Protein 7P2K (pdb70)

Radius of gyration: 12.8 Å; Cα contacts (8 Å, |Δi|>4): 75; chains: 1; bounding box: 39×28×26 Å

GO terms:
  GO:0032184 SUMO polymer binding (F, IDA)
  GO:0061630 ubiquitin protein ligase activity (F, EXP)
  GO:0005634 nucleus (C, EXP)
  GO:0005737 cytoplasm (C, EXP)
  GO:0061630 ubiquitin protein ligase activity (F, TAS)
  GO:0005654 nucleoplasm (C, TAS)
  GO:0070911 global genome nucleotide-excision repair (P, TAS)
  GO:0005515 protein binding (F, IPI)
  GO:0061630 ubiquitin protein ligase activity (F, IMP)
  GO:0016567 protein ubiquitination (P, IMP)
  GO:0005654 nucleoplasm (C, IDA)
  GO:0005829 cytosol (C, IDA)

Foldseek 3Di:
DDDDDDDDDDDDADAAADLVGGHDDPPDPWADDPNRYTHRNVSVVVCLVVNQADRPSRHRCNDPHPPDD

B-factor: mean 4.3, std 6.14, range [0.23, 32.33]

Structure (mmCIF, N/CA/C/O backbone):
data_7P2K
#
_entry.id   7P2K
#
loop_
_entity.id
_entity.type
_entity.pdbx_description
1 polymer 'E3 ubiquitin-protein ligase Arkadia'
2 non-polymer 'ZINC ION'
#
loop_
_atom_site.group_PDB
_atom_site.id
_atom_site.type_symbol
_atom_site.label_atom_id
_atom_site.label_alt_id
_atom_site.label_comp_id
_atom_site.label_asym_id
_atom_site.label_entity_id
_atom_site.label_seq_id
_atom_site.pdbx_PDB_ins_code
_atom_site.Cartn_x
_atom_site.Cartn_y
_atom_site.Cartn_z
_atom_site.occupancy
_atom_site.B_iso_or_equiv
_atom_site.auth_seq_id
_atom_site.auth_comp_id
_atom_site.auth_asym_id
_atom_site.auth_atom_id
_atom_site.pdbx_PDB_model_num
ATOM 1 N N . MET A 1 1 ? -22.044 3.875 -14.271 1.00 26.98 1 MET A N 1
ATOM 2 C CA . MET A 1 1 ? -21.273 3.713 -15.517 1.00 27.13 1 MET A CA 1
ATOM 3 C C . MET A 1 1 ? -20.946 2.246 -15.728 1.00 25.85 1 MET A C 1
ATOM 4 O O . MET A 1 1 ? -21.671 1.584 -16.460 1.00 25.75 1 MET A O 1
ATOM 20 N N . LYS A 1 2 ? -19.896 1.722 -15.092 1.00 24.96 2 LYS A N 1
ATOM 21 C CA . LYS A 1 2 ? -19.520 0.326 -15.234 1.00 23.77 2 LYS A CA 1
ATOM 22 C C . LYS A 1 2 ? -18.941 -0.135 -13.901 1.00 22.86 2 LYS A C 1
ATOM 23 O O . LYS A 1 2 ? -18.580 0.706 -13.080 1.00 23.45 2 LYS A O 1
ATOM 42 N N . GLN A 1 3 ? -18.818 -1.445 -13.720 1.00 21.61 3 GLN A N 1
ATOM 43 C CA . GLN A 1 3 ? -18.196 -2.063 -12.563 1.00 20.63 3 GLN A CA 1
ATOM 44 C C . GLN A 1 3 ? -17.296 -3.179 -13.091 1.00 19.65 3 GLN A C 1
ATOM 45 O O . GLN A 1 3 ? -17.295 -3.447 -14.294 1.00 19.94 3 GLN A O 1
ATOM 59 N N . ASP A 1 4 ? -16.551 -3.828 -12.200 1.00 18.64 4 ASP A N 1
ATOM 60 C CA . ASP A 1 4 ? -15.739 -4.994 -12.521 1.00 17.60 4 ASP A CA 1
ATOM 61 C C . ASP A 1 4 ? -15.639 -5.848 -11.251 1.00 16.54 4 ASP A C 1
ATOM 62 O O . ASP A 1 4 ? -16.230 -5.477 -10.234 1.00 16.82 4 ASP A O 1
ATOM 71 N N . GLY A 1 5 ? -14.921 -6.972 -11.285 1.00 15.54 5 GLY A N 1
ATOM 72 C CA . GLY A 1 5 ? -14.779 -7.874 -10.148 1.00 14.64 5 GLY A CA 1
ATOM 73 C C . GLY A 1 5 ? -13.362 -8.433 -10.098 1.00 13.78 5 GLY A C 1
ATOM 74 O O . GLY A 1 5 ? -12.407 -7.725 -10.412 1.00 14.12 5 GLY A O 1
ATOM 78 N N . GLU A 1 6 ? -13.215 -9.698 -9.709 1.00 12.89 6 GLU A N 1
ATOM 79 C CA . GLU A 1 6 ? -11.930 -10.360 -9.560 1.00 12.09 6 GLU A CA 1
ATOM 80 C C . GLU A 1 6 ? -11.993 -11.748 -10.197 1.00 11.58 6 GLU A C 1
ATOM 81 O O . GLU A 1 6 ? -13.071 -12.329 -10.318 1.00 11.95 6 GLU A O 1
ATOM 93 N N . GLU A 1 7 ? -10.845 -12.302 -10.596 1.00 11.13 7 GLU A N 1
ATOM 94 C CA . GLU A 1 7 ? -10.784 -13.670 -11.084 1.00 11.01 7 GLU A CA 1
ATOM 95 C C . GLU A 1 7 ? -9.370 -14.204 -10.842 1.00 10.30 7 GLU A C 1
ATOM 96 O O . GLU A 1 7 ? -8.430 -13.762 -11.499 1.00 10.71 7 GLU A O 1
ATOM 108 N N . GLY A 1 8 ? -9.187 -15.128 -9.896 1.00 9.53 8 GLY A N 1
ATOM 109 C CA . GLY A 1 8 ? -7.876 -15.713 -9.647 1.00 9.02 8 GLY A CA 1
ATOM 110 C C . GLY A 1 8 ? -7.765 -16.259 -8.228 1.00 8.01 8 GLY A C 1
ATOM 111 O O . GLY A 1 8 ? -8.736 -16.244 -7.473 1.00 8.19 8 GLY A O 1
ATOM 115 N N . THR A 1 9 ? -6.578 -16.751 -7.874 1.00 7.44 9 THR A N 1
ATOM 116 C CA . THR A 1 9 ? -6.201 -17.088 -6.511 1.00 6.76 9 THR A CA 1
ATOM 117 C C . THR A 1 9 ? -5.363 -15.945 -5.960 1.00 6.27 9 THR A C 1
ATOM 118 O O . THR A 1 9 ? -4.519 -15.422 -6.683 1.00 6.64 9 THR A O 1
ATOM 129 N N . GLU A 1 10 ? -5.533 -15.617 -4.682 1.00 6.13 10 GLU A N 1
ATOM 130 C CA . GLU A 1 10 ? -4.952 -14.468 -4.024 1.00 6.17 10 GLU A CA 1
ATOM 131 C C . GLU A 1 10 ? -4.946 -14.884 -2.562 1.00 5.70 10 GLU A C 1
ATOM 132 O O . GLU A 1 10 ? -5.992 -15.196 -2.000 1.00 6.50 10 GLU A O 1
ATOM 144 N N . GLU A 1 11 ? -3.754 -15.018 -1.994 1.00 5.12 11 GLU A N 1
ATOM 145 C CA . GLU A 1 11 ? -3.572 -15.512 -0.642 1.00 5.53 11 GLU A CA 1
ATOM 146 C C . GLU A 1 11 ? -3.518 -14.320 0.315 1.00 5.34 11 GLU A C 1
ATOM 147 O O . GLU A 1 11 ? -4.479 -14.072 1.037 1.00 6.31 11 GLU A O 1
ATOM 159 N N . ASP A 1 12 ? -2.423 -13.556 0.295 1.00 4.38 12 ASP A N 1
ATOM 160 C CA . ASP A 1 12 ? -2.304 -12.282 1.001 1.00 4.52 12 ASP A CA 1
ATOM 161 C C . ASP A 1 12 ? -1.058 -11.611 0.447 1.00 3.36 12 ASP A C 1
ATOM 162 O O . ASP A 1 12 ? 0.040 -11.783 0.971 1.00 3.55 12 ASP A O 1
ATOM 171 N N . THR A 1 13 ? -1.202 -10.934 -0.688 1.00 2.49 13 THR A N 1
ATOM 172 C CA . THR A 1 13 ? -0.093 -10.268 -1.349 1.00 1.77 13 THR A CA 1
ATOM 173 C C . THR A 1 13 ? -0.656 -9.080 -2.126 1.00 1.67 13 THR A C 1
ATOM 174 O O . THR A 1 13 ? -0.456 -7.928 -1.743 1.00 2.43 13 THR A O 1
ATOM 185 N N . GLU A 1 14 ? -1.385 -9.333 -3.216 1.00 1.42 14 GLU A N 1
ATOM 186 C CA . GLU A 1 14 ? -1.764 -8.269 -4.130 1.00 1.90 14 GLU A CA 1
ATOM 187 C C . GLU A 1 14 ? -3.250 -8.322 -4.444 1.00 1.29 14 GLU A C 1
ATOM 188 O O . GLU A 1 14 ? -3.667 -8.845 -5.469 1.00 1.59 14 GLU A O 1
ATOM 200 N N . GLU A 1 15 ? -4.055 -7.752 -3.546 1.00 1.08 15 GLU A N 1
ATOM 201 C CA . GLU A 1 15 ? -5.494 -7.713 -3.701 1.00 0.92 15 GLU A CA 1
ATOM 202 C C . GLU A 1 15 ? -6.039 -6.472 -2.981 1.00 0.90 15 GLU A C 1
ATOM 203 O O . GLU A 1 15 ? -5.888 -6.363 -1.770 1.00 1.73 15 GLU A O 1
ATOM 215 N N . LYS A 1 16 ? -6.700 -5.560 -3.716 1.00 1.07 16 LYS A N 1
ATOM 216 C CA . LYS A 1 16 ? -7.409 -4.378 -3.217 1.00 0.94 16 LYS A CA 1
ATOM 217 C C . LYS A 1 16 ? -6.525 -3.379 -2.437 1.00 0.90 16 LYS A C 1
ATOM 218 O O . LYS A 1 16 ? -5.425 -3.688 -1.988 1.00 1.17 16 LYS A O 1
ATOM 237 N N . CYS A 1 17 ? -6.965 -2.120 -2.313 1.00 0.71 17 CYS A N 1
ATOM 238 C CA . CYS A 1 17 ? -6.220 -1.159 -1.500 1.00 0.65 17 CYS A CA 1
ATOM 239 C C . CYS A 1 17 ? -6.552 -1.466 -0.040 1.00 0.76 17 CYS A C 1
ATOM 240 O O . CYS A 1 17 ? -7.711 -1.706 0.277 1.00 0.94 17 CYS A O 1
ATOM 247 N N . THR A 1 18 ? -5.563 -1.414 0.853 1.00 0.70 18 THR A N 1
ATOM 248 C CA . THR A 1 18 ? -5.755 -1.632 2.284 1.00 0.77 18 THR A CA 1
ATOM 249 C C . THR A 1 18 ? -5.302 -0.419 3.099 1.00 0.75 18 THR A C 1
ATOM 250 O O . THR A 1 18 ? -5.810 -0.223 4.197 1.00 0.86 18 THR A O 1
ATOM 261 N N . ILE A 1 19 ? -4.404 0.430 2.575 1.00 0.69 19 ILE A N 1
ATOM 262 C CA . ILE A 1 19 ? -4.105 1.716 3.203 1.00 0.69 19 ILE A CA 1
ATOM 263 C C . ILE A 1 19 ? -5.410 2.480 3.427 1.00 0.67 19 ILE A C 1
ATOM 264 O O . ILE A 1 19 ? -5.714 2.906 4.537 1.00 0.74 19 ILE A O 1
ATOM 280 N N . CYS A 1 20 ? -6.147 2.684 2.335 1.00 0.59 20 CYS A N 1
ATOM 281 C CA . CYS A 1 20 ? -7.382 3.448 2.321 1.00 0.64 20 CYS A CA 1
ATOM 282 C C . CYS A 1 20 ? -8.594 2.529 2.523 1.00 0.71 20 CYS A C 1
ATOM 283 O O . CYS A 1 20 ? -9.661 3.012 2.885 1.00 0.79 20 CYS A O 1
ATOM 290 N N . LEU A 1 21 ? -8.430 1.227 2.261 1.00 0.71 21 LEU A N 1
ATOM 291 C CA . LEU A 1 21 ? -9.517 0.273 2.054 1.00 0.78 21 LEU A CA 1
ATOM 292 C C . LEU A 1 21 ? -10.396 0.701 0.883 1.00 0.72 21 LEU A C 1
ATOM 293 O O . LEU A 1 21 ? -11.398 1.394 1.020 1.00 0.89 21 LEU A O 1
ATOM 309 N N . SER A 1 22 ? -9.995 0.239 -0.297 1.00 0.74 22 SER A N 1
ATOM 310 C CA . SER A 1 22 ? -10.672 0.455 -1.559 1.00 0.68 22 SER A CA 1
ATOM 311 C C . SER A 1 22 ? -10.233 -0.670 -2.498 1.00 0.69 22 SER A C 1
ATOM 312 O O . SER A 1 22 ? -9.838 -1.733 -2.034 1.00 0.82 22 SER A O 1
ATOM 320 N N . ILE A 1 23 ? -10.256 -0.448 -3.807 1.00 0.66 23 ILE A N 1
ATOM 321 C CA . ILE A 1 23 ? -9.867 -1.379 -4.850 1.00 0.68 23 ILE A CA 1
ATOM 322 C C . ILE A 1 23 ? -8.663 -0.778 -5.576 1.00 0.60 23 ILE A C 1
ATOM 323 O O . ILE A 1 23 ? -8.387 0.413 -5.426 1.00 0.53 23 ILE A O 1
ATOM 339 N N . LEU A 1 24 ? -7.944 -1.611 -6.338 1.00 0.69 24 LEU A N 1
ATOM 340 C CA . LEU A 1 24 ? -6.897 -1.211 -7.256 1.00 0.69 24 LEU A CA 1
ATOM 341 C C . LEU A 1 24 ? -7.249 -1.808 -8.612 1.00 0.84 24 LEU A C 1
ATOM 342 O O . LEU A 1 24 ? -7.016 -2.991 -8.850 1.00 1.11 24 LEU A O 1
ATOM 358 N N . GLU A 1 25 ? -7.860 -1.016 -9.478 1.00 0.74 25 GLU A N 1
ATOM 359 C CA . GLU A 1 25 ? -8.113 -1.391 -10.854 1.00 0.88 25 GLU A CA 1
ATOM 360 C C . GLU A 1 25 ? -6.827 -1.216 -11.661 1.00 0.89 25 GLU A C 1
ATOM 361 O O . GLU A 1 25 ? -6.057 -0.286 -11.430 1.00 0.95 25 GLU A O 1
ATOM 373 N N . GLU A 1 26 ? -6.566 -2.108 -12.618 1.00 0.89 26 GLU A N 1
ATOM 374 C CA . GLU A 1 26 ? -5.391 -1.950 -13.461 1.00 0.90 26 GLU A CA 1
ATOM 375 C C . GLU A 1 26 ? -5.580 -0.767 -14.408 1.00 0.91 26 GLU A C 1
ATOM 376 O O . GLU A 1 26 ? -6.705 -0.403 -14.753 1.00 0.97 26 GLU A O 1
ATOM 388 N N . GLY A 1 27 ? -4.469 -0.184 -14.863 1.00 0.92 27 GLY A N 1
ATOM 389 C CA . GLY A 1 27 ? -4.483 0.948 -15.776 1.00 0.99 27 GLY A CA 1
ATOM 390 C C . GLY A 1 27 ? -3.964 2.208 -15.100 1.00 0.94 27 GLY A C 1
ATOM 391 O O . GLY A 1 27 ? -3.335 3.034 -15.755 1.00 1.05 27 GLY A O 1
ATOM 395 N N . GLU A 1 28 ? -4.233 2.377 -13.804 1.00 0.83 28 GLU A N 1
ATOM 396 C CA . GLU A 1 28 ? -3.710 3.521 -13.072 1.00 0.82 28 GLU A CA 1
ATOM 397 C C . GLU A 1 28 ? -2.234 3.319 -12.725 1.00 0.76 28 GLU A C 1
ATOM 398 O O . GLU A 1 28 ? -1.730 2.195 -12.684 1.00 0.76 28 GLU A O 1
ATOM 410 N N . ASP A 1 29 ? -1.554 4.419 -12.403 1.00 0.77 29 ASP A N 1
ATOM 411 C CA . ASP A 1 29 ? -0.192 4.389 -11.891 1.00 0.76 29 ASP A CA 1
ATOM 412 C C . ASP A 1 29 ? -0.274 4.081 -10.400 1.00 0.65 29 ASP A C 1
ATOM 413 O O . ASP A 1 29 ? -0.215 4.962 -9.542 1.00 0.72 29 ASP A O 1
ATOM 422 N N . VAL A 1 30 ? -0.471 2.807 -10.081 1.00 0.54 30 VAL A N 1
ATOM 423 C CA . VAL A 1 30 ? -0.471 2.337 -8.709 1.00 0.50 30 VAL A CA 1
ATOM 424 C C . VAL A 1 30 ? 0.989 2.103 -8.282 1.00 0.56 30 VAL A C 1
ATOM 425 O O . VAL A 1 30 ? 1.908 2.243 -9.088 1.00 0.68 30 VAL A O 1
ATOM 438 N N . ARG A 1 31 ? 1.238 1.725 -7.026 1.00 0.53 31 ARG A N 1
ATOM 439 C CA . ARG A 1 31 ? 2.589 1.414 -6.569 1.00 0.53 31 ARG A CA 1
ATOM 440 C C . ARG A 1 31 ? 2.581 0.097 -5.812 1.00 0.50 31 ARG A C 1
ATOM 441 O O . ARG A 1 31 ? 1.628 -0.225 -5.116 1.00 0.51 31 ARG A O 1
ATOM 462 N N . CYS A 1 32 ? 3.674 -0.651 -5.904 1.00 0.56 32 CYS A N 1
ATOM 463 C CA . CYS A 1 32 ? 3.887 -1.845 -5.124 1.00 0.58 32 CYS A CA 1
ATOM 464 C C . CYS A 1 32 ? 5.020 -1.560 -4.147 1.00 0.60 32 CYS A C 1
ATOM 465 O O . CYS A 1 32 ? 6.045 -0.988 -4.535 1.00 0.69 32 CYS A O 1
ATOM 473 N N . LEU A 1 33 ? 4.804 -1.932 -2.886 1.00 0.58 33 LEU A N 1
ATOM 474 C CA . LEU A 1 33 ? 5.789 -1.893 -1.821 1.00 0.57 33 LEU A CA 1
ATOM 475 C C . LEU A 1 33 ? 6.367 -3.296 -1.667 1.00 0.59 33 LEU A C 1
ATOM 476 O O . LEU A 1 33 ? 5.694 -4.286 -1.940 1.00 0.65 33 LEU A O 1
ATOM 492 N N . PRO A 1 34 ? 7.603 -3.408 -1.175 1.00 0.59 34 PRO A N 1
ATOM 493 C CA . PRO A 1 34 ? 8.243 -4.694 -0.983 1.00 0.64 34 PRO A CA 1
ATOM 494 C C . PRO A 1 34 ? 7.692 -5.446 0.232 1.00 0.64 34 PRO A C 1
ATOM 495 O O . PRO A 1 34 ? 8.087 -6.590 0.445 1.00 0.80 34 PRO A O 1
ATOM 506 N N . CYS A 1 35 ? 6.783 -4.866 1.032 1.00 0.61 35 CYS A N 1
ATOM 507 C CA . CYS A 1 35 ? 6.296 -5.505 2.252 1.00 0.61 35 CYS A CA 1
ATOM 508 C C . CYS A 1 35 ? 5.117 -6.444 1.928 1.00 0.67 35 CYS A C 1
ATOM 509 O O . CYS A 1 35 ? 4.128 -6.463 2.678 1.00 1.01 35 CYS A O 1
ATOM 516 N N . MET A 1 36 ? 5.247 -7.204 0.830 1.00 0.64 36 MET A N 1
ATOM 517 C CA . MET A 1 36 ? 4.275 -8.056 0.151 1.00 0.72 36 MET A CA 1
ATOM 518 C C . MET A 1 36 ? 2.913 -7.410 -0.062 1.00 0.68 36 MET A C 1
ATOM 519 O O . MET A 1 36 ? 1.914 -8.108 0.014 1.00 0.69 36 MET A O 1
ATOM 533 N N . HIS A 1 37 ? 2.844 -6.111 -0.372 1.00 0.66 37 HIS A N 1
ATOM 534 C CA . HIS A 1 37 ? 1.580 -5.414 -0.523 1.00 0.62 37 HIS A CA 1
ATOM 535 C C . HIS A 1 37 ? 1.717 -4.281 -1.532 1.00 0.57 37 HIS A C 1
ATOM 536 O O . HIS A 1 37 ? 2.805 -3.742 -1.706 1.00 0.59 37 HIS A O 1
ATOM 550 N N . LEU A 1 38 ? 0.620 -3.891 -2.184 1.00 0.52 38 LEU A N 1
ATOM 551 C CA . LEU A 1 38 ? 0.611 -2.806 -3.161 1.00 0.49 38 LEU A CA 1
ATOM 552 C C . LEU A 1 38 ? -0.614 -1.936 -2.935 1.00 0.43 38 LEU A C 1
ATOM 553 O O . LEU A 1 38 ? -1.653 -2.453 -2.539 1.00 0.47 38 LEU A O 1
ATOM 569 N N . PHE A 1 39 ? -0.500 -0.628 -3.174 1.00 0.38 39 PHE A N 1
ATOM 570 C CA . PHE A 1 39 ? -1.580 0.325 -2.987 1.00 0.33 39 PHE A CA 1
ATOM 571 C C . PHE A 1 39 ? -1.407 1.477 -3.958 1.00 0.33 39 PHE A C 1
ATOM 572 O O . PHE A 1 39 ? -0.354 1.629 -4.567 1.00 0.41 39 PHE A O 1
ATOM 589 N N . HIS A 1 40 ? -2.422 2.333 -4.055 1.00 0.29 40 HIS A N 1
ATOM 590 C CA . HIS A 1 40 ? -2.348 3.553 -4.842 1.00 0.31 40 HIS A CA 1
ATOM 591 C C . HIS A 1 40 ? -1.041 4.288 -4.569 1.00 0.34 40 HIS A C 1
ATOM 592 O O . HIS A 1 40 ? -0.679 4.457 -3.406 1.00 0.32 40 HIS A O 1
ATOM 606 N N . GLN A 1 41 ? -0.354 4.752 -5.617 1.00 0.42 41 GLN A N 1
ATOM 607 C CA . GLN A 1 41 ? 0.873 5.524 -5.451 1.00 0.49 41 GLN A CA 1
ATOM 608 C C . GLN A 1 41 ? 0.685 6.634 -4.418 1.00 0.50 41 GLN A C 1
ATOM 609 O O . GLN A 1 41 ? 1.446 6.735 -3.467 1.00 0.50 41 GLN A O 1
ATOM 623 N N . VAL A 1 42 ? -0.377 7.423 -4.554 1.00 0.56 42 VAL A N 1
ATOM 624 C CA . VAL A 1 42 ? -0.687 8.483 -3.597 1.00 0.68 42 VAL A CA 1
ATOM 625 C C . VAL A 1 42 ? -0.850 7.955 -2.170 1.00 0.64 42 VAL A C 1
ATOM 626 O O . VAL A 1 42 ? -0.396 8.581 -1.216 1.00 0.76 42 VAL A O 1
ATOM 639 N N . CYS A 1 43 ? -1.523 6.814 -2.021 1.00 0.51 43 CYS A N 1
ATOM 640 C CA . CYS A 1 43 ? -1.776 6.214 -0.717 1.00 0.55 43 CYS A CA 1
ATOM 641 C C . CYS A 1 43 ? -0.436 5.906 -0.044 1.00 0.59 43 CYS A C 1
ATOM 642 O O . CYS A 1 43 ? -0.258 6.271 1.112 1.00 0.82 43 CYS A O 1
ATOM 649 N N . VAL A 1 44 ? 0.510 5.242 -0.717 1.00 0.42 44 VAL A N 1
ATOM 650 C CA . VAL A 1 44 ? 1.805 4.972 -0.097 1.00 0.44 44 VAL A CA 1
ATOM 651 C C . VAL A 1 44 ? 2.536 6.286 0.180 1.00 0.55 44 VAL A C 1
ATOM 652 O O . VAL A 1 44 ? 3.091 6.490 1.256 1.00 0.63 44 VAL A O 1
ATOM 665 N N . ASP A 1 45 ? 2.458 7.214 -0.766 1.00 0.62 45 ASP A N 1
ATOM 666 C CA . ASP A 1 45 ? 3.131 8.512 -0.760 1.00 0.80 45 ASP A CA 1
ATOM 667 C C . ASP A 1 45 ? 2.543 9.450 0.292 1.00 0.96 45 ASP A C 1
ATOM 668 O O . ASP A 1 45 ? 3.037 10.554 0.501 1.00 1.19 45 ASP A O 1
ATOM 677 N N . GLN A 1 46 ? 1.505 9.001 0.991 1.00 0.95 46 GLN A N 1
ATOM 678 C CA . GLN A 1 46 ? 0.946 9.667 2.141 1.00 1.18 46 GLN A CA 1
ATOM 679 C C . GLN A 1 46 ? 1.163 8.822 3.394 1.00 1.09 46 GLN A C 1
ATOM 680 O O . GLN A 1 46 ? 1.453 9.368 4.454 1.00 1.14 46 GLN A O 1
ATOM 694 N N . TRP A 1 47 ? 1.058 7.496 3.314 1.00 1.00 47 TRP A N 1
ATOM 695 C CA . TRP A 1 47 ? 1.152 6.661 4.505 1.00 1.01 47 TRP A CA 1
ATOM 696 C C . TRP A 1 47 ? 2.588 6.608 5.012 1.00 0.82 47 TRP A C 1
ATOM 697 O O . TRP A 1 47 ? 2.823 6.279 6.165 1.00 0.99 47 TRP A O 1
ATOM 718 N N . LEU A 1 48 ? 3.557 6.950 4.167 1.00 0.61 48 LEU A N 1
ATOM 719 C CA . LEU A 1 48 ? 4.964 6.999 4.532 1.00 0.55 48 LEU A CA 1
ATOM 720 C C . LEU A 1 48 ? 5.393 8.400 4.974 1.00 0.60 48 LEU A C 1
ATOM 721 O O . LEU A 1 48 ? 6.556 8.623 5.310 1.00 0.66 48 LEU A O 1
ATOM 737 N N . ILE A 1 49 ? 4.455 9.348 4.940 1.00 0.70 49 ILE A N 1
ATOM 738 C CA . ILE A 1 49 ? 4.663 10.752 5.253 1.00 0.87 49 ILE A CA 1
ATOM 739 C C . ILE A 1 49 ? 4.040 10.978 6.629 1.00 0.90 49 ILE A C 1
ATOM 740 O O . ILE A 1 49 ? 4.725 11.370 7.569 1.00 0.97 49 ILE A O 1
ATOM 756 N N . THR A 1 50 ? 2.737 10.709 6.757 1.00 0.90 50 THR A N 1
ATOM 757 C CA . THR A 1 50 ? 2.017 10.837 8.019 1.00 0.97 50 THR A CA 1
ATOM 758 C C . THR A 1 50 ? 2.253 9.612 8.913 1.00 0.86 50 THR A C 1
ATOM 759 O O . THR A 1 50 ? 1.991 9.655 10.113 1.00 0.96 50 THR A O 1
ATOM 770 N N . ASN A 1 51 ? 2.758 8.506 8.356 1.00 0.69 51 ASN A N 1
ATOM 771 C CA . ASN A 1 51 ? 3.080 7.302 9.112 1.00 0.63 51 ASN A CA 1
ATOM 772 C C . ASN A 1 51 ? 4.423 6.763 8.610 1.00 0.59 51 ASN A C 1
ATOM 773 O O . ASN A 1 51 ? 5.077 7.409 7.794 1.00 1.04 51 ASN A O 1
ATOM 784 N N . LYS A 1 52 ? 4.868 5.598 9.094 1.00 0.51 52 LYS A N 1
ATOM 785 C CA . LYS A 1 52 ? 6.145 5.027 8.648 1.00 0.52 52 LYS A CA 1
ATOM 786 C C . LYS A 1 52 ? 6.152 3.492 8.733 1.00 0.48 52 LYS A C 1
ATOM 787 O O . LYS A 1 52 ? 7.195 2.884 8.962 1.00 0.68 52 LYS A O 1
ATOM 806 N N . LYS A 1 53 ? 4.994 2.843 8.578 1.00 0.42 53 LYS A N 1
ATOM 807 C CA . LYS A 1 53 ? 4.820 1.444 8.948 1.00 0.52 53 LYS A CA 1
ATOM 808 C C . LYS A 1 53 ? 3.890 0.742 7.971 1.00 0.53 53 LYS A C 1
ATOM 809 O O . LYS A 1 53 ? 2.976 1.387 7.455 1.00 0.56 53 LYS A O 1
ATOM 828 N N . CYS A 1 54 ? 4.157 -0.541 7.666 1.00 0.59 54 CYS A N 1
ATOM 829 C CA . CYS A 1 54 ? 3.394 -1.244 6.640 1.00 0.64 54 CYS A CA 1
ATOM 830 C C . CYS A 1 54 ? 1.952 -1.288 7.171 1.00 0.71 54 CYS A C 1
ATOM 831 O O . CYS A 1 54 ? 1.764 -1.605 8.345 1.00 0.76 54 CYS A O 1
ATOM 838 N N . PRO A 1 55 ? 0.920 -1.017 6.369 1.00 0.83 55 PRO A N 1
ATOM 839 C CA . PRO A 1 55 ? -0.456 -0.986 6.851 1.00 0.94 55 PRO A CA 1
ATOM 840 C C . PRO A 1 55 ? -0.892 -2.329 7.450 1.00 0.91 55 PRO A C 1
ATOM 841 O O . PRO A 1 55 ? -1.561 -2.374 8.484 1.00 1.18 55 PRO A O 1
ATOM 852 N N . ILE A 1 56 ? -0.538 -3.427 6.781 1.00 0.77 56 ILE A N 1
ATOM 853 C CA . ILE A 1 56 ? -0.967 -4.762 7.175 1.00 0.79 56 ILE A CA 1
ATOM 854 C C . ILE A 1 56 ? 0.096 -5.349 8.094 1.00 0.84 56 ILE A C 1
ATOM 855 O O . ILE A 1 56 ? -0.190 -5.660 9.247 1.00 0.97 56 ILE A O 1
ATOM 871 N N . CYS A 1 57 ? 1.328 -5.479 7.590 1.00 0.82 57 CYS A N 1
ATOM 872 C CA . CYS A 1 57 ? 2.409 -6.143 8.303 1.00 0.87 57 CYS A CA 1
ATOM 873 C C . CYS A 1 57 ? 2.730 -5.398 9.606 1.00 0.89 57 CYS A C 1
ATOM 874 O O . CYS A 1 57 ? 3.277 -5.990 10.531 1.00 0.96 57 CYS A O 1
ATOM 881 N N . ARG A 1 58 ? 2.467 -4.085 9.661 1.00 0.90 58 ARG A N 1
ATOM 882 C CA . ARG A 1 58 ? 2.800 -3.186 10.767 1.00 1.03 58 ARG A CA 1
ATOM 883 C C . ARG A 1 58 ? 4.277 -3.158 11.160 1.00 1.06 58 ARG A C 1
ATOM 884 O O . ARG A 1 58 ? 4.624 -2.449 12.098 1.00 1.44 58 ARG A O 1
ATOM 905 N N . VAL A 1 59 ? 5.166 -3.829 10.430 1.00 0.82 59 VAL A N 1
ATOM 906 C CA . VAL A 1 59 ? 6.590 -3.642 10.623 1.00 0.84 59 VAL A CA 1
ATOM 907 C C . VAL A 1 59 ? 6.961 -2.300 9.999 1.00 0.78 59 VAL A C 1
ATOM 908 O O . VAL A 1 59 ? 6.462 -1.955 8.924 1.00 0.73 59 VAL A O 1
ATOM 921 N N . ASP A 1 60 ? 7.796 -1.508 10.665 1.00 0.86 60 ASP A N 1
ATOM 922 C CA . ASP A 1 60 ? 8.194 -0.222 10.132 1.00 0.92 60 ASP A CA 1
ATOM 923 C C . ASP A 1 60 ? 9.073 -0.442 8.908 1.00 0.87 60 ASP A C 1
ATOM 924 O O . ASP A 1 60 ? 10.218 -0.871 9.021 1.00 0.96 60 ASP A O 1
ATOM 933 N N . ILE A 1 61 ? 8.549 -0.138 7.721 1.00 0.86 61 ILE A N 1
ATOM 934 C CA . ILE A 1 61 ? 9.302 -0.340 6.495 1.00 0.91 61 ILE A CA 1
ATOM 935 C C . ILE A 1 61 ? 10.467 0.645 6.351 1.00 1.19 61 ILE A C 1
ATOM 936 O O . ILE A 1 61 ? 11.324 0.423 5.503 1.00 1.59 61 ILE A O 1
ATOM 952 N N . GLU A 1 62 ? 10.464 1.762 7.092 1.00 1.21 62 GLU A N 1
ATOM 953 C CA . GLU A 1 62 ? 11.472 2.829 7.055 1.00 1.48 62 GLU A CA 1
ATOM 954 C C . GLU A 1 62 ? 11.674 3.519 5.690 1.00 1.61 62 GLU A C 1
ATOM 955 O O . GLU A 1 62 ? 12.378 4.524 5.615 1.00 1.80 62 GLU A O 1
ATOM 967 N N . ALA A 1 63 ? 11.015 3.046 4.627 1.00 2.12 63 ALA A N 1
ATOM 968 C CA . ALA A 1 63 ? 11.324 3.329 3.238 1.00 2.92 63 ALA A CA 1
ATOM 969 C C . ALA A 1 63 ? 12.799 3.061 2.909 1.00 3.45 63 ALA A C 1
ATOM 970 O O . ALA A 1 63 ? 13.517 2.437 3.683 1.00 4.38 63 ALA A O 1
ATOM 977 N N . GLN A 1 64 ? 13.232 3.438 1.702 1.00 3.88 64 GLN A N 1
ATOM 978 C CA . GLN A 1 64 ? 14.558 3.119 1.161 1.00 4.99 64 GLN A CA 1
ATOM 979 C C . GLN A 1 64 ? 14.916 1.624 1.258 1.00 5.58 64 GLN A C 1
ATOM 980 O O . GLN A 1 64 ? 16.089 1.264 1.251 1.00 6.77 64 GLN A O 1
ATOM 994 N N . LEU A 1 65 ? 13.908 0.746 1.305 1.00 5.57 65 LEU A N 1
ATOM 995 C CA . LEU A 1 65 ? 14.091 -0.698 1.270 1.00 7.04 65 LEU A CA 1
ATOM 996 C C . LEU A 1 65 ? 14.471 -1.168 -0.137 1.00 7.88 65 LEU A C 1
ATOM 997 O O . LEU A 1 65 ? 15.483 -1.847 -0.292 1.00 8.70 65 LEU A O 1
ATOM 1013 N N . PRO A 1 66 ? 13.659 -0.887 -1.170 1.00 8.22 66 PRO A N 1
ATOM 1014 C CA . PRO A 1 66 ? 14.009 -1.257 -2.527 1.00 9.32 66 PRO A CA 1
ATOM 1015 C C . PRO A 1 66 ? 15.018 -0.244 -3.063 1.00 9.10 66 PRO A C 1
ATOM 1016 O O . PRO A 1 66 ? 15.187 0.834 -2.491 1.00 8.65 66 PRO A O 1
ATOM 1027 N N . SER A 1 67 ? 15.669 -0.558 -4.184 1.00 9.87 67 SER A N 1
ATOM 1028 C CA . SER A 1 67 ? 16.521 0.430 -4.822 1.00 10.06 67 SER A CA 1
ATOM 1029 C C . SER A 1 67 ? 15.649 1.590 -5.298 1.00 9.73 67 SER A C 1
ATOM 1030 O O . SER A 1 67 ? 14.536 1.381 -5.778 1.00 9.80 67 SER A O 1
ATOM 1038 N N . GLU A 1 68 ? 16.201 2.795 -5.212 1.00 9.70 68 GLU A N 1
ATOM 1039 C CA . GLU A 1 68 ? 15.656 4.018 -5.775 1.00 9.70 68 GLU A CA 1
ATOM 1040 C C . GLU A 1 68 ? 16.822 4.701 -6.492 1.00 10.24 68 GLU A C 1
ATOM 1041 O O . GLU A 1 68 ? 17.905 4.113 -6.570 1.00 10.80 68 GLU A O 1
ATOM 1053 N N . SER A 1 69 ? 16.623 5.902 -7.036 1.00 10.46 69 SER A N 1
ATOM 1054 C CA . SER A 1 69 ? 17.675 6.647 -7.710 1.00 11.41 69 SER A CA 1
ATOM 1055 C C . SER A 1 69 ? 17.379 8.139 -7.599 1.00 11.49 69 SER A C 1
ATOM 1056 O O . SER A 1 69 ? 18.138 8.897 -8.244 1.00 12.11 69 SER A O 1
ATOM 1067 N N . MET A 1 1 ? -32.591 -6.572 -8.728 1.00 22.02 1 MET A N 2
ATOM 1068 C CA . MET A 1 1 ? -31.950 -7.874 -8.474 1.00 21.22 1 MET A CA 2
ATOM 1069 C C . MET A 1 1 ? -30.692 -7.949 -9.322 1.00 20.50 1 MET A C 2
ATOM 1070 O O . MET A 1 1 ? -30.733 -7.554 -10.482 1.00 20.88 1 MET A O 2
ATOM 1086 N N . LYS A 1 2 ? -29.578 -8.395 -8.739 1.00 19.65 2 LYS A N 2
ATOM 1087 C CA . LYS A 1 2 ? -28.296 -8.573 -9.413 1.00 18.96 2 LYS A CA 2
ATOM 1088 C C . LYS A 1 2 ? -27.489 -9.550 -8.555 1.00 18.14 2 LYS A C 2
ATOM 1089 O O . LYS A 1 2 ? -27.972 -9.974 -7.507 1.00 18.38 2 LYS A O 2
ATOM 1108 N N . GLN A 1 3 ? -26.263 -9.865 -8.960 1.00 17.36 3 GLN A N 2
ATOM 1109 C CA . GLN A 1 3 ? -25.278 -10.489 -8.094 1.00 16.61 3 GLN A CA 2
ATOM 1110 C C . GLN A 1 3 ? -23.976 -9.714 -8.263 1.00 16.14 3 GLN A C 2
ATOM 1111 O O . GLN A 1 3 ? -23.878 -8.848 -9.137 1.00 16.57 3 GLN A O 2
ATOM 1125 N N . ASP A 1 4 ? -23.015 -9.998 -7.390 1.00 15.50 4 ASP A N 2
ATOM 1126 C CA . ASP A 1 4 ? -21.655 -9.490 -7.453 1.00 15.05 4 ASP A CA 2
ATOM 1127 C C . ASP A 1 4 ? -20.854 -10.301 -8.478 1.00 14.56 4 ASP A C 2
ATOM 1128 O O . ASP A 1 4 ? -21.435 -10.948 -9.350 1.00 14.91 4 ASP A O 2
ATOM 1137 N N . GLY A 1 5 ? -19.524 -10.207 -8.436 1.00 14.01 5 GLY A N 2
ATOM 1138 C CA . GLY A 1 5 ? -18.641 -10.842 -9.403 1.00 13.75 5 GLY A CA 2
ATOM 1139 C C . GLY A 1 5 ? -17.713 -11.812 -8.686 1.00 12.64 5 GLY A C 2
ATOM 1140 O O . GLY A 1 5 ? -18.006 -12.254 -7.581 1.00 12.28 5 GLY A O 2
ATOM 1144 N N . GLU A 1 6 ? -16.584 -12.149 -9.303 1.00 12.34 6 GLU A N 2
ATOM 1145 C CA . GLU A 1 6 ? -15.684 -13.155 -8.770 1.00 11.40 6 GLU A CA 2
ATOM 1146 C C . GLU A 1 6 ? -14.260 -12.675 -9.022 1.00 11.36 6 GLU A C 2
ATOM 1147 O O . GLU A 1 6 ? -13.867 -12.498 -10.167 1.00 12.02 6 GLU A O 2
ATOM 1159 N N . GLU A 1 7 ? -13.513 -12.385 -7.955 1.00 10.93 7 GLU A N 2
ATOM 1160 C CA . GLU A 1 7 ? -12.136 -11.948 -8.011 1.00 11.02 7 GLU A CA 2
ATOM 1161 C C . GLU A 1 7 ? -11.646 -12.066 -6.569 1.00 10.62 7 GLU A C 2
ATOM 1162 O O . GLU A 1 7 ? -12.363 -11.689 -5.643 1.00 11.28 7 GLU A O 2
ATOM 1174 N N . GLY A 1 8 ? -10.459 -12.614 -6.357 1.00 9.93 8 GLY A N 2
ATOM 1175 C CA . GLY A 1 8 ? -9.884 -12.783 -5.030 1.00 9.83 8 GLY A CA 2
ATOM 1176 C C . GLY A 1 8 ? -8.365 -12.829 -5.127 1.00 8.93 8 GLY A C 2
ATOM 1177 O O . GLY A 1 8 ? -7.821 -12.769 -6.228 1.00 8.91 8 GLY A O 2
ATOM 1181 N N . THR A 1 9 ? -7.679 -12.921 -3.987 1.00 8.53 9 THR A N 2
ATOM 1182 C CA . THR A 1 9 ? -6.231 -13.039 -3.957 1.00 7.70 9 THR A CA 2
ATOM 1183 C C . THR A 1 9 ? -5.813 -14.288 -4.732 1.00 6.63 9 THR A C 2
ATOM 1184 O O . THR A 1 9 ? -6.447 -15.334 -4.607 1.00 6.82 9 THR A O 2
ATOM 1195 N N . GLU A 1 10 ? -4.741 -14.176 -5.514 1.00 6.23 10 GLU A N 2
ATOM 1196 C CA . GLU A 1 10 ? -4.186 -15.286 -6.270 1.00 6.22 10 GLU A CA 2
ATOM 1197 C C . GLU A 1 10 ? -3.146 -15.953 -5.380 1.00 5.09 10 GLU A C 2
ATOM 1198 O O . GLU A 1 10 ? -3.281 -17.107 -4.989 1.00 5.40 10 GLU A O 2
ATOM 1210 N N . GLU A 1 11 ? -2.115 -15.182 -5.039 1.00 4.52 11 GLU A N 2
ATOM 1211 C CA . GLU A 1 11 ? -0.973 -15.639 -4.276 1.00 4.15 11 GLU A CA 2
ATOM 1212 C C . GLU A 1 11 ? -1.083 -14.992 -2.889 1.00 3.75 11 GLU A C 2
ATOM 1213 O O . GLU A 1 11 ? -1.894 -15.431 -2.077 1.00 4.50 11 GLU A O 2
ATOM 1225 N N . ASP A 1 12 ? -0.342 -13.915 -2.612 1.00 3.04 12 ASP A N 2
ATOM 1226 C CA . ASP A 1 12 ? -0.271 -13.352 -1.258 1.00 3.29 12 ASP A CA 2
ATOM 1227 C C . ASP A 1 12 ? -0.216 -11.827 -1.204 1.00 2.60 12 ASP A C 2
ATOM 1228 O O . ASP A 1 12 ? -0.135 -11.245 -0.126 1.00 3.15 12 ASP A O 2
ATOM 1237 N N . THR A 1 13 ? -0.270 -11.180 -2.361 1.00 1.95 13 THR A N 2
ATOM 1238 C CA . THR A 1 13 ? 0.130 -9.782 -2.510 1.00 1.70 13 THR A CA 2
ATOM 1239 C C . THR A 1 13 ? -0.982 -8.945 -3.149 1.00 1.66 13 THR A C 2
ATOM 1240 O O . THR A 1 13 ? -1.286 -7.859 -2.660 1.00 2.33 13 THR A O 2
ATOM 1251 N N . GLU A 1 14 ? -1.568 -9.399 -4.262 1.00 1.67 14 GLU A N 2
ATOM 1252 C CA . GLU A 1 14 ? -2.595 -8.630 -4.954 1.00 2.10 14 GLU A CA 2
ATOM 1253 C C . GLU A 1 14 ? -3.904 -8.614 -4.160 1.00 1.19 14 GLU A C 2
ATOM 1254 O O . GLU A 1 14 ? -4.530 -9.652 -3.960 1.00 1.76 14 GLU A O 2
ATOM 1266 N N . GLU A 1 15 ? -4.333 -7.434 -3.698 1.00 1.02 15 GLU A N 2
ATOM 1267 C CA . GLU A 1 15 ? -5.575 -7.278 -2.953 1.00 0.76 15 GLU A CA 2
ATOM 1268 C C . GLU A 1 15 ? -6.086 -5.838 -3.139 1.00 0.76 15 GLU A C 2
ATOM 1269 O O . GLU A 1 15 ? -5.519 -5.070 -3.912 1.00 2.34 15 GLU A O 2
ATOM 1281 N N . LYS A 1 16 ? -7.202 -5.484 -2.504 1.00 0.98 16 LYS A N 2
ATOM 1282 C CA . LYS A 1 16 ? -7.832 -4.174 -2.496 1.00 0.70 16 LYS A CA 2
ATOM 1283 C C . LYS A 1 16 ? -7.039 -3.246 -1.546 1.00 0.77 16 LYS A C 2
ATOM 1284 O O . LYS A 1 16 ? -6.298 -3.712 -0.681 1.00 1.18 16 LYS A O 2
ATOM 1303 N N . CYS A 1 17 ? -7.134 -1.924 -1.727 1.00 0.49 17 CYS A N 2
ATOM 1304 C CA . CYS A 1 17 ? -6.281 -0.958 -1.029 1.00 0.43 17 CYS A CA 2
ATOM 1305 C C . CYS A 1 17 ? -6.618 -1.011 0.452 1.00 0.46 17 CYS A C 2
ATOM 1306 O O . CYS A 1 17 ? -7.767 -0.807 0.823 1.00 0.67 17 CYS A O 2
ATOM 1313 N N . THR A 1 18 ? -5.625 -1.203 1.312 1.00 0.49 18 THR A N 2
ATOM 1314 C CA . THR A 1 18 ? -5.861 -1.275 2.748 1.00 0.50 18 THR A CA 2
ATOM 1315 C C . THR A 1 18 ? -5.401 -0.011 3.474 1.00 0.50 18 THR A C 2
ATOM 1316 O O . THR A 1 18 ? -5.771 0.192 4.624 1.00 0.59 18 THR A O 2
ATOM 1327 N N . ILE A 1 19 ? -4.618 0.858 2.824 1.00 0.45 19 ILE A N 2
ATOM 1328 C CA . ILE A 1 19 ? -4.296 2.164 3.384 1.00 0.43 19 ILE A CA 2
ATOM 1329 C C . ILE A 1 19 ? -5.594 2.949 3.563 1.00 0.43 19 ILE A C 2
ATOM 1330 O O . ILE A 1 19 ? -5.895 3.442 4.646 1.00 0.48 19 ILE A O 2
ATOM 1346 N N . CYS A 1 20 ? -6.327 3.095 2.459 1.00 0.39 20 CYS A N 2
ATOM 1347 C CA . CYS A 1 20 ? -7.518 3.927 2.375 1.00 0.42 20 CYS A CA 2
ATOM 1348 C C . CYS A 1 20 ? -8.786 3.098 2.602 1.00 0.48 20 CYS A C 2
ATOM 1349 O O . CYS A 1 20 ? -9.841 3.671 2.857 1.00 0.55 20 CYS A O 2
ATOM 1356 N N . LEU A 1 21 ? -8.687 1.770 2.484 1.00 0.49 21 LEU A N 2
ATOM 1357 C CA . LEU A 1 21 ? -9.822 0.859 2.347 1.00 0.56 21 LEU A CA 2
ATOM 1358 C C . LEU A 1 21 ? -10.632 1.214 1.103 1.00 0.56 21 LEU A C 2
ATOM 1359 O O . LEU A 1 21 ? -11.649 1.898 1.142 1.00 0.87 21 LEU A O 2
ATOM 1375 N N . SER A 1 22 ? -10.156 0.702 -0.026 1.00 0.49 22 SER A N 2
ATOM 1376 C CA . SER A 1 22 ? -10.752 0.837 -1.337 1.00 0.46 22 SER A CA 2
ATOM 1377 C C . SER A 1 22 ? -10.286 -0.366 -2.153 1.00 0.47 22 SER A C 2
ATOM 1378 O O . SER A 1 22 ? -9.871 -1.368 -1.586 1.00 0.60 22 SER A O 2
ATOM 1386 N N . ILE A 1 23 ? -10.310 -0.269 -3.477 1.00 0.49 23 ILE A N 2
ATOM 1387 C CA . ILE A 1 23 ? -9.952 -1.292 -4.439 1.00 0.50 23 ILE A CA 2
ATOM 1388 C C . ILE A 1 23 ? -8.646 -0.881 -5.096 1.00 0.50 23 ILE A C 2
ATOM 1389 O O . ILE A 1 23 ? -8.275 0.292 -5.058 1.00 0.53 23 ILE A O 2
ATOM 1405 N N . LEU A 1 24 ? -7.986 -1.846 -5.733 1.00 0.53 24 LEU A N 2
ATOM 1406 C CA . LEU A 1 24 ? -6.898 -1.631 -6.657 1.00 0.55 24 LEU A CA 2
ATOM 1407 C C . LEU A 1 24 ? -7.269 -2.386 -7.925 1.00 0.66 24 LEU A C 2
ATOM 1408 O O . LEU A 1 24 ? -7.305 -3.615 -7.901 1.00 0.79 24 LEU A O 2
ATOM 1424 N N . GLU A 1 25 ? -7.576 -1.664 -8.999 1.00 0.70 25 GLU A N 2
ATOM 1425 C CA . GLU A 1 25 ? -7.703 -2.227 -10.331 1.00 0.84 25 GLU A CA 2
ATOM 1426 C C . GLU A 1 25 ? -6.450 -1.864 -11.131 1.00 0.72 25 GLU A C 2
ATOM 1427 O O . GLU A 1 25 ? -5.704 -0.957 -10.757 1.00 0.67 25 GLU A O 2
ATOM 1439 N N . GLU A 1 26 ? -6.201 -2.564 -12.240 1.00 0.77 26 GLU A N 2
ATOM 1440 C CA . GLU A 1 26 ? -5.113 -2.187 -13.130 1.00 0.79 26 GLU A CA 2
ATOM 1441 C C . GLU A 1 26 ? -5.522 -0.968 -13.957 1.00 0.74 26 GLU A C 2
ATOM 1442 O O . GLU A 1 26 ? -6.706 -0.690 -14.133 1.00 0.73 26 GLU A O 2
ATOM 1454 N N . GLY A 1 27 ? -4.534 -0.238 -14.480 1.00 0.84 27 GLY A N 2
ATOM 1455 C CA . GLY A 1 27 ? -4.765 0.958 -15.277 1.00 0.96 27 GLY A CA 2
ATOM 1456 C C . GLY A 1 27 ? -4.314 2.197 -14.514 1.00 0.96 27 GLY A C 2
ATOM 1457 O O . GLY A 1 27 ? -3.810 3.141 -15.113 1.00 1.19 27 GLY A O 2
ATOM 1461 N N . GLU A 1 28 ? -4.501 2.200 -13.194 1.00 0.79 28 GLU A N 2
ATOM 1462 C CA . GLU A 1 28 ? -4.019 3.275 -12.345 1.00 0.82 28 GLU A CA 2
ATOM 1463 C C . GLU A 1 28 ? -2.500 3.173 -12.188 1.00 0.73 28 GLU A C 2
ATOM 1464 O O . GLU A 1 28 ? -1.935 2.078 -12.215 1.00 0.67 28 GLU A O 2
ATOM 1476 N N . ASP A 1 29 ? -1.845 4.305 -11.927 1.00 0.79 29 ASP A N 2
ATOM 1477 C CA . ASP A 1 29 ? -0.466 4.330 -11.460 1.00 0.81 29 ASP A CA 2
ATOM 1478 C C . ASP A 1 29 ? -0.488 3.922 -9.990 1.00 0.68 29 ASP A C 2
ATOM 1479 O O . ASP A 1 29 ? -0.572 4.742 -9.074 1.00 0.82 29 ASP A O 2
ATOM 1488 N N . VAL A 1 30 ? -0.483 2.614 -9.768 1.00 0.52 30 VAL A N 2
ATOM 1489 C CA . VAL A 1 30 ? -0.458 2.003 -8.453 1.00 0.45 30 VAL A CA 2
ATOM 1490 C C . VAL A 1 30 ? 1.009 1.738 -8.064 1.00 0.47 30 VAL A C 2
ATOM 1491 O O . VAL A 1 30 ? 1.912 1.919 -8.878 1.00 0.57 30 VAL A O 2
ATOM 1504 N N . ARG A 1 31 ? 1.279 1.304 -6.830 1.00 0.45 31 ARG A N 2
ATOM 1505 C CA . ARG A 1 31 ? 2.649 1.071 -6.359 1.00 0.48 31 ARG A CA 2
ATOM 1506 C C . ARG A 1 31 ? 2.687 -0.186 -5.503 1.00 0.47 31 ARG A C 2
ATOM 1507 O O . ARG A 1 31 ? 1.765 -0.462 -4.747 1.00 0.55 31 ARG A O 2
ATOM 1528 N N . CYS A 1 32 ? 3.765 -0.955 -5.602 1.00 0.47 32 CYS A N 2
ATOM 1529 C CA . CYS A 1 32 ? 3.927 -2.195 -4.870 1.00 0.48 32 CYS A CA 2
ATOM 1530 C C . CYS A 1 32 ? 4.990 -1.959 -3.815 1.00 0.50 32 CYS A C 2
ATOM 1531 O O . CYS A 1 32 ? 6.104 -1.567 -4.158 1.00 0.62 32 CYS A O 2
ATOM 1539 N N . LEU A 1 33 ? 4.660 -2.146 -2.540 1.00 0.45 33 LEU A N 2
ATOM 1540 C CA . LEU A 1 33 ? 5.648 -2.125 -1.477 1.00 0.47 33 LEU A CA 2
ATOM 1541 C C . LEU A 1 33 ? 6.269 -3.515 -1.376 1.00 0.50 33 LEU A C 2
ATOM 1542 O O . LEU A 1 33 ? 5.619 -4.517 -1.668 1.00 0.54 33 LEU A O 2
ATOM 1558 N N . PRO A 1 34 ? 7.532 -3.599 -0.941 1.00 0.53 34 PRO A N 2
ATOM 1559 C CA . PRO A 1 34 ? 8.251 -4.858 -0.874 1.00 0.62 34 PRO A CA 2
ATOM 1560 C C . PRO A 1 34 ? 7.701 -5.772 0.219 1.00 0.69 34 PRO A C 2
ATOM 1561 O O . PRO A 1 34 ? 8.030 -6.955 0.234 1.00 0.92 34 PRO A O 2
ATOM 1572 N N . CYS A 1 35 ? 6.867 -5.264 1.135 1.00 0.65 35 CYS A N 2
ATOM 1573 C CA . CYS A 1 35 ? 6.382 -6.040 2.263 1.00 0.74 35 CYS A CA 2
ATOM 1574 C C . CYS A 1 35 ? 5.125 -6.830 1.868 1.00 0.81 35 CYS A C 2
ATOM 1575 O O . CYS A 1 35 ? 4.146 -6.810 2.620 1.00 1.13 35 CYS A O 2
ATOM 1582 N N . MET A 1 36 ? 5.180 -7.517 0.717 1.00 0.75 36 MET A N 2
ATOM 1583 C CA . MET A 1 36 ? 4.155 -8.388 0.138 1.00 0.77 36 MET A CA 2
ATOM 1584 C C . MET A 1 36 ? 2.794 -7.706 0.036 1.00 0.68 36 MET A C 2
ATOM 1585 O O . MET A 1 36 ? 1.762 -8.349 0.194 1.00 0.65 36 MET A O 2
ATOM 1599 N N . HIS A 1 37 ? 2.759 -6.400 -0.239 1.00 0.64 37 HIS A N 2
ATOM 1600 C CA . HIS A 1 37 ? 1.505 -5.663 -0.266 1.00 0.56 37 HIS A CA 2
ATOM 1601 C C . HIS A 1 37 ? 1.613 -4.554 -1.303 1.00 0.50 37 HIS A C 2
ATOM 1602 O O . HIS A 1 37 ? 2.675 -3.954 -1.437 1.00 0.49 37 HIS A O 2
ATOM 1616 N N . LEU A 1 38 ? 0.526 -4.238 -2.010 1.00 0.50 38 LEU A N 2
ATOM 1617 C CA . LEU A 1 38 ? 0.500 -3.120 -2.948 1.00 0.43 38 LEU A CA 2
ATOM 1618 C C . LEU A 1 38 ? -0.694 -2.231 -2.635 1.00 0.42 38 LEU A C 2
ATOM 1619 O O . LEU A 1 38 ? -1.671 -2.694 -2.054 1.00 0.54 38 LEU A O 2
ATOM 1635 N N . PHE A 1 39 ? -0.597 -0.950 -2.991 1.00 0.37 39 PHE A N 2
ATOM 1636 C CA . PHE A 1 39 ? -1.616 0.054 -2.737 1.00 0.35 39 PHE A CA 2
ATOM 1637 C C . PHE A 1 39 ? -1.479 1.140 -3.789 1.00 0.36 39 PHE A C 2
ATOM 1638 O O . PHE A 1 39 ? -0.486 1.196 -4.506 1.00 0.41 39 PHE A O 2
ATOM 1655 N N . HIS A 1 40 ? -2.431 2.063 -3.836 1.00 0.34 40 HIS A N 2
ATOM 1656 C CA . HIS A 1 40 ? -2.322 3.228 -4.697 1.00 0.34 40 HIS A CA 2
ATOM 1657 C C . HIS A 1 40 ? -1.000 3.955 -4.472 1.00 0.36 40 HIS A C 2
ATOM 1658 O O . HIS A 1 40 ? -0.610 4.146 -3.321 1.00 0.39 40 HIS A O 2
ATOM 1672 N N . GLN A 1 41 ? -0.348 4.415 -5.547 1.00 0.38 41 GLN A N 2
ATOM 1673 C CA . GLN A 1 41 ? 0.861 5.215 -5.406 1.00 0.42 41 GLN A CA 2
ATOM 1674 C C . GLN A 1 41 ? 0.613 6.384 -4.459 1.00 0.47 41 GLN A C 2
ATOM 1675 O O . GLN A 1 41 ? 1.352 6.555 -3.505 1.00 0.49 41 GLN A O 2
ATOM 1689 N N . VAL A 1 42 ? -0.457 7.151 -4.665 1.00 0.52 42 VAL A N 2
ATOM 1690 C CA . VAL A 1 42 ? -0.749 8.297 -3.804 1.00 0.60 42 VAL A CA 2
ATOM 1691 C C . VAL A 1 42 ? -0.868 7.902 -2.333 1.00 0.57 42 VAL A C 2
ATOM 1692 O O . VAL A 1 42 ? -0.427 8.627 -1.443 1.00 0.64 42 VAL A O 2
ATOM 1705 N N . CYS A 1 43 ? -1.492 6.751 -2.083 1.00 0.50 43 CYS A N 2
ATOM 1706 C CA . CYS A 1 43 ? -1.709 6.255 -0.735 1.00 0.51 43 CYS A CA 2
ATOM 1707 C C . CYS A 1 43 ? -0.344 6.019 -0.079 1.00 0.50 43 CYS A C 2
ATOM 1708 O O . CYS A 1 43 ? -0.104 6.564 0.992 1.00 0.56 43 CYS A O 2
ATOM 1715 N N . VAL A 1 44 ? 0.560 5.235 -0.679 1.00 0.44 44 VAL A N 2
ATOM 1716 C CA . VAL A 1 44 ? 1.875 5.008 -0.075 1.00 0.43 44 VAL A CA 2
ATOM 1717 C C . VAL A 1 44 ? 2.646 6.326 0.043 1.00 0.47 44 VAL A C 2
ATOM 1718 O O . VAL A 1 44 ? 3.287 6.600 1.052 1.00 0.48 44 VAL A O 2
ATOM 1731 N N . ASP A 1 45 ? 2.520 7.179 -0.966 1.00 0.52 45 ASP A N 2
ATOM 1732 C CA . ASP A 1 45 ? 3.236 8.442 -1.130 1.00 0.61 45 ASP A CA 2
ATOM 1733 C C . ASP A 1 45 ? 2.861 9.441 -0.040 1.00 0.67 45 ASP A C 2
ATOM 1734 O O . ASP A 1 45 ? 3.492 10.486 0.096 1.00 0.82 45 ASP A O 2
ATOM 1743 N N . GLN A 1 46 ? 1.843 9.125 0.756 1.00 0.67 46 GLN A N 2
ATOM 1744 C CA . GLN A 1 46 ? 1.463 9.883 1.923 1.00 0.80 46 GLN A CA 2
ATOM 1745 C C . GLN A 1 46 ? 1.657 9.045 3.185 1.00 0.78 46 GLN A C 2
ATOM 1746 O O . GLN A 1 46 ? 2.081 9.574 4.209 1.00 0.86 46 GLN A O 2
ATOM 1760 N N . TRP A 1 47 ? 1.395 7.739 3.142 1.00 0.74 47 TRP A N 2
ATOM 1761 C CA . TRP A 1 47 ? 1.508 6.873 4.312 1.00 0.83 47 TRP A CA 2
ATOM 1762 C C . TRP A 1 47 ? 2.959 6.630 4.715 1.00 0.77 47 TRP A C 2
ATOM 1763 O O . TRP A 1 47 ? 3.205 6.010 5.747 1.00 1.16 47 TRP A O 2
ATOM 1784 N N . LEU A 1 48 ? 3.902 7.063 3.876 1.00 0.50 48 LEU A N 2
ATOM 1785 C CA . LEU A 1 48 ? 5.334 7.038 4.121 1.00 0.54 48 LEU A CA 2
ATOM 1786 C C . LEU A 1 48 ? 5.899 8.421 4.462 1.00 0.66 48 LEU A C 2
ATOM 1787 O O . LEU A 1 48 ? 7.095 8.570 4.697 1.00 0.84 48 LEU A O 2
ATOM 1803 N N . ILE A 1 49 ? 5.049 9.448 4.444 1.00 0.66 49 ILE A N 2
ATOM 1804 C CA . ILE A 1 49 ? 5.417 10.838 4.665 1.00 0.85 49 ILE A CA 2
ATOM 1805 C C . ILE A 1 49 ? 4.886 11.237 6.041 1.00 0.94 49 ILE A C 2
ATOM 1806 O O . ILE A 1 49 ? 5.646 11.650 6.913 1.00 1.14 49 ILE A O 2
ATOM 1822 N N . THR A 1 50 ? 3.573 11.117 6.245 1.00 0.87 50 THR A N 2
ATOM 1823 C CA . THR A 1 50 ? 2.933 11.433 7.519 1.00 1.01 50 THR A CA 2
ATOM 1824 C C . THR A 1 50 ? 2.969 10.220 8.459 1.00 0.93 50 THR A C 2
ATOM 1825 O O . THR A 1 50 ? 2.822 10.350 9.671 1.00 1.10 50 THR A O 2
ATOM 1836 N N . ASN A 1 51 ? 3.206 9.030 7.905 1.00 0.74 51 ASN A N 2
ATOM 1837 C CA . ASN A 1 51 ? 3.391 7.783 8.634 1.00 0.75 51 ASN A CA 2
ATOM 1838 C C . ASN A 1 51 ? 4.632 7.132 8.036 1.00 0.78 51 ASN A C 2
ATOM 1839 O O . ASN A 1 51 ? 5.084 7.579 6.989 1.00 1.24 51 ASN A O 2
ATOM 1850 N N . LYS A 1 52 ? 5.206 6.110 8.679 1.00 0.75 52 LYS A N 2
ATOM 1851 C CA . LYS A 1 52 ? 6.367 5.393 8.145 1.00 0.74 52 LYS A CA 2
ATOM 1852 C C . LYS A 1 52 ? 6.284 3.913 8.545 1.00 0.66 52 LYS A C 2
ATOM 1853 O O . LYS A 1 52 ? 7.266 3.309 8.969 1.00 0.74 52 LYS A O 2
ATOM 1872 N N . LYS A 1 53 ? 5.089 3.323 8.420 1.00 0.65 53 LYS A N 2
ATOM 1873 C CA . LYS A 1 53 ? 4.748 2.010 8.953 1.00 0.71 53 LYS A CA 2
ATOM 1874 C C . LYS A 1 53 ? 3.813 1.278 7.997 1.00 0.70 53 LYS A C 2
ATOM 1875 O O . LYS A 1 53 ? 3.002 1.925 7.336 1.00 0.78 53 LYS A O 2
ATOM 1894 N N . CYS A 1 54 ? 3.933 -0.054 7.904 1.00 0.69 54 CYS A N 2
ATOM 1895 C CA . CYS A 1 54 ? 3.136 -0.824 6.959 1.00 0.67 54 CYS A CA 2
ATOM 1896 C C . CYS A 1 54 ? 1.693 -0.856 7.491 1.00 0.76 54 CYS A C 2
ATOM 1897 O O . CYS A 1 54 ? 1.493 -0.978 8.702 1.00 0.86 54 CYS A O 2
ATOM 1904 N N . PRO A 1 55 ? 0.674 -0.771 6.626 1.00 0.78 55 PRO A N 2
ATOM 1905 C CA . PRO A 1 55 ? -0.721 -0.831 7.039 1.00 0.88 55 PRO A CA 2
ATOM 1906 C C . PRO A 1 55 ? -1.139 -2.239 7.480 1.00 0.93 55 PRO A C 2
ATOM 1907 O O . PRO A 1 55 ? -1.722 -2.389 8.550 1.00 1.18 55 PRO A O 2
ATOM 1918 N N . ILE A 1 56 ? -0.905 -3.266 6.655 1.00 0.82 56 ILE A N 2
ATOM 1919 C CA . ILE A 1 56 ? -1.459 -4.604 6.876 1.00 0.90 56 ILE A CA 2
ATOM 1920 C C . ILE A 1 56 ? -0.602 -5.361 7.883 1.00 0.87 56 ILE A C 2
ATOM 1921 O O . ILE A 1 56 ? -1.112 -5.863 8.883 1.00 1.08 56 ILE A O 2
ATOM 1937 N N . CYS A 1 57 ? 0.688 -5.488 7.566 1.00 0.76 57 CYS A N 2
ATOM 1938 C CA . CYS A 1 57 ? 1.665 -6.258 8.323 1.00 0.84 57 CYS A CA 2
ATOM 1939 C C . CYS A 1 57 ? 2.042 -5.533 9.625 1.00 0.90 57 CYS A C 2
ATOM 1940 O O . CYS A 1 57 ? 2.567 -6.166 10.536 1.00 1.01 57 CYS A O 2
ATOM 1947 N N . ARG A 1 58 ? 1.783 -4.222 9.728 1.00 0.88 58 ARG A N 2
ATOM 1948 C CA . ARG A 1 58 ? 2.103 -3.394 10.894 1.00 0.93 58 ARG A CA 2
ATOM 1949 C C . ARG A 1 58 ? 3.536 -3.580 11.401 1.00 0.94 58 ARG A C 2
ATOM 1950 O O . ARG A 1 58 ? 3.778 -3.459 12.598 1.00 1.18 58 ARG A O 2
ATOM 1971 N N . VAL A 1 59 ? 4.504 -3.771 10.507 1.00 0.84 59 VAL A N 2
ATOM 1972 C CA . VAL A 1 59 ? 5.901 -3.594 10.863 1.00 0.90 59 VAL A CA 2
ATOM 1973 C C . VAL A 1 59 ? 6.298 -2.200 10.391 1.00 0.81 59 VAL A C 2
ATOM 1974 O O . VAL A 1 59 ? 5.884 -1.774 9.311 1.00 0.73 59 VAL A O 2
ATOM 1987 N N . ASP A 1 60 ? 7.042 -1.445 11.195 1.00 0.89 60 ASP A N 2
ATOM 1988 C CA . ASP A 1 60 ? 7.428 -0.096 10.824 1.00 0.88 60 ASP A CA 2
ATOM 1989 C C . ASP A 1 60 ? 8.468 -0.163 9.716 1.00 0.85 60 ASP A C 2
ATOM 1990 O O . ASP A 1 60 ? 9.648 -0.402 9.959 1.00 0.96 60 ASP A O 2
ATOM 1999 N N . ILE A 1 61 ? 8.021 0.013 8.479 1.00 0.77 61 ILE A N 2
ATOM 2000 C CA . ILE A 1 61 ? 8.879 -0.219 7.335 1.00 0.82 61 ILE A CA 2
ATOM 2001 C C . ILE A 1 61 ? 9.948 0.859 7.152 1.00 0.95 61 ILE A C 2
ATOM 2002 O O . ILE A 1 61 ? 10.996 0.534 6.604 1.00 1.45 61 ILE A O 2
ATOM 2018 N N . GLU A 1 62 ? 9.695 2.126 7.521 1.00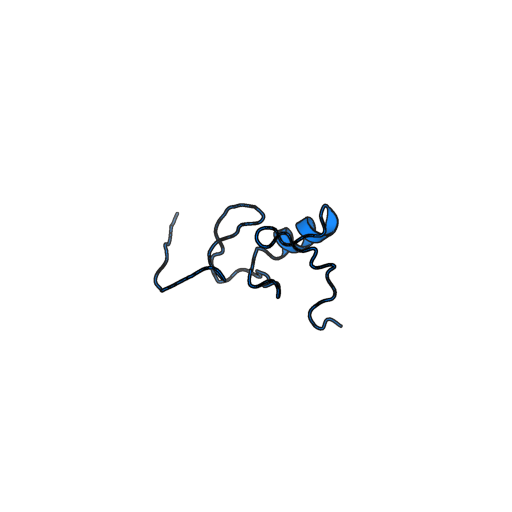 0.84 62 GLU A N 2
ATOM 2019 C CA . GLU A 1 62 ? 10.609 3.250 7.240 1.00 0.96 62 GLU A CA 2
ATOM 2020 C C . GLU A 1 62 ? 11.069 3.302 5.773 1.00 1.44 62 GLU A C 2
ATOM 2021 O O . GLU A 1 62 ? 12.077 3.908 5.412 1.00 1.80 62 GLU A O 2
ATOM 2033 N N . ALA A 1 63 ? 10.306 2.665 4.897 1.00 2.02 63 ALA A N 2
ATOM 2034 C CA . ALA A 1 63 ? 10.554 2.698 3.478 1.00 2.87 63 ALA A CA 2
ATOM 2035 C C . ALA A 1 63 ? 9.946 3.977 2.935 1.00 3.55 63 ALA A C 2
ATOM 2036 O O . ALA A 1 63 ? 8.773 4.253 3.147 1.00 4.15 63 ALA A O 2
ATOM 2043 N N . GLN A 1 64 ? 10.737 4.722 2.182 1.00 4.01 64 GLN A N 2
ATOM 2044 C CA . GLN A 1 64 ? 10.297 5.935 1.510 1.00 5.12 64 GLN A CA 2
ATOM 2045 C C . GLN A 1 64 ? 11.133 6.110 0.247 1.00 5.29 64 GLN A C 2
ATOM 2046 O O . GLN A 1 64 ? 10.587 6.330 -0.827 1.00 6.21 64 GLN A O 2
ATOM 2060 N N . LEU A 1 65 ? 12.453 5.930 0.372 1.00 4.92 65 LEU A N 2
ATOM 2061 C CA . LEU A 1 65 ? 13.414 6.030 -0.716 1.00 5.53 65 LEU A CA 2
ATOM 2062 C C . LEU A 1 65 ? 13.388 7.433 -1.334 1.00 6.43 65 LEU A C 2
ATOM 2063 O O . LEU A 1 65 ? 13.038 7.588 -2.501 1.00 7.19 65 LEU A O 2
ATOM 2079 N N . PRO A 1 66 ? 13.777 8.461 -0.565 1.00 6.97 66 PRO A N 2
ATOM 2080 C CA . PRO A 1 66 ? 13.741 9.840 -1.020 1.00 8.32 66 PRO A CA 2
ATOM 2081 C C . PRO A 1 66 ? 14.737 9.995 -2.163 1.00 8.57 66 PRO A C 2
ATOM 2082 O O . PRO A 1 66 ? 15.949 10.006 -1.946 1.00 9.00 66 PRO A O 2
ATOM 2093 N N . SER A 1 67 ? 14.233 10.056 -3.392 1.00 8.65 67 SER A N 2
ATOM 2094 C CA . SER A 1 67 ? 15.053 10.012 -4.582 1.00 9.15 67 SER A CA 2
ATOM 2095 C C . SER A 1 67 ? 14.347 10.873 -5.619 1.00 9.56 67 SER A C 2
ATOM 2096 O O . SER A 1 67 ? 13.392 10.428 -6.246 1.00 9.68 67 SER A O 2
ATOM 2104 N N . GLU A 1 68 ? 14.815 12.116 -5.750 1.00 10.05 68 GLU A N 2
ATOM 2105 C CA . GLU A 1 68 ? 14.182 13.169 -6.534 1.00 10.64 68 GLU A CA 2
ATOM 2106 C C . GLU A 1 68 ? 12.742 13.425 -6.075 1.00 10.57 68 GLU A C 2
ATOM 2107 O O . GLU A 1 68 ? 11.782 13.097 -6.767 1.00 10.83 68 GLU A O 2
ATOM 2119 N N . SER A 1 69 ? 12.623 14.076 -4.912 1.00 10.81 69 SER A N 2
ATOM 2120 C CA . SER A 1 69 ? 11.377 14.405 -4.231 1.00 11.27 69 SER A CA 2
ATOM 2121 C C . SER A 1 69 ? 10.894 13.184 -3.450 1.00 10.82 69 SER A C 2
ATOM 2122 O O . SER A 1 69 ? 9.665 13.131 -3.216 1.00 11.27 69 SER A O 2
ATOM 2133 N N . MET A 1 1 ? -24.550 -19.838 13.721 1.00 28.20 1 MET A N 3
ATOM 2134 C CA . MET A 1 1 ? -23.192 -20.055 14.250 1.00 28.63 1 MET A CA 3
ATOM 2135 C C . MET A 1 1 ? -22.344 -20.745 13.188 1.00 27.66 1 MET A C 3
ATOM 2136 O O . MET A 1 1 ? -22.442 -21.958 13.038 1.00 27.98 1 MET A O 3
ATOM 2152 N N . LYS A 1 2 ? -21.533 -19.993 12.440 1.00 26.56 2 LYS A N 3
ATOM 2153 C CA . LYS A 1 2 ? -20.484 -20.556 11.596 1.00 25.76 2 LYS A CA 3
ATOM 2154 C C . LYS A 1 2 ? -19.521 -19.418 11.239 1.00 24.78 2 LYS A C 3
ATOM 2155 O O . LYS A 1 2 ? -19.566 -18.370 11.880 1.00 25.13 2 LYS A O 3
ATOM 2174 N N . GLN A 1 3 ? -18.686 -19.610 10.220 1.00 23.71 3 GLN A N 3
ATOM 2175 C CA . GLN A 1 3 ? -17.818 -18.599 9.635 1.00 22.72 3 GLN A CA 3
ATOM 2176 C C . GLN A 1 3 ? -17.737 -18.896 8.136 1.00 21.12 3 GLN A C 3
ATOM 2177 O O . GLN A 1 3 ? -18.205 -19.951 7.709 1.00 21.06 3 GLN A O 3
ATOM 2191 N N . ASP A 1 4 ? -17.165 -17.987 7.346 1.00 20.01 4 ASP A N 3
ATOM 2192 C CA . ASP A 1 4 ? -17.108 -18.106 5.893 1.00 18.48 4 ASP A CA 3
ATOM 2193 C C . ASP A 1 4 ? -15.876 -17.341 5.397 1.00 17.75 4 ASP A C 3
ATOM 2194 O O . ASP A 1 4 ? -15.332 -16.538 6.157 1.00 18.66 4 ASP A O 3
ATOM 2203 N N . GLY A 1 5 ? -15.414 -17.579 4.167 1.00 16.29 5 GLY A N 3
ATOM 2204 C CA . GLY A 1 5 ? -14.220 -16.938 3.630 1.00 15.62 5 GLY A CA 3
ATOM 2205 C C . GLY A 1 5 ? -14.005 -17.327 2.167 1.00 14.02 5 GLY A C 3
ATOM 2206 O O . GLY A 1 5 ? -14.633 -18.263 1.676 1.00 13.70 5 GLY A O 3
ATOM 2210 N N . GLU A 1 6 ? -13.127 -16.608 1.466 1.00 13.28 6 GLU A N 3
ATOM 2211 C CA . GLU A 1 6 ? -12.881 -16.817 0.039 1.00 11.92 6 GLU A CA 3
ATOM 2212 C C . GLU A 1 6 ? -11.486 -16.322 -0.359 1.00 11.41 6 GLU A C 3
ATOM 2213 O O . GLU A 1 6 ? -10.781 -17.007 -1.093 1.00 11.35 6 GLU A O 3
ATOM 2225 N N . GLU A 1 7 ? -11.111 -15.125 0.105 1.00 11.37 7 GLU A N 3
ATOM 2226 C CA . GLU A 1 7 ? -9.861 -14.426 -0.168 1.00 11.18 7 GLU A CA 3
ATOM 2227 C C . GLU A 1 7 ? -9.429 -14.521 -1.633 1.00 10.13 7 GLU A C 3
ATOM 2228 O O . GLU A 1 7 ? -8.419 -15.138 -1.963 1.00 9.94 7 GLU A O 3
ATOM 2240 N N . GLY A 1 8 ? -10.145 -13.819 -2.515 1.00 9.96 8 GLY A N 3
ATOM 2241 C CA . GLY A 1 8 ? -9.737 -13.659 -3.904 1.00 9.58 8 GLY A CA 3
ATOM 2242 C C . GLY A 1 8 ? -8.374 -12.971 -3.993 1.00 9.02 8 GLY A C 3
ATOM 2243 O O . GLY A 1 8 ? -8.302 -11.745 -3.953 1.00 9.81 8 GLY A O 3
ATOM 2247 N N . THR A 1 9 ? -7.312 -13.769 -4.108 1.00 8.01 9 THR A N 3
ATOM 2248 C CA . THR A 1 9 ? -5.918 -13.380 -4.241 1.00 7.40 9 THR A CA 3
ATOM 2249 C C . THR A 1 9 ? -5.243 -14.429 -5.136 1.00 6.41 9 THR A C 3
ATOM 2250 O O . THR A 1 9 ? -5.920 -15.305 -5.678 1.00 6.73 9 THR A O 3
ATOM 2261 N N . GLU A 1 10 ? -3.922 -14.359 -5.289 1.00 5.88 10 GLU A N 3
ATOM 2262 C CA . GLU A 1 10 ? -3.140 -15.222 -6.167 1.00 5.87 10 GLU A CA 3
ATOM 2263 C C . GLU A 1 10 ? -2.043 -15.913 -5.366 1.00 4.83 10 GLU A C 3
ATOM 2264 O O . GLU A 1 10 ? -1.816 -17.109 -5.530 1.00 5.31 10 GLU A O 3
ATOM 2276 N N . GLU A 1 11 ? -1.387 -15.163 -4.483 1.00 4.25 11 GLU A N 3
ATOM 2277 C CA . GLU A 1 11 ? -0.378 -15.637 -3.566 1.00 4.01 11 GLU A CA 3
ATOM 2278 C C . GLU A 1 11 ? -0.570 -14.809 -2.296 1.00 3.73 11 GLU A C 3
ATOM 2279 O O . GLU A 1 11 ? -1.164 -15.291 -1.335 1.00 4.59 11 GLU A O 3
ATOM 2291 N N . ASP A 1 12 ? -0.133 -13.545 -2.296 1.00 3.04 12 ASP A N 3
ATOM 2292 C CA . ASP A 1 12 ? -0.225 -12.702 -1.106 1.00 3.32 12 ASP A CA 3
ATOM 2293 C C . ASP A 1 12 ? -0.100 -11.201 -1.373 1.00 2.72 12 ASP A C 3
ATOM 2294 O O . ASP A 1 12 ? 0.064 -10.435 -0.426 1.00 3.36 12 ASP A O 3
ATOM 2303 N N . THR A 1 13 ? -0.193 -10.762 -2.627 1.00 2.08 13 THR A N 3
ATOM 2304 C CA . THR A 1 13 ? 0.252 -9.428 -3.021 1.00 2.04 13 THR A CA 3
ATOM 2305 C C . THR A 1 13 ? -0.911 -8.575 -3.536 1.00 1.95 13 THR A C 3
ATOM 2306 O O . THR A 1 13 ? -1.208 -7.543 -2.930 1.00 2.51 13 THR A O 3
ATOM 2317 N N . GLU A 1 14 ? -1.547 -8.935 -4.653 1.00 1.94 14 GLU A N 3
ATOM 2318 C CA . GLU A 1 14 ? -2.582 -8.096 -5.244 1.00 2.26 14 GLU A CA 3
ATOM 2319 C C . GLU A 1 14 ? -3.873 -8.167 -4.418 1.00 1.20 14 GLU A C 3
ATOM 2320 O O . GLU A 1 14 ? -4.539 -9.198 -4.367 1.00 1.46 14 GLU A O 3
ATOM 2332 N N . GLU A 1 15 ? -4.263 -7.062 -3.771 1.00 1.14 15 GLU A N 3
ATOM 2333 C CA . GLU A 1 15 ? -5.503 -7.001 -3.004 1.00 0.79 15 GLU A CA 3
ATOM 2334 C C . GLU A 1 15 ? -6.007 -5.548 -2.960 1.00 0.81 15 GLU A C 3
ATOM 2335 O O . GLU A 1 15 ? -5.391 -4.669 -3.558 1.00 2.25 15 GLU A O 3
ATOM 2347 N N . LYS A 1 16 ? -7.133 -5.272 -2.294 1.00 1.06 16 LYS A N 3
ATOM 2348 C CA . LYS A 1 16 ? -7.726 -3.948 -2.159 1.00 0.80 16 LYS A CA 3
ATOM 2349 C C . LYS A 1 16 ? -6.817 -3.029 -1.318 1.00 0.79 16 LYS A C 3
ATOM 2350 O O . LYS A 1 16 ? -6.061 -3.475 -0.451 1.00 1.19 16 LYS A O 3
ATOM 2369 N N . CYS A 1 17 ? -6.886 -1.719 -1.572 1.00 0.52 17 CYS A N 3
ATOM 2370 C CA . CYS A 1 17 ? -6.055 -0.721 -0.903 1.00 0.48 17 CYS A CA 3
ATOM 2371 C C . CYS A 1 17 ? -6.427 -0.728 0.570 1.00 0.56 17 CYS A C 3
ATOM 2372 O O . CYS A 1 17 ? -7.571 -0.458 0.917 1.00 0.91 17 CYS A O 3
ATOM 2379 N N . THR A 1 18 ? -5.457 -0.965 1.443 1.00 0.47 18 THR A N 3
ATOM 2380 C CA . THR A 1 18 ? -5.731 -1.010 2.877 1.00 0.51 18 THR A CA 3
ATOM 2381 C C . THR A 1 18 ? -5.122 0.188 3.609 1.00 0.48 18 THR A C 3
ATOM 2382 O O . THR A 1 18 ? -5.359 0.367 4.798 1.00 0.59 18 THR A O 3
ATOM 2393 N N . ILE A 1 19 ? -4.388 1.062 2.913 1.00 0.41 19 ILE A N 3
ATOM 2394 C CA . ILE A 1 19 ? -4.052 2.361 3.469 1.00 0.40 19 ILE A CA 3
ATOM 2395 C C . ILE A 1 19 ? -5.344 3.148 3.665 1.00 0.43 19 ILE A C 3
ATOM 2396 O O . ILE A 1 19 ? -5.626 3.657 4.746 1.00 0.50 19 ILE A O 3
ATOM 2412 N N . CYS A 1 20 ? -6.088 3.288 2.568 1.00 0.41 20 CYS A N 3
ATOM 2413 C CA . CYS A 1 20 ? -7.246 4.167 2.479 1.00 0.48 20 CYS A CA 3
ATOM 2414 C C . CYS A 1 20 ? -8.536 3.386 2.726 1.00 0.57 20 CYS A C 3
ATOM 2415 O O . CYS A 1 20 ? -9.560 3.989 3.032 1.00 0.69 20 CYS A O 3
ATOM 2422 N N . LEU A 1 21 ? -8.484 2.062 2.562 1.00 0.55 21 LEU A N 3
ATOM 2423 C CA . LEU A 1 21 ? -9.649 1.193 2.457 1.00 0.65 21 LEU A CA 3
ATOM 2424 C C . LEU A 1 21 ? -10.472 1.576 1.233 1.00 0.70 21 LEU A C 3
ATOM 2425 O O . LEU A 1 21 ? -11.492 2.257 1.292 1.00 1.00 21 LEU A O 3
ATOM 2441 N N . SER A 1 22 ? -10.001 1.077 0.098 1.00 0.61 22 SER A N 3
ATOM 2442 C CA . SER A 1 22 ? -10.612 1.166 -1.210 1.00 0.56 22 SER A CA 3
ATOM 2443 C C . SER A 1 22 ? -10.129 -0.048 -1.992 1.00 0.57 22 SER A C 3
ATOM 2444 O O . SER A 1 22 ? -9.546 -0.950 -1.411 1.00 0.74 22 SER A O 3
ATOM 2452 N N . ILE A 1 23 ? -10.331 -0.081 -3.302 1.00 0.52 23 ILE A N 3
ATOM 2453 C CA . ILE A 1 23 ? -9.979 -1.183 -4.179 1.00 0.56 23 ILE A CA 3
ATOM 2454 C C . ILE A 1 23 ? -8.675 -0.851 -4.887 1.00 0.56 23 ILE A C 3
ATOM 2455 O O . ILE A 1 23 ? -8.228 0.298 -4.895 1.00 0.60 23 ILE A O 3
ATOM 2471 N N . LEU A 1 24 ? -8.102 -1.874 -5.515 1.00 0.61 24 LEU A N 3
ATOM 2472 C CA . LEU A 1 24 ? -7.080 -1.770 -6.526 1.00 0.64 24 LEU A CA 3
ATOM 2473 C C . LEU A 1 24 ? -7.482 -2.743 -7.625 1.00 0.96 24 LEU A C 3
ATOM 2474 O O . LEU A 1 24 ? -7.552 -3.943 -7.375 1.00 1.22 24 LEU A O 3
ATOM 2490 N N . GLU A 1 25 ? -7.780 -2.238 -8.818 1.00 1.07 25 GLU A N 3
ATOM 2491 C CA . GLU A 1 25 ? -7.916 -3.048 -10.009 1.00 1.44 25 GLU A CA 3
ATOM 2492 C C . GLU A 1 25 ? -6.738 -2.741 -10.934 1.00 1.27 25 GLU A C 3
ATOM 2493 O O . GLU A 1 25 ? -6.086 -1.705 -10.798 1.00 1.10 25 GLU A O 3
ATOM 2505 N N . GLU A 1 26 ? -6.442 -3.644 -11.869 1.00 1.38 26 GLU A N 3
ATOM 2506 C CA . GLU A 1 26 ? -5.378 -3.414 -12.834 1.00 1.33 26 GLU A CA 3
ATOM 2507 C C . GLU A 1 26 ? -5.768 -2.277 -13.780 1.00 1.38 26 GLU A C 3
ATOM 2508 O O . GLU A 1 26 ? -6.948 -2.003 -13.986 1.00 1.51 26 GLU A O 3
ATOM 2520 N N . GLY A 1 27 ? -4.770 -1.631 -14.389 1.00 1.32 27 GLY A N 3
ATOM 2521 C CA . GLY A 1 27 ? -4.990 -0.552 -15.339 1.00 1.41 27 GLY A CA 3
ATOM 2522 C C . GLY A 1 27 ? -4.504 0.774 -14.773 1.00 1.35 27 GLY A C 3
ATOM 2523 O O . GLY A 1 27 ? -3.932 1.576 -15.507 1.00 1.42 27 GLY A O 3
ATOM 2527 N N . GLU A 1 28 ? -4.719 1.019 -13.478 1.00 1.24 28 GLU A N 3
ATOM 2528 C CA . GLU A 1 28 ? -4.145 2.192 -12.837 1.00 1.19 28 GLU A CA 3
ATOM 2529 C C . GLU A 1 28 ? -2.623 2.043 -12.771 1.00 1.18 28 GLU A C 3
ATOM 2530 O O . GLU A 1 28 ? -2.098 0.932 -12.700 1.00 1.17 28 GLU A O 3
ATOM 2542 N N . ASP A 1 29 ? -1.904 3.167 -12.744 1.00 1.25 29 ASP A N 3
ATOM 2543 C CA . ASP A 1 29 ? -0.454 3.229 -12.577 1.00 1.37 29 ASP A CA 3
ATOM 2544 C C . ASP A 1 29 ? -0.107 3.116 -11.090 1.00 1.22 29 ASP A C 3
ATOM 2545 O O . ASP A 1 29 ? 0.602 3.944 -10.521 1.00 1.72 29 ASP A O 3
ATOM 2554 N N . VAL A 1 30 ? -0.625 2.083 -10.433 1.00 0.80 30 VAL A N 3
ATOM 2555 C CA . VAL A 1 30 ? -0.610 1.985 -8.988 1.00 0.55 30 VAL A CA 3
ATOM 2556 C C . VAL A 1 30 ? 0.768 1.483 -8.540 1.00 0.61 30 VAL A C 3
ATOM 2557 O O . VAL A 1 30 ? 1.567 1.013 -9.350 1.00 1.06 30 VAL A O 3
ATOM 2570 N N . ARG A 1 31 ? 1.086 1.618 -7.251 1.00 0.55 31 ARG A N 3
ATOM 2571 C CA . ARG A 1 31 ? 2.453 1.425 -6.763 1.00 0.60 31 ARG A CA 3
ATOM 2572 C C . ARG A 1 31 ? 2.509 0.174 -5.893 1.00 0.58 31 ARG A C 3
ATOM 2573 O O . ARG A 1 31 ? 1.509 -0.215 -5.300 1.00 0.60 31 ARG A O 3
ATOM 2594 N N . CYS A 1 32 ? 3.679 -0.449 -5.769 1.00 0.64 32 CYS A N 3
ATOM 2595 C CA . CYS A 1 32 ? 3.851 -1.600 -4.899 1.00 0.65 32 CYS A CA 3
ATOM 2596 C C . CYS A 1 32 ? 4.834 -1.219 -3.802 1.00 0.72 32 CYS A C 3
ATOM 2597 O O . CYS A 1 32 ? 5.805 -0.507 -4.062 1.00 0.95 32 CYS A O 3
ATOM 2605 N N . LEU A 1 33 ? 4.584 -1.691 -2.581 1.00 0.59 33 LEU A N 3
ATOM 2606 C CA . LEU A 1 33 ? 5.568 -1.680 -1.514 1.00 0.58 33 LEU A CA 3
ATOM 2607 C C . LEU A 1 33 ? 6.261 -3.033 -1.503 1.00 0.63 33 LEU A C 3
ATOM 2608 O O . LEU A 1 33 ? 5.669 -4.043 -1.877 1.00 0.70 33 LEU A O 3
ATOM 2624 N N . PRO A 1 34 ? 7.505 -3.088 -1.019 1.00 0.68 34 PRO A N 3
ATOM 2625 C CA . PRO A 1 34 ? 8.242 -4.331 -0.893 1.00 0.76 34 PRO A CA 3
ATOM 2626 C C . PRO A 1 34 ? 7.664 -5.217 0.211 1.00 0.73 34 PRO A C 3
ATOM 2627 O O . PRO A 1 34 ? 8.047 -6.378 0.314 1.00 0.89 34 PRO A O 3
ATOM 2638 N N . CYS A 1 35 ? 6.747 -4.705 1.045 1.00 0.66 35 CYS A N 3
ATOM 2639 C CA . CYS A 1 35 ? 6.280 -5.404 2.232 1.00 0.66 35 CYS A CA 3
ATOM 2640 C C . CYS A 1 35 ? 5.123 -6.364 1.885 1.00 0.70 35 CYS A C 3
ATOM 2641 O O . CYS A 1 35 ? 4.170 -6.459 2.677 1.00 1.02 35 CYS A O 3
ATOM 2648 N N . MET A 1 36 ? 5.227 -7.041 0.729 1.00 0.70 36 MET A N 3
ATOM 2649 C CA . MET A 1 36 ? 4.278 -7.963 0.102 1.00 0.76 36 MET A CA 3
ATOM 2650 C C . MET A 1 36 ? 2.878 -7.380 -0.025 1.00 0.66 36 MET A C 3
ATOM 2651 O O . MET A 1 36 ? 1.905 -8.087 0.180 1.00 0.65 36 MET A O 3
ATOM 2665 N N . HIS A 1 37 ? 2.755 -6.101 -0.390 1.00 0.64 37 HIS A N 3
ATOM 2666 C CA . HIS A 1 37 ? 1.465 -5.445 -0.522 1.00 0.58 37 HIS A CA 3
ATOM 2667 C C . HIS A 1 37 ? 1.574 -4.297 -1.519 1.00 0.52 37 HIS A C 3
ATOM 2668 O O . HIS A 1 37 ? 2.629 -3.673 -1.605 1.00 0.51 37 HIS A O 3
ATOM 2682 N N . LEU A 1 38 ? 0.490 -3.977 -2.231 1.00 0.50 38 LEU A N 3
ATOM 2683 C CA . LEU A 1 38 ? 0.456 -2.853 -3.166 1.00 0.44 38 LEU A CA 3
ATOM 2684 C C . LEU A 1 38 ? -0.711 -1.928 -2.830 1.00 0.38 38 LEU A C 3
ATOM 2685 O O . LEU A 1 38 ? -1.648 -2.341 -2.150 1.00 0.51 38 LEU A O 3
ATOM 2701 N N . PHE A 1 39 ? -0.633 -0.664 -3.254 1.00 0.40 39 PHE A N 3
ATOM 2702 C CA . PHE A 1 39 ? -1.596 0.377 -2.914 1.00 0.33 39 PHE A CA 3
ATOM 2703 C C . PHE A 1 39 ? -1.552 1.459 -3.989 1.00 0.35 39 PHE A C 3
ATOM 2704 O O . PHE A 1 39 ? -0.694 1.459 -4.867 1.00 0.55 39 PHE A O 3
ATOM 2721 N N . HIS A 1 40 ? -2.420 2.456 -3.867 1.00 0.36 40 HIS A N 3
ATOM 2722 C CA . HIS A 1 40 ? -2.284 3.677 -4.646 1.00 0.43 40 HIS A CA 3
ATOM 2723 C C . HIS A 1 40 ? -0.955 4.364 -4.355 1.00 0.47 40 HIS A C 3
ATOM 2724 O O . HIS A 1 40 ? -0.569 4.495 -3.195 1.00 0.43 40 HIS A O 3
ATOM 2738 N N . GLN A 1 41 ? -0.303 4.860 -5.407 1.00 0.56 41 GLN A N 3
ATOM 2739 C CA . GLN A 1 41 ? 0.839 5.742 -5.358 1.00 0.67 41 GLN A CA 3
ATOM 2740 C C . GLN A 1 41 ? 0.651 6.806 -4.280 1.00 0.67 41 GLN A C 3
ATOM 2741 O O . GLN A 1 41 ? 1.417 6.854 -3.330 1.00 0.63 41 GLN A O 3
ATOM 2755 N N . VAL A 1 42 ? -0.398 7.622 -4.390 1.00 0.75 42 VAL A N 3
ATOM 2756 C CA . VAL A 1 42 ? -0.647 8.718 -3.458 1.00 0.83 42 VAL A CA 3
ATOM 2757 C C . VAL A 1 42 ? -0.728 8.223 -2.018 1.00 0.73 42 VAL A C 3
ATOM 2758 O O . VAL A 1 42 ? -0.209 8.859 -1.105 1.00 0.79 42 VAL A O 3
ATOM 2771 N N . CYS A 1 43 ? -1.393 7.084 -1.826 1.00 0.62 43 CYS A N 3
ATOM 2772 C CA . CYS A 1 43 ? -1.617 6.520 -0.507 1.00 0.58 43 CYS A CA 3
ATOM 2773 C C . CYS A 1 43 ? -0.255 6.254 0.145 1.00 0.57 43 CYS A C 3
ATOM 2774 O O . CYS A 1 43 ? -0.016 6.725 1.250 1.00 0.66 43 CYS A O 3
ATOM 2781 N N . VAL A 1 44 ? 0.654 5.520 -0.502 1.00 0.50 44 VAL A N 3
ATOM 2782 C CA . VAL A 1 44 ? 1.965 5.252 0.093 1.00 0.50 44 VAL A CA 3
ATOM 2783 C C . VAL A 1 44 ? 2.778 6.539 0.223 1.00 0.55 44 VAL A C 3
ATOM 2784 O O . VAL A 1 44 ? 3.425 6.777 1.239 1.00 0.57 44 VAL A O 3
ATOM 2797 N N . ASP A 1 45 ? 2.689 7.401 -0.783 1.00 0.59 45 ASP A N 3
ATOM 2798 C CA . ASP A 1 45 ? 3.415 8.659 -0.912 1.00 0.67 45 ASP A CA 3
ATOM 2799 C C . ASP A 1 45 ? 3.035 9.639 0.197 1.00 0.73 45 ASP A C 3
ATOM 2800 O O . ASP A 1 45 ? 3.686 10.665 0.377 1.00 0.87 45 ASP A O 3
ATOM 2809 N N . GLN A 1 46 ? 2.001 9.315 0.970 1.00 0.73 46 GLN A N 3
ATOM 2810 C CA . GLN A 1 46 ? 1.635 10.029 2.179 1.00 0.88 46 GLN A CA 3
ATOM 2811 C C . GLN A 1 46 ? 1.825 9.145 3.410 1.00 0.87 46 GLN A C 3
ATOM 2812 O O . GLN A 1 46 ? 2.239 9.641 4.455 1.00 0.97 46 GLN A O 3
ATOM 2826 N N . TRP A 1 47 ? 1.572 7.838 3.332 1.00 0.81 47 TRP A N 3
ATOM 2827 C CA . TRP A 1 47 ? 1.625 6.971 4.505 1.00 0.89 47 TRP A CA 3
ATOM 2828 C C . TRP A 1 47 ? 3.062 6.671 4.919 1.00 0.84 47 TRP A C 3
ATOM 2829 O O . TRP A 1 47 ? 3.286 6.055 5.956 1.00 1.17 47 TRP A O 3
ATOM 2850 N N . LEU A 1 48 ? 4.034 7.087 4.110 1.00 0.63 48 LEU A N 3
ATOM 2851 C CA . LEU A 1 48 ? 5.451 7.015 4.420 1.00 0.62 48 LEU A CA 3
ATOM 2852 C C . LEU A 1 48 ? 6.010 8.368 4.866 1.00 0.66 48 LEU A C 3
ATOM 2853 O O . LEU A 1 48 ? 7.191 8.475 5.182 1.00 0.74 48 LEU A O 3
ATOM 2869 N N . ILE A 1 49 ? 5.177 9.410 4.839 1.00 0.68 49 ILE A N 3
ATOM 2870 C CA . ILE A 1 49 ? 5.552 10.785 5.133 1.00 0.77 49 ILE A CA 3
ATOM 2871 C C . ILE A 1 49 ? 4.990 11.118 6.515 1.00 0.86 49 ILE A C 3
ATOM 2872 O O . ILE A 1 49 ? 5.731 11.496 7.419 1.00 0.99 49 ILE A O 3
ATOM 2888 N N . THR A 1 50 ? 3.674 10.978 6.693 1.00 0.85 50 THR A N 3
ATOM 2889 C CA . THR A 1 50 ? 3.028 11.205 7.983 1.00 0.98 50 THR A CA 3
ATOM 2890 C C . THR A 1 50 ? 3.040 9.932 8.834 1.00 0.86 50 THR A C 3
ATOM 2891 O O . THR A 1 50 ? 2.828 9.986 10.042 1.00 1.00 50 THR A O 3
ATOM 2902 N N . ASN A 1 51 ? 3.306 8.781 8.215 1.00 0.67 51 ASN A N 3
ATOM 2903 C CA . ASN A 1 51 ? 3.406 7.493 8.886 1.00 0.63 51 ASN A CA 3
ATOM 2904 C C . ASN A 1 51 ? 4.682 6.815 8.393 1.00 0.62 51 ASN A C 3
ATOM 2905 O O . ASN A 1 51 ? 5.376 7.368 7.543 1.00 1.08 51 ASN A O 3
ATOM 2916 N N . LYS A 1 52 ? 5.013 5.634 8.922 1.00 0.49 52 LYS A N 3
ATOM 2917 C CA . LYS A 1 52 ? 6.172 4.880 8.442 1.00 0.52 52 LYS A CA 3
ATOM 2918 C C . LYS A 1 52 ? 6.041 3.387 8.745 1.00 0.50 52 LYS A C 3
ATOM 2919 O O . LYS A 1 52 ? 6.963 2.742 9.242 1.00 0.69 52 LYS A O 3
ATOM 2938 N N . LYS A 1 53 ? 4.874 2.821 8.457 1.00 0.43 53 LYS A N 3
ATOM 2939 C CA . LYS A 1 53 ? 4.501 1.485 8.897 1.00 0.57 53 LYS A CA 3
ATOM 2940 C C . LYS A 1 53 ? 3.655 0.816 7.825 1.00 0.57 53 LYS A C 3
ATOM 2941 O O . LYS A 1 53 ? 2.835 1.487 7.197 1.00 0.66 53 LYS A O 3
ATOM 2960 N N . CYS A 1 54 ? 3.886 -0.482 7.591 1.00 0.58 54 CYS A N 3
ATOM 2961 C CA . CYS A 1 54 ? 3.173 -1.212 6.564 1.00 0.63 54 CYS A CA 3
ATOM 2962 C C . CYS A 1 54 ? 1.721 -1.276 7.055 1.00 0.75 54 CYS A C 3
ATOM 2963 O O . CYS A 1 54 ? 1.496 -1.596 8.219 1.00 0.84 54 CYS A O 3
ATOM 2970 N N . PRO A 1 55 ? 0.718 -0.966 6.232 1.00 0.88 55 PRO A N 3
ATOM 2971 C CA . PRO A 1 55 ? -0.661 -0.862 6.688 1.00 1.07 55 PRO A CA 3
ATOM 2972 C C . PRO A 1 55 ? -1.253 -2.227 7.044 1.00 1.21 55 PRO A C 3
ATOM 2973 O O . PRO A 1 55 ? -1.998 -2.333 8.017 1.00 1.55 55 PRO A O 3
ATOM 2984 N N . ILE A 1 56 ? -0.974 -3.261 6.245 1.00 1.09 56 ILE A N 3
ATOM 2985 C CA . ILE A 1 56 ? -1.593 -4.574 6.403 1.00 1.26 56 ILE A CA 3
ATOM 2986 C C . ILE A 1 56 ? -0.761 -5.373 7.400 1.00 1.19 56 ILE A C 3
ATOM 2987 O O . ILE A 1 56 ? -1.211 -5.650 8.509 1.00 1.39 56 ILE A O 3
ATOM 3003 N N . CYS A 1 57 ? 0.464 -5.723 6.998 1.00 1.01 57 CYS A N 3
ATOM 3004 C CA . CYS A 1 57 ? 1.400 -6.516 7.785 1.00 1.06 57 CYS A CA 3
ATOM 3005 C C . CYS A 1 57 ? 1.779 -5.796 9.089 1.00 1.10 57 CYS A C 3
ATOM 3006 O O . CYS A 1 57 ? 2.222 -6.439 10.035 1.00 1.23 57 CYS A O 3
ATOM 3013 N N . ARG A 1 58 ? 1.593 -4.473 9.161 1.00 1.06 58 ARG A N 3
ATOM 3014 C CA . ARG A 1 58 ? 1.645 -3.692 10.396 1.00 1.23 58 ARG A CA 3
ATOM 3015 C C . ARG A 1 58 ? 3.054 -3.485 10.944 1.00 1.27 58 ARG A C 3
ATOM 3016 O O . ARG A 1 58 ? 3.196 -2.826 11.971 1.00 1.61 58 ARG A O 3
ATOM 3037 N N . VAL A 1 59 ? 4.092 -4.014 10.294 1.00 1.03 59 VAL A N 3
ATOM 3038 C CA . VAL A 1 59 ? 5.451 -3.878 10.794 1.00 1.11 59 VAL A CA 3
ATOM 3039 C C . VAL A 1 59 ? 5.963 -2.507 10.373 1.00 0.94 59 VAL A C 3
ATOM 3040 O O . VAL A 1 59 ? 5.663 -2.046 9.275 1.00 0.77 59 VAL A O 3
ATOM 3053 N N . ASP A 1 60 ? 6.701 -1.814 11.233 1.00 1.05 60 ASP A N 3
ATOM 3054 C CA . ASP A 1 60 ? 7.235 -0.503 10.919 1.00 0.97 60 ASP A CA 3
ATOM 3055 C C . ASP A 1 60 ? 8.314 -0.598 9.853 1.00 0.95 60 ASP A C 3
ATOM 3056 O O . ASP A 1 60 ? 9.473 -0.880 10.138 1.00 1.12 60 ASP A O 3
ATOM 3065 N N . ILE A 1 61 ? 7.920 -0.384 8.597 1.00 0.85 61 ILE A N 3
ATOM 3066 C CA . ILE A 1 61 ? 8.845 -0.551 7.491 1.00 0.96 61 ILE A CA 3
ATOM 3067 C C . ILE A 1 61 ? 9.873 0.573 7.345 1.00 1.10 61 ILE A C 3
ATOM 3068 O O . ILE A 1 61 ? 10.934 0.299 6.803 1.00 1.60 61 ILE A O 3
ATOM 3084 N N . GLU A 1 62 ? 9.580 1.822 7.741 1.00 0.92 62 GLU A N 3
ATOM 3085 C CA . GLU A 1 62 ? 10.499 2.971 7.612 1.00 1.05 62 GLU A CA 3
ATOM 3086 C C . GLU A 1 62 ? 11.093 3.213 6.205 1.00 1.42 62 GLU A C 3
ATOM 3087 O O . GLU A 1 62 ? 12.001 4.024 6.041 1.00 1.71 62 GLU A O 3
ATOM 3099 N N . ALA A 1 63 ? 10.546 2.579 5.168 1.00 1.94 63 ALA A N 3
ATOM 3100 C CA . ALA A 1 63 ? 11.102 2.530 3.820 1.00 2.70 63 ALA A CA 3
ATOM 3101 C C . ALA A 1 63 ? 12.565 2.060 3.829 1.00 3.49 63 ALA A C 3
ATOM 3102 O O . ALA A 1 63 ? 12.919 1.304 4.726 1.00 4.52 63 ALA A O 3
ATOM 3109 N N . GLN A 1 64 ? 13.364 2.399 2.801 1.00 3.92 64 GLN A N 3
ATOM 3110 C CA . GLN A 1 64 ? 14.720 1.900 2.500 1.00 5.35 64 GLN A CA 3
ATOM 3111 C C . GLN A 1 64 ? 14.868 1.585 1.012 1.00 5.65 64 GLN A C 3
ATOM 3112 O O . GLN A 1 64 ? 15.959 1.715 0.461 1.00 6.56 64 GLN A O 3
ATOM 3126 N N . LEU A 1 65 ? 13.818 1.068 0.368 1.00 5.56 65 LEU A N 3
ATOM 3127 C CA . LEU A 1 65 ? 13.907 0.735 -1.048 1.00 6.46 65 LEU A CA 3
ATOM 3128 C C . LEU A 1 65 ? 14.010 2.043 -1.825 1.00 6.35 65 LEU A C 3
ATOM 3129 O O . LEU A 1 65 ? 13.152 2.901 -1.638 1.00 6.31 65 LEU A O 3
ATOM 3145 N N . PRO A 1 66 ? 15.011 2.181 -2.709 1.00 7.00 66 PRO A N 3
ATOM 3146 C CA . PRO A 1 66 ? 15.428 3.455 -3.275 1.00 7.40 66 PRO A CA 3
ATOM 3147 C C . PRO A 1 66 ? 14.316 4.056 -4.130 1.00 7.72 66 PRO A C 3
ATOM 3148 O O . PRO A 1 66 ? 14.203 3.776 -5.322 1.00 8.69 66 PRO A O 3
ATOM 3159 N N . SER A 1 67 ? 13.476 4.871 -3.499 1.00 7.48 67 SER A N 3
ATOM 3160 C CA . SER A 1 67 ? 12.303 5.480 -4.099 1.00 8.34 67 SER A CA 3
ATOM 3161 C C . SER A 1 67 ? 11.822 6.630 -3.207 1.00 8.23 67 SER A C 3
ATOM 3162 O O . SER A 1 67 ? 10.628 6.933 -3.184 1.00 8.57 67 SER A O 3
ATOM 3170 N N . GLU A 1 68 ? 12.731 7.242 -2.448 1.00 8.32 68 GLU A N 3
ATOM 3171 C CA . GLU A 1 68 ? 12.446 8.361 -1.573 1.00 8.89 68 GLU A CA 3
ATOM 3172 C C . GLU A 1 68 ? 12.475 9.659 -2.390 1.00 9.18 68 GLU A C 3
ATOM 3173 O O . GLU A 1 68 ? 13.074 9.712 -3.463 1.00 9.12 68 GLU A O 3
ATOM 3185 N N . SER A 1 69 ? 11.827 10.711 -1.884 1.00 9.89 69 SER A N 3
ATOM 3186 C CA . SER A 1 69 ? 11.852 12.052 -2.452 1.00 10.53 69 SER A CA 3
ATOM 3187 C C . SER A 1 69 ? 11.446 13.031 -1.351 1.00 11.30 69 SER A C 3
ATOM 3188 O O . SER A 1 69 ? 11.311 14.227 -1.695 1.00 11.86 69 SER A O 3
ATOM 3199 N N . MET A 1 1 ? -33.097 -16.156 0.444 1.00 22.02 1 MET A N 4
ATOM 3200 C CA . MET A 1 1 ? -33.719 -16.930 -0.647 1.00 22.08 1 MET A CA 4
ATOM 3201 C C . MET A 1 1 ? -32.623 -17.615 -1.450 1.00 21.16 1 MET A C 4
ATOM 3202 O O . MET A 1 1 ? -32.211 -18.704 -1.069 1.00 21.28 1 MET A O 4
ATOM 3218 N N . LYS A 1 2 ? -32.106 -16.989 -2.511 1.00 20.42 2 LYS A N 4
ATOM 3219 C CA . LYS A 1 2 ? -31.033 -17.555 -3.310 1.00 19.61 2 LYS A CA 4
ATOM 3220 C C . LYS A 1 2 ? -30.218 -16.381 -3.829 1.00 18.85 2 LYS A C 4
ATOM 3221 O O . LYS A 1 2 ? -30.732 -15.614 -4.635 1.00 19.14 2 LYS A O 4
ATOM 3240 N N . GLN A 1 3 ? -28.998 -16.188 -3.331 1.00 18.14 3 GLN A N 4
ATOM 3241 C CA . GLN A 1 3 ? -28.136 -15.112 -3.787 1.00 17.53 3 GLN A CA 4
ATOM 3242 C C . GLN A 1 3 ? -26.726 -15.456 -3.332 1.00 16.70 3 GLN A C 4
ATOM 3243 O O . GLN A 1 3 ? -26.561 -15.888 -2.194 1.00 16.95 3 GLN A O 4
ATOM 3257 N N . ASP A 1 4 ? -25.731 -15.291 -4.200 1.00 15.93 4 ASP A N 4
ATOM 3258 C CA . ASP A 1 4 ? -24.329 -15.472 -3.847 1.00 15.16 4 ASP A CA 4
ATOM 3259 C C . ASP A 1 4 ? -23.494 -14.725 -4.888 1.00 14.77 4 ASP A C 4
ATOM 3260 O O . ASP A 1 4 ? -24.045 -14.328 -5.918 1.00 15.29 4 ASP A O 4
ATOM 3269 N N . GLY A 1 5 ? -22.194 -14.525 -4.660 1.00 14.09 5 GLY A N 4
ATOM 3270 C CA . GLY A 1 5 ? -21.333 -13.917 -5.663 1.00 13.90 5 GLY A CA 4
ATOM 3271 C C . GLY A 1 5 ? -20.184 -13.137 -5.042 1.00 13.38 5 GLY A C 4
ATOM 3272 O O . GLY A 1 5 ? -20.157 -11.912 -5.127 1.00 13.54 5 GLY A O 4
ATOM 3276 N N . GLU A 1 6 ? -19.211 -13.833 -4.457 1.00 13.01 6 GLU A N 4
ATOM 3277 C CA . GLU A 1 6 ? -17.975 -13.221 -4.000 1.00 12.59 6 GLU A CA 4
ATOM 3278 C C . GLU A 1 6 ? -16.865 -14.269 -4.097 1.00 12.01 6 GLU A C 4
ATOM 3279 O O . GLU A 1 6 ? -17.159 -15.462 -4.089 1.00 12.34 6 GLU A O 4
ATOM 3291 N N . GLU A 1 7 ? -15.617 -13.823 -4.255 1.00 11.41 7 GLU A N 4
ATOM 3292 C CA . GLU A 1 7 ? -14.419 -14.656 -4.207 1.00 11.01 7 GLU A CA 4
ATOM 3293 C C . GLU A 1 7 ? -13.241 -13.692 -4.037 1.00 10.86 7 GLU A C 4
ATOM 3294 O O . GLU A 1 7 ? -12.727 -13.499 -2.940 1.00 11.21 7 GLU A O 4
ATOM 3306 N N . GLY A 1 8 ? -12.842 -13.038 -5.131 1.00 10.79 8 GLY A N 4
ATOM 3307 C CA . GLY A 1 8 ? -11.615 -12.261 -5.175 1.00 10.81 8 GLY A CA 4
ATOM 3308 C C . GLY A 1 8 ? -10.460 -13.167 -5.591 1.00 9.64 8 GLY A C 4
ATOM 3309 O O . GLY A 1 8 ? -10.484 -14.370 -5.343 1.00 9.30 8 GLY A O 4
ATOM 3313 N N . THR A 1 9 ? -9.448 -12.602 -6.244 1.00 9.36 9 THR A N 4
ATOM 3314 C CA . THR A 1 9 ? -8.202 -13.306 -6.484 1.00 8.42 9 THR A CA 4
ATOM 3315 C C . THR A 1 9 ? -7.246 -12.988 -5.338 1.00 7.86 9 THR A C 4
ATOM 3316 O O . THR A 1 9 ? -7.482 -12.041 -4.586 1.00 8.56 9 THR A O 4
ATOM 3327 N N . GLU A 1 10 ? -6.191 -13.793 -5.208 1.00 6.98 10 GLU A N 4
ATOM 3328 C CA . GLU A 1 10 ? -5.075 -13.571 -4.309 1.00 6.54 10 GLU A CA 4
ATOM 3329 C C . GLU A 1 10 ? -4.015 -14.571 -4.761 1.00 5.36 10 GLU A C 4
ATOM 3330 O O . GLU A 1 10 ? -4.120 -15.763 -4.496 1.00 5.40 10 GLU A O 4
ATOM 3342 N N . GLU A 1 11 ? -3.058 -14.123 -5.572 1.00 5.19 11 GLU A N 4
ATOM 3343 C CA . GLU A 1 11 ? -2.059 -15.020 -6.143 1.00 5.16 11 GLU A CA 4
ATOM 3344 C C . GLU A 1 11 ? -1.135 -15.509 -5.023 1.00 4.61 11 GLU A C 4
ATOM 3345 O O . GLU A 1 11 ? -1.119 -16.690 -4.687 1.00 5.47 11 GLU A O 4
ATOM 3357 N N . ASP A 1 12 ? -0.377 -14.575 -4.443 1.00 3.87 12 ASP A N 4
ATOM 3358 C CA . ASP A 1 12 ? 0.465 -14.755 -3.259 1.00 4.21 12 ASP A CA 4
ATOM 3359 C C . ASP A 1 12 ? 1.037 -13.381 -2.894 1.00 3.53 12 ASP A C 4
ATOM 3360 O O . ASP A 1 12 ? 2.247 -13.179 -2.799 1.00 4.27 12 ASP A O 4
ATOM 3369 N N . THR A 1 13 ? 0.169 -12.372 -2.811 1.00 2.45 13 THR A N 4
ATOM 3370 C CA . THR A 1 13 ? 0.567 -10.989 -2.597 1.00 1.93 13 THR A CA 4
ATOM 3371 C C . THR A 1 13 ? -0.567 -10.300 -1.833 1.00 2.04 13 THR A C 4
ATOM 3372 O O . THR A 1 13 ? -0.747 -10.595 -0.656 1.00 3.41 13 THR A O 4
ATOM 3383 N N . GLU A 1 14 ? -1.346 -9.415 -2.462 1.00 1.67 14 GLU A N 4
ATOM 3384 C CA . GLU A 1 14 ? -2.430 -8.713 -1.799 1.00 2.74 14 GLU A CA 4
ATOM 3385 C C . GLU A 1 14 ? -3.348 -8.139 -2.869 1.00 1.56 14 GLU A C 4
ATOM 3386 O O . GLU A 1 14 ? -2.894 -7.860 -3.979 1.00 2.00 14 GLU A O 4
ATOM 3398 N N . GLU A 1 15 ? -4.598 -7.871 -2.506 1.00 1.29 15 GLU A N 4
ATOM 3399 C CA . GLU A 1 15 ? -5.538 -7.154 -3.338 1.00 0.69 15 GLU A CA 4
ATOM 3400 C C . GLU A 1 15 ? -6.216 -6.100 -2.453 1.00 0.79 15 GLU A C 4
ATOM 3401 O O . GLU A 1 15 ? -6.330 -6.282 -1.244 1.00 1.95 15 GLU A O 4
ATOM 3413 N N . LYS A 1 16 ? -6.740 -5.030 -3.066 1.00 0.79 16 LYS A N 4
ATOM 3414 C CA . LYS A 1 16 ? -7.485 -3.950 -2.436 1.00 0.67 16 LYS A CA 4
ATOM 3415 C C . LYS A 1 16 ? -6.610 -2.984 -1.608 1.00 0.64 16 LYS A C 4
ATOM 3416 O O . LYS A 1 16 ? -5.651 -3.368 -0.941 1.00 0.87 16 LYS A O 4
ATOM 3435 N N . CYS A 1 17 ? -6.916 -1.683 -1.685 1.00 0.49 17 CYS A N 4
ATOM 3436 C CA . CYS A 1 17 ? -6.128 -0.659 -0.990 1.00 0.45 17 CYS A CA 4
ATOM 3437 C C . CYS A 1 17 ? -6.390 -0.853 0.497 1.00 0.51 17 CYS A C 4
ATOM 3438 O O . CYS A 1 17 ? -7.540 -1.015 0.886 1.00 0.63 17 CYS A O 4
ATOM 3445 N N . TH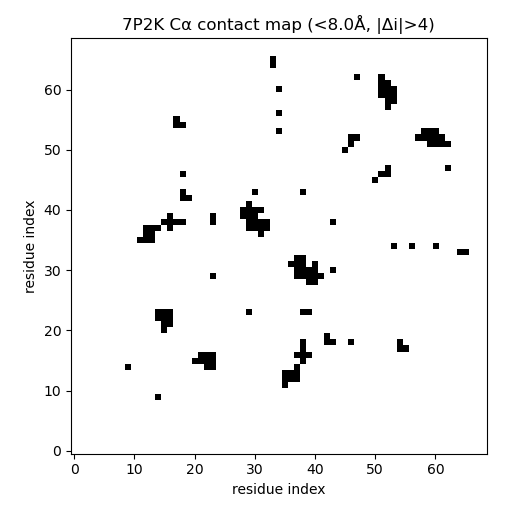R A 1 18 ? -5.352 -0.796 1.328 1.00 0.49 18 THR A N 4
ATOM 3446 C CA . THR A 1 18 ? -5.489 -0.965 2.770 1.00 0.53 18 THR A CA 4
ATOM 3447 C C . THR A 1 18 ? -4.873 0.211 3.534 1.00 0.55 18 THR A C 4
ATOM 3448 O O . THR A 1 18 ? -5.065 0.327 4.739 1.00 0.71 18 THR A O 4
ATOM 3459 N N . ILE A 1 19 ? -4.199 1.140 2.846 1.00 0.46 19 ILE A N 4
ATOM 3460 C CA . ILE A 1 19 ? -3.943 2.457 3.405 1.00 0.45 19 ILE A CA 4
ATOM 3461 C C . ILE A 1 19 ? -5.285 3.133 3.673 1.00 0.45 19 ILE A C 4
ATOM 3462 O O . ILE A 1 19 ? -5.545 3.626 4.766 1.00 0.53 19 ILE A O 4
ATOM 3478 N N . CYS A 1 20 ? -6.098 3.200 2.618 1.00 0.41 20 CYS A N 4
ATOM 3479 C CA . CYS A 1 20 ? -7.314 3.990 2.556 1.00 0.45 20 CYS A CA 4
ATOM 3480 C C . CYS A 1 20 ? -8.552 3.105 2.741 1.00 0.49 20 CYS A C 4
ATOM 3481 O O . CYS A 1 20 ? -9.638 3.629 2.965 1.00 0.54 20 CYS A O 4
ATOM 3488 N N . LEU A 1 21 ? -8.387 1.781 2.639 1.00 0.51 21 LEU A N 4
ATOM 3489 C CA . LEU A 1 21 ? -9.473 0.809 2.521 1.00 0.56 21 LEU A CA 4
ATOM 3490 C C . LEU A 1 21 ? -10.364 1.136 1.327 1.00 0.58 21 LEU A C 4
ATOM 3491 O O . LEU A 1 21 ? -11.411 1.768 1.434 1.00 0.86 21 LEU A O 4
ATOM 3507 N N . SER A 1 22 ? -9.941 0.658 0.161 1.00 0.54 22 SER A N 4
ATOM 3508 C CA . SER A 1 22 ? -10.648 0.825 -1.092 1.00 0.52 22 SER A CA 4
ATOM 3509 C C . SER A 1 22 ? -10.235 -0.318 -2.016 1.00 0.50 22 SER A C 4
ATOM 3510 O O . SER A 1 22 ? -9.761 -1.348 -1.550 1.00 0.60 22 SER A O 4
ATOM 3518 N N . ILE A 1 23 ? -10.374 -0.143 -3.328 1.00 0.52 23 ILE A N 4
ATOM 3519 C CA . ILE A 1 23 ? -10.045 -1.153 -4.318 1.00 0.51 23 ILE A CA 4
ATOM 3520 C C . ILE A 1 23 ? -8.848 -0.672 -5.137 1.00 0.45 23 ILE A C 4
ATOM 3521 O O . ILE A 1 23 ? -8.563 0.526 -5.207 1.00 0.47 23 ILE A O 4
ATOM 3537 N N . LEU A 1 24 ? -8.156 -1.625 -5.763 1.00 0.48 24 LEU A N 4
ATOM 3538 C CA . LEU A 1 24 ? -7.062 -1.397 -6.683 1.00 0.47 24 LEU A CA 4
ATOM 3539 C C . LEU A 1 24 ? -7.422 -2.090 -7.983 1.00 0.56 24 LEU A C 4
ATOM 3540 O O . LEU A 1 24 ? -7.208 -3.290 -8.130 1.00 0.72 24 LEU A O 4
ATOM 3556 N N . GLU A 1 25 ? -8.007 -1.337 -8.901 1.00 0.58 25 GLU A N 4
ATOM 3557 C CA . GLU A 1 25 ? -8.207 -1.796 -10.261 1.00 0.67 25 GLU A CA 4
ATOM 3558 C C . GLU A 1 25 ? -6.889 -1.636 -11.018 1.00 0.65 25 GLU A C 4
ATOM 3559 O O . GLU A 1 25 ? -6.080 -0.765 -10.691 1.00 0.62 25 GLU A O 4
ATOM 3571 N N . GLU A 1 26 ? -6.666 -2.467 -12.035 1.00 0.72 26 GLU A N 4
ATOM 3572 C CA . GLU A 1 26 ? -5.514 -2.301 -12.910 1.00 0.76 26 GLU A CA 4
ATOM 3573 C C . GLU A 1 26 ? -5.771 -1.154 -13.888 1.00 0.76 26 GLU A C 4
ATOM 3574 O O . GLU A 1 26 ? -6.911 -0.743 -14.097 1.00 0.77 26 GLU A O 4
ATOM 3586 N N . GLY A 1 27 ? -4.705 -0.636 -14.503 1.00 0.80 27 GLY A N 4
ATOM 3587 C CA . GLY A 1 27 ? -4.793 0.446 -15.473 1.00 0.87 27 GLY A CA 4
ATOM 3588 C C . GLY A 1 27 ? -4.188 1.720 -14.900 1.00 0.82 27 GLY A C 4
ATOM 3589 O O . GLY A 1 27 ? -3.514 2.455 -15.612 1.00 0.93 27 GLY A O 4
ATOM 3593 N N . GLU A 1 28 ? -4.437 1.978 -13.616 1.00 0.70 28 GLU A N 4
ATOM 3594 C CA . GLU A 1 28 ? -3.905 3.141 -12.925 1.00 0.68 28 GLU A CA 4
ATOM 3595 C C . GLU A 1 28 ? -2.433 2.927 -12.570 1.00 0.64 28 GLU A C 4
ATOM 3596 O O . GLU A 1 28 ? -1.971 1.794 -12.426 1.00 0.63 28 GLU A O 4
ATOM 3608 N N . ASP A 1 29 ? -1.715 4.030 -12.340 1.00 0.68 29 ASP A N 4
ATOM 3609 C CA . ASP A 1 29 ? -0.345 4.019 -11.844 1.00 0.70 29 ASP A CA 4
ATOM 3610 C C . ASP A 1 29 ? -0.412 3.732 -10.346 1.00 0.59 29 ASP A C 4
ATOM 3611 O O . ASP A 1 29 ? -0.383 4.623 -9.497 1.00 0.67 29 ASP A O 4
ATOM 3620 N N . VAL A 1 30 ? -0.568 2.455 -10.017 1.00 0.49 30 VAL A N 4
ATOM 3621 C CA . VAL A 1 30 ? -0.565 1.964 -8.655 1.00 0.43 30 VAL A CA 4
ATOM 3622 C C . VAL A 1 30 ? 0.885 1.630 -8.264 1.00 0.46 30 VAL A C 4
ATOM 3623 O O . VAL A 1 30 ? 1.793 1.726 -9.089 1.00 0.55 30 VAL A O 4
ATOM 3636 N N . ARG A 1 31 ? 1.141 1.231 -7.014 1.00 0.45 31 ARG A N 4
ATOM 3637 C CA . ARG A 1 31 ? 2.492 0.887 -6.566 1.00 0.49 31 ARG A CA 4
ATOM 3638 C C . ARG A 1 31 ? 2.433 -0.370 -5.704 1.00 0.50 31 ARG A C 4
ATOM 3639 O O . ARG A 1 31 ? 1.382 -0.713 -5.169 1.00 0.60 31 ARG A O 4
ATOM 3660 N N . CYS A 1 32 ? 3.561 -1.061 -5.545 1.00 0.52 32 CYS A N 4
ATOM 3661 C CA . CYS A 1 32 ? 3.657 -2.205 -4.657 1.00 0.55 32 CYS A CA 4
ATOM 3662 C C . CYS A 1 32 ? 4.773 -1.923 -3.670 1.00 0.53 32 CYS A C 4
ATOM 3663 O O . CYS A 1 32 ? 5.854 -1.498 -4.074 1.00 0.60 32 CYS A O 4
ATOM 3671 N N . LEU A 1 33 ? 4.508 -2.138 -2.384 1.00 0.51 33 LEU A N 4
ATOM 3672 C CA . LEU A 1 33 ? 5.536 -2.083 -1.361 1.00 0.51 33 LEU A CA 4
ATOM 3673 C C . LEU A 1 33 ? 6.163 -3.464 -1.221 1.00 0.52 33 LEU A C 4
ATOM 3674 O O . LEU A 1 33 ? 5.503 -4.473 -1.465 1.00 0.54 33 LEU A O 4
ATOM 3690 N N . PRO A 1 34 ? 7.424 -3.527 -0.780 1.00 0.55 34 PRO A N 4
ATOM 3691 C CA . PRO A 1 34 ? 8.126 -4.781 -0.573 1.00 0.61 34 PRO A CA 4
ATOM 3692 C C . PRO A 1 34 ? 7.562 -5.551 0.621 1.00 0.62 34 PRO A C 4
ATOM 3693 O O . PRO A 1 34 ? 7.734 -6.766 0.694 1.00 0.81 34 PRO A O 4
ATOM 3704 N N . CYS A 1 35 ? 6.875 -4.879 1.554 1.00 0.63 35 CYS A N 4
ATOM 3705 C CA . CYS A 1 35 ? 6.173 -5.541 2.646 1.00 0.61 35 CYS A CA 4
ATOM 3706 C C . CYS A 1 35 ? 4.819 -6.017 2.101 1.00 0.80 35 CYS A C 4
ATOM 3707 O O . CYS A 1 35 ? 3.783 -5.441 2.474 1.00 1.40 35 CYS A O 4
ATOM 3714 N N . MET A 1 36 ? 4.894 -7.063 1.261 1.00 0.68 36 MET A N 4
ATOM 3715 C CA . MET A 1 36 ? 3.900 -7.997 0.710 1.00 0.73 36 MET A CA 4
ATOM 3716 C C . MET A 1 36 ? 2.516 -7.426 0.412 1.00 0.63 36 MET A C 4
ATOM 3717 O O . MET A 1 36 ? 1.541 -8.165 0.378 1.00 0.62 36 MET A O 4
ATOM 3731 N N . HIS A 1 37 ? 2.400 -6.131 0.144 1.00 0.61 37 HIS A N 4
ATOM 3732 C CA . HIS A 1 37 ? 1.115 -5.483 0.003 1.00 0.58 37 HIS A CA 4
ATOM 3733 C C . HIS A 1 37 ? 1.278 -4.370 -1.020 1.00 0.54 37 HIS A C 4
ATOM 3734 O O . HIS A 1 37 ? 2.343 -3.756 -1.095 1.00 0.60 37 HIS A O 4
ATOM 3748 N N . LEU A 1 38 ? 0.239 -4.104 -1.811 1.00 0.50 38 LEU A N 4
ATOM 3749 C CA . LEU A 1 38 ? 0.310 -3.116 -2.880 1.00 0.46 38 LEU A CA 4
ATOM 3750 C C . LEU A 1 38 ? -0.833 -2.142 -2.697 1.00 0.39 38 LEU A C 4
ATOM 3751 O O . LEU A 1 38 ? -1.914 -2.570 -2.312 1.00 0.43 38 LEU A O 4
ATOM 3767 N N . PHE A 1 39 ? -0.603 -0.852 -2.943 1.00 0.34 39 PHE A N 4
ATOM 3768 C CA . PHE A 1 39 ? -1.612 0.176 -2.752 1.00 0.31 39 PHE A CA 4
ATOM 3769 C C . PHE A 1 39 ? -1.408 1.270 -3.793 1.00 0.31 39 PHE A C 4
ATOM 3770 O O . PHE A 1 39 ? -0.388 1.318 -4.473 1.00 0.36 39 PHE A O 4
ATOM 3787 N N . HIS A 1 40 ? -2.371 2.183 -3.892 1.00 0.28 40 HIS A N 4
ATOM 3788 C CA . HIS A 1 40 ? -2.289 3.337 -4.776 1.00 0.28 40 HIS A CA 4
ATOM 3789 C C . HIS A 1 40 ? -0.943 4.051 -4.618 1.00 0.31 40 HIS A C 4
ATOM 3790 O O . HIS A 1 40 ? -0.542 4.327 -3.489 1.00 0.31 40 HIS A O 4
ATOM 3804 N N . GLN A 1 41 ? -0.274 4.388 -5.728 1.00 0.36 41 GLN A N 4
ATOM 3805 C CA . GLN A 1 41 ? 1.013 5.079 -5.681 1.00 0.44 41 GLN A CA 4
ATOM 3806 C C . GLN A 1 41 ? 0.898 6.336 -4.827 1.00 0.47 41 GLN A C 4
ATOM 3807 O O . GLN A 1 41 ? 1.675 6.531 -3.907 1.00 0.49 41 GLN A O 4
ATOM 3821 N N . VAL A 1 42 ? -0.079 7.189 -5.116 1.00 0.52 42 VAL A N 4
ATOM 3822 C CA . VAL A 1 42 ? -0.248 8.437 -4.385 1.00 0.63 42 VAL A CA 4
ATOM 3823 C C . VAL A 1 42 ? -0.460 8.196 -2.893 1.00 0.60 42 VAL A C 4
ATOM 3824 O O . VAL A 1 42 ? 0.088 8.921 -2.067 1.00 0.70 42 VAL A O 4
ATOM 3837 N N . CYS A 1 43 ? -1.245 7.165 -2.556 1.00 0.51 43 CYS A N 4
ATOM 3838 C CA . CYS A 1 43 ? -1.508 6.812 -1.167 1.00 0.54 43 CYS A CA 4
ATOM 3839 C C . CYS A 1 43 ? -0.161 6.565 -0.492 1.00 0.56 43 CYS A C 4
ATOM 3840 O O . CYS A 1 43 ? 0.131 7.221 0.497 1.00 0.71 43 CYS A O 4
ATOM 3847 N N . VAL A 1 44 ? 0.668 5.636 -0.985 1.00 0.44 44 VAL A N 4
ATOM 3848 C CA . VAL A 1 44 ? 1.945 5.348 -0.337 1.00 0.44 44 VAL A CA 4
ATOM 3849 C C . VAL A 1 44 ? 2.825 6.597 -0.304 1.00 0.53 44 VAL A C 4
ATOM 3850 O O . VAL A 1 44 ? 3.449 6.903 0.705 1.00 0.59 44 VAL A O 4
ATOM 3863 N N . ASP A 1 45 ? 2.829 7.362 -1.385 1.00 0.59 45 ASP A N 4
ATOM 3864 C CA . ASP A 1 45 ? 3.713 8.497 -1.620 1.00 0.75 45 ASP A CA 4
ATOM 3865 C C . ASP A 1 45 ? 3.440 9.652 -0.657 1.00 0.88 45 ASP A C 4
ATOM 3866 O O . ASP A 1 45 ? 4.228 10.590 -0.576 1.00 1.08 45 ASP A O 4
ATOM 3875 N N . GLN A 1 46 ? 2.345 9.580 0.100 1.00 0.84 46 GLN A N 4
ATOM 3876 C CA . GLN A 1 46 ? 2.008 10.558 1.127 1.00 1.03 46 GLN A CA 4
ATOM 3877 C C . GLN A 1 46 ? 1.820 9.895 2.490 1.00 0.96 46 GLN A C 4
ATOM 3878 O O . GLN A 1 46 ? 2.050 10.517 3.527 1.00 1.03 46 GLN A O 4
ATOM 3892 N N . TRP A 1 47 ? 1.428 8.625 2.537 1.00 0.87 47 TRP A N 4
ATOM 3893 C CA . TRP A 1 47 ? 1.185 7.940 3.788 1.00 0.95 47 TRP A CA 4
ATOM 3894 C C . TRP A 1 47 ? 2.524 7.558 4.406 1.00 0.80 47 TRP A C 4
ATOM 3895 O O . TRP A 1 47 ? 2.625 7.507 5.618 1.00 1.06 47 TRP A O 4
ATOM 3916 N N . LEU A 1 48 ? 3.573 7.375 3.603 1.00 0.54 48 LEU A N 4
ATOM 3917 C CA . LEU A 1 48 ? 4.933 7.169 4.087 1.00 0.50 48 LEU A CA 4
ATOM 3918 C C . LEU A 1 48 ? 5.574 8.469 4.579 1.00 0.56 48 LEU A C 4
ATOM 3919 O O . LEU A 1 48 ? 6.720 8.463 5.021 1.00 0.62 48 LEU A O 4
ATOM 3935 N N . ILE A 1 49 ? 4.874 9.597 4.449 1.00 0.64 49 ILE A N 4
ATOM 3936 C CA . ILE A 1 49 ? 5.365 10.903 4.855 1.00 0.77 49 ILE A CA 4
ATOM 3937 C C . ILE A 1 49 ? 4.701 11.201 6.198 1.00 0.82 49 ILE A C 4
ATOM 3938 O O . ILE A 1 49 ? 5.377 11.432 7.197 1.00 0.91 49 ILE A O 4
ATOM 3954 N N . THR A 1 50 ? 3.365 11.179 6.245 1.00 0.84 50 THR A N 4
ATOM 3955 C CA . THR A 1 50 ? 2.652 11.412 7.497 1.00 0.93 50 THR A CA 4
ATOM 3956 C C . THR A 1 50 ? 2.691 10.192 8.424 1.00 0.86 50 THR A C 4
ATOM 3957 O O . THR A 1 50 ? 2.364 10.311 9.604 1.00 0.98 50 THR A O 4
ATOM 3968 N N . ASN A 1 51 ? 3.034 9.017 7.900 1.00 0.71 51 ASN A N 4
ATOM 3969 C CA . ASN A 1 51 ? 3.030 7.747 8.614 1.00 0.67 51 ASN A CA 4
ATOM 3970 C C . ASN A 1 51 ? 4.277 6.964 8.210 1.00 0.60 51 ASN A C 4
ATOM 3971 O O . ASN A 1 51 ? 4.984 7.373 7.295 1.00 1.07 51 ASN A O 4
ATOM 3982 N N . LYS A 1 52 ? 4.599 5.868 8.904 1.00 0.48 52 LYS A N 4
ATOM 3983 C CA . LYS A 1 52 ? 5.845 5.148 8.634 1.00 0.53 52 LYS A CA 4
ATOM 3984 C C . LYS A 1 52 ? 5.828 3.721 9.202 1.00 0.68 52 LYS A C 4
ATOM 3985 O O . LYS A 1 52 ? 6.683 3.335 9.992 1.00 1.11 52 LYS A O 4
ATOM 4004 N N . LYS A 1 53 ? 4.802 2.946 8.850 1.00 0.51 53 LYS A N 4
ATOM 4005 C CA . LYS A 1 53 ? 4.502 1.641 9.431 1.00 0.71 53 LYS A CA 4
ATOM 4006 C C . LYS A 1 53 ? 3.487 0.938 8.534 1.00 0.73 53 LYS A C 4
ATOM 4007 O O . LYS A 1 53 ? 2.589 1.606 8.032 1.00 0.75 53 LYS A O 4
ATOM 4026 N N . CYS A 1 54 ? 3.640 -0.370 8.297 1.00 0.75 54 CYS A N 4
ATOM 4027 C CA . CYS A 1 54 ? 2.830 -1.106 7.329 1.00 0.73 54 CYS A CA 4
ATOM 4028 C C . CYS A 1 54 ? 1.450 -1.354 7.976 1.00 0.75 54 CYS A C 4
ATOM 4029 O O . CYS A 1 54 ? 1.410 -1.547 9.191 1.00 0.79 54 CYS A O 4
ATOM 4036 N N . PRO A 1 55 ? 0.308 -1.357 7.257 1.00 0.80 55 PRO A N 4
ATOM 4037 C CA . PRO A 1 55 ? -0.981 -1.451 7.924 1.00 0.89 55 PRO A CA 4
ATOM 4038 C C . PRO A 1 55 ? -1.287 -2.894 8.334 1.00 0.90 55 PRO A C 4
ATOM 4039 O O . PRO A 1 55 ? -1.713 -3.126 9.465 1.00 1.17 55 PRO A O 4
ATOM 4050 N N . ILE A 1 56 ? -1.102 -3.856 7.419 1.00 0.72 56 ILE A N 4
ATOM 4051 C CA . ILE A 1 56 ? -1.439 -5.257 7.661 1.00 0.74 56 ILE A CA 4
ATOM 4052 C C . ILE A 1 56 ? -0.244 -5.955 8.304 1.00 0.71 56 ILE A C 4
ATOM 4053 O O . ILE A 1 56 ? -0.354 -6.468 9.414 1.00 0.84 56 ILE A O 4
ATOM 4069 N N . CYS A 1 57 ? 0.900 -5.986 7.606 1.00 0.65 57 CYS A N 4
ATOM 4070 C CA . CYS A 1 57 ? 2.099 -6.666 8.086 1.00 0.72 57 CYS A CA 4
ATOM 4071 C C . CYS A 1 57 ? 2.597 -6.024 9.384 1.00 0.78 57 CYS A C 4
ATOM 4072 O O . CYS A 1 57 ? 3.326 -6.671 10.130 1.00 0.90 57 CYS A O 4
ATOM 4079 N N . ARG A 1 58 ? 2.226 -4.766 9.660 1.00 0.76 58 ARG A N 4
ATOM 4080 C CA . ARG A 1 58 ? 2.531 -4.086 10.918 1.00 0.86 58 ARG A CA 4
ATOM 4081 C C . ARG A 1 58 ? 4.031 -3.965 11.184 1.00 0.87 58 ARG A C 4
ATOM 4082 O O . ARG A 1 58 ? 4.411 -3.600 12.292 1.00 1.09 58 ARG A O 4
ATOM 4103 N N . VAL A 1 59 ? 4.883 -4.191 10.183 1.00 0.73 59 VAL A N 4
ATOM 4104 C CA . VAL A 1 59 ? 6.306 -3.957 10.336 1.00 0.77 59 VAL A CA 4
ATOM 4105 C C . VAL A 1 59 ? 6.556 -2.489 10.022 1.00 0.65 59 VAL A C 4
ATOM 4106 O O . VAL A 1 59 ? 5.958 -1.928 9.102 1.00 0.61 59 VAL A O 4
ATOM 4119 N N . ASP A 1 60 ? 7.400 -1.836 10.807 1.00 0.69 60 ASP A N 4
ATOM 4120 C CA . ASP A 1 60 ? 7.740 -0.440 10.619 1.00 0.70 60 ASP A CA 4
ATOM 4121 C C . ASP A 1 60 ? 8.539 -0.237 9.343 1.00 0.69 60 ASP A C 4
ATOM 4122 O O . ASP A 1 60 ? 9.766 -0.262 9.326 1.00 0.85 60 ASP A O 4
ATOM 4131 N N . ILE A 1 61 ? 7.830 0.059 8.257 1.00 0.75 61 ILE A N 4
ATOM 4132 C CA . ILE A 1 61 ? 8.461 0.468 7.015 1.00 1.12 61 ILE A CA 4
ATOM 4133 C C . ILE A 1 61 ? 8.864 1.949 7.059 1.00 1.68 61 ILE A C 4
ATOM 4134 O O . ILE A 1 61 ? 8.654 2.679 6.094 1.00 3.01 61 ILE A O 4
ATOM 4150 N N . GLU A 1 62 ? 9.471 2.408 8.156 1.00 1.22 62 GLU A N 4
ATOM 4151 C CA . GLU A 1 62 ? 10.218 3.659 8.118 1.00 1.37 62 GLU A CA 4
ATOM 4152 C C . GLU A 1 62 ? 11.536 3.462 7.373 1.00 1.97 62 GLU A C 4
ATOM 4153 O O . GLU A 1 62 ? 12.097 4.394 6.800 1.00 1.93 62 GLU A O 4
ATOM 4165 N N . ALA A 1 63 ? 12.035 2.228 7.399 1.00 3.12 63 ALA A N 4
ATOM 4166 C CA . ALA A 1 63 ? 13.259 1.841 6.725 1.00 4.22 63 ALA A CA 4
ATOM 4167 C C . ALA A 1 63 ? 13.048 1.792 5.208 1.00 4.01 63 ALA A C 4
ATOM 4168 O O . ALA A 1 63 ? 11.920 1.775 4.724 1.00 3.92 63 ALA A O 4
ATOM 4175 N N . GLN A 1 64 ? 14.154 1.754 4.456 1.00 4.68 64 GLN A N 4
ATOM 4176 C CA . GLN A 1 64 ? 14.175 1.885 2.998 1.00 5.16 64 GLN A CA 4
ATOM 4177 C C . GLN A 1 64 ? 13.373 3.097 2.502 1.00 4.66 64 GLN A C 4
ATOM 4178 O O . GLN A 1 64 ? 12.821 3.072 1.403 1.00 5.31 64 GLN A O 4
ATOM 4192 N N . LEU A 1 65 ? 13.358 4.195 3.264 1.00 4.54 65 LEU A N 4
ATOM 4193 C CA . LEU A 1 65 ? 12.827 5.447 2.751 1.00 5.42 65 LEU A CA 4
ATOM 4194 C C . LEU A 1 65 ? 13.664 5.926 1.558 1.00 5.67 65 LEU A C 4
ATOM 4195 O O . LEU A 1 65 ? 14.871 5.682 1.520 1.00 6.05 65 LEU A O 4
ATOM 4211 N N . PRO A 1 66 ? 13.050 6.621 0.590 1.00 6.23 66 PRO A N 4
ATOM 4212 C CA . PRO A 1 66 ? 13.770 7.251 -0.505 1.00 7.02 66 PRO A CA 4
ATOM 4213 C C . PRO A 1 66 ? 14.591 8.432 0.019 1.00 7.78 66 PRO A C 4
ATOM 4214 O O . PRO A 1 66 ? 14.511 8.795 1.192 1.00 8.66 66 PRO A O 4
ATOM 4225 N N . SER A 1 67 ? 15.408 9.041 -0.838 1.00 8.03 67 SER A N 4
ATOM 4226 C CA . SER A 1 67 ? 16.207 10.199 -0.475 1.00 9.23 67 SER A CA 4
ATOM 4227 C C . SER A 1 67 ? 16.414 11.049 -1.720 1.00 9.54 67 SER A C 4
ATOM 4228 O O . SER A 1 67 ? 16.996 10.561 -2.684 1.00 9.67 67 SER A O 4
ATOM 4236 N N . GLU A 1 68 ? 15.966 12.306 -1.655 1.00 10.05 68 GLU A N 4
ATOM 4237 C CA . GLU A 1 68 ? 16.151 13.342 -2.664 1.00 10.63 68 GLU A CA 4
ATOM 4238 C C . GLU A 1 68 ? 15.248 13.119 -3.884 1.00 10.36 68 GLU A C 4
ATOM 4239 O O . GLU A 1 68 ? 15.416 12.161 -4.634 1.00 10.03 68 GLU A O 4
ATOM 4251 N N . SER A 1 69 ? 14.288 14.031 -4.085 1.00 10.85 69 SER A N 4
ATOM 4252 C CA . SER A 1 69 ? 13.179 13.857 -5.016 1.00 10.89 69 SER A CA 4
ATOM 4253 C C . SER A 1 69 ? 12.339 12.642 -4.618 1.00 10.40 69 SER A C 4
ATOM 4254 O O . SER A 1 69 ? 11.717 12.065 -5.540 1.00 10.42 69 SER A O 4
ATOM 4265 N N . MET A 1 1 ? -25.396 -21.851 -6.166 1.00 19.30 1 MET A N 5
ATOM 4266 C CA . MET A 1 1 ? -24.544 -22.768 -5.387 1.00 19.59 1 MET A CA 5
ATOM 4267 C C . MET A 1 1 ? -23.372 -23.182 -6.257 1.00 18.92 1 MET A C 5
ATOM 4268 O O . MET A 1 1 ? -23.595 -23.824 -7.276 1.00 19.10 1 MET A O 5
ATOM 4284 N N . LYS A 1 2 ? -22.143 -22.812 -5.890 1.00 18.31 2 LYS A N 5
ATOM 4285 C CA . LYS A 1 2 ? -20.937 -23.349 -6.508 1.00 17.85 2 LYS A CA 5
ATOM 4286 C C . LYS A 1 2 ? -19.791 -23.059 -5.544 1.00 17.27 2 LYS A C 5
ATOM 4287 O O . LYS A 1 2 ? -19.778 -21.975 -4.967 1.00 17.09 2 LYS A O 5
ATOM 4306 N N . GLN A 1 3 ? -18.859 -23.989 -5.348 1.00 17.20 3 GLN A N 5
ATOM 4307 C CA . GLN A 1 3 ? -17.691 -23.751 -4.512 1.00 16.80 3 GLN A CA 5
ATOM 4308 C C . GLN A 1 3 ? -16.643 -24.789 -4.903 1.00 16.58 3 GLN A C 5
ATOM 4309 O O . GLN A 1 3 ? -17.007 -25.943 -5.116 1.00 17.16 3 GLN A O 5
ATOM 4323 N N . ASP A 1 4 ? -15.378 -24.388 -5.030 1.00 15.93 4 ASP A N 5
ATOM 4324 C CA . ASP A 1 4 ? -14.260 -25.279 -5.323 1.00 15.81 4 ASP A CA 5
ATOM 4325 C C . ASP A 1 4 ? -12.970 -24.514 -5.014 1.00 15.20 4 ASP A C 5
ATOM 4326 O O . ASP A 1 4 ? -12.979 -23.285 -5.087 1.00 15.03 4 ASP A O 5
ATOM 4335 N N . GLY A 1 5 ? -11.879 -25.213 -4.687 1.00 15.05 5 GLY A N 5
ATOM 4336 C CA . GLY A 1 5 ? -10.559 -24.619 -4.526 1.00 14.53 5 GLY A CA 5
ATOM 4337 C C . GLY A 1 5 ? -10.347 -24.032 -3.131 1.00 13.75 5 GLY A C 5
ATOM 4338 O O . GLY A 1 5 ? -10.734 -22.896 -2.866 1.00 13.08 5 GLY A O 5
ATOM 4342 N N . GLU A 1 6 ? -9.681 -24.771 -2.243 1.00 14.09 6 GLU A N 5
ATOM 4343 C CA . GLU A 1 6 ? -9.270 -24.262 -0.940 1.00 13.70 6 GLU A CA 5
ATOM 4344 C C . GLU A 1 6 ? -8.013 -25.010 -0.477 1.00 14.12 6 GLU A C 5
ATOM 4345 O O . GLU A 1 6 ? -7.575 -25.931 -1.161 1.00 14.67 6 GLU A O 5
ATOM 4357 N N . GLU A 1 7 ? -7.449 -24.596 0.667 1.00 14.06 7 GLU A N 5
ATOM 4358 C CA . GLU A 1 7 ? -6.212 -25.081 1.287 1.00 14.52 7 GLU A CA 5
ATOM 4359 C C . GLU A 1 7 ? -5.024 -25.255 0.330 1.00 13.89 7 GLU A C 5
ATOM 4360 O O . GLU A 1 7 ? -4.813 -26.311 -0.262 1.00 14.51 7 GLU A O 5
ATOM 4372 N N . GLY A 1 8 ? -4.170 -24.228 0.265 1.00 12.98 8 GLY A N 5
ATOM 4373 C CA . GLY A 1 8 ? -2.899 -24.283 -0.441 1.00 12.57 8 GLY A CA 5
ATOM 4374 C C . GLY A 1 8 ? -2.891 -23.240 -1.547 1.00 10.75 8 GLY A C 5
ATOM 4375 O O . GLY A 1 8 ? -3.579 -23.395 -2.551 1.00 10.30 8 GLY A O 5
ATOM 4379 N N . THR A 1 9 ? -2.135 -22.158 -1.370 1.00 9.93 9 THR A N 5
ATOM 4380 C CA . THR A 1 9 ? -2.016 -21.123 -2.384 1.00 8.33 9 THR A CA 5
ATOM 4381 C C . THR A 1 9 ? -0.739 -20.326 -2.116 1.00 7.76 9 THR A C 5
ATOM 4382 O O . THR A 1 9 ? 0.028 -20.679 -1.219 1.00 8.79 9 THR A O 5
ATOM 4393 N N . GLU A 1 10 ? -0.510 -19.266 -2.890 1.00 6.52 10 GLU A N 5
ATOM 4394 C CA . GLU A 1 10 ? 0.674 -18.421 -2.770 1.00 6.20 10 GLU A CA 5
ATOM 4395 C C . GLU A 1 10 ? 0.365 -16.963 -3.125 1.00 4.84 10 GLU A C 5
ATOM 4396 O O . GLU A 1 10 ? 0.914 -16.055 -2.505 1.00 4.98 10 GLU A O 5
ATOM 4408 N N . GLU A 1 11 ? -0.514 -16.715 -4.104 1.00 4.40 11 GLU A N 5
ATOM 4409 C CA . GLU A 1 11 ? -1.011 -15.377 -4.398 1.00 4.15 11 GLU A CA 5
ATOM 4410 C C . GLU A 1 11 ? -1.686 -14.770 -3.158 1.00 3.82 11 GLU A C 5
ATOM 4411 O O . GLU A 1 11 ? -2.727 -15.248 -2.712 1.00 4.61 11 GLU A O 5
ATOM 4423 N N . ASP A 1 12 ? -1.085 -13.723 -2.584 1.00 3.07 12 ASP A N 5
ATOM 4424 C CA . ASP A 1 12 ? -1.606 -13.048 -1.396 1.00 3.35 12 ASP A CA 5
ATOM 4425 C C . ASP A 1 12 ? -1.118 -11.595 -1.408 1.00 2.72 12 ASP A C 5
ATOM 4426 O O . ASP A 1 12 ? -0.410 -11.140 -0.512 1.00 3.14 12 ASP A O 5
ATOM 4435 N N . THR A 1 13 ? -1.412 -10.872 -2.491 1.00 2.13 13 THR A N 5
ATOM 4436 C CA . THR A 1 13 ? -0.844 -9.547 -2.713 1.00 1.90 13 THR A CA 5
ATOM 4437 C C . THR A 1 13 ? -1.769 -8.691 -3.581 1.00 2.05 13 THR A C 5
ATOM 4438 O O . THR A 1 13 ? -2.117 -7.576 -3.192 1.00 2.77 13 THR A O 5
ATOM 4449 N N . GLU A 1 14 ? -2.140 -9.163 -4.774 1.00 2.05 14 GLU A N 5
ATOM 4450 C CA . GLU A 1 14 ? -2.975 -8.383 -5.681 1.00 2.61 14 GLU A CA 5
ATOM 4451 C C . GLU A 1 14 ? -4.440 -8.370 -5.231 1.00 1.87 14 GLU A C 5
ATOM 4452 O O . GLU A 1 14 ? -5.257 -9.159 -5.699 1.00 2.18 14 GLU A O 5
ATOM 4464 N N . GLU A 1 15 ? -4.798 -7.449 -4.334 1.00 1.46 15 GLU A N 5
ATOM 4465 C CA . GLU A 1 15 ? -6.178 -7.286 -3.901 1.00 1.04 15 GLU A CA 5
ATOM 4466 C C . GLU A 1 15 ? -6.465 -5.821 -3.544 1.00 1.06 15 GLU A C 5
ATOM 4467 O O . GLU A 1 15 ? -5.791 -4.917 -4.027 1.00 2.44 15 GLU A O 5
ATOM 4479 N N . LYS A 1 16 ? -7.513 -5.569 -2.755 1.00 1.03 16 LYS A N 5
ATOM 4480 C CA . LYS A 1 16 ? -7.922 -4.231 -2.331 1.00 0.81 16 LYS A CA 5
ATOM 4481 C C . LYS A 1 16 ? -6.827 -3.479 -1.564 1.00 0.78 16 LYS A C 5
ATOM 4482 O O . LYS A 1 16 ? -5.902 -4.071 -1.014 1.00 1.07 16 LYS A O 5
ATOM 4501 N N . CYS A 1 17 ? -6.967 -2.149 -1.526 1.00 0.66 17 CYS A N 5
ATOM 4502 C CA . CYS A 1 17 ? -6.097 -1.245 -0.782 1.00 0.70 17 CYS A CA 5
ATOM 4503 C C . CYS A 1 17 ? -6.275 -1.568 0.700 1.00 0.85 17 CYS A C 5
ATOM 4504 O O . CYS A 1 17 ? -7.182 -2.289 1.111 1.00 1.47 17 CYS A O 5
ATOM 4511 N N . THR A 1 18 ? -5.427 -0.988 1.538 1.00 0.53 18 THR A N 5
ATOM 4512 C CA . THR A 1 18 ? -5.615 -1.056 2.983 1.00 0.57 18 THR A CA 5
ATOM 4513 C C . THR A 1 18 ? -5.418 0.309 3.628 1.00 0.60 18 THR A C 5
ATOM 4514 O O . THR A 1 18 ? -6.135 0.638 4.565 1.00 0.91 18 THR A O 5
ATOM 4525 N N . ILE A 1 19 ? -4.513 1.137 3.096 1.00 0.54 19 ILE A N 5
ATOM 4526 C CA . ILE A 1 19 ? -4.393 2.535 3.487 1.00 0.57 19 ILE A CA 5
ATOM 4527 C C . ILE A 1 19 ? -5.765 3.219 3.451 1.00 0.57 19 ILE A C 5
ATOM 4528 O O . ILE A 1 19 ? -6.151 3.898 4.398 1.00 0.79 19 ILE A O 5
ATOM 4544 N N . CYS A 1 20 ? -6.478 3.051 2.334 1.00 0.50 20 CYS A N 5
ATOM 4545 C CA . CYS A 1 20 ? -7.777 3.663 2.077 1.00 0.70 20 CYS A CA 5
ATOM 4546 C C . CYS A 1 20 ? -8.881 2.598 2.014 1.00 0.91 20 CYS A C 5
ATOM 4547 O O . CYS A 1 20 ? -10.060 2.937 1.937 1.00 1.32 20 CYS A O 5
ATOM 4554 N N . LEU A 1 21 ? -8.502 1.314 1.991 1.00 0.76 21 LEU A N 5
ATOM 4555 C CA . LEU A 1 21 ? -9.366 0.130 1.933 1.00 0.95 21 LEU A CA 5
ATOM 4556 C C . LEU A 1 21 ? -10.051 -0.090 0.580 1.00 1.50 21 LEU A C 5
ATOM 4557 O O . LEU A 1 21 ? -10.449 -1.207 0.261 1.00 3.37 21 LEU A O 5
ATOM 4573 N N . SER A 1 22 ? -10.217 0.967 -0.206 1.00 0.59 22 SER A N 5
ATOM 4574 C CA . SER A 1 22 ? -10.868 0.947 -1.504 1.00 0.53 22 SER A CA 5
ATOM 4575 C C . SER A 1 22 ? -10.169 -0.017 -2.464 1.00 0.61 22 SER A C 5
ATOM 4576 O O . SER A 1 22 ? -8.982 -0.281 -2.325 1.00 1.53 22 SER A O 5
ATOM 4584 N N . ILE A 1 23 ? -10.872 -0.535 -3.469 1.00 0.77 23 ILE A N 5
ATOM 4585 C CA . ILE A 1 23 ? -10.308 -1.489 -4.405 1.00 0.64 23 ILE A CA 5
ATOM 4586 C C . ILE A 1 23 ? -9.090 -0.891 -5.123 1.00 0.56 23 ILE A C 5
ATOM 4587 O O . ILE A 1 23 ? -8.978 0.319 -5.339 1.00 0.73 23 ILE A O 5
ATOM 4603 N N . LEU A 1 24 ? -8.185 -1.781 -5.522 1.00 0.59 24 LEU A N 5
ATOM 4604 C CA . LEU A 1 24 ? -7.123 -1.494 -6.466 1.00 0.57 24 LEU A CA 5
ATOM 4605 C C . LEU A 1 24 ? -7.553 -2.064 -7.806 1.00 0.62 24 LEU A C 5
ATOM 4606 O O . LEU A 1 24 ? -7.496 -3.273 -8.010 1.00 0.70 24 LEU A O 5
ATOM 4622 N N . GLU A 1 25 ? -8.014 -1.210 -8.711 1.00 0.66 25 GLU A N 5
ATOM 4623 C CA . GLU A 1 25 ? -8.246 -1.610 -10.080 1.00 0.76 25 GLU A CA 5
ATOM 4624 C C . GLU A 1 25 ? -6.976 -1.319 -10.875 1.00 0.78 25 GLU A C 5
ATOM 4625 O O . GLU A 1 25 ? -6.234 -0.389 -10.554 1.00 0.80 25 GLU A O 5
ATOM 4637 N N . GLU A 1 26 ? -6.697 -2.134 -11.891 1.00 0.84 26 GLU A N 5
ATOM 4638 C CA . GLU A 1 26 ? -5.515 -1.947 -12.716 1.00 0.88 26 GLU A CA 5
ATOM 4639 C C . GLU A 1 26 ? -5.725 -0.768 -13.666 1.00 0.87 26 GLU A C 5
ATOM 4640 O O . GLU A 1 26 ? -6.855 -0.370 -13.937 1.00 0.86 26 GLU A O 5
ATOM 4652 N N . GLY A 1 27 ? -4.628 -0.213 -14.187 1.00 0.92 27 GLY A N 5
ATOM 4653 C CA . GLY A 1 27 ? -4.667 0.930 -15.086 1.00 0.99 27 GLY A CA 5
ATOM 4654 C C . GLY A 1 27 ? -4.085 2.156 -14.396 1.00 0.96 27 GLY A C 5
ATOM 4655 O O . GLY A 1 27 ? -3.345 2.916 -15.011 1.00 1.05 27 GLY A O 5
ATOM 4659 N N . GLU A 1 28 ? -4.419 2.339 -13.119 1.00 0.87 28 GLU A N 5
ATOM 4660 C CA . GLU A 1 28 ? -3.885 3.432 -12.322 1.00 0.87 28 GLU A CA 5
ATOM 4661 C C . GLU A 1 28 ? -2.394 3.223 -12.059 1.00 0.81 28 GLU A C 5
ATOM 4662 O O . GLU A 1 28 ? -1.898 2.095 -12.061 1.00 0.74 28 GLU A O 5
ATOM 4674 N N . ASP A 1 29 ? -1.689 4.315 -11.746 1.00 0.89 29 ASP A N 5
ATOM 4675 C CA . ASP A 1 29 ? -0.326 4.270 -11.241 1.00 0.90 29 ASP A CA 5
ATOM 4676 C C . ASP A 1 29 ? -0.411 3.799 -9.794 1.00 0.78 29 ASP A C 5
ATOM 4677 O O . ASP A 1 29 ? -0.468 4.579 -8.843 1.00 0.93 29 ASP A O 5
ATOM 4686 N N . VAL A 1 30 ? -0.477 2.486 -9.627 1.00 0.60 30 VAL A N 5
ATOM 4687 C CA . VAL A 1 30 ? -0.448 1.840 -8.334 1.00 0.56 30 VAL A CA 5
ATOM 4688 C C . VAL A 1 30 ? 1.026 1.625 -7.938 1.00 0.55 30 VAL A C 5
ATOM 4689 O O . VAL A 1 30 ? 1.928 1.951 -8.709 1.00 0.66 30 VAL A O 5
ATOM 4702 N N . ARG A 1 31 ? 1.316 1.091 -6.748 1.00 0.58 31 ARG A N 5
ATOM 4703 C CA . ARG A 1 31 ? 2.696 0.790 -6.360 1.00 0.58 31 ARG A CA 5
ATOM 4704 C C . ARG A 1 31 ? 2.719 -0.465 -5.493 1.00 0.58 31 ARG A C 5
ATOM 4705 O O . ARG A 1 31 ? 1.718 -0.833 -4.881 1.00 0.62 31 ARG A O 5
ATOM 4726 N N . CYS A 1 32 ? 3.871 -1.123 -5.414 1.00 0.61 32 CYS A N 5
ATOM 4727 C CA . CYS A 1 32 ? 4.077 -2.250 -4.526 1.00 0.63 32 CYS A CA 5
ATOM 4728 C C . CYS A 1 32 ? 5.188 -1.844 -3.577 1.00 0.59 32 CYS A C 5
ATOM 4729 O O . CYS A 1 32 ? 6.174 -1.256 -4.019 1.00 0.58 32 CYS A O 5
ATOM 4737 N N . LEU A 1 33 ? 5.042 -2.166 -2.294 1.00 0.65 33 LEU A N 5
ATOM 4738 C CA . LEU A 1 33 ? 6.140 -2.084 -1.350 1.00 0.68 33 LEU A CA 5
ATOM 4739 C C . LEU A 1 33 ? 6.606 -3.503 -1.065 1.00 0.67 33 LEU A C 5
ATOM 4740 O O . LEU A 1 33 ? 5.804 -4.435 -1.106 1.00 0.73 33 LEU A O 5
ATOM 4756 N N . PRO A 1 34 ? 7.895 -3.693 -0.770 1.00 0.69 34 PRO A N 5
ATOM 4757 C CA . PRO A 1 34 ? 8.467 -5.010 -0.561 1.00 0.71 34 PRO A CA 5
ATOM 4758 C C . PRO A 1 34 ? 8.171 -5.525 0.851 1.00 0.91 34 PRO A C 5
ATOM 4759 O O . PRO A 1 34 ? 9.050 -6.102 1.486 1.00 1.71 34 PRO A O 5
ATOM 4770 N N . CYS A 1 35 ? 6.933 -5.388 1.337 1.00 0.71 35 CYS A N 5
ATOM 4771 C CA . CYS A 1 35 ? 6.506 -6.082 2.536 1.00 0.79 35 CYS A CA 5
ATOM 4772 C C . CYS A 1 35 ? 5.283 -6.928 2.182 1.00 0.89 35 CYS A C 5
ATOM 4773 O O . CYS A 1 35 ? 4.372 -7.071 2.994 1.00 1.33 35 CYS A O 5
ATOM 4780 N N . MET A 1 36 ? 5.278 -7.472 0.959 1.00 0.71 36 MET A N 5
ATOM 4781 C CA . MET A 1 36 ? 4.316 -8.438 0.459 1.00 0.80 36 MET A CA 5
ATOM 4782 C C . MET A 1 36 ? 2.964 -7.807 0.114 1.00 0.76 36 MET A C 5
ATOM 4783 O O . MET A 1 36 ? 1.981 -8.522 -0.066 1.00 0.86 36 MET A O 5
ATOM 4797 N N . HIS A 1 37 ? 2.884 -6.477 0.002 1.00 0.70 37 HIS A N 5
ATOM 4798 C CA . HIS A 1 37 ? 1.616 -5.785 -0.160 1.00 0.67 37 HIS A CA 5
ATOM 4799 C C . HIS A 1 37 ? 1.773 -4.705 -1.216 1.00 0.64 37 HIS A C 5
ATOM 4800 O O . HIS A 1 37 ? 2.878 -4.227 -1.469 1.00 0.71 37 HIS A O 5
ATOM 4814 N N . LEU A 1 38 ? 0.661 -4.306 -1.823 1.00 0.60 38 LEU A N 5
ATOM 4815 C CA . LEU A 1 38 ? 0.625 -3.314 -2.876 1.00 0.57 38 LEU A CA 5
ATOM 4816 C C . LEU A 1 38 ? -0.623 -2.480 -2.647 1.00 0.59 38 LEU A C 5
ATOM 4817 O O . LEU A 1 38 ? -1.661 -3.029 -2.294 1.00 0.66 38 LEU A O 5
ATOM 4833 N N . PHE A 1 39 ? -0.507 -1.161 -2.811 1.00 0.57 39 PHE A N 5
ATOM 4834 C CA . PHE A 1 39 ? -1.592 -0.207 -2.639 1.00 0.57 39 PHE A CA 5
ATOM 4835 C C . PHE A 1 39 ? -1.397 0.908 -3.660 1.00 0.56 39 PHE A C 5
ATOM 4836 O O . PHE A 1 39 ? -0.386 0.946 -4.356 1.00 0.61 39 PHE A O 5
ATOM 4853 N N . HIS A 1 40 ? -2.331 1.854 -3.736 1.00 0.53 40 HIS A N 5
ATOM 4854 C CA . HIS A 1 40 ? -2.184 2.996 -4.632 1.00 0.55 40 HIS A CA 5
ATOM 4855 C C . HIS A 1 40 ? -0.841 3.691 -4.412 1.00 0.58 40 HIS A C 5
ATOM 4856 O O . HIS A 1 40 ? -0.437 3.876 -3.264 1.00 0.63 40 HIS A O 5
ATOM 4870 N N . GLN A 1 41 ? -0.175 4.119 -5.491 1.00 0.57 41 GLN A N 5
ATOM 4871 C CA . GLN A 1 41 ? 1.085 4.837 -5.389 1.00 0.61 41 GLN A CA 5
ATOM 4872 C C . GLN A 1 41 ? 0.911 6.023 -4.459 1.00 0.63 41 GLN A C 5
ATOM 4873 O O . GLN A 1 41 ? 1.647 6.147 -3.493 1.00 0.66 41 GLN A O 5
ATOM 4887 N N . VAL A 1 42 ? -0.074 6.873 -4.730 1.00 0.61 42 VAL A N 5
ATOM 4888 C CA . VAL A 1 42 ? -0.269 8.088 -3.952 1.00 0.63 42 VAL A CA 5
ATOM 4889 C C . VAL A 1 42 ? -0.469 7.780 -2.473 1.00 0.57 42 VAL A C 5
ATOM 4890 O O . VAL A 1 42 ? 0.073 8.475 -1.620 1.00 0.63 42 VAL A O 5
ATOM 4903 N N . CYS A 1 43 ? -1.237 6.724 -2.185 1.00 0.49 43 CYS A N 5
ATOM 4904 C CA . CYS A 1 43 ? -1.533 6.301 -0.822 1.00 0.46 43 CYS A CA 5
ATOM 4905 C C . CYS A 1 43 ? -0.201 6.088 -0.103 1.00 0.47 43 CYS A C 5
ATOM 4906 O O . CYS A 1 43 ? 0.057 6.743 0.903 1.00 0.49 43 CYS A O 5
ATOM 4913 N N . VAL A 1 44 ? 0.652 5.186 -0.594 1.00 0.51 44 VAL A N 5
ATOM 4914 C CA . VAL A 1 44 ? 1.917 4.908 0.077 1.00 0.55 44 VAL A CA 5
ATOM 4915 C C . VAL A 1 44 ? 2.797 6.156 0.116 1.00 0.58 44 VAL A C 5
ATOM 4916 O O . VAL A 1 44 ? 3.427 6.438 1.131 1.00 0.59 44 VAL A O 5
ATOM 4929 N N . ASP A 1 45 ? 2.815 6.933 -0.961 1.00 0.64 45 ASP A N 5
ATOM 4930 C CA . ASP A 1 45 ? 3.721 8.069 -1.103 1.00 0.78 45 ASP A CA 5
ATOM 4931 C C . ASP A 1 45 ? 3.367 9.193 -0.132 1.00 0.78 45 ASP A C 5
ATOM 4932 O O . ASP A 1 45 ? 4.186 10.073 0.107 1.00 0.98 45 ASP A O 5
ATOM 4941 N N . GLN A 1 46 ? 2.179 9.147 0.483 1.00 0.64 46 GLN A N 5
ATOM 4942 C CA . GLN A 1 46 ? 1.877 9.996 1.628 1.00 0.76 46 GLN A CA 5
ATOM 4943 C C . GLN A 1 46 ? 1.971 9.208 2.933 1.00 0.76 46 GLN A C 5
ATOM 4944 O O . GLN A 1 46 ? 2.262 9.789 3.971 1.00 0.81 46 GLN A O 5
ATOM 4958 N N . TRP A 1 47 ? 1.760 7.889 2.927 1.00 0.75 47 TRP A N 5
ATOM 4959 C CA . TRP A 1 47 ? 1.776 7.088 4.144 1.00 0.83 47 TRP A CA 5
ATOM 4960 C C . TRP A 1 47 ? 3.186 6.907 4.687 1.00 0.78 47 TRP A C 5
ATOM 4961 O O . TRP A 1 47 ? 3.358 6.324 5.751 1.00 1.03 47 TRP A O 5
ATOM 4982 N N . LEU A 1 48 ? 4.193 7.367 3.948 1.00 0.71 48 LEU A N 5
ATOM 4983 C CA . LEU A 1 48 ? 5.582 7.363 4.369 1.00 0.75 48 LEU A CA 5
ATOM 4984 C C . LEU A 1 48 ? 6.032 8.752 4.835 1.00 0.76 48 LEU A C 5
ATOM 4985 O O . LEU A 1 48 ? 7.139 8.920 5.340 1.00 0.86 48 LEU A O 5
ATOM 5001 N N . ILE A 1 49 ? 5.176 9.760 4.652 1.00 0.74 49 ILE A N 5
ATOM 5002 C CA . ILE A 1 49 ? 5.445 11.155 4.956 1.00 0.84 49 ILE A CA 5
ATOM 5003 C C . ILE A 1 49 ? 4.673 11.489 6.233 1.00 0.91 49 ILE A C 5
ATOM 5004 O O . ILE A 1 49 ? 5.259 11.894 7.235 1.00 1.05 49 ILE A O 5
ATOM 5020 N N . THR A 1 50 ? 3.355 11.298 6.204 1.00 0.89 50 THR A N 5
ATOM 5021 C CA . THR A 1 50 ? 2.456 11.539 7.328 1.00 1.02 50 THR A CA 5
ATOM 5022 C C . THR A 1 50 ? 2.409 10.318 8.258 1.00 0.98 50 THR A C 5
ATOM 5023 O O . THR A 1 50 ? 1.989 10.415 9.407 1.00 1.13 50 THR A O 5
ATOM 5034 N N . ASN A 1 51 ? 2.862 9.158 7.776 1.00 0.83 51 ASN A N 5
ATOM 5035 C CA . ASN A 1 51 ? 2.961 7.920 8.540 1.00 0.80 51 ASN A CA 5
ATOM 5036 C C . ASN A 1 51 ? 4.342 7.333 8.241 1.00 0.81 51 ASN A C 5
ATOM 5037 O O . ASN A 1 51 ? 5.065 7.893 7.417 1.00 1.24 51 ASN A O 5
ATOM 5048 N N . LYS A 1 52 ? 4.742 6.246 8.909 1.00 0.70 52 LYS A N 5
ATOM 5049 C CA . LYS A 1 52 ? 6.027 5.588 8.638 1.00 0.74 52 LYS A CA 5
ATOM 5050 C C . LYS A 1 52 ? 5.948 4.070 8.870 1.00 0.70 52 LYS A C 5
ATOM 5051 O O . LYS A 1 52 ? 6.943 3.419 9.178 1.00 0.72 52 LYS A O 5
ATOM 5070 N N . LYS A 1 53 ? 4.768 3.477 8.692 1.00 0.76 53 LYS A N 5
ATOM 5071 C CA . LYS A 1 53 ? 4.479 2.119 9.119 1.00 0.84 53 LYS A CA 5
ATOM 5072 C C . LYS A 1 53 ? 3.681 1.401 8.052 1.00 0.79 53 LYS A C 5
ATOM 5073 O O . LYS A 1 53 ? 2.914 2.033 7.325 1.00 0.85 53 LYS A O 5
ATOM 5092 N N . CYS A 1 54 ? 3.867 0.084 7.956 1.00 0.80 54 CYS A N 5
ATOM 5093 C CA . CYS A 1 54 ? 3.057 -0.716 7.062 1.00 0.77 54 CYS A CA 5
ATOM 5094 C C . CYS A 1 54 ? 1.656 -0.787 7.686 1.00 0.82 54 CYS A C 5
ATOM 5095 O O . CYS A 1 54 ? 1.537 -0.809 8.917 1.00 0.99 54 CYS A O 5
ATOM 5102 N N . PRO A 1 55 ? 0.592 -0.852 6.878 1.00 0.71 55 PRO A N 5
ATOM 5103 C CA . PRO A 1 55 ? -0.736 -1.182 7.360 1.00 0.65 55 PRO A CA 5
ATOM 5104 C C . PRO A 1 55 ? -0.839 -2.673 7.729 1.00 0.75 55 PRO A C 5
ATOM 5105 O O . PRO A 1 55 ? -0.993 -2.990 8.905 1.00 1.10 55 PRO A O 5
ATOM 5116 N N . ILE A 1 56 ? -0.786 -3.587 6.749 1.00 0.66 56 ILE A N 5
ATOM 5117 C CA . ILE A 1 56 ? -1.100 -5.008 6.936 1.00 0.78 56 ILE A CA 5
ATOM 5118 C C . ILE A 1 56 ? -0.017 -5.703 7.772 1.00 0.80 56 ILE A C 5
ATOM 5119 O O . ILE A 1 56 ? -0.285 -6.150 8.882 1.00 0.88 56 ILE A O 5
ATOM 5135 N N . CYS A 1 57 ? 1.199 -5.830 7.223 1.00 0.78 57 CYS A N 5
ATOM 5136 C CA . CYS A 1 57 ? 2.333 -6.482 7.882 1.00 0.82 57 CYS A CA 5
ATOM 5137 C C . CYS A 1 57 ? 2.651 -5.785 9.207 1.00 0.81 57 CYS A C 5
ATOM 5138 O O . CYS A 1 57 ? 3.243 -6.398 10.092 1.00 0.86 57 CYS A O 5
ATOM 5145 N N . ARG A 1 58 ? 2.280 -4.507 9.348 1.00 0.79 58 ARG A N 5
ATOM 5146 C CA . ARG A 1 58 ? 2.370 -3.774 10.605 1.00 0.82 58 ARG A CA 5
ATOM 5147 C C . ARG A 1 58 ? 3.813 -3.560 11.067 1.00 0.86 58 ARG A C 5
ATOM 5148 O O . ARG A 1 58 ? 4.015 -3.145 12.204 1.00 1.08 58 ARG A O 5
ATOM 5169 N N . VAL A 1 59 ? 4.811 -3.777 10.208 1.00 0.76 59 VAL A N 5
ATOM 5170 C CA . VAL A 1 59 ? 6.194 -3.506 10.557 1.00 0.81 59 VAL A CA 5
ATOM 5171 C C . VAL A 1 59 ? 6.472 -2.069 10.142 1.00 0.78 59 VAL A C 5
ATOM 5172 O O . VAL A 1 59 ? 5.951 -1.605 9.126 1.00 0.76 59 VAL A O 5
ATOM 5185 N N . ASP A 1 60 ? 7.253 -1.330 10.921 1.00 0.82 60 ASP A N 5
ATOM 5186 C CA . ASP A 1 60 ? 7.545 0.048 10.588 1.00 0.86 60 ASP A CA 5
ATOM 5187 C C . ASP A 1 60 ? 8.543 0.074 9.442 1.00 0.86 60 ASP A C 5
ATOM 5188 O O . ASP A 1 60 ? 9.748 -0.060 9.633 1.00 0.98 60 ASP A O 5
ATOM 5197 N N . ILE A 1 61 ? 8.029 0.202 8.226 1.00 0.78 61 ILE A N 5
ATOM 5198 C CA . ILE A 1 61 ? 8.867 0.117 7.048 1.00 0.82 61 ILE A CA 5
ATOM 5199 C C . ILE A 1 61 ? 9.730 1.364 6.866 1.00 0.98 61 ILE A C 5
ATOM 5200 O O . ILE A 1 61 ? 10.801 1.255 6.281 1.00 1.35 61 ILE A O 5
ATOM 5216 N N . GLU A 1 62 ? 9.233 2.545 7.255 1.00 1.08 62 GLU A N 5
ATOM 5217 C CA . GLU A 1 62 ? 9.831 3.869 7.027 1.00 1.31 62 GLU A CA 5
ATOM 5218 C C . GLU A 1 62 ? 10.197 4.216 5.569 1.00 1.83 62 GLU A C 5
ATOM 5219 O O . GLU A 1 62 ? 10.596 5.344 5.291 1.00 2.17 62 GLU A O 5
ATOM 5231 N N . ALA A 1 63 ? 10.028 3.292 4.620 1.00 2.28 63 ALA A N 5
ATOM 5232 C CA . ALA A 1 63 ? 10.688 3.280 3.327 1.00 2.94 63 ALA A CA 5
ATOM 5233 C C . ALA A 1 63 ? 12.208 3.457 3.442 1.00 3.13 63 ALA A C 5
ATOM 5234 O O . ALA A 1 63 ? 12.793 3.217 4.494 1.00 3.81 63 ALA A O 5
ATOM 5241 N N . GLN A 1 64 ? 12.877 3.719 2.315 1.00 3.62 64 GLN A N 5
ATOM 5242 C CA . GLN A 1 64 ? 14.333 3.698 2.172 1.00 4.60 64 GLN A CA 5
ATOM 5243 C C . GLN A 1 64 ? 15.000 2.370 2.593 1.00 5.31 64 GLN A C 5
ATOM 5244 O O . GLN A 1 64 ? 16.223 2.286 2.636 1.00 6.51 64 GLN A O 5
ATOM 5258 N N . LEU A 1 65 ? 14.240 1.308 2.878 1.00 5.40 65 LEU A N 5
ATOM 5259 C CA . LEU A 1 65 ? 14.799 0.033 3.313 1.00 6.98 65 LEU A CA 5
ATOM 5260 C C . LEU A 1 65 ? 15.693 -0.606 2.238 1.00 7.85 65 LEU A C 5
ATOM 5261 O O . LEU A 1 65 ? 16.834 -0.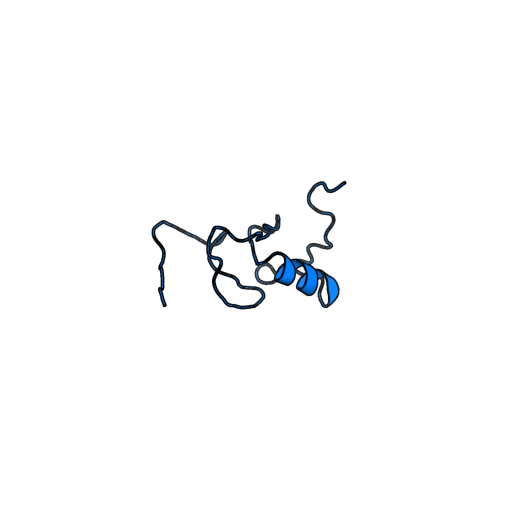946 2.537 1.00 8.72 65 LEU A O 5
ATOM 5277 N N . PRO A 1 66 ? 15.197 -0.850 1.013 1.00 8.19 66 PRO A N 5
ATOM 5278 C CA . PRO A 1 66 ? 15.924 -1.628 0.014 1.00 9.46 66 PRO A CA 5
ATOM 5279 C C . PRO A 1 66 ? 16.828 -0.779 -0.883 1.00 9.48 66 PRO A C 5
ATOM 5280 O O . PRO A 1 66 ? 17.700 -1.317 -1.561 1.00 10.18 66 PRO A O 5
ATOM 5291 N N . SER A 1 67 ? 16.567 0.521 -0.996 1.00 9.04 67 SER A N 5
ATOM 5292 C CA . SER A 1 67 ? 17.277 1.394 -1.913 1.00 9.40 67 SER A CA 5
ATOM 5293 C C . SER A 1 67 ? 17.108 2.823 -1.427 1.00 9.29 67 SER A C 5
ATOM 5294 O O . SER A 1 67 ? 16.057 3.183 -0.893 1.00 9.03 67 SER A O 5
ATOM 5302 N N . GLU A 1 68 ? 18.161 3.616 -1.590 1.00 9.90 68 GLU A N 5
ATOM 5303 C CA . GLU A 1 68 ? 18.251 4.949 -1.040 1.00 10.37 68 GLU A CA 5
ATOM 5304 C C . GLU A 1 68 ? 17.536 5.919 -1.978 1.00 10.15 68 GLU A C 5
ATOM 5305 O O . GLU A 1 68 ? 18.015 6.212 -3.073 1.00 10.10 68 GLU A O 5
ATOM 5317 N N . SER A 1 69 ? 16.364 6.400 -1.570 1.00 10.39 69 SER A N 5
ATOM 5318 C CA . SER A 1 69 ? 15.611 7.464 -2.215 1.00 10.54 69 SER A CA 5
ATOM 5319 C C . SER A 1 69 ? 14.777 8.145 -1.139 1.00 11.13 69 SER A C 5
ATOM 5320 O O . SER A 1 69 ? 14.408 9.315 -1.366 1.00 11.14 69 SER A O 5
ATOM 5331 N N . MET A 1 1 ? -25.352 -13.406 -22.102 1.00 23.47 1 MET A N 6
ATOM 5332 C CA . MET A 1 1 ? -25.024 -12.178 -21.353 1.00 22.94 1 MET A CA 6
ATOM 5333 C C . MET A 1 1 ? -24.460 -12.544 -19.983 1.00 21.42 1 MET A C 6
ATOM 5334 O O . MET A 1 1 ? -25.222 -12.734 -19.034 1.00 20.86 1 MET A O 6
ATOM 5350 N N . LYS A 1 2 ? -23.133 -12.673 -19.898 1.00 20.91 2 LYS A N 6
ATOM 5351 C CA . LYS A 1 2 ? -22.362 -12.828 -18.668 1.00 19.59 2 LYS A CA 6
ATOM 5352 C C . LYS A 1 2 ? -20.888 -12.892 -19.055 1.00 19.49 2 LYS A C 6
ATOM 5353 O O . LYS A 1 2 ? -20.578 -13.191 -20.206 1.00 20.49 2 LYS A O 6
ATOM 5372 N N . GLN A 1 3 ? -20.004 -12.616 -18.102 1.00 18.50 3 GLN A N 6
ATOM 5373 C CA . GLN A 1 3 ? -18.572 -12.830 -18.221 1.00 18.26 3 GLN A CA 6
ATOM 5374 C C . GLN A 1 3 ? -18.052 -13.000 -16.792 1.00 16.80 3 GLN A C 6
ATOM 5375 O O . GLN A 1 3 ? -18.721 -12.562 -15.856 1.00 16.39 3 GLN A O 6
ATOM 5389 N N . ASP A 1 4 ? -16.893 -13.627 -16.611 1.00 16.22 4 ASP A N 6
ATOM 5390 C CA . ASP A 1 4 ? -16.256 -13.773 -15.308 1.00 14.94 4 ASP A CA 6
ATOM 5391 C C . ASP A 1 4 ? -14.758 -13.983 -15.551 1.00 14.91 4 ASP A C 6
ATOM 5392 O O . ASP A 1 4 ? -14.372 -14.236 -16.695 1.00 15.91 4 ASP A O 6
ATOM 5401 N N . GLY A 1 5 ? -13.903 -13.880 -14.534 1.00 13.96 5 GLY A N 6
ATOM 5402 C CA . GLY A 1 5 ? -12.470 -14.035 -14.732 1.00 13.95 5 GLY A CA 6
ATOM 5403 C C . GLY A 1 5 ? -11.688 -13.713 -13.463 1.00 12.82 5 GLY A C 6
ATOM 5404 O O . GLY A 1 5 ? -12.245 -13.704 -12.370 1.00 12.09 5 GLY A O 6
ATOM 5408 N N . GLU A 1 6 ? -10.391 -13.451 -13.619 1.00 12.91 6 GLU A N 6
ATOM 5409 C CA . GLU A 1 6 ? -9.475 -13.093 -12.549 1.00 12.10 6 GLU A CA 6
ATOM 5410 C C . GLU A 1 6 ? -8.573 -11.994 -13.109 1.00 12.78 6 GLU A C 6
ATOM 5411 O O . GLU A 1 6 ? -8.283 -12.008 -14.304 1.00 13.80 6 GLU A O 6
ATOM 5423 N N . GLU A 1 7 ? -8.139 -11.053 -12.271 1.00 12.50 7 GLU A N 6
ATOM 5424 C CA . GLU A 1 7 ? -7.228 -9.992 -12.676 1.00 13.36 7 GLU A CA 6
ATOM 5425 C C . GLU A 1 7 ? -5.829 -10.587 -12.846 1.00 12.90 7 GLU A C 6
ATOM 5426 O O . GLU A 1 7 ? -5.303 -10.675 -13.952 1.00 13.51 7 GLU A O 6
ATOM 5438 N N . GLY A 1 8 ? -5.220 -11.023 -11.743 1.00 12.04 8 GLY A N 6
ATOM 5439 C CA . GLY A 1 8 ? -3.873 -11.554 -11.765 1.00 11.71 8 GLY A CA 6
ATOM 5440 C C . GLY A 1 8 ? -3.531 -12.177 -10.419 1.00 10.19 8 GLY A C 6
ATOM 5441 O O . GLY A 1 8 ? -4.332 -12.143 -9.487 1.00 9.78 8 GLY A O 6
ATOM 5445 N N . THR A 1 9 ? -2.334 -12.747 -10.321 1.00 9.67 9 THR A N 6
ATOM 5446 C CA . THR A 1 9 ? -1.839 -13.402 -9.125 1.00 8.34 9 THR A CA 6
ATOM 5447 C C . THR A 1 9 ? -0.363 -13.070 -9.011 1.00 8.56 9 THR A C 6
ATOM 5448 O O . THR A 1 9 ? 0.343 -13.133 -10.018 1.00 9.76 9 THR A O 6
ATOM 5459 N N . GLU A 1 10 ? 0.115 -12.781 -7.805 1.00 7.77 10 GLU A N 6
ATOM 5460 C CA . GLU A 1 10 ? 1.509 -12.495 -7.540 1.00 8.12 10 GLU A CA 6
ATOM 5461 C C . GLU A 1 10 ? 1.708 -13.039 -6.134 1.00 6.62 10 GLU A C 6
ATOM 5462 O O . GLU A 1 10 ? 1.969 -12.310 -5.183 1.00 6.86 10 GLU A O 6
ATOM 5474 N N . GLU A 1 11 ? 1.453 -14.344 -6.023 1.00 5.61 11 GLU A N 6
ATOM 5475 C CA . GLU A 1 11 ? 1.495 -15.104 -4.788 1.00 4.79 11 GLU A CA 6
ATOM 5476 C C . GLU A 1 11 ? 0.439 -14.616 -3.791 1.00 4.14 11 GLU A C 6
ATOM 5477 O O . GLU A 1 11 ? -0.659 -15.170 -3.773 1.00 4.76 11 GLU A O 6
ATOM 5489 N N . ASP A 1 12 ? 0.720 -13.588 -2.991 1.00 3.35 12 ASP A N 6
ATOM 5490 C CA . ASP A 1 12 ? -0.147 -13.144 -1.905 1.00 3.29 12 ASP A CA 6
ATOM 5491 C C . ASP A 1 12 ? -0.056 -11.626 -1.753 1.00 2.62 12 ASP A C 6
ATOM 5492 O O . ASP A 1 12 ? 0.292 -11.097 -0.703 1.00 3.07 12 ASP A O 6
ATOM 5501 N N . THR A 1 13 ? -0.364 -10.892 -2.820 1.00 2.07 13 THR A N 6
ATOM 5502 C CA . THR A 1 13 ? -0.191 -9.445 -2.819 1.00 1.88 13 THR A CA 6
ATOM 5503 C C . THR A 1 13 ? -1.353 -8.734 -3.515 1.00 1.89 13 THR A C 6
ATOM 5504 O O . THR A 1 13 ? -1.904 -7.810 -2.931 1.00 2.53 13 THR A O 6
ATOM 5515 N N . GLU A 1 14 ? -1.742 -9.128 -4.732 1.00 1.96 14 GLU A N 6
ATOM 5516 C CA . GLU A 1 14 ? -2.791 -8.447 -5.496 1.00 2.44 14 GLU A CA 6
ATOM 5517 C C . GLU A 1 14 ? -4.114 -8.370 -4.706 1.00 1.41 14 GLU A C 6
ATOM 5518 O O . GLU A 1 14 ? -4.786 -9.388 -4.550 1.00 1.64 14 GLU A O 6
ATOM 5530 N N . GLU A 1 15 ? -4.506 -7.192 -4.192 1.00 1.34 15 GLU A N 6
ATOM 5531 C CA . GLU A 1 15 ? -5.731 -7.031 -3.413 1.00 0.71 15 GLU A CA 6
ATOM 5532 C C . GLU A 1 15 ? -6.168 -5.555 -3.315 1.00 0.93 15 GLU A C 6
ATOM 5533 O O . GLU A 1 15 ? -5.559 -4.665 -3.898 1.00 2.44 15 GLU A O 6
ATOM 5545 N N . LYS A 1 16 ? -7.239 -5.306 -2.552 1.00 0.94 16 LYS A N 6
ATOM 5546 C CA . LYS A 1 16 ? -7.813 -4.015 -2.176 1.00 0.82 16 LYS A CA 6
ATOM 5547 C C . LYS A 1 16 ? -6.828 -3.032 -1.531 1.00 0.68 16 LYS A C 6
ATOM 5548 O O . LYS A 1 16 ? -5.899 -3.402 -0.812 1.00 0.94 16 LYS A O 6
ATOM 5567 N N . CYS A 1 17 ? -7.104 -1.738 -1.718 1.00 0.47 17 CYS A N 6
ATOM 5568 C CA . CYS A 1 17 ? -6.352 -0.694 -1.034 1.00 0.44 17 CYS A CA 6
ATOM 5569 C C . CYS A 1 17 ? -6.649 -0.833 0.454 1.00 0.49 17 CYS A C 6
ATOM 5570 O O . CYS A 1 17 ? -7.810 -0.959 0.829 1.00 0.62 17 CYS A O 6
ATOM 5577 N N . THR A 1 18 ? -5.618 -0.783 1.297 1.00 0.46 18 THR A N 6
ATOM 5578 C CA . THR A 1 18 ? -5.758 -0.935 2.739 1.00 0.49 18 THR A CA 6
ATOM 5579 C C . THR A 1 18 ? -5.072 0.215 3.491 1.00 0.46 18 THR A C 6
ATOM 5580 O O . THR A 1 18 ? -5.278 0.363 4.689 1.00 0.58 18 THR A O 6
ATOM 5591 N N . ILE A 1 19 ? -4.329 1.096 2.804 1.00 0.40 19 ILE A N 6
ATOM 5592 C CA . ILE A 1 19 ? -4.024 2.412 3.351 1.00 0.40 19 ILE A CA 6
ATOM 5593 C C . ILE A 1 19 ? -5.340 3.155 3.567 1.00 0.42 19 ILE A C 6
ATOM 5594 O O . ILE A 1 19 ? -5.629 3.646 4.652 1.00 0.49 19 ILE A O 6
ATOM 5610 N N . CYS A 1 20 ? -6.093 3.281 2.474 1.00 0.39 20 CYS A N 6
ATOM 5611 C CA . CYS A 1 20 ? -7.273 4.125 2.367 1.00 0.44 20 CYS A CA 6
ATOM 5612 C C . CYS A 1 20 ? -8.544 3.317 2.634 1.00 0.52 20 CYS A C 6
ATOM 5613 O O . CYS A 1 20 ? -9.569 3.895 2.984 1.00 0.63 20 CYS A O 6
ATOM 5620 N N . LEU A 1 21 ? -8.472 1.996 2.448 1.00 0.50 21 LEU A N 6
ATOM 5621 C CA . LEU A 1 21 ? -9.608 1.081 2.423 1.00 0.59 21 LEU A CA 6
ATOM 5622 C C . LEU A 1 21 ? -10.508 1.397 1.232 1.00 0.61 21 LEU A C 6
ATOM 5623 O O . LEU A 1 21 ? -11.430 2.210 1.276 1.00 0.97 21 LEU A O 6
ATOM 5639 N N . SER A 1 22 ? -10.198 0.748 0.115 1.00 0.53 22 SER A N 6
ATOM 5640 C CA . SER A 1 22 ? -10.826 0.940 -1.168 1.00 0.49 22 SER A CA 6
ATOM 5641 C C . SER A 1 22 ? -10.376 -0.216 -2.063 1.00 0.50 22 SER A C 6
ATOM 5642 O O . SER A 1 22 ? -9.942 -1.240 -1.555 1.00 0.61 22 SER A O 6
ATOM 5650 N N . ILE A 1 23 ? -10.448 -0.090 -3.384 1.00 0.50 23 ILE A N 6
ATOM 5651 C CA . ILE A 1 23 ? -10.125 -1.152 -4.323 1.00 0.51 23 ILE A CA 6
ATOM 5652 C C . ILE A 1 23 ? -8.894 -0.733 -5.120 1.00 0.45 23 ILE A C 6
ATOM 5653 O O . ILE A 1 23 ? -8.605 0.460 -5.246 1.00 0.48 23 ILE A O 6
ATOM 5669 N N . LEU A 1 24 ? -8.188 -1.725 -5.664 1.00 0.50 24 LEU A N 6
ATOM 5670 C CA . LEU A 1 24 ? -7.166 -1.534 -6.669 1.00 0.49 24 LEU A CA 6
ATOM 5671 C C . LEU A 1 24 ? -7.650 -2.253 -7.920 1.00 0.61 24 LEU A C 6
ATOM 5672 O O . LEU A 1 24 ? -7.654 -3.478 -7.963 1.00 0.76 24 LEU A O 6
ATOM 5688 N N . GLU A 1 25 ? -8.089 -1.502 -8.922 1.00 0.60 25 GLU A N 6
ATOM 5689 C CA . GLU A 1 25 ? -8.296 -2.022 -10.256 1.00 0.70 25 GLU A CA 6
ATOM 5690 C C . GLU A 1 25 ? -7.043 -1.721 -11.076 1.00 0.67 25 GLU A C 6
ATOM 5691 O O . GLU A 1 25 ? -6.298 -0.791 -10.763 1.00 0.66 25 GLU A O 6
ATOM 5703 N N . GLU A 1 26 ? -6.797 -2.511 -12.120 1.00 0.72 26 GLU A N 6
ATOM 5704 C CA . GLU A 1 26 ? -5.660 -2.277 -12.997 1.00 0.76 26 GLU A CA 6
ATOM 5705 C C . GLU A 1 26 ? -5.901 -1.044 -13.868 1.00 0.77 26 GLU A C 6
ATOM 5706 O O . GLU A 1 26 ? -7.020 -0.542 -13.973 1.00 0.82 26 GLU A O 6
ATOM 5718 N N . GLY A 1 27 ? -4.842 -0.559 -14.518 1.00 0.81 27 GLY A N 6
ATOM 5719 C CA . GLY A 1 27 ? -4.911 0.592 -15.404 1.00 0.88 27 GLY A CA 6
ATOM 5720 C C . GLY A 1 27 ? -4.285 1.799 -14.724 1.00 0.81 27 GLY A C 6
ATOM 5721 O O . GLY A 1 27 ? -3.484 2.504 -15.333 1.00 0.89 27 GLY A O 6
ATOM 5725 N N . GLU A 1 28 ? -4.648 2.030 -13.464 1.00 0.72 28 GLU A N 6
ATOM 5726 C CA . GLU A 1 28 ? -4.080 3.115 -12.681 1.00 0.69 28 GLU A CA 6
ATOM 5727 C C . GLU A 1 28 ? -2.603 2.852 -12.387 1.00 0.67 28 GLU A C 6
ATOM 5728 O O . GLU A 1 28 ? -2.150 1.709 -12.324 1.00 0.68 28 GLU A O 6
ATOM 5740 N N . ASP A 1 29 ? -1.859 3.930 -12.140 1.00 0.71 29 ASP A N 6
ATOM 5741 C CA . ASP A 1 29 ? -0.494 3.860 -11.651 1.00 0.76 29 ASP A CA 6
ATOM 5742 C C . ASP A 1 29 ? -0.579 3.532 -10.165 1.00 0.69 29 ASP A C 6
ATOM 5743 O O . ASP A 1 29 ? -0.723 4.393 -9.295 1.00 0.85 29 ASP A O 6
ATOM 5752 N N . VAL A 1 30 ? -0.610 2.236 -9.888 1.00 0.58 30 VAL A N 6
ATOM 5753 C CA . VAL A 1 30 ? -0.558 1.680 -8.556 1.00 0.56 30 VAL A CA 6
ATOM 5754 C C . VAL A 1 30 ? 0.901 1.327 -8.241 1.00 0.61 30 VAL A C 6
ATOM 5755 O O . VAL A 1 30 ? 1.720 1.168 -9.143 1.00 0.87 30 VAL A O 6
ATOM 5768 N N . ARG A 1 31 ? 1.236 1.159 -6.962 1.00 0.48 31 ARG A N 6
ATOM 5769 C CA . ARG A 1 31 ? 2.601 0.812 -6.550 1.00 0.52 31 ARG A CA 6
ATOM 5770 C C . ARG A 1 31 ? 2.566 -0.324 -5.541 1.00 0.48 31 ARG A C 6
ATOM 5771 O O . ARG A 1 31 ? 1.613 -0.471 -4.784 1.00 0.50 31 ARG A O 6
ATOM 5792 N N . CYS A 1 32 ? 3.635 -1.111 -5.491 1.00 0.54 32 CYS A N 6
ATOM 5793 C CA . CYS A 1 32 ? 3.784 -2.216 -4.572 1.00 0.55 32 CYS A CA 6
ATOM 5794 C C . CYS A 1 32 ? 4.864 -1.871 -3.558 1.00 0.54 32 CYS A C 6
ATOM 5795 O O . CYS A 1 32 ? 5.904 -1.307 -3.898 1.00 0.60 32 CYS A O 6
ATOM 5803 N N . LEU A 1 33 ? 4.578 -2.169 -2.293 1.00 0.54 33 LEU A N 6
ATOM 5804 C CA . LEU A 1 33 ? 5.544 -2.150 -1.214 1.00 0.58 33 LEU A CA 6
ATOM 5805 C C . LEU A 1 33 ? 6.152 -3.544 -1.121 1.00 0.58 33 LEU A C 6
ATOM 5806 O O . LEU A 1 33 ? 5.498 -4.531 -1.451 1.00 0.56 33 LEU A O 6
ATOM 5822 N N . PRO A 1 34 ? 7.371 -3.665 -0.589 1.00 0.67 34 PRO A N 6
ATOM 5823 C CA . PRO A 1 34 ? 7.987 -4.960 -0.376 1.00 0.75 34 PRO A CA 6
ATOM 5824 C C . PRO A 1 34 ? 7.301 -5.754 0.742 1.00 0.78 34 PRO A C 6
ATOM 5825 O O . PRO A 1 34 ? 7.584 -6.939 0.891 1.00 0.95 34 PRO A O 6
ATOM 5836 N N . CYS A 1 35 ? 6.405 -5.154 1.540 1.00 0.74 35 CYS A N 6
ATOM 5837 C CA . CYS A 1 35 ? 5.891 -5.807 2.743 1.00 0.75 35 CYS A CA 6
ATOM 5838 C C . CYS A 1 35 ? 4.668 -6.695 2.427 1.00 0.88 35 CYS A C 6
ATOM 5839 O O . CYS A 1 35 ? 3.734 -6.750 3.242 1.00 1.27 35 CYS A O 6
ATOM 5846 N N . MET A 1 36 ? 4.686 -7.375 1.271 1.00 0.77 36 MET A N 6
ATOM 5847 C CA . MET A 1 36 ? 3.620 -8.213 0.710 1.00 0.84 36 MET A CA 6
ATOM 5848 C C . MET A 1 36 ? 2.283 -7.495 0.650 1.00 0.83 36 MET A C 6
ATOM 5849 O O . MET A 1 36 ? 1.240 -8.094 0.877 1.00 0.95 36 MET A O 6
ATOM 5863 N N . HIS A 1 37 ? 2.312 -6.207 0.300 1.00 0.72 37 HIS A N 6
ATOM 5864 C CA . HIS A 1 37 ? 1.133 -5.385 0.137 1.00 0.64 37 HIS A CA 6
ATOM 5865 C C . HIS A 1 37 ? 1.391 -4.350 -0.945 1.00 0.55 37 HIS A C 6
ATOM 5866 O O . HIS A 1 37 ? 2.526 -3.923 -1.131 1.00 0.55 37 HIS A O 6
ATOM 5880 N N . LEU A 1 38 ? 0.348 -3.926 -1.655 1.00 0.53 38 LEU A N 6
ATOM 5881 C CA . LEU A 1 38 ? 0.454 -2.906 -2.691 1.00 0.50 38 LEU A CA 6
ATOM 5882 C C . LEU A 1 38 ? -0.744 -1.988 -2.557 1.00 0.42 38 LEU A C 6
ATOM 5883 O O . LEU A 1 38 ? -1.804 -2.457 -2.161 1.00 0.45 38 LEU A O 6
ATOM 5899 N N . PHE A 1 39 ? -0.593 -0.701 -2.865 1.00 0.36 39 PHE A N 6
ATOM 5900 C CA . PHE A 1 39 ? -1.681 0.258 -2.786 1.00 0.29 39 PHE A CA 6
ATOM 5901 C C . PHE A 1 39 ? -1.494 1.308 -3.869 1.00 0.29 39 PHE A C 6
ATOM 5902 O O . PHE A 1 39 ? -0.459 1.365 -4.525 1.00 0.34 39 PHE A O 6
ATOM 5919 N N . HIS A 1 40 ? -2.486 2.178 -4.032 1.00 0.28 40 HIS A N 6
ATOM 5920 C CA . HIS A 1 40 ? -2.394 3.303 -4.950 1.00 0.32 40 HIS A CA 6
ATOM 5921 C C . HIS A 1 40 ? -1.070 4.045 -4.766 1.00 0.35 40 HIS A C 6
ATOM 5922 O O . HIS A 1 40 ? -0.702 4.360 -3.635 1.00 0.36 40 HIS A O 6
ATOM 5936 N N . GLN A 1 41 ? -0.372 4.347 -5.863 1.00 0.42 41 GLN A N 6
ATOM 5937 C CA . GLN A 1 41 ? 0.901 5.058 -5.833 1.00 0.50 41 GLN A CA 6
ATOM 5938 C C . GLN A 1 41 ? 0.795 6.332 -4.994 1.00 0.55 41 GLN A C 6
ATOM 5939 O O . GLN A 1 41 ? 1.622 6.580 -4.125 1.00 0.61 41 GLN A O 6
ATOM 5953 N N . VAL A 1 42 ? -0.266 7.107 -5.197 1.00 0.56 42 VAL A N 6
ATOM 5954 C CA . VAL A 1 42 ? -0.519 8.309 -4.406 1.00 0.61 42 VAL A CA 6
ATOM 5955 C C . VAL A 1 42 ? -0.656 8.002 -2.914 1.00 0.57 42 VAL A C 6
ATOM 5956 O O . VAL A 1 42 ? -0.110 8.717 -2.080 1.00 0.64 42 VAL A O 6
ATOM 5969 N N . CYS A 1 43 ? -1.398 6.942 -2.576 1.00 0.46 43 CYS A N 6
ATOM 5970 C CA . CYS A 1 43 ? -1.657 6.568 -1.191 1.00 0.44 43 CYS A CA 6
ATOM 5971 C C . CYS A 1 43 ? -0.314 6.327 -0.500 1.00 0.46 43 CYS A C 6
ATOM 5972 O O . CYS A 1 43 ? -0.059 6.926 0.543 1.00 0.53 43 CYS A O 6
ATOM 5979 N N . VAL A 1 44 ? 0.552 5.469 -1.053 1.00 0.41 44 VAL A N 6
ATOM 5980 C CA . VAL A 1 44 ? 1.859 5.243 -0.449 1.00 0.45 44 VAL A CA 6
ATOM 5981 C C . VAL A 1 44 ? 2.631 6.564 -0.362 1.00 0.53 44 VAL A C 6
ATOM 5982 O O . VAL A 1 44 ? 3.235 6.863 0.661 1.00 0.57 44 VAL A O 6
ATOM 5995 N N . ASP A 1 45 ? 2.559 7.397 -1.394 1.00 0.57 45 ASP A N 6
ATOM 5996 C CA . ASP A 1 45 ? 3.365 8.614 -1.526 1.00 0.66 45 ASP A CA 6
ATOM 5997 C C . ASP A 1 45 ? 3.051 9.663 -0.462 1.00 0.69 45 ASP A C 6
ATOM 5998 O O . ASP A 1 45 ? 3.840 10.582 -0.260 1.00 0.82 45 ASP A O 6
ATOM 6007 N N . GLN A 1 46 ? 1.922 9.538 0.234 1.00 0.66 46 GLN A N 6
ATOM 6008 C CA . GLN A 1 46 ? 1.582 10.431 1.339 1.00 0.77 46 GLN A CA 6
ATOM 6009 C C . GLN A 1 46 ? 1.634 9.680 2.666 1.00 0.75 46 GLN A C 6
ATOM 6010 O O . GLN A 1 46 ? 1.936 10.253 3.713 1.00 0.82 46 GLN A O 6
ATOM 6024 N N . TRP A 1 47 ? 1.341 8.382 2.647 1.00 0.70 47 TRP A N 6
ATOM 6025 C CA . TRP A 1 47 ? 1.223 7.603 3.857 1.00 0.74 47 TRP A CA 6
ATOM 6026 C C . TRP A 1 47 ? 2.617 7.331 4.408 1.00 0.67 47 TRP A C 6
ATOM 6027 O O . TRP A 1 47 ? 2.783 7.266 5.616 1.00 0.90 47 TRP A O 6
ATOM 6048 N N . LEU A 1 48 ? 3.629 7.250 3.544 1.00 0.53 48 LEU A N 6
ATOM 6049 C CA . LEU A 1 48 ? 5.030 7.092 3.915 1.00 0.56 48 LEU A CA 6
ATOM 6050 C C . LEU A 1 48 ? 5.653 8.392 4.424 1.00 0.62 48 LEU A C 6
ATOM 6051 O O . LEU A 1 48 ? 6.831 8.414 4.772 1.00 0.73 48 LEU A O 6
ATOM 6067 N N . ILE A 1 49 ? 4.898 9.491 4.404 1.00 0.64 49 ILE A N 6
ATOM 6068 C CA . ILE A 1 49 ? 5.373 10.807 4.798 1.00 0.78 49 ILE A CA 6
ATOM 6069 C C . ILE A 1 49 ? 4.779 11.071 6.178 1.00 0.82 49 ILE A C 6
ATOM 6070 O O . ILE A 1 49 ? 5.503 11.350 7.129 1.00 0.94 49 ILE A O 6
ATOM 6086 N N . THR A 1 50 ? 3.455 10.964 6.305 1.00 0.78 50 THR A N 6
ATOM 6087 C CA . THR A 1 50 ? 2.798 11.147 7.594 1.00 0.87 50 THR A CA 6
ATOM 6088 C C . THR A 1 50 ? 2.891 9.901 8.478 1.00 0.81 50 THR A C 6
ATOM 6089 O O . THR A 1 50 ? 2.513 9.959 9.648 1.00 0.88 50 THR A O 6
ATOM 6100 N N . ASN A 1 51 ? 3.313 8.767 7.923 1.00 0.70 51 ASN A N 6
ATOM 6101 C CA . ASN A 1 51 ? 3.377 7.481 8.601 1.00 0.66 51 ASN A CA 6
ATOM 6102 C C . ASN A 1 51 ? 4.579 6.718 8.047 1.00 0.66 51 ASN A C 6
ATOM 6103 O O . ASN A 1 51 ? 5.225 7.196 7.118 1.00 1.15 51 ASN A O 6
ATOM 6114 N N . LYS A 1 52 ? 4.927 5.554 8.606 1.00 0.51 52 LYS A N 6
ATOM 6115 C CA . LYS A 1 52 ? 6.138 4.861 8.152 1.00 0.59 52 LYS A CA 6
ATOM 6116 C C . LYS A 1 52 ? 6.200 3.378 8.528 1.00 0.58 52 LYS A C 6
ATOM 6117 O O . LYS A 1 52 ? 7.247 2.869 8.921 1.00 0.72 52 LYS A O 6
ATOM 6136 N N . LYS A 1 53 ? 5.083 2.665 8.431 1.00 0.51 53 LYS A N 6
ATOM 6137 C CA . LYS A 1 53 ? 4.949 1.346 9.042 1.00 0.58 53 LYS A CA 6
ATOM 6138 C C . LYS A 1 53 ? 3.916 0.521 8.291 1.00 0.62 53 LYS A C 6
ATOM 6139 O O . LYS A 1 53 ? 2.871 1.079 7.981 1.00 0.74 53 LYS A O 6
ATOM 6158 N N . CYS A 1 54 ? 4.194 -0.755 7.968 1.00 0.63 54 CYS A N 6
ATOM 6159 C CA . CYS A 1 54 ? 3.335 -1.511 7.056 1.00 0.62 54 CYS A CA 6
ATOM 6160 C C . CYS A 1 54 ? 1.931 -1.593 7.690 1.00 0.65 54 CYS A C 6
ATOM 6161 O O . CYS A 1 54 ? 1.854 -1.846 8.892 1.00 0.73 54 CYS A O 6
ATOM 6168 N N . PRO A 1 55 ? 0.815 -1.367 6.969 1.00 0.64 55 PRO A N 6
ATOM 6169 C CA . PRO A 1 55 ? -0.477 -1.219 7.618 1.00 0.71 55 PRO A CA 6
ATOM 6170 C C . PRO A 1 55 ? -0.986 -2.564 8.134 1.00 0.76 55 PRO A C 6
ATOM 6171 O O . PRO A 1 55 ? -1.340 -2.682 9.305 1.00 1.06 55 PRO A O 6
ATOM 6182 N N . ILE A 1 56 ? -1.041 -3.576 7.260 1.00 0.62 56 ILE A N 6
ATOM 6183 C CA . ILE A 1 56 ? -1.490 -4.908 7.646 1.00 0.72 56 ILE A CA 6
ATOM 6184 C C . ILE A 1 56 ? -0.464 -5.494 8.613 1.00 0.86 56 ILE A C 6
ATOM 6185 O O . ILE A 1 56 ? -0.810 -5.912 9.714 1.00 0.96 56 ILE A O 6
ATOM 6201 N N . CYS A 1 57 ? 0.799 -5.560 8.178 1.00 0.91 57 CYS A N 6
ATOM 6202 C CA . CYS A 1 57 ? 1.828 -6.316 8.874 1.00 1.01 57 CYS A CA 6
ATOM 6203 C C . CYS A 1 57 ? 2.167 -5.661 10.221 1.00 1.08 57 CYS A C 6
ATOM 6204 O O . CYS A 1 57 ? 2.682 -6.329 11.112 1.00 1.18 57 CYS A O 6
ATOM 6211 N N . ARG A 1 58 ? 1.931 -4.349 10.356 1.00 1.05 58 ARG A N 6
ATOM 6212 C CA . ARG A 1 58 ? 2.300 -3.540 11.517 1.00 1.07 58 ARG A CA 6
ATOM 6213 C C . ARG A 1 58 ? 3.733 -3.788 11.981 1.00 1.14 58 ARG A C 6
ATOM 6214 O O . ARG A 1 58 ? 4.013 -3.722 13.174 1.00 1.43 58 ARG A O 6
ATOM 6235 N N . VAL A 1 59 ? 4.658 -3.986 11.043 1.00 1.02 59 VAL A N 6
ATOM 6236 C CA . VAL A 1 59 ? 6.074 -3.891 11.326 1.00 1.07 59 VAL A CA 6
ATOM 6237 C C . VAL A 1 59 ? 6.507 -2.560 10.736 1.00 0.92 59 VAL A C 6
ATOM 6238 O O . VAL A 1 59 ? 6.138 -2.239 9.604 1.00 0.83 59 VAL A O 6
ATOM 6251 N N . ASP A 1 60 ? 7.208 -1.731 11.502 1.00 0.97 60 ASP A N 6
ATOM 6252 C CA . ASP A 1 60 ? 7.554 -0.413 11.024 1.00 0.90 60 ASP A CA 6
ATOM 6253 C C . ASP A 1 60 ? 8.629 -0.534 9.955 1.00 0.94 60 ASP A C 6
ATOM 6254 O O . ASP A 1 60 ? 9.809 -0.690 10.256 1.00 1.11 60 ASP A O 6
ATOM 6263 N N . ILE A 1 61 ? 8.222 -0.481 8.691 1.00 0.90 61 ILE A N 6
ATOM 6264 C CA . ILE A 1 61 ? 9.153 -0.706 7.602 1.00 1.11 61 ILE A CA 6
ATOM 6265 C C . ILE A 1 61 ? 10.130 0.458 7.427 1.00 1.22 61 ILE A C 6
ATOM 6266 O O . ILE A 1 61 ? 11.250 0.236 6.979 1.00 1.79 61 ILE A O 6
ATOM 6282 N N . GLU A 1 62 ? 9.689 1.696 7.673 1.00 0.91 62 GLU A N 6
ATOM 6283 C CA . GLU A 1 62 ? 10.382 2.960 7.386 1.00 0.98 62 GLU A CA 6
ATOM 6284 C C . GLU A 1 62 ? 10.936 3.145 5.963 1.00 1.43 62 GLU A C 6
ATOM 6285 O O . GLU A 1 62 ? 11.454 4.212 5.639 1.00 1.61 62 GLU A O 6
ATOM 6297 N N . ALA A 1 63 ? 10.763 2.173 5.069 1.00 2.01 63 ALA A N 6
ATOM 6298 C CA . ALA A 1 63 ? 11.094 2.332 3.670 1.00 2.76 63 ALA A CA 6
ATOM 6299 C C . ALA A 1 63 ? 10.210 3.411 3.059 1.00 3.37 63 ALA A C 6
ATOM 6300 O O . ALA A 1 63 ? 8.993 3.413 3.227 1.00 3.97 63 ALA A O 6
ATOM 6307 N N . GLN A 1 64 ? 10.849 4.300 2.307 1.00 3.86 64 GLN A N 6
ATOM 6308 C CA . GLN A 1 64 ? 10.210 5.359 1.549 1.00 5.01 64 GLN A CA 6
ATOM 6309 C C . GLN A 1 64 ? 11.081 5.595 0.322 1.00 5.17 64 GLN A C 6
ATOM 6310 O O . GLN A 1 64 ? 10.592 5.457 -0.793 1.00 6.06 64 GLN A O 6
ATOM 6324 N N . LEU A 1 65 ? 12.371 5.869 0.565 1.00 4.87 65 LEU A N 6
ATOM 6325 C CA . LEU A 1 65 ? 13.456 5.895 -0.417 1.00 5.39 65 LEU A CA 6
ATOM 6326 C C . LEU A 1 65 ? 13.357 7.121 -1.348 1.00 6.30 65 LEU A C 6
ATOM 6327 O O . LEU A 1 65 ? 12.314 7.375 -1.941 1.00 7.05 65 LEU A O 6
ATOM 6343 N N . PRO A 1 66 ? 14.416 7.937 -1.474 1.00 6.85 66 PRO A N 6
ATOM 6344 C CA . PRO A 1 66 ? 14.313 9.254 -2.096 1.00 8.10 66 PRO A CA 6
ATOM 6345 C C . PRO A 1 66 ? 13.922 9.191 -3.575 1.00 8.49 66 PRO A C 6
ATOM 6346 O O . PRO A 1 66 ? 13.035 9.923 -4.010 1.00 9.60 66 PRO A O 6
ATOM 6357 N N . SER A 1 67 ? 14.589 8.354 -4.369 1.00 8.17 67 SER A N 6
ATOM 6358 C CA . SER A 1 67 ? 14.241 8.108 -5.763 1.00 8.86 67 SER A CA 6
ATOM 6359 C C . SER A 1 67 ? 14.678 6.686 -6.095 1.00 8.61 67 SER A C 6
ATOM 6360 O O . SER A 1 67 ? 15.589 6.173 -5.449 1.00 8.59 67 SER A O 6
ATOM 6368 N N . GLU A 1 68 ? 14.039 6.030 -7.061 1.00 9.16 68 GLU A N 6
ATOM 6369 C CA . GLU A 1 68 ? 14.179 4.591 -7.251 1.00 9.78 68 GLU A CA 6
ATOM 6370 C C . GLU A 1 68 ? 14.223 4.339 -8.753 1.00 10.63 68 GLU A C 6
ATOM 6371 O O . GLU A 1 68 ? 13.385 3.635 -9.312 1.00 11.12 68 GLU A O 6
ATOM 6383 N N . SER A 1 69 ? 15.191 4.992 -9.402 1.00 11.18 69 SER A N 6
ATOM 6384 C CA . SER A 1 69 ? 15.078 5.359 -10.806 1.00 12.07 69 SER A CA 6
ATOM 6385 C C . SER A 1 69 ? 13.758 6.096 -11.024 1.00 12.02 69 SER A C 6
ATOM 6386 O O . SER A 1 69 ? 13.357 6.818 -10.078 1.00 11.51 69 SER A O 6
ATOM 6397 N N . MET A 1 1 ? -24.485 -37.206 3.870 1.00 30.95 1 MET A N 7
ATOM 6398 C CA . MET A 1 1 ? -25.486 -36.243 4.366 1.00 30.53 1 MET A CA 7
ATOM 6399 C C . MET A 1 1 ? -25.237 -34.891 3.706 1.00 28.82 1 MET A C 7
ATOM 6400 O O . MET A 1 1 ? -25.561 -34.756 2.534 1.00 28.24 1 MET A O 7
ATOM 6416 N N . LYS A 1 2 ? -24.670 -33.902 4.404 1.00 28.13 2 LYS A N 7
ATOM 6417 C CA . LYS A 1 2 ? -24.581 -32.540 3.896 1.00 26.60 2 LYS A CA 7
ATOM 6418 C C . LYS A 1 2 ? -23.340 -31.897 4.504 1.00 25.88 2 LYS A C 7
ATOM 6419 O O . LYS A 1 2 ? -23.397 -31.444 5.642 1.00 26.22 2 LYS A O 7
ATOM 6438 N N . GLN A 1 3 ? -22.218 -31.895 3.783 1.00 25.08 3 GLN A N 7
ATOM 6439 C CA . GLN A 1 3 ? -20.987 -31.273 4.243 1.00 24.45 3 GLN A CA 7
ATOM 6440 C C . GLN A 1 3 ? -20.103 -31.062 3.017 1.00 23.17 3 GLN A C 7
ATOM 6441 O O . GLN A 1 3 ? -20.047 -31.947 2.167 1.00 23.37 3 GLN A O 7
ATOM 6455 N N . ASP A 1 4 ? -19.461 -29.899 2.909 1.00 21.99 4 ASP A N 7
ATOM 6456 C CA . ASP A 1 4 ? -18.567 -29.542 1.811 1.00 20.72 4 ASP A CA 7
ATOM 6457 C C . ASP A 1 4 ? -17.751 -28.325 2.264 1.00 19.89 4 ASP A C 7
ATOM 6458 O O . ASP A 1 4 ? -18.158 -27.658 3.219 1.00 20.42 4 ASP A O 7
ATOM 6467 N N . GLY A 1 5 ? -16.633 -28.016 1.604 1.00 18.75 5 GLY A N 7
ATOM 6468 C CA . GLY A 1 5 ? -15.866 -26.802 1.846 1.00 17.86 5 GLY A CA 7
ATOM 6469 C C . GLY A 1 5 ? -14.392 -27.126 2.041 1.00 17.52 5 GLY A C 7
ATOM 6470 O O . GLY A 1 5 ? -13.961 -27.370 3.164 1.00 18.22 5 GLY A O 7
ATOM 6474 N N . GLU A 1 6 ? -13.604 -27.101 0.965 1.00 16.64 6 GLU A N 7
ATOM 6475 C CA . GLU A 1 6 ? -12.170 -27.330 1.044 1.00 16.29 6 GLU A CA 7
ATOM 6476 C C . GLU A 1 6 ? -11.494 -26.451 -0.007 1.00 14.96 6 GLU A C 7
ATOM 6477 O O . GLU A 1 6 ? -12.112 -26.123 -1.018 1.00 14.57 6 GLU A O 7
ATOM 6489 N N . GLU A 1 7 ? -10.258 -26.021 0.254 1.00 14.47 7 GLU A N 7
ATOM 6490 C CA . GLU A 1 7 ? -9.549 -25.039 -0.561 1.00 13.29 7 GLU A CA 7
ATOM 6491 C C . GLU A 1 7 ? -8.051 -25.306 -0.402 1.00 13.21 7 GLU A C 7
ATOM 6492 O O . GLU A 1 7 ? -7.478 -26.069 -1.172 1.00 13.62 7 GLU A O 7
ATOM 6504 N N . GLY A 1 8 ? -7.425 -24.755 0.643 1.00 13.01 8 GLY A N 7
ATOM 6505 C CA . GLY A 1 8 ? -6.002 -24.930 0.884 1.00 13.07 8 GLY A CA 7
ATOM 6506 C C . GLY A 1 8 ? -5.198 -23.963 0.022 1.00 11.52 8 GLY A C 7
ATOM 6507 O O . GLY A 1 8 ? -4.468 -24.383 -0.871 1.00 11.38 8 GLY A O 7
ATOM 6511 N N . THR A 1 9 ? -5.299 -22.668 0.325 1.00 10.66 9 THR A N 7
ATOM 6512 C CA . THR A 1 9 ? -4.587 -21.614 -0.382 1.00 9.25 9 THR A CA 7
ATOM 6513 C C . THR A 1 9 ? -3.852 -20.766 0.652 1.00 8.86 9 THR A C 7
ATOM 6514 O O . THR A 1 9 ? -4.257 -20.704 1.812 1.00 9.68 9 THR A O 7
ATOM 6525 N N . GLU A 1 10 ? -2.754 -20.142 0.226 1.00 7.89 10 GLU A N 7
ATOM 6526 C CA . GLU A 1 10 ? -1.854 -19.391 1.091 1.00 7.68 10 GLU A CA 7
ATOM 6527 C C . GLU A 1 10 ? -1.099 -18.331 0.283 1.00 6.19 10 GLU A C 7
ATOM 6528 O O . GLU A 1 10 ? -1.065 -17.164 0.666 1.00 5.88 10 GLU A O 7
ATOM 6540 N N . GLU A 1 11 ? -0.492 -18.721 -0.840 1.00 5.90 11 GLU A N 7
ATOM 6541 C CA . GLU A 1 11 ? 0.254 -17.801 -1.686 1.00 5.08 11 GLU A CA 7
ATOM 6542 C C . GLU A 1 11 ? -0.730 -17.004 -2.547 1.00 4.49 11 GLU A C 7
ATOM 6543 O O . GLU A 1 11 ? -1.035 -17.406 -3.667 1.00 5.43 11 GLU A O 7
ATOM 6555 N N . ASP A 1 12 ? -1.251 -15.890 -2.024 1.00 3.78 12 ASP A N 7
ATOM 6556 C CA . ASP A 1 12 ? -2.195 -15.026 -2.708 1.00 4.22 12 ASP A CA 7
ATOM 6557 C C . ASP A 1 12 ? -2.247 -13.739 -1.886 1.00 3.66 12 ASP A C 7
ATOM 6558 O O . ASP A 1 12 ? -2.866 -13.681 -0.826 1.00 4.62 12 ASP A O 7
ATOM 6567 N N . THR A 1 13 ? -1.488 -12.736 -2.312 1.00 2.57 13 THR A N 7
ATOM 6568 C CA . THR A 1 13 ? -1.436 -11.430 -1.666 1.00 2.34 13 THR A CA 7
ATOM 6569 C C . THR A 1 13 ? -1.541 -10.329 -2.724 1.00 1.92 13 THR A C 7
ATOM 6570 O O . THR A 1 13 ? -1.729 -10.624 -3.900 1.00 3.52 13 THR A O 7
ATOM 6581 N N . GLU A 1 14 ? -1.394 -9.070 -2.301 1.00 1.75 14 GLU A N 7
ATOM 6582 C CA . GLU A 1 14 ? -1.454 -7.885 -3.148 1.00 2.18 14 GLU A CA 7
ATOM 6583 C C . GLU A 1 14 ? -2.822 -7.736 -3.824 1.00 1.49 14 GLU A C 7
ATOM 6584 O O . GLU A 1 14 ? -2.963 -7.892 -5.033 1.00 1.93 14 GLU A O 7
ATOM 6596 N N . GLU A 1 15 ? -3.833 -7.363 -3.031 1.00 1.15 15 GLU A N 7
ATOM 6597 C CA . GLU A 1 15 ? -5.200 -7.177 -3.496 1.00 0.86 15 GLU A CA 7
ATOM 6598 C C . GLU A 1 15 ? -5.838 -6.059 -2.651 1.00 0.79 15 GLU A C 7
ATOM 6599 O O . GLU A 1 15 ? -5.671 -6.081 -1.432 1.00 1.75 15 GLU A O 7
ATOM 6611 N N . LYS A 1 16 ? -6.572 -5.121 -3.275 1.00 0.87 16 LYS A N 7
ATOM 6612 C CA . LYS A 1 16 ? -7.246 -3.958 -2.682 1.00 0.72 16 LYS A CA 7
ATOM 6613 C C . LYS A 1 16 ? -6.335 -2.936 -1.973 1.00 0.71 16 LYS A C 7
ATOM 6614 O O . LYS A 1 16 ? -5.309 -3.258 -1.374 1.00 0.94 16 LYS A O 7
ATOM 6633 N N . CYS A 1 17 ? -6.737 -1.659 -2.009 1.00 0.54 17 CYS A N 7
ATOM 6634 C CA . CYS A 1 17 ? -6.027 -0.609 -1.282 1.00 0.50 17 CYS A CA 7
ATOM 6635 C C . CYS A 1 17 ? -6.323 -0.840 0.197 1.00 0.53 17 CYS A C 7
ATOM 6636 O O . CYS A 1 17 ? -7.477 -1.038 0.556 1.00 0.64 17 CYS A O 7
ATOM 6643 N N . THR A 1 18 ? -5.310 -0.791 1.060 1.00 0.52 18 THR A N 7
ATOM 6644 C CA . THR A 1 18 ? -5.483 -0.990 2.495 1.00 0.54 18 THR A CA 7
ATOM 6645 C C . THR A 1 18 ? -4.909 0.186 3.291 1.00 0.53 18 THR A C 7
ATOM 6646 O O . THR A 1 18 ? -5.144 0.283 4.489 1.00 0.64 18 THR A O 7
ATOM 6657 N N . ILE A 1 19 ? -4.216 1.128 2.640 1.00 0.46 19 ILE A N 7
ATOM 6658 C CA . ILE A 1 19 ? -3.962 2.429 3.241 1.00 0.43 19 ILE A CA 7
ATOM 6659 C C . ILE A 1 19 ? -5.307 3.114 3.463 1.00 0.43 19 ILE A C 7
ATOM 6660 O O . ILE A 1 19 ? -5.641 3.525 4.570 1.00 0.48 19 ILE A O 7
ATOM 6676 N N . CYS A 1 20 ? -6.044 3.273 2.363 1.00 0.41 20 CYS A N 7
ATOM 6677 C CA . CYS A 1 20 ? -7.291 4.020 2.310 1.00 0.43 20 CYS A CA 7
ATOM 6678 C C . CYS A 1 20 ? -8.487 3.097 2.557 1.00 0.49 20 CYS A C 7
ATOM 6679 O O . CYS A 1 20 ? -9.566 3.582 2.885 1.00 0.57 20 CYS A O 7
ATOM 6686 N N . LEU A 1 21 ? -8.294 1.786 2.384 1.00 0.49 21 LEU A N 7
ATOM 6687 C CA . LEU A 1 21 ? -9.354 0.783 2.320 1.00 0.56 21 LEU A CA 7
ATOM 6688 C C . LEU A 1 21 ? -10.304 1.087 1.167 1.00 0.57 21 LEU A C 7
ATOM 6689 O O . LEU A 1 21 ? -11.365 1.687 1.321 1.00 0.85 21 LEU A O 7
ATOM 6705 N N . SER A 1 22 ? -9.909 0.631 -0.016 1.00 0.53 22 SER A N 7
ATOM 6706 C CA . SER A 1 22 ? -10.657 0.754 -1.249 1.00 0.50 22 SER A CA 7
ATOM 6707 C C . SER A 1 22 ? -10.197 -0.370 -2.174 1.00 0.49 22 SER A C 7
ATOM 6708 O O . SER A 1 22 ? -9.578 -1.328 -1.726 1.00 0.62 22 SER A O 7
ATOM 6716 N N . ILE A 1 23 ? -10.461 -0.258 -3.467 1.00 0.50 23 ILE A N 7
ATOM 6717 C CA . ILE A 1 23 ? -10.063 -1.212 -4.481 1.00 0.48 23 ILE A CA 7
ATOM 6718 C C . ILE A 1 23 ? -8.831 -0.670 -5.196 1.00 0.43 23 ILE A C 7
ATOM 6719 O O . ILE A 1 23 ? -8.526 0.519 -5.107 1.00 0.46 23 ILE A O 7
ATOM 6735 N N . LEU A 1 24 ? -8.150 -1.552 -5.926 1.00 0.47 24 LEU A N 7
ATOM 6736 C CA . LEU A 1 24 ? -7.127 -1.215 -6.890 1.00 0.49 24 LEU A CA 7
ATOM 6737 C C . LEU A 1 24 ? -7.522 -1.901 -8.185 1.00 0.58 24 LEU A C 7
ATOM 6738 O O . LEU A 1 24 ? -7.421 -3.120 -8.291 1.00 0.72 24 LEU A O 7
ATOM 6754 N N . GLU A 1 25 ? -8.022 -1.138 -9.145 1.00 0.58 25 GLU A N 7
ATOM 6755 C CA . GLU A 1 25 ? -8.236 -1.618 -10.485 1.00 0.68 25 GLU A CA 7
ATOM 6756 C C . GLU A 1 25 ? -6.957 -1.408 -11.288 1.00 0.68 25 GLU A C 7
ATOM 6757 O O . GLU A 1 25 ? -6.137 -0.544 -10.977 1.00 0.64 25 GLU A O 7
ATOM 6769 N N . GLU A 1 26 ? -6.761 -2.239 -12.304 1.00 0.77 26 GLU A N 7
ATOM 6770 C CA . GLU A 1 26 ? -5.620 -2.112 -13.193 1.00 0.79 26 GLU A CA 7
ATOM 6771 C C . GLU A 1 26 ? -5.819 -0.900 -14.103 1.00 0.79 26 GLU A C 7
ATOM 6772 O O . GLU A 1 26 ? -6.945 -0.467 -14.338 1.00 0.81 26 GLU A O 7
ATOM 6784 N N . GLY A 1 27 ? -4.723 -0.341 -14.618 1.00 0.83 27 GLY A N 7
ATOM 6785 C CA . GLY A 1 27 ? -4.777 0.816 -15.499 1.00 0.90 27 GLY A CA 7
ATOM 6786 C C . GLY A 1 27 ? -4.240 2.058 -14.799 1.00 0.85 27 GLY A C 7
ATOM 6787 O O . GLY A 1 27 ? -3.614 2.895 -15.443 1.00 0.98 27 GLY A O 7
ATOM 6791 N N . GLU A 1 28 ? -4.481 2.193 -13.494 1.00 0.72 28 GLU A N 7
ATOM 6792 C CA . GLU A 1 28 ? -3.900 3.292 -12.737 1.00 0.68 28 GLU A CA 7
ATOM 6793 C C . GLU A 1 28 ? -2.392 3.088 -12.584 1.00 0.65 28 GLU A C 7
ATOM 6794 O O . GLU A 1 28 ? -1.916 1.955 -12.490 1.00 0.63 28 GLU A O 7
ATOM 6806 N N . ASP A 1 29 ? -1.651 4.190 -12.447 1.00 0.72 29 ASP A N 7
ATOM 6807 C CA . ASP A 1 29 ? -0.263 4.159 -12.003 1.00 0.74 29 ASP A CA 7
ATOM 6808 C C . ASP A 1 29 ? -0.292 3.936 -10.492 1.00 0.64 29 ASP A C 7
ATOM 6809 O O . ASP A 1 29 ? -0.211 4.861 -9.683 1.00 0.74 29 ASP A O 7
ATOM 6818 N N . VAL A 1 30 ? -0.483 2.681 -10.103 1.00 0.52 30 VAL A N 7
ATOM 6819 C CA . VAL A 1 30 ? -0.483 2.256 -8.719 1.00 0.48 30 VAL A CA 7
ATOM 6820 C C . VAL A 1 30 ? 0.972 1.984 -8.300 1.00 0.52 30 VAL A C 7
ATOM 6821 O O . VAL A 1 30 ? 1.886 2.097 -9.117 1.00 0.63 30 VAL A O 7
ATOM 6834 N N . ARG A 1 31 ? 1.224 1.605 -7.044 1.00 0.48 31 ARG A N 7
ATOM 6835 C CA . ARG A 1 31 ? 2.575 1.295 -6.576 1.00 0.50 31 ARG A CA 7
ATOM 6836 C C . ARG A 1 31 ? 2.539 0.010 -5.770 1.00 0.48 31 ARG A C 7
ATOM 6837 O O . ARG A 1 31 ? 1.515 -0.340 -5.193 1.00 0.52 31 ARG A O 7
ATOM 6858 N N . CYS A 1 32 ? 3.669 -0.681 -5.695 1.00 0.52 32 CYS A N 7
ATOM 6859 C CA . CYS A 1 32 ? 3.823 -1.896 -4.935 1.00 0.51 32 CYS A CA 7
ATOM 6860 C C . CYS A 1 32 ? 4.960 -1.659 -3.955 1.00 0.51 32 CYS A C 7
ATOM 6861 O O . CYS A 1 32 ? 6.044 -1.215 -4.341 1.00 0.57 32 CYS A O 7
ATOM 6869 N N . LEU A 1 33 ? 4.684 -1.872 -2.673 1.00 0.52 33 LEU A N 7
ATOM 6870 C CA . LEU A 1 33 ? 5.700 -1.849 -1.643 1.00 0.52 33 LEU A CA 7
ATOM 6871 C C . LEU A 1 33 ? 6.253 -3.256 -1.482 1.00 0.55 33 LEU A C 7
ATOM 6872 O O . LEU A 1 33 ? 5.536 -4.236 -1.676 1.00 0.58 33 LEU A O 7
ATOM 6888 N N . PRO A 1 34 ? 7.510 -3.378 -1.048 1.00 0.58 34 PRO A N 7
ATOM 6889 C CA . PRO A 1 34 ? 8.132 -4.670 -0.836 1.00 0.65 34 PRO A CA 7
ATOM 6890 C C . PRO A 1 34 ? 7.486 -5.437 0.322 1.00 0.67 34 PRO A C 7
ATOM 6891 O O . PRO A 1 34 ? 7.797 -6.610 0.509 1.00 0.83 34 PRO A O 7
ATOM 6902 N N . CYS A 1 35 ? 6.577 -4.829 1.099 1.00 0.65 35 CYS A N 7
ATOM 6903 C CA . CYS A 1 35 ? 6.026 -5.463 2.291 1.00 0.66 35 CYS A CA 7
ATOM 6904 C C . CYS A 1 35 ? 4.845 -6.397 1.946 1.00 0.71 35 CYS A C 7
ATOM 6905 O O . CYS A 1 35 ? 3.901 -6.492 2.744 1.00 1.05 35 CYS A O 7
ATOM 6912 N N . MET A 1 36 ? 4.909 -7.082 0.792 1.00 0.68 36 MET A N 7
ATOM 6913 C CA . MET A 1 36 ? 3.894 -7.948 0.189 1.00 0.73 36 MET A CA 7
ATOM 6914 C C . MET A 1 36 ? 2.540 -7.268 0.014 1.00 0.67 36 MET A C 7
ATOM 6915 O O . MET A 1 36 ? 1.512 -7.941 0.049 1.00 0.71 36 MET A O 7
ATOM 6929 N N . HIS A 1 37 ? 2.518 -5.949 -0.207 1.00 0.61 37 HIS A N 7
ATOM 6930 C CA . HIS A 1 37 ? 1.282 -5.195 -0.330 1.00 0.57 37 HIS A CA 7
ATOM 6931 C C . HIS A 1 37 ? 1.460 -4.055 -1.324 1.00 0.54 37 HIS A C 7
ATOM 6932 O O . HIS A 1 37 ? 2.542 -3.480 -1.417 1.00 0.57 37 HIS A O 7
ATOM 6946 N N . LEU A 1 38 ? 0.398 -3.713 -2.057 1.00 0.52 38 LEU A N 7
ATOM 6947 C CA . LEU A 1 38 ? 0.440 -2.702 -3.105 1.00 0.50 38 LEU A CA 7
ATOM 6948 C C . LEU A 1 38 ? -0.715 -1.750 -2.883 1.00 0.50 38 LEU A C 7
ATOM 6949 O O . LEU A 1 38 ? -1.783 -2.192 -2.479 1.00 0.55 38 LEU A O 7
ATOM 6965 N N . PHE A 1 39 ? -0.516 -0.453 -3.111 1.00 0.47 39 PHE A N 7
ATOM 6966 C CA . PHE A 1 39 ? -1.565 0.534 -2.951 1.00 0.44 39 PHE A CA 7
ATOM 6967 C C . PHE A 1 39 ? -1.339 1.652 -3.954 1.00 0.46 39 PHE A C 7
ATOM 6968 O O . PHE A 1 39 ? -0.269 1.759 -4.545 1.00 0.53 39 PHE A O 7
ATOM 6985 N N . HIS A 1 40 ? -2.337 2.518 -4.113 1.00 0.43 40 HIS A N 7
ATOM 6986 C CA . HIS A 1 40 ? -2.248 3.691 -4.968 1.00 0.43 40 HIS A CA 7
ATOM 6987 C C . HIS A 1 40 ? -0.937 4.440 -4.740 1.00 0.47 40 HIS A C 7
ATOM 6988 O O . HIS A 1 40 ? -0.596 4.696 -3.586 1.00 0.49 40 HIS A O 7
ATOM 7002 N N . GLN A 1 41 ? -0.228 4.831 -5.809 1.00 0.50 41 GLN A N 7
ATOM 7003 C CA . GLN A 1 41 ? 1.019 5.585 -5.651 1.00 0.54 41 GLN A CA 7
ATOM 7004 C C . GLN A 1 41 ? 0.800 6.792 -4.736 1.00 0.56 41 GLN A C 7
ATOM 7005 O O . GLN A 1 41 ? 1.526 6.982 -3.773 1.00 0.59 41 GLN A O 7
ATOM 7019 N N . VAL A 1 42 ? -0.243 7.578 -4.985 1.00 0.56 42 VAL A N 7
ATOM 7020 C CA . VAL A 1 42 ? -0.530 8.753 -4.166 1.00 0.61 42 VAL A CA 7
ATOM 7021 C C . VAL A 1 42 ? -0.726 8.396 -2.693 1.00 0.59 42 VAL A C 7
ATOM 7022 O O . VAL A 1 42 ? -0.257 9.110 -1.810 1.00 0.65 42 VAL A O 7
ATOM 7035 N N . CYS A 1 43 ? -1.427 7.290 -2.428 1.00 0.51 43 CYS A N 7
ATOM 7036 C CA . CYS A 1 43 ? -1.676 6.828 -1.069 1.00 0.50 43 CYS A CA 7
ATOM 7037 C C . CYS A 1 43 ? -0.326 6.592 -0.386 1.00 0.53 43 CYS A C 7
ATOM 7038 O O . CYS A 1 43 ? -0.094 7.151 0.681 1.00 0.59 43 CYS A O 7
ATOM 7045 N N . VAL A 1 44 ? 0.572 5.781 -0.961 1.00 0.51 44 VAL A N 7
ATOM 7046 C CA . VAL A 1 44 ? 1.872 5.547 -0.336 1.00 0.56 44 VAL A CA 7
ATOM 7047 C C . VAL A 1 44 ? 2.627 6.870 -0.172 1.00 0.62 44 VAL A C 7
ATOM 7048 O O . VAL A 1 44 ? 3.208 7.130 0.876 1.00 0.65 44 VAL A O 7
ATOM 7061 N N . ASP A 1 45 ? 2.559 7.740 -1.173 1.00 0.68 45 ASP A N 7
ATOM 7062 C CA . ASP A 1 45 ? 3.333 8.975 -1.286 1.00 0.77 45 ASP A CA 7
ATOM 7063 C C . ASP A 1 45 ? 2.956 10.007 -0.227 1.00 0.80 45 ASP A C 7
ATOM 7064 O O . ASP A 1 45 ? 3.676 10.984 -0.038 1.00 0.94 45 ASP A O 7
ATOM 7073 N N . GLN A 1 46 ? 1.860 9.786 0.497 1.00 0.74 46 GLN A N 7
ATOM 7074 C CA . GLN A 1 46 ? 1.466 10.638 1.616 1.00 0.84 46 GLN A CA 7
ATOM 7075 C C . GLN A 1 46 ? 1.437 9.847 2.923 1.00 0.82 46 GLN A C 7
ATOM 7076 O O . GLN A 1 46 ? 1.652 10.396 4.002 1.00 0.89 46 GLN A O 7
ATOM 7090 N N . TRP A 1 47 ? 1.176 8.543 2.861 1.00 0.77 47 TRP A N 7
ATOM 7091 C CA . TRP A 1 47 ? 1.020 7.736 4.052 1.00 0.81 47 TRP A CA 7
ATOM 7092 C C . TRP A 1 47 ? 2.395 7.397 4.617 1.00 0.72 47 TRP A C 7
ATOM 7093 O O . TRP A 1 47 ? 2.525 7.199 5.814 1.00 0.91 47 TRP A O 7
ATOM 7114 N N . LEU A 1 48 ? 3.435 7.401 3.784 1.00 0.56 48 LEU A N 7
ATOM 7115 C CA . LEU A 1 48 ? 4.824 7.246 4.196 1.00 0.55 48 LEU A CA 7
ATOM 7116 C C . LEU A 1 48 ? 5.417 8.549 4.738 1.00 0.59 48 LEU A C 7
ATOM 7117 O O . LEU A 1 48 ? 6.597 8.597 5.086 1.00 0.65 48 LEU A O 7
ATOM 7133 N N . ILE A 1 49 ? 4.620 9.618 4.761 1.00 0.63 49 ILE A N 7
ATOM 7134 C CA . ILE A 1 49 ? 5.016 10.930 5.245 1.00 0.76 49 ILE A CA 7
ATOM 7135 C C . ILE A 1 49 ? 4.358 11.087 6.616 1.00 0.80 49 ILE A C 7
ATOM 7136 O O . ILE A 1 49 ? 5.034 11.319 7.613 1.00 0.90 49 ILE A O 7
ATOM 7152 N N . THR A 1 50 ? 3.032 10.940 6.681 1.00 0.78 50 THR A N 7
ATOM 7153 C CA . THR A 1 50 ? 2.287 11.019 7.937 1.00 0.86 50 THR A CA 7
ATOM 7154 C C . THR A 1 50 ? 2.365 9.706 8.732 1.00 0.79 50 THR A C 7
ATOM 7155 O O . THR A 1 50 ? 1.894 9.614 9.865 1.00 1.01 50 THR A O 7
ATOM 7166 N N . ASN A 1 51 ? 2.938 8.655 8.148 1.00 0.60 51 ASN A N 7
ATOM 7167 C CA . ASN A 1 51 ? 3.097 7.359 8.787 1.00 0.56 51 ASN A CA 7
ATOM 7168 C C . ASN A 1 51 ? 4.351 6.689 8.242 1.00 0.56 51 ASN A C 7
ATOM 7169 O O . ASN A 1 51 ? 4.986 7.224 7.339 1.00 1.05 51 ASN A O 7
ATOM 7180 N N . LYS A 1 52 ? 4.752 5.544 8.806 1.00 0.45 52 LYS A N 7
ATOM 7181 C CA . LYS A 1 52 ? 6.026 4.932 8.433 1.00 0.48 52 LYS A CA 7
ATOM 7182 C C . LYS A 1 52 ? 6.051 3.441 8.820 1.00 0.49 52 LYS A C 7
ATOM 7183 O O . LYS A 1 52 ? 7.034 2.936 9.351 1.00 0.64 52 LYS A O 7
ATOM 7202 N N . LYS A 1 53 ? 4.964 2.701 8.580 1.00 0.46 53 LYS A N 7
ATOM 7203 C CA . LYS A 1 53 ? 4.873 1.300 8.980 1.00 0.58 53 LYS A CA 7
ATOM 7204 C C . LYS A 1 53 ? 3.836 0.558 8.147 1.00 0.56 53 LYS A C 7
ATOM 7205 O O . LYS A 1 53 ? 2.857 1.186 7.775 1.00 0.62 53 LYS A O 7
ATOM 7224 N N . CYS A 1 54 ? 4.036 -0.737 7.842 1.00 0.58 54 CYS A N 7
ATOM 7225 C CA . CYS A 1 54 ? 3.162 -1.469 6.918 1.00 0.57 54 CYS A CA 7
ATOM 7226 C C . CYS A 1 54 ? 1.790 -1.555 7.608 1.00 0.60 54 CYS A C 7
ATOM 7227 O O . CYS A 1 54 ? 1.769 -1.814 8.809 1.00 0.70 54 CYS A O 7
ATOM 7234 N N . PRO A 1 55 ? 0.636 -1.370 6.945 1.00 0.61 55 PRO A N 7
ATOM 7235 C CA . PRO A 1 55 ? -0.624 -1.345 7.669 1.00 0.70 55 PRO A CA 7
ATOM 7236 C C . PRO A 1 55 ? -0.982 -2.756 8.141 1.00 0.76 55 PRO A C 7
ATOM 7237 O O . PRO A 1 55 ? -1.380 -2.965 9.288 1.00 1.05 55 PRO A O 7
ATOM 7248 N N . ILE A 1 56 ? -0.853 -3.722 7.230 1.00 0.60 56 ILE A N 7
ATOM 7249 C CA . ILE A 1 56 ? -1.225 -5.109 7.452 1.00 0.66 56 ILE A CA 7
ATOM 7250 C C . ILE A 1 56 ? -0.117 -5.793 8.247 1.00 0.70 56 ILE A C 7
ATOM 7251 O O . ILE A 1 56 ? -0.379 -6.344 9.311 1.00 0.81 56 ILE A O 7
ATOM 7267 N N . CYS A 1 57 ? 1.120 -5.759 7.738 1.00 0.69 57 CYS A N 7
ATOM 7268 C CA . CYS A 1 57 ? 2.234 -6.460 8.366 1.00 0.75 57 CYS A CA 7
ATOM 7269 C C . CYS A 1 57 ? 2.584 -5.807 9.710 1.00 0.79 57 CYS A C 7
ATOM 7270 O O . CYS A 1 57 ? 3.157 -6.458 10.577 1.00 0.86 57 CYS A O 7
ATOM 7277 N N . ARG A 1 58 ? 2.297 -4.507 9.869 1.00 0.77 58 ARG A N 7
ATOM 7278 C CA . ARG A 1 58 ? 2.628 -3.698 11.043 1.00 0.84 58 ARG A CA 7
ATOM 7279 C C . ARG A 1 58 ? 4.121 -3.616 11.349 1.00 0.87 58 ARG A C 7
ATOM 7280 O O . ARG A 1 58 ? 4.482 -3.012 12.359 1.00 1.12 58 ARG A O 7
ATOM 7301 N N . VAL A 1 59 ? 4.991 -4.140 10.484 1.00 0.76 59 VAL A N 7
ATOM 7302 C CA . VAL A 1 59 ? 6.421 -4.025 10.685 1.00 0.79 59 VAL A CA 7
ATOM 7303 C C . VAL A 1 59 ? 6.799 -2.676 10.104 1.00 0.73 59 VAL A C 7
ATOM 7304 O O . VAL A 1 59 ? 6.271 -2.278 9.063 1.00 0.68 59 VAL A O 7
ATOM 7317 N N . ASP A 1 60 ? 7.637 -1.919 10.799 1.00 0.77 60 ASP A N 7
ATOM 7318 C CA . ASP A 1 60 ? 7.870 -0.547 10.419 1.00 0.73 60 ASP A CA 7
ATOM 7319 C C . ASP A 1 60 ? 8.757 -0.492 9.188 1.00 0.69 60 ASP A C 7
ATOM 7320 O O . ASP A 1 60 ? 9.982 -0.461 9.277 1.00 0.81 60 ASP A O 7
ATOM 7329 N N . ILE A 1 61 ? 8.136 -0.425 8.016 1.00 0.68 61 ILE A N 7
ATOM 7330 C CA . ILE A 1 61 ? 8.840 -0.244 6.759 1.00 0.73 61 ILE A CA 7
ATOM 7331 C C . ILE A 1 61 ? 9.199 1.230 6.548 1.00 1.13 61 ILE A C 7
ATOM 7332 O O . ILE A 1 61 ? 9.053 1.775 5.459 1.00 2.33 61 ILE A O 7
ATOM 7348 N N . GLU A 1 62 ? 9.691 1.886 7.599 1.00 0.86 62 GLU A N 7
ATOM 7349 C CA . GLU A 1 62 ? 10.211 3.235 7.515 1.00 1.01 62 GLU A CA 7
ATOM 7350 C C . GLU A 1 62 ? 11.584 3.252 6.858 1.00 1.73 62 GLU A C 7
ATOM 7351 O O . GLU A 1 62 ? 11.997 4.285 6.324 1.00 1.73 62 GLU A O 7
ATOM 7363 N N . ALA A 1 63 ? 12.271 2.115 6.976 1.00 3.01 63 ALA A N 7
ATOM 7364 C CA . ALA A 1 63 ? 13.594 1.839 6.461 1.00 4.27 63 ALA A CA 7
ATOM 7365 C C . ALA A 1 63 ? 13.513 1.560 4.959 1.00 4.26 63 ALA A C 7
ATOM 7366 O O . ALA A 1 63 ? 12.451 1.663 4.353 1.00 4.13 63 ALA A O 7
ATOM 7373 N N . GLN A 1 64 ? 14.637 1.160 4.359 1.00 5.17 64 GLN A N 7
ATOM 7374 C CA . GLN A 1 64 ? 14.726 0.858 2.934 1.00 5.94 64 GLN A CA 7
ATOM 7375 C C . GLN A 1 64 ? 14.397 2.089 2.076 1.00 5.20 64 GLN A C 7
ATOM 7376 O O . GLN A 1 64 ? 13.928 1.934 0.953 1.00 5.85 64 GLN A O 7
ATOM 7390 N N . LEU A 1 65 ? 14.729 3.287 2.582 1.00 4.69 65 LEU A N 7
ATOM 7391 C CA . LEU A 1 65 ? 14.581 4.600 1.969 1.00 5.04 65 LEU A CA 7
ATOM 7392 C C . LEU A 1 65 ? 13.144 5.113 2.139 1.00 5.75 65 LEU A C 7
ATOM 7393 O O . LEU A 1 65 ? 12.210 4.320 2.219 1.00 6.36 65 LEU A O 7
ATOM 7409 N N . PRO A 1 66 ? 12.938 6.438 2.208 1.00 6.55 66 PRO A N 7
ATOM 7410 C CA . PRO A 1 66 ? 11.601 7.013 2.231 1.00 7.99 66 PRO A CA 7
ATOM 7411 C C . PRO A 1 66 ? 10.941 6.868 0.852 1.00 8.39 66 PRO A C 7
ATOM 7412 O O . PRO A 1 66 ? 11.547 6.328 -0.069 1.00 8.44 66 PRO A O 7
ATOM 7423 N N . SER A 1 67 ? 9.696 7.348 0.719 1.00 9.11 67 SER A N 7
ATOM 7424 C CA . SER A 1 67 ? 8.807 7.058 -0.408 1.00 10.00 67 SER A CA 7
ATOM 7425 C C . SER A 1 67 ? 9.513 7.131 -1.762 1.00 9.24 67 SER A C 7
ATOM 7426 O O . SER A 1 67 ? 9.505 6.157 -2.517 1.00 9.01 67 SER A O 7
ATOM 7434 N N . GLU A 1 68 ? 10.099 8.292 -2.053 1.00 9.29 68 GLU A N 7
ATOM 7435 C CA . GLU A 1 68 ? 10.988 8.558 -3.174 1.00 9.02 68 GLU A CA 7
ATOM 7436 C C . GLU A 1 68 ? 11.628 9.932 -2.929 1.00 9.28 68 GLU A C 7
ATOM 7437 O O . GLU A 1 68 ? 11.354 10.553 -1.897 1.00 9.88 68 GLU A O 7
ATOM 7449 N N . SER A 1 69 ? 12.480 10.399 -3.846 1.00 9.41 69 SER A N 7
ATOM 7450 C CA . SER A 1 69 ? 13.154 11.688 -3.779 1.00 10.15 69 SER A CA 7
ATOM 7451 C C . SER A 1 69 ? 13.248 12.236 -5.194 1.00 10.33 69 SER A C 7
ATOM 7452 O O . SER A 1 69 ? 13.289 11.386 -6.110 1.00 10.36 69 SER A O 7
ATOM 7463 N N . MET A 1 1 ? -27.636 -0.122 -15.518 1.00 25.13 1 MET A N 8
ATOM 7464 C CA . MET A 1 1 ? -26.345 -0.674 -15.062 1.00 24.33 1 MET A CA 8
ATOM 7465 C C . MET A 1 1 ? -26.564 -2.117 -14.636 1.00 23.09 1 MET A C 8
ATOM 7466 O O . MET A 1 1 ? -27.702 -2.578 -14.668 1.00 23.19 1 MET A O 8
ATOM 7482 N N . LYS A 1 2 ? -25.501 -2.825 -14.252 1.00 22.09 2 LYS A N 8
ATOM 7483 C CA . LYS A 1 2 ? -25.578 -4.170 -13.702 1.00 20.98 2 LYS A CA 8
ATOM 7484 C C . LYS A 1 2 ? -24.492 -4.272 -12.628 1.00 20.29 2 LYS A C 8
ATOM 7485 O O . LYS A 1 2 ? -23.873 -3.261 -12.299 1.00 20.89 2 LYS A O 8
ATOM 7504 N N . GLN A 1 3 ? -24.237 -5.467 -12.104 1.00 19.21 3 GLN A N 8
ATOM 7505 C CA . GLN A 1 3 ? -23.173 -5.725 -11.149 1.00 18.47 3 GLN A CA 8
ATOM 7506 C C . GLN A 1 3 ? -22.615 -7.114 -11.445 1.00 17.36 3 GLN A C 8
ATOM 7507 O O . GLN A 1 3 ? -23.269 -7.909 -12.125 1.00 17.35 3 GLN A O 8
ATOM 7521 N N . ASP A 1 4 ? -21.406 -7.381 -10.956 1.00 16.61 4 ASP A N 8
ATOM 7522 C CA . ASP A 1 4 ? -20.688 -8.628 -11.177 1.00 15.61 4 ASP A CA 8
ATOM 7523 C C . ASP A 1 4 ? -19.694 -8.803 -10.024 1.00 15.07 4 ASP A C 8
ATOM 7524 O O . ASP A 1 4 ? -19.537 -7.879 -9.222 1.00 15.66 4 ASP A O 8
ATOM 7533 N N . GLY A 1 5 ? -19.018 -9.947 -9.912 1.00 14.17 5 GLY A N 8
ATOM 7534 C CA . GLY A 1 5 ? -18.057 -10.181 -8.846 1.00 13.75 5 GLY A CA 8
ATOM 7535 C C . GLY A 1 5 ? -17.205 -11.404 -9.162 1.00 12.69 5 GLY A C 8
ATOM 7536 O O . GLY A 1 5 ? -17.565 -12.201 -10.024 1.00 12.51 5 GLY A O 8
ATOM 7540 N N . GLU A 1 6 ? -16.077 -11.565 -8.469 1.00 12.26 6 GLU A N 8
ATOM 7541 C CA . GLU A 1 6 ? -15.148 -12.650 -8.743 1.00 11.38 6 GLU A CA 8
ATOM 7542 C C . GLU A 1 6 ? -14.447 -13.044 -7.442 1.00 11.03 6 GLU A C 8
ATOM 7543 O O . GLU A 1 6 ? -14.496 -12.297 -6.464 1.00 11.75 6 GLU A O 8
ATOM 7555 N N . GLU A 1 7 ? -13.769 -14.192 -7.450 1.00 10.30 7 GLU A N 8
ATOM 7556 C CA . GLU A 1 7 ? -12.870 -14.637 -6.393 1.00 10.10 7 GLU A CA 8
ATOM 7557 C C . GLU A 1 7 ? -11.589 -15.079 -7.090 1.00 9.53 7 GLU A C 8
ATOM 7558 O O . GLU A 1 7 ? -10.642 -14.304 -7.185 1.00 9.60 7 GLU A O 8
ATOM 7570 N N . GLY A 1 8 ? -11.576 -16.293 -7.646 1.00 9.40 8 GLY A N 8
ATOM 7571 C CA . GLY A 1 8 ? -10.437 -16.795 -8.393 1.00 9.22 8 GLY A CA 8
ATOM 7572 C C . GLY A 1 8 ? -9.612 -17.709 -7.501 1.00 8.48 8 GLY A C 8
ATOM 7573 O O . GLY A 1 8 ? -10.153 -18.626 -6.885 1.00 8.76 8 GLY A O 8
ATOM 7577 N N . THR A 1 9 ? -8.299 -17.490 -7.460 1.00 7.92 9 THR A N 8
ATOM 7578 C CA . THR A 1 9 ? -7.409 -18.163 -6.528 1.00 7.39 9 THR A CA 8
ATOM 7579 C C . THR A 1 9 ? -7.465 -17.457 -5.168 1.00 7.17 9 THR A C 8
ATOM 7580 O O . THR A 1 9 ? -8.230 -16.514 -4.995 1.00 7.70 9 THR A O 8
ATOM 7591 N N . GLU A 1 10 ? -6.660 -17.909 -4.202 1.00 6.90 10 GLU A N 8
ATOM 7592 C CA . GLU A 1 10 ? -6.613 -17.315 -2.872 1.00 7.11 10 GLU A CA 8
ATOM 7593 C C . GLU A 1 10 ? -5.897 -15.965 -2.970 1.00 6.25 10 GLU A C 8
ATOM 7594 O O . GLU A 1 10 ? -6.531 -14.921 -2.858 1.00 6.85 10 GLU A O 8
ATOM 7606 N N . GLU A 1 11 ? -4.590 -16.013 -3.256 1.00 5.43 11 GLU A N 8
ATOM 7607 C CA . GLU A 1 11 ? -3.682 -14.876 -3.386 1.00 4.97 11 GLU A CA 8
ATOM 7608 C C . GLU A 1 11 ? -3.387 -14.219 -2.029 1.00 4.45 11 GLU A C 8
ATOM 7609 O O . GLU A 1 11 ? -4.232 -14.180 -1.142 1.00 5.29 11 GLU A O 8
ATOM 7621 N N . ASP A 1 12 ? -2.160 -13.727 -1.840 1.00 3.45 12 ASP A N 8
ATOM 7622 C CA . ASP A 1 12 ? -1.709 -13.179 -0.559 1.00 3.54 12 ASP A CA 8
ATOM 7623 C C . ASP A 1 12 ? -0.711 -12.048 -0.827 1.00 2.69 12 ASP A C 8
ATOM 7624 O O . ASP A 1 12 ? 0.273 -11.871 -0.112 1.00 3.07 12 ASP A O 8
ATOM 7633 N N . THR A 1 13 ? -0.916 -11.277 -1.896 1.00 1.95 13 THR A N 8
ATOM 7634 C CA . THR A 1 13 ? -0.006 -10.196 -2.268 1.00 1.58 13 THR A CA 8
ATOM 7635 C C . THR A 1 13 ? -0.779 -9.053 -2.934 1.00 1.61 13 THR A C 8
ATOM 7636 O O . THR A 1 13 ? -0.696 -7.910 -2.482 1.00 2.33 13 THR A O 8
ATOM 7647 N N . GLU A 1 14 ? -1.524 -9.334 -4.006 1.00 1.54 14 GLU A N 8
ATOM 7648 C CA . GLU A 1 14 ? -2.143 -8.294 -4.818 1.00 2.03 14 GLU A CA 8
ATOM 7649 C C . GLU A 1 14 ? -3.660 -8.321 -4.667 1.00 1.32 14 GLU A C 8
ATOM 7650 O O . GLU A 1 14 ? -4.305 -9.286 -5.064 1.00 1.49 14 GLU A O 8
ATOM 7662 N N . GLU A 1 15 ? -4.237 -7.261 -4.086 1.00 1.28 15 GLU A N 8
ATOM 7663 C CA . GLU A 1 15 ? -5.678 -7.142 -3.918 1.00 0.92 15 GLU A CA 8
ATOM 7664 C C . GLU A 1 15 ? -6.060 -5.669 -3.673 1.00 1.15 15 GLU A C 8
ATOM 7665 O O . GLU A 1 15 ? -5.241 -4.777 -3.868 1.00 2.46 15 GLU A O 8
ATOM 7677 N N . LYS A 1 16 ? -7.306 -5.422 -3.251 1.00 0.85 16 LYS A N 8
ATOM 7678 C CA . LYS A 1 16 ? -7.909 -4.141 -2.870 1.00 0.74 16 LYS A CA 8
ATOM 7679 C C . LYS A 1 16 ? -7.055 -3.317 -1.897 1.00 0.73 16 LYS A C 8
ATOM 7680 O O . LYS A 1 16 ? -6.239 -3.830 -1.130 1.00 1.04 16 LYS A O 8
ATOM 7699 N N . CYS A 1 17 ? -7.277 -2.001 -1.925 1.00 0.56 17 CYS A N 8
ATOM 7700 C CA . CYS A 1 17 ? -6.476 -1.046 -1.167 1.00 0.54 17 CYS A CA 8
ATOM 7701 C C . CYS A 1 17 ? -6.810 -1.244 0.307 1.00 0.59 17 CYS A C 8
ATOM 7702 O O . CYS A 1 17 ? -7.970 -1.431 0.651 1.00 0.72 17 CYS A O 8
ATOM 7709 N N . THR A 1 18 ? -5.801 -1.177 1.174 1.00 0.54 18 THR A N 8
ATOM 7710 C CA . THR A 1 18 ? -5.947 -1.378 2.612 1.00 0.57 18 THR A CA 8
ATOM 7711 C C . THR A 1 18 ? -5.407 -0.176 3.396 1.00 0.56 18 THR A C 8
ATOM 7712 O O . THR A 1 18 ? -5.737 -0.022 4.564 1.00 0.63 18 THR A O 8
ATOM 7723 N N . ILE A 1 19 ? -4.622 0.715 2.774 1.00 0.51 19 ILE A N 8
ATOM 7724 C CA . ILE A 1 19 ? -4.316 2.005 3.380 1.00 0.51 19 ILE A CA 8
ATOM 7725 C C . ILE A 1 19 ? -5.624 2.768 3.577 1.00 0.51 19 ILE A C 8
ATOM 7726 O O . ILE A 1 19 ? -5.964 3.184 4.680 1.00 0.60 19 ILE A O 8
ATOM 7742 N N . CYS A 1 20 ? -6.324 2.983 2.463 1.00 0.42 20 CYS A N 8
ATOM 7743 C CA . CYS A 1 20 ? -7.533 3.787 2.398 1.00 0.45 20 CYS A CA 8
ATOM 7744 C C . CYS A 1 20 ? -8.775 2.919 2.626 1.00 0.50 20 CYS A C 8
ATOM 7745 O O . CYS A 1 20 ? -9.831 3.450 2.954 1.00 0.57 20 CYS A O 8
ATOM 7752 N N . LEU A 1 21 ? -8.648 1.603 2.421 1.00 0.49 21 LEU A N 8
ATOM 7753 C CA . LEU A 1 21 ? -9.759 0.675 2.246 1.00 0.55 21 LEU A CA 8
ATOM 7754 C C . LEU A 1 21 ? -10.604 1.087 1.046 1.00 0.55 21 LEU A C 8
ATOM 7755 O O . LEU A 1 21 ? -11.602 1.793 1.150 1.00 0.83 21 LEU A O 8
ATOM 7771 N N . SER A 1 22 ? -10.183 0.612 -0.122 1.00 0.52 22 SER A N 8
ATOM 7772 C CA . SER A 1 22 ? -10.834 0.856 -1.392 1.00 0.47 22 SER A CA 8
ATOM 7773 C C . SER A 1 22 ? -10.462 -0.301 -2.312 1.00 0.51 22 SER A C 8
ATOM 7774 O O . SER A 1 22 ? -10.059 -1.356 -1.842 1.00 0.66 22 SER A O 8
ATOM 7782 N N . ILE A 1 23 ? -10.555 -0.114 -3.620 1.00 0.52 23 ILE A N 8
ATOM 7783 C CA . ILE A 1 23 ? -10.205 -1.083 -4.636 1.00 0.53 23 ILE A CA 8
ATOM 7784 C C . ILE A 1 23 ? -8.854 -0.701 -5.215 1.00 0.44 23 ILE A C 8
ATOM 7785 O O . ILE A 1 23 ? -8.428 0.446 -5.082 1.00 0.46 23 ILE A O 8
ATOM 7801 N N . LEU A 1 24 ? -8.206 -1.674 -5.858 1.00 0.46 24 LEU A N 8
ATOM 7802 C CA . LEU A 1 24 ? -7.065 -1.478 -6.725 1.00 0.46 24 LEU A CA 8
ATOM 7803 C C . LEU A 1 24 ? -7.373 -2.197 -8.027 1.00 0.56 24 LEU A C 8
ATOM 7804 O O . LEU A 1 24 ? -7.393 -3.424 -8.069 1.00 0.69 24 LEU A O 8
ATOM 7820 N N . GLU A 1 25 ? -7.641 -1.432 -9.073 1.00 0.60 25 GLU A N 8
ATOM 7821 C CA . GLU A 1 25 ? -7.725 -1.914 -10.433 1.00 0.73 25 GLU A CA 8
ATOM 7822 C C . GLU A 1 25 ? -6.330 -1.831 -11.057 1.00 0.80 25 GLU A C 8
ATOM 7823 O O . GLU A 1 25 ? -5.562 -0.916 -10.759 1.00 0.74 25 GLU A O 8
ATOM 7835 N N . GLU A 1 26 ? -5.980 -2.795 -11.909 1.00 0.99 26 GLU A N 8
ATOM 7836 C CA . GLU A 1 26 ? -4.721 -2.739 -12.636 1.00 1.16 26 GLU A CA 8
ATOM 7837 C C . GLU A 1 26 ? -4.815 -1.702 -13.756 1.00 1.26 26 GLU A C 8
ATOM 7838 O O . GLU A 1 26 ? -5.908 -1.335 -14.187 1.00 1.30 26 GLU A O 8
ATOM 7850 N N . GLY A 1 27 ? -3.663 -1.248 -14.255 1.00 1.40 27 GLY A N 8
ATOM 7851 C CA . GLY A 1 27 ? -3.588 -0.289 -15.346 1.00 1.59 27 GLY A CA 8
ATOM 7852 C C . GLY A 1 27 ? -3.064 1.045 -14.835 1.00 1.51 27 GLY A C 8
ATOM 7853 O O . GLY A 1 27 ? -2.213 1.659 -15.472 1.00 1.75 27 GLY A O 8
ATOM 7857 N N . GLU A 1 28 ? -3.576 1.484 -13.685 1.00 1.22 28 GLU A N 8
ATOM 7858 C CA . GLU A 1 28 ? -3.150 2.721 -13.049 1.00 1.12 28 GLU A CA 8
ATOM 7859 C C . GLU A 1 28 ? -1.707 2.600 -12.556 1.00 1.03 28 GLU A C 8
ATOM 7860 O O . GLU A 1 28 ? -1.214 1.501 -12.288 1.00 1.01 28 GLU A O 8
ATOM 7872 N N . ASP A 1 29 ? -1.036 3.740 -12.375 1.00 1.03 29 ASP A N 8
ATOM 7873 C CA . ASP A 1 29 ? 0.287 3.828 -11.768 1.00 0.98 29 ASP A CA 8
ATOM 7874 C C . ASP A 1 29 ? 0.166 3.668 -10.252 1.00 0.81 29 ASP A C 8
ATOM 7875 O O . ASP A 1 29 ? 0.261 4.609 -9.468 1.00 0.87 29 ASP A O 8
ATOM 7884 N N . VAL A 1 30 ? -0.059 2.430 -9.824 1.00 0.70 30 VAL A N 8
ATOM 7885 C CA . VAL A 1 30 ? -0.142 2.075 -8.423 1.00 0.60 30 VAL A CA 8
ATOM 7886 C C . VAL A 1 30 ? 1.248 1.639 -7.943 1.00 0.62 30 VAL A C 8
ATOM 7887 O O . VAL A 1 30 ? 2.132 1.361 -8.752 1.00 0.83 30 VAL A O 8
ATOM 7900 N N . ARG A 1 31 ? 1.453 1.541 -6.626 1.00 0.62 31 ARG A N 8
ATOM 7901 C CA . ARG A 1 31 ? 2.776 1.259 -6.059 1.00 0.71 31 ARG A CA 8
ATOM 7902 C C . ARG A 1 31 ? 2.732 -0.002 -5.209 1.00 0.67 31 ARG A C 8
ATOM 7903 O O . ARG A 1 31 ? 1.829 -0.190 -4.402 1.00 0.84 31 ARG A O 8
ATOM 7924 N N . CYS A 1 32 ? 3.739 -0.859 -5.342 1.00 0.55 32 CYS A N 8
ATOM 7925 C CA . CYS A 1 32 ? 3.846 -2.091 -4.580 1.00 0.51 32 CYS A CA 8
ATOM 7926 C C . CYS A 1 32 ? 4.894 -1.896 -3.491 1.00 0.57 32 CYS A C 8
ATOM 7927 O O . CYS A 1 32 ? 6.043 -1.583 -3.789 1.00 0.73 32 CYS A O 8
ATOM 7935 N N . LEU A 1 33 ? 4.502 -2.026 -2.225 1.00 0.58 33 LEU A N 8
ATOM 7936 C CA . LEU A 1 33 ? 5.443 -2.079 -1.119 1.00 0.65 33 LEU A CA 8
ATOM 7937 C C . LEU A 1 33 ? 6.107 -3.457 -1.107 1.00 0.56 33 LEU A C 8
ATOM 7938 O O . LEU A 1 33 ? 5.481 -4.451 -1.463 1.00 0.52 33 LEU A O 8
ATOM 7954 N N . PRO A 1 34 ? 7.360 -3.538 -0.645 1.00 0.60 34 PRO A N 8
ATOM 7955 C CA . PRO A 1 34 ? 8.121 -4.777 -0.641 1.00 0.58 34 PRO A CA 8
ATOM 7956 C C . PRO A 1 34 ? 7.530 -5.799 0.332 1.00 0.66 34 PRO A C 8
ATOM 7957 O O . PRO A 1 34 ? 7.636 -7.001 0.101 1.00 1.03 34 PRO A O 8
ATOM 7968 N N . CYS A 1 35 ? 6.903 -5.339 1.420 1.00 0.68 35 CYS A N 8
ATOM 7969 C CA . CYS A 1 35 ? 6.185 -6.201 2.340 1.00 0.80 35 CYS A CA 8
ATOM 7970 C C . CYS A 1 35 ? 4.798 -6.433 1.729 1.00 0.75 35 CYS A C 8
ATOM 7971 O O . CYS A 1 35 ? 3.823 -5.777 2.147 1.00 1.30 35 CYS A O 8
ATOM 7978 N N . MET A 1 36 ? 4.805 -7.373 0.768 1.00 0.68 36 MET A N 8
ATOM 7979 C CA . MET A 1 36 ? 3.761 -8.159 0.095 1.00 0.75 36 MET A CA 8
ATOM 7980 C C . MET A 1 36 ? 2.395 -7.496 0.012 1.00 0.66 36 MET A C 8
ATOM 7981 O O . MET A 1 36 ? 1.371 -8.153 0.146 1.00 0.66 36 MET A O 8
ATOM 7995 N N . HIS A 1 37 ? 2.356 -6.200 -0.271 1.00 0.60 37 HIS A N 8
ATOM 7996 C CA . HIS A 1 37 ? 1.117 -5.465 -0.378 1.00 0.54 37 HIS A CA 8
ATOM 7997 C C . HIS A 1 37 ? 1.333 -4.355 -1.386 1.00 0.47 37 HIS A C 8
ATOM 7998 O O . HIS A 1 37 ? 2.453 -3.875 -1.534 1.00 0.49 37 HIS A O 8
ATOM 8012 N N . LEU A 1 38 ? 0.278 -3.911 -2.057 1.00 0.45 38 LEU A N 8
ATOM 8013 C CA . LEU A 1 38 ? 0.362 -2.770 -2.960 1.00 0.45 38 LEU A CA 8
ATOM 8014 C C . LEU A 1 38 ? -0.826 -1.875 -2.693 1.00 0.41 38 LEU A C 8
ATOM 8015 O O . LEU A 1 38 ? -1.874 -2.370 -2.295 1.00 0.44 38 LEU A O 8
ATOM 8031 N N . PHE A 1 39 ? -0.655 -0.570 -2.885 1.00 0.41 39 PHE A N 8
ATOM 8032 C CA . PHE A 1 39 ? -1.695 0.421 -2.707 1.00 0.38 39 PHE A CA 8
ATOM 8033 C C . PHE A 1 39 ? -1.427 1.560 -3.669 1.00 0.43 39 PHE A C 8
ATOM 8034 O O . PHE A 1 39 ? -0.338 1.674 -4.227 1.00 0.55 39 PHE A O 8
ATOM 8051 N N . HIS A 1 40 ? -2.417 2.430 -3.830 1.00 0.36 40 HIS A N 8
ATOM 8052 C CA . HIS A 1 40 ? -2.306 3.625 -4.648 1.00 0.40 40 HIS A CA 8
ATOM 8053 C C . HIS A 1 40 ? -0.995 4.354 -4.369 1.00 0.45 40 HIS A C 8
ATOM 8054 O O . HIS A 1 40 ? -0.660 4.560 -3.207 1.00 0.45 40 HIS A O 8
ATOM 8068 N N . GLN A 1 41 ? -0.259 4.752 -5.411 1.00 0.51 41 GLN A N 8
ATOM 8069 C CA . GLN A 1 41 ? 1.025 5.427 -5.217 1.00 0.57 41 GLN A CA 8
ATOM 8070 C C . GLN A 1 41 ? 0.885 6.622 -4.276 1.00 0.59 41 GLN A C 8
ATOM 8071 O O . GLN A 1 41 ? 1.702 6.817 -3.385 1.00 0.60 41 GLN A O 8
ATOM 8085 N N . VAL A 1 42 ? -0.177 7.402 -4.449 1.00 0.62 42 VAL A N 8
ATOM 8086 C CA . VAL A 1 42 ? -0.476 8.518 -3.559 1.00 0.69 42 VAL A CA 8
ATOM 8087 C C . VAL A 1 42 ? -0.701 8.062 -2.118 1.00 0.64 42 VAL A C 8
ATOM 8088 O O . VAL A 1 42 ? -0.199 8.692 -1.189 1.00 0.73 42 VAL A O 8
ATOM 8101 N N . CYS A 1 43 ? -1.461 6.977 -1.934 1.00 0.53 43 CYS A N 8
ATOM 8102 C CA . CYS A 1 43 ? -1.755 6.430 -0.614 1.00 0.52 43 CYS A CA 8
ATOM 8103 C C . CYS A 1 43 ? -0.419 6.138 0.069 1.00 0.55 43 CYS A C 8
ATOM 8104 O O . CYS A 1 43 ? -0.157 6.694 1.129 1.00 0.59 43 CYS A O 8
ATOM 8111 N N . VAL A 1 44 ? 0.431 5.280 -0.510 1.00 0.53 44 VAL A N 8
ATOM 8112 C CA . VAL A 1 44 ? 1.690 4.921 0.129 1.00 0.60 44 VAL A CA 8
ATOM 8113 C C . VAL A 1 44 ? 2.546 6.154 0.367 1.00 0.72 44 VAL A C 8
ATOM 8114 O O . VAL A 1 44 ? 3.109 6.293 1.445 1.00 0.83 44 VAL A O 8
ATOM 8127 N N . ASP A 1 45 ? 2.632 7.055 -0.608 1.00 0.74 45 ASP A N 8
ATOM 8128 C CA . ASP A 1 45 ? 3.522 8.208 -0.525 1.00 0.96 45 ASP A CA 8
ATOM 8129 C C . ASP A 1 45 ? 3.194 9.015 0.720 1.00 1.25 45 ASP A C 8
ATOM 8130 O O . ASP A 1 45 ? 4.083 9.380 1.479 1.00 2.07 45 ASP A O 8
ATOM 8139 N N . GLN A 1 46 ? 1.905 9.228 0.987 1.00 0.76 46 GLN A N 8
ATOM 8140 C CA . GLN A 1 46 ? 1.496 9.931 2.193 1.00 0.92 46 GLN A CA 8
ATOM 8141 C C . GLN A 1 46 ? 1.532 9.007 3.404 1.00 0.90 46 GLN A C 8
ATOM 8142 O O . GLN A 1 46 ? 1.657 9.483 4.532 1.00 1.05 46 GLN A O 8
ATOM 8156 N N . TRP A 1 47 ? 1.421 7.692 3.222 1.00 0.79 47 TRP A N 8
ATOM 8157 C CA . TRP A 1 47 ? 1.409 6.773 4.334 1.00 0.87 47 TRP A CA 8
ATOM 8158 C C . TRP A 1 47 ? 2.766 6.795 5.003 1.00 0.72 47 TRP A C 8
ATOM 8159 O O . TRP A 1 47 ? 2.856 6.578 6.201 1.00 0.88 47 TRP A O 8
ATOM 8180 N N . LEU A 1 48 ? 3.827 7.119 4.264 1.00 0.64 48 LEU A N 8
ATOM 8181 C CA . LEU A 1 48 ? 5.177 7.154 4.793 1.00 0.74 48 LEU A CA 8
ATOM 8182 C C . LEU A 1 48 ? 5.407 8.380 5.680 1.00 1.10 48 LEU A C 8
ATOM 8183 O O . LEU A 1 48 ? 6.437 8.488 6.340 1.00 1.39 48 LEU A O 8
ATOM 8199 N N . ILE A 1 49 ? 4.437 9.295 5.712 1.00 1.25 49 ILE A N 8
ATOM 8200 C CA . ILE A 1 49 ? 4.526 10.586 6.373 1.00 1.64 49 ILE A CA 8
ATOM 8201 C C . ILE A 1 49 ? 3.599 10.520 7.579 1.00 1.75 49 ILE A C 8
ATOM 8202 O O . ILE A 1 49 ? 4.024 10.738 8.710 1.00 2.06 49 ILE A O 8
ATOM 8218 N N . THR A 1 50 ? 2.331 10.195 7.333 1.00 1.59 50 THR A N 8
ATOM 8219 C CA . THR A 1 50 ? 1.290 10.152 8.348 1.00 1.83 50 THR A CA 8
ATOM 8220 C C . THR A 1 50 ? 1.433 8.907 9.239 1.00 1.78 50 THR A C 8
ATOM 8221 O O . THR A 1 50 ? 0.907 8.880 10.348 1.00 2.04 50 THR A O 8
ATOM 8232 N N . ASN A 1 51 ? 2.144 7.866 8.776 1.00 1.51 51 ASN A N 8
ATOM 8233 C CA . ASN A 1 51 ? 2.208 6.577 9.474 1.00 1.53 51 ASN A CA 8
ATOM 8234 C C . ASN A 1 51 ? 3.626 5.995 9.526 1.00 1.71 51 ASN A C 8
ATOM 8235 O O . ASN A 1 51 ? 4.014 5.389 10.521 1.00 3.80 51 ASN A O 8
ATOM 8246 N N . LYS A 1 52 ? 4.409 6.172 8.456 1.00 0.81 52 LYS A N 8
ATOM 8247 C CA . LYS A 1 52 ? 5.815 5.801 8.331 1.00 0.91 52 LYS A CA 8
ATOM 8248 C C . LYS A 1 52 ? 6.063 4.284 8.392 1.00 0.93 52 LYS A C 8
ATOM 8249 O O . LYS A 1 52 ? 7.197 3.862 8.604 1.00 1.19 52 LYS A O 8
ATOM 8268 N N . LYS A 1 53 ? 5.044 3.441 8.161 1.00 0.81 53 LYS A N 8
ATOM 8269 C CA . LYS A 1 53 ? 5.156 1.989 8.265 1.00 1.10 53 LYS A CA 8
ATOM 8270 C C . LYS A 1 53 ? 4.065 1.268 7.469 1.00 0.98 53 LYS A C 8
ATOM 8271 O O . LYS A 1 53 ? 3.069 1.895 7.097 1.00 0.88 53 LYS A O 8
ATOM 8290 N N . CYS A 1 54 ? 4.274 -0.027 7.174 1.00 1.03 54 CYS A N 8
ATOM 8291 C CA . CYS A 1 54 ? 3.404 -0.793 6.287 1.00 0.98 54 CYS A CA 8
ATOM 8292 C C . CYS A 1 54 ? 2.047 -0.873 7.004 1.00 0.98 54 CYS A C 8
ATOM 8293 O O . CYS A 1 54 ? 2.033 -1.113 8.211 1.00 1.01 54 CYS A O 8
ATOM 8300 N N . PRO A 1 55 ? 0.905 -0.712 6.323 1.00 0.98 55 PRO A N 8
ATOM 8301 C CA . PRO A 1 55 ? -0.403 -0.760 6.967 1.00 0.99 55 PRO A CA 8
ATOM 8302 C C . PRO A 1 55 ? -0.657 -2.101 7.655 1.00 1.01 55 PRO A C 8
ATOM 8303 O O . PRO A 1 55 ? -1.044 -2.136 8.820 1.00 1.28 55 PRO A O 8
ATOM 8314 N N . ILE A 1 56 ? -0.495 -3.200 6.916 1.00 0.86 56 ILE A N 8
ATOM 8315 C CA . ILE A 1 56 ? -0.887 -4.523 7.380 1.00 0.92 56 ILE A CA 8
ATOM 8316 C C . ILE A 1 56 ? 0.260 -5.102 8.198 1.00 1.06 56 ILE A C 8
ATOM 8317 O O . ILE A 1 56 ? 0.073 -5.459 9.358 1.00 1.21 56 ILE A O 8
ATOM 8333 N N . CYS A 1 57 ? 1.453 -5.183 7.599 1.00 1.05 57 CYS A N 8
ATOM 8334 C CA . CYS A 1 57 ? 2.605 -5.796 8.238 1.00 1.16 57 CYS A CA 8
ATOM 8335 C C . CYS A 1 57 ? 2.984 -5.034 9.511 1.00 1.20 57 CYS A C 8
ATOM 8336 O O . CYS A 1 57 ? 3.614 -5.599 10.399 1.00 1.29 57 CYS A O 8
ATOM 8343 N N . ARG A 1 58 ? 2.684 -3.729 9.563 1.00 1.21 58 ARG A N 8
ATOM 8344 C CA . ARG A 1 58 ? 3.074 -2.826 10.640 1.00 1.38 58 ARG A CA 8
ATOM 8345 C C . ARG A 1 58 ? 4.585 -2.727 10.841 1.00 1.51 58 ARG A C 8
ATOM 8346 O O . ARG A 1 58 ? 5.015 -2.118 11.817 1.00 1.86 58 ARG A O 8
ATOM 8367 N N . VAL A 1 59 ? 5.395 -3.238 9.914 1.00 1.30 59 VAL A N 8
ATOM 8368 C CA . VAL A 1 59 ? 6.830 -3.050 9.980 1.00 1.39 59 VAL A CA 8
ATOM 8369 C C . VAL A 1 59 ? 7.122 -1.728 9.293 1.00 1.40 59 VAL A C 8
ATOM 8370 O O . VAL A 1 59 ? 6.616 -1.464 8.202 1.00 1.33 59 VAL A O 8
ATOM 8383 N N . ASP A 1 60 ? 7.905 -0.874 9.934 1.00 1.55 60 ASP A N 8
ATOM 8384 C CA . ASP A 1 60 ? 8.432 0.324 9.310 1.00 1.71 60 ASP A CA 8
ATOM 8385 C C . ASP A 1 60 ? 9.200 -0.062 8.055 1.00 1.57 60 ASP A C 8
ATOM 8386 O O . ASP A 1 60 ? 10.304 -0.589 8.133 1.00 1.59 60 ASP A O 8
ATOM 8395 N N . ILE A 1 61 ? 8.625 0.206 6.877 1.00 1.55 61 ILE A N 8
ATOM 8396 C CA . ILE A 1 61 ? 9.363 -0.059 5.656 1.00 1.54 61 ILE A CA 8
ATOM 8397 C C . ILE A 1 61 ? 10.519 0.930 5.481 1.00 1.72 61 ILE A C 8
ATOM 8398 O O . ILE A 1 61 ? 11.494 0.592 4.819 1.00 1.99 61 ILE A O 8
ATOM 8414 N N . GLU A 1 62 ? 10.369 2.171 5.966 1.00 1.81 62 GLU A N 8
ATOM 8415 C CA . GLU A 1 62 ? 11.259 3.316 5.733 1.00 1.98 62 GLU A CA 8
ATOM 8416 C C . GLU A 1 62 ? 11.585 3.614 4.257 1.00 2.41 62 GLU A C 8
ATOM 8417 O O . GLU A 1 62 ? 12.295 4.571 3.957 1.00 2.59 62 GLU A O 8
ATOM 8429 N N . ALA A 1 63 ? 11.057 2.841 3.309 1.00 2.88 63 ALA A N 8
ATOM 8430 C CA . ALA A 1 63 ? 11.388 2.980 1.910 1.00 3.60 63 ALA A CA 8
ATOM 8431 C C . ALA A 1 63 ? 10.604 4.135 1.305 1.00 4.14 63 ALA A C 8
ATOM 8432 O O . ALA A 1 63 ? 9.391 4.235 1.469 1.00 4.64 63 ALA A O 8
ATOM 8439 N N . GLN A 1 64 ? 11.311 4.960 0.542 1.00 4.59 64 GLN A N 8
ATOM 8440 C CA . GLN A 1 64 ? 10.740 6.010 -0.289 1.00 5.64 64 GLN A CA 8
ATOM 8441 C C . GLN A 1 64 ? 11.671 6.207 -1.481 1.00 5.92 64 GLN A C 8
ATOM 8442 O O . GLN A 1 64 ? 11.220 6.181 -2.619 1.00 6.77 64 GLN A O 8
ATOM 8456 N N . LEU A 1 65 ? 12.972 6.355 -1.189 1.00 5.67 65 LEU A N 8
ATOM 8457 C CA . LEU A 1 65 ? 14.076 6.573 -2.125 1.00 6.30 65 LEU A CA 8
ATOM 8458 C C . LEU A 1 65 ? 13.831 5.992 -3.524 1.00 6.87 65 LEU A C 8
ATOM 8459 O O . LEU A 1 65 ? 13.837 6.758 -4.484 1.00 7.83 65 LEU A O 8
ATOM 8475 N N . PRO A 1 66 ? 13.608 4.676 -3.683 1.00 6.98 66 PRO A N 8
ATOM 8476 C CA . PRO A 1 66 ? 13.231 4.115 -4.970 1.00 8.16 66 PRO A CA 8
ATOM 8477 C C . PRO A 1 66 ? 11.755 4.422 -5.251 1.00 8.72 66 PRO A C 8
ATOM 8478 O O . PRO A 1 66 ? 10.915 3.528 -5.185 1.00 9.62 66 PRO A O 8
ATOM 8489 N N . SER A 1 67 ? 11.408 5.674 -5.547 1.00 8.73 67 SER A N 8
ATOM 8490 C CA . SER A 1 67 ? 10.022 6.040 -5.799 1.00 9.74 67 SER A CA 8
ATOM 8491 C C . SER A 1 67 ? 9.733 5.823 -7.281 1.00 10.15 67 SER A C 8
ATOM 8492 O O . SER A 1 67 ? 8.927 4.966 -7.641 1.00 10.58 67 SER A O 8
ATOM 8500 N N . GLU A 1 68 ? 10.439 6.566 -8.133 1.00 10.33 68 GLU A N 8
ATOM 8501 C CA . GLU A 1 68 ? 10.399 6.471 -9.583 1.00 11.03 68 GLU A CA 8
ATOM 8502 C C . GLU A 1 68 ? 11.747 6.969 -10.107 1.00 10.83 68 GLU A C 8
ATOM 8503 O O . GLU A 1 68 ? 12.457 7.672 -9.385 1.00 10.36 68 GLU A O 8
ATOM 8515 N N . SER A 1 69 ? 12.124 6.586 -11.328 1.00 11.62 69 SER A N 8
ATOM 8516 C CA . SER A 1 69 ? 13.335 7.042 -11.997 1.00 12.09 69 SER A CA 8
ATOM 8517 C C . SER A 1 69 ? 13.228 6.659 -13.472 1.00 13.19 69 SER A C 8
ATOM 8518 O O . SER A 1 69 ? 12.184 6.073 -13.838 1.00 13.62 69 SER A O 8
ATOM 8529 N N . MET A 1 1 ? -27.893 -31.898 -10.141 1.00 25.54 1 MET A N 9
ATOM 8530 C CA . MET A 1 1 ? -26.683 -32.590 -10.624 1.00 25.85 1 MET A CA 9
ATOM 8531 C C . MET A 1 1 ? -25.517 -32.303 -9.683 1.00 24.74 1 MET A C 9
ATOM 8532 O O . MET A 1 1 ? -25.320 -33.048 -8.727 1.00 25.00 1 MET A O 9
ATOM 8548 N N . LYS A 1 2 ? -24.770 -31.219 -9.898 1.00 23.66 2 LYS A N 9
ATOM 8549 C CA . LYS A 1 2 ? -23.681 -30.807 -9.021 1.00 22.59 2 LYS A CA 9
ATOM 8550 C C . LYS A 1 2 ? -23.631 -29.281 -9.059 1.00 21.18 2 LYS A C 9
ATOM 8551 O O . LYS A 1 2 ? -24.355 -28.682 -9.855 1.00 21.22 2 LYS A O 9
ATOM 8570 N N . GLN A 1 3 ? -22.796 -28.658 -8.231 1.00 20.15 3 GLN A N 9
ATOM 8571 C CA . GLN A 1 3 ? -22.545 -27.229 -8.296 1.00 18.91 3 GLN A CA 9
ATOM 8572 C C . GLN A 1 3 ? -21.175 -26.978 -7.673 1.00 17.92 3 GLN A C 9
ATOM 8573 O O . GLN A 1 3 ? -20.736 -27.775 -6.848 1.00 18.31 3 GLN A O 9
ATOM 8587 N N . ASP A 1 4 ? -20.513 -25.892 -8.070 1.00 16.85 4 ASP A N 9
ATOM 8588 C CA . ASP A 1 4 ? -19.145 -25.575 -7.684 1.00 15.92 4 ASP A CA 9
ATOM 8589 C C . ASP A 1 4 ? -19.022 -24.055 -7.598 1.00 14.93 4 ASP A C 9
ATOM 8590 O O . ASP A 1 4 ? -19.982 -23.343 -7.896 1.00 15.25 4 ASP A O 9
ATOM 8599 N N . GLY A 1 5 ? -17.850 -23.561 -7.192 1.00 13.97 5 GLY A N 9
ATOM 8600 C CA . GLY A 1 5 ? -17.539 -22.141 -7.109 1.00 13.17 5 GLY A CA 9
ATOM 8601 C C . GLY A 1 5 ? -16.327 -21.835 -7.984 1.00 12.31 5 GLY A C 9
ATOM 8602 O O . GLY A 1 5 ? -16.147 -22.470 -9.020 1.00 12.62 5 GLY A O 9
ATOM 8606 N N . GLU A 1 6 ? -15.500 -20.863 -7.591 1.00 11.55 6 GLU A N 9
ATOM 8607 C CA . GLU A 1 6 ? -14.352 -20.467 -8.403 1.00 10.84 6 GLU A CA 9
ATOM 8608 C C . GLU A 1 6 ? -13.206 -19.998 -7.501 1.00 10.32 6 GLU A C 9
ATOM 8609 O O . GLU A 1 6 ? -12.138 -20.594 -7.526 1.00 10.63 6 GLU A O 9
ATOM 8621 N N . GLU A 1 7 ? -13.465 -18.979 -6.671 1.00 9.97 7 GLU A N 9
ATOM 8622 C CA . GLU A 1 7 ? -12.568 -18.439 -5.644 1.00 9.81 7 GLU A CA 9
ATOM 8623 C C . GLU A 1 7 ? -11.268 -17.838 -6.200 1.00 9.18 7 GLU A C 9
ATOM 8624 O O . GLU A 1 7 ? -10.275 -18.523 -6.421 1.00 9.18 7 GLU A O 9
ATOM 8636 N N . GLY A 1 8 ? -11.246 -16.511 -6.350 1.00 9.11 8 GLY A N 9
ATOM 8637 C CA . GLY A 1 8 ? -10.047 -15.784 -6.735 1.00 8.89 8 GLY A CA 9
ATOM 8638 C C . GLY A 1 8 ? -9.371 -15.217 -5.494 1.00 8.41 8 GLY A C 9
ATOM 8639 O O . GLY A 1 8 ? -9.522 -14.035 -5.198 1.00 8.96 8 GLY A O 9
ATOM 8643 N N . THR A 1 9 ? -8.640 -16.061 -4.769 1.00 7.89 9 THR A N 9
ATOM 8644 C CA . THR A 1 9 ? -7.893 -15.720 -3.567 1.00 7.63 9 THR A CA 9
ATOM 8645 C C . THR A 1 9 ? -6.588 -16.525 -3.592 1.00 6.68 9 THR A C 9
ATOM 8646 O O . THR A 1 9 ? -6.430 -17.400 -4.443 1.00 6.78 9 THR A O 9
ATOM 8657 N N . GLU A 1 10 ? -5.642 -16.261 -2.685 1.00 6.32 10 GLU A N 9
ATOM 8658 C CA . GLU A 1 10 ? -4.445 -17.073 -2.582 1.00 5.87 10 GLU A CA 9
ATOM 8659 C C . GLU A 1 10 ? -4.030 -17.004 -1.122 1.00 5.67 10 GLU A C 9
ATOM 8660 O O . GLU A 1 10 ? -4.097 -18.004 -0.414 1.00 6.26 10 GLU A O 9
ATOM 8672 N N . GLU A 1 11 ? -3.695 -15.800 -0.649 1.00 5.63 11 GLU A N 9
ATOM 8673 C CA . GLU A 1 11 ? -3.444 -15.572 0.763 1.00 6.25 11 GLU A CA 9
ATOM 8674 C C . GLU A 1 11 ? -3.737 -14.110 1.116 1.00 5.92 11 GLU A C 9
ATOM 8675 O O . GLU A 1 11 ? -4.907 -13.770 1.262 1.00 6.67 11 GLU A O 9
ATOM 8687 N N . ASP A 1 12 ? -2.730 -13.239 1.254 1.00 5.15 12 ASP A N 9
ATOM 8688 C CA . ASP A 1 12 ? -2.943 -11.875 1.741 1.00 5.31 12 ASP A CA 9
ATOM 8689 C C . ASP A 1 12 ? -1.758 -11.007 1.324 1.00 4.24 12 ASP A C 9
ATOM 8690 O O . ASP A 1 12 ? -0.896 -10.647 2.129 1.00 4.62 12 ASP A O 9
ATOM 8699 N N . THR A 1 13 ? -1.694 -10.724 0.023 1.00 3.14 13 THR A N 9
ATOM 8700 C CA . THR A 1 13 ? -0.497 -10.207 -0.619 1.00 2.22 13 THR A CA 9
ATOM 8701 C C . THR A 1 13 ? -0.889 -9.097 -1.597 1.00 1.86 13 THR A C 9
ATOM 8702 O O . THR A 1 13 ? -0.694 -7.922 -1.302 1.00 2.51 13 THR A O 9
ATOM 8713 N N . GLU A 1 14 ? -1.484 -9.411 -2.750 1.00 1.52 14 GLU A N 9
ATOM 8714 C CA . GLU A 1 14 ? -1.746 -8.378 -3.747 1.00 1.89 14 GLU A CA 9
ATOM 8715 C C . GLU A 1 14 ? -3.209 -8.409 -4.172 1.00 1.23 14 GLU A C 9
ATOM 8716 O O . GLU A 1 14 ? -3.562 -8.913 -5.234 1.00 1.50 14 GLU A O 9
ATOM 8728 N N . GLU A 1 15 ? -4.064 -7.814 -3.339 1.00 1.06 15 GLU A N 9
ATOM 8729 C CA . GLU A 1 15 ? -5.448 -7.538 -3.669 1.00 0.84 15 GLU A CA 9
ATOM 8730 C C . GLU A 1 15 ? -5.889 -6.297 -2.882 1.00 0.83 15 GLU A C 9
ATOM 8731 O O . GLU A 1 15 ? -5.717 -6.269 -1.668 1.00 1.72 15 GLU A O 9
ATOM 8743 N N . LYS A 1 16 ? -6.481 -5.301 -3.562 1.00 1.01 16 LYS A N 9
ATOM 8744 C CA . LYS A 1 16 ? -7.209 -4.173 -2.990 1.00 0.82 16 LYS A CA 9
ATOM 8745 C C . LYS A 1 16 ? -6.333 -3.178 -2.203 1.00 0.77 16 LYS A C 9
ATOM 8746 O O . LYS A 1 16 ? -5.318 -3.508 -1.591 1.00 0.97 16 LYS A O 9
ATOM 8765 N N . CYS A 1 17 ? -6.722 -1.901 -2.236 1.00 0.64 17 CYS A N 9
ATOM 8766 C CA . CYS A 1 17 ? -6.005 -0.871 -1.487 1.00 0.58 17 CYS A CA 9
ATOM 8767 C C . CYS A 1 17 ? -6.300 -1.154 -0.019 1.00 0.64 17 CYS A C 9
ATOM 8768 O O . CYS A 1 17 ? -7.459 -1.345 0.327 1.00 0.76 17 CYS A O 9
ATOM 8775 N N . THR A 1 18 ? -5.286 -1.159 0.845 1.00 0.62 18 THR A N 9
ATOM 8776 C CA . THR A 1 18 ? -5.470 -1.437 2.264 1.00 0.70 18 THR A CA 9
ATOM 8777 C C . THR A 1 18 ? -4.958 -0.277 3.123 1.00 0.66 18 THR A C 9
ATOM 8778 O O . THR A 1 18 ? -5.250 -0.223 4.312 1.00 0.79 18 THR A O 9
ATOM 8789 N N . ILE A 1 19 ? -4.259 0.702 2.536 1.00 0.52 19 ILE A N 9
ATOM 8790 C CA . ILE A 1 19 ? -4.068 1.986 3.194 1.00 0.48 19 ILE A CA 9
ATOM 8791 C C . ILE A 1 19 ? -5.439 2.623 3.408 1.00 0.56 19 ILE A C 9
ATOM 8792 O O . ILE A 1 19 ? -5.802 2.994 4.519 1.00 0.68 19 ILE A O 9
ATOM 8808 N N . CYS A 1 20 ? -6.165 2.790 2.301 1.00 0.52 20 CYS A N 9
ATOM 8809 C CA . CYS A 1 20 ? -7.419 3.522 2.251 1.00 0.59 20 CYS A CA 9
ATOM 8810 C C . CYS A 1 20 ? -8.612 2.576 2.421 1.00 0.69 20 CYS A C 9
ATOM 8811 O O . CYS A 1 20 ? -9.709 3.039 2.716 1.00 0.79 20 CYS A O 9
ATOM 8818 N N . LEU A 1 21 ? -8.400 1.271 2.221 1.00 0.69 21 LEU A N 9
ATOM 8819 C CA . LEU A 1 21 ? -9.451 0.268 2.068 1.00 0.78 21 LEU A CA 9
ATOM 8820 C C . LEU A 1 21 ? -10.364 0.630 0.898 1.00 0.77 21 LEU A C 9
ATOM 8821 O O . LEU A 1 21 ? -11.437 1.208 1.047 1.00 0.98 21 LEU A O 9
ATOM 8837 N N . SER A 1 22 ? -9.917 0.253 -0.296 1.00 0.74 22 SER A N 9
ATOM 8838 C CA . SER A 1 22 ? -10.601 0.472 -1.555 1.00 0.68 22 SER A CA 9
ATOM 8839 C C . SER A 1 22 ? -10.121 -0.601 -2.531 1.00 0.69 22 SER A C 9
ATOM 8840 O O . SER A 1 22 ? -9.592 -1.624 -2.112 1.00 0.82 22 SER A O 9
ATOM 8848 N N . ILE A 1 23 ? -10.261 -0.374 -3.831 1.00 0.65 23 ILE A N 9
ATOM 8849 C CA . ILE A 1 23 ? -9.869 -1.295 -4.882 1.00 0.68 23 ILE A CA 9
ATOM 8850 C C . ILE A 1 23 ? -8.642 -0.743 -5.596 1.00 0.62 23 ILE A C 9
ATOM 8851 O O . ILE A 1 23 ? -8.347 0.450 -5.511 1.00 0.58 23 ILE A O 9
ATOM 8867 N N . LEU A 1 24 ? -7.954 -1.626 -6.320 1.00 0.68 24 LEU A N 9
ATOM 8868 C CA . LEU A 1 24 ? -6.865 -1.308 -7.215 1.00 0.66 24 LEU A CA 9
ATOM 8869 C C . LEU A 1 24 ? -7.170 -1.982 -8.541 1.00 0.78 24 LEU A C 9
ATOM 8870 O O . LEU A 1 24 ? -6.968 -3.186 -8.678 1.00 0.98 24 LEU A O 9
ATOM 8886 N N . GLU A 1 25 ? -7.681 -1.219 -9.498 1.00 0.73 25 GLU A N 9
ATOM 8887 C CA . GLU A 1 25 ? -7.823 -1.687 -10.861 1.00 0.83 25 GLU A CA 9
ATOM 8888 C C . GLU A 1 25 ? -6.498 -1.444 -11.588 1.00 0.82 25 GLU A C 9
ATOM 8889 O O . GLU A 1 25 ? -5.707 -0.593 -11.180 1.00 0.74 25 GLU A O 9
ATOM 8901 N N . GLU A 1 26 ? -6.240 -2.170 -12.676 1.00 0.96 26 GLU A N 9
ATOM 8902 C CA . GLU A 1 26 ? -5.095 -1.855 -13.517 1.00 1.03 26 GLU A CA 9
ATOM 8903 C C . GLU A 1 26 ? -5.412 -0.630 -14.374 1.00 0.99 26 GLU A C 9
ATOM 8904 O O . GLU A 1 26 ? -6.576 -0.288 -14.582 1.00 0.95 26 GLU A O 9
ATOM 8916 N N . GLY A 1 27 ? -4.373 0.030 -14.890 1.00 1.06 27 GLY A N 9
ATOM 8917 C CA . GLY A 1 27 ? -4.520 1.215 -15.724 1.00 1.12 27 GLY A CA 9
ATOM 8918 C C . GLY A 1 27 ? -4.009 2.451 -14.995 1.00 1.05 27 GLY A C 9
ATOM 8919 O O . GLY A 1 27 ? -3.446 3.345 -15.620 1.00 1.20 27 GLY A O 9
ATOM 8923 N N . GLU A 1 28 ? -4.214 2.517 -13.678 1.00 0.88 28 GLU A N 9
ATOM 8924 C CA . GLU A 1 28 ? -3.714 3.619 -12.872 1.00 0.83 28 GLU A CA 9
ATOM 8925 C C . GLU A 1 28 ? -2.218 3.440 -12.597 1.00 0.81 28 GLU A C 9
ATOM 8926 O O . GLU A 1 28 ? -1.715 2.316 -12.544 1.00 0.79 28 GLU A O 9
ATOM 8938 N N . ASP A 1 29 ? -1.514 4.547 -12.343 1.00 0.84 29 ASP A N 9
ATOM 8939 C CA . ASP A 1 29 ? -0.149 4.529 -11.832 1.00 0.83 29 ASP A CA 9
ATOM 8940 C C . ASP A 1 29 ? -0.228 4.187 -10.348 1.00 0.71 29 ASP A C 9
ATOM 8941 O O . ASP A 1 29 ? -0.241 5.051 -9.471 1.00 0.76 29 ASP A O 9
ATOM 8950 N N . VAL A 1 30 ? -0.347 2.896 -10.069 1.00 0.62 30 VAL A N 9
ATOM 8951 C CA . VAL A 1 30 ? -0.371 2.359 -8.723 1.00 0.54 30 VAL A CA 9
ATOM 8952 C C . VAL A 1 30 ? 1.085 2.144 -8.259 1.00 0.60 30 VAL A C 9
ATOM 8953 O O . VAL A 1 30 ? 2.022 2.437 -8.999 1.00 0.84 30 VAL A O 9
ATOM 8966 N N . ARG A 1 31 ? 1.316 1.639 -7.042 1.00 0.49 31 ARG A N 9
ATOM 8967 C CA . ARG A 1 31 ? 2.667 1.322 -6.572 1.00 0.49 31 ARG A CA 9
ATOM 8968 C C . ARG A 1 31 ? 2.641 -0.011 -5.833 1.00 0.46 31 ARG A C 9
ATOM 8969 O O . ARG A 1 31 ? 1.596 -0.454 -5.362 1.00 0.57 31 ARG A O 9
ATOM 8990 N N . CYS A 1 32 ? 3.803 -0.642 -5.699 1.00 0.52 32 CYS A N 9
ATOM 8991 C CA . CYS A 1 32 ? 3.992 -1.870 -4.967 1.00 0.52 32 CYS A CA 9
ATOM 8992 C C . CYS A 1 32 ? 5.049 -1.599 -3.903 1.00 0.50 32 CYS A C 9
ATOM 8993 O O . CYS A 1 32 ? 6.130 -1.100 -4.209 1.00 0.56 32 CYS A O 9
ATOM 9001 N N . LEU A 1 33 ? 4.719 -1.856 -2.638 1.00 0.49 33 LEU A N 9
ATOM 9002 C CA . LEU A 1 33 ? 5.682 -1.767 -1.554 1.00 0.52 33 LEU A CA 9
ATOM 9003 C C . LEU A 1 33 ? 6.435 -3.087 -1.454 1.00 0.61 33 LEU A C 9
ATOM 9004 O O . LEU A 1 33 ? 5.863 -4.148 -1.704 1.00 0.64 33 LEU A O 9
ATOM 9020 N N . PRO A 1 34 ? 7.696 -3.050 -1.010 1.00 0.72 34 PRO A N 9
ATOM 9021 C CA . PRO A 1 34 ? 8.516 -4.240 -0.882 1.00 0.87 34 PRO A CA 9
ATOM 9022 C C . PRO A 1 34 ? 7.988 -5.190 0.197 1.00 0.82 34 PRO A C 9
ATOM 9023 O O . PRO A 1 34 ? 8.238 -6.390 0.116 1.00 1.00 34 PRO A O 9
ATOM 9034 N N . CYS A 1 35 ? 7.243 -4.694 1.195 1.00 0.79 35 CYS A N 9
ATOM 9035 C CA . CYS A 1 35 ? 6.571 -5.566 2.153 1.00 0.73 35 CYS A CA 9
ATOM 9036 C C . CYS A 1 35 ? 5.243 -6.001 1.519 1.00 0.98 35 CYS A C 9
ATOM 9037 O O . CYS A 1 35 ? 4.175 -5.541 1.959 1.00 1.49 35 CYS A O 9
ATOM 9044 N N . MET A 1 36 ? 5.372 -6.902 0.534 1.00 0.87 36 MET A N 9
ATOM 9045 C CA . MET A 1 36 ? 4.418 -7.808 -0.107 1.00 0.94 36 MET A CA 9
ATOM 9046 C C . MET A 1 36 ? 2.981 -7.323 -0.185 1.00 0.78 36 MET A C 9
ATOM 9047 O O . MET A 1 36 ? 2.063 -8.124 -0.057 1.00 0.79 36 MET A O 9
ATOM 9061 N N . HIS A 1 37 ? 2.776 -6.035 -0.446 1.00 0.68 37 HIS A N 9
ATOM 9062 C CA . HIS A 1 37 ? 1.462 -5.430 -0.531 1.00 0.58 37 HIS A CA 9
ATOM 9063 C C . HIS A 1 37 ? 1.561 -4.274 -1.519 1.00 0.51 37 HIS A C 9
ATOM 9064 O O . HIS A 1 37 ? 2.596 -3.611 -1.574 1.00 0.51 37 HIS A O 9
ATOM 9078 N N . LEU A 1 38 ? 0.511 -4.021 -2.301 1.00 0.54 38 LEU A N 9
ATOM 9079 C CA . LEU A 1 38 ? 0.535 -2.987 -3.336 1.00 0.53 38 LEU A CA 9
ATOM 9080 C C . LEU A 1 38 ? -0.646 -2.062 -3.111 1.00 0.50 38 LEU A C 9
ATOM 9081 O O . LEU A 1 38 ? -1.723 -2.556 -2.800 1.00 0.61 38 LEU A O 9
ATOM 9097 N N . PHE A 1 39 ? -0.465 -0.747 -3.258 1.00 0.41 39 PHE A N 9
ATOM 9098 C CA . PHE A 1 39 ? -1.537 0.222 -3.076 1.00 0.38 39 PHE A CA 9
ATOM 9099 C C . PHE A 1 39 ? -1.330 1.395 -4.024 1.00 0.35 39 PHE A C 9
ATOM 9100 O O . PHE A 1 39 ? -0.266 1.547 -4.615 1.00 0.41 39 PHE A O 9
ATOM 9117 N N . HIS A 1 40 ? -2.337 2.262 -4.132 1.00 0.32 40 HIS A N 9
ATOM 9118 C CA . HIS A 1 40 ? -2.271 3.471 -4.942 1.00 0.30 40 HIS A CA 9
ATOM 9119 C C . HIS A 1 40 ? -0.990 4.251 -4.659 1.00 0.32 40 HIS A C 9
ATOM 9120 O O . HIS A 1 40 ? -0.693 4.506 -3.494 1.00 0.34 40 HIS A O 9
ATOM 9134 N N . GLN A 1 41 ? -0.274 4.680 -5.706 1.00 0.37 41 GLN A N 9
ATOM 9135 C CA . GLN A 1 41 ? 0.948 5.466 -5.558 1.00 0.43 41 GLN A CA 9
ATOM 9136 C C . GLN A 1 41 ? 0.711 6.667 -4.646 1.00 0.45 41 GLN A C 9
ATOM 9137 O O . GLN A 1 41 ? 1.476 6.898 -3.724 1.00 0.51 41 GLN A O 9
ATOM 9151 N N . VAL A 1 42 ? -0.358 7.423 -4.875 1.00 0.45 42 VAL A N 9
ATOM 9152 C CA . VAL A 1 42 ? -0.655 8.598 -4.061 1.00 0.51 42 VAL A CA 9
ATOM 9153 C C . VAL A 1 42 ? -0.877 8.229 -2.594 1.00 0.50 42 VAL A C 9
ATOM 9154 O O . VAL A 1 42 ? -0.384 8.917 -1.704 1.00 0.56 42 VAL A O 9
ATOM 9167 N N . CYS A 1 43 ? -1.615 7.141 -2.343 1.00 0.46 43 CYS A N 9
ATOM 9168 C CA . CYS A 1 43 ? -1.906 6.683 -0.989 1.00 0.47 43 CYS A CA 9
ATOM 9169 C C . CYS A 1 43 ? -0.580 6.448 -0.268 1.00 0.51 43 CYS A C 9
ATOM 9170 O O . CYS A 1 43 ? -0.360 7.019 0.795 1.00 0.58 43 CYS A O 9
ATOM 9177 N N . VAL A 1 44 ? 0.311 5.614 -0.817 1.00 0.47 44 VAL A N 9
ATOM 9178 C CA . VAL A 1 44 ? 1.599 5.369 -0.179 1.00 0.50 44 VAL A CA 9
ATOM 9179 C C . VAL A 1 44 ? 2.362 6.683 -0.016 1.00 0.59 44 VAL A C 9
ATOM 9180 O O . VAL A 1 44 ? 2.943 6.944 1.028 1.00 0.62 44 VAL A O 9
ATOM 9193 N N . ASP A 1 45 ? 2.314 7.550 -1.015 1.00 0.63 45 ASP A N 9
ATOM 9194 C CA . ASP A 1 45 ? 3.122 8.762 -1.096 1.00 0.71 45 ASP A CA 9
ATOM 9195 C C . ASP A 1 45 ? 2.679 9.838 -0.103 1.00 0.78 45 ASP A C 9
ATOM 9196 O O . ASP A 1 45 ? 3.360 10.846 0.061 1.00 0.93 45 ASP A O 9
ATOM 9205 N N . GLN A 1 46 ? 1.581 9.607 0.615 1.00 0.73 46 GLN A N 9
ATOM 9206 C CA . GLN A 1 46 ? 1.181 10.420 1.762 1.00 0.81 46 GLN A CA 9
ATOM 9207 C C . GLN A 1 46 ? 1.179 9.607 3.056 1.00 0.81 46 GLN A C 9
ATOM 9208 O O . GLN A 1 46 ? 1.416 10.149 4.134 1.00 0.88 46 GLN A O 9
ATOM 9222 N N . TRP A 1 47 ? 0.924 8.304 2.998 1.00 0.76 47 TRP A N 9
ATOM 9223 C CA . TRP A 1 47 ? 0.819 7.506 4.205 1.00 0.81 47 TRP A CA 9
ATOM 9224 C C . TRP A 1 47 ? 2.219 7.200 4.730 1.00 0.74 47 TRP A C 9
ATOM 9225 O O . TRP A 1 47 ? 2.386 6.999 5.920 1.00 0.91 47 TRP A O 9
ATOM 9246 N N . LEU A 1 48 ? 3.246 7.245 3.882 1.00 0.63 48 LEU A N 9
ATOM 9247 C CA . LEU A 1 48 ? 4.647 7.147 4.277 1.00 0.62 48 LEU A CA 9
ATOM 9248 C C . LEU A 1 48 ? 5.182 8.458 4.859 1.00 0.68 48 LEU A C 9
ATOM 9249 O O . LEU A 1 48 ? 6.357 8.544 5.223 1.00 0.72 48 LEU A O 9
ATOM 9265 N N . ILE A 1 49 ? 4.347 9.499 4.889 1.00 0.74 49 ILE A N 9
ATOM 9266 C CA . ILE A 1 49 ? 4.702 10.816 5.387 1.00 0.88 49 ILE A CA 9
ATOM 9267 C C . ILE A 1 49 ? 4.080 10.929 6.775 1.00 0.92 49 ILE A C 9
ATOM 9268 O O . ILE A 1 49 ? 4.768 11.230 7.746 1.00 0.99 49 ILE A O 9
ATOM 9284 N N . THR A 1 50 ? 2.774 10.679 6.878 1.00 0.92 50 THR A N 9
ATOM 9285 C CA . THR A 1 50 ? 2.065 10.716 8.151 1.00 1.02 50 THR A CA 9
ATOM 9286 C C . THR A 1 50 ? 2.369 9.483 8.998 1.00 0.88 50 THR A C 9
ATOM 9287 O O . THR A 1 50 ? 2.234 9.509 10.219 1.00 0.98 50 THR A O 9
ATOM 9298 N N . ASN A 1 51 ? 2.748 8.390 8.340 1.00 0.73 51 ASN A N 9
ATOM 9299 C CA . ASN A 1 51 ? 2.980 7.081 8.936 1.00 0.66 51 ASN A CA 9
ATOM 9300 C C . ASN A 1 51 ? 4.271 6.514 8.349 1.00 0.58 51 ASN A C 9
ATOM 9301 O O . ASN A 1 51 ? 4.832 7.108 7.433 1.00 1.03 51 ASN A O 9
ATOM 9312 N N . LYS A 1 52 ? 4.785 5.391 8.860 1.00 0.52 52 LYS A N 9
ATOM 9313 C CA . LYS A 1 52 ? 6.081 4.878 8.401 1.00 0.49 52 LYS A CA 9
ATOM 9314 C C . LYS A 1 52 ? 6.213 3.365 8.607 1.00 0.55 52 LYS A C 9
ATOM 9315 O O . LYS A 1 52 ? 7.302 2.857 8.853 1.00 0.76 52 LYS A O 9
ATOM 9334 N N . LYS A 1 53 ? 5.115 2.613 8.495 1.00 0.54 53 LYS A N 9
ATOM 9335 C CA . LYS A 1 53 ? 5.086 1.214 8.894 1.00 0.70 53 LYS A CA 9
ATOM 9336 C C . LYS A 1 53 ? 4.007 0.476 8.119 1.00 0.65 53 LYS A C 9
ATOM 9337 O O . LYS A 1 53 ? 2.962 1.066 7.868 1.00 0.72 53 LYS A O 9
ATOM 9356 N N . CYS A 1 54 ? 4.273 -0.771 7.710 1.00 0.68 54 CYS A N 9
ATOM 9357 C CA . CYS A 1 54 ? 3.425 -1.508 6.780 1.00 0.66 54 CYS A CA 9
ATOM 9358 C C . CYS A 1 54 ? 2.068 -1.752 7.466 1.00 0.77 54 CYS A C 9
ATOM 9359 O O . CYS A 1 54 ? 2.055 -2.025 8.665 1.00 0.89 54 CYS A O 9
ATOM 9366 N N . PRO A 1 55 ? 0.915 -1.654 6.776 1.00 0.77 55 PRO A N 9
ATOM 9367 C CA . PRO A 1 55 ? -0.364 -1.681 7.460 1.00 0.83 55 PRO A CA 9
ATOM 9368 C C . PRO A 1 55 ? -0.734 -3.108 7.860 1.00 0.89 55 PRO A C 9
ATOM 9369 O O . PRO A 1 55 ? -1.164 -3.340 8.987 1.00 1.15 55 PRO A O 9
ATOM 9380 N N . ILE A 1 56 ? -0.609 -4.066 6.940 1.00 0.76 56 ILE A N 9
ATOM 9381 C CA . ILE A 1 56 ? -1.004 -5.445 7.201 1.00 0.83 56 ILE A CA 9
ATOM 9382 C C . ILE A 1 56 ? 0.142 -6.145 7.925 1.00 0.91 56 ILE A C 9
ATOM 9383 O O . ILE A 1 56 ? 0.001 -6.557 9.074 1.00 1.02 56 ILE A O 9
ATOM 9399 N N . CYS A 1 57 ? 1.281 -6.265 7.238 1.00 0.92 57 CYS A N 9
ATOM 9400 C CA . CYS A 1 57 ? 2.455 -6.995 7.690 1.00 1.08 57 CYS A CA 9
ATOM 9401 C C . CYS A 1 57 ? 3.054 -6.365 8.950 1.00 1.23 57 CYS A C 9
ATOM 9402 O O . CYS A 1 57 ? 3.750 -7.053 9.691 1.00 1.40 57 CYS A O 9
ATOM 9409 N N . ARG A 1 58 ? 2.789 -5.078 9.215 1.00 1.19 58 ARG A N 9
ATOM 9410 C CA . ARG A 1 58 ? 3.170 -4.415 10.464 1.00 1.32 58 ARG A CA 9
ATOM 9411 C C . ARG A 1 58 ? 4.672 -4.497 10.737 1.00 1.45 58 ARG A C 9
ATOM 9412 O O . ARG A 1 58 ? 5.089 -4.364 11.883 1.00 1.76 58 ARG A O 9
ATOM 9433 N N . VAL A 1 59 ? 5.495 -4.629 9.696 1.00 1.30 59 VAL A N 9
ATOM 9434 C CA . VAL A 1 59 ? 6.924 -4.423 9.827 1.00 1.36 59 VAL A CA 9
ATOM 9435 C C . VAL A 1 59 ? 7.151 -2.953 9.501 1.00 1.15 59 VAL A C 9
ATOM 9436 O O . VAL A 1 59 ? 6.584 -2.440 8.534 1.00 1.03 59 VAL A O 9
ATOM 9449 N N . ASP A 1 60 ? 7.900 -2.227 10.324 1.00 1.13 60 ASP A N 9
ATOM 9450 C CA . ASP A 1 60 ? 8.058 -0.804 10.107 1.00 0.94 60 ASP A CA 9
ATOM 9451 C C . ASP A 1 60 ? 8.978 -0.586 8.909 1.00 0.84 60 ASP A C 9
ATOM 9452 O O . ASP A 1 60 ? 10.199 -0.640 9.013 1.00 0.93 60 ASP A O 9
ATOM 9461 N N . ILE A 1 61 ? 8.378 -0.376 7.740 1.00 0.78 61 ILE A N 9
ATOM 9462 C CA . ILE A 1 61 ? 9.113 -0.273 6.489 1.00 0.84 61 ILE A CA 9
ATOM 9463 C C . ILE A 1 61 ? 9.870 1.048 6.353 1.00 0.97 61 ILE A C 9
ATOM 9464 O O . ILE A 1 61 ? 10.783 1.131 5.540 1.00 1.40 61 ILE A O 9
ATOM 9480 N N . GLU A 1 62 ? 9.436 2.096 7.058 1.00 0.91 62 GLU A N 9
ATOM 9481 C CA . GLU A 1 62 ? 9.980 3.457 7.059 1.00 1.09 62 GLU A CA 9
ATOM 9482 C C . GLU A 1 62 ? 10.091 4.162 5.694 1.00 1.83 62 GLU A C 9
ATOM 9483 O O . GLU A 1 62 ? 10.494 5.330 5.639 1.00 2.16 62 GLU A O 9
ATOM 9495 N N . ALA A 1 63 ? 9.636 3.497 4.628 1.00 2.49 63 ALA A N 9
ATOM 9496 C CA . ALA A 1 63 ? 9.882 3.737 3.221 1.00 3.35 63 ALA A CA 9
ATOM 9497 C C . ALA A 1 63 ? 11.333 3.529 2.820 1.00 3.18 63 ALA A C 9
ATOM 9498 O O . ALA A 1 63 ? 12.241 3.524 3.644 1.00 3.57 63 ALA A O 9
ATOM 9505 N N . GLN A 1 64 ? 11.570 3.455 1.508 1.00 3.87 64 GLN A N 9
ATOM 9506 C CA . GLN A 1 64 ? 12.918 3.458 0.957 1.00 4.56 64 GLN A CA 9
ATOM 9507 C C . GLN A 1 64 ? 13.440 4.899 0.877 1.00 4.47 64 GLN A C 9
ATOM 9508 O O . GLN A 1 64 ? 14.090 5.267 -0.095 1.00 5.18 64 GLN A O 9
ATOM 9522 N N . LEU A 1 65 ? 13.138 5.702 1.906 1.00 4.55 65 LEU A N 9
ATOM 9523 C CA . LEU A 1 65 ? 13.558 7.082 2.114 1.00 5.77 65 LEU A CA 9
ATOM 9524 C C . LEU A 1 65 ? 13.520 7.905 0.818 1.00 6.42 65 LEU A C 9
ATOM 9525 O O . LEU A 1 65 ? 14.557 8.318 0.304 1.00 6.97 65 LEU A O 9
ATOM 9541 N N . PRO A 1 66 ? 12.317 8.151 0.277 1.00 7.05 66 PRO A N 9
ATOM 9542 C CA . PRO A 1 66 ? 12.135 8.938 -0.931 1.00 8.13 66 PRO A CA 9
ATOM 9543 C C . PRO A 1 66 ? 12.290 10.429 -0.625 1.00 9.14 66 PRO A C 9
ATOM 9544 O O . PRO A 1 66 ? 12.263 10.840 0.536 1.00 10.05 66 PRO A O 9
ATOM 9555 N N . SER A 1 67 ? 12.402 11.252 -1.667 1.00 9.42 67 SER A N 9
ATOM 9556 C CA . SER A 1 67 ? 12.543 12.689 -1.517 1.00 10.66 67 SER A CA 9
ATOM 9557 C C . SER A 1 67 ? 11.948 13.384 -2.740 1.00 10.86 67 SER A C 9
ATOM 9558 O O . SER A 1 67 ? 12.655 13.600 -3.719 1.00 11.05 67 SER A O 9
ATOM 9566 N N . GLU A 1 68 ? 10.664 13.735 -2.692 1.00 11.24 68 GLU A N 9
ATOM 9567 C CA . GLU A 1 68 ? 9.989 14.444 -3.772 1.00 11.65 68 GLU A CA 9
ATOM 9568 C C . GLU A 1 68 ? 8.862 15.276 -3.154 1.00 12.48 68 GLU A C 9
ATOM 9569 O O . GLU A 1 68 ? 8.491 15.034 -2.005 1.00 12.88 68 GLU A O 9
ATOM 9581 N N . SER A 1 69 ? 8.318 16.217 -3.930 1.00 13.07 69 SER A N 9
ATOM 9582 C CA . SER A 1 69 ? 7.132 17.012 -3.637 1.00 14.02 69 SER A CA 9
ATOM 9583 C C . SER A 1 69 ? 6.500 17.411 -4.968 1.00 14.04 69 SER A C 9
ATOM 9584 O O . SER A 1 69 ? 7.195 17.244 -5.995 1.00 13.81 69 SER A O 9
ATOM 9595 N N . MET A 1 1 ? -24.137 -18.773 8.155 1.00 24.01 1 MET A N 10
ATOM 9596 C CA . MET A 1 1 ? -24.363 -17.313 8.141 1.00 23.83 1 MET A CA 10
ATOM 9597 C C . MET A 1 1 ? -23.931 -16.727 6.803 1.00 22.53 1 MET A C 10
ATOM 9598 O O . MET A 1 1 ? -24.781 -16.267 6.052 1.00 22.28 1 MET A O 10
ATOM 9614 N N . LYS A 1 2 ? -22.633 -16.770 6.484 1.00 21.84 2 LYS A N 10
ATOM 9615 C CA . LYS A 1 2 ? -22.131 -16.484 5.148 1.00 20.62 2 LYS A CA 10
ATOM 9616 C C . LYS A 1 2 ? -21.470 -17.762 4.632 1.00 19.87 2 LYS A C 10
ATOM 9617 O O . LYS A 1 2 ? -21.621 -18.806 5.267 1.00 20.49 2 LYS A O 10
ATOM 9636 N N . GLN A 1 3 ? -20.793 -17.682 3.488 1.00 18.73 3 GLN A N 10
ATOM 9637 C CA . GLN A 1 3 ? -20.187 -18.800 2.786 1.00 18.03 3 GLN A CA 10
ATOM 9638 C C . GLN A 1 3 ? -18.827 -18.340 2.271 1.00 17.02 3 GLN A C 10
ATOM 9639 O O . GLN A 1 3 ? -18.559 -17.138 2.246 1.00 16.95 3 GLN A O 10
ATOM 9653 N N . ASP A 1 4 ? -17.995 -19.282 1.843 1.00 16.47 4 ASP A N 10
ATOM 9654 C CA . ASP A 1 4 ? -16.621 -19.048 1.433 1.00 15.61 4 ASP A CA 10
ATOM 9655 C C . ASP A 1 4 ? -16.211 -20.176 0.483 1.00 15.03 4 ASP A C 10
ATOM 9656 O O . ASP A 1 4 ? -17.018 -21.059 0.191 1.00 15.64 4 ASP A O 10
ATOM 9665 N N . GLY A 1 5 ? -14.989 -20.120 -0.043 1.00 14.06 5 GLY A N 10
ATOM 9666 C CA . GLY A 1 5 ? -14.476 -21.068 -1.019 1.00 13.60 5 GLY A CA 10
ATOM 9667 C C . GLY A 1 5 ? -12.997 -20.779 -1.252 1.00 12.67 5 GLY A C 10
ATOM 9668 O O . GLY A 1 5 ? -12.481 -19.790 -0.730 1.00 12.52 5 GLY A O 10
ATOM 9672 N N . GLU A 1 6 ? -12.304 -21.633 -2.007 1.00 12.34 6 GLU A N 10
ATOM 9673 C CA . GLU A 1 6 ? -10.890 -21.439 -2.276 1.00 11.58 6 GLU A CA 10
ATOM 9674 C C . GLU A 1 6 ? -10.534 -22.136 -3.588 1.00 11.14 6 GLU A C 10
ATOM 9675 O O . GLU A 1 6 ? -11.117 -23.171 -3.917 1.00 11.87 6 GLU A O 10
ATOM 9687 N N . GLU A 1 7 ? -9.552 -21.607 -4.318 1.00 10.35 7 GLU A N 10
ATOM 9688 C CA . GLU A 1 7 ? -9.041 -22.175 -5.544 1.00 10.32 7 GLU A CA 10
ATOM 9689 C C . GLU A 1 7 ? -7.601 -21.684 -5.686 1.00 9.66 7 GLU A C 10
ATOM 9690 O O . GLU A 1 7 ? -7.343 -20.484 -5.722 1.00 9.34 7 GLU A O 10
ATOM 9702 N N . GLY A 1 8 ? -6.649 -22.613 -5.719 1.00 9.83 8 GLY A N 10
ATOM 9703 C CA . GLY A 1 8 ? -5.244 -22.279 -5.893 1.00 9.44 8 GLY A CA 10
ATOM 9704 C C . GLY A 1 8 ? -5.020 -21.617 -7.251 1.00 8.61 8 GLY A C 10
ATOM 9705 O O . GLY A 1 8 ? -5.612 -22.026 -8.249 1.00 8.98 8 GLY A O 10
ATOM 9709 N N . THR A 1 9 ? -4.160 -20.600 -7.306 1.00 7.93 9 THR A N 10
ATOM 9710 C CA . THR A 1 9 ? -3.895 -19.862 -8.528 1.00 7.67 9 THR A CA 10
ATOM 9711 C C . THR A 1 9 ? -2.505 -19.224 -8.425 1.00 7.43 9 THR A C 10
ATOM 9712 O O . THR A 1 9 ? -1.746 -19.558 -7.518 1.00 7.62 9 THR A O 10
ATOM 9723 N N . GLU A 1 10 ? -2.153 -18.349 -9.368 1.00 7.65 10 GLU A N 10
ATOM 9724 C CA . GLU A 1 10 ? -0.838 -17.720 -9.426 1.00 7.95 10 GLU A CA 10
ATOM 9725 C C . GLU A 1 10 ? -0.790 -16.454 -8.576 1.00 6.90 10 GLU A C 10
ATOM 9726 O O . GLU A 1 10 ? 0.265 -16.100 -8.061 1.00 6.94 10 GLU A O 10
ATOM 9738 N N . GLU A 1 11 ? -1.911 -15.734 -8.483 1.00 6.59 11 GLU A N 10
ATOM 9739 C CA . GLU A 1 11 ? -1.955 -14.507 -7.703 1.00 6.20 11 GLU A CA 10
ATOM 9740 C C . GLU A 1 11 ? -1.798 -14.884 -6.233 1.00 5.33 11 GLU A C 10
ATOM 9741 O O . GLU A 1 11 ? -2.542 -15.727 -5.732 1.00 5.77 11 GLU A O 10
ATOM 9753 N N . ASP A 1 12 ? -0.819 -14.290 -5.553 1.00 4.56 12 ASP A N 10
ATOM 9754 C CA . ASP A 1 12 ? -0.512 -14.634 -4.171 1.00 4.44 12 ASP A CA 10
ATOM 9755 C C . ASP A 1 12 ? 0.272 -13.484 -3.544 1.00 3.65 12 ASP A C 10
ATOM 9756 O O . ASP A 1 12 ? 1.481 -13.562 -3.333 1.00 4.36 12 ASP A O 10
ATOM 9765 N N . THR A 1 13 ? -0.398 -12.352 -3.331 1.00 2.51 13 THR A N 10
ATOM 9766 C CA . THR A 1 13 ? 0.177 -11.162 -2.725 1.00 1.91 13 THR A CA 10
ATOM 9767 C C . THR A 1 13 ? -0.928 -10.445 -1.942 1.00 2.02 13 THR A C 10
ATOM 9768 O O . THR A 1 13 ? -1.033 -10.661 -0.738 1.00 3.40 13 THR A O 10
ATOM 9779 N N . GLU A 1 14 ? -1.757 -9.605 -2.574 1.00 1.60 14 GLU A N 10
ATOM 9780 C CA . GLU A 1 14 ? -2.769 -8.834 -1.857 1.00 2.74 14 GLU A CA 10
ATOM 9781 C C . GLU A 1 14 ? -3.759 -8.255 -2.868 1.00 1.53 14 GLU A C 10
ATOM 9782 O O . GLU A 1 14 ? -3.385 -8.004 -4.012 1.00 1.71 14 GLU A O 10
ATOM 9794 N N . GLU A 1 15 ? -4.996 -7.985 -2.450 1.00 1.47 15 GLU A N 10
ATOM 9795 C CA . GLU A 1 15 ? -6.016 -7.373 -3.288 1.00 0.78 15 GLU A CA 10
ATOM 9796 C C . GLU A 1 15 ? -6.587 -6.154 -2.557 1.00 0.88 15 GLU A C 10
ATOM 9797 O O . GLU A 1 15 ? -6.712 -6.187 -1.337 1.00 2.00 15 GLU A O 10
ATOM 9809 N N . LYS A 1 16 ? -7.039 -5.133 -3.302 1.00 0.80 16 LYS A N 10
ATOM 9810 C CA . LYS A 1 16 ? -7.757 -3.966 -2.804 1.00 0.68 16 LYS A CA 10
ATOM 9811 C C . LYS A 1 16 ? -6.892 -3.044 -1.921 1.00 0.64 16 LYS A C 10
ATOM 9812 O O . LYS A 1 16 ? -5.959 -3.456 -1.233 1.00 0.85 16 LYS A O 10
ATOM 9831 N N . CYS A 1 17 ? -7.161 -1.738 -1.987 1.00 0.50 17 CYS A N 10
ATOM 9832 C CA . CYS A 1 17 ? -6.366 -0.768 -1.243 1.00 0.45 17 CYS A CA 10
ATOM 9833 C C . CYS A 1 17 ? -6.715 -0.975 0.225 1.00 0.51 17 CYS A C 10
ATOM 9834 O O . CYS A 1 17 ? -7.888 -1.070 0.558 1.00 0.64 17 CYS A O 10
ATOM 9841 N N . THR A 1 18 ? -5.715 -1.019 1.103 1.00 0.47 18 THR A N 10
ATOM 9842 C CA . THR A 1 18 ? -5.928 -1.242 2.528 1.00 0.53 18 THR A CA 10
ATOM 9843 C C . THR A 1 18 ? -5.306 -0.113 3.356 1.00 0.50 18 THR A C 10
ATOM 9844 O O . THR A 1 18 ? -5.581 -0.004 4.544 1.00 0.59 18 THR A O 10
ATOM 9855 N N . ILE A 1 19 ? -4.524 0.784 2.738 1.00 0.44 19 ILE A N 10
ATOM 9856 C CA . ILE A 1 19 ? -4.217 2.071 3.343 1.00 0.44 19 ILE A CA 10
ATOM 9857 C C . ILE A 1 19 ? -5.527 2.832 3.530 1.00 0.45 19 ILE A C 10
ATOM 9858 O O . ILE A 1 19 ? -5.872 3.251 4.630 1.00 0.54 19 ILE A O 10
ATOM 9874 N N . CYS A 1 20 ? -6.217 3.045 2.410 1.00 0.38 20 CYS A N 10
ATOM 9875 C CA . CYS A 1 20 ? -7.399 3.889 2.325 1.00 0.40 20 CYS A CA 10
ATOM 9876 C C . CYS A 1 20 ? -8.673 3.061 2.517 1.00 0.46 20 CYS A C 10
ATOM 9877 O O . CYS A 1 20 ? -9.724 3.629 2.801 1.00 0.54 20 CYS A O 10
ATOM 9884 N N . LEU A 1 21 ? -8.580 1.738 2.346 1.00 0.47 21 LEU A N 10
ATOM 9885 C CA . LEU A 1 21 ? -9.719 0.837 2.196 1.00 0.55 21 LEU A CA 10
ATOM 9886 C C . LEU A 1 21 ? -10.586 1.245 1.009 1.00 0.57 21 LEU A C 10
ATOM 9887 O O . LEU A 1 21 ? -11.599 1.927 1.134 1.00 0.87 21 LEU A O 10
ATOM 9903 N N . SER A 1 22 ? -10.185 0.765 -0.165 1.00 0.53 22 SER A N 10
ATOM 9904 C CA . SER A 1 22 ? -10.910 0.893 -1.413 1.00 0.52 22 SER A CA 10
ATOM 9905 C C . SER A 1 22 ? -10.525 -0.304 -2.274 1.00 0.55 22 SER A C 10
ATOM 9906 O O . SER A 1 22 ? -9.905 -1.243 -1.789 1.00 0.60 22 SER A O 10
ATOM 9914 N N . ILE A 1 23 ? -10.856 -0.278 -3.556 1.00 0.69 23 ILE A N 10
ATOM 9915 C CA . ILE A 1 23 ? -10.415 -1.249 -4.537 1.00 0.63 23 ILE A CA 10
ATOM 9916 C C . ILE A 1 23 ? -9.062 -0.799 -5.085 1.00 0.55 23 ILE A C 10
ATOM 9917 O O . ILE A 1 23 ? -8.595 0.300 -4.783 1.00 0.66 23 ILE A O 10
ATOM 9933 N N . LEU A 1 24 ? -8.437 -1.670 -5.879 1.00 0.58 24 LEU A N 10
ATOM 9934 C CA . LEU A 1 24 ? -7.362 -1.361 -6.792 1.00 0.56 24 LEU A CA 10
ATOM 9935 C C . LEU A 1 24 ? -7.744 -2.004 -8.115 1.00 0.64 24 LEU A C 10
ATOM 9936 O O . LEU A 1 24 ? -7.799 -3.228 -8.212 1.00 0.81 24 LEU A O 10
ATOM 9952 N N . GLU A 1 25 ? -8.056 -1.183 -9.102 1.00 0.60 25 GLU A N 10
ATOM 9953 C CA . GLU A 1 25 ? -8.294 -1.581 -10.466 1.00 0.74 25 GLU A CA 10
ATOM 9954 C C . GLU A 1 25 ? -6.969 -1.472 -11.221 1.00 0.69 25 GLU A C 10
ATOM 9955 O O . GLU A 1 25 ? -6.094 -0.680 -10.870 1.00 0.62 25 GLU A O 10
ATOM 9967 N N . GLU A 1 26 ? -6.803 -2.301 -12.246 1.00 0.80 26 GLU A N 10
ATOM 9968 C CA . GLU A 1 26 ? -5.636 -2.239 -13.108 1.00 0.81 26 GLU A CA 10
ATOM 9969 C C . GLU A 1 26 ? -5.678 -0.960 -13.948 1.00 0.78 26 GLU A C 10
ATOM 9970 O O . GLU A 1 26 ? -6.740 -0.379 -14.161 1.00 0.85 26 GLU A O 10
ATOM 9982 N N . GLY A 1 27 ? -4.514 -0.507 -14.420 1.00 0.82 27 GLY A N 10
ATOM 9983 C CA . GLY A 1 27 ? -4.406 0.706 -15.217 1.00 0.95 27 GLY A CA 10
ATOM 9984 C C . GLY A 1 27 ? -3.877 1.864 -14.378 1.00 0.96 27 GLY A C 10
ATOM 9985 O O . GLY A 1 27 ? -3.055 2.641 -14.857 1.00 1.15 27 GLY A O 10
ATOM 9989 N N . GLU A 1 28 ? -4.356 1.984 -13.138 1.00 0.82 28 GLU A N 10
ATOM 9990 C CA . GLU A 1 28 ? -3.994 3.081 -12.248 1.00 0.90 28 GLU A CA 10
ATOM 9991 C C . GLU A 1 28 ? -2.518 3.020 -11.842 1.00 0.95 28 GLU A C 10
ATOM 9992 O O . GLU A 1 28 ? -1.883 1.964 -11.868 1.00 0.86 28 GLU A O 10
ATOM 10004 N N . ASP A 1 29 ? -1.981 4.163 -11.406 1.00 1.16 29 ASP A N 10
ATOM 10005 C CA . ASP A 1 29 ? -0.653 4.292 -10.825 1.00 1.27 29 ASP A CA 10
ATOM 10006 C C . ASP A 1 29 ? -0.669 3.685 -9.426 1.00 1.13 29 ASP A C 10
ATOM 10007 O O . ASP A 1 29 ? -0.829 4.345 -8.401 1.00 1.42 29 ASP A O 10
ATOM 10016 N N . VAL A 1 30 ? -0.509 2.371 -9.380 1.00 0.81 30 VAL A N 10
ATOM 10017 C CA . VAL A 1 30 ? -0.430 1.616 -8.151 1.00 0.79 30 VAL A CA 10
ATOM 10018 C C . VAL A 1 30 ? 1.032 1.233 -7.905 1.00 0.78 30 VAL A C 10
ATOM 10019 O O . VAL A 1 30 ? 1.868 1.301 -8.804 1.00 0.82 30 VAL A O 10
ATOM 10032 N N . ARG A 1 31 ? 1.359 0.845 -6.673 1.00 0.79 31 ARG A N 10
ATOM 10033 C CA . ARG A 1 31 ? 2.748 0.619 -6.271 1.00 0.74 31 ARG A CA 10
ATOM 10034 C C . ARG A 1 31 ? 2.838 -0.468 -5.201 1.00 0.77 31 ARG A C 10
ATOM 10035 O O . ARG A 1 31 ? 1.995 -0.548 -4.311 1.00 0.94 31 ARG A O 10
ATOM 10056 N N . CYS A 1 32 ? 3.865 -1.315 -5.274 1.00 0.78 32 CYS A N 10
ATOM 10057 C CA . CYS A 1 32 ? 3.977 -2.533 -4.486 1.00 0.77 32 CYS A CA 10
ATOM 10058 C C . CYS A 1 32 ? 5.255 -2.503 -3.653 1.00 0.95 32 CYS A C 10
ATOM 10059 O O . CYS A 1 32 ? 6.345 -2.309 -4.198 1.00 1.24 32 CYS A O 10
ATOM 10067 N N . LEU A 1 33 ? 5.121 -2.653 -2.335 1.00 0.90 33 LEU A N 10
ATOM 10068 C CA . LEU A 1 33 ? 6.221 -2.547 -1.391 1.00 0.90 33 LEU A CA 10
ATOM 10069 C C . LEU A 1 33 ? 6.596 -3.940 -0.906 1.00 0.92 33 LEU A C 10
ATOM 10070 O O . LEU A 1 33 ? 5.738 -4.813 -0.799 1.00 1.03 33 LEU A O 10
ATOM 10086 N N . PRO A 1 34 ? 7.866 -4.151 -0.544 1.00 0.98 34 PRO A N 10
ATOM 10087 C CA . PRO A 1 34 ? 8.355 -5.463 -0.163 1.00 1.09 34 PRO A CA 10
ATOM 10088 C C . PRO A 1 34 ? 7.764 -5.984 1.153 1.00 1.03 34 PRO A C 10
ATOM 10089 O O . PRO A 1 34 ? 7.990 -7.148 1.468 1.00 1.25 34 PRO A O 10
ATOM 10100 N N . CYS A 1 35 ? 6.958 -5.208 1.899 1.00 0.88 35 CYS A N 10
ATOM 10101 C CA . CYS A 1 35 ? 6.186 -5.791 2.991 1.00 0.80 35 CYS A CA 10
ATOM 10102 C C . CYS A 1 35 ? 4.829 -6.171 2.401 1.00 0.81 35 CYS A C 10
ATOM 10103 O O . CYS A 1 35 ? 3.804 -5.562 2.758 1.00 1.30 35 CYS A O 10
ATOM 10110 N N . MET A 1 36 ? 4.898 -7.189 1.530 1.00 0.81 36 MET A N 10
ATOM 10111 C CA . MET A 1 36 ? 3.887 -8.130 1.041 1.00 0.93 36 MET A CA 10
ATOM 10112 C C . MET A 1 36 ? 2.575 -7.522 0.570 1.00 0.70 36 MET A C 10
ATOM 10113 O O . MET A 1 36 ? 1.582 -8.226 0.437 1.00 0.63 36 MET A O 10
ATOM 10127 N N . HIS A 1 37 ? 2.552 -6.228 0.276 1.00 0.65 37 HIS A N 10
ATOM 10128 C CA . HIS A 1 37 ? 1.312 -5.526 0.052 1.00 0.57 37 HIS A CA 10
ATOM 10129 C C . HIS A 1 37 ? 1.546 -4.468 -1.007 1.00 0.53 37 HIS A C 10
ATOM 10130 O O . HIS A 1 37 ? 2.670 -4.004 -1.199 1.00 0.56 37 HIS A O 10
ATOM 10144 N N . LEU A 1 38 ? 0.484 -4.080 -1.701 1.00 0.51 38 LEU A N 10
ATOM 10145 C CA . LEU A 1 38 ? 0.546 -3.037 -2.701 1.00 0.52 38 LEU A CA 10
ATOM 10146 C C . LEU A 1 38 ? -0.701 -2.191 -2.574 1.00 0.44 38 LEU A C 10
ATOM 10147 O O . LEU A 1 38 ? -1.762 -2.708 -2.232 1.00 0.47 38 LEU A O 10
ATOM 10163 N N . PHE A 1 39 ? -0.565 -0.889 -2.805 1.00 0.42 39 PHE A N 10
ATOM 10164 C CA . PHE A 1 39 ? -1.662 0.056 -2.722 1.00 0.36 39 PHE A CA 10
ATOM 10165 C C . PHE A 1 39 ? -1.417 1.133 -3.751 1.00 0.38 39 PHE A C 10
ATOM 10166 O O . PHE A 1 39 ? -0.382 1.141 -4.408 1.00 0.46 39 PHE A O 10
ATOM 10183 N N . HIS A 1 40 ? -2.348 2.069 -3.878 1.00 0.34 40 HIS A N 10
ATOM 10184 C CA . HIS A 1 40 ? -2.159 3.211 -4.750 1.00 0.38 40 HIS A CA 10
ATOM 10185 C C . HIS A 1 40 ? -0.801 3.855 -4.494 1.00 0.46 40 HIS A C 10
ATOM 10186 O O . HIS A 1 40 ? -0.434 4.047 -3.336 1.00 0.49 40 HIS A O 10
ATOM 10200 N N . GLN A 1 41 ? -0.075 4.207 -5.559 1.00 0.54 41 GLN A N 10
ATOM 10201 C CA . GLN A 1 41 ? 1.199 4.901 -5.445 1.00 0.60 41 GLN A CA 10
ATOM 10202 C C . GLN A 1 41 ? 1.065 6.075 -4.487 1.00 0.64 41 GLN A C 10
ATOM 10203 O O . GLN A 1 41 ? 1.814 6.180 -3.527 1.00 0.69 41 GLN A O 10
ATOM 10217 N N . VAL A 1 42 ? 0.057 6.914 -4.694 1.00 0.65 42 VAL A N 10
ATOM 10218 C CA . VAL A 1 42 ? -0.145 8.075 -3.831 1.00 0.72 42 VAL A CA 10
ATOM 10219 C C . VAL A 1 42 ? -0.331 7.678 -2.368 1.00 0.72 42 VAL A C 10
ATOM 10220 O O . VAL A 1 42 ? 0.186 8.336 -1.471 1.00 0.79 42 VAL A O 10
ATOM 10233 N N . CYS A 1 43 ? -1.086 6.606 -2.127 1.00 0.64 43 CYS A N 10
ATOM 10234 C CA . CYS A 1 43 ? -1.383 6.139 -0.782 1.00 0.63 43 CYS A CA 10
ATOM 10235 C C . CYS A 1 43 ? -0.068 5.781 -0.082 1.00 0.70 43 CYS A C 10
ATOM 10236 O O . CYS A 1 43 ? 0.161 6.252 1.027 1.00 0.80 43 CYS A O 10
ATOM 10243 N N . VAL A 1 44 ? 0.811 4.970 -0.686 1.00 0.66 44 VAL A N 10
ATOM 10244 C CA . VAL A 1 44 ? 2.090 4.655 -0.051 1.00 0.70 44 VAL A CA 10
ATOM 10245 C C . VAL A 1 44 ? 2.899 5.937 0.153 1.00 0.76 44 VAL A C 10
ATOM 10246 O O . VAL A 1 44 ? 3.418 6.194 1.236 1.00 0.78 44 VAL A O 10
ATOM 10259 N N . ASP A 1 45 ? 2.939 6.777 -0.875 1.00 0.81 45 ASP A N 10
ATOM 10260 C CA . ASP A 1 45 ? 3.697 8.021 -0.934 1.00 0.85 45 ASP A CA 10
ATOM 10261 C C . ASP A 1 45 ? 3.127 9.088 0.005 1.00 0.82 45 ASP A C 10
ATOM 10262 O O . ASP A 1 45 ? 3.720 10.148 0.180 1.00 0.89 45 ASP A O 10
ATOM 10271 N N . GLN A 1 46 ? 2.008 8.800 0.666 1.00 0.83 46 GLN A N 10
ATOM 10272 C CA . GLN A 1 46 ? 1.478 9.587 1.758 1.00 0.93 46 GLN A CA 10
ATOM 10273 C C . GLN A 1 46 ? 1.666 8.853 3.085 1.00 0.88 46 GLN A C 10
ATOM 10274 O O . GLN A 1 46 ? 1.880 9.493 4.113 1.00 0.88 46 GLN A O 10
ATOM 10288 N N . TRP A 1 47 ? 1.632 7.520 3.108 1.00 0.92 47 TRP A N 10
ATOM 10289 C CA . TRP A 1 47 ? 1.744 6.759 4.345 1.00 1.01 47 TRP A CA 10
ATOM 10290 C C . TRP A 1 47 ? 3.186 6.699 4.834 1.00 0.88 47 TRP A C 10
ATOM 10291 O O . TRP A 1 47 ? 3.451 6.160 5.904 1.00 1.18 47 TRP A O 10
ATOM 10312 N N . LEU A 1 48 ? 4.115 7.245 4.052 1.00 0.68 48 LEU A N 10
ATOM 10313 C CA . LEU A 1 48 ? 5.509 7.419 4.418 1.00 0.76 48 LEU A CA 10
ATOM 10314 C C . LEU A 1 48 ? 5.809 8.856 4.852 1.00 0.75 48 LEU A C 10
ATOM 10315 O O . LEU A 1 48 ? 6.927 9.160 5.262 1.00 0.95 48 LEU A O 10
ATOM 10331 N N . ILE A 1 49 ? 4.821 9.747 4.739 1.00 0.66 49 ILE A N 10
ATOM 10332 C CA . ILE A 1 49 ? 4.938 11.168 5.026 1.00 0.86 49 ILE A CA 10
ATOM 10333 C C . ILE A 1 49 ? 4.215 11.410 6.351 1.00 0.93 49 ILE A C 10
ATOM 10334 O O . ILE A 1 49 ? 4.809 11.893 7.311 1.00 1.15 49 ILE A O 10
ATOM 10350 N N . THR A 1 50 ? 2.925 11.064 6.414 1.00 0.82 50 THR A N 10
ATOM 10351 C CA . THR A 1 50 ? 2.119 11.248 7.618 1.00 0.93 50 THR A CA 10
ATOM 10352 C C . THR A 1 50 ? 2.198 10.036 8.548 1.00 0.89 50 THR A C 10
ATOM 10353 O O . THR A 1 50 ? 1.702 10.092 9.671 1.00 1.10 50 THR A O 10
ATOM 10364 N N . ASN A 1 51 ? 2.781 8.938 8.072 1.00 0.69 51 ASN A N 10
ATOM 10365 C CA . ASN A 1 51 ? 3.051 7.715 8.815 1.00 0.65 51 ASN A CA 10
ATOM 10366 C C . ASN A 1 51 ? 4.452 7.283 8.381 1.00 0.78 51 ASN A C 10
ATOM 10367 O O . ASN A 1 51 ? 5.039 7.932 7.519 1.00 1.27 51 ASN A O 10
ATOM 10378 N N . LYS A 1 52 ? 5.005 6.207 8.948 1.00 0.72 52 LYS A N 10
ATOM 10379 C CA . LYS A 1 52 ? 6.279 5.664 8.469 1.00 0.82 52 LYS A CA 10
ATOM 10380 C C . LYS A 1 52 ? 6.298 4.135 8.571 1.00 0.80 52 LYS A C 10
ATOM 10381 O O . LYS A 1 52 ? 7.334 3.531 8.840 1.00 0.90 52 LYS A O 10
ATOM 10400 N N . LYS A 1 53 ? 5.148 3.485 8.379 1.00 0.80 53 LYS A N 10
ATOM 10401 C CA . LYS A 1 53 ? 4.951 2.090 8.753 1.00 0.84 53 LYS A CA 10
ATOM 10402 C C . LYS A 1 53 ? 3.982 1.415 7.797 1.00 0.88 53 LYS A C 10
ATOM 10403 O O . LYS A 1 53 ? 3.142 2.096 7.213 1.00 0.98 53 LYS A O 10
ATOM 10422 N N . CYS A 1 54 ? 4.111 0.095 7.614 1.00 0.84 54 CYS A N 10
ATOM 10423 C CA . CYS A 1 54 ? 3.234 -0.641 6.719 1.00 0.83 54 CYS A CA 10
ATOM 10424 C C . CYS A 1 54 ? 1.835 -0.586 7.355 1.00 0.98 54 CYS A C 10
ATOM 10425 O O . CYS A 1 54 ? 1.742 -0.698 8.576 1.00 1.07 54 CYS A O 10
ATOM 10432 N N . PRO A 1 55 ? 0.740 -0.467 6.593 1.00 1.02 55 PRO A N 10
ATOM 10433 C CA . PRO A 1 55 ? -0.599 -0.486 7.164 1.00 1.07 55 PRO A CA 10
ATOM 10434 C C . PRO A 1 55 ? -0.912 -1.831 7.828 1.00 1.12 55 PRO A C 10
ATOM 10435 O O . PRO A 1 55 ? -1.189 -1.876 9.022 1.00 1.41 55 PRO A O 10
ATOM 10446 N N . ILE A 1 56 ? -0.912 -2.923 7.057 1.00 0.95 56 ILE A N 10
ATOM 10447 C CA . ILE A 1 56 ? -1.381 -4.217 7.537 1.00 1.06 56 ILE A CA 10
ATOM 10448 C C . ILE A 1 56 ? -0.308 -4.833 8.428 1.00 1.16 56 ILE A C 10
ATOM 10449 O O . ILE A 1 56 ? -0.596 -5.223 9.556 1.00 1.26 56 ILE A O 10
ATOM 10465 N N . CYS A 1 57 ? 0.929 -4.930 7.925 1.00 1.16 57 CYS A N 10
ATOM 10466 C CA . CYS A 1 57 ? 2.006 -5.565 8.669 1.00 1.28 57 CYS A CA 10
ATOM 10467 C C . CYS A 1 57 ? 2.258 -4.801 9.977 1.00 1.37 57 CYS A C 10
ATOM 10468 O O . CYS A 1 57 ? 2.741 -5.379 10.946 1.00 1.51 57 CYS A O 10
ATOM 10475 N N . ARG A 1 58 ? 2.035 -3.478 9.973 1.00 1.33 58 ARG A N 10
ATOM 10476 C CA . ARG A 1 58 ? 2.440 -2.559 11.034 1.00 1.45 58 ARG A CA 10
ATOM 10477 C C . ARG A 1 58 ? 3.917 -2.673 11.423 1.00 1.36 58 ARG A C 10
ATOM 10478 O O . ARG A 1 58 ? 4.305 -2.144 12.460 1.00 1.60 58 ARG A O 10
ATOM 10499 N N . VAL A 1 59 ? 4.770 -3.255 10.576 1.00 1.10 59 VAL A N 10
ATOM 10500 C CA . VAL A 1 59 ? 6.208 -3.153 10.767 1.00 1.04 59 VAL A CA 10
ATOM 10501 C C . VAL A 1 59 ? 6.618 -1.784 10.239 1.00 0.96 59 VAL A C 10
ATOM 10502 O O . VAL A 1 59 ? 6.104 -1.344 9.211 1.00 0.93 59 VAL A O 10
ATOM 10515 N N . ASP A 1 60 ? 7.505 -1.074 10.925 1.00 0.98 60 ASP A N 10
ATOM 10516 C CA . ASP A 1 60 ? 7.873 0.253 10.482 1.00 0.97 60 ASP A CA 10
ATOM 10517 C C . ASP A 1 60 ? 8.801 0.154 9.281 1.00 0.90 60 ASP A C 10
ATOM 10518 O O . ASP A 1 60 ? 10.005 -0.042 9.417 1.00 0.98 60 ASP A O 10
ATOM 10527 N N . ILE A 1 61 ? 8.237 0.270 8.084 1.00 0.81 61 ILE A N 10
ATOM 10528 C CA . ILE A 1 61 ? 9.020 0.119 6.872 1.00 0.81 61 ILE A CA 10
ATOM 10529 C C . ILE A 1 61 ? 9.938 1.315 6.613 1.00 0.97 61 ILE A C 10
ATOM 10530 O O . ILE A 1 61 ? 10.961 1.140 5.961 1.00 1.33 61 ILE A O 10
ATOM 10546 N N . GLU A 1 62 ? 9.539 2.525 7.025 1.00 1.04 62 GLU A N 10
ATOM 10547 C CA . GLU A 1 62 ? 10.192 3.821 6.786 1.00 1.23 62 GLU A CA 10
ATOM 10548 C C . GLU A 1 62 ? 10.598 4.161 5.338 1.00 1.76 62 GLU A C 10
ATOM 10549 O O . GLU A 1 62 ? 11.067 5.270 5.094 1.00 2.03 62 GLU A O 10
ATOM 10561 N N . ALA A 1 63 ? 10.360 3.271 4.372 1.00 2.29 63 ALA A N 10
ATOM 10562 C CA . ALA A 1 63 ? 10.899 3.265 3.026 1.00 3.02 63 ALA A CA 10
ATOM 10563 C C . ALA A 1 63 ? 12.428 3.168 2.982 1.00 3.30 63 ALA A C 10
ATOM 10564 O O . ALA A 1 63 ? 13.121 3.392 3.970 1.00 3.97 63 ALA A O 10
ATOM 10571 N N . GLN A 1 64 ? 12.944 2.771 1.813 1.00 3.91 64 GLN A N 10
ATOM 10572 C CA . GLN A 1 64 ? 14.366 2.534 1.554 1.00 5.03 64 GLN A CA 10
ATOM 10573 C C . GLN A 1 64 ? 14.583 2.002 0.135 1.00 5.55 64 GLN A C 10
ATOM 10574 O O . GLN A 1 64 ? 15.614 2.276 -0.467 1.00 6.34 64 GLN A O 10
ATOM 10588 N N . LEU A 1 65 ? 13.622 1.240 -0.403 1.00 5.70 65 LEU A N 10
ATOM 10589 C CA . LEU A 1 65 ? 13.624 0.828 -1.806 1.00 6.71 65 LEU A CA 10
ATOM 10590 C C . LEU A 1 65 ? 13.717 2.041 -2.748 1.00 6.76 65 LEU A C 10
ATOM 10591 O O . LEU A 1 65 ? 14.650 2.102 -3.546 1.00 7.33 65 LEU A O 10
ATOM 10607 N N . PRO A 1 66 ? 12.754 2.976 -2.740 1.00 6.89 66 PRO A N 10
ATOM 10608 C CA . PRO A 1 66 ? 12.831 4.153 -3.590 1.00 7.55 66 PRO A CA 10
ATOM 10609 C C . PRO A 1 66 ? 13.802 5.171 -2.988 1.00 7.28 66 PRO A C 10
ATOM 10610 O O . PRO A 1 66 ? 14.374 4.956 -1.922 1.00 7.48 66 PRO A O 10
ATOM 10621 N N . SER A 1 67 ? 13.964 6.311 -3.657 1.00 7.47 67 SER A N 10
ATOM 10622 C CA . SER A 1 67 ? 14.753 7.423 -3.151 1.00 7.96 67 SER A CA 10
ATOM 10623 C C . SER A 1 67 ? 13.856 8.651 -3.070 1.00 8.20 67 SER A C 10
ATOM 10624 O O . SER A 1 67 ? 13.505 9.078 -1.975 1.00 8.48 67 SER A O 10
ATOM 10632 N N . GLU A 1 68 ? 13.426 9.173 -4.217 1.00 8.54 68 GLU A N 10
ATOM 10633 C CA . GLU A 1 68 ? 12.458 10.255 -4.303 1.00 9.02 68 GLU A CA 10
ATOM 10634 C C . GLU A 1 68 ? 11.601 9.968 -5.531 1.00 9.29 68 GLU A C 10
ATOM 10635 O O . GLU A 1 68 ? 12.115 9.452 -6.525 1.00 9.42 68 GLU A O 10
ATOM 10647 N N . SER A 1 69 ? 10.307 10.277 -5.459 1.00 9.76 69 SER A N 10
ATOM 10648 C CA . SER A 1 69 ? 9.378 10.185 -6.571 1.00 10.39 69 SER A CA 10
ATOM 10649 C C . SER A 1 69 ? 8.149 11.026 -6.255 1.00 10.81 69 SER A C 10
ATOM 10650 O O . SER A 1 69 ? 8.066 11.479 -5.091 1.00 11.09 69 SER A O 10
ATOM 10661 N N . MET A 1 1 ? -10.711 8.199 -11.650 1.00 32.14 1 MET A N 11
ATOM 10662 C CA . MET A 1 1 ? -9.282 8.058 -11.960 1.00 32.49 1 MET A CA 11
ATOM 10663 C C . MET A 1 1 ? -9.154 7.064 -13.110 1.00 31.55 1 MET A C 11
ATOM 10664 O O . MET A 1 1 ? -10.152 6.420 -13.427 1.00 30.94 1 MET A O 11
ATOM 10680 N N . LYS A 1 2 ? -8.003 7.013 -13.782 1.00 31.59 2 LYS A N 11
ATOM 10681 C CA . LYS A 1 2 ? -7.593 5.998 -14.748 1.00 30.82 2 LYS A CA 11
ATOM 10682 C C . LYS A 1 2 ? -6.198 6.398 -15.224 1.00 31.46 2 LYS A C 11
ATOM 10683 O O . LYS A 1 2 ? -5.848 7.576 -15.139 1.00 32.59 2 LYS A O 11
ATOM 10702 N N . GLN A 1 3 ? -5.435 5.458 -15.780 1.00 30.86 3 GLN A N 11
ATOM 10703 C CA . GLN A 1 3 ? -4.134 5.760 -16.363 1.00 31.42 3 GLN A CA 11
ATOM 10704 C C . GLN A 1 3 ? -4.052 5.095 -17.735 1.00 30.86 3 GLN A C 11
ATOM 10705 O O . GLN A 1 3 ? -4.046 5.796 -18.742 1.00 31.83 3 GLN A O 11
ATOM 10719 N N . ASP A 1 4 ? -4.051 3.761 -17.729 1.00 29.39 4 ASP A N 11
ATOM 10720 C CA . ASP A 1 4 ? -3.876 2.820 -18.834 1.00 28.69 4 ASP A CA 11
ATOM 10721 C C . ASP A 1 4 ? -2.384 2.533 -18.990 1.00 28.81 4 ASP A C 11
ATOM 10722 O O . ASP A 1 4 ? -1.591 3.451 -19.194 1.00 30.03 4 ASP A O 11
ATOM 10731 N N . GLY A 1 5 ? -1.982 1.272 -18.835 1.00 27.60 5 GLY A N 11
ATOM 10732 C CA . GLY A 1 5 ? -0.581 0.899 -18.764 1.00 27.57 5 GLY A CA 11
ATOM 10733 C C . GLY A 1 5 ? -0.441 -0.524 -18.233 1.00 25.90 5 GLY A C 11
ATOM 10734 O O . GLY A 1 5 ? -1.433 -1.239 -18.096 1.00 24.78 5 GLY A O 11
ATOM 10738 N N . GLU A 1 6 ? 0.790 -0.936 -17.934 1.00 25.80 6 GLU A N 11
ATOM 10739 C CA . GLU A 1 6 ? 1.111 -2.259 -17.418 1.00 24.39 6 GLU A CA 11
ATOM 10740 C C . GLU A 1 6 ? 2.294 -2.089 -16.458 1.00 24.30 6 GLU A C 11
ATOM 10741 O O . GLU A 1 6 ? 3.024 -1.104 -16.568 1.00 25.59 6 GLU A O 11
ATOM 10753 N N . GLU A 1 7 ? 2.483 -3.021 -15.520 1.00 22.91 7 GLU A N 11
ATOM 10754 C CA . GLU A 1 7 ? 3.532 -2.941 -14.505 1.00 22.74 7 GLU A CA 11
ATOM 10755 C C . GLU A 1 7 ? 4.419 -4.176 -14.677 1.00 21.83 7 GLU A C 11
ATOM 10756 O O . GLU A 1 7 ? 5.503 -4.086 -15.250 1.00 22.59 7 GLU A O 11
ATOM 10768 N N . GLY A 1 8 ? 3.922 -5.354 -14.289 1.00 20.35 8 GLY A N 11
ATOM 10769 C CA . GLY A 1 8 ? 4.591 -6.618 -14.539 1.00 19.49 8 GLY A CA 11
ATOM 10770 C C . GLY A 1 8 ? 4.659 -7.389 -13.233 1.00 17.77 8 GLY A C 11
ATOM 10771 O O . GLY A 1 8 ? 3.617 -7.743 -12.688 1.00 16.84 8 GLY A O 11
ATOM 10775 N N . THR A 1 9 ? 5.877 -7.594 -12.722 1.00 17.50 9 THR A N 11
ATOM 10776 C CA . THR A 1 9 ? 6.157 -8.273 -11.461 1.00 16.01 9 THR A CA 11
ATOM 10777 C C . THR A 1 9 ? 5.389 -9.605 -11.349 1.00 14.36 9 THR A C 11
ATOM 10778 O O . THR A 1 9 ? 5.214 -10.292 -12.354 1.00 14.81 9 THR A O 11
ATOM 10789 N N . GLU A 1 10 ? 5.010 -10.019 -10.137 1.00 12.76 10 GLU A N 11
ATOM 10790 C CA . GLU A 1 10 ? 4.275 -11.255 -9.885 1.00 11.34 10 GLU A CA 11
ATOM 10791 C C . GLU A 1 10 ? 2.896 -10.903 -9.329 1.00 9.93 10 GLU A C 11
ATOM 10792 O O . GLU A 1 10 ? 1.895 -11.319 -9.896 1.00 9.94 10 GLU A O 11
ATOM 10804 N N . GLU A 1 11 ? 2.864 -10.102 -8.255 1.00 9.28 11 GLU A N 11
ATOM 10805 C CA . GLU A 1 11 ? 1.663 -9.520 -7.654 1.00 8.56 11 GLU A CA 11
ATOM 10806 C C . GLU A 1 11 ? 0.526 -10.534 -7.481 1.00 7.51 11 GLU A C 11
ATOM 10807 O O . GLU A 1 11 ? -0.489 -10.465 -8.168 1.00 8.53 11 GLU A O 11
ATOM 10819 N N . ASP A 1 12 ? 0.657 -11.463 -6.530 1.00 5.90 12 ASP A N 11
ATOM 10820 C CA . ASP A 1 12 ? -0.354 -12.505 -6.381 1.00 5.88 12 ASP A CA 11
ATOM 10821 C C . ASP A 1 12 ? -0.412 -12.912 -4.909 1.00 4.40 12 ASP A C 11
ATOM 10822 O O . ASP A 1 12 ? 0.076 -13.964 -4.502 1.00 5.11 12 ASP A O 11
ATOM 10831 N N . THR A 1 13 ? -0.887 -11.999 -4.057 1.00 2.86 13 THR A N 11
ATOM 10832 C CA . THR A 1 13 ? -0.831 -12.165 -2.607 1.00 2.58 13 THR A CA 11
ATOM 10833 C C . THR A 1 13 ? -1.986 -11.437 -1.913 1.00 2.90 13 THR A C 11
ATOM 10834 O O . THR A 1 13 ? -2.676 -12.045 -1.103 1.00 4.59 13 THR A O 11
ATOM 10845 N N . GLU A 1 14 ? -2.195 -10.148 -2.193 1.00 2.08 14 GLU A N 11
ATOM 10846 C CA . GLU A 1 14 ? -3.248 -9.352 -1.571 1.00 3.19 14 GLU A CA 11
ATOM 10847 C C . GLU A 1 14 ? -3.938 -8.579 -2.696 1.00 1.71 14 GLU A C 11
ATOM 10848 O O . GLU A 1 14 ? -3.349 -8.397 -3.759 1.00 1.68 14 GLU A O 11
ATOM 10860 N N . GLU A 1 15 ? -5.161 -8.106 -2.461 1.00 1.57 15 GLU A N 11
ATOM 10861 C CA . GLU A 1 15 ? -5.936 -7.307 -3.397 1.00 0.71 15 GLU A CA 11
ATOM 10862 C C . GLU A 1 15 ? -6.356 -6.020 -2.678 1.00 0.71 15 GLU A C 11
ATOM 10863 O O . GLU A 1 15 ? -6.043 -5.857 -1.499 1.00 1.65 15 GLU A O 11
ATOM 10875 N N . LYS A 1 16 ? -7.134 -5.161 -3.358 1.00 0.81 16 LYS A N 11
ATOM 10876 C CA . LYS A 1 16 ? -7.746 -3.925 -2.878 1.00 0.68 16 LYS A CA 11
ATOM 10877 C C . LYS A 1 16 ? -6.811 -2.979 -2.113 1.00 0.65 16 LYS A C 11
ATOM 10878 O O . LYS A 1 16 ? -5.625 -3.236 -1.941 1.00 1.08 16 LYS A O 11
ATOM 10897 N N . CYS A 1 17 ? -7.318 -1.801 -1.736 1.00 0.56 17 CYS A N 11
ATOM 10898 C CA . CYS A 1 17 ? -6.513 -0.854 -0.975 1.00 0.53 17 CYS A CA 11
ATOM 10899 C C . CYS A 1 17 ? -6.871 -1.046 0.495 1.00 0.58 17 CYS A C 11
ATOM 10900 O O . CYS A 1 17 ? -8.038 -1.248 0.828 1.00 0.71 17 CYS A O 11
ATOM 10907 N N . THR A 1 18 ? -5.868 -0.955 1.369 1.00 0.56 18 THR A N 11
ATOM 10908 C CA . THR A 1 18 ? -6.020 -1.074 2.815 1.00 0.57 18 THR A CA 11
ATOM 10909 C C . THR A 1 18 ? -5.338 0.083 3.557 1.00 0.48 18 THR A C 11
ATOM 10910 O O . THR A 1 18 ? -5.700 0.345 4.696 1.00 0.56 18 THR A O 11
ATOM 10921 N N . ILE A 1 19 ? -4.419 0.833 2.925 1.00 0.42 19 ILE A N 11
ATOM 10922 C CA . ILE A 1 19 ? -3.994 2.128 3.453 1.00 0.41 19 ILE A CA 11
ATOM 10923 C C . ILE A 1 19 ? -5.227 3.007 3.653 1.00 0.43 19 ILE A C 11
ATOM 10924 O O . ILE A 1 19 ? -5.483 3.512 4.741 1.00 0.51 19 ILE A O 11
ATOM 10940 N N . CYS A 1 20 ? -5.956 3.216 2.556 1.00 0.42 20 CYS A N 11
ATOM 10941 C CA . CYS A 1 20 ? -7.112 4.095 2.496 1.00 0.49 20 CYS A CA 11
ATOM 10942 C C . CYS A 1 20 ? -8.398 3.317 2.787 1.00 0.58 20 CYS A C 11
ATOM 10943 O O . CYS A 1 20 ? -9.403 3.921 3.151 1.00 0.73 20 CYS A O 11
ATOM 10950 N N . LEU A 1 21 ? -8.367 1.993 2.594 1.00 0.52 21 LEU A N 11
ATOM 10951 C CA . LEU A 1 21 ? -9.537 1.131 2.500 1.00 0.61 21 LEU A CA 11
ATOM 10952 C C . LEU A 1 21 ? -10.422 1.534 1.329 1.00 0.69 21 LEU A C 11
ATOM 10953 O O . LEU A 1 21 ? -11.318 2.367 1.414 1.00 1.08 21 LEU A O 11
ATOM 10969 N N . SER A 1 22 ? -10.146 0.888 0.206 1.00 0.56 22 SER A N 11
ATOM 10970 C CA . SER A 1 22 ? -10.813 1.094 -1.062 1.00 0.56 22 SER A CA 11
ATOM 10971 C C . SER A 1 22 ? -10.510 -0.122 -1.937 1.00 0.60 22 SER A C 11
ATOM 10972 O O . SER A 1 22 ? -10.267 -1.205 -1.410 1.00 0.82 22 SER A O 11
ATOM 10980 N N . ILE A 1 23 ? -10.483 0.047 -3.258 1.00 0.58 23 ILE A N 11
ATOM 10981 C CA . ILE A 1 23 ? -10.227 -0.987 -4.244 1.00 0.60 23 ILE A CA 11
ATOM 10982 C C . ILE A 1 23 ? -9.017 -0.581 -5.072 1.00 0.53 23 ILE A C 11
ATOM 10983 O O . ILE A 1 23 ? -8.663 0.598 -5.134 1.00 0.52 23 ILE A O 11
ATOM 10999 N N . LEU A 1 24 ? -8.423 -1.568 -5.741 1.00 0.58 24 LEU A N 11
ATOM 11000 C CA . LEU A 1 24 ? -7.394 -1.393 -6.738 1.00 0.58 24 LEU A CA 11
ATOM 11001 C C . LEU A 1 24 ? -7.876 -2.114 -7.986 1.00 0.71 24 LEU A C 11
ATOM 11002 O O . LEU A 1 24 ? -7.890 -3.340 -8.020 1.00 0.86 24 LEU A O 11
ATOM 11018 N N . GLU A 1 25 ? -8.322 -1.364 -8.987 1.00 0.71 25 GLU A N 11
ATOM 11019 C CA . GLU A 1 25 ? -8.435 -1.887 -10.331 1.00 0.75 25 GLU A CA 11
ATOM 11020 C C . GLU A 1 25 ? -7.035 -1.987 -10.938 1.00 0.81 25 GLU A C 11
ATOM 11021 O O . GLU A 1 25 ? -6.137 -1.226 -10.578 1.00 0.83 25 GLU A O 11
ATOM 11033 N N . GLU A 1 26 ? -6.849 -2.917 -11.873 1.00 0.96 26 GLU A N 11
ATOM 11034 C CA . GLU A 1 26 ? -5.664 -2.924 -12.712 1.00 1.08 26 GLU A CA 11
ATOM 11035 C C . GLU A 1 26 ? -5.802 -1.796 -13.731 1.00 1.07 26 GLU A C 11
ATOM 11036 O O . GLU A 1 26 ? -6.918 -1.414 -14.081 1.00 1.08 26 GLU A O 11
ATOM 11048 N N . GLY A 1 27 ? -4.683 -1.280 -14.240 1.00 1.13 27 GLY A N 11
ATOM 11049 C CA . GLY A 1 27 ? -4.703 -0.266 -15.283 1.00 1.21 27 GLY A CA 11
ATOM 11050 C C . GLY A 1 27 ? -4.195 1.076 -14.784 1.00 1.11 27 GLY A C 11
ATOM 11051 O O . GLY A 1 27 ? -3.653 1.850 -15.568 1.00 1.20 27 GLY A O 11
ATOM 11055 N N . GLU A 1 28 ? -4.378 1.386 -13.501 1.00 0.96 28 GLU A N 11
ATOM 11056 C CA . GLU A 1 28 ? -3.765 2.581 -12.940 1.00 0.91 28 GLU A CA 11
ATOM 11057 C C . GLU A 1 28 ? -2.307 2.322 -12.569 1.00 0.94 28 GLU A C 11
ATOM 11058 O O . GLU A 1 28 ? -1.920 1.183 -12.309 1.00 0.95 28 GLU A O 11
ATOM 11070 N N . ASP A 1 29 ? -1.515 3.395 -12.480 1.00 1.03 29 ASP A N 11
ATOM 11071 C CA . ASP A 1 29 ? -0.152 3.352 -11.962 1.00 1.07 29 ASP A CA 11
ATOM 11072 C C . ASP A 1 29 ? -0.253 3.255 -10.443 1.00 0.83 29 ASP A C 11
ATOM 11073 O O . ASP A 1 29 ? -0.093 4.227 -9.703 1.00 0.86 29 ASP A O 11
ATOM 11082 N N . VAL A 1 30 ? -0.570 2.057 -9.971 1.00 0.69 30 VAL A N 11
ATOM 11083 C CA . VAL A 1 30 ? -0.629 1.736 -8.565 1.00 0.55 30 VAL A CA 11
ATOM 11084 C C . VAL A 1 30 ? 0.812 1.439 -8.105 1.00 0.57 30 VAL A C 11
ATOM 11085 O O . VAL A 1 30 ? 1.759 1.658 -8.860 1.00 0.60 30 VAL A O 11
ATOM 11098 N N . ARG A 1 31 ? 1.030 0.953 -6.880 1.00 0.65 31 ARG A N 11
ATOM 11099 C CA . ARG A 1 31 ? 2.366 0.534 -6.477 1.00 0.75 31 ARG A CA 11
ATOM 11100 C C . ARG A 1 31 ? 2.289 -0.718 -5.616 1.00 0.77 31 ARG A C 11
ATOM 11101 O O . ARG A 1 31 ? 1.310 -0.942 -4.911 1.00 0.75 31 ARG A O 11
ATOM 11122 N N . CYS A 1 32 ? 3.345 -1.527 -5.638 1.00 0.87 32 CYS A N 11
ATOM 11123 C CA . CYS A 1 32 ? 3.504 -2.652 -4.749 1.00 0.83 32 CYS A CA 11
ATOM 11124 C C . CYS A 1 32 ? 4.587 -2.286 -3.735 1.00 0.78 32 CYS A C 11
ATOM 11125 O O . CYS A 1 32 ? 5.590 -1.662 -4.081 1.00 0.77 32 CYS A O 11
ATOM 11133 N N . LEU A 1 33 ? 4.362 -2.638 -2.469 1.00 0.80 33 LEU A N 11
ATOM 11134 C CA . LEU A 1 33 ? 5.359 -2.589 -1.413 1.00 0.80 33 LEU A CA 11
ATOM 11135 C C . LEU A 1 33 ? 5.871 -4.010 -1.202 1.00 0.88 33 LEU A C 11
ATOM 11136 O O . LEU A 1 33 ? 5.131 -4.975 -1.380 1.00 0.91 33 LEU A O 11
ATOM 11152 N N . PRO A 1 34 ? 7.119 -4.163 -0.755 1.00 0.94 34 PRO A N 11
ATOM 11153 C CA . PRO A 1 34 ? 7.697 -5.471 -0.514 1.00 1.05 34 PRO A CA 11
ATOM 11154 C C . PRO A 1 34 ? 7.098 -6.149 0.721 1.00 1.02 34 PRO A C 11
ATOM 11155 O O . PRO A 1 34 ? 7.366 -7.327 0.944 1.00 1.20 34 PRO A O 11
ATOM 11166 N N . CYS A 1 35 ? 6.282 -5.458 1.533 1.00 0.90 35 CYS A N 11
ATOM 11167 C CA . CYS A 1 35 ? 5.792 -5.995 2.797 1.00 0.85 35 CYS A CA 11
ATOM 11168 C C . CYS A 1 35 ? 4.510 -6.823 2.576 1.00 1.04 35 CYS A C 11
ATOM 11169 O O . CYS A 1 35 ? 3.580 -6.721 3.391 1.00 1.36 35 CYS A O 11
ATOM 11176 N N . MET A 1 36 ? 4.490 -7.623 1.497 1.00 1.02 36 MET A N 11
ATOM 11177 C CA . MET A 1 36 ? 3.411 -8.460 0.965 1.00 1.11 36 MET A CA 11
ATOM 11178 C C . MET A 1 36 ? 2.104 -7.715 0.691 1.00 0.96 36 MET A C 11
ATOM 11179 O O . MET A 1 36 ? 1.033 -8.310 0.743 1.00 0.98 36 MET A O 11
ATOM 11193 N N . HIS A 1 37 ? 2.165 -6.433 0.328 1.00 0.83 37 HIS A N 11
ATOM 11194 C CA . HIS A 1 37 ? 0.978 -5.612 0.196 1.00 0.74 37 HIS A CA 11
ATOM 11195 C C . HIS A 1 37 ? 1.156 -4.603 -0.921 1.00 0.69 37 HIS A C 11
ATOM 11196 O O . HIS A 1 37 ? 2.278 -4.202 -1.202 1.00 0.70 37 HIS A O 11
ATOM 11210 N N . LEU A 1 38 ? 0.063 -4.177 -1.553 1.00 0.71 38 LEU A N 11
ATOM 11211 C CA . LEU A 1 38 ? 0.110 -3.230 -2.658 1.00 0.67 38 LEU A CA 11
ATOM 11212 C C . LEU A 1 38 ? -0.994 -2.205 -2.470 1.00 0.56 38 LEU A C 11
ATOM 11213 O O . LEU A 1 38 ? -2.065 -2.558 -1.986 1.00 0.62 38 LEU A O 11
ATOM 11229 N N . PHE A 1 39 ? -0.746 -0.945 -2.827 1.00 0.45 39 PHE A N 11
ATOM 11230 C CA . PHE A 1 39 ? -1.722 0.123 -2.690 1.00 0.36 39 PHE A CA 11
ATOM 11231 C C . PHE A 1 39 ? -1.473 1.167 -3.757 1.00 0.36 39 PHE A C 11
ATOM 11232 O O . PHE A 1 39 ? -0.418 1.189 -4.382 1.00 0.44 39 PHE A O 11
ATOM 11249 N N . HIS A 1 40 ? -2.425 2.084 -3.913 1.00 0.32 40 HIS A N 11
ATOM 11250 C CA . HIS A 1 40 ? -2.267 3.246 -4.770 1.00 0.33 40 HIS A CA 11
ATOM 11251 C C . HIS A 1 40 ? -0.898 3.884 -4.549 1.00 0.40 40 HIS A C 11
ATOM 11252 O O . HIS A 1 40 ? -0.516 4.095 -3.401 1.00 0.41 40 HIS A O 11
ATOM 11266 N N . GLN A 1 41 ? -0.191 4.224 -5.632 1.00 0.46 41 GLN A N 11
ATOM 11267 C CA . GLN A 1 41 ? 1.089 4.922 -5.549 1.00 0.52 41 GLN A CA 11
ATOM 11268 C C . GLN A 1 41 ? 1.007 6.062 -4.531 1.00 0.60 41 GLN A C 11
ATOM 11269 O O . GLN A 1 41 ? 1.770 6.105 -3.577 1.00 0.70 41 GLN A O 11
ATOM 11283 N N . VAL A 1 42 ? 0.030 6.954 -4.681 1.00 0.60 42 VAL A N 11
ATOM 11284 C CA . VAL A 1 42 ? -0.116 8.091 -3.775 1.00 0.73 42 VAL A CA 11
ATOM 11285 C C . VAL A 1 42 ? -0.284 7.658 -2.323 1.00 0.75 42 VAL A C 11
ATOM 11286 O O . VAL A 1 42 ? 0.274 8.273 -1.422 1.00 0.86 42 VAL A O 11
ATOM 11299 N N . CYS A 1 43 ? -1.069 6.604 -2.096 1.00 0.65 43 CYS A N 11
ATOM 11300 C CA . CYS A 1 43 ? -1.346 6.107 -0.757 1.00 0.66 43 CYS A CA 11
ATOM 11301 C C . CYS A 1 43 ? -0.020 5.722 -0.098 1.00 0.74 43 CYS A C 11
ATOM 11302 O O . CYS A 1 43 ? 0.228 6.146 1.026 1.00 0.89 43 CYS A O 11
ATOM 11309 N N . VAL A 1 44 ? 0.840 4.935 -0.753 1.00 0.68 44 VAL A N 11
ATOM 11310 C CA . VAL A 1 44 ? 2.116 4.571 -0.142 1.00 0.75 44 VAL A CA 11
ATOM 11311 C C . VAL A 1 44 ? 2.966 5.823 0.071 1.00 0.83 44 VAL A C 11
ATOM 11312 O O . VAL A 1 44 ? 3.488 6.061 1.156 1.00 0.85 44 VAL A O 11
ATOM 11325 N N . ASP A 1 45 ? 3.028 6.670 -0.950 1.00 0.89 45 ASP A N 11
ATOM 11326 C CA . ASP A 1 45 ? 3.824 7.895 -1.007 1.00 0.93 45 ASP A CA 11
ATOM 11327 C C . ASP A 1 45 ? 3.300 8.974 -0.059 1.00 0.88 45 ASP A C 11
ATOM 11328 O O . ASP A 1 45 ? 3.905 10.031 0.087 1.00 0.90 45 ASP A O 11
ATOM 11337 N N . GLN A 1 46 ? 2.196 8.698 0.629 1.00 0.90 46 GLN A N 11
ATOM 11338 C CA . GLN A 1 46 ? 1.666 9.505 1.701 1.00 0.95 46 GLN A CA 11
ATOM 11339 C C . GLN A 1 46 ? 1.824 8.774 3.032 1.00 0.92 46 GLN A C 11
ATOM 11340 O O . GLN A 1 46 ? 2.072 9.411 4.053 1.00 0.90 46 GLN A O 11
ATOM 11354 N N . TRP A 1 47 ? 1.728 7.443 3.060 1.00 0.97 47 TRP A N 11
ATOM 11355 C CA . TRP A 1 47 ? 1.831 6.687 4.305 1.00 1.07 47 TRP A CA 11
ATOM 11356 C C . TRP A 1 47 ? 3.275 6.581 4.780 1.00 0.96 47 TRP A C 11
ATOM 11357 O O . TRP A 1 47 ? 3.527 6.033 5.847 1.00 1.28 47 TRP A O 11
ATOM 11378 N N . LEU A 1 48 ? 4.220 7.096 3.994 1.00 0.72 48 LEU A N 11
ATOM 11379 C CA . LEU A 1 48 ? 5.615 7.241 4.378 1.00 0.74 48 LEU A CA 11
ATOM 11380 C C . LEU A 1 48 ? 5.947 8.674 4.802 1.00 0.68 48 LEU A C 11
ATOM 11381 O O . LEU A 1 48 ? 7.076 8.958 5.189 1.00 0.84 48 LEU A O 11
ATOM 11397 N N . ILE A 1 49 ? 4.983 9.588 4.683 1.00 0.60 49 ILE A N 11
ATOM 11398 C CA . ILE A 1 49 ? 5.156 11.017 4.908 1.00 0.75 49 ILE A CA 11
ATOM 11399 C C . ILE A 1 49 ? 4.448 11.361 6.216 1.00 0.85 49 ILE A C 11
ATOM 11400 O O . ILE A 1 49 ? 5.053 11.906 7.135 1.00 1.10 49 ILE A O 11
ATOM 11416 N N . THR A 1 50 ? 3.153 11.045 6.309 1.00 0.75 50 THR A N 11
ATOM 11417 C CA . THR A 1 50 ? 2.385 11.273 7.530 1.00 0.85 50 THR A CA 11
ATOM 11418 C C . THR A 1 50 ? 2.494 10.072 8.470 1.00 0.79 50 THR A C 11
ATOM 11419 O O . THR A 1 50 ? 2.175 10.179 9.652 1.00 0.92 50 THR A O 11
ATOM 11430 N N . ASN A 1 51 ? 2.938 8.927 7.954 1.00 0.65 51 ASN A N 11
ATOM 11431 C CA . ASN A 1 51 ? 3.103 7.703 8.718 1.00 0.63 51 ASN A CA 11
ATOM 11432 C C . ASN A 1 51 ? 4.450 7.102 8.342 1.00 0.66 51 ASN A C 11
ATOM 11433 O O . ASN A 1 51 ? 5.164 7.686 7.527 1.00 1.14 51 ASN A O 11
ATOM 11444 N N . LYS A 1 52 ? 4.822 5.963 8.932 1.00 0.50 52 LYS A N 11
ATOM 11445 C CA . LYS A 1 52 ? 6.098 5.337 8.588 1.00 0.57 52 LYS A CA 11
ATOM 11446 C C . LYS A 1 52 ? 6.117 3.837 8.870 1.00 0.54 52 LYS A C 11
ATOM 11447 O O . LYS A 1 52 ? 7.126 3.277 9.300 1.00 0.66 52 LYS A O 11
ATOM 11466 N N . LYS A 1 53 ? 4.996 3.166 8.598 1.00 0.51 53 LYS A N 11
ATOM 11467 C CA . LYS A 1 53 ? 4.802 1.763 8.925 1.00 0.57 53 LYS A CA 11
ATOM 11468 C C . LYS A 1 53 ? 3.845 1.064 7.972 1.00 0.58 53 LYS A C 11
ATOM 11469 O O . LYS A 1 53 ? 2.985 1.723 7.390 1.00 0.64 53 LYS A O 11
ATOM 11488 N N . CYS A 1 54 ? 4.035 -0.253 7.780 1.00 0.57 54 CYS A N 11
ATOM 11489 C CA . CYS A 1 54 ? 3.244 -1.006 6.818 1.00 0.58 54 CYS A CA 11
ATOM 11490 C C . CYS A 1 54 ? 1.815 -0.949 7.377 1.00 0.71 54 CYS A C 11
ATOM 11491 O O . CYS A 1 54 ? 1.652 -1.129 8.583 1.00 0.76 54 CYS A O 11
ATOM 11498 N N . PRO A 1 55 ? 0.771 -0.723 6.577 1.00 0.84 55 PRO A N 11
ATOM 11499 C CA . PRO A 1 55 ? -0.582 -0.582 7.096 1.00 1.02 55 PRO A CA 11
ATOM 11500 C C . PRO A 1 55 ? -1.044 -1.844 7.823 1.00 1.10 55 PRO A C 11
ATOM 11501 O O . PRO A 1 55 ? -1.539 -1.771 8.944 1.00 1.46 55 PRO A O 11
ATOM 11512 N N . ILE A 1 56 ? -0.918 -3.000 7.170 1.00 0.89 56 ILE A N 11
ATOM 11513 C CA . ILE A 1 56 ? -1.421 -4.260 7.701 1.00 1.06 56 ILE A CA 11
ATOM 11514 C C . ILE A 1 56 ? -0.371 -4.833 8.648 1.00 1.23 56 ILE A C 11
ATOM 11515 O O . ILE A 1 56 ? -0.661 -5.077 9.815 1.00 1.46 56 ILE A O 11
ATOM 11531 N N . CYS A 1 57 ? 0.853 -5.043 8.148 1.00 1.16 57 CYS A N 11
ATOM 11532 C CA . CYS A 1 57 ? 1.902 -5.694 8.921 1.00 1.31 57 CYS A CA 11
ATOM 11533 C C . CYS A 1 57 ? 2.259 -4.850 10.150 1.00 1.41 57 CYS A C 11
ATOM 11534 O O . CYS A 1 57 ? 2.768 -5.386 11.130 1.00 1.58 57 CYS A O 11
ATOM 11541 N N . ARG A 1 58 ? 2.057 -3.526 10.091 1.00 1.33 58 ARG A N 11
ATOM 11542 C CA . ARG A 1 58 ? 2.303 -2.583 11.186 1.00 1.47 58 ARG A CA 11
ATOM 11543 C C . ARG A 1 58 ? 3.762 -2.488 11.629 1.00 1.57 58 ARG A C 11
ATOM 11544 O O . ARG A 1 58 ? 4.064 -1.649 12.478 1.00 2.03 58 ARG A O 11
ATOM 11565 N N . VAL A 1 59 ? 4.670 -3.264 11.032 1.00 1.29 59 VAL A N 11
ATOM 11566 C CA . VAL A 1 59 ? 6.097 -3.134 11.250 1.00 1.26 59 VAL A CA 11
ATOM 11567 C C . VAL A 1 59 ? 6.534 -1.848 10.567 1.00 1.02 59 VAL A C 11
ATOM 11568 O O . VAL A 1 59 ? 6.081 -1.539 9.464 1.00 0.87 59 VAL A O 11
ATOM 11581 N N . ASP A 1 60 ? 7.371 -1.057 11.219 1.00 1.05 60 ASP A N 11
ATOM 11582 C CA . ASP A 1 60 ? 7.707 0.246 10.694 1.00 0.98 60 ASP A CA 11
ATOM 11583 C C . ASP A 1 60 ? 8.717 0.094 9.560 1.00 0.89 60 ASP A C 11
ATOM 11584 O O . ASP A 1 60 ? 9.904 -0.094 9.800 1.00 1.01 60 ASP A O 11
ATOM 11593 N N . ILE A 1 61 ? 8.264 0.162 8.309 1.00 0.78 61 ILE A N 11
ATOM 11594 C CA . ILE A 1 61 ? 9.148 -0.074 7.172 1.00 0.81 61 ILE A CA 11
ATOM 11595 C C . ILE A 1 61 ? 10.122 1.067 6.918 1.00 0.93 61 ILE A C 11
ATOM 11596 O O . ILE A 1 61 ? 11.124 0.872 6.241 1.00 1.35 61 ILE A O 11
ATOM 11612 N N . GLU A 1 62 ? 9.838 2.249 7.460 1.00 0.88 62 GLU A N 11
ATOM 11613 C CA . GLU A 1 62 ? 10.765 3.370 7.423 1.00 1.02 62 GLU A CA 11
ATOM 11614 C C . GLU A 1 62 ? 11.646 3.349 8.679 1.00 3.02 62 GLU A C 11
ATOM 11615 O O . GLU A 1 62 ? 12.328 4.323 8.990 1.00 3.62 62 GLU A O 11
ATOM 11627 N N . ALA A 1 63 ? 11.653 2.238 9.424 1.00 4.60 63 ALA A N 11
ATOM 11628 C CA . ALA A 1 63 ? 12.708 2.026 10.409 1.00 6.89 63 ALA A CA 11
ATOM 11629 C C . ALA A 1 63 ? 14.000 1.606 9.696 1.00 7.31 63 ALA A C 11
ATOM 11630 O O . ALA A 1 63 ? 14.006 1.395 8.489 1.00 6.61 63 ALA A O 11
ATOM 11637 N N . GLN A 1 64 ? 15.100 1.482 10.450 1.00 9.01 64 GLN A N 11
ATOM 11638 C CA . GLN A 1 64 ? 16.448 1.337 9.901 1.00 9.86 64 GLN A CA 11
ATOM 11639 C C . GLN A 1 64 ? 16.695 2.346 8.774 1.00 9.33 64 GLN A C 11
ATOM 11640 O O . GLN A 1 64 ? 16.928 1.977 7.626 1.00 9.42 64 GLN A O 11
ATOM 11654 N N . LEU A 1 65 ? 16.716 3.633 9.140 1.00 9.28 65 LEU A N 11
ATOM 11655 C CA . LEU A 1 65 ? 17.150 4.712 8.259 1.00 9.38 65 LEU A CA 11
ATOM 11656 C C . LEU A 1 65 ? 18.509 4.332 7.662 1.00 10.11 65 LEU A C 11
ATOM 11657 O O . LEU A 1 65 ? 19.477 4.217 8.411 1.00 11.46 65 LEU A O 11
ATOM 11673 N N . PRO A 1 66 ? 18.602 4.112 6.342 1.00 9.62 66 PRO A N 11
ATOM 11674 C CA . PRO A 1 66 ? 19.823 3.626 5.724 1.00 10.61 66 PRO A CA 11
ATOM 11675 C C . PRO A 1 66 ? 20.869 4.735 5.698 1.00 11.60 66 PRO A C 11
ATOM 11676 O O . PRO A 1 66 ? 22.033 4.508 6.019 1.00 12.51 66 PRO A O 11
ATOM 11687 N N . SER A 1 67 ? 20.465 5.942 5.304 1.00 11.69 67 SER A N 11
ATOM 11688 C CA . SER A 1 67 ? 21.276 7.134 5.438 1.00 12.97 67 SER A CA 11
ATOM 11689 C C . SER A 1 67 ? 20.363 8.349 5.289 1.00 13.14 67 SER A C 11
ATOM 11690 O O . SER A 1 67 ? 19.188 8.204 4.955 1.00 12.64 67 SER A O 11
ATOM 11698 N N . GLU A 1 68 ? 20.916 9.537 5.516 1.00 14.04 68 GLU A N 11
ATOM 11699 C CA . GLU A 1 68 ? 20.273 10.812 5.228 1.00 14.39 68 GLU A CA 11
ATOM 11700 C C . GLU A 1 68 ? 21.410 11.812 5.018 1.00 15.59 68 GLU A C 11
ATOM 11701 O O . GLU A 1 68 ? 21.668 12.220 3.890 1.00 15.20 68 GLU A O 11
ATOM 11713 N N . SER A 1 69 ? 22.153 12.084 6.097 1.00 17.28 69 SER A N 11
ATOM 11714 C CA . SER A 1 69 ? 23.333 12.940 6.138 1.00 18.81 69 SER A CA 11
ATOM 11715 C C . SER A 1 69 ? 22.933 14.414 6.073 1.00 19.39 69 SER A C 11
ATOM 11716 O O . SER A 1 69 ? 23.821 15.207 5.684 1.00 20.08 69 SER A O 11
ATOM 11727 N N . MET A 1 1 ? -28.075 -19.811 -9.833 1.00 19.36 1 MET A N 12
ATOM 11728 C CA . MET A 1 1 ? -29.291 -20.238 -9.111 1.00 19.74 1 MET A CA 12
ATOM 11729 C C . MET A 1 1 ? -29.327 -21.764 -9.045 1.00 19.75 1 MET A C 12
ATOM 11730 O O . MET A 1 1 ? -29.993 -22.393 -9.859 1.00 20.20 1 MET A O 12
ATOM 11746 N N . LYS A 1 2 ? -28.572 -22.365 -8.120 1.00 19.45 2 LYS A N 12
ATOM 11747 C CA . LYS A 1 2 ? -28.491 -23.814 -7.935 1.00 19.66 2 LYS A CA 12
ATOM 11748 C C . LYS A 1 2 ? -27.741 -24.029 -6.622 1.00 19.26 2 LYS A C 12
ATOM 11749 O O . LYS A 1 2 ? -28.365 -24.064 -5.567 1.00 19.81 2 LYS A O 12
ATOM 11768 N N . GLN A 1 3 ? -26.413 -24.101 -6.680 1.00 18.47 3 GLN A N 12
ATOM 11769 C CA . GLN A 1 3 ? -25.525 -24.145 -5.531 1.00 18.09 3 GLN A CA 12
ATOM 11770 C C . GLN A 1 3 ? -24.171 -23.642 -6.020 1.00 16.90 3 GLN A C 12
ATOM 11771 O O . GLN A 1 3 ? -23.845 -23.872 -7.180 1.00 16.76 3 GLN A O 12
ATOM 11785 N N . ASP A 1 4 ? -23.411 -22.971 -5.158 1.00 16.24 4 ASP A N 12
ATOM 11786 C CA . ASP A 1 4 ? -22.053 -22.516 -5.435 1.00 15.18 4 ASP A CA 12
ATOM 11787 C C . ASP A 1 4 ? -21.450 -22.131 -4.086 1.00 15.10 4 ASP A C 12
ATOM 11788 O O . ASP A 1 4 ? -22.154 -21.549 -3.259 1.00 15.77 4 ASP A O 12
ATOM 11797 N N . GLY A 1 5 ? -20.170 -22.422 -3.858 1.00 14.49 5 GLY A N 12
ATOM 11798 C CA . GLY A 1 5 ? -19.462 -21.949 -2.678 1.00 14.44 5 GLY A CA 12
ATOM 11799 C C . GLY A 1 5 ? -18.182 -22.729 -2.389 1.00 14.04 5 GLY A C 12
ATOM 11800 O O . GLY A 1 5 ? -17.866 -22.955 -1.223 1.00 14.36 5 GLY A O 12
ATOM 11804 N N . GLU A 1 6 ? -17.408 -23.100 -3.411 1.00 13.58 6 GLU A N 12
ATOM 11805 C CA . GLU A 1 6 ? -16.145 -23.793 -3.216 1.00 13.28 6 GLU A CA 12
ATOM 11806 C C . GLU A 1 6 ? -15.131 -23.324 -4.258 1.00 12.50 6 GLU A C 12
ATOM 11807 O O . GLU A 1 6 ? -15.406 -23.353 -5.454 1.00 12.72 6 GLU A O 12
ATOM 11819 N N . GLU A 1 7 ? -13.947 -22.899 -3.814 1.00 11.88 7 GLU A N 12
ATOM 11820 C CA . GLU A 1 7 ? -12.798 -22.651 -4.652 1.00 11.39 7 GLU A CA 12
ATOM 11821 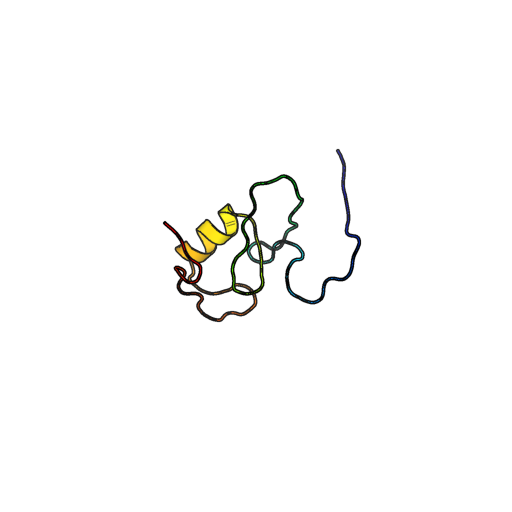C C . GLU A 1 7 ? -11.611 -22.635 -3.689 1.00 11.12 7 GLU A C 12
ATOM 11822 O O . GLU A 1 7 ? -11.728 -22.151 -2.564 1.00 11.53 7 GLU A O 12
ATOM 11834 N N . GLY A 1 8 ? -10.492 -23.223 -4.093 1.00 10.84 8 GLY A N 12
ATOM 11835 C CA . GLY A 1 8 ? -9.254 -23.139 -3.330 1.00 10.65 8 GLY A CA 12
ATOM 11836 C C . GLY A 1 8 ? -8.717 -21.711 -3.386 1.00 9.43 8 GLY A C 12
ATOM 11837 O O . GLY A 1 8 ? -9.008 -20.982 -4.332 1.00 8.98 8 GLY A O 12
ATOM 11841 N N . THR A 1 9 ? -7.948 -21.297 -2.379 1.00 9.25 9 THR A N 12
ATOM 11842 C CA . THR A 1 9 ? -7.464 -19.932 -2.286 1.00 8.37 9 THR A CA 12
ATOM 11843 C C . THR A 1 9 ? -6.034 -19.923 -1.770 1.00 7.75 9 THR A C 12
ATOM 11844 O O . THR A 1 9 ? -5.729 -20.636 -0.813 1.00 8.48 9 THR A O 12
ATOM 11855 N N . GLU A 1 10 ? -5.199 -19.058 -2.343 1.00 6.80 10 GLU A N 12
ATOM 11856 C CA . GLU A 1 10 ? -3.784 -18.966 -1.997 1.00 6.36 10 GLU A CA 12
ATOM 11857 C C . GLU A 1 10 ? -3.218 -17.544 -2.097 1.00 5.17 10 GLU A C 12
ATOM 11858 O O . GLU A 1 10 ? -2.294 -17.220 -1.357 1.00 5.01 10 GLU A O 12
ATOM 11870 N N . GLU A 1 11 ? -3.726 -16.697 -2.996 1.00 5.07 11 GLU A N 12
ATOM 11871 C CA . GLU A 1 11 ? -3.229 -15.336 -3.173 1.00 4.71 11 GLU A CA 12
ATOM 11872 C C . GLU A 1 11 ? -3.320 -14.540 -1.864 1.00 4.44 11 GLU A C 12
ATOM 11873 O O . GLU A 1 11 ? -4.403 -14.371 -1.309 1.00 5.34 11 GLU A O 12
ATOM 11885 N N . ASP A 1 12 ? -2.180 -14.036 -1.378 1.00 3.56 12 ASP A N 12
ATOM 11886 C CA . ASP A 1 12 ? -2.044 -13.436 -0.050 1.00 3.85 12 ASP A CA 12
ATOM 11887 C C . ASP A 1 12 ? -1.168 -12.177 -0.062 1.00 3.08 12 ASP A C 12
ATOM 11888 O O . ASP A 1 12 ? -0.703 -11.724 0.982 1.00 3.65 12 ASP A O 12
ATOM 11897 N N . THR A 1 13 ? -0.942 -11.610 -1.245 1.00 2.16 13 THR A N 12
ATOM 11898 C CA . THR A 1 13 ? 0.102 -10.621 -1.485 1.00 1.76 13 THR A CA 12
ATOM 11899 C C . THR A 1 13 ? -0.487 -9.365 -2.136 1.00 1.70 13 THR A C 12
ATOM 11900 O O . THR A 1 13 ? -0.396 -8.279 -1.562 1.00 2.42 13 THR A O 12
ATOM 11911 N N . GLU A 1 14 ? -1.126 -9.466 -3.305 1.00 1.51 14 GLU A N 12
ATOM 11912 C CA . GLU A 1 14 ? -1.574 -8.276 -4.020 1.00 1.96 14 GLU A CA 12
ATOM 11913 C C . GLU A 1 14 ? -3.080 -8.328 -4.271 1.00 1.30 14 GLU A C 12
ATOM 11914 O O . GLU A 1 14 ? -3.536 -8.907 -5.251 1.00 1.52 14 GLU A O 12
ATOM 11926 N N . GLU A 1 15 ? -3.856 -7.687 -3.390 1.00 1.12 15 GLU A N 12
ATOM 11927 C CA . GLU A 1 15 ? -5.290 -7.485 -3.543 1.00 0.84 15 GLU A CA 12
ATOM 11928 C C . GLU A 1 15 ? -5.628 -6.138 -2.893 1.00 0.90 15 GLU A C 12
ATOM 11929 O O . GLU A 1 15 ? -5.159 -5.890 -1.783 1.00 1.71 15 GLU A O 12
ATOM 11941 N N . LYS A 1 16 ? -6.469 -5.328 -3.559 1.00 1.02 16 LYS A N 12
ATOM 11942 C CA . LYS A 1 16 ? -7.140 -4.112 -3.082 1.00 0.89 16 LYS A CA 12
ATOM 11943 C C . LYS A 1 16 ? -6.261 -3.099 -2.334 1.00 0.88 16 LYS A C 12
ATOM 11944 O O . LYS A 1 16 ? -5.053 -3.252 -2.197 1.00 1.44 16 LYS A O 12
ATOM 11963 N N . CYS A 1 17 ? -6.858 -1.972 -1.929 1.00 0.49 17 CYS A N 12
ATOM 11964 C CA . CYS A 1 17 ? -6.119 -0.955 -1.183 1.00 0.43 17 CYS A CA 12
ATOM 11965 C C . CYS A 1 17 ? -6.404 -1.207 0.295 1.00 0.50 17 CYS A C 12
ATOM 11966 O O . CYS A 1 17 ? -7.547 -1.473 0.658 1.00 0.69 17 CYS A O 12
ATOM 11973 N N . THR A 1 18 ? -5.383 -1.094 1.146 1.00 0.44 18 THR A N 12
ATOM 11974 C CA . THR A 1 18 ? -5.518 -1.235 2.593 1.00 0.48 18 THR A CA 12
ATOM 11975 C C . THR A 1 18 ? -4.881 -0.057 3.342 1.00 0.53 18 THR A C 12
ATOM 11976 O O . THR A 1 18 ? -5.123 0.094 4.533 1.00 0.65 18 THR A O 12
ATOM 11987 N N . ILE A 1 19 ? -4.131 0.829 2.670 1.00 0.47 19 ILE A N 12
ATOM 11988 C CA . ILE A 1 19 ? -3.832 2.137 3.240 1.00 0.47 19 ILE A CA 12
ATOM 11989 C C . ILE A 1 19 ? -5.152 2.856 3.502 1.00 0.49 19 ILE A C 12
ATOM 11990 O O . ILE A 1 19 ? -5.430 3.300 4.611 1.00 0.56 19 ILE A O 12
ATOM 12006 N N . CYS A 1 20 ? -5.933 2.998 2.432 1.00 0.44 20 CYS A N 12
ATOM 12007 C CA . CYS A 1 20 ? -7.168 3.764 2.409 1.00 0.47 20 CYS A CA 12
ATOM 12008 C C . CYS A 1 20 ? -8.373 2.860 2.689 1.00 0.56 20 CYS A C 12
ATOM 12009 O O . CYS A 1 20 ? -9.438 3.363 3.028 1.00 0.64 20 CYS A O 12
ATOM 12016 N N . LEU A 1 21 ? -8.204 1.543 2.521 1.00 0.56 21 LEU A N 12
ATOM 12017 C CA . LEU A 1 21 ? -9.284 0.566 2.446 1.00 0.63 21 LEU A CA 12
ATOM 12018 C C . LEU A 1 21 ? -10.222 0.906 1.292 1.00 0.64 21 LEU A C 12
ATOM 12019 O O . LEU A 1 21 ? -11.263 1.538 1.445 1.00 0.89 21 LEU A O 12
ATOM 12035 N N . SER A 1 22 ? -9.835 0.446 0.107 1.00 0.61 22 SER A N 12
ATOM 12036 C CA . SER A 1 22 ? -10.546 0.645 -1.140 1.00 0.57 22 SER A CA 12
ATOM 12037 C C . SER A 1 22 ? -10.144 -0.507 -2.061 1.00 0.55 22 SER A C 12
ATOM 12038 O O . SER A 1 22 ? -9.831 -1.589 -1.572 1.00 0.68 22 SER A O 12
ATOM 12046 N N . ILE A 1 23 ? -10.113 -0.287 -3.374 1.00 0.59 23 ILE A N 12
ATOM 12047 C CA . ILE A 1 23 ? -9.807 -1.264 -4.401 1.00 0.55 23 ILE A CA 12
ATOM 12048 C C . ILE A 1 23 ? -8.646 -0.731 -5.235 1.00 0.47 23 ILE A C 12
ATOM 12049 O O . ILE A 1 23 ? -8.394 0.476 -5.250 1.00 0.47 23 ILE A O 12
ATOM 12065 N N . LEU A 1 24 ? -7.965 -1.630 -5.945 1.00 0.50 24 LEU A N 12
ATOM 12066 C CA . LEU A 1 24 ? -6.928 -1.307 -6.901 1.00 0.49 24 LEU A CA 12
ATOM 12067 C C . LEU A 1 24 ? -7.306 -1.960 -8.219 1.00 0.60 24 LEU A C 12
ATOM 12068 O O . LEU A 1 24 ? -7.068 -3.150 -8.408 1.00 0.83 24 LEU A O 12
ATOM 12084 N N . GLU A 1 25 ? -7.912 -1.190 -9.110 1.00 0.55 25 GLU A N 12
ATOM 12085 C CA . GLU A 1 25 ? -8.109 -1.620 -10.477 1.00 0.66 25 GLU A CA 12
ATOM 12086 C C . GLU A 1 25 ? -6.775 -1.471 -11.212 1.00 0.63 25 GLU A C 12
ATOM 12087 O O . GLU A 1 25 ? -5.958 -0.619 -10.861 1.00 0.60 25 GLU A O 12
ATOM 12099 N N . GLU A 1 26 ? -6.540 -2.282 -12.243 1.00 0.72 26 GLU A N 12
ATOM 12100 C CA . GLU A 1 26 ? -5.379 -2.081 -13.095 1.00 0.76 26 GLU A CA 12
ATOM 12101 C C . GLU A 1 26 ? -5.640 -0.902 -14.034 1.00 0.76 26 GLU A C 12
ATOM 12102 O O . GLU A 1 26 ? -6.786 -0.523 -14.265 1.00 0.76 26 GLU A O 12
ATOM 12114 N N . GLY A 1 27 ? -4.575 -0.328 -14.599 1.00 0.81 27 GLY A N 12
ATOM 12115 C CA . GLY A 1 27 ? -4.677 0.785 -15.532 1.00 0.87 27 GLY A CA 12
ATOM 12116 C C . GLY A 1 27 ? -4.116 2.060 -14.918 1.00 0.84 27 GLY A C 12
ATOM 12117 O O . GLY A 1 27 ? -3.510 2.864 -15.622 1.00 0.96 27 GLY A O 12
ATOM 12121 N N . GLU A 1 28 ? -4.317 2.261 -13.615 1.00 0.74 28 GLU A N 12
ATOM 12122 C CA . GLU A 1 28 ? -3.742 3.404 -12.924 1.00 0.73 28 GLU A CA 12
ATOM 12123 C C . GLU A 1 28 ? -2.251 3.176 -12.674 1.00 0.70 28 GLU A C 12
ATOM 12124 O O . GLU A 1 28 ? -1.789 2.037 -12.590 1.00 0.67 28 GLU A O 12
ATOM 12136 N N . ASP A 1 29 ? -1.508 4.265 -12.466 1.00 0.75 29 ASP A N 12
ATOM 12137 C CA . ASP A 1 29 ? -0.156 4.217 -11.927 1.00 0.73 29 ASP A CA 12
ATOM 12138 C C . ASP A 1 29 ? -0.292 3.940 -10.436 1.00 0.61 29 ASP A C 12
ATOM 12139 O O . ASP A 1 29 ? -0.259 4.838 -9.596 1.00 0.69 29 ASP A O 12
ATOM 12148 N N . VAL A 1 30 ? -0.507 2.674 -10.104 1.00 0.50 30 VAL A N 12
ATOM 12149 C CA . VAL A 1 30 ? -0.535 2.205 -8.739 1.00 0.45 30 VAL A CA 12
ATOM 12150 C C . VAL A 1 30 ? 0.924 1.976 -8.298 1.00 0.49 30 VAL A C 12
ATOM 12151 O O . VAL A 1 30 ? 1.852 2.175 -9.082 1.00 0.64 30 VAL A O 12
ATOM 12164 N N . ARG A 1 31 ? 1.167 1.552 -7.058 1.00 0.44 31 ARG A N 12
ATOM 12165 C CA . ARG A 1 31 ? 2.516 1.249 -6.592 1.00 0.46 31 ARG A CA 12
ATOM 12166 C C . ARG A 1 31 ? 2.494 -0.074 -5.847 1.00 0.46 31 ARG A C 12
ATOM 12167 O O . ARG A 1 31 ? 1.486 -0.457 -5.266 1.00 0.53 31 ARG A O 12
ATOM 12188 N N . CYS A 1 32 ? 3.632 -0.754 -5.824 1.00 0.50 32 CYS A N 12
ATOM 12189 C CA . CYS A 1 32 ? 3.848 -1.970 -5.081 1.00 0.52 32 CYS A CA 12
ATOM 12190 C C . CYS A 1 32 ? 5.013 -1.716 -4.134 1.00 0.56 32 CYS A C 12
ATOM 12191 O O . CYS A 1 32 ? 6.076 -1.247 -4.555 1.00 0.64 32 CYS A O 12
ATOM 12199 N N . LEU A 1 33 ? 4.782 -1.948 -2.841 1.00 0.55 33 LEU A N 12
ATOM 12200 C CA . LEU A 1 33 ? 5.818 -1.918 -1.826 1.00 0.58 33 LEU A CA 12
ATOM 12201 C C . LEU A 1 33 ? 6.362 -3.331 -1.647 1.00 0.57 33 LEU A C 12
ATOM 12202 O O . LEU A 1 33 ? 5.647 -4.311 -1.840 1.00 0.59 33 LEU A O 12
ATOM 12218 N N . PRO A 1 34 ? 7.622 -3.461 -1.221 1.00 0.61 34 PRO A N 12
ATOM 12219 C CA . PRO A 1 34 ? 8.251 -4.757 -1.046 1.00 0.67 34 PRO A CA 12
ATOM 12220 C C . PRO A 1 34 ? 7.692 -5.521 0.156 1.00 0.67 34 PRO A C 12
ATOM 12221 O O . PRO A 1 34 ? 8.044 -6.684 0.339 1.00 0.82 34 PRO A O 12
ATOM 12232 N N . CYS A 1 35 ? 6.821 -4.924 0.983 1.00 0.63 35 CYS A N 12
ATOM 12233 C CA . CYS A 1 35 ? 6.382 -5.543 2.228 1.00 0.63 35 CYS A CA 12
ATOM 12234 C C . CYS A 1 35 ? 5.188 -6.491 1.984 1.00 0.69 35 CYS A C 12
ATOM 12235 O O . CYS A 1 35 ? 4.270 -6.527 2.819 1.00 1.05 35 CYS A O 12
ATOM 12242 N N . MET A 1 36 ? 5.211 -7.230 0.863 1.00 0.63 36 MET A N 12
ATOM 12243 C CA . MET A 1 36 ? 4.159 -8.080 0.297 1.00 0.65 36 MET A CA 12
ATOM 12244 C C . MET A 1 36 ? 2.811 -7.380 0.150 1.00 0.60 36 MET A C 12
ATOM 12245 O O . MET A 1 36 ? 1.790 -8.039 0.279 1.00 0.61 36 MET A O 12
ATOM 12259 N N . HIS A 1 37 ? 2.769 -6.076 -0.155 1.00 0.56 37 HIS A N 12
ATOM 12260 C CA . HIS A 1 37 ? 1.518 -5.351 -0.302 1.00 0.53 37 HIS A CA 12
ATOM 12261 C C . HIS A 1 37 ? 1.670 -4.241 -1.337 1.00 0.49 37 HIS A C 12
ATOM 12262 O O . HIS A 1 37 ? 2.750 -3.670 -1.478 1.00 0.51 37 HIS A O 12
ATOM 12276 N N . LEU A 1 38 ? 0.588 -3.904 -2.039 1.00 0.46 38 LEU A N 12
ATOM 12277 C CA . LEU A 1 38 ? 0.583 -2.868 -3.066 1.00 0.44 38 LEU A CA 12
ATOM 12278 C C . LEU A 1 38 ? -0.588 -1.940 -2.799 1.00 0.41 38 LEU A C 12
ATOM 12279 O O . LEU A 1 38 ? -1.605 -2.396 -2.289 1.00 0.47 38 LEU A O 12
ATOM 12295 N N . PHE A 1 39 ? -0.460 -0.651 -3.114 1.00 0.37 39 PHE A N 12
ATOM 12296 C CA . PHE A 1 39 ? -1.521 0.325 -2.924 1.00 0.33 39 PHE A CA 12
ATOM 12297 C C . PHE A 1 39 ? -1.384 1.423 -3.963 1.00 0.32 39 PHE A C 12
ATOM 12298 O O . PHE A 1 39 ? -0.353 1.540 -4.615 1.00 0.38 39 PHE A O 12
ATOM 12315 N N . HIS A 1 40 ? -2.399 2.278 -4.073 1.00 0.28 40 HIS A N 12
ATOM 12316 C CA . HIS A 1 40 ? -2.347 3.458 -4.921 1.00 0.29 40 HIS A CA 12
ATOM 12317 C C . HIS A 1 40 ? -1.035 4.213 -4.712 1.00 0.33 40 HIS A C 12
ATOM 12318 O O . HIS A 1 40 ? -0.658 4.463 -3.570 1.00 0.34 40 HIS A O 12
ATOM 12332 N N . GLN A 1 41 ? -0.360 4.605 -5.795 1.00 0.36 41 GLN A N 12
ATOM 12333 C CA . GLN A 1 41 ? 0.879 5.371 -5.711 1.00 0.42 41 GLN A CA 12
ATOM 12334 C C . GLN A 1 41 ? 0.681 6.597 -4.822 1.00 0.46 41 GLN A C 12
ATOM 12335 O O . GLN A 1 41 ? 1.437 6.819 -3.886 1.00 0.51 41 GLN A O 12
ATOM 12349 N N . VAL A 1 42 ? -0.384 7.354 -5.058 1.00 0.48 42 VAL A N 12
ATOM 12350 C CA . VAL A 1 42 ? -0.682 8.534 -4.255 1.00 0.55 42 VAL A CA 12
ATOM 12351 C C . VAL A 1 42 ? -0.861 8.194 -2.776 1.00 0.53 42 VAL A C 12
ATOM 12352 O O . VAL A 1 42 ? -0.407 8.934 -1.906 1.00 0.62 42 VAL A O 12
ATOM 12365 N N . CYS A 1 43 ? -1.529 7.071 -2.495 1.00 0.44 43 CYS A N 12
ATOM 12366 C CA . CYS A 1 43 ? -1.753 6.618 -1.129 1.00 0.42 43 CYS A CA 12
ATOM 12367 C C . CYS A 1 43 ? -0.395 6.421 -0.459 1.00 0.46 43 CYS A C 12
ATOM 12368 O O . CYS A 1 43 ? -0.178 6.983 0.607 1.00 0.53 43 CYS A O 12
ATOM 12375 N N . VAL A 1 44 ? 0.529 5.640 -1.032 1.00 0.44 44 VAL A N 12
ATOM 12376 C CA . VAL A 1 44 ? 1.835 5.453 -0.402 1.00 0.51 44 VAL A CA 12
ATOM 12377 C C . VAL A 1 44 ? 2.563 6.796 -0.269 1.00 0.59 44 VAL A C 12
ATOM 12378 O O . VAL A 1 44 ? 3.169 7.074 0.758 1.00 0.63 44 VAL A O 12
ATOM 12391 N N . ASP A 1 45 ? 2.438 7.673 -1.259 1.00 0.66 45 ASP A N 12
ATOM 12392 C CA . ASP A 1 45 ? 3.134 8.965 -1.346 1.00 0.81 45 ASP A CA 12
ATOM 12393 C C . ASP A 1 45 ? 2.610 9.983 -0.321 1.00 0.89 45 ASP A C 12
ATOM 12394 O O . ASP A 1 45 ? 3.121 11.097 -0.200 1.00 1.20 45 ASP A O 12
ATOM 12403 N N . GLN A 1 46 ? 1.586 9.609 0.438 1.00 0.72 46 GLN A N 12
ATOM 12404 C CA . GLN A 1 46 ? 0.997 10.417 1.498 1.00 0.92 46 GLN A CA 12
ATOM 12405 C C . GLN A 1 46 ? 1.064 9.676 2.832 1.00 0.90 46 GLN A C 12
ATOM 12406 O O . GLN A 1 46 ? 1.263 10.273 3.890 1.00 1.01 46 GLN A O 12
ATOM 12420 N N . TRP A 1 47 ? 0.903 8.358 2.806 1.00 0.79 47 TRP A N 12
ATOM 12421 C CA . TRP A 1 47 ? 0.794 7.561 4.004 1.00 0.84 47 TRP A CA 12
ATOM 12422 C C . TRP A 1 47 ? 2.190 7.314 4.551 1.00 0.79 47 TRP A C 12
ATOM 12423 O O . TRP A 1 47 ? 2.358 7.279 5.758 1.00 1.01 47 TRP A O 12
ATOM 12444 N N . LEU A 1 48 ? 3.206 7.240 3.690 1.00 0.67 48 LEU A N 12
ATOM 12445 C CA . LEU A 1 48 ? 4.604 7.179 4.097 1.00 0.67 48 LEU A CA 12
ATOM 12446 C C . LEU A 1 48 ? 5.107 8.521 4.622 1.00 0.74 48 LEU A C 12
ATOM 12447 O O . LEU A 1 48 ? 6.256 8.633 5.027 1.00 0.81 48 LEU A O 12
ATOM 12463 N N . ILE A 1 49 ? 4.289 9.569 4.566 1.00 0.78 49 ILE A N 12
ATOM 12464 C CA . ILE A 1 49 ? 4.684 10.892 5.015 1.00 0.85 49 ILE A CA 12
ATOM 12465 C C . ILE A 1 49 ? 4.129 11.028 6.428 1.00 0.83 49 ILE A C 12
ATOM 12466 O O . ILE A 1 49 ? 4.881 11.235 7.378 1.00 0.89 49 ILE A O 12
ATOM 12482 N N . THR A 1 50 ? 2.810 10.881 6.577 1.00 0.81 50 THR A N 12
ATOM 12483 C CA . THR A 1 50 ? 2.154 10.981 7.877 1.00 0.86 50 THR A CA 12
ATOM 12484 C C . THR A 1 50 ? 2.390 9.735 8.744 1.00 0.75 50 THR A C 12
ATOM 12485 O O . THR A 1 50 ? 2.185 9.777 9.953 1.00 0.86 50 THR A O 12
ATOM 12496 N N . ASN A 1 51 ? 2.812 8.618 8.145 1.00 0.61 51 ASN A N 12
ATOM 12497 C CA . ASN A 1 51 ? 2.957 7.323 8.801 1.00 0.57 51 ASN A CA 12
ATOM 12498 C C . ASN A 1 51 ? 4.254 6.675 8.312 1.00 0.55 51 ASN A C 12
ATOM 12499 O O . ASN A 1 51 ? 4.817 7.117 7.314 1.00 1.07 51 ASN A O 12
ATOM 12510 N N . LYS A 1 52 ? 4.768 5.652 9.002 1.00 0.45 52 LYS A N 12
ATOM 12511 C CA . LYS A 1 52 ? 6.091 5.103 8.675 1.00 0.53 52 LYS A CA 12
ATOM 12512 C C . LYS A 1 52 ? 6.189 3.600 8.991 1.00 0.54 52 LYS A C 12
ATOM 12513 O O . LYS A 1 52 ? 7.176 3.114 9.538 1.00 0.72 52 LYS A O 12
ATOM 12532 N N . LYS A 1 53 ? 5.169 2.819 8.633 1.00 0.49 53 LYS A N 12
ATOM 12533 C CA . LYS A 1 53 ? 5.083 1.408 8.996 1.00 0.62 53 LYS A CA 12
ATOM 12534 C C . LYS A 1 53 ? 4.146 0.683 8.040 1.00 0.64 53 LYS A C 12
ATOM 12535 O O . LYS A 1 53 ? 3.281 1.341 7.481 1.00 0.69 53 LYS A O 12
ATOM 12554 N N . CYS A 1 54 ? 4.299 -0.635 7.849 1.00 0.64 54 CYS A N 12
ATOM 12555 C CA . CYS A 1 54 ? 3.454 -1.419 6.951 1.00 0.63 54 CYS A CA 12
ATOM 12556 C C . CYS A 1 54 ? 2.051 -1.470 7.596 1.00 0.65 54 CYS A C 12
ATOM 12557 O O . CYS A 1 54 ? 1.978 -1.507 8.827 1.00 0.70 54 CYS A O 12
ATOM 12564 N N . PRO A 1 55 ? 0.926 -1.450 6.855 1.00 0.68 55 PRO A N 12
ATOM 12565 C CA . PRO A 1 55 ? -0.378 -1.349 7.486 1.00 0.72 55 PRO A CA 12
ATOM 12566 C C . PRO A 1 55 ? -0.840 -2.714 7.999 1.00 0.74 55 PRO A C 12
ATOM 12567 O O . PRO A 1 55 ? -1.307 -2.819 9.129 1.00 1.00 55 PRO A O 12
ATOM 12578 N N . ILE A 1 56 ? -0.741 -3.749 7.160 1.00 0.59 56 ILE A N 12
ATOM 12579 C CA . ILE A 1 56 ? -1.237 -5.089 7.456 1.00 0.63 56 ILE A CA 12
ATOM 12580 C C . ILE A 1 56 ? -0.178 -5.820 8.275 1.00 0.67 56 ILE A C 12
ATOM 12581 O O . ILE A 1 56 ? -0.385 -6.166 9.433 1.00 0.78 56 ILE A O 12
ATOM 12597 N N . CYS A 1 57 ? 0.975 -6.033 7.640 1.00 0.66 57 CYS A N 12
ATOM 12598 C CA . CYS A 1 57 ? 2.145 -6.708 8.181 1.00 0.72 57 CYS A CA 12
ATOM 12599 C C . CYS A 1 57 ? 2.697 -5.958 9.399 1.00 0.78 57 CYS A C 12
ATOM 12600 O O . CYS A 1 57 ? 3.410 -6.557 10.198 1.00 0.89 57 CYS A O 12
ATOM 12607 N N . ARG A 1 58 ? 2.353 -4.675 9.586 1.00 0.76 58 ARG A N 12
ATOM 12608 C CA . ARG A 1 58 ? 2.535 -3.957 10.852 1.00 0.81 58 ARG A CA 12
ATOM 12609 C C . ARG A 1 58 ? 3.999 -3.755 11.261 1.00 0.82 58 ARG A C 12
ATOM 12610 O O . ARG A 1 58 ? 4.232 -3.225 12.345 1.00 1.04 58 ARG A O 12
ATOM 12631 N N . VAL A 1 59 ? 4.980 -4.100 10.425 1.00 0.72 59 VAL A N 12
ATOM 12632 C CA . VAL A 1 59 ? 6.387 -3.920 10.761 1.00 0.76 59 VAL A CA 12
ATOM 12633 C C . VAL A 1 59 ? 6.806 -2.539 10.275 1.00 0.70 59 VAL A C 12
ATOM 12634 O O . VAL A 1 59 ? 6.366 -2.107 9.214 1.00 0.67 59 VAL A O 12
ATOM 12647 N N . ASP A 1 60 ? 7.610 -1.806 11.034 1.00 0.75 60 ASP A N 12
ATOM 12648 C CA . ASP A 1 60 ? 7.993 -0.455 10.669 1.00 0.76 60 ASP A CA 12
ATOM 12649 C C . ASP A 1 60 ? 8.947 -0.434 9.481 1.00 0.74 60 ASP A C 12
ATOM 12650 O O . ASP A 1 60 ? 10.159 -0.538 9.633 1.00 0.84 60 ASP A O 12
ATOM 12659 N N . ILE A 1 61 ? 8.399 -0.258 8.274 1.00 0.70 61 ILE A N 12
ATOM 12660 C CA . ILE A 1 61 ? 9.193 -0.324 7.053 1.00 0.77 61 ILE A CA 12
ATOM 12661 C C . ILE A 1 61 ? 10.086 0.896 6.854 1.00 0.90 61 ILE A C 12
ATOM 12662 O O . ILE A 1 61 ? 11.179 0.767 6.312 1.00 1.39 61 ILE A O 12
ATOM 12678 N N . GLU A 1 62 ? 9.645 2.076 7.289 1.00 0.81 62 GLU A N 12
ATOM 12679 C CA . GLU A 1 62 ? 10.525 3.240 7.314 1.00 0.94 62 GLU A CA 12
ATOM 12680 C C . GLU A 1 62 ? 11.399 3.222 8.570 1.00 2.91 62 GLU A C 12
ATOM 12681 O O . GLU A 1 62 ? 12.220 4.117 8.761 1.00 3.44 62 GLU A O 12
ATOM 12693 N N . ALA A 1 63 ? 11.260 2.192 9.410 1.00 4.55 63 ALA A N 12
ATOM 12694 C CA . ALA A 1 63 ? 11.928 2.100 10.691 1.00 7.05 63 ALA A CA 12
ATOM 12695 C C . ALA A 1 63 ? 11.716 3.377 11.517 1.00 8.31 63 ALA A C 12
ATOM 12696 O O . ALA A 1 63 ? 10.668 4.018 11.434 1.00 8.02 63 ALA A O 12
ATOM 12703 N N . GLN A 1 64 ? 12.710 3.737 12.335 1.00 10.02 64 GLN A N 12
ATOM 12704 C CA . GLN A 1 64 ? 12.753 4.948 13.149 1.00 11.54 64 GLN A CA 12
ATOM 12705 C C . GLN A 1 64 ? 11.492 5.170 13.999 1.00 13.27 64 GLN A C 12
ATOM 12706 O O . GLN A 1 64 ? 11.201 6.303 14.380 1.00 14.49 64 GLN A O 12
ATOM 12720 N N . LEU A 1 65 ? 10.776 4.097 14.349 1.00 13.76 65 LEU A N 12
ATOM 12721 C CA . LEU A 1 65 ? 9.520 4.149 15.082 1.00 15.73 65 LEU A CA 12
ATOM 12722 C C . LEU A 1 65 ? 9.529 2.991 16.078 1.00 17.48 65 LEU A C 12
ATOM 12723 O O . LEU A 1 65 ? 9.080 1.900 15.738 1.00 17.70 65 LEU A O 12
ATOM 12739 N N . PRO A 1 66 ? 10.038 3.184 17.301 1.00 18.96 66 PRO A N 12
ATOM 12740 C CA . PRO A 1 66 ? 10.213 2.106 18.266 1.00 20.76 66 PRO A CA 12
ATOM 12741 C C . PRO A 1 66 ? 8.908 1.812 19.022 1.00 22.66 66 PRO A C 12
ATOM 12742 O O . PRO A 1 66 ? 8.894 1.795 20.249 1.00 24.09 66 PRO A O 12
ATOM 12753 N N . SER A 1 67 ? 7.825 1.528 18.291 1.00 22.84 67 SER A N 12
ATOM 12754 C CA . SER A 1 67 ? 6.485 1.306 18.812 1.00 24.67 67 SER A CA 12
ATOM 12755 C C . SER A 1 67 ? 5.921 2.578 19.448 1.00 25.61 67 SER A C 12
ATOM 12756 O O . SER A 1 67 ? 6.195 2.899 20.601 1.00 26.45 67 SER A O 12
ATOM 12764 N N . GLU A 1 68 ? 5.090 3.295 18.696 1.00 25.64 68 GLU A N 12
ATOM 12765 C CA . GLU A 1 68 ? 4.397 4.478 19.172 1.00 26.65 68 GLU A CA 12
ATOM 12766 C C . GLU A 1 68 ? 2.942 4.285 18.754 1.00 27.37 68 GLU A C 12
ATOM 12767 O O . GLU A 1 68 ? 2.670 4.093 17.567 1.00 26.66 68 GLU A O 12
ATOM 12779 N N . SER A 1 69 ? 2.034 4.269 19.732 1.00 28.91 69 SER A N 12
ATOM 12780 C CA . SER A 1 69 ? 0.609 4.037 19.564 1.00 29.86 69 SER A CA 12
ATOM 12781 C C . SER A 1 69 ? -0.119 5.150 20.295 1.00 30.84 69 SER A C 12
ATOM 12782 O O . SER A 1 69 ? 0.452 5.606 21.310 1.00 31.63 69 SER A O 12
ATOM 12793 N N . MET A 1 1 ? -30.813 -18.176 -8.708 1.00 19.83 1 MET A N 13
ATOM 12794 C CA . MET A 1 1 ? -29.672 -19.008 -9.129 1.00 19.57 1 MET A CA 13
ATOM 12795 C C . MET A 1 1 ? -28.404 -18.197 -8.945 1.00 18.46 1 MET A C 13
ATOM 12796 O O . MET A 1 1 ? -28.448 -16.983 -9.118 1.00 18.29 1 MET A O 13
ATOM 12812 N N . LYS A 1 2 ? -27.295 -18.846 -8.587 1.00 17.93 2 LYS A N 13
ATOM 12813 C CA . LYS A 1 2 ? -25.978 -18.227 -8.561 1.00 16.97 2 LYS A CA 13
ATOM 12814 C C . LYS A 1 2 ? -24.953 -19.354 -8.675 1.00 16.62 2 LYS A C 13
ATOM 12815 O O . LYS A 1 2 ? -25.338 -20.519 -8.587 1.00 17.30 2 LYS A O 13
ATOM 12834 N N . GLN A 1 3 ? -23.681 -19.040 -8.914 1.00 15.81 3 GLN A N 13
ATOM 12835 C CA . GLN A 1 3 ? -22.672 -20.087 -8.964 1.00 15.56 3 GLN A CA 13
ATOM 12836 C C . GLN A 1 3 ? -22.285 -20.450 -7.533 1.00 14.95 3 GLN A C 13
ATOM 12837 O O . GLN A 1 3 ? -22.397 -19.614 -6.638 1.00 14.74 3 GLN A O 13
ATOM 12851 N N . ASP A 1 4 ? -21.790 -21.671 -7.336 1.00 14.97 4 ASP A N 13
ATOM 12852 C CA . ASP A 1 4 ? -21.201 -22.139 -6.090 1.00 14.66 4 ASP A CA 13
ATOM 12853 C C . ASP A 1 4 ? -19.984 -22.982 -6.462 1.00 14.64 4 ASP A C 13
ATOM 12854 O O . ASP A 1 4 ? -19.836 -23.369 -7.625 1.00 15.20 4 ASP A O 13
ATOM 12863 N N . GLY A 1 5 ? -19.108 -23.266 -5.499 1.00 14.23 5 GLY A N 13
ATOM 12864 C CA . GLY A 1 5 ? -17.917 -24.074 -5.719 1.00 14.28 5 GLY A CA 13
ATOM 12865 C C . GLY A 1 5 ? -16.925 -23.827 -4.590 1.00 13.61 5 GLY A C 13
ATOM 12866 O O . GLY A 1 5 ? -17.086 -22.870 -3.835 1.00 13.23 5 GLY A O 13
ATOM 12870 N N . GLU A 1 6 ? -15.904 -24.674 -4.456 1.00 13.71 6 GLU A N 13
ATOM 12871 C CA . GLU A 1 6 ? -14.928 -24.540 -3.387 1.00 13.27 6 GLU A CA 13
ATOM 12872 C C . GLU A 1 6 ? -13.622 -25.164 -3.875 1.00 13.19 6 GLU A C 13
ATOM 12873 O O . GLU A 1 6 ? -13.660 -26.196 -4.544 1.00 13.96 6 GLU A O 13
ATOM 12885 N N . GLU A 1 7 ? -12.475 -24.545 -3.589 1.00 12.47 7 GLU A N 13
ATOM 12886 C CA . GLU A 1 7 ? -11.176 -25.027 -4.004 1.00 12.47 7 GLU A CA 13
ATOM 12887 C C . GLU A 1 7 ? -10.169 -24.314 -3.103 1.00 11.85 7 GLU A C 13
ATOM 12888 O O . GLU A 1 7 ? -10.288 -23.113 -2.863 1.00 11.50 7 GLU A O 13
ATOM 12900 N N . GLY A 1 8 ? -9.211 -25.051 -2.556 1.00 12.07 8 GLY A N 13
ATOM 12901 C CA . GLY A 1 8 ? -8.169 -24.477 -1.719 1.00 11.75 8 GLY A CA 13
ATOM 12902 C C . GLY A 1 8 ? -7.297 -23.534 -2.546 1.00 10.36 8 GLY A C 13
ATOM 12903 O O . GLY A 1 8 ? -6.941 -23.848 -3.677 1.00 10.16 8 GLY A O 13
ATOM 12907 N N . THR A 1 9 ? -6.958 -22.364 -2.007 1.00 9.68 9 THR A N 13
ATOM 12908 C CA . THR A 1 9 ? -6.097 -21.369 -2.641 1.00 8.47 9 THR A CA 13
ATOM 12909 C C . THR A 1 9 ? -5.381 -20.619 -1.513 1.00 7.99 9 THR A C 13
ATOM 12910 O O . THR A 1 9 ? -5.802 -20.703 -0.361 1.00 8.74 9 THR A O 13
ATOM 12921 N N . GLU A 1 10 ? -4.302 -19.898 -1.822 1.00 7.07 10 GLU A N 13
ATOM 12922 C CA . GLU A 1 10 ? -3.516 -19.150 -0.864 1.00 6.77 10 GLU A CA 13
ATOM 12923 C C . GLU A 1 10 ? -3.138 -17.864 -1.586 1.00 5.42 10 GLU A C 13
ATOM 12924 O O . GLU A 1 10 ? -2.326 -17.883 -2.507 1.00 5.04 10 GLU A O 13
ATOM 12936 N N . GLU A 1 11 ? -3.808 -16.770 -1.239 1.00 5.57 11 GLU A N 13
ATOM 12937 C CA . GLU A 1 11 ? -3.658 -15.483 -1.895 1.00 5.13 11 GLU A CA 13
ATOM 12938 C C . GLU A 1 11 ? -3.564 -14.413 -0.807 1.00 4.85 11 GLU A C 13
ATOM 12939 O O . GLU A 1 11 ? -4.545 -14.163 -0.107 1.00 5.79 11 GLU A O 13
ATOM 12951 N N . ASP A 1 12 ? -2.386 -13.811 -0.643 1.00 3.89 12 ASP A N 13
ATOM 12952 C CA . ASP A 1 12 ? -2.163 -12.665 0.240 1.00 4.02 12 ASP A CA 13
ATOM 12953 C C . ASP A 1 12 ? -0.909 -11.968 -0.259 1.00 2.93 12 ASP A C 13
ATOM 12954 O O . ASP A 1 12 ? 0.196 -12.223 0.216 1.00 3.20 12 ASP A O 13
ATOM 12963 N N . THR A 1 13 ? -1.069 -11.152 -1.296 1.00 2.14 13 THR A N 13
ATOM 12964 C CA . THR A 1 13 ? -0.002 -10.345 -1.849 1.00 1.61 13 THR A CA 13
ATOM 12965 C C . THR A 1 13 ? -0.654 -9.088 -2.432 1.00 1.61 13 THR A C 13
ATOM 12966 O O . THR A 1 13 ? -0.689 -8.045 -1.780 1.00 2.33 13 THR A O 13
ATOM 12977 N N . GLU A 1 14 ? -1.236 -9.158 -3.629 1.00 1.48 14 GLU A N 13
ATOM 12978 C CA . GLU A 1 14 ? -1.645 -7.947 -4.327 1.00 2.02 14 GLU A CA 13
ATOM 12979 C C . GLU A 1 14 ? -3.138 -7.995 -4.630 1.00 1.43 14 GLU A C 13
ATOM 12980 O O . GLU A 1 14 ? -3.551 -8.511 -5.663 1.00 1.76 14 GLU A O 13
ATOM 12992 N N . GLU A 1 15 ? -3.957 -7.455 -3.720 1.00 1.14 15 GLU A N 13
ATOM 12993 C CA . GLU A 1 15 ? -5.403 -7.426 -3.881 1.00 0.94 15 GLU A CA 13
ATOM 12994 C C . GLU A 1 15 ? -5.966 -6.247 -3.066 1.00 0.82 15 GLU A C 13
ATOM 12995 O O . GLU A 1 15 ? -5.673 -6.140 -1.877 1.00 1.62 15 GLU A O 13
ATOM 13007 N N . LYS A 1 16 ? -6.774 -5.386 -3.704 1.00 1.00 16 LYS A N 13
ATOM 13008 C CA . LYS A 1 16 ? -7.383 -4.149 -3.197 1.00 0.86 16 LYS A CA 13
ATOM 13009 C C . LYS A 1 16 ? -6.429 -3.157 -2.502 1.00 0.92 16 LYS A C 13
ATOM 13010 O O . LYS A 1 16 ? -5.243 -3.416 -2.324 1.00 1.44 16 LYS A O 13
ATOM 13029 N N . CYS A 1 17 ? -6.943 -1.973 -2.128 1.00 0.54 17 CYS A N 13
ATOM 13030 C CA . CYS A 1 17 ? -6.185 -1.013 -1.315 1.00 0.48 17 CYS A CA 13
ATOM 13031 C C . CYS A 1 17 ? -6.501 -1.296 0.152 1.00 0.57 17 CYS A C 13
ATOM 13032 O O . CYS A 1 17 ? -7.655 -1.543 0.486 1.00 0.75 17 CYS A O 13
ATOM 13039 N N . THR A 1 18 ? -5.500 -1.206 1.033 1.00 0.50 18 THR A N 13
ATOM 13040 C CA . THR A 1 18 ? -5.658 -1.407 2.472 1.00 0.55 18 THR A CA 13
ATOM 13041 C C . THR A 1 18 ? -5.145 -0.208 3.276 1.00 0.53 18 THR A C 13
ATOM 13042 O O . THR A 1 18 ? -5.536 -0.053 4.426 1.00 0.61 18 THR A O 13
ATOM 13053 N N . ILE A 1 19 ? -4.322 0.682 2.703 1.00 0.47 19 ILE A N 13
ATOM 13054 C CA . ILE A 1 19 ? -4.038 1.960 3.354 1.00 0.48 19 ILE A CA 13
ATOM 13055 C C . ILE A 1 19 ? -5.356 2.697 3.602 1.00 0.50 19 ILE A C 13
ATOM 13056 O O . ILE A 1 19 ? -5.626 3.158 4.706 1.00 0.57 19 ILE A O 13
ATOM 13072 N N . CYS A 1 20 ? -6.142 2.840 2.535 1.00 0.47 20 CYS A N 13
ATOM 13073 C CA . CYS A 1 20 ? -7.376 3.609 2.527 1.00 0.54 20 CYS A CA 13
ATOM 13074 C C . CYS A 1 20 ? -8.594 2.697 2.709 1.00 0.60 20 CYS A C 13
ATOM 13075 O O . CYS A 1 20 ? -9.664 3.185 3.055 1.00 0.70 20 CYS A O 13
ATOM 13082 N N . LEU A 1 21 ? -8.431 1.395 2.448 1.00 0.57 21 LEU A N 13
ATOM 13083 C CA . LEU A 1 21 ? -9.515 0.440 2.250 1.00 0.62 21 LEU A CA 13
ATOM 13084 C C . LEU A 1 21 ? -10.387 0.866 1.073 1.00 0.58 21 LEU A C 13
ATOM 13085 O O . LEU A 1 21 ? -11.402 1.541 1.210 1.00 0.83 21 LEU A O 13
ATOM 13101 N N . SER A 1 22 ? -9.978 0.426 -0.111 1.00 0.57 22 SER A N 13
ATOM 13102 C CA . SER A 1 22 ? -10.690 0.631 -1.356 1.00 0.52 22 SER A CA 13
ATOM 13103 C C . SER A 1 22 ? -10.303 -0.526 -2.270 1.00 0.53 22 SER A C 13
ATOM 13104 O O . SER A 1 22 ? -9.865 -1.554 -1.775 1.00 0.65 22 SER A O 13
ATOM 13112 N N . ILE A 1 23 ? -10.411 -0.363 -3.584 1.00 0.52 23 ILE A N 13
ATOM 13113 C CA . ILE A 1 23 ? -10.045 -1.331 -4.604 1.00 0.51 23 ILE A CA 13
ATOM 13114 C C . ILE A 1 23 ? -8.823 -0.814 -5.352 1.00 0.47 23 ILE A C 13
ATOM 13115 O O . ILE A 1 23 ? -8.517 0.378 -5.296 1.00 0.47 23 ILE A O 13
ATOM 13131 N N . LEU A 1 24 ? -8.152 -1.714 -6.076 1.00 0.50 24 LEU A N 13
ATOM 13132 C CA . LEU A 1 24 ? -7.070 -1.417 -6.989 1.00 0.47 24 LEU A CA 13
ATOM 13133 C C . LEU A 1 24 ? -7.324 -2.181 -8.276 1.00 0.59 24 LEU A C 13
ATOM 13134 O O . LEU A 1 24 ? -7.065 -3.378 -8.345 1.00 0.79 24 LEU A O 13
ATOM 13150 N N . GLU A 1 25 ? -7.852 -1.489 -9.278 1.00 0.58 25 GLU A N 13
ATOM 13151 C CA . GLU A 1 25 ? -7.945 -2.006 -10.624 1.00 0.69 25 GLU A CA 13
ATOM 13152 C C . GLU A 1 25 ? -6.549 -1.986 -11.247 1.00 0.73 25 GLU A C 13
ATOM 13153 O O . GLU A 1 25 ? -5.685 -1.195 -10.862 1.00 0.77 25 GLU A O 13
ATOM 13165 N N . GLU A 1 26 ? -6.328 -2.859 -12.223 1.00 0.80 26 GLU A N 13
ATOM 13166 C CA . GLU A 1 26 ? -5.121 -2.846 -13.030 1.00 0.93 26 GLU A CA 13
ATOM 13167 C C . GLU A 1 26 ? -5.151 -1.657 -13.997 1.00 1.01 26 GLU A C 13
ATOM 13168 O O . GLU A 1 26 ? -6.197 -1.054 -14.226 1.00 0.98 26 GLU A O 13
ATOM 13180 N N . GLY A 1 27 ? -3.995 -1.296 -14.564 1.00 1.19 27 GLY A N 13
ATOM 13181 C CA . GLY A 1 27 ? -3.901 -0.204 -15.527 1.00 1.34 27 GLY A CA 13
ATOM 13182 C C . GLY A 1 27 ? -3.549 1.122 -14.856 1.00 1.17 27 GLY A C 13
ATOM 13183 O O . GLY A 1 27 ? -2.917 1.974 -15.477 1.00 1.16 27 GLY A O 13
ATOM 13187 N N . GLU A 1 28 ? -3.967 1.300 -13.603 1.00 1.08 28 GLU A N 13
ATOM 13188 C CA . GLU A 1 28 ? -3.760 2.521 -12.837 1.00 0.91 28 GLU A CA 13
ATOM 13189 C C . GLU A 1 28 ? -2.271 2.756 -12.556 1.00 0.67 28 GLU A C 13
ATOM 13190 O O . GLU A 1 28 ? -1.478 1.814 -12.517 1.00 0.75 28 GLU A O 13
ATOM 13202 N N . ASP A 1 29 ? -1.897 4.005 -12.264 1.00 0.68 29 ASP A N 13
ATOM 13203 C CA . ASP A 1 29 ? -0.566 4.398 -11.801 1.00 0.77 29 ASP A CA 13
ATOM 13204 C C . ASP A 1 29 ? -0.432 4.126 -10.300 1.00 0.66 29 ASP A C 13
ATOM 13205 O O . ASP A 1 29 ? -0.113 4.994 -9.488 1.00 0.76 29 ASP A O 13
ATOM 13214 N N . VAL A 1 30 ? -0.686 2.882 -9.906 1.00 0.60 30 VAL A N 13
ATOM 13215 C CA . VAL A 1 30 ? -0.581 2.456 -8.528 1.00 0.59 30 VAL A CA 13
ATOM 13216 C C . VAL A 1 30 ? 0.887 2.137 -8.212 1.00 0.58 30 VAL A C 13
ATOM 13217 O O . VAL A 1 30 ? 1.718 2.075 -9.117 1.00 0.59 30 VAL A O 13
ATOM 13230 N N . ARG A 1 31 ? 1.224 1.890 -6.942 1.00 0.65 31 ARG A N 13
ATOM 13231 C CA . ARG A 1 31 ? 2.605 1.597 -6.549 1.00 0.67 31 ARG A CA 13
ATOM 13232 C C . ARG A 1 31 ? 2.624 0.341 -5.689 1.00 0.65 31 ARG A C 13
ATOM 13233 O O . ARG A 1 31 ? 1.683 0.065 -4.950 1.00 0.70 31 ARG A O 13
ATOM 13254 N N . CYS A 1 32 ? 3.696 -0.439 -5.775 1.00 0.65 32 CYS A N 13
ATOM 13255 C CA . CYS A 1 32 ? 3.815 -1.706 -5.082 1.00 0.62 32 CYS A CA 13
ATOM 13256 C C . CYS A 1 32 ? 4.928 -1.572 -4.053 1.00 0.54 32 CYS A C 13
ATOM 13257 O O . CYS A 1 32 ? 6.016 -1.090 -4.359 1.00 0.57 32 CYS A O 13
ATOM 13265 N N . LEU A 1 33 ? 4.633 -1.938 -2.807 1.00 0.52 33 LEU A N 13
ATOM 13266 C CA . LEU A 1 33 ? 5.599 -1.894 -1.727 1.00 0.52 33 LEU A CA 13
ATOM 13267 C C . LEU A 1 33 ? 6.279 -3.251 -1.624 1.00 0.57 33 LEU A C 13
ATOM 13268 O O . LEU A 1 33 ? 5.649 -4.280 -1.863 1.00 0.60 33 LEU A O 13
ATOM 13284 N N . PRO A 1 34 ? 7.549 -3.273 -1.207 1.00 0.64 34 PRO A N 13
ATOM 13285 C CA . PRO A 1 34 ? 8.321 -4.498 -1.107 1.00 0.76 34 PRO A CA 13
ATOM 13286 C C . PRO A 1 34 ? 7.763 -5.424 -0.026 1.00 0.79 34 PRO A C 13
ATOM 13287 O O . PRO A 1 34 ? 7.961 -6.634 -0.104 1.00 1.06 34 PRO A O 13
ATOM 13298 N N . CYS A 1 35 ? 7.051 -4.886 0.974 1.00 0.70 35 CYS A N 13
ATOM 13299 C CA . CYS A 1 35 ? 6.345 -5.704 1.950 1.00 0.76 35 CYS A CA 13
ATOM 13300 C C . CYS A 1 35 ? 4.987 -6.093 1.347 1.00 1.02 35 CYS A C 13
ATOM 13301 O O . CYS A 1 35 ? 3.939 -5.588 1.803 1.00 1.56 35 CYS A O 13
ATOM 13308 N N . MET A 1 36 ? 5.086 -6.997 0.357 1.00 0.89 36 MET A N 13
ATOM 13309 C CA . MET A 1 36 ? 4.123 -7.838 -0.355 1.00 1.02 36 MET A CA 13
ATOM 13310 C C . MET A 1 36 ? 2.703 -7.296 -0.432 1.00 0.88 36 MET A C 13
ATOM 13311 O O . MET A 1 36 ? 1.756 -8.063 -0.377 1.00 0.90 36 MET A O 13
ATOM 13325 N N . HIS A 1 37 ? 2.534 -5.991 -0.624 1.00 0.78 37 HIS A N 13
ATOM 13326 C CA . HIS A 1 37 ? 1.231 -5.360 -0.708 1.00 0.70 37 HIS A CA 13
ATOM 13327 C C . HIS A 1 37 ? 1.382 -4.144 -1.609 1.00 0.60 37 HIS A C 13
ATOM 13328 O O . HIS A 1 37 ? 2.450 -3.537 -1.637 1.00 0.58 37 HIS A O 13
ATOM 13342 N N . LEU A 1 38 ? 0.335 -3.768 -2.341 1.00 0.61 38 LEU A N 13
ATOM 13343 C CA . LEU A 1 38 ? 0.388 -2.631 -3.255 1.00 0.59 38 LEU A CA 13
ATOM 13344 C C . LEU A 1 38 ? -0.747 -1.690 -2.921 1.00 0.54 38 LEU A C 13
ATOM 13345 O O . LEU A 1 38 ? -1.824 -2.147 -2.564 1.00 0.60 38 LEU A O 13
ATOM 13361 N N . PHE A 1 39 ? -0.522 -0.383 -3.019 1.00 0.51 39 PHE A N 13
ATOM 13362 C CA . PHE A 1 39 ? -1.570 0.590 -2.787 1.00 0.48 39 PHE A CA 13
ATOM 13363 C C . PHE A 1 39 ? -1.355 1.770 -3.708 1.00 0.57 39 PHE A C 13
ATOM 13364 O O . PHE A 1 39 ? -0.272 1.946 -4.264 1.00 0.72 39 PHE A O 13
ATOM 13381 N N . HIS A 1 40 ? -2.393 2.592 -3.848 1.00 0.47 40 HIS A N 13
ATOM 13382 C CA . HIS A 1 40 ? -2.356 3.805 -4.646 1.00 0.52 40 HIS A CA 13
ATOM 13383 C C . HIS A 1 40 ? -1.048 4.548 -4.420 1.00 0.56 40 HIS A C 13
ATOM 13384 O O . HIS A 1 40 ? -0.664 4.737 -3.269 1.00 0.53 40 HIS A O 13
ATOM 13398 N N . GLN A 1 41 ? -0.372 4.975 -5.492 1.00 0.61 41 GLN A N 13
ATOM 13399 C CA . GLN A 1 41 ? 0.911 5.651 -5.322 1.00 0.62 41 GLN A CA 13
ATOM 13400 C C . GLN A 1 41 ? 0.805 6.786 -4.312 1.00 0.63 41 GLN A C 13
ATOM 13401 O O . GLN A 1 41 ? 1.617 6.877 -3.408 1.00 0.59 41 GLN A O 13
ATOM 13415 N N . VAL A 1 42 ? -0.226 7.617 -4.427 1.00 0.72 42 VAL A N 13
ATOM 13416 C CA . VAL A 1 42 ? -0.473 8.690 -3.468 1.00 0.80 42 VAL A CA 13
ATOM 13417 C C . VAL A 1 42 ? -0.649 8.171 -2.037 1.00 0.71 42 VAL A C 13
ATOM 13418 O O . VAL A 1 42 ? -0.123 8.763 -1.097 1.00 0.79 42 VAL A O 13
ATOM 13431 N N . CYS A 1 43 ? -1.401 7.078 -1.866 1.00 0.59 43 CYS A N 13
ATOM 13432 C CA . CYS A 1 43 ? -1.650 6.487 -0.554 1.00 0.54 43 CYS A CA 13
ATOM 13433 C C . CYS A 1 43 ? -0.301 6.179 0.093 1.00 0.54 43 CYS A C 13
ATOM 13434 O O . CYS A 1 43 ? -0.058 6.625 1.206 1.00 0.65 43 CYS A O 13
ATOM 13441 N N . VAL A 1 44 ? 0.585 5.424 -0.558 1.00 0.45 44 VAL A N 13
ATOM 13442 C CA . VAL A 1 44 ? 1.884 5.131 0.039 1.00 0.45 44 VAL A CA 13
ATOM 13443 C C . VAL A 1 44 ? 2.670 6.426 0.250 1.00 0.55 44 VAL A C 13
ATOM 13444 O O . VAL A 1 44 ? 3.227 6.671 1.314 1.00 0.60 44 VAL A O 13
ATOM 13457 N N . ASP A 1 45 ? 2.668 7.288 -0.754 1.00 0.59 45 ASP A N 13
ATOM 13458 C CA . ASP A 1 45 ? 3.499 8.482 -0.829 1.00 0.69 45 ASP A CA 13
ATOM 13459 C C . ASP A 1 45 ? 3.081 9.523 0.215 1.00 0.74 45 ASP A C 13
ATOM 13460 O O . ASP A 1 45 ? 3.815 10.478 0.450 1.00 0.89 45 ASP A O 13
ATOM 13469 N N . GLN A 1 46 ? 1.951 9.317 0.901 1.00 0.69 46 GLN A N 13
ATOM 13470 C CA . GLN A 1 46 ? 1.624 10.046 2.123 1.00 0.84 46 GLN A CA 13
ATOM 13471 C C . GLN A 1 46 ? 1.811 9.168 3.365 1.00 0.83 46 GLN A C 13
ATOM 13472 O O . GLN A 1 46 ? 2.216 9.664 4.413 1.00 0.93 46 GLN A O 13
ATOM 13486 N N . TRP A 1 47 ? 1.518 7.866 3.291 1.00 0.76 47 TRP A N 13
ATOM 13487 C CA . TRP A 1 47 ? 1.528 6.981 4.454 1.00 0.83 47 TRP A CA 13
ATOM 13488 C C . TRP A 1 47 ? 2.945 6.606 4.877 1.00 0.80 47 TRP A C 13
ATOM 13489 O O . TRP A 1 47 ? 3.116 5.866 5.838 1.00 1.24 47 TRP A O 13
ATOM 13510 N N . LEU A 1 48 ? 3.952 7.069 4.139 1.00 0.60 48 LEU A N 13
ATOM 13511 C CA . LEU A 1 48 ? 5.360 6.928 4.475 1.00 0.60 48 LEU A CA 13
ATOM 13512 C C . LEU A 1 48 ? 5.943 8.240 5.016 1.00 0.68 48 LEU A C 13
ATOM 13513 O O . LEU A 1 48 ? 7.090 8.307 5.452 1.00 0.76 48 LEU A O 13
ATOM 13529 N N . ILE A 1 49 ? 5.151 9.312 4.966 1.00 0.71 49 ILE A N 13
ATOM 13530 C CA . ILE A 1 49 ? 5.540 10.650 5.373 1.00 0.82 49 ILE A CA 13
ATOM 13531 C C . ILE A 1 49 ? 4.896 10.881 6.741 1.00 0.85 49 ILE A C 13
ATOM 13532 O O . ILE A 1 49 ? 5.570 11.030 7.767 1.00 0.99 49 ILE A O 13
ATOM 13548 N N . THR A 1 50 ? 3.562 10.876 6.745 1.00 0.79 50 THR A N 13
ATOM 13549 C CA . THR A 1 50 ? 2.741 11.087 7.927 1.00 0.81 50 THR A CA 13
ATOM 13550 C C . THR A 1 50 ? 2.751 9.830 8.800 1.00 0.72 50 THR A C 13
ATOM 13551 O O . THR A 1 50 ? 2.534 9.901 10.008 1.00 0.85 50 THR A O 13
ATOM 13562 N N . ASN A 1 51 ? 3.025 8.668 8.201 1.00 0.57 51 ASN A N 13
ATOM 13563 C CA . ASN A 1 51 ? 3.045 7.384 8.884 1.00 0.54 51 ASN A CA 13
ATOM 13564 C C . ASN A 1 51 ? 4.309 6.653 8.442 1.00 0.55 51 ASN A C 13
ATOM 13565 O O . ASN A 1 51 ? 4.954 7.100 7.499 1.00 1.01 51 ASN A O 13
ATOM 13576 N N . LYS A 1 52 ? 4.715 5.582 9.129 1.00 0.54 52 LYS A N 13
ATOM 13577 C CA . LYS A 1 52 ? 5.978 4.901 8.821 1.00 0.63 52 LYS A CA 13
ATOM 13578 C C . LYS A 1 52 ? 5.869 3.392 9.097 1.00 0.64 52 LYS A C 13
ATOM 13579 O O . LYS A 1 52 ? 6.796 2.780 9.618 1.00 0.85 52 LYS A O 13
ATOM 13598 N N . LYS A 1 53 ? 4.747 2.757 8.746 1.00 0.51 53 LYS A N 13
ATOM 13599 C CA . LYS A 1 53 ? 4.421 1.394 9.161 1.00 0.64 53 LYS A CA 13
ATOM 13600 C C . LYS A 1 53 ? 3.559 0.742 8.077 1.00 0.54 53 LYS A C 13
ATOM 13601 O O . LYS A 1 53 ? 2.615 1.384 7.615 1.00 0.59 53 LYS A O 13
ATOM 13620 N N . CYS A 1 54 ? 3.898 -0.479 7.624 1.00 0.57 54 CYS A N 13
ATOM 13621 C CA . CYS A 1 54 ? 3.123 -1.154 6.587 1.00 0.62 54 CYS A CA 13
ATOM 13622 C C . CYS A 1 54 ? 1.761 -1.443 7.233 1.00 0.65 54 CYS A C 13
ATOM 13623 O O . CYS A 1 54 ? 1.743 -1.909 8.373 1.00 0.83 54 CYS A O 13
ATOM 13630 N N . PRO A 1 55 ? 0.624 -1.219 6.561 1.00 0.64 55 PRO A N 13
ATOM 13631 C CA . PRO A 1 55 ? -0.685 -1.421 7.166 1.00 0.71 55 PRO A CA 13
ATOM 13632 C C . PRO A 1 55 ? -0.897 -2.872 7.604 1.00 0.80 55 PRO A C 13
ATOM 13633 O O . PRO A 1 55 ? -1.372 -3.118 8.711 1.00 1.06 55 PRO A O 13
ATOM 13644 N N . ILE A 1 56 ? -0.581 -3.830 6.729 1.00 0.75 56 ILE A N 13
ATOM 13645 C CA . ILE A 1 56 ? -0.884 -5.237 6.961 1.00 0.89 56 ILE A CA 13
ATOM 13646 C C . ILE A 1 56 ? 0.288 -5.884 7.691 1.00 1.00 56 ILE A C 13
ATOM 13647 O O . ILE A 1 56 ? 0.098 -6.470 8.752 1.00 1.15 56 ILE A O 13
ATOM 13663 N N . CYS A 1 57 ? 1.504 -5.775 7.138 1.00 0.98 57 CYS A N 13
ATOM 13664 C CA . CYS A 1 57 ? 2.670 -6.417 7.727 1.00 1.07 57 CYS A CA 13
ATOM 13665 C C . CYS A 1 57 ? 2.948 -5.844 9.120 1.00 0.96 57 CYS A C 13
ATOM 13666 O O . CYS A 1 57 ? 3.552 -6.514 9.954 1.00 1.02 57 CYS A O 13
ATOM 13673 N N . ARG A 1 58 ? 2.575 -4.578 9.349 1.00 0.89 58 ARG A N 13
ATOM 13674 C CA . ARG A 1 58 ? 2.805 -3.848 10.592 1.00 0.90 58 ARG A CA 13
ATOM 13675 C C . ARG A 1 58 ? 4.287 -3.728 10.933 1.00 0.95 58 ARG A C 13
ATOM 13676 O O . ARG A 1 58 ? 4.615 -3.434 12.079 1.00 1.13 58 ARG A O 13
ATOM 13697 N N . VAL A 1 59 ? 5.182 -3.904 9.960 1.00 0.89 59 VAL A N 13
ATOM 13698 C CA . VAL A 1 59 ? 6.594 -3.665 10.193 1.00 0.91 59 VAL A CA 13
ATOM 13699 C C . VAL A 1 59 ? 6.804 -2.178 9.975 1.00 0.76 59 VAL A C 13
ATOM 13700 O O . VAL A 1 59 ? 6.058 -1.561 9.214 1.00 0.79 59 VAL A O 13
ATOM 13713 N N . ASP A 1 60 ? 7.797 -1.577 10.613 1.00 0.86 60 ASP A N 13
ATOM 13714 C CA . ASP A 1 60 ? 8.085 -0.183 10.351 1.00 0.82 60 ASP A CA 13
ATOM 13715 C C . ASP A 1 60 ? 8.717 -0.075 8.970 1.00 0.83 60 ASP A C 13
ATOM 13716 O O . ASP A 1 60 ? 9.920 -0.238 8.790 1.00 1.08 60 ASP A O 13
ATOM 13725 N N . ILE A 1 61 ? 7.882 0.184 7.975 1.00 0.81 61 ILE A N 13
ATOM 13726 C CA . ILE A 1 61 ? 8.319 0.308 6.597 1.00 1.15 61 ILE A CA 13
ATOM 13727 C C . ILE A 1 61 ? 9.105 1.608 6.384 1.00 1.39 61 ILE A C 13
ATOM 13728 O O . ILE A 1 61 ? 9.903 1.680 5.454 1.00 1.80 61 ILE A O 13
ATOM 13744 N N . GLU A 1 62 ? 8.880 2.620 7.233 1.00 1.31 62 GLU A N 13
ATOM 13745 C CA . GLU A 1 62 ? 9.417 3.969 7.093 1.00 1.59 62 GLU A CA 13
ATOM 13746 C C . GLU A 1 62 ? 9.297 4.486 5.664 1.00 2.45 62 GLU A C 13
ATOM 13747 O O . GLU A 1 62 ? 8.227 4.947 5.278 1.00 3.83 62 GLU A O 13
ATOM 13759 N N . ALA A 1 63 ? 10.382 4.384 4.899 1.00 2.66 63 ALA A N 13
ATOM 13760 C CA . ALA A 1 63 ? 10.574 4.948 3.574 1.00 3.63 63 ALA A CA 13
ATOM 13761 C C . ALA A 1 63 ? 10.283 6.454 3.536 1.00 4.49 63 ALA A C 13
ATOM 13762 O O . ALA A 1 63 ? 10.145 7.103 4.571 1.00 4.93 63 ALA A O 13
ATOM 13769 N N . GLN A 1 64 ? 10.282 7.025 2.327 1.00 5.26 64 GLN A N 13
ATOM 13770 C CA . GLN A 1 64 ? 10.055 8.442 2.055 1.00 6.41 64 GLN A CA 13
ATOM 13771 C C . GLN A 1 64 ? 10.321 8.722 0.582 1.00 6.83 64 GLN A C 13
ATOM 13772 O O . GLN A 1 64 ? 9.551 9.430 -0.058 1.00 7.87 64 GLN A O 13
ATOM 13786 N N . LEU A 1 65 ? 11.416 8.178 0.043 1.00 6.44 65 LEU A N 13
ATOM 13787 C CA . LEU A 1 65 ? 11.773 8.395 -1.354 1.00 7.21 65 LEU A CA 13
ATOM 13788 C C . LEU A 1 65 ? 10.646 7.868 -2.261 1.00 7.76 65 LEU A C 13
ATOM 13789 O O . LEU A 1 65 ? 10.321 6.676 -2.224 1.00 7.65 65 LEU A O 13
ATOM 13805 N N . PRO A 1 66 ? 10.027 8.739 -3.071 1.00 8.91 66 PRO A N 13
ATOM 13806 C CA . PRO A 1 66 ? 8.969 8.344 -3.978 1.00 10.00 66 PRO A CA 13
ATOM 13807 C C . PRO A 1 66 ? 9.573 7.626 -5.184 1.00 9.97 66 PRO A C 13
ATOM 13808 O O . PRO A 1 66 ? 10.748 7.798 -5.505 1.00 10.10 66 PRO A O 13
ATOM 13819 N N . SER A 1 67 ? 8.769 6.814 -5.867 1.00 10.22 67 SER A N 13
ATOM 13820 C CA . SER A 1 67 ? 9.191 6.169 -7.096 1.00 10.71 67 SER A CA 13
ATOM 13821 C C . SER A 1 67 ? 9.115 7.174 -8.241 1.00 10.92 67 SER A C 13
ATOM 13822 O O . SER A 1 67 ? 8.015 7.543 -8.656 1.00 11.55 67 SER A O 13
ATOM 13830 N N . GLU A 1 68 ? 10.274 7.604 -8.744 1.00 10.72 68 GLU A N 13
ATOM 13831 C CA . GLU A 1 68 ? 10.372 8.366 -9.981 1.00 11.24 68 GLU A CA 13
ATOM 13832 C C . GLU A 1 68 ? 9.908 7.479 -11.142 1.00 11.85 68 GLU A C 13
ATOM 13833 O O . GLU A 1 68 ? 10.057 6.257 -11.081 1.00 11.96 68 GLU A O 13
ATOM 13845 N N . SER A 1 69 ? 9.325 8.085 -12.177 1.00 12.57 69 SER A N 13
ATOM 13846 C CA . SER A 1 69 ? 8.680 7.388 -13.278 1.00 13.48 69 SER A CA 13
ATOM 13847 C C . SER A 1 69 ? 9.280 7.869 -14.589 1.00 14.01 69 SER A C 13
ATOM 13848 O O . SER A 1 69 ? 9.808 7.020 -15.335 1.00 14.63 69 SER A O 13
ATOM 13859 N N . MET A 1 1 ? -21.880 -32.691 -11.859 1.00 25.80 1 MET A N 14
ATOM 13860 C CA . MET A 1 1 ? -21.678 -31.701 -12.934 1.00 25.26 1 MET A CA 14
ATOM 13861 C C . MET A 1 1 ? -21.016 -30.454 -12.360 1.00 23.54 1 MET A C 14
ATOM 13862 O O . MET A 1 1 ? -21.700 -29.484 -12.050 1.00 22.63 1 MET A O 14
ATOM 13878 N N . LYS A 1 2 ? -19.690 -30.468 -12.200 1.00 23.24 2 LYS A N 14
ATOM 13879 C CA . LYS A 1 2 ? -18.919 -29.268 -11.901 1.00 21.72 2 LYS A CA 14
ATOM 13880 C C . LYS A 1 2 ? -17.459 -29.579 -12.221 1.00 21.65 2 LYS A C 14
ATOM 13881 O O . LYS A 1 2 ? -17.104 -30.755 -12.279 1.00 22.75 2 LYS A O 14
ATOM 13900 N N . GLN A 1 3 ? -16.634 -28.559 -12.442 1.00 20.56 3 GLN A N 14
ATOM 13901 C CA . GLN A 1 3 ? -15.203 -28.719 -12.632 1.00 20.50 3 GLN A CA 14
ATOM 13902 C C . GLN A 1 3 ? -14.548 -27.392 -12.268 1.00 18.86 3 GLN A C 14
ATOM 13903 O O . GLN A 1 3 ? -15.142 -26.341 -12.514 1.00 18.12 3 GLN A O 14
ATOM 13917 N N . ASP A 1 4 ? -13.363 -27.454 -11.668 1.00 18.46 4 ASP A N 14
ATOM 13918 C CA . ASP A 1 4 ? -12.561 -26.311 -11.262 1.00 17.05 4 ASP A CA 14
ATOM 13919 C C . ASP A 1 4 ? -11.155 -26.825 -10.943 1.00 17.22 4 ASP A C 14
ATOM 13920 O O . ASP A 1 4 ? -10.926 -28.036 -10.930 1.00 18.52 4 ASP A O 14
ATOM 13929 N N . GLY A 1 5 ? -10.204 -25.918 -10.718 1.00 16.08 5 GLY A N 14
ATOM 13930 C CA . GLY A 1 5 ? -8.836 -26.266 -10.383 1.00 16.12 5 GLY A CA 14
ATOM 13931 C C . GLY A 1 5 ? -7.972 -25.019 -10.512 1.00 14.88 5 GLY A C 14
ATOM 13932 O O . GLY A 1 5 ? -8.233 -24.186 -11.376 1.00 14.55 5 GLY A O 14
ATOM 13936 N N . GLU A 1 6 ? -6.964 -24.867 -9.654 1.00 14.41 6 GLU A N 14
ATOM 13937 C CA . GLU A 1 6 ? -6.087 -23.706 -9.663 1.00 13.32 6 GLU A CA 14
ATOM 13938 C C . GLU A 1 6 ? -4.776 -24.104 -8.977 1.00 13.41 6 GLU A C 14
ATOM 13939 O O . GLU A 1 6 ? -4.645 -25.246 -8.535 1.00 14.20 6 GLU A O 14
ATOM 13951 N N . GLU A 1 7 ? -3.812 -23.186 -8.870 1.00 12.81 7 GLU A N 14
ATOM 13952 C CA . GLU A 1 7 ? -2.538 -23.446 -8.207 1.00 12.93 7 GLU A CA 14
ATOM 13953 C C . GLU A 1 7 ? -2.268 -22.307 -7.226 1.00 11.56 7 GLU A C 14
ATOM 13954 O O . GLU A 1 7 ? -2.455 -22.475 -6.024 1.00 11.56 7 GLU A O 14
ATOM 13966 N N . GLY A 1 8 ? -1.865 -21.136 -7.724 1.00 10.77 8 GLY A N 14
ATOM 13967 C CA . GLY A 1 8 ? -1.601 -19.966 -6.905 1.00 9.71 8 GLY A CA 14
ATOM 13968 C C . GLY A 1 8 ? -0.364 -19.250 -7.430 1.00 9.29 8 GLY A C 14
ATOM 13969 O O . GLY A 1 8 ? 0.084 -19.514 -8.544 1.00 9.89 8 GLY A O 14
ATOM 13973 N N . THR A 1 9 ? 0.196 -18.349 -6.625 1.00 8.61 9 THR A N 14
ATOM 13974 C CA . THR A 1 9 ? 1.503 -17.761 -6.863 1.00 8.44 9 THR A CA 14
ATOM 13975 C C . THR A 1 9 ? 2.025 -17.257 -5.514 1.00 7.89 9 THR A C 14
ATOM 13976 O O . THR A 1 9 ? 1.476 -17.634 -4.481 1.00 7.90 9 THR A O 14
ATOM 13987 N N . GLU A 1 10 ? 3.067 -16.424 -5.506 1.00 7.80 10 GLU A N 14
ATOM 13988 C CA . GLU A 1 10 ? 3.652 -15.912 -4.275 1.00 7.54 10 GLU A CA 14
ATOM 13989 C C . GLU A 1 10 ? 4.044 -14.446 -4.481 1.00 7.20 10 GLU A C 14
ATOM 13990 O O . GLU A 1 10 ? 3.478 -13.548 -3.863 1.00 6.95 10 GLU A O 14
ATOM 14002 N N . GLU A 1 11 ? 4.998 -14.184 -5.379 1.00 7.76 11 GLU A N 14
ATOM 14003 C CA . GLU A 1 11 ? 5.521 -12.843 -5.617 1.00 8.11 11 GLU A CA 14
ATOM 14004 C C . GLU A 1 11 ? 4.646 -12.119 -6.649 1.00 8.26 11 GLU A C 14
ATOM 14005 O O . GLU A 1 11 ? 5.126 -11.688 -7.691 1.00 10.15 11 GLU A O 14
ATOM 14017 N N . ASP A 1 12 ? 3.347 -11.999 -6.366 1.00 6.69 12 ASP A N 14
ATOM 14018 C CA . ASP A 1 12 ? 2.366 -11.312 -7.189 1.00 7.44 12 ASP A CA 14
ATOM 14019 C C . ASP A 1 12 ? 1.057 -11.429 -6.419 1.00 5.79 12 ASP A C 14
ATOM 14020 O O . ASP A 1 12 ? 0.436 -12.488 -6.385 1.00 6.28 12 ASP A O 14
ATOM 14029 N N . THR A 1 13 ? 0.661 -10.366 -5.725 1.00 4.39 13 THR A N 14
ATOM 14030 C CA . THR A 1 13 ? -0.570 -10.364 -4.948 1.00 3.23 13 THR A CA 14
ATOM 14031 C C . THR A 1 13 ? -1.294 -9.039 -5.121 1.00 2.99 13 THR A C 14
ATOM 14032 O O . THR A 1 13 ? -0.673 -8.008 -5.373 1.00 3.90 13 THR A O 14
ATOM 14043 N N . GLU A 1 14 ? -2.613 -9.073 -4.940 1.00 2.31 14 GLU A N 14
ATOM 14044 C CA . GLU A 1 14 ? -3.469 -7.910 -5.087 1.00 2.41 14 GLU A CA 14
ATOM 14045 C C . GLU A 1 14 ? -4.623 -7.987 -4.088 1.00 1.47 14 GLU A C 14
ATOM 14046 O O . GLU A 1 14 ? -5.074 -9.083 -3.762 1.00 1.92 14 GLU A O 14
ATOM 14058 N N . GLU A 1 15 ? -5.092 -6.839 -3.586 1.00 1.34 15 GLU A N 14
ATOM 14059 C CA . GLU A 1 15 ? -6.321 -6.739 -2.807 1.00 1.21 15 GLU A CA 14
ATOM 14060 C C . GLU A 1 15 ? -6.740 -5.259 -2.741 1.00 1.13 15 GLU A C 14
ATOM 14061 O O . GLU A 1 15 ? -6.156 -4.423 -3.426 1.00 2.23 15 GLU A O 14
ATOM 14073 N N . LYS A 1 16 ? -7.759 -4.923 -1.952 1.00 1.62 16 LYS A N 14
ATOM 14074 C CA . LYS A 1 16 ? -8.303 -3.585 -1.758 1.00 1.40 16 LYS A CA 14
ATOM 14075 C C . LYS A 1 16 ? -7.293 -2.669 -1.042 1.00 1.26 16 LYS A C 14
ATOM 14076 O O . LYS A 1 16 ? -6.427 -3.118 -0.289 1.00 1.50 16 LYS A O 14
ATOM 14095 N N . CYS A 1 17 ? -7.412 -1.357 -1.268 1.00 0.97 17 CYS A N 14
ATOM 14096 C CA . CYS A 1 17 ? -6.542 -0.367 -0.636 1.00 0.85 17 CYS A CA 14
ATOM 14097 C C . CYS A 1 17 ? -6.831 -0.413 0.859 1.00 0.96 17 CYS A C 14
ATOM 14098 O O . CYS A 1 17 ? -7.994 -0.412 1.244 1.00 1.13 17 CYS A O 14
ATOM 14105 N N . THR A 1 18 ? -5.794 -0.415 1.696 1.00 0.91 18 THR A N 14
ATOM 14106 C CA . THR A 1 18 ? -5.947 -0.447 3.147 1.00 1.01 18 THR A CA 14
ATOM 14107 C C . THR A 1 18 ? -5.287 0.772 3.801 1.00 0.93 18 THR A C 14
ATOM 14108 O O . THR A 1 18 ? -5.533 1.039 4.971 1.00 1.05 18 THR A O 14
ATOM 14119 N N . ILE A 1 19 ? -4.504 1.566 3.058 1.00 0.79 19 ILE A N 14
ATOM 14120 C CA . ILE A 1 19 ? -4.123 2.896 3.522 1.00 0.76 19 ILE A CA 14
ATOM 14121 C C . ILE A 1 19 ? -5.392 3.718 3.724 1.00 0.85 19 ILE A C 14
ATOM 14122 O O . ILE A 1 19 ? -5.625 4.290 4.783 1.00 0.97 19 ILE A O 14
ATOM 14138 N N . CYS A 1 20 ? -6.165 3.813 2.642 1.00 0.80 20 CYS A N 14
ATOM 14139 C CA . CYS A 1 20 ? -7.305 4.705 2.514 1.00 0.90 20 CYS A CA 14
ATOM 14140 C C . CYS A 1 20 ? -8.613 3.956 2.794 1.00 1.04 20 CYS A C 14
ATOM 14141 O O . CYS A 1 20 ? -9.634 4.593 3.029 1.00 1.17 20 CYS A O 14
ATOM 14148 N N . LEU A 1 21 ? -8.576 2.620 2.745 1.00 1.06 21 LEU A N 14
ATOM 14149 C CA . LEU A 1 21 ? -9.752 1.756 2.674 1.00 1.18 21 LEU A CA 14
ATOM 14150 C C . LEU A 1 21 ? -10.599 2.109 1.454 1.00 1.20 21 LEU A C 14
ATOM 14151 O O . LEU A 1 21 ? -11.576 2.848 1.516 1.00 1.48 21 LEU A O 14
ATOM 14167 N N . SER A 1 22 ? -10.205 1.534 0.322 1.00 1.04 22 SER A N 14
ATOM 14168 C CA . SER A 1 22 ? -10.854 1.675 -0.969 1.00 1.01 22 SER A CA 14
ATOM 14169 C C . SER A 1 22 ? -10.518 0.413 -1.760 1.00 0.99 22 SER A C 14
ATOM 14170 O O . SER A 1 22 ? -10.140 -0.589 -1.170 1.00 1.11 22 SER A O 14
ATOM 14178 N N . ILE A 1 23 ? -10.612 0.437 -3.082 1.00 0.92 23 ILE A N 14
ATOM 14179 C CA . ILE A 1 23 ? -10.347 -0.689 -3.962 1.00 0.92 23 ILE A CA 14
ATOM 14180 C C . ILE A 1 23 ? -9.080 -0.395 -4.747 1.00 0.77 23 ILE A C 14
ATOM 14181 O O . ILE A 1 23 ? -8.723 0.766 -4.961 1.00 0.64 23 ILE A O 14
ATOM 14197 N N . LEU A 1 24 ? -8.441 -1.461 -5.221 1.00 0.88 24 LEU A N 14
ATOM 14198 C CA . LEU A 1 24 ? -7.401 -1.393 -6.221 1.00 0.82 24 LEU A CA 14
ATOM 14199 C C . LEU A 1 24 ? -7.927 -2.145 -7.432 1.00 0.99 24 LEU A C 14
ATOM 14200 O O . LEU A 1 24 ? -8.075 -3.363 -7.387 1.00 1.24 24 LEU A O 14
ATOM 14216 N N . GLU A 1 25 ? -8.266 -1.419 -8.489 1.00 0.89 25 GLU A N 14
ATOM 14217 C CA . GLU A 1 25 ? -8.486 -1.991 -9.796 1.00 1.00 25 GLU A CA 14
ATOM 14218 C C . GLU A 1 25 ? -7.128 -2.120 -10.485 1.00 1.12 25 GLU A C 14
ATOM 14219 O O . GLU A 1 25 ? -6.218 -1.327 -10.239 1.00 1.06 25 GLU A O 14
ATOM 14231 N N . GLU A 1 26 ? -6.981 -3.140 -11.327 1.00 1.38 26 GLU A N 14
ATOM 14232 C CA . GLU A 1 26 ? -5.812 -3.291 -12.179 1.00 1.59 26 GLU A CA 14
ATOM 14233 C C . GLU A 1 26 ? -5.825 -2.210 -13.266 1.00 1.53 26 GLU A C 14
ATOM 14234 O O . GLU A 1 26 ? -6.845 -1.570 -13.508 1.00 1.35 26 GLU A O 14
ATOM 14246 N N . GLY A 1 27 ? -4.691 -2.003 -13.938 1.00 1.77 27 GLY A N 14
ATOM 14247 C CA . GLY A 1 27 ? -4.605 -1.069 -15.051 1.00 1.89 27 GLY A CA 14
ATOM 14248 C C . GLY A 1 27 ? -3.908 0.216 -14.628 1.00 1.82 27 GLY A C 14
ATOM 14249 O O . GLY A 1 27 ? -3.032 0.700 -15.339 1.00 2.14 27 GLY A O 14
ATOM 14253 N N . GLU A 1 28 ? -4.298 0.770 -13.481 1.00 1.45 28 GLU A N 14
ATOM 14254 C CA . GLU A 1 28 ? -3.685 1.984 -12.960 1.00 1.39 28 GLU A CA 14
ATOM 14255 C C . GLU A 1 28 ? -2.243 1.723 -12.522 1.00 1.45 28 GLU A C 14
ATOM 14256 O O . GLU A 1 28 ? -1.876 0.600 -12.170 1.00 1.47 28 GLU A O 14
ATOM 14268 N N . ASP A 1 29 ? -1.442 2.789 -12.470 1.00 1.54 29 ASP A N 14
ATOM 14269 C CA . ASP A 1 29 ? -0.095 2.758 -11.911 1.00 1.58 29 ASP A CA 14
ATOM 14270 C C . ASP A 1 29 ? -0.225 2.758 -10.391 1.00 1.23 29 ASP A C 14
ATOM 14271 O O . ASP A 1 29 ? -0.071 3.777 -9.716 1.00 1.18 29 ASP A O 14
ATOM 14280 N N . VAL A 1 30 ? -0.558 1.597 -9.840 1.00 1.09 30 VAL A N 14
ATOM 14281 C CA . VAL A 1 30 ? -0.594 1.360 -8.410 1.00 0.86 30 VAL A CA 14
ATOM 14282 C C . VAL A 1 30 ? 0.831 0.996 -7.965 1.00 0.94 30 VAL A C 14
ATOM 14283 O O . VAL A 1 30 ? 1.729 0.885 -8.801 1.00 1.15 30 VAL A O 14
ATOM 14296 N N . ARG A 1 31 ? 1.086 0.812 -6.666 1.00 0.81 31 ARG A N 14
ATOM 14297 C CA . ARG A 1 31 ? 2.446 0.499 -6.214 1.00 0.83 31 ARG A CA 14
ATOM 14298 C C . ARG A 1 31 ? 2.427 -0.557 -5.119 1.00 0.83 31 ARG A C 14
ATOM 14299 O O . ARG A 1 31 ? 1.495 -0.633 -4.326 1.00 0.85 31 ARG A O 14
ATOM 14320 N N . CYS A 1 32 ? 3.474 -1.371 -5.041 1.00 0.95 32 CYS A N 14
ATOM 14321 C CA . CYS A 1 32 ? 3.573 -2.427 -4.056 1.00 1.03 32 CYS A CA 14
ATOM 14322 C C . CYS A 1 32 ? 4.657 -2.071 -3.047 1.00 1.00 32 CYS A C 14
ATOM 14323 O O . CYS A 1 32 ? 5.695 -1.504 -3.395 1.00 1.03 32 CYS A O 14
ATOM 14331 N N . LEU A 1 33 ? 4.416 -2.388 -1.779 1.00 1.00 33 LEU A N 14
ATOM 14332 C CA . LEU A 1 33 ? 5.431 -2.328 -0.747 1.00 0.99 33 LEU A CA 14
ATOM 14333 C C . LEU A 1 33 ? 5.883 -3.755 -0.471 1.00 1.16 33 LEU A C 14
ATOM 14334 O O . LEU A 1 33 ? 5.082 -4.680 -0.583 1.00 1.28 33 LEU A O 14
ATOM 14350 N N . PRO A 1 34 ? 7.140 -3.952 -0.053 1.00 1.20 34 PRO A N 14
ATOM 14351 C CA . PRO A 1 34 ? 7.656 -5.253 0.341 1.00 1.44 34 PRO A CA 14
ATOM 14352 C C . PRO A 1 34 ? 7.197 -5.605 1.763 1.00 1.53 34 PRO A C 14
ATOM 14353 O O . PRO A 1 34 ? 7.979 -6.089 2.575 1.00 2.21 34 PRO A O 14
ATOM 14364 N N . CYS A 1 35 ? 5.915 -5.391 2.069 1.00 1.38 35 CYS A N 14
ATOM 14365 C CA . CYS A 1 35 ? 5.263 -5.934 3.241 1.00 1.42 35 CYS A CA 14
ATOM 14366 C C . CYS A 1 35 ? 3.907 -6.380 2.712 1.00 1.46 35 CYS A C 14
ATOM 14367 O O . CYS A 1 35 ? 2.888 -5.741 3.009 1.00 1.71 35 CYS A O 14
ATOM 14374 N N . MET A 1 36 ? 3.983 -7.441 1.901 1.00 1.56 36 MET A N 14
ATOM 14375 C CA . MET A 1 36 ? 2.977 -8.378 1.385 1.00 1.64 36 MET A CA 14
ATOM 14376 C C . MET A 1 36 ? 1.645 -7.760 0.960 1.00 1.46 36 MET A C 14
ATOM 14377 O O . MET A 1 36 ? 0.626 -8.443 0.911 1.00 1.41 36 MET A O 14
ATOM 14391 N N . HIS A 1 37 ? 1.633 -6.471 0.641 1.00 1.38 37 HIS A N 14
ATOM 14392 C CA . HIS A 1 37 ? 0.434 -5.709 0.377 1.00 1.24 37 HIS A CA 14
ATOM 14393 C C . HIS A 1 37 ? 0.815 -4.652 -0.650 1.00 1.08 37 HIS A C 14
ATOM 14394 O O . HIS A 1 37 ? 1.983 -4.280 -0.772 1.00 1.12 37 HIS A O 14
ATOM 14408 N N . LEU A 1 38 ? -0.170 -4.157 -1.387 1.00 0.96 38 LEU A N 14
ATOM 14409 C CA . LEU A 1 38 ? 0.046 -3.116 -2.381 1.00 0.86 38 LEU A CA 14
ATOM 14410 C C . LEU A 1 38 ? -1.067 -2.104 -2.214 1.00 0.75 38 LEU A C 14
ATOM 14411 O O . LEU A 1 38 ? -2.150 -2.489 -1.796 1.00 0.79 38 LEU A O 14
ATOM 14427 N N . PHE A 1 39 ? -0.818 -0.829 -2.506 1.00 0.67 39 PHE A N 14
ATOM 14428 C CA . PHE A 1 39 ? -1.830 0.207 -2.407 1.00 0.57 39 PHE A CA 14
ATOM 14429 C C . PHE A 1 39 ? -1.580 1.234 -3.502 1.00 0.50 39 PHE A C 14
ATOM 14430 O O . PHE A 1 39 ? -0.571 1.183 -4.198 1.00 0.56 39 PHE A O 14
ATOM 14447 N N . HIS A 1 40 ? -2.496 2.186 -3.657 1.00 0.42 40 HIS A N 14
ATOM 14448 C CA . HIS A 1 40 ? -2.357 3.245 -4.647 1.00 0.37 40 HIS A CA 14
ATOM 14449 C C . HIS A 1 40 ? -0.986 3.910 -4.535 1.00 0.38 40 HIS A C 14
ATOM 14450 O O . HIS A 1 40 ? -0.573 4.246 -3.430 1.00 0.32 40 HIS A O 14
ATOM 14464 N N . GLN A 1 41 ? -0.304 4.129 -5.664 1.00 0.52 41 GLN A N 14
ATOM 14465 C CA . GLN A 1 41 ? 1.003 4.778 -5.686 1.00 0.64 41 GLN A CA 14
ATOM 14466 C C . GLN A 1 41 ? 0.960 6.077 -4.885 1.00 0.64 41 GLN A C 14
ATOM 14467 O O . GLN A 1 41 ? 1.753 6.270 -3.973 1.00 0.65 41 GLN A O 14
ATOM 14481 N N . VAL A 1 42 ? -0.006 6.941 -5.178 1.00 0.67 42 VAL A N 14
ATOM 14482 C CA . VAL A 1 42 ? -0.134 8.214 -4.481 1.00 0.79 42 VAL A CA 14
ATOM 14483 C C . VAL A 1 42 ? -0.342 8.029 -2.980 1.00 0.70 42 VAL A C 14
ATOM 14484 O O . VAL A 1 42 ? 0.223 8.769 -2.177 1.00 0.82 42 VAL A O 14
ATOM 14497 N N . CYS A 1 43 ? -1.158 7.039 -2.606 1.00 0.55 43 CYS A N 14
ATOM 14498 C CA . CYS A 1 43 ? -1.442 6.742 -1.209 1.00 0.55 43 CYS A CA 14
ATOM 14499 C C . CYS A 1 43 ? -0.112 6.444 -0.516 1.00 0.54 43 CYS A C 14
ATOM 14500 O O . CYS A 1 43 ? 0.188 7.078 0.487 1.00 0.67 43 CYS A O 14
ATOM 14507 N N . VAL A 1 44 ? 0.697 5.499 -1.011 1.00 0.42 44 VAL A N 14
ATOM 14508 C CA . VAL A 1 44 ? 1.975 5.207 -0.372 1.00 0.43 44 VAL A CA 14
ATOM 14509 C C . VAL A 1 44 ? 2.873 6.450 -0.384 1.00 0.58 44 VAL A C 14
ATOM 14510 O O . VAL A 1 44 ? 3.560 6.725 0.590 1.00 0.67 44 VAL A O 14
ATOM 14523 N N . ASP A 1 45 ? 2.836 7.250 -1.444 1.00 0.63 45 ASP A N 14
ATOM 14524 C CA . ASP A 1 45 ? 3.747 8.380 -1.646 1.00 0.80 45 ASP A CA 14
ATOM 14525 C C . ASP A 1 45 ? 3.505 9.518 -0.657 1.00 0.92 45 ASP A C 14
ATOM 14526 O O . ASP A 1 45 ? 4.316 10.437 -0.566 1.00 1.13 45 ASP A O 14
ATOM 14535 N N . GLN A 1 46 ? 2.415 9.465 0.107 1.00 0.86 46 GLN A N 14
ATOM 14536 C CA . GLN A 1 46 ? 2.153 10.423 1.174 1.00 1.05 46 GLN A CA 14
ATOM 14537 C C . GLN A 1 46 ? 2.018 9.736 2.525 1.00 0.95 46 GLN A C 14
ATOM 14538 O O . GLN A 1 46 ? 2.392 10.302 3.547 1.00 1.05 46 GLN A O 14
ATOM 14552 N N . TRP A 1 47 ? 1.512 8.508 2.566 1.00 0.82 47 TRP A N 14
ATOM 14553 C CA . TRP A 1 47 ? 1.317 7.806 3.817 1.00 0.86 47 TRP A CA 14
ATOM 14554 C C . TRP A 1 47 ? 2.685 7.438 4.375 1.00 0.74 47 TRP A C 14
ATOM 14555 O O . TRP A 1 47 ? 2.874 7.476 5.577 1.00 1.04 47 TRP A O 14
ATOM 14576 N N . LEU A 1 48 ? 3.666 7.167 3.516 1.00 0.55 48 LEU A N 14
ATOM 14577 C CA . LEU A 1 48 ? 5.043 6.909 3.917 1.00 0.59 48 LEU A CA 14
ATOM 14578 C C . LEU A 1 48 ? 5.781 8.170 4.371 1.00 0.72 48 LEU A C 14
ATOM 14579 O O . LEU A 1 48 ? 6.950 8.101 4.742 1.00 0.87 48 LEU A O 14
ATOM 14595 N N . ILE A 1 49 ? 5.147 9.338 4.276 1.00 0.81 49 ILE A N 14
ATOM 14596 C CA . ILE A 1 49 ? 5.759 10.617 4.596 1.00 1.07 49 ILE A CA 14
ATOM 14597 C C . ILE A 1 49 ? 5.203 11.033 5.954 1.00 1.14 49 ILE A C 14
ATOM 14598 O O . ILE A 1 49 ? 5.953 11.356 6.872 1.00 1.28 49 ILE A O 14
ATOM 14614 N N . THR A 1 50 ? 3.878 11.026 6.094 1.00 1.09 50 THR A N 14
ATOM 14615 C CA . THR A 1 50 ? 3.219 11.372 7.343 1.00 1.23 50 THR A CA 14
ATOM 14616 C C . THR A 1 50 ? 3.315 10.228 8.351 1.00 1.17 50 THR A C 14
ATOM 14617 O O . THR A 1 50 ? 3.184 10.443 9.554 1.00 1.40 50 THR A O 14
ATOM 14628 N N . ASN A 1 51 ? 3.476 9.002 7.857 1.00 0.89 51 ASN A N 14
ATOM 14629 C CA . ASN A 1 51 ? 3.450 7.774 8.642 1.00 0.78 51 ASN A CA 14
ATOM 14630 C C . ASN A 1 51 ? 4.611 6.873 8.215 1.00 0.63 51 ASN A C 14
ATOM 14631 O O . ASN A 1 51 ? 5.258 7.136 7.206 1.00 1.13 51 ASN A O 14
ATOM 14642 N N . LYS A 1 52 ? 4.911 5.818 8.978 1.00 0.48 52 LYS A N 14
ATOM 14643 C CA . LYS A 1 52 ? 6.084 4.989 8.706 1.00 0.53 52 LYS A CA 14
ATOM 14644 C C . LYS A 1 52 ? 5.930 3.578 9.273 1.00 0.69 52 LYS A C 14
ATOM 14645 O O . LYS A 1 52 ? 6.741 3.117 10.067 1.00 1.11 52 LYS A O 14
ATOM 14664 N N . LYS A 1 53 ? 4.872 2.874 8.870 1.00 0.50 53 LYS A N 14
ATOM 14665 C CA . LYS A 1 53 ? 4.561 1.526 9.326 1.00 0.61 53 LYS A CA 14
ATOM 14666 C C . LYS A 1 53 ? 3.574 0.863 8.379 1.00 0.59 53 LYS A C 14
ATOM 14667 O O . LYS A 1 53 ? 2.761 1.569 7.797 1.00 0.58 53 LYS A O 14
ATOM 14686 N N . CYS A 1 54 ? 3.651 -0.464 8.221 1.00 0.69 54 CYS A N 14
ATOM 14687 C CA . CYS A 1 54 ? 2.726 -1.224 7.386 1.00 0.80 54 CYS A CA 14
ATOM 14688 C C . CYS A 1 54 ? 1.364 -1.235 8.107 1.00 0.88 54 CYS A C 14
ATOM 14689 O O . CYS A 1 54 ? 1.355 -1.252 9.338 1.00 0.95 54 CYS A O 14
ATOM 14696 N N . PRO A 1 55 ? 0.210 -1.236 7.418 1.00 0.94 55 PRO A N 14
ATOM 14697 C CA . PRO A 1 55 ? -1.072 -1.176 8.103 1.00 1.03 55 PRO A CA 14
ATOM 14698 C C . PRO A 1 55 ? -1.488 -2.553 8.631 1.00 1.13 55 PRO A C 14
ATOM 14699 O O . PRO A 1 55 ? -1.955 -2.666 9.762 1.00 1.37 55 PRO A O 14
ATOM 14710 N N . ILE A 1 56 ? -1.372 -3.590 7.797 1.00 1.05 56 ILE A N 14
ATOM 14711 C CA . ILE A 1 56 ? -1.922 -4.915 8.073 1.00 1.14 56 ILE A CA 14
ATOM 14712 C C . ILE A 1 56 ? -0.858 -5.760 8.769 1.00 1.08 56 ILE A C 14
ATOM 14713 O O . ILE A 1 56 ? -1.060 -6.238 9.881 1.00 1.12 56 ILE A O 14
ATOM 14729 N N . CYS A 1 57 ? 0.273 -5.961 8.088 1.00 1.04 57 CYS A N 14
ATOM 14730 C CA . CYS A 1 57 ? 1.413 -6.721 8.582 1.00 1.03 57 CYS A CA 14
ATOM 14731 C C . CYS A 1 57 ? 2.038 -6.025 9.798 1.00 0.91 57 CYS A C 14
ATOM 14732 O O . CYS A 1 57 ? 2.669 -6.686 10.618 1.00 0.96 57 CYS A O 14
ATOM 14739 N N . ARG A 1 58 ? 1.872 -4.701 9.924 1.00 0.83 58 ARG A N 14
ATOM 14740 C CA . ARG A 1 58 ? 2.313 -3.920 11.080 1.00 0.84 58 ARG A CA 14
ATOM 14741 C C . ARG A 1 58 ? 3.805 -4.066 11.373 1.00 0.90 58 ARG A C 14
ATOM 14742 O O . ARG A 1 58 ? 4.229 -3.841 12.503 1.00 1.17 58 ARG A O 14
ATOM 14763 N N . VAL A 1 59 ? 4.623 -4.355 10.364 1.00 0.78 59 VAL A N 14
ATOM 14764 C CA . VAL A 1 59 ? 6.060 -4.219 10.504 1.00 0.82 59 VAL A CA 14
ATOM 14765 C C . VAL A 1 59 ? 6.378 -2.775 10.134 1.00 0.73 59 VAL A C 14
ATOM 14766 O O . VAL A 1 59 ? 5.803 -2.244 9.180 1.00 0.69 59 VAL A O 14
ATOM 14779 N N . ASP A 1 60 ? 7.233 -2.085 10.886 1.00 0.78 60 ASP A N 14
ATOM 14780 C CA . ASP A 1 60 ? 7.564 -0.719 10.536 1.00 0.78 60 ASP A CA 14
ATOM 14781 C C . ASP A 1 60 ? 8.434 -0.737 9.286 1.00 0.76 60 ASP A C 14
ATOM 14782 O O . ASP A 1 60 ? 9.639 -0.957 9.346 1.00 0.84 60 ASP A O 14
ATOM 14791 N N . ILE A 1 61 ? 7.807 -0.521 8.135 1.00 0.76 61 ILE A N 14
ATOM 14792 C CA . ILE A 1 61 ? 8.481 -0.638 6.853 1.00 0.90 61 ILE A CA 14
ATOM 14793 C C . ILE A 1 61 ? 9.471 0.500 6.627 1.00 1.02 61 ILE A C 14
ATOM 14794 O O . ILE A 1 61 ? 10.480 0.296 5.962 1.00 1.39 61 ILE A O 14
ATOM 14810 N N . GLU A 1 62 ? 9.137 1.710 7.091 1.00 1.04 62 GLU A N 14
ATOM 14811 C CA . GLU A 1 62 ? 9.882 2.955 6.871 1.00 1.17 62 GLU A CA 14
ATOM 14812 C C . GLU A 1 62 ? 10.316 3.177 5.415 1.00 1.72 62 GLU A C 14
ATOM 14813 O O . GLU A 1 62 ? 11.247 3.922 5.113 1.00 1.86 62 GLU A O 14
ATOM 14825 N N . ALA A 1 63 ? 9.603 2.534 4.498 1.00 2.42 63 ALA A N 14
ATOM 14826 C CA . ALA A 1 63 ? 9.788 2.672 3.067 1.00 3.31 63 ALA A CA 14
ATOM 14827 C C . ALA A 1 63 ? 9.521 4.115 2.673 1.00 3.87 63 ALA A C 14
ATOM 14828 O O . ALA A 1 63 ? 8.664 4.770 3.250 1.00 4.31 63 ALA A O 14
ATOM 14835 N N . GLN A 1 64 ? 10.221 4.583 1.646 1.00 4.38 64 GLN A N 14
ATOM 14836 C CA . GLN A 1 64 ? 9.993 5.894 1.062 1.00 5.38 64 GLN A CA 14
ATOM 14837 C C . GLN A 1 64 ? 10.598 5.886 -0.333 1.00 5.68 64 GLN A C 14
ATOM 14838 O O . GLN A 1 64 ? 9.901 6.159 -1.302 1.00 6.70 64 GLN A O 14
ATOM 14852 N N . LEU A 1 65 ? 11.880 5.513 -0.411 1.00 5.24 65 LEU A N 14
ATOM 14853 C CA . LEU A 1 65 ? 12.730 5.594 -1.587 1.00 5.88 65 LEU A CA 14
ATOM 14854 C C . LEU A 1 65 ? 12.652 6.986 -2.227 1.00 6.69 65 LEU A C 14
ATOM 14855 O O . LEU A 1 65 ? 11.993 7.172 -3.246 1.00 7.59 65 LEU A O 14
ATOM 14871 N N . PRO A 1 66 ? 13.335 7.977 -1.636 1.00 6.98 66 PRO A N 14
ATOM 14872 C CA . PRO A 1 66 ? 13.354 9.333 -2.152 1.00 8.24 66 PRO A CA 14
ATOM 14873 C C . PRO A 1 66 ? 14.246 9.409 -3.392 1.00 8.53 66 PRO A C 14
ATOM 14874 O O . PRO A 1 66 ? 15.290 8.760 -3.436 1.00 8.62 66 PRO A O 14
ATOM 14885 N N . SER A 1 67 ? 13.839 10.236 -4.359 1.00 9.04 67 SER A N 14
ATOM 14886 C CA . SER A 1 67 ? 14.487 10.506 -5.637 1.00 9.72 67 SER A CA 14
ATOM 14887 C C . SER A 1 67 ? 13.764 9.689 -6.698 1.00 9.48 67 SER A C 14
ATOM 14888 O O . SER A 1 67 ? 13.687 8.466 -6.613 1.00 9.14 67 SER A O 14
ATOM 14896 N N . GLU A 1 68 ? 13.232 10.374 -7.701 1.00 10.06 68 GLU A N 14
ATOM 14897 C CA . GLU A 1 68 ? 12.468 9.746 -8.760 1.00 10.31 68 GLU A CA 14
ATOM 14898 C C . GLU A 1 68 ? 13.403 8.939 -9.664 1.00 10.47 68 GLU A C 14
ATOM 14899 O O . GLU A 1 68 ? 14.630 9.052 -9.583 1.00 10.52 68 GLU A O 14
ATOM 14911 N N . SER A 1 69 ? 12.825 8.092 -10.514 1.00 11.01 69 SER A N 14
ATOM 14912 C CA . SER A 1 69 ? 13.498 7.276 -11.514 1.00 11.84 69 SER A CA 14
ATOM 14913 C C . SER A 1 69 ? 12.492 6.966 -12.617 1.00 12.61 69 SER A C 14
ATOM 14914 O O . SER A 1 69 ? 11.289 7.208 -12.366 1.00 12.56 69 SER A O 14
ATOM 14925 N N . MET A 1 1 ? -31.519 -10.784 -2.298 1.00 20.84 1 MET A N 15
ATOM 14926 C CA . MET A 1 1 ? -31.855 -12.049 -1.619 1.00 20.98 1 MET A CA 15
ATOM 14927 C C . MET A 1 1 ? -30.823 -13.107 -1.985 1.00 20.10 1 MET A C 15
ATOM 14928 O O . MET A 1 1 ? -31.046 -13.876 -2.913 1.00 19.98 1 MET A O 15
ATOM 14944 N N . LYS A 1 2 ? -29.686 -13.135 -1.290 1.00 19.62 2 LYS A N 15
ATOM 14945 C CA . LYS A 1 2 ? -28.707 -14.208 -1.405 1.00 18.95 2 LYS A CA 15
ATOM 14946 C C . LYS A 1 2 ? -27.787 -14.108 -0.190 1.00 18.81 2 LYS A C 15
ATOM 14947 O O . LYS A 1 2 ? -27.923 -13.176 0.601 1.00 19.40 2 LYS A O 15
ATOM 14966 N N . GLN A 1 3 ? -26.851 -15.038 -0.056 1.00 18.24 3 GLN A N 15
ATOM 14967 C CA . GLN A 1 3 ? -25.802 -15.021 0.943 1.00 18.12 3 GLN A CA 15
ATOM 14968 C C . GLN A 1 3 ? -24.540 -15.471 0.225 1.00 17.02 3 GLN A C 15
ATOM 14969 O O . GLN A 1 3 ? -24.634 -16.237 -0.735 1.00 16.65 3 GLN A O 15
ATOM 14983 N N . ASP A 1 4 ? -23.378 -14.990 0.652 1.00 16.64 4 ASP A N 15
ATOM 14984 C CA . ASP A 1 4 ? -22.119 -15.335 0.016 1.00 15.64 4 ASP A CA 15
ATOM 14985 C C . ASP A 1 4 ? -21.000 -15.103 1.030 1.00 15.81 4 ASP A C 15
ATOM 14986 O O . ASP A 1 4 ? -21.287 -14.711 2.163 1.00 16.92 4 ASP A O 15
ATOM 14995 N N . GLY A 1 5 ? -19.745 -15.366 0.662 1.00 14.90 5 GLY A N 15
ATOM 14996 C CA . GLY A 1 5 ? -18.634 -15.281 1.602 1.00 15.15 5 GLY A CA 15
ATOM 14997 C C . GLY A 1 5 ? -17.365 -14.831 0.893 1.00 14.01 5 GLY A C 15
ATOM 14998 O O . GLY A 1 5 ? -17.293 -13.683 0.462 1.00 13.75 5 GLY A O 15
ATOM 15002 N N . GLU A 1 6 ? -16.398 -15.745 0.758 1.00 13.55 6 GLU A N 15
ATOM 15003 C CA . GLU A 1 6 ? -15.053 -15.488 0.241 1.00 12.61 6 GLU A CA 15
ATOM 15004 C C . GLU A 1 6 ? -14.236 -14.593 1.183 1.00 13.11 6 GLU A C 15
ATOM 15005 O O . GLU A 1 6 ? -14.771 -13.955 2.089 1.00 14.35 6 GLU A O 15
ATOM 15017 N N . GLU A 1 7 ? -12.917 -14.578 0.986 1.00 12.36 7 GLU A N 15
ATOM 15018 C CA . GLU A 1 7 ? -11.968 -13.817 1.787 1.00 12.88 7 GLU A CA 15
ATOM 15019 C C . GLU A 1 7 ? -10.914 -13.215 0.857 1.00 12.18 7 GLU A C 15
ATOM 15020 O O . GLU A 1 7 ? -10.879 -11.998 0.700 1.00 12.76 7 GLU A O 15
ATOM 15032 N N . GLY A 1 8 ? -10.068 -14.042 0.236 1.00 11.19 8 GLY A N 15
ATOM 15033 C CA . GLY A 1 8 ? -9.017 -13.580 -0.663 1.00 10.64 8 GLY A CA 15
ATOM 15034 C C . GLY A 1 8 ? -7.739 -14.366 -0.396 1.00 9.73 8 GLY A C 15
ATOM 15035 O O . GLY A 1 8 ? -7.801 -15.532 -0.003 1.00 9.83 8 GLY A O 15
ATOM 15039 N N . THR A 1 9 ? -6.570 -13.759 -0.596 1.00 9.15 9 THR A N 15
ATOM 15040 C CA . THR A 1 9 ? -5.294 -14.344 -0.189 1.00 8.48 9 THR A CA 15
ATOM 15041 C C . THR A 1 9 ? -4.406 -13.211 0.330 1.00 8.36 9 THR A C 15
ATOM 15042 O O . THR A 1 9 ? -4.688 -12.046 0.071 1.00 8.91 9 THR A O 15
ATOM 15053 N N . GLU A 1 10 ? -3.360 -13.523 1.103 1.00 8.11 10 GLU A N 15
ATOM 15054 C CA . GLU A 1 10 ? -2.602 -12.494 1.806 1.00 8.36 10 GLU A CA 15
ATOM 15055 C C . GLU A 1 10 ? -1.129 -12.527 1.407 1.00 7.21 10 GLU A C 15
ATOM 15056 O O . GLU A 1 10 ? -0.626 -11.543 0.872 1.00 7.25 10 GLU A O 15
ATOM 15068 N N . GLU A 1 11 ? -0.418 -13.633 1.648 1.00 6.86 11 GLU A N 15
ATOM 15069 C CA . GLU A 1 11 ? 0.951 -13.755 1.160 1.00 6.23 11 GLU A CA 15
ATOM 15070 C C . GLU A 1 11 ? 0.917 -14.012 -0.346 1.00 4.71 11 GLU A C 15
ATOM 15071 O O . GLU A 1 11 ? 0.945 -15.157 -0.792 1.00 5.36 11 GLU A O 15
ATOM 15083 N N . ASP A 1 12 ? 0.849 -12.938 -1.128 1.00 3.58 12 ASP A N 15
ATOM 15084 C CA . ASP A 1 12 ? 1.031 -12.948 -2.568 1.00 3.84 12 ASP A CA 15
ATOM 15085 C C . ASP A 1 12 ? 1.308 -11.496 -2.877 1.00 3.42 12 ASP A C 15
ATOM 15086 O O . ASP A 1 12 ? 2.455 -11.055 -2.915 1.00 4.34 12 ASP A O 15
ATOM 15095 N N . THR A 1 13 ? 0.202 -10.773 -2.870 1.00 2.28 13 THR A N 15
ATOM 15096 C CA . THR A 1 13 ? -0.048 -9.341 -2.883 1.00 1.97 13 THR A CA 15
ATOM 15097 C C . THR A 1 13 ? -1.159 -9.121 -3.907 1.00 2.04 13 THR A C 15
ATOM 15098 O O . THR A 1 13 ? -1.968 -10.023 -4.101 1.00 3.36 13 THR A O 15
ATOM 15109 N N . GLU A 1 14 ? -1.204 -7.963 -4.565 1.00 2.31 14 GLU A N 15
ATOM 15110 C CA . GLU A 1 14 ? -2.056 -7.759 -5.730 1.00 2.67 14 GLU A CA 15
ATOM 15111 C C . GLU A 1 14 ? -3.545 -7.895 -5.367 1.00 1.84 14 GLU A C 15
ATOM 15112 O O . GLU A 1 14 ? -4.257 -8.764 -5.864 1.00 1.83 14 GLU A O 15
ATOM 15124 N N . GLU A 1 15 ? -4.027 -7.032 -4.466 1.00 1.63 15 GLU A N 15
ATOM 15125 C CA . GLU A 1 15 ? -5.416 -7.055 -4.030 1.00 1.02 15 GLU A CA 15
ATOM 15126 C C . GLU A 1 15 ? -5.850 -5.639 -3.612 1.00 1.14 15 GLU A C 15
ATOM 15127 O O . GLU A 1 15 ? -5.117 -4.677 -3.821 1.00 2.49 15 GLU A O 15
ATOM 15139 N N . LYS A 1 16 ? -7.056 -5.495 -3.053 1.00 0.74 16 LYS A N 15
ATOM 15140 C CA . LYS A 1 16 ? -7.712 -4.219 -2.747 1.00 0.63 16 LYS A CA 15
ATOM 15141 C C . LYS A 1 16 ? -6.950 -3.339 -1.747 1.00 0.68 16 LYS A C 15
ATOM 15142 O O . LYS A 1 16 ? -6.166 -3.801 -0.914 1.00 1.03 16 LYS A O 15
ATOM 15161 N N . CYS A 1 17 ? -7.233 -2.036 -1.806 1.00 0.53 17 CYS A N 15
ATOM 15162 C CA . CYS A 1 17 ? -6.497 -1.046 -1.025 1.00 0.54 17 CYS A CA 15
ATOM 15163 C C . CYS A 1 17 ? -6.856 -1.213 0.454 1.00 0.59 17 CYS A C 15
ATOM 15164 O O . CYS A 1 17 ? -7.992 -1.519 0.815 1.00 0.76 17 CYS A O 15
ATOM 15171 N N . THR A 1 18 ? -5.876 -0.994 1.324 1.00 0.54 18 THR A N 15
ATOM 15172 C CA . THR A 1 18 ? -6.017 -1.120 2.769 1.00 0.55 18 THR A CA 15
ATOM 15173 C C . THR A 1 18 ? -5.325 0.024 3.521 1.00 0.46 18 THR A C 15
ATOM 15174 O O . THR A 1 18 ? -5.632 0.237 4.686 1.00 0.53 18 THR A O 15
ATOM 15185 N N . ILE A 1 19 ? -4.464 0.822 2.872 1.00 0.41 19 ILE A N 15
ATOM 15186 C CA . ILE A 1 19 ? -4.091 2.128 3.400 1.00 0.39 19 ILE A CA 15
ATOM 15187 C C . ILE A 1 19 ? -5.363 2.958 3.581 1.00 0.38 19 ILE A C 15
ATOM 15188 O O . ILE A 1 19 ? -5.649 3.455 4.665 1.00 0.44 19 ILE A O 15
ATOM 15204 N N . CYS A 1 20 ? -6.101 3.119 2.480 1.00 0.35 20 CYS A N 15
ATOM 15205 C CA . CYS A 1 20 ? -7.290 3.956 2.405 1.00 0.39 20 CYS A CA 15
ATOM 15206 C C . CYS A 1 20 ? -8.557 3.139 2.675 1.00 0.45 20 CYS A C 15
ATOM 15207 O O . CYS A 1 20 ? -9.591 3.715 2.996 1.00 0.56 20 CYS A O 15
ATOM 15214 N N . LEU A 1 21 ? -8.475 1.814 2.510 1.00 0.44 21 LEU A N 15
ATOM 15215 C CA . LEU A 1 21 ? -9.609 0.904 2.403 1.00 0.50 21 LEU A CA 15
ATOM 15216 C C . LEU A 1 21 ? -10.456 1.246 1.183 1.00 0.52 21 LEU A C 15
ATOM 15217 O O . LEU A 1 21 ? -11.422 2.000 1.240 1.00 0.87 21 LEU A O 15
ATOM 15233 N N . SER A 1 22 ? -10.086 0.643 0.059 1.00 0.47 22 SER A N 15
ATOM 15234 C CA . SER A 1 22 ? -10.771 0.777 -1.209 1.00 0.46 22 SER A CA 15
ATOM 15235 C C . SER A 1 22 ? -10.409 -0.447 -2.049 1.00 0.51 22 SER A C 15
ATOM 15236 O O . SER A 1 22 ? -9.993 -1.459 -1.500 1.00 0.65 22 SER A O 15
ATOM 15244 N N . ILE A 1 23 ? -10.520 -0.350 -3.368 1.00 0.51 23 ILE A N 15
ATOM 15245 C CA . ILE A 1 23 ? -10.153 -1.333 -4.371 1.00 0.49 23 ILE A CA 15
ATOM 15246 C C . ILE A 1 23 ? -8.874 -0.833 -5.038 1.00 0.45 23 ILE A C 15
ATOM 15247 O O . ILE A 1 23 ? -8.447 0.294 -4.781 1.00 0.61 23 ILE A O 15
ATOM 15263 N N . LEU A 1 24 ? -8.261 -1.677 -5.869 1.00 0.43 24 LEU A N 15
ATOM 15264 C CA . LEU A 1 24 ? -7.206 -1.312 -6.785 1.00 0.43 24 LEU A CA 15
ATOM 15265 C C . LEU A 1 24 ? -7.551 -1.950 -8.121 1.00 0.51 24 LEU A C 15
ATOM 15266 O O . LEU A 1 24 ? -7.450 -3.164 -8.275 1.00 0.64 24 LEU A O 15
ATOM 15282 N N . GLU A 1 25 ? -8.007 -1.142 -9.064 1.00 0.53 25 GLU A N 15
ATOM 15283 C CA . GLU A 1 25 ? -8.209 -1.533 -10.440 1.00 0.66 25 GLU A CA 15
ATOM 15284 C C . GLU A 1 25 ? -6.892 -1.346 -11.199 1.00 0.64 25 GLU A C 15
ATOM 15285 O O . GLU A 1 25 ? -6.133 -0.415 -10.929 1.00 0.66 25 GLU A O 15
ATOM 15297 N N . GLU A 1 26 ? -6.603 -2.234 -12.151 1.00 0.67 26 GLU A N 15
ATOM 15298 C CA . GLU A 1 26 ? -5.443 -2.055 -13.008 1.00 0.71 26 GLU A CA 15
ATOM 15299 C C . GLU A 1 26 ? -5.684 -0.886 -13.961 1.00 0.71 26 GLU A C 15
ATOM 15300 O O . GLU A 1 26 ? -6.826 -0.546 -14.269 1.00 0.71 26 GLU A O 15
ATOM 15312 N N . GLY A 1 27 ? -4.602 -0.287 -14.464 1.00 0.78 27 GLY A N 15
ATOM 15313 C CA . GLY A 1 27 ? -4.676 0.810 -15.415 1.00 0.84 27 GLY A CA 15
ATOM 15314 C C . GLY A 1 27 ? -4.189 2.107 -14.784 1.00 0.82 27 GLY A C 15
ATOM 15315 O O . GLY A 1 27 ? -3.565 2.916 -15.463 1.00 0.94 27 GLY A O 15
ATOM 15319 N N . GLU A 1 28 ? -4.473 2.319 -13.498 1.00 0.72 28 GLU A N 15
ATOM 15320 C CA . GLU A 1 28 ? -3.968 3.492 -12.801 1.00 0.72 28 GLU A CA 15
ATOM 15321 C C . GLU A 1 28 ? -2.480 3.340 -12.486 1.00 0.70 28 GLU A C 15
ATOM 15322 O O . GLU A 1 28 ? -1.951 2.229 -12.419 1.00 0.68 28 GLU A O 15
ATOM 15334 N N . ASP A 1 29 ? -1.817 4.468 -12.218 1.00 0.76 29 ASP A N 15
ATOM 15335 C CA . ASP A 1 29 ? -0.455 4.513 -11.702 1.00 0.79 29 ASP A CA 15
ATOM 15336 C C . ASP A 1 29 ? -0.497 4.109 -10.229 1.00 0.65 29 ASP A C 15
ATOM 15337 O O . ASP A 1 29 ? -0.550 4.931 -9.314 1.00 0.75 29 ASP A O 15
ATOM 15346 N N . VAL A 1 30 ? -0.533 2.802 -10.004 1.00 0.51 30 VAL A N 15
ATOM 15347 C CA . VAL A 1 30 ? -0.593 2.188 -8.697 1.00 0.42 30 VAL A CA 15
ATOM 15348 C C . VAL A 1 30 ? 0.837 1.792 -8.277 1.00 0.42 30 VAL A C 15
ATOM 15349 O O . VAL A 1 30 ? 1.766 1.876 -9.079 1.00 0.51 30 VAL A O 15
ATOM 15362 N N . ARG A 1 31 ? 1.056 1.357 -7.031 1.00 0.42 31 ARG A N 15
ATOM 15363 C CA . ARG A 1 31 ? 2.408 1.028 -6.564 1.00 0.45 31 ARG A CA 15
ATOM 15364 C C . ARG A 1 31 ? 2.429 -0.127 -5.567 1.00 0.44 31 ARG A C 15
ATOM 15365 O O . ARG A 1 31 ? 1.771 -0.105 -4.530 1.00 0.76 31 ARG A O 15
ATOM 15386 N N . CYS A 1 32 ? 3.238 -1.141 -5.862 1.00 0.71 32 CYS A N 15
ATOM 15387 C CA . CYS A 1 32 ? 3.460 -2.244 -4.948 1.00 0.63 32 CYS A CA 15
ATOM 15388 C C . CYS A 1 32 ? 4.461 -1.811 -3.881 1.00 0.66 32 CYS A C 15
ATOM 15389 O O . CYS A 1 32 ? 5.391 -1.054 -4.160 1.00 0.82 32 CYS A O 15
ATOM 15397 N N . LEU A 1 33 ? 4.287 -2.325 -2.665 1.00 0.66 33 LEU A N 15
ATOM 15398 C CA . LEU A 1 33 ? 5.282 -2.256 -1.611 1.00 0.67 33 LEU A CA 15
ATOM 15399 C C . LEU A 1 33 ? 5.891 -3.645 -1.475 1.00 0.69 33 LEU A C 15
ATOM 15400 O O . LEU A 1 33 ? 5.213 -4.647 -1.698 1.00 0.71 33 LEU A O 15
ATOM 15416 N N . PRO A 1 34 ? 7.153 -3.732 -1.048 1.00 0.71 34 PRO A N 15
ATOM 15417 C CA . PRO A 1 34 ? 7.812 -5.006 -0.845 1.00 0.77 34 PRO A CA 15
ATOM 15418 C C . PRO A 1 34 ? 7.235 -5.765 0.354 1.00 0.78 34 PRO A C 15
ATOM 15419 O O . PRO A 1 34 ? 7.565 -6.933 0.536 1.00 0.93 34 PRO A O 15
ATOM 15430 N N . CYS A 1 35 ? 6.369 -5.150 1.173 1.00 0.73 35 CYS A N 15
ATOM 15431 C CA . CYS A 1 35 ? 5.863 -5.767 2.393 1.00 0.70 35 CYS A CA 15
ATOM 15432 C C . CYS A 1 35 ? 4.639 -6.654 2.088 1.00 0.80 35 CYS A C 15
ATOM 15433 O O . CYS A 1 35 ? 3.669 -6.623 2.859 1.00 1.14 35 CYS A O 15
ATOM 15440 N N . MET A 1 36 ? 4.701 -7.428 0.992 1.00 0.73 36 MET A N 15
ATOM 15441 C CA . MET A 1 36 ? 3.683 -8.310 0.417 1.00 0.77 36 MET A CA 15
ATOM 15442 C C . MET A 1 36 ? 2.309 -7.668 0.272 1.00 0.72 36 MET A C 15
ATOM 15443 O O . MET A 1 36 ? 1.297 -8.344 0.410 1.00 0.74 36 MET A O 15
ATOM 15457 N N . HIS A 1 37 ? 2.258 -6.377 -0.071 1.00 0.67 37 HIS A N 15
ATOM 15458 C CA . HIS A 1 37 ? 1.022 -5.637 -0.204 1.00 0.60 37 HIS A CA 15
ATOM 15459 C C . HIS A 1 37 ? 1.167 -4.595 -1.305 1.00 0.60 37 HIS A C 15
ATOM 15460 O O . HIS A 1 37 ? 2.273 -4.294 -1.741 1.00 0.82 37 HIS A O 15
ATOM 15474 N N . LEU A 1 38 ? 0.042 -4.079 -1.790 1.00 0.59 38 LEU A N 15
ATOM 15475 C CA . LEU A 1 38 ? -0.033 -3.196 -2.947 1.00 0.66 38 LEU A CA 15
ATOM 15476 C C . LEU A 1 38 ? -1.110 -2.172 -2.653 1.00 0.53 38 LEU A C 15
ATOM 15477 O O . LEU A 1 38 ? -2.134 -2.531 -2.079 1.00 0.59 38 LEU A O 15
ATOM 15493 N N . PHE A 1 39 ? -0.880 -0.922 -3.052 1.00 0.45 39 PHE A N 15
ATOM 15494 C CA . PHE A 1 39 ? -1.834 0.166 -2.871 1.00 0.34 39 PHE A CA 15
ATOM 15495 C C . PHE A 1 39 ? -1.682 1.187 -3.979 1.00 0.40 39 PHE A C 15
ATOM 15496 O O . PHE A 1 39 ? -0.733 1.146 -4.749 1.00 0.57 39 PHE A O 15
ATOM 15513 N N . HIS A 1 40 ? -2.587 2.161 -4.012 1.00 0.31 40 HIS A N 15
ATOM 15514 C CA . HIS A 1 40 ? -2.435 3.348 -4.833 1.00 0.29 40 HIS A CA 15
ATOM 15515 C C . HIS A 1 40 ? -1.059 3.962 -4.609 1.00 0.34 40 HIS A C 15
ATOM 15516 O O . HIS A 1 40 ? -0.631 4.081 -3.463 1.00 0.40 40 HIS A O 15
ATOM 15530 N N . GLN A 1 41 ? -0.386 4.393 -5.679 1.00 0.36 41 GLN A N 15
ATOM 15531 C CA . GLN A 1 41 ? 0.901 5.055 -5.543 1.00 0.42 41 GLN A CA 15
ATOM 15532 C C . GLN A 1 41 ? 0.820 6.186 -4.530 1.00 0.48 41 GLN A C 15
ATOM 15533 O O . GLN A 1 41 ? 1.590 6.230 -3.582 1.00 0.57 41 GLN A O 15
ATOM 15547 N N . VAL A 1 42 ? -0.161 7.065 -4.685 1.00 0.50 42 VAL A N 15
ATOM 15548 C CA . VAL A 1 42 ? -0.336 8.178 -3.757 1.00 0.63 42 VAL A CA 15
ATOM 15549 C C . VAL A 1 42 ? -0.478 7.703 -2.313 1.00 0.66 42 VAL A C 15
ATOM 15550 O O . VAL A 1 42 ? 0.092 8.302 -1.406 1.00 0.79 42 VAL A O 15
ATOM 15563 N N . CYS A 1 43 ? -1.234 6.626 -2.103 1.00 0.58 43 CYS A N 15
ATOM 15564 C CA . CYS A 1 43 ? -1.482 6.089 -0.772 1.00 0.62 43 CYS A CA 15
ATOM 15565 C C . CYS A 1 43 ? -0.132 5.737 -0.137 1.00 0.69 43 CYS A C 15
ATOM 15566 O O . CYS A 1 43 ? 0.129 6.160 0.984 1.00 0.85 43 CYS A O 15
ATOM 15573 N N . VAL A 1 44 ? 0.735 4.976 -0.813 1.00 0.61 44 VAL A N 15
ATOM 15574 C CA . VAL A 1 44 ? 2.024 4.617 -0.224 1.00 0.69 44 VAL A CA 15
ATOM 15575 C C . VAL A 1 44 ? 2.865 5.877 0.001 1.00 0.75 44 VAL A C 15
ATOM 15576 O O . VAL A 1 44 ? 3.425 6.089 1.075 1.00 0.80 44 VAL A O 15
ATOM 15589 N N . ASP A 1 45 ? 2.871 6.757 -0.994 1.00 0.76 45 ASP A N 15
ATOM 15590 C CA . ASP A 1 45 ? 3.636 7.999 -1.056 1.00 0.80 45 ASP A CA 15
ATOM 15591 C C . ASP A 1 45 ? 3.133 9.034 -0.046 1.00 0.81 45 ASP A C 15
ATOM 15592 O O . ASP A 1 45 ? 3.747 10.083 0.132 1.00 0.87 45 ASP A O 15
ATOM 15601 N N . GLN A 1 46 ? 2.045 8.734 0.660 1.00 0.86 46 GLN A N 15
ATOM 15602 C CA . GLN A 1 46 ? 1.581 9.508 1.800 1.00 0.96 46 GLN A CA 15
ATOM 15603 C C . GLN A 1 46 ? 1.744 8.717 3.094 1.00 0.96 46 GLN A C 15
ATOM 15604 O O . GLN A 1 46 ? 2.003 9.312 4.137 1.00 0.97 46 GLN A O 15
ATOM 15618 N N . TRP A 1 47 ? 1.636 7.388 3.074 1.00 0.99 47 TRP A N 15
ATOM 15619 C CA . TRP A 1 47 ? 1.703 6.602 4.301 1.00 1.06 47 TRP A CA 15
ATOM 15620 C C . TRP A 1 47 ? 3.135 6.472 4.809 1.00 0.95 47 TRP A C 15
ATOM 15621 O O . TRP A 1 47 ? 3.358 5.926 5.884 1.00 1.27 47 TRP A O 15
ATOM 15642 N N . LEU A 1 48 ? 4.101 6.960 4.036 1.00 0.67 48 LEU A N 15
ATOM 15643 C CA . LEU A 1 48 ? 5.498 7.039 4.426 1.00 0.64 48 LEU A CA 15
ATOM 15644 C C . LEU A 1 48 ? 5.881 8.453 4.872 1.00 0.58 48 LEU A C 15
ATOM 15645 O O . LEU A 1 48 ? 7.000 8.678 5.324 1.00 0.68 48 LEU A O 15
ATOM 15661 N N . ILE A 1 49 ? 4.960 9.409 4.717 1.00 0.55 49 ILE A N 15
ATOM 15662 C CA . ILE A 1 49 ? 5.163 10.825 4.989 1.00 0.66 49 ILE A CA 15
ATOM 15663 C C . ILE A 1 49 ? 4.463 11.134 6.313 1.00 0.72 49 ILE A C 15
ATOM 15664 O O . ILE A 1 49 ? 5.078 11.647 7.243 1.00 0.90 49 ILE A O 15
ATOM 15680 N N . THR A 1 50 ? 3.169 10.820 6.407 1.00 0.67 50 THR A N 15
ATOM 15681 C CA . THR A 1 50 ? 2.381 11.026 7.620 1.00 0.76 50 THR A CA 15
ATOM 15682 C C . THR A 1 50 ? 2.424 9.786 8.527 1.00 0.71 50 THR A C 15
ATOM 15683 O O . THR A 1 50 ? 2.045 9.845 9.694 1.00 0.85 50 THR A O 15
ATOM 15694 N N . ASN A 1 51 ? 2.896 8.650 8.009 1.00 0.56 51 ASN A N 15
ATOM 15695 C CA . ASN A 1 51 ? 3.051 7.397 8.742 1.00 0.52 51 ASN A CA 15
ATOM 15696 C C . ASN A 1 51 ? 4.430 6.848 8.372 1.00 0.52 51 ASN A C 15
ATOM 15697 O O . ASN A 1 51 ? 5.155 7.481 7.608 1.00 1.04 51 ASN A O 15
ATOM 15708 N N . LYS A 1 52 ? 4.814 5.685 8.903 1.00 0.41 52 LYS A N 15
ATOM 15709 C CA . LYS A 1 52 ? 6.033 4.999 8.469 1.00 0.46 52 LYS A CA 15
ATOM 15710 C C . LYS A 1 52 ? 5.963 3.500 8.762 1.00 0.48 52 LYS A C 15
ATOM 15711 O O . LYS A 1 52 ? 6.882 2.916 9.332 1.00 0.68 52 LYS A O 15
ATOM 15730 N N . LYS A 1 53 ? 4.844 2.869 8.411 1.00 0.45 53 LYS A N 15
ATOM 15731 C CA . LYS A 1 53 ? 4.533 1.512 8.837 1.00 0.58 53 LYS A CA 15
ATOM 15732 C C . LYS A 1 53 ? 3.616 0.840 7.823 1.00 0.59 53 LYS A C 15
ATOM 15733 O O . LYS A 1 53 ? 2.741 1.510 7.274 1.00 0.63 53 LYS A O 15
ATOM 15752 N N . CYS A 1 54 ? 3.856 -0.450 7.537 1.00 0.63 54 CYS A N 15
ATOM 15753 C CA . CYS A 1 54 ? 3.090 -1.188 6.542 1.00 0.65 54 CYS A CA 15
ATOM 15754 C C . CYS A 1 54 ? 1.653 -1.191 7.079 1.00 0.76 54 CYS A C 15
ATOM 15755 O O . CYS A 1 54 ? 1.484 -1.352 8.284 1.00 0.83 54 CYS A O 15
ATOM 15762 N N . PRO A 1 55 ? 0.601 -1.047 6.270 1.00 0.83 55 PRO A N 15
ATOM 15763 C CA . PRO A 1 55 ? -0.758 -1.044 6.792 1.00 0.94 55 PRO A CA 15
ATOM 15764 C C . PRO A 1 55 ? -1.121 -2.372 7.462 1.00 0.88 55 PRO A C 15
ATOM 15765 O O . PRO A 1 55 ? -1.548 -2.381 8.612 1.00 1.14 55 PRO A O 15
ATOM 15776 N N . ILE A 1 56 ? -0.999 -3.489 6.739 1.00 0.69 56 ILE A N 15
ATOM 15777 C CA . ILE A 1 56 ? -1.503 -4.777 7.209 1.00 0.71 56 ILE A CA 15
ATOM 15778 C C . ILE A 1 56 ? -0.452 -5.440 8.092 1.00 0.75 56 ILE A C 15
ATOM 15779 O O . ILE A 1 56 ? -0.747 -5.803 9.227 1.00 0.88 56 ILE A O 15
ATOM 15795 N N . CYS A 1 57 ? 0.780 -5.590 7.586 1.00 0.70 57 CYS A N 15
ATOM 15796 C CA . CYS A 1 57 ? 1.857 -6.210 8.353 1.00 0.81 57 CYS A CA 15
ATOM 15797 C C . CYS A 1 57 ? 2.083 -5.413 9.640 1.00 0.95 57 CYS A C 15
ATOM 15798 O O . CYS A 1 57 ? 2.499 -5.961 10.656 1.00 1.16 57 CYS A O 15
ATOM 15805 N N . ARG A 1 58 ? 1.890 -4.091 9.570 1.00 0.91 58 ARG A N 15
ATOM 15806 C CA . ARG A 1 58 ? 2.081 -3.160 10.674 1.00 1.08 58 ARG A CA 15
ATOM 15807 C C . ARG A 1 58 ? 3.518 -3.088 11.180 1.00 1.14 58 ARG A C 15
ATOM 15808 O O . ARG A 1 58 ? 3.773 -2.358 12.135 1.00 1.54 58 ARG A O 15
ATOM 15829 N N . VAL A 1 59 ? 4.456 -3.779 10.530 1.00 0.89 59 VAL A N 15
ATOM 15830 C CA . VAL A 1 59 ? 5.873 -3.604 10.775 1.00 0.90 59 VAL A CA 15
ATOM 15831 C C . VAL A 1 59 ? 6.275 -2.264 10.177 1.00 0.78 59 VAL A C 15
ATOM 15832 O O . VAL A 1 59 ? 5.859 -1.918 9.072 1.00 0.67 59 VAL A O 15
ATOM 15845 N N . ASP A 1 60 ? 7.079 -1.495 10.895 1.00 0.82 60 ASP A N 15
ATOM 15846 C CA . ASP A 1 60 ? 7.728 -0.323 10.346 1.00 0.73 60 ASP A CA 15
ATOM 15847 C C . ASP A 1 60 ? 8.594 -0.719 9.159 1.00 0.76 60 ASP A C 15
ATOM 15848 O O . ASP A 1 60 ? 9.645 -1.325 9.328 1.00 1.06 60 ASP A O 15
ATOM 15857 N N . ILE A 1 61 ? 8.169 -0.363 7.941 1.00 0.69 61 ILE A N 15
ATOM 15858 C CA . ILE A 1 61 ? 9.026 -0.599 6.794 1.00 0.81 61 ILE A CA 15
ATOM 15859 C C . ILE A 1 61 ? 10.241 0.334 6.795 1.00 1.14 61 ILE A C 15
ATOM 15860 O O . ILE A 1 61 ? 11.282 -0.049 6.271 1.00 1.71 61 ILE A O 15
ATOM 15876 N N . GLU A 1 62 ? 10.089 1.576 7.277 1.00 1.05 62 GLU A N 15
ATOM 15877 C CA . GLU A 1 62 ? 11.028 2.704 7.156 1.00 1.26 62 GLU A CA 15
ATOM 15878 C C . GLU A 1 62 ? 11.388 3.154 5.728 1.00 1.55 62 GLU A C 15
ATOM 15879 O O . GLU A 1 62 ? 11.768 4.308 5.518 1.00 1.65 62 GLU A O 15
ATOM 15891 N N . ALA A 1 63 ? 11.256 2.278 4.736 1.00 2.16 63 ALA A N 15
ATOM 15892 C CA . ALA A 1 63 ? 11.684 2.490 3.369 1.00 2.87 63 ALA A CA 15
ATOM 15893 C C . ALA A 1 63 ? 10.780 3.503 2.681 1.00 3.33 63 ALA A C 15
ATOM 15894 O O . ALA A 1 63 ? 9.560 3.450 2.816 1.00 3.86 63 ALA A O 15
ATOM 15901 N N . GLN A 1 64 ? 11.391 4.403 1.914 1.00 3.84 64 GLN A N 15
ATOM 15902 C CA . GLN A 1 64 ? 10.691 5.421 1.145 1.00 4.92 64 GLN A CA 15
ATOM 15903 C C . GLN A 1 64 ? 11.614 5.961 0.058 1.00 5.15 64 GLN A C 15
ATOM 15904 O O . GLN A 1 64 ? 11.237 6.020 -1.108 1.00 5.99 64 GLN A O 15
ATOM 15918 N N . LEU A 1 65 ? 12.844 6.315 0.435 1.00 5.00 65 LEU A N 15
ATOM 15919 C CA . LEU A 1 65 ? 13.851 6.842 -0.468 1.00 5.75 65 LEU A CA 15
ATOM 15920 C C . LEU A 1 65 ? 15.006 5.848 -0.477 1.00 5.69 65 LEU A C 15
ATOM 15921 O O . LEU A 1 65 ? 15.756 5.792 0.496 1.00 6.15 65 LEU A O 15
ATOM 15937 N N . PRO A 1 66 ? 15.127 5.020 -1.521 1.00 6.10 66 PRO A N 15
ATOM 15938 C CA . PRO A 1 66 ? 16.243 4.107 -1.665 1.00 6.98 66 PRO A CA 15
ATOM 15939 C C . PRO A 1 66 ? 17.477 4.878 -2.144 1.00 7.60 66 PRO A C 15
ATOM 15940 O O . PRO A 1 66 ? 17.394 6.057 -2.487 1.00 7.93 66 PRO A O 15
ATOM 15951 N N . SER A 1 67 ? 18.625 4.202 -2.191 1.00 8.43 67 SER A N 15
ATOM 15952 C CA . SER A 1 67 ? 19.804 4.725 -2.862 1.00 9.51 67 SER A CA 15
ATOM 15953 C C . SER A 1 67 ? 19.483 4.981 -4.337 1.00 9.85 67 SER A C 15
ATOM 15954 O O . SER A 1 67 ? 18.628 4.297 -4.895 1.00 9.82 67 SER A O 15
ATOM 15962 N N . GLU A 1 68 ? 20.186 5.936 -4.952 1.00 10.49 68 GLU A N 15
ATOM 15963 C CA . GLU A 1 68 ? 19.962 6.448 -6.300 1.00 11.04 68 GLU A CA 15
ATOM 15964 C C . GLU A 1 68 ? 18.487 6.760 -6.574 1.00 10.53 68 GLU A C 15
ATOM 15965 O O . GLU A 1 68 ? 17.742 5.962 -7.138 1.00 10.41 68 GLU A O 15
ATOM 15977 N N . SER A 1 69 ? 18.083 7.977 -6.207 1.00 10.65 69 SER A N 15
ATOM 15978 C CA . SER A 1 69 ? 16.771 8.532 -6.483 1.00 10.61 69 SER A CA 15
ATOM 15979 C C . SER A 1 69 ? 16.916 10.049 -6.586 1.00 11.09 69 SER A C 15
ATOM 15980 O O . SER A 1 69 ? 18.066 10.526 -6.456 1.00 11.85 69 SER A O 15
ATOM 15991 N N . MET A 1 1 ? -13.789 -0.851 -12.836 1.00 25.20 1 MET A N 16
ATOM 15992 C CA . MET A 1 1 ? -13.111 0.143 -13.687 1.00 26.05 1 MET A CA 16
ATOM 15993 C C . MET A 1 1 ? -13.250 -0.263 -15.149 1.00 25.59 1 MET A C 16
ATOM 15994 O O . MET A 1 1 ? -13.848 0.489 -15.913 1.00 26.23 1 MET A O 16
ATOM 16010 N N . LYS A 1 2 ? -12.774 -1.449 -15.547 1.00 24.63 2 LYS A N 16
ATOM 16011 C CA . LYS A 1 2 ? -13.007 -1.962 -16.896 1.00 24.22 2 LYS A CA 16
ATOM 16012 C C . LYS A 1 2 ? -13.484 -3.405 -16.807 1.00 22.85 2 LYS A C 16
ATOM 16013 O O . LYS A 1 2 ? -12.684 -4.274 -16.481 1.00 22.75 2 LYS A O 16
ATOM 16032 N N . GLN A 1 3 ? -14.744 -3.659 -17.176 1.00 22.08 3 GLN A N 16
ATOM 16033 C CA . GLN A 1 3 ? -15.317 -5.002 -17.171 1.00 20.89 3 GLN A CA 16
ATOM 16034 C C . GLN A 1 3 ? -15.229 -5.586 -15.750 1.00 19.38 3 GLN A C 16
ATOM 16035 O O . GLN A 1 3 ? -15.083 -4.829 -14.788 1.00 19.51 3 GLN A O 16
ATOM 16049 N N . ASP A 1 4 ? -15.358 -6.904 -15.592 1.00 18.16 4 ASP A N 16
ATOM 16050 C CA . ASP A 1 4 ? -15.020 -7.549 -14.332 1.00 16.81 4 ASP A CA 16
ATOM 16051 C C . ASP A 1 4 ? -13.515 -7.395 -14.128 1.00 16.74 4 ASP A C 16
ATOM 16052 O O . ASP A 1 4 ? -12.745 -7.607 -15.063 1.00 17.43 4 ASP A O 16
ATOM 16061 N N . GLY A 1 5 ? -13.097 -7.023 -12.917 1.00 16.14 5 GLY A N 16
ATOM 16062 C CA . GLY A 1 5 ? -11.694 -6.794 -12.611 1.00 16.16 5 GLY A CA 16
ATOM 16063 C C . GLY A 1 5 ? -11.059 -8.074 -12.078 1.00 14.74 5 GLY A C 16
ATOM 16064 O O . GLY A 1 5 ? -10.533 -8.872 -12.842 1.00 14.51 5 GLY A O 16
ATOM 16068 N N . GLU A 1 6 ? -11.131 -8.257 -10.757 1.00 14.06 6 GLU A N 16
ATOM 16069 C CA . GLU A 1 6 ? -10.661 -9.423 -10.013 1.00 12.78 6 GLU A CA 16
ATOM 16070 C C . GLU A 1 6 ? -9.336 -10.002 -10.526 1.00 12.60 6 GLU A C 16
ATOM 16071 O O . GLU A 1 6 ? -9.279 -11.126 -11.012 1.00 12.55 6 GLU A O 16
ATOM 16083 N N . GLU A 1 7 ? -8.262 -9.225 -10.356 1.00 12.77 7 GLU A N 16
ATOM 16084 C CA . GLU A 1 7 ? -6.937 -9.509 -10.898 1.00 12.92 7 GLU A CA 16
ATOM 16085 C C . GLU A 1 7 ? -6.459 -10.931 -10.587 1.00 11.60 7 GLU A C 16
ATOM 16086 O O . GLU A 1 7 ? -6.109 -11.684 -11.493 1.00 11.64 7 GLU A O 16
ATOM 16098 N N . GLY A 1 8 ? -6.415 -11.316 -9.310 1.00 10.75 8 GLY A N 16
ATOM 16099 C CA . GLY A 1 8 ? -5.938 -12.635 -8.943 1.00 9.72 8 GLY A CA 16
ATOM 16100 C C . GLY A 1 8 ? -5.853 -12.781 -7.431 1.00 8.66 8 GLY A C 16
ATOM 16101 O O . GLY A 1 8 ? -6.455 -11.999 -6.698 1.00 9.16 8 GLY A O 16
ATOM 16105 N N . THR A 1 9 ? -5.122 -13.802 -6.982 1.00 7.63 9 THR A N 16
ATOM 16106 C CA . THR A 1 9 ? -4.742 -14.026 -5.600 1.00 6.84 9 THR A CA 16
ATOM 16107 C C . THR A 1 9 ? -3.339 -14.637 -5.624 1.00 6.11 9 THR A C 16
ATOM 16108 O O . THR A 1 9 ? -2.975 -15.299 -6.598 1.00 6.57 9 THR A O 16
ATOM 16119 N N . GLU A 1 10 ? -2.542 -14.430 -4.576 1.00 5.61 10 GLU A N 16
ATOM 16120 C CA . GLU A 1 10 ? -1.125 -14.741 -4.593 1.00 5.39 10 GLU A CA 16
ATOM 16121 C C . GLU A 1 10 ? -0.666 -14.813 -3.139 1.00 4.48 10 GLU A C 16
ATOM 16122 O O . GLU A 1 10 ? 0.444 -14.423 -2.799 1.00 4.93 10 GLU A O 16
ATOM 16134 N N . GLU A 1 11 ? -1.568 -15.308 -2.284 1.00 4.30 11 GLU A N 16
ATOM 16135 C CA . GLU A 1 11 ? -1.403 -15.495 -0.854 1.00 4.65 11 GLU A CA 16
ATOM 16136 C C . GLU A 1 11 ? -1.827 -14.237 -0.096 1.00 4.53 11 GLU A C 16
ATOM 16137 O O . GLU A 1 11 ? -2.864 -14.287 0.561 1.00 5.46 11 GLU A O 16
ATOM 16149 N N . ASP A 1 12 ? -1.091 -13.120 -0.183 1.00 3.75 12 ASP A N 16
ATOM 16150 C CA . ASP A 1 12 ? -1.484 -11.892 0.516 1.00 4.13 12 ASP A CA 16
ATOM 16151 C C . ASP A 1 12 ? -0.613 -10.721 0.061 1.00 3.32 12 ASP A C 16
ATOM 16152 O O . ASP A 1 12 ? 0.366 -10.382 0.728 1.00 3.76 12 ASP A O 16
ATOM 16161 N N . THR A 1 13 ? -0.926 -10.101 -1.080 1.00 2.50 13 THR A N 16
ATOM 16162 C CA . THR A 1 13 ? -0.076 -9.044 -1.609 1.00 2.08 13 THR A CA 16
ATOM 16163 C C . THR A 1 13 ? -0.848 -7.972 -2.378 1.00 2.06 13 THR A C 16
ATOM 16164 O O . THR A 1 13 ? -0.762 -6.794 -2.022 1.00 2.86 13 THR A O 16
ATOM 16175 N N . GLU A 1 14 ? -1.581 -8.321 -3.434 1.00 1.67 14 GLU A N 16
ATOM 16176 C CA . GLU A 1 14 ? -2.123 -7.337 -4.363 1.00 2.10 14 GLU A CA 16
ATOM 16177 C C . GLU A 1 14 ? -3.638 -7.478 -4.446 1.00 1.42 14 GLU A C 16
ATOM 16178 O O . GLU A 1 14 ? -4.230 -7.606 -5.514 1.00 1.99 14 GLU A O 16
ATOM 16190 N N . GLU A 1 15 ? -4.281 -7.366 -3.282 1.00 0.94 15 GLU A N 16
ATOM 16191 C CA . GLU A 1 15 ? -5.716 -7.527 -3.159 1.00 0.72 15 GLU A CA 16
ATOM 16192 C C . GLU A 1 15 ? -6.312 -6.265 -2.512 1.00 0.82 15 GLU A C 16
ATOM 16193 O O . GLU A 1 15 ? -6.445 -6.193 -1.295 1.00 1.93 15 GLU A O 16
ATOM 16205 N N . LYS A 1 16 ? -6.720 -5.291 -3.342 1.00 0.79 16 LYS A N 16
ATOM 16206 C CA . LYS A 1 16 ? -7.460 -4.087 -2.971 1.00 0.69 16 LYS A CA 16
ATOM 16207 C C . LYS A 1 16 ? -6.655 -3.128 -2.062 1.00 0.60 16 LYS A C 16
ATOM 16208 O O . LYS A 1 16 ? -5.677 -3.499 -1.415 1.00 0.81 16 LYS A O 16
ATOM 16227 N N . CYS A 1 17 ? -7.003 -1.836 -2.064 1.00 0.46 17 CYS A N 16
ATOM 16228 C CA . CYS A 1 17 ? -6.245 -0.862 -1.273 1.00 0.41 17 CYS A CA 16
ATOM 16229 C C . CYS A 1 17 ? -6.589 -1.106 0.191 1.00 0.47 17 CYS A C 16
ATOM 16230 O O . CYS A 1 17 ? -7.764 -1.159 0.533 1.00 0.59 17 CYS A O 16
ATOM 16237 N N . THR A 1 18 ? -5.583 -1.191 1.062 1.00 0.48 18 THR A N 16
ATOM 16238 C CA . THR A 1 18 ? -5.796 -1.370 2.492 1.00 0.52 18 THR A CA 16
ATOM 16239 C C . THR A 1 18 ? -5.325 -0.149 3.287 1.00 0.52 18 THR A C 16
ATOM 16240 O O . THR A 1 18 ? -5.723 0.013 4.435 1.00 0.61 18 THR A O 16
ATOM 16251 N N . ILE A 1 19 ? -4.537 0.754 2.689 1.00 0.45 19 ILE A N 16
ATOM 16252 C CA . ILE A 1 19 ? -4.265 2.050 3.301 1.00 0.46 19 ILE A CA 16
ATOM 16253 C C . ILE A 1 19 ? -5.588 2.777 3.550 1.00 0.47 19 ILE A C 16
ATOM 16254 O O . ILE A 1 19 ? -5.852 3.259 4.647 1.00 0.51 19 ILE A O 16
ATOM 16270 N N . CYS A 1 20 ? -6.380 2.898 2.484 1.00 0.48 20 CYS A N 16
ATOM 16271 C CA . CYS A 1 20 ? -7.581 3.717 2.436 1.00 0.49 20 CYS A CA 16
ATOM 16272 C C . CYS A 1 20 ? -8.841 2.851 2.553 1.00 0.54 20 CYS A C 16
ATOM 16273 O O . CYS A 1 20 ? -9.914 3.383 2.819 1.00 0.60 20 CYS A O 16
ATOM 16280 N N . LEU A 1 21 ? -8.708 1.538 2.335 1.00 0.54 21 LEU A N 16
ATOM 16281 C CA . LEU A 1 21 ? -9.809 0.607 2.117 1.00 0.61 21 LEU A CA 16
ATOM 16282 C C . LEU A 1 21 ? -10.640 0.998 0.902 1.00 0.60 21 LEU A C 16
ATOM 16283 O O . LEU A 1 21 ? -11.617 1.737 0.964 1.00 0.86 21 LEU A O 16
ATOM 16299 N N . SER A 1 22 ? -10.222 0.448 -0.230 1.00 0.60 22 SER A N 16
ATOM 16300 C CA . SER A 1 22 ? -10.830 0.628 -1.532 1.00 0.57 22 SER A CA 16
ATOM 16301 C C . SER A 1 22 ? -10.329 -0.503 -2.427 1.00 0.56 22 SER A C 16
ATOM 16302 O O . SER A 1 22 ? -9.813 -1.496 -1.929 1.00 0.65 22 SER A O 16
ATOM 16310 N N . ILE A 1 23 ? -10.440 -0.359 -3.743 1.00 0.57 23 ILE A N 16
ATOM 16311 C CA . ILE A 1 23 ? -10.081 -1.346 -4.740 1.00 0.56 23 ILE A CA 16
ATOM 16312 C C . ILE A 1 23 ? -8.827 -0.901 -5.474 1.00 0.54 23 ILE A C 16
ATOM 16313 O O . ILE A 1 23 ? -8.495 0.285 -5.512 1.00 0.59 23 ILE A O 16
ATOM 16329 N N . LEU A 1 24 ? -8.170 -1.881 -6.094 1.00 0.55 24 LEU A N 16
ATOM 16330 C CA . LEU A 1 24 ? -7.092 -1.723 -7.034 1.00 0.59 24 LEU A CA 16
ATOM 16331 C C . LEU A 1 24 ? -7.450 -2.592 -8.233 1.00 0.73 24 LEU A C 16
ATOM 16332 O O . LEU A 1 24 ? -7.434 -3.816 -8.134 1.00 0.82 24 LEU A O 16
ATOM 16348 N N . GLU A 1 25 ? -7.825 -1.956 -9.336 1.00 0.84 25 GLU A N 16
ATOM 16349 C CA . GLU A 1 25 ? -7.811 -2.546 -10.663 1.00 1.01 25 GLU A CA 16
ATOM 16350 C C . GLU A 1 25 ? -6.575 -2.012 -11.390 1.00 0.74 25 GLU A C 16
ATOM 16351 O O . GLU A 1 25 ? -6.013 -0.992 -10.985 1.00 0.60 25 GLU A O 16
ATOM 16363 N N . GLU A 1 26 ? -6.146 -2.688 -12.458 1.00 0.84 26 GLU A N 16
ATOM 16364 C CA . GLU A 1 26 ? -5.041 -2.199 -13.270 1.00 0.82 26 GLU A CA 16
ATOM 16365 C C . GLU A 1 26 ? -5.470 -1.004 -14.124 1.00 0.73 26 GLU A C 16
ATOM 16366 O O . GLU A 1 26 ? -6.656 -0.704 -14.266 1.00 0.71 26 GLU A O 16
ATOM 16378 N N . GLY A 1 27 ? -4.484 -0.331 -14.719 1.00 0.80 27 GLY A N 16
ATOM 16379 C CA . GLY A 1 27 ? -4.681 0.839 -15.559 1.00 0.86 27 GLY A CA 16
ATOM 16380 C C . GLY A 1 27 ? -4.116 2.065 -14.860 1.00 0.81 27 GLY A C 16
ATOM 16381 O O . GLY A 1 27 ? -3.413 2.863 -15.474 1.00 0.91 27 GLY A O 16
ATOM 16385 N N . GLU A 1 28 ? -4.422 2.199 -13.570 1.00 0.68 28 GLU A N 16
ATOM 16386 C CA . GLU A 1 28 ? -3.994 3.334 -12.770 1.00 0.66 28 GLU A CA 16
ATOM 16387 C C . GLU A 1 28 ? -2.500 3.224 -12.458 1.00 0.65 28 GLU A C 16
ATOM 16388 O O . GLU A 1 28 ? -1.941 2.126 -12.413 1.00 0.64 28 GLU A O 16
ATOM 16400 N N . ASP A 1 29 ? -1.850 4.356 -12.180 1.00 0.71 29 ASP A N 16
ATOM 16401 C CA . ASP A 1 29 ? -0.460 4.417 -11.740 1.00 0.74 29 ASP A CA 16
ATOM 16402 C C . ASP A 1 29 ? -0.376 4.070 -10.251 1.00 0.62 29 ASP A C 16
ATOM 16403 O O . ASP A 1 29 ? -0.143 4.906 -9.381 1.00 0.71 29 ASP A O 16
ATOM 16412 N N . VAL A 1 30 ? -0.586 2.793 -9.945 1.00 0.52 30 VAL A N 16
ATOM 16413 C CA . VAL A 1 30 ? -0.557 2.272 -8.592 1.00 0.45 30 VAL A CA 16
ATOM 16414 C C . VAL A 1 30 ? 0.902 1.994 -8.175 1.00 0.48 30 VAL A C 16
ATOM 16415 O O . VAL A 1 30 ? 1.826 2.219 -8.958 1.00 0.65 30 VAL A O 16
ATOM 16428 N N . ARG A 1 31 ? 1.152 1.494 -6.957 1.00 0.41 31 ARG A N 16
ATOM 16429 C CA . ARG A 1 31 ? 2.514 1.179 -6.529 1.00 0.42 31 ARG A CA 16
ATOM 16430 C C . ARG A 1 31 ? 2.541 -0.106 -5.708 1.00 0.41 31 ARG A C 16
ATOM 16431 O O . ARG A 1 31 ? 1.541 -0.497 -5.113 1.00 0.46 31 ARG A O 16
ATOM 16452 N N . CYS A 1 32 ? 3.700 -0.762 -5.645 1.00 0.45 32 CYS A N 16
ATOM 16453 C CA . CYS A 1 32 ? 3.911 -1.897 -4.766 1.00 0.48 32 CYS A CA 16
ATOM 16454 C C . CYS A 1 32 ? 4.936 -1.467 -3.730 1.00 0.55 32 CYS A C 16
ATOM 16455 O O . CYS A 1 32 ? 5.911 -0.801 -4.074 1.00 0.71 32 CYS A O 16
ATOM 16463 N N . LEU A 1 33 ? 4.711 -1.829 -2.470 1.00 0.50 33 LEU A N 16
ATOM 16464 C CA . LEU A 1 33 ? 5.710 -1.720 -1.423 1.00 0.55 33 LEU A CA 16
ATOM 16465 C C . LEU A 1 33 ? 6.522 -3.010 -1.408 1.00 0.67 33 LEU A C 16
ATOM 16466 O O . LEU A 1 33 ? 5.964 -4.083 -1.643 1.00 0.71 33 LEU A O 16
ATOM 16482 N N . PRO A 1 34 ? 7.806 -2.928 -1.048 1.00 0.84 34 PRO A N 16
ATOM 16483 C CA . PRO A 1 34 ? 8.707 -4.070 -1.029 1.00 1.10 34 PRO A CA 16
ATOM 16484 C C . PRO A 1 34 ? 8.322 -5.088 0.048 1.00 1.11 34 PRO A C 16
ATOM 16485 O O . PRO A 1 34 ? 8.688 -6.252 -0.070 1.00 1.34 34 PRO A O 16
ATOM 16496 N N . CYS A 1 35 ? 7.594 -4.650 1.088 1.00 1.07 35 CYS A N 16
ATOM 16497 C CA . CYS A 1 35 ? 7.144 -5.456 2.220 1.00 1.14 35 CYS A CA 16
ATOM 16498 C C . CYS A 1 35 ? 6.591 -6.798 1.721 1.00 1.82 35 CYS A C 16
ATOM 16499 O O . CYS A 1 35 ? 7.121 -7.845 2.076 1.00 3.66 35 CYS A O 16
ATOM 16506 N N . MET A 1 36 ? 5.524 -6.716 0.918 1.00 0.91 36 MET A N 16
ATOM 16507 C CA . MET A 1 36 ? 4.701 -7.793 0.351 1.00 0.97 36 MET A CA 16
ATOM 16508 C C . MET A 1 36 ? 3.274 -7.310 0.078 1.00 0.86 36 MET A C 16
ATOM 16509 O O . MET A 1 36 ? 2.364 -8.120 0.144 1.00 0.93 36 MET A O 16
ATOM 16523 N N . HIS A 1 37 ? 3.020 -6.021 -0.190 1.00 0.70 37 HIS A N 16
ATOM 16524 C CA . HIS A 1 37 ? 1.671 -5.483 -0.298 1.00 0.59 37 HIS A CA 16
ATOM 16525 C C . HIS A 1 37 ? 1.677 -4.318 -1.281 1.00 0.47 37 HIS A C 16
ATOM 16526 O O . HIS A 1 37 ? 2.675 -3.607 -1.352 1.00 0.50 37 HIS A O 16
ATOM 16540 N N . LEU A 1 38 ? 0.586 -4.093 -2.015 1.00 0.45 38 LEU A N 16
ATOM 16541 C CA . LEU A 1 38 ? 0.500 -3.086 -3.065 1.00 0.41 38 LEU A CA 16
ATOM 16542 C C . LEU A 1 38 ? -0.728 -2.215 -2.832 1.00 0.38 38 LEU A C 16
ATOM 16543 O O . LEU A 1 38 ? -1.797 -2.734 -2.529 1.00 0.48 38 LEU A O 16
ATOM 16559 N N . PHE A 1 39 ? -0.567 -0.895 -2.985 1.00 0.34 39 PHE A N 16
ATOM 16560 C CA . PHE A 1 39 ? -1.625 0.088 -2.792 1.00 0.31 39 PHE A CA 16
ATOM 16561 C C . PHE A 1 39 ? -1.442 1.248 -3.762 1.00 0.31 39 PHE A C 16
ATOM 16562 O O . PHE A 1 39 ? -0.406 1.368 -4.407 1.00 0.36 39 PHE A O 16
ATOM 16579 N N . HIS A 1 40 ? -2.433 2.141 -3.827 1.00 0.31 40 HIS A N 16
ATOM 16580 C CA . HIS A 1 40 ? -2.357 3.343 -4.649 1.00 0.32 40 HIS A CA 16
ATOM 16581 C C . HIS A 1 40 ? -1.038 4.072 -4.411 1.00 0.36 40 HIS A C 16
ATOM 16582 O O . HIS A 1 40 ? -0.663 4.275 -3.257 1.00 0.37 40 HIS A O 16
ATOM 16596 N N . GLN A 1 41 ? -0.367 4.505 -5.482 1.00 0.39 41 GLN A N 16
ATOM 16597 C CA . GLN A 1 41 ? 0.862 5.273 -5.355 1.00 0.44 41 GLN A CA 16
ATOM 16598 C C . GLN A 1 41 ? 0.653 6.455 -4.415 1.00 0.46 41 GLN A C 16
ATOM 16599 O O . GLN A 1 41 ? 1.336 6.561 -3.409 1.00 0.54 41 GLN A O 16
ATOM 16613 N N . VAL A 1 42 ? -0.355 7.285 -4.669 1.00 0.46 42 VAL A N 16
ATOM 16614 C CA . VAL A 1 42 ? -0.630 8.442 -3.820 1.00 0.53 42 VAL A CA 16
ATOM 16615 C C . VAL A 1 42 ? -0.774 8.063 -2.345 1.00 0.50 42 VAL A C 16
ATOM 16616 O O . VAL A 1 42 ? -0.284 8.767 -1.465 1.00 0.56 42 VAL A O 16
ATOM 16629 N N . CYS A 1 43 ? -1.461 6.950 -2.077 1.00 0.44 43 CYS A N 16
ATOM 16630 C CA . CYS A 1 43 ? -1.696 6.479 -0.721 1.00 0.43 43 CYS A CA 16
ATOM 16631 C C . CYS A 1 43 ? -0.347 6.220 -0.046 1.00 0.45 43 CYS A C 16
ATOM 16632 O O . CYS A 1 43 ? -0.123 6.721 1.051 1.00 0.53 43 CYS A O 16
ATOM 16639 N N . VAL A 1 44 ? 0.558 5.445 -0.652 1.00 0.39 44 VAL A N 16
ATOM 16640 C CA . VAL A 1 44 ? 1.850 5.183 -0.025 1.00 0.42 44 VAL A CA 16
ATOM 16641 C C . VAL A 1 44 ? 2.654 6.478 0.104 1.00 0.47 44 VAL A C 16
ATOM 16642 O O . VAL A 1 44 ? 3.284 6.724 1.127 1.00 0.48 44 VAL A O 16
ATOM 16655 N N . ASP A 1 45 ? 2.568 7.350 -0.893 1.00 0.52 45 ASP A N 16
ATOM 16656 C CA . ASP A 1 45 ? 3.289 8.621 -0.965 1.00 0.64 45 ASP A CA 16
ATOM 16657 C C . ASP A 1 45 ? 2.859 9.588 0.142 1.00 0.72 45 ASP A C 16
ATOM 16658 O O . ASP A 1 45 ? 3.522 10.597 0.368 1.00 0.88 45 ASP A O 16
ATOM 16667 N N . GLN A 1 46 ? 1.800 9.263 0.888 1.00 0.70 46 GLN A N 16
ATOM 16668 C CA . GLN A 1 46 ? 1.505 9.925 2.153 1.00 0.88 46 GLN A CA 16
ATOM 16669 C C . GLN A 1 46 ? 1.727 8.989 3.343 1.00 0.87 46 GLN A C 16
ATOM 16670 O O . GLN A 1 46 ? 2.137 9.444 4.408 1.00 1.00 46 GLN A O 16
ATOM 16684 N N . TRP A 1 47 ? 1.503 7.682 3.212 1.00 0.80 47 TRP A N 16
ATOM 16685 C CA . TRP A 1 47 ? 1.608 6.758 4.335 1.00 0.93 47 TRP A CA 16
ATOM 16686 C C . TRP A 1 47 ? 3.060 6.508 4.729 1.00 0.88 47 TRP A C 16
ATOM 16687 O O . TRP A 1 47 ? 3.317 5.851 5.731 1.00 1.31 47 TRP A O 16
ATOM 16708 N N . LEU A 1 48 ? 4.004 6.998 3.932 1.00 0.57 48 LEU A N 16
ATOM 16709 C CA . LEU A 1 48 ? 5.427 6.946 4.214 1.00 0.57 48 LEU A CA 16
ATOM 16710 C C . LEU A 1 48 ? 5.956 8.288 4.719 1.00 0.61 48 LEU A C 16
ATOM 16711 O O . LEU A 1 48 ? 7.124 8.405 5.069 1.00 0.69 48 LEU A O 16
ATOM 16727 N N . ILE A 1 49 ? 5.106 9.316 4.713 1.00 0.62 49 ILE A N 16
ATOM 16728 C CA . ILE A 1 49 ? 5.460 10.676 5.080 1.00 0.71 49 ILE A CA 16
ATOM 16729 C C . ILE A 1 49 ? 4.874 10.913 6.473 1.00 0.77 49 ILE A C 16
ATOM 16730 O O . ILE A 1 49 ? 5.594 11.176 7.432 1.00 0.89 49 ILE A O 16
ATOM 16746 N N . THR A 1 50 ? 3.550 10.795 6.598 1.00 0.74 50 THR A N 16
ATOM 16747 C CA . THR A 1 50 ? 2.865 10.962 7.875 1.00 0.84 50 THR A CA 16
ATOM 16748 C C . THR A 1 50 ? 2.872 9.666 8.685 1.00 0.75 50 THR A C 16
ATOM 16749 O O . THR A 1 50 ? 2.585 9.685 9.880 1.00 0.87 50 THR A O 16
ATOM 16760 N N . ASN A 1 51 ? 3.177 8.541 8.044 1.00 0.60 51 ASN A N 16
ATOM 16761 C CA . ASN A 1 51 ? 3.291 7.234 8.676 1.00 0.60 51 ASN A CA 16
ATOM 16762 C C . ASN A 1 51 ? 4.604 6.625 8.195 1.00 0.60 51 ASN A C 16
ATOM 16763 O O . ASN A 1 51 ? 5.298 7.244 7.393 1.00 1.05 51 ASN A O 16
ATOM 16774 N N . LYS A 1 52 ? 4.981 5.446 8.696 1.00 0.53 52 LYS A N 16
ATOM 16775 C CA . LYS A 1 52 ? 6.134 4.723 8.155 1.00 0.64 52 LYS A CA 16
ATOM 16776 C C . LYS A 1 52 ? 6.047 3.226 8.438 1.00 0.67 52 LYS A C 16
ATOM 16777 O O . LYS A 1 52 ? 7.052 2.544 8.628 1.00 0.97 52 LYS A O 16
ATOM 16796 N N . LYS A 1 53 ? 4.823 2.707 8.457 1.00 0.48 53 LYS A N 16
ATOM 16797 C CA . LYS A 1 53 ? 4.513 1.362 8.908 1.00 0.60 53 LYS A CA 16
ATOM 16798 C C . LYS A 1 53 ? 3.492 0.745 7.973 1.00 0.59 53 LYS A C 16
ATOM 16799 O O . LYS A 1 53 ? 2.695 1.458 7.362 1.00 0.60 53 LYS A O 16
ATOM 16818 N N . CYS A 1 54 ? 3.542 -0.579 7.847 1.00 0.68 54 CYS A N 16
ATOM 16819 C CA . CYS A 1 54 ? 2.705 -1.294 6.914 1.00 0.68 54 CYS A CA 16
ATOM 16820 C C . CYS A 1 54 ? 1.281 -1.294 7.486 1.00 0.73 54 CYS A C 16
ATOM 16821 O O . CYS A 1 54 ? 1.118 -1.492 8.690 1.00 0.83 54 CYS A O 16
ATOM 16828 N N . PRO A 1 55 ? 0.236 -1.127 6.669 1.00 0.74 55 PRO A N 16
ATOM 16829 C CA . PRO A 1 55 ? -1.140 -1.191 7.141 1.00 0.85 55 PRO A CA 16
ATOM 16830 C C . PRO A 1 55 ? -1.595 -2.628 7.451 1.00 1.00 55 PRO A C 16
ATOM 16831 O O . PRO A 1 55 ? -2.500 -2.809 8.263 1.00 1.60 55 PRO A O 16
ATOM 16842 N N . ILE A 1 56 ? -0.998 -3.648 6.818 1.00 0.62 56 ILE A N 16
ATOM 16843 C CA . ILE A 1 56 ? -1.422 -5.045 6.955 1.00 0.73 56 ILE A CA 16
ATOM 16844 C C . ILE A 1 56 ? -0.458 -5.770 7.894 1.00 0.74 56 ILE A C 16
ATOM 16845 O O . ILE A 1 56 ? -0.786 -6.034 9.047 1.00 0.84 56 ILE A O 16
ATOM 16861 N N . CYS A 1 57 ? 0.745 -6.078 7.397 1.00 0.73 57 CYS A N 16
ATOM 16862 C CA . CYS A 1 57 ? 1.785 -6.807 8.110 1.00 0.80 57 CYS A CA 16
ATOM 16863 C C . CYS A 1 57 ? 2.290 -6.018 9.326 1.00 0.80 57 CYS A C 16
ATOM 16864 O O . CYS A 1 57 ? 2.984 -6.581 10.168 1.00 0.85 57 CYS A O 16
ATOM 16871 N N . ARG A 1 58 ? 1.972 -4.720 9.422 1.00 0.81 58 ARG A N 16
ATOM 16872 C CA . ARG A 1 58 ? 2.274 -3.856 10.564 1.00 0.86 58 ARG A CA 16
ATOM 16873 C C . ARG A 1 58 ? 3.763 -3.659 10.832 1.00 0.94 58 ARG A C 16
ATOM 16874 O O . ARG A 1 58 ? 4.091 -2.941 11.776 1.00 1.25 58 ARG A O 16
ATOM 16895 N N . VAL A 1 59 ? 4.655 -4.205 10.001 1.00 0.82 59 VAL A N 16
ATOM 16896 C CA . VAL A 1 59 ? 6.084 -4.019 10.182 1.00 0.86 59 VAL A CA 16
ATOM 16897 C C . VAL A 1 59 ? 6.425 -2.612 9.737 1.00 0.78 59 VAL A C 16
ATOM 16898 O O . VAL A 1 59 ? 5.802 -2.064 8.829 1.00 0.72 59 VAL A O 16
ATOM 16911 N N . ASP A 1 60 ? 7.400 -2.003 10.388 1.00 0.88 60 ASP A N 16
ATOM 16912 C CA . ASP A 1 60 ? 7.771 -0.642 10.079 1.00 0.85 60 ASP A CA 16
ATOM 16913 C C . ASP A 1 60 ? 8.575 -0.644 8.790 1.00 0.87 60 ASP A C 16
ATOM 16914 O O . ASP A 1 60 ? 9.769 -0.934 8.776 1.00 1.05 60 ASP A O 16
ATOM 16923 N N . ILE A 1 61 ? 7.897 -0.357 7.687 1.00 0.81 61 ILE A N 16
ATOM 16924 C CA . ILE A 1 61 ? 8.491 -0.467 6.369 1.00 1.01 61 ILE A CA 16
ATOM 16925 C C . ILE A 1 61 ? 9.528 0.617 6.106 1.00 1.17 61 ILE A C 16
ATOM 16926 O O . ILE A 1 61 ? 10.495 0.345 5.403 1.00 1.52 61 ILE A O 16
ATOM 16942 N N . GLU A 1 62 ? 9.315 1.841 6.607 1.00 1.18 62 GLU A N 16
ATOM 16943 C CA . GLU A 1 62 ? 10.218 2.981 6.401 1.00 1.30 62 GLU A CA 16
ATOM 16944 C C . GLU A 1 62 ? 10.641 3.157 4.933 1.00 1.88 62 GLU A C 16
ATOM 16945 O O . GLU A 1 62 ? 11.719 3.647 4.614 1.00 2.16 62 GLU A O 16
ATOM 16957 N N . ALA A 1 63 ? 9.787 2.722 4.016 1.00 2.56 63 ALA A N 16
ATOM 16958 C CA . ALA A 1 63 ? 10.054 2.800 2.591 1.00 3.40 63 ALA A CA 16
ATOM 16959 C C . ALA A 1 63 ? 10.050 4.262 2.151 1.00 3.86 63 ALA A C 16
ATOM 16960 O O . ALA A 1 63 ? 9.253 5.065 2.626 1.00 4.32 63 ALA A O 16
ATOM 16967 N N . GLN A 1 64 ? 10.950 4.601 1.231 1.00 4.24 64 GLN A N 16
ATOM 16968 C CA . GLN A 1 64 ? 11.150 5.962 0.756 1.00 5.03 64 GLN A CA 16
ATOM 16969 C C . GLN A 1 64 ? 11.911 5.903 -0.566 1.00 5.30 64 GLN A C 16
ATOM 16970 O O . GLN A 1 64 ? 11.460 6.435 -1.577 1.00 6.20 64 GLN A O 16
ATOM 16984 N N . LEU A 1 65 ? 13.074 5.253 -0.559 1.00 5.00 65 LEU A N 16
ATOM 16985 C CA . LEU A 1 65 ? 13.900 5.131 -1.750 1.00 5.72 65 LEU A CA 16
ATOM 16986 C C . LEU A 1 65 ? 13.247 4.139 -2.717 1.00 6.31 65 LEU A C 16
ATOM 16987 O O . LEU A 1 65 ? 12.878 3.046 -2.291 1.00 6.54 65 LEU A O 16
ATOM 17003 N N . PRO A 1 66 ? 13.083 4.500 -3.998 1.00 7.24 66 PRO A N 16
ATOM 17004 C CA . PRO A 1 66 ? 12.545 3.617 -5.020 1.00 8.40 66 PRO A CA 16
ATOM 17005 C C . PRO A 1 66 ? 13.651 2.755 -5.636 1.00 8.78 66 PRO A C 16
ATOM 17006 O O . PRO A 1 66 ? 14.819 3.138 -5.624 1.00 8.90 66 PRO A O 16
ATOM 17017 N N . SER A 1 67 ? 13.254 1.651 -6.277 1.00 9.52 67 SER A N 16
ATOM 17018 C CA . SER A 1 67 ? 14.117 0.594 -6.807 1.00 10.52 67 SER A CA 16
ATOM 17019 C C . SER A 1 67 ? 14.467 -0.377 -5.679 1.00 10.87 67 SER A C 16
ATOM 17020 O O . SER A 1 67 ? 14.186 -0.087 -4.521 1.00 10.33 67 SER A O 16
ATOM 17028 N N . GLU A 1 68 ? 15.091 -1.508 -6.028 1.00 12.32 68 GLU A N 16
ATOM 17029 C CA . GLU A 1 68 ? 15.398 -2.604 -5.111 1.00 13.61 68 GLU A CA 16
ATOM 17030 C C . GLU A 1 68 ? 14.141 -3.154 -4.424 1.00 14.33 68 GLU A C 16
ATOM 17031 O O . GLU A 1 68 ? 13.751 -2.719 -3.343 1.00 13.96 68 GLU A O 16
ATOM 17043 N N . SER A 1 69 ? 13.550 -4.179 -5.051 1.00 15.74 69 SER A N 16
ATOM 17044 C CA . SER A 1 69 ? 12.263 -4.749 -4.671 1.00 16.83 69 SER A CA 16
ATOM 17045 C C . SER A 1 69 ? 11.148 -3.723 -4.882 1.00 16.63 69 SER A C 16
ATOM 17046 O O . SER A 1 69 ? 10.115 -3.843 -4.189 1.00 17.05 69 SER A O 16
ATOM 17057 N N . MET A 1 1 ? -17.346 -4.511 -8.891 1.00 21.42 1 MET A N 17
ATOM 17058 C CA . MET A 1 1 ? -18.154 -3.419 -8.296 1.00 21.60 1 MET A CA 17
ATOM 17059 C C . MET A 1 1 ? -17.389 -2.848 -7.092 1.00 21.56 1 MET A C 17
ATOM 17060 O O . MET A 1 1 ? -16.271 -3.279 -6.848 1.00 21.82 1 MET A O 17
ATOM 17076 N N . LYS A 1 2 ? -17.913 -1.867 -6.340 1.00 21.54 2 LYS A N 17
ATOM 17077 C CA . LYS A 1 2 ? -17.129 -1.271 -5.255 1.00 21.81 2 LYS A CA 17
ATOM 17078 C C . LYS A 1 2 ? -16.927 -2.237 -4.087 1.00 20.96 2 LYS A C 17
ATOM 17079 O O . LYS A 1 2 ? -15.803 -2.399 -3.632 1.00 21.27 2 LYS A O 17
ATOM 17098 N N . GLN A 1 3 ? -17.987 -2.859 -3.563 1.00 20.17 3 GLN A N 17
ATOM 17099 C CA . GLN A 1 3 ? -17.815 -3.855 -2.509 1.00 19.42 3 GLN A CA 17
ATOM 17100 C C . GLN A 1 3 ? -17.582 -5.221 -3.153 1.00 17.98 3 GLN A C 17
ATOM 17101 O O . GLN A 1 3 ? -18.405 -6.123 -3.038 1.00 17.59 3 GLN A O 17
ATOM 17115 N N . ASP A 1 4 ? -16.465 -5.372 -3.859 1.00 17.35 4 ASP A N 17
ATOM 17116 C CA . ASP A 1 4 ? -16.207 -6.544 -4.683 1.00 16.04 4 ASP A CA 17
ATOM 17117 C C . ASP A 1 4 ? -14.725 -6.890 -4.575 1.00 15.65 4 ASP A C 17
ATOM 17118 O O . ASP A 1 4 ? -13.925 -6.072 -4.116 1.00 16.62 4 ASP A O 17
ATOM 17127 N N . GLY A 1 5 ? -14.353 -8.102 -4.977 1.00 14.42 5 GLY A N 17
ATOM 17128 C CA . GLY A 1 5 ? -12.969 -8.506 -5.136 1.00 14.04 5 GLY A CA 17
ATOM 17129 C C . GLY A 1 5 ? -12.538 -8.343 -6.589 1.00 13.45 5 GLY A C 17
ATOM 17130 O O . GLY A 1 5 ? -11.419 -7.905 -6.836 1.00 13.61 5 GLY A O 17
ATOM 17134 N N . GLU A 1 6 ? -13.425 -8.693 -7.528 1.00 13.20 6 GLU A N 17
ATOM 17135 C CA . GLU A 1 6 ? -13.235 -8.656 -8.973 1.00 13.11 6 GLU A CA 17
ATOM 17136 C C . GLU A 1 6 ? -11.912 -9.291 -9.430 1.00 12.72 6 GLU A C 17
ATOM 17137 O O . GLU A 1 6 ? -11.910 -10.461 -9.804 1.00 12.52 6 GLU A O 17
ATOM 17149 N N . GLU A 1 7 ? -10.790 -8.565 -9.406 1.00 12.84 7 GLU A N 17
ATOM 17150 C CA . GLU A 1 7 ? -9.488 -9.115 -9.779 1.00 12.63 7 GLU A CA 17
ATOM 17151 C C . GLU A 1 7 ? -9.007 -10.138 -8.741 1.00 11.42 7 GLU A C 17
ATOM 17152 O O . GLU A 1 7 ? -8.415 -11.155 -9.093 1.00 10.91 7 GLU A O 17
ATOM 17164 N N . GLY A 1 8 ? -9.287 -9.904 -7.456 1.00 11.32 8 GLY A N 17
ATOM 17165 C CA . GLY A 1 8 ? -9.043 -10.894 -6.418 1.00 10.57 8 GLY A CA 17
ATOM 17166 C C . GLY A 1 8 ? -7.624 -10.793 -5.868 1.00 9.91 8 GLY A C 17
ATOM 17167 O O . GLY A 1 8 ? -7.223 -9.730 -5.400 1.00 10.74 8 GLY A O 17
ATOM 17171 N N . THR A 1 9 ? -6.898 -11.916 -5.866 1.00 8.72 9 THR A N 17
ATOM 17172 C CA . THR A 1 9 ? -5.555 -12.055 -5.317 1.00 7.97 9 THR A CA 17
ATOM 17173 C C . THR A 1 9 ? -4.889 -13.242 -6.014 1.00 6.94 9 THR A C 17
ATOM 17174 O O . THR A 1 9 ? -5.585 -14.118 -6.526 1.00 7.16 9 THR A O 17
ATOM 17185 N N . GLU A 1 10 ? -3.556 -13.286 -6.010 1.00 6.43 10 GLU A N 17
ATOM 17186 C CA . GLU A 1 10 ? -2.765 -14.350 -6.616 1.00 6.21 10 GLU A CA 17
ATOM 17187 C C . GLU A 1 10 ? -1.968 -15.049 -5.512 1.00 4.93 10 GLU A C 17
ATOM 17188 O O . GLU A 1 10 ? -2.046 -16.263 -5.352 1.00 5.08 10 GLU A O 17
ATOM 17200 N N . GLU A 1 11 ? -1.220 -14.276 -4.719 1.00 4.46 11 GLU A N 17
ATOM 17201 C CA . GLU A 1 11 ? -0.338 -14.811 -3.692 1.00 4.00 11 GLU A CA 17
ATOM 17202 C C . GLU A 1 11 ? -0.655 -14.138 -2.348 1.00 3.72 11 GLU A C 17
ATOM 17203 O O . GLU A 1 11 ? -1.538 -14.600 -1.632 1.00 4.47 11 GLU A O 17
ATOM 17215 N N . ASP A 1 12 ? 0.029 -13.043 -2.016 1.00 3.15 12 ASP A N 17
ATOM 17216 C CA . ASP A 1 12 ? -0.156 -12.227 -0.816 1.00 3.49 12 ASP A CA 17
ATOM 17217 C C . ASP A 1 12 ? 0.580 -10.940 -1.144 1.00 2.99 12 ASP A C 17
ATOM 17218 O O . ASP A 1 12 ? 1.800 -10.892 -1.021 1.00 3.54 12 ASP A O 17
ATOM 17227 N N . THR A 1 13 ? -0.142 -9.982 -1.723 1.00 2.39 13 THR A N 17
ATOM 17228 C CA . THR A 1 13 ? 0.318 -8.650 -2.100 1.00 2.33 13 THR A CA 17
ATOM 17229 C C . THR A 1 13 ? -0.865 -7.827 -2.610 1.00 2.14 13 THR A C 17
ATOM 17230 O O . THR A 1 13 ? -0.996 -6.653 -2.260 1.00 2.92 13 THR A O 17
ATOM 17241 N N . GLU A 1 14 ? -1.684 -8.411 -3.487 1.00 1.61 14 GLU A N 17
ATOM 17242 C CA . GLU A 1 14 ? -2.650 -7.684 -4.288 1.00 1.92 14 GLU A CA 17
ATOM 17243 C C . GLU A 1 14 ? -4.053 -8.081 -3.855 1.00 1.15 14 GLU A C 17
ATOM 17244 O O . GLU A 1 14 ? -4.514 -9.183 -4.146 1.00 1.50 14 GLU A O 17
ATOM 17256 N N . GLU A 1 15 ? -4.715 -7.196 -3.109 1.00 1.02 15 GLU A N 17
ATOM 17257 C CA . GLU A 1 15 ? -5.958 -7.523 -2.433 1.00 1.18 15 GLU A CA 17
ATOM 17258 C C . GLU A 1 15 ? -6.650 -6.243 -1.952 1.00 1.25 15 GLU A C 17
ATOM 17259 O O . GLU A 1 15 ? -6.975 -6.116 -0.774 1.00 2.41 15 GLU A O 17
ATOM 17271 N N . LYS A 1 16 ? -6.959 -5.326 -2.886 1.00 0.73 16 LYS A N 17
ATOM 17272 C CA . LYS A 1 16 ? -7.675 -4.085 -2.624 1.00 0.61 16 LYS A CA 17
ATOM 17273 C C . LYS A 1 16 ? -6.830 -3.106 -1.787 1.00 0.59 16 LYS A C 17
ATOM 17274 O O . LYS A 1 16 ? -5.871 -3.487 -1.119 1.00 0.82 16 LYS A O 17
ATOM 17293 N N . CYS A 1 17 ? -7.110 -1.802 -1.879 1.00 0.43 17 CYS A N 17
ATOM 17294 C CA . CYS A 1 17 ? -6.276 -0.801 -1.221 1.00 0.40 17 CYS A CA 17
ATOM 17295 C C . CYS A 1 17 ? -6.521 -0.953 0.274 1.00 0.43 17 CYS A C 17
ATOM 17296 O O . CYS A 1 17 ? -7.673 -1.018 0.691 1.00 0.57 17 CYS A O 17
ATOM 17303 N N . THR A 1 18 ? -5.468 -0.984 1.089 1.00 0.41 18 THR A N 17
ATOM 17304 C CA . THR A 1 18 ? -5.614 -1.133 2.533 1.00 0.44 18 THR A CA 17
ATOM 17305 C C . THR A 1 18 ? -5.100 0.096 3.285 1.00 0.43 18 THR A C 17
ATOM 17306 O O . THR A 1 18 ? -5.401 0.254 4.463 1.00 0.51 18 THR A O 17
ATOM 17317 N N . ILE A 1 19 ? -4.368 0.999 2.621 1.00 0.39 19 ILE A N 17
ATOM 17318 C CA . ILE A 1 19 ? -4.077 2.310 3.184 1.00 0.39 19 ILE A CA 17
ATOM 17319 C C . ILE A 1 19 ? -5.389 3.068 3.348 1.00 0.42 19 ILE A C 17
ATOM 17320 O O . ILE A 1 19 ? -5.731 3.524 4.434 1.00 0.47 19 ILE A O 17
ATOM 17336 N N . CYS A 1 20 ? -6.082 3.245 2.222 1.00 0.42 20 CYS A N 17
ATOM 17337 C CA . CYS A 1 20 ? -7.282 4.061 2.124 1.00 0.47 20 CYS A CA 17
ATOM 17338 C C . CYS A 1 20 ? -8.529 3.224 2.423 1.00 0.49 20 CYS A C 17
ATOM 17339 O O . CYS A 1 20 ? -9.581 3.785 2.715 1.00 0.56 20 CYS A O 17
ATOM 17346 N N . LEU A 1 21 ? -8.410 1.896 2.330 1.00 0.46 21 LEU A N 17
ATOM 17347 C CA . LEU A 1 21 ? -9.524 0.957 2.283 1.00 0.51 21 LEU A CA 17
ATOM 17348 C C . LEU A 1 21 ? -10.461 1.262 1.122 1.00 0.53 21 LEU A C 17
ATOM 17349 O O . LEU A 1 21 ? -11.456 1.973 1.221 1.00 0.86 21 LEU A O 17
ATOM 17365 N N . SER A 1 22 ? -10.104 0.675 -0.010 1.00 0.47 22 SER A N 17
ATOM 17366 C CA . SER A 1 22 ? -10.776 0.812 -1.284 1.00 0.45 22 SER A CA 17
ATOM 17367 C C . SER A 1 22 ? -10.344 -0.371 -2.147 1.00 0.47 22 SER A C 17
ATOM 17368 O O . SER A 1 22 ? -9.918 -1.387 -1.612 1.00 0.60 22 SER A O 17
ATOM 17376 N N . ILE A 1 23 ? -10.407 -0.239 -3.470 1.00 0.47 23 ILE A N 17
ATOM 17377 C CA . ILE A 1 23 ? -10.014 -1.235 -4.451 1.00 0.47 23 ILE A CA 17
ATOM 17378 C C . ILE A 1 23 ? -8.685 -0.825 -5.072 1.00 0.47 23 ILE A C 17
ATOM 17379 O O . ILE A 1 23 ? -8.202 0.284 -4.843 1.00 0.65 23 ILE A O 17
ATOM 17395 N N . LEU A 1 24 ? -8.109 -1.736 -5.855 1.00 0.45 24 LEU A N 17
ATOM 17396 C CA . LEU A 1 24 ? -7.032 -1.502 -6.783 1.00 0.45 24 LEU A CA 17
ATOM 17397 C C . LEU A 1 24 ? -7.453 -2.218 -8.057 1.00 0.54 24 LEU A C 17
ATOM 17398 O O . LEU A 1 24 ? -7.610 -3.436 -8.029 1.00 0.71 24 LEU A O 17
ATOM 17414 N N . GLU A 1 25 ? -7.699 -1.476 -9.127 1.00 0.57 25 GLU A N 17
ATOM 17415 C CA . GLU A 1 25 ? -7.934 -2.007 -10.456 1.00 0.66 25 GLU A CA 17
ATOM 17416 C C . GLU A 1 25 ? -6.711 -1.686 -11.308 1.00 0.61 25 GLU A C 17
ATOM 17417 O O . GLU A 1 25 ? -6.012 -0.706 -11.056 1.00 0.59 25 GLU A O 17
ATOM 17429 N N . GLU A 1 26 ? -6.439 -2.478 -12.339 1.00 0.69 26 GLU A N 17
ATOM 17430 C CA . GLU A 1 26 ? -5.352 -2.125 -13.242 1.00 0.75 26 GLU A CA 17
ATOM 17431 C C . GLU A 1 26 ? -5.688 -0.860 -14.034 1.00 0.75 26 GLU A C 17
ATOM 17432 O O . GLU A 1 26 ? -6.851 -0.544 -14.283 1.00 0.74 26 GLU A O 17
ATOM 17444 N N . GLY A 1 27 ? -4.650 -0.143 -14.470 1.00 0.87 27 GLY A N 17
ATOM 17445 C CA . GLY A 1 27 ? -4.791 1.042 -15.303 1.00 0.98 27 GLY A CA 17
ATOM 17446 C C . GLY A 1 27 ? -4.384 2.297 -14.543 1.00 1.00 27 GLY A C 17
ATOM 17447 O O . GLY A 1 27 ? -3.773 3.191 -15.125 1.00 1.19 27 GLY A O 17
ATOM 17451 N N . GLU A 1 28 ? -4.729 2.384 -13.258 1.00 0.88 28 GLU A N 17
ATOM 17452 C CA . GLU A 1 28 ? -4.312 3.512 -12.438 1.00 0.93 28 GLU A CA 17
ATOM 17453 C C . GLU A 1 28 ? -2.822 3.410 -12.103 1.00 0.95 28 GLU A C 17
ATOM 17454 O O . GLU A 1 28 ? -2.204 2.352 -12.234 1.00 0.84 28 GLU A O 17
ATOM 17466 N N . ASP A 1 29 ? -2.237 4.520 -11.655 1.00 1.13 29 ASP A N 17
ATOM 17467 C CA . ASP A 1 29 ? -0.864 4.585 -11.179 1.00 1.16 29 ASP A CA 17
ATOM 17468 C C . ASP A 1 29 ? -0.808 3.933 -9.802 1.00 0.89 29 ASP A C 17
ATOM 17469 O O . ASP A 1 29 ? -0.864 4.567 -8.750 1.00 1.13 29 ASP A O 17
ATOM 17478 N N . VAL A 1 30 ? -0.724 2.611 -9.808 1.00 0.53 30 VAL A N 17
ATOM 17479 C CA . VAL A 1 30 ? -0.585 1.823 -8.604 1.00 0.46 30 VAL A CA 17
ATOM 17480 C C . VAL A 1 30 ? 0.904 1.615 -8.303 1.00 0.44 30 VAL A C 17
ATOM 17481 O O . VAL A 1 30 ? 1.764 1.901 -9.136 1.00 0.53 30 VAL A O 17
ATOM 17494 N N . ARG A 1 31 ? 1.230 1.113 -7.112 1.00 0.51 31 ARG A N 17
ATOM 17495 C CA . ARG A 1 31 ? 2.605 0.822 -6.717 1.00 0.53 31 ARG A CA 17
ATOM 17496 C C . ARG A 1 31 ? 2.636 -0.427 -5.839 1.00 0.53 31 ARG A C 17
ATOM 17497 O O . ARG A 1 31 ? 1.653 -0.780 -5.195 1.00 0.60 31 ARG A O 17
ATOM 17518 N N . CYS A 1 32 ? 3.785 -1.097 -5.790 1.00 0.53 32 CYS A N 17
ATOM 17519 C CA . CYS A 1 32 ? 3.994 -2.239 -4.920 1.00 0.51 32 CYS A CA 17
ATOM 17520 C C . CYS A 1 32 ? 4.929 -1.797 -3.799 1.00 0.45 32 CYS A C 17
ATOM 17521 O O . CYS A 1 32 ? 5.949 -1.161 -4.067 1.00 0.53 32 CYS A O 17
ATOM 17529 N N . LEU A 1 33 ? 4.582 -2.105 -2.549 1.00 0.45 33 LEU A N 17
ATOM 17530 C CA . LEU A 1 33 ? 5.502 -1.995 -1.427 1.00 0.49 33 LEU A CA 17
ATOM 17531 C C . LEU A 1 33 ? 6.280 -3.301 -1.336 1.00 0.49 33 LEU A C 17
ATOM 17532 O O . LEU A 1 33 ? 5.762 -4.361 -1.677 1.00 0.54 33 LEU A O 17
ATOM 17548 N N . PRO A 1 34 ? 7.490 -3.268 -0.774 1.00 0.59 34 PRO A N 17
ATOM 17549 C CA . PRO A 1 34 ? 8.251 -4.478 -0.526 1.00 0.68 34 PRO A CA 17
ATOM 17550 C C . PRO A 1 34 ? 7.620 -5.340 0.573 1.00 0.63 34 PRO A C 17
ATOM 17551 O O . PRO A 1 34 ? 8.009 -6.494 0.724 1.00 0.79 34 PRO A O 17
ATOM 17562 N N . CYS A 1 35 ? 6.654 -4.826 1.351 1.00 0.58 35 CYS A N 17
ATOM 17563 C CA . CYS A 1 35 ? 6.166 -5.505 2.547 1.00 0.59 35 CYS A CA 17
ATOM 17564 C C . CYS A 1 35 ? 5.050 -6.507 2.205 1.00 0.68 35 CYS A C 17
ATOM 17565 O O . CYS A 1 35 ? 4.097 -6.650 2.988 1.00 1.09 35 CYS A O 17
ATOM 17572 N N . MET A 1 36 ? 5.167 -7.186 1.057 1.00 0.60 36 MET A N 17
ATOM 17573 C CA . MET A 1 36 ? 4.187 -8.110 0.498 1.00 0.66 36 MET A CA 17
ATOM 17574 C C . MET A 1 36 ? 2.800 -7.495 0.426 1.00 0.63 36 MET A C 17
ATOM 17575 O O . MET A 1 36 ? 1.837 -8.198 0.672 1.00 0.73 36 MET A O 17
ATOM 17589 N N . HIS A 1 37 ? 2.676 -6.210 0.074 1.00 0.55 37 HIS A N 17
ATOM 17590 C CA . HIS A 1 37 ? 1.396 -5.540 -0.119 1.00 0.50 37 HIS A CA 17
ATOM 17591 C C . HIS A 1 37 ? 1.545 -4.473 -1.195 1.00 0.45 37 HIS A C 17
ATOM 17592 O O . HIS A 1 37 ? 2.631 -3.937 -1.381 1.00 0.47 37 HIS A O 17
ATOM 17606 N N . LEU A 1 38 ? 0.475 -4.164 -1.925 1.00 0.45 38 LEU A N 17
ATOM 17607 C CA . LEU A 1 38 ? 0.483 -3.262 -3.065 1.00 0.49 38 LEU A CA 17
ATOM 17608 C C . LEU A 1 38 ? -0.756 -2.397 -2.951 1.00 0.52 38 LEU A C 17
ATOM 17609 O O . LEU A 1 38 ? -1.824 -2.917 -2.650 1.00 0.63 38 LEU A O 17
ATOM 17625 N N . PHE A 1 39 ? -0.605 -1.091 -3.183 1.00 0.48 39 PHE A N 17
ATOM 17626 C CA . PHE A 1 39 ? -1.674 -0.104 -3.093 1.00 0.50 39 PHE A CA 17
ATOM 17627 C C . PHE A 1 39 ? -1.422 1.003 -4.113 1.00 0.50 39 PHE A C 17
ATOM 17628 O O . PHE A 1 39 ? -0.349 1.075 -4.701 1.00 0.51 39 PHE A O 17
ATOM 17645 N N . HIS A 1 40 ? -2.378 1.915 -4.277 1.00 0.51 40 HIS A N 17
ATOM 17646 C CA . HIS A 1 40 ? -2.219 3.113 -5.100 1.00 0.49 40 HIS A CA 17
ATOM 17647 C C . HIS A 1 40 ? -0.877 3.798 -4.848 1.00 0.52 40 HIS A C 17
ATOM 17648 O O . HIS A 1 40 ? -0.549 4.028 -3.685 1.00 0.50 40 HIS A O 17
ATOM 17662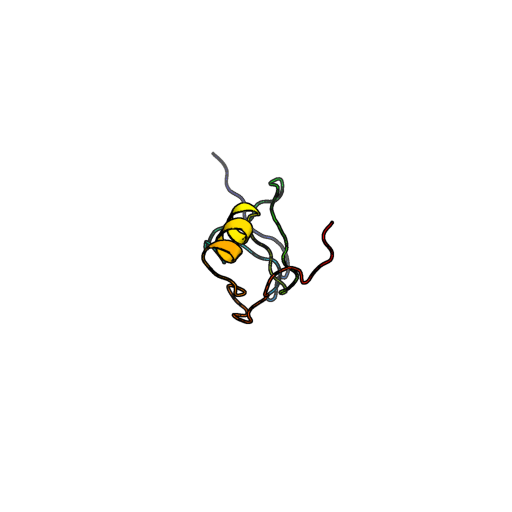 N N . GLN A 1 41 ? -0.152 4.187 -5.908 1.00 0.54 41 GLN A N 17
ATOM 17663 C CA . GLN A 1 41 ? 1.071 4.975 -5.797 1.00 0.53 41 GLN A CA 17
ATOM 17664 C C . GLN A 1 41 ? 0.806 6.159 -4.885 1.00 0.54 41 GLN A C 17
ATOM 17665 O O . GLN A 1 41 ? 1.500 6.334 -3.893 1.00 0.52 41 GLN A O 17
ATOM 17679 N N . VAL A 1 42 ? -0.236 6.933 -5.173 1.00 0.61 42 VAL A N 17
ATOM 17680 C CA . VAL A 1 42 ? -0.460 8.180 -4.451 1.00 0.67 42 VAL A CA 17
ATOM 17681 C C . VAL A 1 42 ? -0.697 7.942 -2.965 1.00 0.60 42 VAL A C 17
ATOM 17682 O O . VAL A 1 42 ? -0.265 8.735 -2.129 1.00 0.67 42 VAL A O 17
ATOM 17695 N N . CYS A 1 43 ? -1.406 6.860 -2.642 1.00 0.51 43 CYS A N 17
ATOM 17696 C CA . CYS A 1 43 ? -1.663 6.474 -1.263 1.00 0.48 43 CYS A CA 17
ATOM 17697 C C . CYS A 1 43 ? -0.316 6.246 -0.574 1.00 0.49 43 CYS A C 17
ATOM 17698 O O . CYS A 1 43 ? -0.041 6.883 0.439 1.00 0.58 43 CYS A O 17
ATOM 17705 N N . VAL A 1 44 ? 0.530 5.346 -1.086 1.00 0.43 44 VAL A N 17
ATOM 17706 C CA . VAL A 1 44 ? 1.798 5.051 -0.426 1.00 0.45 44 VAL A CA 17
ATOM 17707 C C . VAL A 1 44 ? 2.660 6.308 -0.318 1.00 0.51 44 VAL A C 17
ATOM 17708 O O . VAL A 1 44 ? 3.265 6.560 0.717 1.00 0.53 44 VAL A O 17
ATOM 17721 N N . ASP A 1 45 ? 2.678 7.129 -1.357 1.00 0.56 45 ASP A N 17
ATOM 17722 C CA . ASP A 1 45 ? 3.564 8.281 -1.506 1.00 0.67 45 ASP A CA 17
ATOM 17723 C C . ASP A 1 45 ? 3.224 9.416 -0.541 1.00 0.73 45 ASP A C 17
ATOM 17724 O O . ASP A 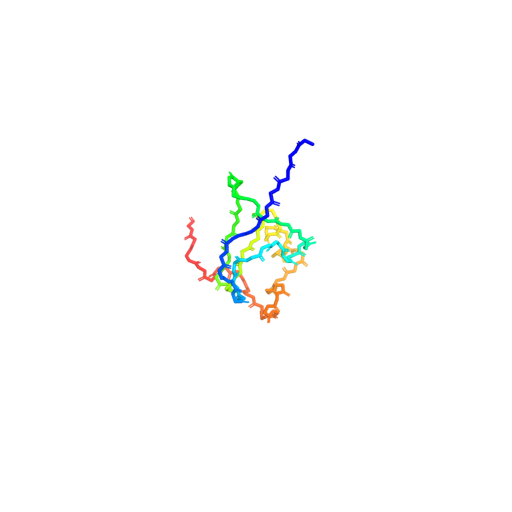1 45 ? 3.963 10.390 -0.434 1.00 0.90 45 ASP A O 17
ATOM 17733 N N . GLN A 1 46 ? 2.122 9.283 0.193 1.00 0.66 46 GLN A N 17
ATOM 17734 C CA . GLN A 1 46 ? 1.708 10.227 1.225 1.00 0.78 46 GLN A CA 17
ATOM 17735 C C . GLN A 1 46 ? 1.613 9.532 2.584 1.00 0.73 46 GLN A C 17
ATOM 17736 O O . GLN A 1 46 ? 1.863 10.134 3.630 1.00 0.80 46 GLN A O 17
ATOM 17750 N N . TRP A 1 47 ? 1.266 8.247 2.601 1.00 0.67 47 TRP A N 17
ATOM 17751 C CA . TRP A 1 47 ? 1.094 7.503 3.828 1.00 0.73 47 TRP A CA 17
ATOM 17752 C C . TRP A 1 47 ? 2.463 7.224 4.437 1.00 0.65 47 TRP A C 17
ATOM 17753 O O . TRP A 1 47 ? 2.585 7.213 5.651 1.00 0.89 47 TRP A O 17
ATOM 17774 N N . LEU A 1 48 ? 3.503 7.082 3.611 1.00 0.52 48 LEU A N 17
ATOM 17775 C CA . LEU A 1 48 ? 4.892 6.936 4.037 1.00 0.53 48 LEU A CA 17
ATOM 17776 C C . LEU A 1 48 ? 5.513 8.248 4.518 1.00 0.58 48 LEU A C 17
ATOM 17777 O O . LEU A 1 48 ? 6.690 8.278 4.866 1.00 0.69 48 LEU A O 17
ATOM 17793 N N . ILE A 1 49 ? 4.760 9.345 4.470 1.00 0.59 49 ILE A N 17
ATOM 17794 C CA . ILE A 1 49 ? 5.246 10.670 4.818 1.00 0.73 49 ILE A CA 17
ATOM 17795 C C . ILE A 1 49 ? 4.635 10.995 6.176 1.00 0.76 49 ILE A C 17
ATOM 17796 O O . ILE A 1 49 ? 5.343 11.314 7.127 1.00 0.87 49 ILE A O 17
ATOM 17812 N N . THR A 1 50 ? 3.307 10.900 6.281 1.00 0.73 50 THR A N 17
ATOM 17813 C CA . THR A 1 50 ? 2.609 11.124 7.542 1.00 0.80 50 THR A CA 17
ATOM 17814 C C . THR A 1 50 ? 2.786 9.935 8.502 1.00 0.75 50 THR A C 17
ATOM 17815 O O . THR A 1 50 ? 2.631 10.075 9.713 1.00 0.90 50 THR A O 17
ATOM 17826 N N . ASN A 1 51 ? 3.098 8.747 7.977 1.00 0.59 51 ASN A N 17
ATOM 17827 C CA . ASN A 1 51 ? 3.221 7.505 8.732 1.00 0.56 51 ASN A CA 17
ATOM 17828 C C . ASN A 1 51 ? 4.391 6.719 8.134 1.00 0.57 51 ASN A C 17
ATOM 17829 O O . ASN A 1 51 ? 4.983 7.173 7.159 1.00 1.10 51 ASN A O 17
ATOM 17840 N N . LYS A 1 52 ? 4.790 5.572 8.697 1.00 0.44 52 LYS A N 17
ATOM 17841 C CA . LYS A 1 52 ? 6.027 4.942 8.245 1.00 0.51 52 LYS A CA 17
ATOM 17842 C C . LYS A 1 52 ? 6.113 3.449 8.574 1.00 0.52 52 LYS A C 17
ATOM 17843 O O . LYS A 1 52 ? 7.141 2.958 9.034 1.00 0.64 52 LYS A O 17
ATOM 17862 N N . LYS A 1 53 ? 5.033 2.704 8.350 1.00 0.51 53 LYS A N 17
ATOM 17863 C CA . LYS A 1 53 ? 4.910 1.333 8.829 1.00 0.59 53 LYS A CA 17
ATOM 17864 C C . LYS A 1 53 ? 3.912 0.541 8.005 1.00 0.58 53 LYS A C 17
ATOM 17865 O O . LYS A 1 53 ? 2.920 1.128 7.595 1.00 0.61 53 LYS A O 17
ATOM 17884 N N . CYS A 1 54 ? 4.156 -0.758 7.761 1.00 0.62 54 CYS A N 17
ATOM 17885 C CA . CYS A 1 54 ? 3.273 -1.563 6.922 1.00 0.61 54 CYS A CA 17
ATOM 17886 C C . CYS A 1 54 ? 1.911 -1.628 7.643 1.00 0.65 54 CYS A C 17
ATOM 17887 O O . CYS A 1 54 ? 1.917 -1.699 8.876 1.00 0.70 54 CYS A O 17
ATOM 17894 N N . PRO A 1 55 ? 0.750 -1.600 6.958 1.00 0.70 55 PRO A N 17
ATOM 17895 C CA . PRO A 1 55 ? -0.530 -1.696 7.633 1.00 0.81 55 PRO A CA 17
ATOM 17896 C C . PRO A 1 55 ? -0.744 -3.137 8.097 1.00 0.92 55 PRO A C 17
ATOM 17897 O O . PRO A 1 55 ? -0.729 -3.406 9.294 1.00 1.41 55 PRO A O 17
ATOM 17908 N N . ILE A 1 56 ? -0.942 -4.063 7.153 1.00 0.68 56 ILE A N 17
ATOM 17909 C CA . ILE A 1 56 ? -1.308 -5.447 7.445 1.00 0.74 56 ILE A CA 17
ATOM 17910 C C . ILE A 1 56 ? -0.213 -6.113 8.271 1.00 0.76 56 ILE A C 17
ATOM 17911 O O . ILE A 1 56 ? -0.489 -6.653 9.339 1.00 0.89 56 ILE A O 17
ATOM 17927 N N . CYS A 1 57 ? 1.034 -6.065 7.792 1.00 0.70 57 CYS A N 17
ATOM 17928 C CA . CYS A 1 57 ? 2.146 -6.697 8.487 1.00 0.76 57 CYS A CA 17
ATOM 17929 C C . CYS A 1 57 ? 2.384 -6.018 9.842 1.00 0.82 57 CYS A C 17
ATOM 17930 O O . CYS A 1 57 ? 3.011 -6.601 10.720 1.00 0.89 57 CYS A O 17
ATOM 17937 N N . ARG A 1 58 ? 1.950 -4.760 9.993 1.00 0.85 58 ARG A N 17
ATOM 17938 C CA . ARG A 1 58 ? 2.196 -3.901 11.146 1.00 0.88 58 ARG A CA 17
ATOM 17939 C C . ARG A 1 58 ? 3.669 -3.701 11.500 1.00 0.90 58 ARG A C 17
ATOM 17940 O O . ARG A 1 58 ? 3.922 -2.986 12.467 1.00 1.15 58 ARG A O 17
ATOM 17961 N N . VAL A 1 59 ? 4.637 -4.221 10.744 1.00 0.85 59 VAL A N 17
ATOM 17962 C CA . VAL A 1 59 ? 6.035 -4.038 11.091 1.00 0.93 59 VAL A CA 17
ATOM 17963 C C . VAL A 1 59 ? 6.414 -2.683 10.536 1.00 0.82 59 VAL A C 17
ATOM 17964 O O . VAL A 1 59 ? 5.950 -2.305 9.459 1.00 0.77 59 VAL A O 17
ATOM 17977 N N . ASP A 1 60 ? 7.192 -1.904 11.273 1.00 0.84 60 ASP A N 17
ATOM 17978 C CA . ASP A 1 60 ? 7.388 -0.533 10.873 1.00 0.88 60 ASP A CA 17
ATOM 17979 C C . ASP A 1 60 ? 8.487 -0.480 9.827 1.00 0.87 60 ASP A C 17
ATOM 17980 O O . ASP A 1 60 ? 9.673 -0.445 10.138 1.00 1.06 60 ASP A O 17
ATOM 17989 N N . ILE A 1 61 ? 8.078 -0.511 8.561 1.00 0.83 61 ILE A N 17
ATOM 17990 C CA . ILE A 1 61 ? 9.014 -0.677 7.461 1.00 0.99 61 ILE A CA 17
ATOM 17991 C C . ILE A 1 61 ? 9.870 0.568 7.214 1.00 1.03 61 ILE A C 17
ATOM 17992 O O . ILE A 1 61 ? 10.887 0.468 6.540 1.00 1.42 61 ILE A O 17
ATOM 18008 N N . GLU A 1 62 ? 9.413 1.741 7.663 1.00 0.93 62 GLU A N 17
ATOM 18009 C CA . GLU A 1 62 ? 9.993 3.074 7.475 1.00 1.06 62 GLU A CA 17
ATOM 18010 C C . GLU A 1 62 ? 10.340 3.501 6.043 1.00 1.51 62 GLU A C 17
ATOM 18011 O O . GLU A 1 62 ? 10.777 4.629 5.830 1.00 1.78 62 GLU A O 17
ATOM 18023 N N . ALA A 1 63 ? 10.047 2.655 5.058 1.00 2.06 63 ALA A N 17
ATOM 18024 C CA . ALA A 1 63 ? 10.390 2.776 3.657 1.00 2.86 63 ALA A CA 17
ATOM 18025 C C . ALA A 1 63 ? 11.895 2.899 3.412 1.00 3.11 63 ALA A C 17
ATOM 18026 O O . ALA A 1 63 ? 12.705 3.058 4.319 1.00 3.78 63 ALA A O 17
ATOM 18033 N N . GLN A 1 64 ? 12.273 2.728 2.147 1.00 3.74 64 GLN A N 17
ATOM 18034 C CA . GLN A 1 64 ? 13.668 2.690 1.743 1.00 4.72 64 GLN A CA 17
ATOM 18035 C C . GLN A 1 64 ? 13.750 2.864 0.230 1.00 4.98 64 GLN A C 17
ATOM 18036 O O . GLN A 1 64 ? 14.565 3.639 -0.257 1.00 5.49 64 GLN A O 17
ATOM 18050 N N . LEU A 1 65 ? 12.875 2.176 -0.510 1.00 5.31 65 LEU A N 17
ATOM 18051 C CA . LEU A 1 65 ? 12.764 2.321 -1.956 1.00 6.23 65 LEU A CA 17
ATOM 18052 C C . LEU A 1 65 ? 11.391 2.894 -2.331 1.00 6.84 65 LEU A C 17
ATOM 18053 O O . LEU A 1 65 ? 10.510 2.153 -2.767 1.00 7.78 65 LEU A O 17
ATOM 18069 N N . PRO A 1 66 ? 11.178 4.207 -2.154 1.00 7.00 66 PRO A N 17
ATOM 18070 C CA . PRO A 1 66 ? 9.989 4.887 -2.643 1.00 8.32 66 PRO A CA 17
ATOM 18071 C C . PRO A 1 66 ? 10.043 4.972 -4.172 1.00 9.01 66 PRO A C 17
ATOM 18072 O O . PRO A 1 66 ? 10.994 4.504 -4.796 1.00 9.31 66 PRO A O 17
ATOM 18083 N N . SER A 1 67 ? 9.029 5.568 -4.799 1.00 9.58 67 SER A N 17
ATOM 18084 C CA . SER A 1 67 ? 9.065 5.798 -6.233 1.00 10.41 67 SER A CA 17
ATOM 18085 C C . SER A 1 67 ? 8.242 7.049 -6.502 1.00 10.61 67 SER A C 17
ATOM 18086 O O . SER A 1 67 ? 7.019 6.969 -6.570 1.00 11.15 67 SER A O 17
ATOM 18094 N N . GLU A 1 68 ? 8.923 8.195 -6.572 1.00 10.41 68 GLU A N 17
ATOM 18095 C CA . GLU A 1 68 ? 8.310 9.505 -6.743 1.00 10.80 68 GLU A CA 17
ATOM 18096 C C . GLU A 1 68 ? 7.607 9.608 -8.104 1.00 11.46 68 GLU A C 17
ATOM 18097 O O . GLU A 1 68 ? 7.656 8.685 -8.919 1.00 11.82 68 GLU A O 17
ATOM 18109 N N . SER A 1 69 ? 6.956 10.745 -8.356 1.00 11.94 69 SER A N 17
ATOM 18110 C CA . SER A 1 69 ? 6.178 11.021 -9.550 1.00 12.76 69 SER A CA 17
ATOM 18111 C C . SER A 1 69 ? 6.625 12.387 -10.046 1.00 12.68 69 SER A C 17
ATOM 18112 O O . SER A 1 69 ? 6.719 13.276 -9.172 1.00 12.71 69 SER A O 17
ATOM 18123 N N . MET A 1 1 ? -16.542 -23.688 -25.097 1.00 27.69 1 MET A N 18
ATOM 18124 C CA . MET A 1 1 ? -15.684 -23.043 -26.109 1.00 28.22 1 MET A CA 18
ATOM 18125 C C . MET A 1 1 ? -14.263 -22.916 -25.576 1.00 27.35 1 MET A C 18
ATOM 18126 O O . MET A 1 1 ? -13.392 -23.665 -25.995 1.00 27.92 1 MET A O 18
ATOM 18142 N N . LYS A 1 2 ? -14.040 -22.013 -24.618 1.00 26.06 2 LYS A N 18
ATOM 18143 C CA . LYS A 1 2 ? -12.789 -21.855 -23.896 1.00 25.12 2 LYS A CA 18
ATOM 18144 C C . LYS A 1 2 ? -13.189 -21.602 -22.452 1.00 23.53 2 LYS A C 18
ATOM 18145 O O . LYS A 1 2 ? -14.189 -20.920 -22.232 1.00 23.24 2 LYS A O 18
ATOM 18164 N N . GLN A 1 3 ? -12.480 -22.201 -21.502 1.00 22.69 3 GLN A N 18
ATOM 18165 C CA . GLN A 1 3 ? -12.762 -22.133 -20.077 1.00 21.24 3 GLN A CA 18
ATOM 18166 C C . GLN A 1 3 ? -11.412 -22.181 -19.368 1.00 20.42 3 GLN A C 18
ATOM 18167 O O . GLN A 1 3 ? -10.411 -22.553 -19.979 1.00 21.22 3 GLN A O 18
ATOM 18181 N N . ASP A 1 4 ? -11.392 -21.822 -18.088 1.00 18.97 4 ASP A N 18
ATOM 18182 C CA . ASP A 1 4 ? -10.174 -21.621 -17.320 1.00 18.08 4 ASP A CA 18
ATOM 18183 C C . ASP A 1 4 ? -10.376 -22.272 -15.955 1.00 17.03 4 ASP A C 18
ATOM 18184 O O . ASP A 1 4 ? -11.457 -22.788 -15.670 1.00 17.18 4 ASP A O 18
ATOM 18193 N N . GLY A 1 5 ? -9.347 -22.257 -15.111 1.00 16.20 5 GLY A N 18
ATOM 18194 C CA . GLY A 1 5 ? -9.391 -22.841 -13.782 1.00 15.28 5 GLY A CA 18
ATOM 18195 C C . GLY A 1 5 ? -8.228 -22.299 -12.962 1.00 14.29 5 GLY A C 18
ATOM 18196 O O . GLY A 1 5 ? -7.448 -21.483 -13.456 1.00 14.47 5 GLY A O 18
ATOM 18200 N N . GLU A 1 6 ? -8.115 -22.741 -11.714 1.00 13.50 6 GLU A N 18
ATOM 18201 C CA . GLU A 1 6 ? -7.249 -22.130 -10.724 1.00 12.43 6 GLU A CA 18
ATOM 18202 C C . GLU A 1 6 ? -6.201 -23.130 -10.236 1.00 12.64 6 GLU A C 18
ATOM 18203 O O . GLU A 1 6 ? -6.283 -24.326 -10.507 1.00 13.50 6 GLU A O 18
ATOM 18215 N N . GLU A 1 7 ? -5.216 -22.640 -9.483 1.00 12.08 7 GLU A N 18
ATOM 18216 C CA . GLU A 1 7 ? -4.151 -23.432 -8.910 1.00 12.34 7 GLU A CA 18
ATOM 18217 C C . GLU A 1 7 ? -3.865 -22.778 -7.564 1.00 11.13 7 GLU A C 18
ATOM 18218 O O . GLU A 1 7 ? -3.548 -21.591 -7.499 1.00 10.74 7 GLU A O 18
ATOM 18230 N N . GLY A 1 8 ? -4.069 -23.518 -6.478 1.00 10.88 8 GLY A N 18
ATOM 18231 C CA . GLY A 1 8 ? -3.890 -22.993 -5.133 1.00 10.15 8 GLY A CA 18
ATOM 18232 C C . GLY A 1 8 ? -2.430 -22.614 -4.916 1.00 9.63 8 GLY A C 18
ATOM 18233 O O . GLY A 1 8 ? -1.573 -23.493 -4.892 1.00 10.44 8 GLY A O 18
ATOM 18237 N N . THR A 1 9 ? -2.153 -21.320 -4.753 1.00 8.54 9 THR A N 18
ATOM 18238 C CA . THR A 1 9 ? -0.803 -20.788 -4.641 1.00 8.02 9 THR A CA 18
ATOM 18239 C C . THR A 1 9 ? -0.810 -19.738 -3.531 1.00 7.07 9 THR A C 18
ATOM 18240 O O . THR A 1 9 ? -1.827 -19.088 -3.305 1.00 6.82 9 THR A O 18
ATOM 18251 N N . GLU A 1 10 ? 0.305 -19.588 -2.818 1.00 6.96 10 GLU A N 18
ATOM 18252 C CA . GLU A 1 10 ? 0.419 -18.660 -1.696 1.00 6.42 10 GLU A CA 18
ATOM 18253 C C . GLU A 1 10 ? 0.680 -17.224 -2.162 1.00 5.14 10 GLU A C 18
ATOM 18254 O O . GLU A 1 10 ? 0.412 -16.271 -1.433 1.00 4.99 10 GLU A O 18
ATOM 18266 N N . GLU A 1 11 ? 1.247 -17.057 -3.355 1.00 5.01 11 GLU A N 18
ATOM 18267 C CA . GLU A 1 11 ? 1.772 -15.783 -3.816 1.00 4.73 11 GLU A CA 18
ATOM 18268 C C . GLU A 1 11 ? 0.666 -14.971 -4.497 1.00 4.52 11 GLU A C 18
ATOM 18269 O O . GLU A 1 11 ? 0.696 -14.744 -5.702 1.00 6.01 11 GLU A O 18
ATOM 18281 N N . ASP A 1 12 ? -0.325 -14.531 -3.716 1.00 3.46 12 ASP A N 18
ATOM 18282 C CA . ASP A 1 12 ? -1.466 -13.776 -4.220 1.00 4.31 12 ASP A CA 18
ATOM 18283 C C . ASP A 1 12 ? -1.916 -12.790 -3.142 1.00 3.52 12 ASP A C 18
ATOM 18284 O O . ASP A 1 12 ? -2.845 -13.046 -2.381 1.00 4.64 12 ASP A O 18
ATOM 18293 N N . THR A 1 13 ? -1.176 -11.686 -3.015 1.00 2.22 13 THR A N 18
ATOM 18294 C CA . THR A 1 13 ? -1.277 -10.752 -1.896 1.00 1.95 13 THR A CA 18
ATOM 18295 C C . THR A 1 13 ? -1.763 -9.367 -2.329 1.00 1.70 13 THR A C 18
ATOM 18296 O O . THR A 1 13 ? -2.036 -8.497 -1.502 1.00 2.47 13 THR A O 18
ATOM 18307 N N . GLU A 1 14 ? -1.811 -9.142 -3.637 1.00 1.40 14 GLU A N 18
ATOM 18308 C CA . GLU A 1 14 ? -2.369 -7.930 -4.221 1.00 1.83 14 GLU A CA 18
ATOM 18309 C C . GLU A 1 14 ? -3.898 -7.964 -4.122 1.00 1.15 14 GLU A C 18
ATOM 18310 O O . GLU A 1 14 ? -4.539 -8.867 -4.648 1.00 1.40 14 GLU A O 18
ATOM 18322 N N . GLU A 1 15 ? -4.503 -6.989 -3.436 1.00 1.07 15 GLU A N 18
ATOM 18323 C CA . GLU A 1 15 ? -5.954 -6.899 -3.302 1.00 0.82 15 GLU A CA 18
ATOM 18324 C C . GLU A 1 15 ? -6.318 -5.441 -2.972 1.00 0.88 15 GLU A C 18
ATOM 18325 O O . GLU A 1 15 ? -5.511 -4.545 -3.194 1.00 2.08 15 GLU A O 18
ATOM 18337 N N . LYS A 1 16 ? -7.523 -5.188 -2.453 1.00 1.12 16 LYS A N 18
ATOM 18338 C CA . LYS A 1 16 ? -8.027 -3.868 -2.052 1.00 0.99 16 LYS A CA 18
ATOM 18339 C C . LYS A 1 16 ? -6.996 -2.994 -1.318 1.00 0.85 16 LYS A C 18
ATOM 18340 O O . LYS A 1 16 ? -6.231 -3.463 -0.471 1.00 1.24 16 LYS A O 18
ATOM 18359 N N . CYS A 1 17 ? -7.038 -1.686 -1.605 1.00 0.51 17 CYS A N 18
ATOM 18360 C CA . CYS A 1 17 ? -6.196 -0.693 -0.939 1.00 0.45 17 CYS A CA 18
ATOM 18361 C C . CYS A 1 17 ? -6.490 -0.806 0.550 1.00 0.52 17 CYS A C 18
ATOM 18362 O O . CYS A 1 17 ? -7.654 -0.830 0.928 1.00 0.68 17 CYS A O 18
ATOM 18369 N N . THR A 1 18 ? -5.460 -0.856 1.392 1.00 0.46 18 THR A N 18
ATOM 18370 C CA . THR A 1 18 ? -5.632 -0.999 2.832 1.00 0.50 18 THR A CA 18
ATOM 18371 C C . THR A 1 18 ? -4.986 0.171 3.582 1.00 0.51 18 THR A C 18
ATOM 18372 O O . THR A 1 18 ? -5.202 0.323 4.778 1.00 0.64 18 THR A O 18
ATOM 18383 N N . ILE A 1 19 ? -4.256 1.053 2.889 1.00 0.42 19 ILE A N 18
ATOM 18384 C CA . ILE A 1 19 ? -3.940 2.367 3.431 1.00 0.42 19 ILE A CA 18
ATOM 18385 C C . ILE A 1 19 ? -5.251 3.106 3.684 1.00 0.46 19 ILE A C 18
ATOM 18386 O O . ILE A 1 19 ? -5.501 3.605 4.778 1.00 0.54 19 ILE A O 18
ATOM 18402 N N . CYS A 1 20 ? -6.045 3.218 2.620 1.00 0.43 20 CYS A N 18
ATOM 18403 C CA . CYS A 1 20 ? -7.221 4.068 2.550 1.00 0.49 20 CYS A CA 18
ATOM 18404 C C . CYS A 1 20 ? -8.500 3.252 2.761 1.00 0.54 20 CYS A C 18
ATOM 18405 O O . CYS A 1 20 ? -9.544 3.830 3.044 1.00 0.63 20 CYS A O 18
ATOM 18412 N N . LEU A 1 21 ? -8.416 1.927 2.602 1.00 0.52 21 LEU A N 18
ATOM 18413 C CA . LEU A 1 21 ? -9.561 1.029 2.471 1.00 0.58 21 LEU A CA 18
ATOM 18414 C C . LEU A 1 21 ? -10.402 1.420 1.258 1.00 0.63 21 LEU A C 18
ATOM 18415 O O . LEU A 1 21 ? -11.393 2.138 1.342 1.00 0.95 21 LEU A O 18
ATOM 18431 N N . SER A 1 22 ? -9.981 0.916 0.101 1.00 0.55 22 SER A N 18
ATOM 18432 C CA . SER A 1 22 ? -10.587 1.178 -1.190 1.00 0.58 22 SER A CA 18
ATOM 18433 C C . SER A 1 22 ? -10.201 0.027 -2.118 1.00 0.57 22 SER A C 18
ATOM 18434 O O . SER A 1 22 ? -9.808 -1.036 -1.655 1.00 0.62 22 SER A O 18
ATOM 18442 N N . ILE A 1 23 ? -10.273 0.217 -3.430 1.00 0.64 23 ILE A N 18
ATOM 18443 C CA . ILE A 1 23 ? -10.027 -0.823 -4.412 1.00 0.60 23 ILE A CA 18
ATOM 18444 C C . ILE A 1 23 ? -8.770 -0.484 -5.197 1.00 0.49 23 ILE A C 18
ATOM 18445 O O . ILE A 1 23 ? -8.436 0.687 -5.376 1.00 0.55 23 ILE A O 18
ATOM 18461 N N . LEU A 1 24 ? -8.112 -1.528 -5.700 1.00 0.50 24 LEU A N 18
ATOM 18462 C CA . LEU A 1 24 ? -7.013 -1.446 -6.634 1.00 0.49 24 LEU A CA 18
ATOM 18463 C C . LEU A 1 24 ? -7.411 -2.271 -7.844 1.00 0.62 24 LEU A C 18
ATOM 18464 O O . LEU A 1 24 ? -7.351 -3.496 -7.802 1.00 0.80 24 LEU A O 18
ATOM 18480 N N . GLU A 1 25 ? -7.851 -1.601 -8.900 1.00 0.61 25 GLU A N 18
ATOM 18481 C CA . GLU A 1 25 ? -7.972 -2.206 -10.210 1.00 0.77 25 GLU A CA 18
ATOM 18482 C C . GLU A 1 25 ? -6.685 -1.914 -10.973 1.00 0.70 25 GLU A C 18
ATOM 18483 O O . GLU A 1 25 ? -5.927 -1.011 -10.612 1.00 0.67 25 GLU A O 18
ATOM 18495 N N . GLU A 1 26 ? -6.436 -2.681 -12.031 1.00 0.74 26 GLU A N 18
ATOM 18496 C CA . GLU A 1 26 ? -5.335 -2.410 -12.941 1.00 0.74 26 GLU A CA 18
ATOM 18497 C C . GLU A 1 26 ? -5.622 -1.153 -13.774 1.00 0.75 26 GLU A C 18
ATOM 18498 O O . GLU A 1 26 ? -6.710 -0.581 -13.717 1.00 0.89 26 GLU A O 18
ATOM 18510 N N . GLY A 1 27 ? -4.634 -0.703 -14.552 1.00 0.78 27 GLY A N 18
ATOM 18511 C CA . GLY A 1 27 ? -4.782 0.450 -15.429 1.00 0.85 27 GLY A CA 18
ATOM 18512 C C . GLY A 1 27 ? -4.123 1.680 -14.817 1.00 0.80 27 GLY A C 18
ATOM 18513 O O . GLY A 1 27 ? -3.404 2.399 -15.504 1.00 0.90 27 GLY A O 18
ATOM 18517 N N . GLU A 1 28 ? -4.381 1.928 -13.533 1.00 0.69 28 GLU A N 18
ATOM 18518 C CA . GLU A 1 28 ? -3.836 3.083 -12.835 1.00 0.66 28 GLU A CA 18
ATOM 18519 C C . GLU A 1 28 ? -2.354 2.888 -12.515 1.00 0.64 28 GLU A C 18
ATOM 18520 O O . GLU A 1 28 ? -1.875 1.763 -12.362 1.00 0.63 28 GLU A O 18
ATOM 18532 N N . ASP A 1 29 ? -1.639 4.000 -12.321 1.00 0.69 29 ASP A N 18
ATOM 18533 C CA . ASP A 1 29 ? -0.280 4.008 -11.794 1.00 0.70 29 ASP A CA 18
ATOM 18534 C C . ASP A 1 29 ? -0.369 3.748 -10.293 1.00 0.58 29 ASP A C 18
ATOM 18535 O O . ASP A 1 29 ? -0.371 4.658 -9.463 1.00 0.66 29 ASP A O 18
ATOM 18544 N N . VAL A 1 30 ? -0.495 2.475 -9.943 1.00 0.48 30 VAL A N 18
ATOM 18545 C CA . VAL A 1 30 ? -0.510 2.005 -8.574 1.00 0.42 30 VAL A CA 18
ATOM 18546 C C . VAL A 1 30 ? 0.946 1.745 -8.131 1.00 0.45 30 VAL A C 18
ATOM 18547 O O . VAL A 1 30 ? 1.874 1.927 -8.920 1.00 0.57 30 VAL A O 18
ATOM 18560 N N . ARG A 1 31 ? 1.193 1.323 -6.886 1.00 0.44 31 ARG A N 18
ATOM 18561 C CA . ARG A 1 31 ? 2.551 0.999 -6.426 1.00 0.47 31 ARG A CA 18
ATOM 18562 C C . ARG A 1 31 ? 2.507 -0.291 -5.605 1.00 0.46 31 ARG A C 18
ATOM 18563 O O . ARG A 1 31 ? 1.511 -0.594 -4.954 1.00 0.49 31 ARG A O 18
ATOM 18584 N N . CYS A 1 32 ? 3.593 -1.057 -5.610 1.00 0.51 32 CYS A N 18
ATOM 18585 C CA . CYS A 1 32 ? 3.754 -2.235 -4.784 1.00 0.51 32 CYS A CA 18
ATOM 18586 C C . CYS A 1 32 ? 4.857 -1.949 -3.772 1.00 0.51 32 CYS A C 18
ATOM 18587 O O . CYS A 1 32 ? 5.915 -1.438 -4.135 1.00 0.56 32 CYS A O 18
ATOM 18595 N N . LEU A 1 33 ? 4.602 -2.242 -2.497 1.00 0.50 33 LEU A N 18
ATOM 18596 C CA . LEU A 1 33 ? 5.595 -2.132 -1.441 1.00 0.49 33 LEU A CA 18
ATOM 18597 C C . LEU A 1 33 ? 6.170 -3.509 -1.128 1.00 0.57 33 LEU A C 18
ATOM 18598 O O . LEU A 1 33 ? 5.472 -4.517 -1.223 1.00 0.66 33 LEU A O 18
ATOM 18614 N N . PRO A 1 34 ? 7.435 -3.556 -0.691 1.00 0.60 34 PRO A N 18
ATOM 18615 C CA . PRO A 1 34 ? 8.140 -4.796 -0.431 1.00 0.68 34 PRO A CA 18
ATOM 18616 C C . PRO A 1 34 ? 7.586 -5.538 0.786 1.00 0.70 34 PRO A C 18
ATOM 18617 O O . PRO A 1 34 ? 7.776 -6.747 0.886 1.00 0.85 34 PRO A O 18
ATOM 18628 N N . CYS A 1 35 ? 6.882 -4.860 1.705 1.00 0.73 35 CYS A N 18
ATOM 18629 C CA . CYS A 1 35 ? 6.155 -5.545 2.767 1.00 0.68 35 CYS A CA 18
ATOM 18630 C C . CYS A 1 35 ? 4.812 -5.993 2.173 1.00 0.83 35 CYS A C 18
ATOM 18631 O O . CYS A 1 35 ? 3.766 -5.415 2.515 1.00 1.42 35 CYS A O 18
ATOM 18638 N N . MET A 1 36 ? 4.910 -7.022 1.319 1.00 0.72 36 MET A N 18
ATOM 18639 C CA . MET A 1 36 ? 3.939 -7.892 0.647 1.00 0.73 36 MET A CA 18
ATOM 18640 C C . MET A 1 36 ? 2.553 -7.308 0.404 1.00 0.65 36 MET A C 18
ATOM 18641 O O . MET A 1 36 ? 1.566 -8.035 0.413 1.00 0.64 36 MET A O 18
ATOM 18655 N N . HIS A 1 37 ? 2.444 -6.013 0.142 1.00 0.62 37 HIS A N 18
ATOM 18656 C CA . HIS A 1 37 ? 1.159 -5.370 -0.030 1.00 0.56 37 HIS A CA 18
ATOM 18657 C C . HIS A 1 37 ? 1.335 -4.268 -1.055 1.00 0.52 37 HIS A C 18
ATOM 18658 O O . HIS A 1 37 ? 2.412 -3.688 -1.170 1.00 0.56 37 HIS A O 18
ATOM 18672 N N . LEU A 1 38 ? 0.285 -3.987 -1.813 1.00 0.47 38 LEU A N 18
ATOM 18673 C CA . LEU A 1 38 ? 0.319 -3.064 -2.930 1.00 0.43 38 LEU A CA 18
ATOM 18674 C C . LEU A 1 38 ? -0.876 -2.160 -2.733 1.00 0.40 38 LEU A C 18
ATOM 18675 O O . LEU A 1 38 ? -1.930 -2.645 -2.335 1.00 0.44 38 LEU A O 18
ATOM 18691 N N . PHE A 1 39 ? -0.686 -0.860 -2.953 1.00 0.35 39 PHE A N 18
ATOM 18692 C CA . PHE A 1 39 ? -1.694 0.165 -2.750 1.00 0.31 39 PHE A CA 18
ATOM 18693 C C . PHE A 1 39 ? -1.487 1.270 -3.774 1.00 0.31 39 PHE A C 18
ATOM 18694 O O . PHE A 1 39 ? -0.463 1.316 -4.449 1.00 0.37 39 PHE A O 18
ATOM 18711 N N . HIS A 1 40 ? -2.441 2.194 -3.870 1.00 0.28 40 HIS A N 18
ATOM 18712 C CA . HIS A 1 40 ? -2.341 3.334 -4.768 1.00 0.28 40 HIS A CA 18
ATOM 18713 C C . HIS A 1 40 ? -0.997 4.036 -4.600 1.00 0.31 40 HIS A C 18
ATOM 18714 O O . HIS A 1 40 ? -0.579 4.270 -3.469 1.00 0.31 40 HIS A O 18
ATOM 18728 N N . GLN A 1 41 ? -0.342 4.404 -5.705 1.00 0.36 41 GLN A N 18
ATOM 18729 C CA . GLN A 1 41 ? 0.942 5.085 -5.646 1.00 0.43 41 GLN A CA 18
ATOM 18730 C C . GLN A 1 41 ? 0.836 6.322 -4.765 1.00 0.44 41 GLN A C 18
ATOM 18731 O O . GLN A 1 41 ? 1.555 6.446 -3.788 1.00 0.46 41 GLN A O 18
ATOM 18745 N N . VAL A 1 42 ? -0.117 7.200 -5.047 1.00 0.48 42 VAL A N 18
ATOM 18746 C CA . VAL A 1 42 ? -0.288 8.412 -4.252 1.00 0.56 42 VAL A CA 18
ATOM 18747 C C . VAL A 1 42 ? -0.497 8.104 -2.771 1.00 0.52 42 VAL A C 18
ATOM 18748 O O . VAL A 1 42 ? 0.040 8.802 -1.914 1.00 0.60 42 VAL A O 18
ATOM 18761 N N . CYS A 1 43 ? -1.275 7.057 -2.475 1.00 0.44 43 CYS A N 18
ATOM 18762 C CA . CYS A 1 43 ? -1.543 6.650 -1.104 1.00 0.44 43 CYS A CA 18
ATOM 18763 C C . CYS A 1 43 ? -0.205 6.359 -0.431 1.00 0.45 43 CYS A C 18
ATOM 18764 O O . CYS A 1 43 ? 0.065 6.941 0.610 1.00 0.53 43 CYS A O 18
ATOM 18771 N N . VAL A 1 44 ? 0.638 5.475 -0.975 1.00 0.38 44 VAL A N 18
ATOM 18772 C CA . VAL A 1 44 ? 1.904 5.160 -0.322 1.00 0.39 44 VAL A CA 18
ATOM 18773 C C . VAL A 1 44 ? 2.765 6.420 -0.208 1.00 0.47 44 VAL A C 18
ATOM 18774 O O . VAL A 1 44 ? 3.352 6.693 0.832 1.00 0.49 44 VAL A O 18
ATOM 18787 N N . ASP A 1 45 ? 2.793 7.229 -1.256 1.00 0.53 45 ASP A N 18
ATOM 18788 C CA . ASP A 1 45 ? 3.662 8.390 -1.421 1.00 0.66 45 ASP A CA 18
ATOM 18789 C C . ASP A 1 45 ? 3.241 9.568 -0.534 1.00 0.74 45 ASP A C 18
ATOM 18790 O O . ASP A 1 45 ? 3.917 10.594 -0.492 1.00 0.94 45 ASP A O 18
ATOM 18799 N N . GLN A 1 46 ? 2.157 9.413 0.224 1.00 0.68 46 GLN A N 18
ATOM 18800 C CA . GLN A 1 46 ? 1.714 10.365 1.242 1.00 0.82 46 GLN A CA 18
ATOM 18801 C C . GLN A 1 46 ? 1.588 9.704 2.617 1.00 0.79 46 GLN A C 18
ATOM 18802 O O . GLN A 1 46 ? 1.800 10.340 3.649 1.00 0.89 46 GLN A O 18
ATOM 18816 N N . TRP A 1 47 ? 1.259 8.417 2.670 1.00 0.72 47 TRP A N 18
ATOM 18817 C CA . TRP A 1 47 ? 1.054 7.725 3.926 1.00 0.81 47 TRP A CA 18
ATOM 18818 C C . TRP A 1 47 ? 2.417 7.433 4.543 1.00 0.73 47 TRP A C 18
ATOM 18819 O O . TRP A 1 47 ? 2.549 7.477 5.754 1.00 1.05 47 TRP A O 18
ATOM 18840 N N . LEU A 1 48 ? 3.454 7.235 3.727 1.00 0.51 48 LEU A N 18
ATOM 18841 C CA . LEU A 1 48 ? 4.835 7.101 4.178 1.00 0.52 48 LEU A CA 18
ATOM 18842 C C . LEU A 1 48 ? 5.449 8.436 4.604 1.00 0.57 48 LEU A C 18
ATOM 18843 O O . LEU A 1 48 ? 6.604 8.484 5.018 1.00 0.64 48 LEU A O 18
ATOM 18859 N N . ILE A 1 49 ? 4.716 9.536 4.446 1.00 0.63 49 ILE A N 18
ATOM 18860 C CA . ILE A 1 49 ? 5.196 10.868 4.773 1.00 0.77 49 ILE A CA 18
ATOM 18861 C C . ILE A 1 49 ? 4.601 11.210 6.137 1.00 0.83 49 ILE A C 18
ATOM 18862 O O . ILE A 1 49 ? 5.315 11.622 7.047 1.00 0.99 49 ILE A O 18
ATOM 18878 N N . THR A 1 50 ? 3.288 11.023 6.291 1.00 0.77 50 THR A N 18
ATOM 18879 C CA . THR A 1 50 ? 2.608 11.267 7.557 1.00 0.86 50 THR A CA 18
ATOM 18880 C C . THR A 1 50 ? 2.745 10.073 8.520 1.00 0.80 50 THR A C 18
ATOM 18881 O O . THR A 1 50 ? 2.451 10.190 9.707 1.00 0.92 50 THR A O 18
ATOM 18892 N N . ASN A 1 51 ? 3.174 8.906 8.029 1.00 0.66 51 ASN A N 18
ATOM 18893 C CA . ASN A 1 51 ? 3.205 7.655 8.783 1.00 0.61 51 ASN A CA 18
ATOM 18894 C C . ASN A 1 51 ? 4.434 6.843 8.361 1.00 0.55 51 ASN A C 18
ATOM 18895 O O . ASN A 1 51 ? 5.111 7.221 7.411 1.00 1.04 51 ASN A O 18
ATOM 18906 N N . LYS A 1 52 ? 4.761 5.743 9.054 1.00 0.48 52 LYS A N 18
ATOM 18907 C CA . LYS A 1 52 ? 6.023 5.032 8.790 1.00 0.58 52 LYS A CA 18
ATOM 18908 C C . LYS A 1 52 ? 5.985 3.534 9.134 1.00 0.60 52 LYS A C 18
ATOM 18909 O O . LYS A 1 52 ? 6.996 2.941 9.503 1.00 0.69 52 LYS A O 18
ATOM 18928 N N . LYS A 1 53 ? 4.814 2.912 9.014 1.00 0.62 53 LYS A N 18
ATOM 18929 C CA . LYS A 1 53 ? 4.502 1.584 9.543 1.00 0.78 53 LYS A CA 18
ATOM 18930 C C . LYS A 1 53 ? 3.505 0.894 8.620 1.00 0.78 53 LYS A C 18
ATOM 18931 O O . LYS A 1 53 ? 2.565 1.550 8.185 1.00 0.86 53 LYS A O 18
ATOM 18950 N N . CYS A 1 54 ? 3.726 -0.384 8.289 1.00 0.72 54 CYS A N 18
ATOM 18951 C CA . CYS A 1 54 ? 2.909 -1.112 7.322 1.00 0.71 54 CYS A CA 18
ATOM 18952 C C . CYS A 1 54 ? 1.503 -1.274 7.943 1.00 0.73 54 CYS A C 18
ATOM 18953 O O . CYS A 1 54 ? 1.426 -1.389 9.168 1.00 0.79 54 CYS A O 18
ATOM 18960 N N . PRO A 1 55 ? 0.377 -1.289 7.200 1.00 0.74 55 PRO A N 18
ATOM 18961 C CA . PRO A 1 55 ? -0.923 -1.363 7.840 1.00 0.81 55 PRO A CA 18
ATOM 18962 C C . PRO A 1 55 ? -1.230 -2.797 8.280 1.00 0.84 55 PRO A C 18
ATOM 18963 O O . PRO A 1 55 ? -1.574 -3.016 9.438 1.00 1.11 55 PRO A O 18
ATOM 18974 N N . ILE A 1 56 ? -1.140 -3.770 7.363 1.00 0.69 56 ILE A N 18
ATOM 18975 C CA . ILE A 1 56 ? -1.496 -5.159 7.651 1.00 0.72 56 ILE A CA 18
ATOM 18976 C C . ILE A 1 56 ? -0.321 -5.857 8.331 1.00 0.70 56 ILE A C 18
ATOM 18977 O O . ILE A 1 56 ? -0.448 -6.339 9.452 1.00 0.80 56 ILE A O 18
ATOM 18993 N N . CYS A 1 57 ? 0.821 -5.936 7.637 1.00 0.65 57 CYS A N 18
ATOM 18994 C CA . CYS A 1 57 ? 2.000 -6.638 8.129 1.00 0.71 57 CYS A CA 18
ATOM 18995 C C . CYS A 1 57 ? 2.544 -5.956 9.388 1.00 0.76 57 CYS A C 18
ATOM 18996 O O . CYS A 1 57 ? 3.271 -6.587 10.151 1.00 0.87 57 CYS A O 18
ATOM 19003 N N . ARG A 1 58 ? 2.209 -4.681 9.617 1.00 0.74 58 ARG A N 18
ATOM 19004 C CA . ARG A 1 58 ? 2.527 -3.954 10.844 1.00 0.81 58 ARG A CA 18
ATOM 19005 C C . ARG A 1 58 ? 4.024 -3.785 11.101 1.00 0.84 58 ARG A C 18
ATOM 19006 O O . ARG A 1 58 ? 4.388 -3.251 12.146 1.00 1.06 58 ARG A O 18
ATOM 19027 N N . VAL A 1 59 ? 4.891 -4.159 10.162 1.00 0.74 59 VAL A N 18
ATOM 19028 C CA . VAL A 1 59 ? 6.318 -3.943 10.309 1.00 0.78 59 VAL A CA 18
ATOM 19029 C C . VAL A 1 59 ? 6.601 -2.490 9.950 1.00 0.66 59 VAL A C 18
ATOM 19030 O O . VAL A 1 59 ? 6.063 -1.965 8.977 1.00 0.61 59 VAL A O 18
ATOM 19043 N N . ASP A 1 60 ? 7.421 -1.814 10.740 1.00 0.70 60 ASP A N 18
ATOM 19044 C CA . ASP A 1 60 ? 7.886 -0.482 10.419 1.00 0.72 60 ASP A CA 18
ATOM 19045 C C . ASP A 1 60 ? 8.697 -0.517 9.135 1.00 0.69 60 ASP A C 18
ATOM 19046 O O . ASP A 1 60 ? 9.840 -0.958 9.125 1.00 0.87 60 ASP A O 18
ATOM 19055 N N . ILE A 1 61 ? 8.105 -0.043 8.035 1.00 0.66 61 ILE A N 18
ATOM 19056 C CA . ILE A 1 61 ? 8.845 -0.022 6.790 1.00 0.76 61 ILE A CA 18
ATOM 19057 C C . ILE A 1 61 ? 9.949 1.038 6.797 1.00 0.88 61 ILE A C 18
ATOM 19058 O O . ILE A 1 61 ? 10.932 0.867 6.084 1.00 1.29 61 ILE A O 18
ATOM 19074 N N . GLU A 1 62 ? 9.751 2.171 7.490 1.00 0.85 62 GLU A N 18
ATOM 19075 C CA . GLU A 1 62 ? 10.592 3.377 7.407 1.00 0.98 62 GLU A CA 18
ATOM 19076 C C . GLU A 1 62 ? 10.926 3.850 5.977 1.00 1.44 62 GLU A C 18
ATOM 19077 O O . GLU A 1 62 ? 11.755 4.738 5.783 1.00 1.64 62 GLU A O 18
ATOM 19089 N N . ALA A 1 63 ? 10.265 3.310 4.957 1.00 2.12 63 ALA A N 18
ATOM 19090 C CA . ALA A 1 63 ? 10.531 3.677 3.583 1.00 3.00 63 ALA A CA 18
ATOM 19091 C C . ALA A 1 63 ? 10.188 5.144 3.373 1.00 3.75 63 ALA A C 18
ATOM 19092 O O . ALA A 1 63 ? 9.079 5.581 3.668 1.00 4.33 63 ALA A O 18
ATOM 19099 N N . GLN A 1 64 ? 11.154 5.885 2.840 1.00 4.25 64 GLN A N 18
ATOM 19100 C CA . GLN A 1 64 ? 11.049 7.322 2.642 1.00 5.35 64 GLN A CA 18
ATOM 19101 C C . GLN A 1 64 ? 12.088 7.750 1.607 1.00 5.56 64 GLN A C 18
ATOM 19102 O O . GLN A 1 64 ? 11.757 8.438 0.646 1.00 6.35 64 GLN A O 18
ATOM 19116 N N . LEU A 1 65 ? 13.332 7.282 1.761 1.00 5.30 65 LEU A N 18
ATOM 19117 C CA . LEU A 1 65 ? 14.391 7.445 0.774 1.00 5.88 65 LEU A CA 18
ATOM 19118 C C . LEU A 1 65 ? 15.036 6.079 0.522 1.00 5.68 65 LEU A C 18
ATOM 19119 O O . LEU A 1 65 ? 16.114 5.803 1.044 1.00 6.30 65 LEU A O 18
ATOM 19135 N N . PRO A 1 66 ? 14.405 5.199 -0.268 1.00 5.82 66 PRO A N 18
ATOM 19136 C CA . PRO A 1 66 ? 14.954 3.891 -0.596 1.00 6.67 66 PRO A CA 18
ATOM 19137 C C . PRO A 1 66 ? 15.951 4.006 -1.758 1.00 7.21 66 PRO A C 18
ATOM 19138 O O . PRO A 1 66 ? 15.839 3.295 -2.753 1.00 7.82 66 PRO A O 18
ATOM 19149 N N . SER A 1 67 ? 16.959 4.874 -1.624 1.00 7.59 67 SER A N 18
ATOM 19150 C CA . SER A 1 67 ? 17.894 5.186 -2.697 1.00 8.49 67 SER A CA 18
ATOM 19151 C C . SER A 1 67 ? 17.191 5.842 -3.896 1.00 8.57 67 SER A C 18
ATOM 19152 O O . SER A 1 67 ? 16.056 6.302 -3.786 1.00 8.34 67 SER A O 18
ATOM 19160 N N . GLU A 1 68 ? 17.897 5.920 -5.025 1.00 9.30 68 GLU A N 18
ATOM 19161 C CA . GLU A 1 68 ? 17.390 6.367 -6.317 1.00 9.76 68 GLU A CA 18
ATOM 19162 C C . GLU A 1 68 ? 17.246 5.122 -7.189 1.00 10.45 68 GLU A C 18
ATOM 19163 O O . GLU A 1 68 ? 18.106 4.240 -7.133 1.00 10.98 68 GLU A O 18
ATOM 19175 N N . SER A 1 69 ? 16.179 5.036 -7.984 1.00 10.84 69 SER A N 18
ATOM 19176 C CA . SER A 1 69 ? 15.936 3.911 -8.871 1.00 11.98 69 SER A CA 18
ATOM 19177 C C . SER A 1 69 ? 14.892 4.333 -9.892 1.00 12.35 69 SER A C 18
ATOM 19178 O O . SER A 1 69 ? 13.858 4.842 -9.400 1.00 11.94 69 SER A O 18
ATOM 19189 N N . MET A 1 1 ? -31.918 -21.507 -2.630 1.00 21.59 1 MET A N 19
ATOM 19190 C CA . MET A 1 1 ? -32.486 -21.769 -3.967 1.00 21.72 1 MET A CA 19
ATOM 19191 C C . MET A 1 1 ? -31.541 -21.219 -5.034 1.00 20.62 1 MET A C 19
ATOM 19192 O O . MET A 1 1 ? -31.849 -20.211 -5.661 1.00 20.38 1 MET A O 19
ATOM 19208 N N . LYS A 1 2 ? -30.368 -21.834 -5.216 1.00 20.13 2 LYS A N 19
ATOM 19209 C CA . LYS A 1 2 ? -29.416 -21.442 -6.251 1.00 19.19 2 LYS A CA 19
ATOM 19210 C C . LYS A 1 2 ? -28.371 -22.553 -6.371 1.00 18.93 2 LYS A C 19
ATOM 19211 O O . LYS A 1 2 ? -28.530 -23.595 -5.737 1.00 19.66 2 LYS A O 19
ATOM 19230 N N . GLN A 1 3 ? -27.305 -22.326 -7.137 1.00 18.07 3 GLN A N 19
ATOM 19231 C CA . GLN A 1 3 ? -26.158 -23.207 -7.243 1.00 17.82 3 GLN A CA 19
ATOM 19232 C C . GLN A 1 3 ? -24.929 -22.307 -7.220 1.00 16.56 3 GLN A C 19
ATOM 19233 O O . GLN A 1 3 ? -24.942 -21.274 -7.882 1.00 16.13 3 GLN A O 19
ATOM 19247 N N . ASP A 1 4 ? -23.917 -22.661 -6.430 1.00 16.18 4 ASP A N 19
ATOM 19248 C CA . ASP A 1 4 ? -22.655 -21.937 -6.283 1.00 15.10 4 ASP A CA 19
ATOM 19249 C C . ASP A 1 4 ? -21.800 -22.741 -5.299 1.00 15.29 4 ASP A C 19
ATOM 19250 O O . ASP A 1 4 ? -22.338 -23.585 -4.579 1.00 16.41 4 ASP A O 19
ATOM 19259 N N . GLY A 1 5 ? -20.491 -22.486 -5.234 1.00 14.40 5 GLY A N 19
ATOM 19260 C CA . GLY A 1 5 ? -19.641 -23.100 -4.222 1.00 14.62 5 GLY A CA 19
ATOM 19261 C C . GLY A 1 5 ? -18.186 -23.132 -4.670 1.00 13.67 5 GLY A C 19
ATOM 19262 O O . GLY A 1 5 ? -17.866 -23.794 -5.653 1.00 13.69 5 GLY A O 19
ATOM 19266 N N . GLU A 1 6 ? -17.296 -22.443 -3.952 1.00 13.11 6 GLU A N 19
ATOM 19267 C CA . GLU A 1 6 ? -15.868 -22.488 -4.227 1.00 12.28 6 GLU A CA 19
ATOM 19268 C C . GLU A 1 6 ? -15.131 -22.138 -2.933 1.00 12.28 6 GLU A C 19
ATOM 19269 O O . GLU A 1 6 ? -15.620 -21.311 -2.163 1.00 12.71 6 GLU A O 19
ATOM 19281 N N . GLU A 1 7 ? -13.975 -22.753 -2.678 1.00 12.13 7 GLU A N 19
ATOM 19282 C CA . GLU A 1 7 ? -13.093 -22.439 -1.574 1.00 12.21 7 GLU A CA 19
ATOM 19283 C C . GLU A 1 7 ? -11.758 -23.121 -1.883 1.00 11.97 7 GLU A C 19
ATOM 19284 O O . GLU A 1 7 ? -11.736 -24.236 -2.400 1.00 12.69 7 GLU A O 19
ATOM 19296 N N . GLY A 1 8 ? -10.654 -22.442 -1.589 1.00 11.22 8 GLY A N 19
ATOM 19297 C CA . GLY A 1 8 ? -9.312 -23.008 -1.654 1.00 11.15 8 GLY A CA 19
ATOM 19298 C C . GLY A 1 8 ? -8.383 -22.108 -2.457 1.00 9.82 8 GLY A C 19
ATOM 19299 O O . GLY A 1 8 ? -8.262 -22.270 -3.669 1.00 9.49 8 GLY A O 19
ATOM 19303 N N . THR A 1 9 ? -7.734 -21.143 -1.806 1.00 9.33 9 THR A N 19
ATOM 19304 C CA . THR A 1 9 ? -6.785 -20.249 -2.459 1.00 8.18 9 THR A CA 19
ATOM 19305 C C . THR A 1 9 ? -5.807 -19.734 -1.404 1.00 7.74 9 THR A C 19
ATOM 19306 O O . THR A 1 9 ? -6.150 -19.681 -0.223 1.00 8.47 9 THR A O 19
ATOM 19317 N N . GLU A 1 10 ? -4.616 -19.322 -1.830 1.00 6.88 10 GLU A N 19
ATOM 19318 C CA . GLU A 1 10 ? -3.553 -18.794 -0.994 1.00 6.57 10 GLU A CA 19
ATOM 19319 C C . GLU A 1 10 ? -3.085 -17.462 -1.581 1.00 5.26 10 GLU A C 19
ATOM 19320 O O . GLU A 1 10 ? -1.927 -17.300 -1.953 1.00 4.83 10 GLU A O 19
ATOM 19332 N N . GLU A 1 11 ? -4.001 -16.499 -1.686 1.00 5.45 11 GLU A N 19
ATOM 19333 C CA . GLU A 1 11 ? -3.628 -15.153 -2.088 1.00 5.05 11 GLU A CA 19
ATOM 19334 C C . GLU A 1 11 ? -3.585 -14.298 -0.831 1.00 4.86 11 GLU A C 19
ATOM 19335 O O . GLU A 1 11 ? -4.580 -14.205 -0.111 1.00 5.81 11 GLU A O 19
ATOM 19347 N N . ASP A 1 12 ? -2.420 -13.714 -0.573 1.00 3.94 12 ASP A N 19
ATOM 19348 C CA . ASP A 1 12 ? -2.180 -12.798 0.532 1.00 4.16 12 ASP A CA 19
ATOM 19349 C C . ASP A 1 12 ? -0.966 -11.929 0.203 1.00 3.18 12 ASP A C 19
ATOM 19350 O O . ASP A 1 12 ? 0.029 -11.921 0.922 1.00 3.52 12 ASP A O 19
ATOM 19359 N N . THR A 1 13 ? -1.002 -11.206 -0.918 1.00 2.30 13 THR A N 19
ATOM 19360 C CA . THR A 1 13 ? 0.131 -10.411 -1.374 1.00 1.79 13 THR A CA 19
ATOM 19361 C C . THR A 1 13 ? -0.356 -9.154 -2.100 1.00 1.77 13 THR A C 19
ATOM 19362 O O . THR A 1 13 ? -0.089 -8.047 -1.627 1.00 2.56 13 THR A O 19
ATOM 19373 N N . GLU A 1 14 ? -1.042 -9.271 -3.241 1.00 1.53 14 GLU A N 19
ATOM 19374 C CA . GLU A 1 14 ? -1.384 -8.085 -4.018 1.00 2.07 14 GLU A CA 19
ATOM 19375 C C . GLU A 1 14 ? -2.880 -7.999 -4.308 1.00 1.43 14 GLU A C 19
ATOM 19376 O O . GLU A 1 14 ? -3.338 -8.246 -5.421 1.00 1.75 14 GLU A O 19
ATOM 19388 N N . GLU A 1 15 ? -3.638 -7.541 -3.309 1.00 1.23 15 GLU A N 19
ATOM 19389 C CA . GLU A 1 15 ? -5.073 -7.356 -3.402 1.00 0.91 15 GLU A CA 19
ATOM 19390 C C . GLU A 1 15 ? -5.477 -5.988 -2.830 1.00 0.98 15 GLU A C 19
ATOM 19391 O O . GLU A 1 15 ? -5.025 -5.627 -1.746 1.00 1.76 15 GLU A O 19
ATOM 19403 N N . LYS A 1 16 ? -6.382 -5.275 -3.528 1.00 1.04 16 LYS A N 19
ATOM 19404 C CA . LYS A 1 16 ? -7.093 -4.057 -3.113 1.00 0.93 16 LYS A CA 19
ATOM 19405 C C . LYS A 1 16 ? -6.228 -2.982 -2.432 1.00 0.95 16 LYS A C 19
ATOM 19406 O O . LYS A 1 16 ? -5.008 -3.069 -2.375 1.00 1.62 16 LYS A O 19
ATOM 19425 N N . CYS A 1 17 ? -6.842 -1.871 -2.014 1.00 0.48 17 CYS A N 19
ATOM 19426 C CA . CYS A 1 17 ? -6.110 -0.867 -1.243 1.00 0.42 17 CYS A CA 19
ATOM 19427 C C . CYS A 1 17 ? -6.412 -1.161 0.223 1.00 0.49 17 CYS A C 19
ATOM 19428 O O . CYS A 1 17 ? -7.558 -1.448 0.563 1.00 0.68 17 CYS A O 19
ATOM 19435 N N . THR A 1 18 ? -5.400 -1.066 1.085 1.00 0.44 18 THR A N 19
ATOM 19436 C CA . THR A 1 18 ? -5.553 -1.256 2.524 1.00 0.49 18 THR A CA 19
ATOM 19437 C C . THR A 1 18 ? -4.946 -0.093 3.318 1.00 0.51 18 THR A C 19
ATOM 19438 O O . THR A 1 18 ? -5.243 0.044 4.498 1.00 0.60 18 THR A O 19
ATOM 19449 N N . ILE A 1 19 ? -4.169 0.803 2.691 1.00 0.46 19 ILE A N 19
ATOM 19450 C CA . ILE A 1 19 ? -3.884 2.102 3.289 1.00 0.45 19 ILE A CA 19
ATOM 19451 C C . ILE A 1 19 ? -5.208 2.819 3.536 1.00 0.47 19 ILE A C 19
ATOM 19452 O O . ILE A 1 19 ? -5.507 3.245 4.647 1.00 0.54 19 ILE A O 19
ATOM 19468 N N . CYS A 1 20 ? -5.968 2.985 2.452 1.00 0.42 20 CYS A N 19
ATOM 19469 C CA . CYS A 1 20 ? -7.197 3.760 2.425 1.00 0.46 20 CYS A CA 19
ATOM 19470 C C . CYS A 1 20 ? -8.414 2.859 2.660 1.00 0.53 20 CYS A C 19
ATOM 19471 O O . CYS A 1 20 ? -9.486 3.363 2.976 1.00 0.61 20 CYS A O 19
ATOM 19478 N N . LEU A 1 21 ? -8.250 1.544 2.477 1.00 0.53 21 LEU A N 19
ATOM 19479 C CA . LEU A 1 21 ? -9.334 0.576 2.349 1.00 0.58 21 LEU A CA 19
ATOM 19480 C C . LEU A 1 21 ? -10.240 0.948 1.178 1.00 0.58 21 LEU A C 19
ATOM 19481 O O . LEU A 1 21 ? -11.278 1.587 1.319 1.00 0.84 21 LEU A O 19
ATOM 19497 N N . SER A 1 22 ? -9.837 0.494 -0.003 1.00 0.57 22 SER A N 19
ATOM 19498 C CA . SER A 1 22 ? -10.538 0.695 -1.254 1.00 0.52 22 SER A CA 19
ATOM 19499 C C . SER A 1 22 ? -10.141 -0.467 -2.162 1.00 0.51 22 SER A C 19
ATOM 19500 O O . SER A 1 22 ? -9.845 -1.551 -1.663 1.00 0.64 22 SER A O 19
ATOM 19508 N N . ILE A 1 23 ? -10.094 -0.256 -3.476 1.00 0.58 23 ILE A N 19
ATOM 19509 C CA . ILE A 1 23 ? -9.792 -1.246 -4.492 1.00 0.55 23 ILE A CA 19
ATOM 19510 C C . ILE A 1 23 ? -8.656 -0.715 -5.357 1.00 0.49 23 ILE A C 19
ATOM 19511 O O . ILE A 1 23 ? -8.446 0.498 -5.443 1.00 0.53 23 ILE A O 19
ATOM 19527 N N . LEU A 1 24 ? -7.956 -1.632 -6.027 1.00 0.52 24 LEU A N 19
ATOM 19528 C CA . LEU A 1 24 ? -6.958 -1.331 -7.029 1.00 0.52 24 LEU A CA 19
ATOM 19529 C C . LEU A 1 24 ? -7.372 -2.051 -8.302 1.00 0.59 24 LEU A C 19
ATOM 19530 O O . LEU A 1 24 ? -7.160 -3.254 -8.423 1.00 0.77 24 LEU A O 19
ATOM 19546 N N . GLU A 1 25 ? -7.982 -1.326 -9.229 1.00 0.55 25 GLU A N 19
ATOM 19547 C CA . GLU A 1 25 ? -8.168 -1.824 -10.577 1.00 0.64 25 GLU A CA 19
ATOM 19548 C C . GLU A 1 25 ? -6.858 -1.609 -11.338 1.00 0.62 25 GLU A C 19
ATOM 19549 O O . GLU A 1 25 ? -6.092 -0.699 -11.013 1.00 0.60 25 GLU A O 19
ATOM 19561 N N . GLU A 1 26 ? -6.590 -2.429 -12.354 1.00 0.69 26 GLU A N 19
ATOM 19562 C CA . GLU A 1 26 ? -5.443 -2.202 -13.221 1.00 0.74 26 GLU A CA 19
ATOM 19563 C C . GLU A 1 26 ? -5.729 -1.032 -14.164 1.00 0.74 26 GLU A C 19
ATOM 19564 O O . GLU A 1 26 ? -6.878 -0.623 -14.334 1.00 0.75 26 GLU A O 19
ATOM 19576 N N . GLY A 1 27 ? -4.682 -0.495 -14.793 1.00 0.81 27 GLY A N 19
ATOM 19577 C CA . GLY A 1 27 ? -4.794 0.622 -15.718 1.00 0.88 27 GLY A CA 19
ATOM 19578 C C . GLY A 1 27 ? -4.156 1.863 -15.111 1.00 0.84 27 GLY A C 19
ATOM 19579 O O . GLY A 1 27 ? -3.401 2.560 -15.781 1.00 0.93 27 GLY A O 19
ATOM 19583 N N . GLU A 1 28 ? -4.463 2.133 -13.842 1.00 0.75 28 GLU A N 19
ATOM 19584 C CA . GLU A 1 28 ? -3.929 3.288 -13.137 1.00 0.74 28 GLU A CA 19
ATOM 19585 C C . GLU A 1 28 ? -2.450 3.084 -12.807 1.00 0.69 28 GLU A C 19
ATOM 19586 O O . GLU A 1 28 ? -1.983 1.956 -12.633 1.00 0.64 28 GLU A O 19
ATOM 19598 N N . ASP A 1 29 ? -1.725 4.191 -12.640 1.00 0.76 29 ASP A N 19
ATOM 19599 C CA . ASP A 1 29 ? -0.344 4.198 -12.173 1.00 0.78 29 ASP A CA 19
ATOM 19600 C C . ASP A 1 29 ? -0.364 3.988 -10.661 1.00 0.69 29 ASP A C 19
ATOM 19601 O O . ASP A 1 29 ? -0.280 4.918 -9.860 1.00 0.81 29 ASP A O 19
ATOM 19610 N N . VAL A 1 30 ? -0.541 2.734 -10.265 1.00 0.57 30 VAL A N 19
ATOM 19611 C CA . VAL A 1 30 ? -0.512 2.313 -8.880 1.00 0.54 30 VAL A CA 19
ATOM 19612 C C . VAL A 1 30 ? 0.956 2.053 -8.489 1.00 0.58 30 VAL A C 19
ATOM 19613 O O . VAL A 1 30 ? 1.846 2.140 -9.334 1.00 0.67 30 VAL A O 19
ATOM 19626 N N . ARG A 1 31 ? 1.245 1.719 -7.227 1.00 0.58 31 ARG A N 19
ATOM 19627 C CA . ARG A 1 31 ? 2.610 1.390 -6.804 1.00 0.58 31 ARG A CA 19
ATOM 19628 C C . ARG A 1 31 ? 2.581 0.081 -6.022 1.00 0.59 31 ARG A C 19
ATOM 19629 O O . ARG A 1 31 ? 1.542 -0.304 -5.493 1.00 0.68 31 ARG A O 19
ATOM 19650 N N . CYS A 1 32 ? 3.728 -0.581 -5.897 1.00 0.60 32 CYS A N 19
ATOM 19651 C CA . CYS A 1 32 ? 3.895 -1.728 -5.024 1.00 0.59 32 CYS A CA 19
ATOM 19652 C C . CYS A 1 32 ? 5.013 -1.385 -4.052 1.00 0.64 32 CYS A C 19
ATOM 19653 O O . CYS A 1 32 ? 6.011 -0.783 -4.448 1.00 0.76 32 CYS A O 19
ATOM 19661 N N . LEU A 1 33 ? 4.825 -1.739 -2.781 1.00 0.61 33 LEU A N 19
ATOM 19662 C CA . LEU A 1 33 ? 5.861 -1.672 -1.771 1.00 0.65 33 LEU A CA 19
ATOM 19663 C C . LEU A 1 33 ? 6.437 -3.067 -1.561 1.00 0.64 33 LEU A C 19
ATOM 19664 O O . LEU A 1 33 ? 5.718 -4.062 -1.622 1.00 0.62 33 LEU A O 19
ATOM 19680 N N . PRO A 1 34 ? 7.726 -3.158 -1.221 1.00 0.72 34 PRO A N 19
ATOM 19681 C CA . PRO A 1 34 ? 8.395 -4.433 -1.038 1.00 0.77 34 PRO A CA 19
ATOM 19682 C C . PRO A 1 34 ? 7.886 -5.190 0.191 1.00 0.78 34 PRO A C 19
ATOM 19683 O O . PRO A 1 34 ? 8.292 -6.331 0.400 1.00 0.93 34 PRO A O 19
ATOM 19694 N N . CYS A 1 35 ? 6.984 -4.618 1.001 1.00 0.74 35 CYS A N 19
ATOM 19695 C CA . CYS A 1 35 ? 6.506 -5.258 2.222 1.00 0.77 35 CYS A CA 19
ATOM 19696 C C . CYS A 1 35 ? 5.358 -6.244 1.917 1.00 0.78 35 CYS A C 19
ATOM 19697 O O . CYS A 1 35 ? 4.430 -6.361 2.734 1.00 1.06 35 CYS A O 19
ATOM 19704 N N . MET A 1 36 ? 5.430 -6.932 0.767 1.00 0.79 36 MET A N 19
ATOM 19705 C CA . MET A 1 36 ? 4.441 -7.835 0.179 1.00 0.82 36 MET A CA 19
ATOM 19706 C C . MET A 1 36 ? 3.040 -7.237 0.099 1.00 0.72 36 MET A C 19
ATOM 19707 O O . MET A 1 36 ? 2.073 -7.954 0.310 1.00 0.74 36 MET A O 19
ATOM 19721 N N . HIS A 1 37 ? 2.911 -5.949 -0.250 1.00 0.67 37 HIS A N 19
ATOM 19722 C CA . HIS A 1 37 ? 1.630 -5.280 -0.404 1.00 0.62 37 HIS A CA 19
ATOM 19723 C C . HIS A 1 37 ? 1.748 -4.179 -1.452 1.00 0.56 37 HIS A C 19
ATOM 19724 O O . HIS A 1 37 ? 2.814 -3.588 -1.603 1.00 0.59 37 HIS A O 19
ATOM 19738 N N . LEU A 1 38 ? 0.660 -3.866 -2.162 1.00 0.53 38 LEU A N 19
ATOM 19739 C CA . LEU A 1 38 ? 0.645 -2.801 -3.163 1.00 0.50 38 LEU A CA 19
ATOM 19740 C C . LEU A 1 38 ? -0.529 -1.878 -2.888 1.00 0.47 38 LEU A C 19
ATOM 19741 O O . LEU A 1 38 ? -1.536 -2.332 -2.359 1.00 0.52 38 LEU A O 19
ATOM 19757 N N . PHE A 1 39 ? -0.412 -0.591 -3.223 1.00 0.45 39 PHE A N 19
ATOM 19758 C CA . PHE A 1 39 ? -1.485 0.369 -3.017 1.00 0.39 39 PHE A CA 19
ATOM 19759 C C . PHE A 1 39 ? -1.360 1.487 -4.040 1.00 0.38 39 PHE A C 19
ATOM 19760 O O . PHE A 1 39 ? -0.332 1.632 -4.695 1.00 0.45 39 PHE A O 19
ATOM 19777 N N . HIS A 1 40 ? -2.392 2.326 -4.135 1.00 0.32 40 HIS A N 19
ATOM 19778 C CA . HIS A 1 40 ? -2.371 3.523 -4.965 1.00 0.32 40 HIS A CA 19
ATOM 19779 C C . HIS A 1 40 ? -1.084 4.308 -4.738 1.00 0.38 40 HIS A C 19
ATOM 19780 O O . HIS A 1 40 ? -0.742 4.556 -3.583 1.00 0.40 40 HIS A O 19
ATOM 19794 N N . GLN A 1 41 ? -0.402 4.735 -5.809 1.00 0.43 41 GLN A N 19
ATOM 19795 C CA . GLN A 1 41 ? 0.837 5.494 -5.653 1.00 0.46 41 GLN A CA 19
ATOM 19796 C C . GLN A 1 41 ? 0.611 6.679 -4.718 1.00 0.49 41 GLN A C 19
ATOM 19797 O O . GLN A 1 41 ? 1.332 6.836 -3.747 1.00 0.51 41 GLN A O 19
ATOM 19811 N N . VAL A 1 42 ? -0.426 7.482 -4.955 1.00 0.50 42 VAL A N 19
ATOM 19812 C CA . VAL A 1 42 ? -0.716 8.640 -4.115 1.00 0.56 42 VAL A CA 19
ATOM 19813 C C . VAL A 1 42 ? -0.873 8.265 -2.642 1.00 0.52 42 VAL A C 19
ATOM 19814 O O . VAL A 1 42 ? -0.393 8.984 -1.768 1.00 0.59 42 VAL A O 19
ATOM 19827 N N . CYS A 1 43 ? -1.552 7.147 -2.374 1.00 0.43 43 CYS A N 19
ATOM 19828 C CA . CYS A 1 43 ? -1.785 6.674 -1.018 1.00 0.42 43 CYS A CA 19
ATOM 19829 C C . CYS A 1 43 ? -0.430 6.454 -0.345 1.00 0.45 43 CYS A C 19
ATOM 19830 O O . CYS A 1 43 ? -0.194 7.020 0.712 1.00 0.52 43 CYS A O 19
ATOM 19837 N N . VAL A 1 44 ? 0.466 5.640 -0.913 1.00 0.42 44 VAL A N 19
ATOM 19838 C CA . VAL A 1 44 ? 1.762 5.392 -0.278 1.00 0.45 44 VAL A CA 19
ATOM 19839 C C . VAL A 1 44 ? 2.561 6.684 -0.150 1.00 0.50 44 VAL A C 19
ATOM 19840 O O . VAL A 1 44 ? 3.153 6.957 0.886 1.00 0.53 44 VAL A O 19
ATOM 19853 N N . ASP A 1 45 ? 2.517 7.514 -1.181 1.00 0.53 45 ASP A N 19
ATOM 19854 C CA . ASP A 1 45 ? 3.262 8.762 -1.311 1.00 0.64 45 ASP A CA 19
ATOM 19855 C C . ASP A 1 45 ? 2.809 9.804 -0.279 1.00 0.71 45 ASP A C 19
ATOM 19856 O O . ASP A 1 45 ? 3.428 10.856 -0.144 1.00 0.92 45 ASP A O 19
ATOM 19865 N N . GLN A 1 46 ? 1.745 9.516 0.472 1.00 0.61 46 GLN A N 19
ATOM 19866 C CA . GLN A 1 46 ? 1.200 10.375 1.517 1.00 0.78 46 GLN A CA 19
ATOM 19867 C C . GLN A 1 46 ? 1.179 9.646 2.864 1.00 0.81 46 GLN A C 19
ATOM 19868 O O . GLN A 1 46 ? 1.334 10.254 3.923 1.00 0.95 46 GLN A O 19
ATOM 19882 N N . TRP A 1 47 ? 1.014 8.326 2.861 1.00 0.71 47 TRP A N 19
ATOM 19883 C CA . TRP A 1 47 ? 0.886 7.547 4.077 1.00 0.77 47 TRP A CA 19
ATOM 19884 C C . TRP A 1 47 ? 2.273 7.255 4.643 1.00 0.71 47 TRP A C 19
ATOM 19885 O O . TRP A 1 47 ? 2.417 7.091 5.845 1.00 0.90 47 TRP A O 19
ATOM 19906 N N . LEU A 1 48 ? 3.309 7.275 3.802 1.00 0.58 48 LEU A N 19
ATOM 19907 C CA . LEU A 1 48 ? 4.708 7.216 4.211 1.00 0.59 48 LEU A CA 19
ATOM 19908 C C . LEU A 1 48 ? 5.236 8.577 4.675 1.00 0.66 48 LEU A C 19
ATOM 19909 O O . LEU A 1 48 ? 6.421 8.723 4.971 1.00 0.74 48 LEU A O 19
ATOM 19925 N N . ILE A 1 49 ? 4.374 9.594 4.680 1.00 0.71 49 ILE A N 19
ATOM 19926 C CA . ILE A 1 49 ? 4.708 10.949 5.089 1.00 0.84 49 ILE A CA 19
ATOM 19927 C C . ILE A 1 49 ? 4.083 11.134 6.469 1.00 0.86 49 ILE A C 19
ATOM 19928 O O . ILE A 1 49 ? 4.772 11.473 7.427 1.00 0.95 49 ILE A O 19
ATOM 19944 N N . THR A 1 50 ? 2.775 10.887 6.591 1.00 0.82 50 THR A N 19
ATOM 19945 C CA . THR A 1 50 ? 2.090 10.962 7.879 1.00 0.88 50 THR A CA 19
ATOM 19946 C C . THR A 1 50 ? 2.281 9.681 8.706 1.00 0.78 50 THR A C 19
ATOM 19947 O O . THR A 1 50 ? 1.894 9.616 9.872 1.00 0.97 50 THR A O 19
ATOM 19958 N N . ASN A 1 51 ? 2.852 8.632 8.117 1.00 0.58 51 ASN A N 19
ATOM 19959 C CA . ASN A 1 51 ? 3.086 7.359 8.778 1.00 0.53 51 ASN A CA 19
ATOM 19960 C C . ASN A 1 51 ? 4.311 6.684 8.171 1.00 0.56 51 ASN A C 19
ATOM 19961 O O . ASN A 1 51 ? 4.976 7.280 7.331 1.00 1.04 51 ASN A O 19
ATOM 19972 N N . LYS A 1 52 ? 4.666 5.473 8.627 1.00 0.51 52 LYS A N 19
ATOM 19973 C CA . LYS A 1 52 ? 5.924 4.858 8.186 1.00 0.56 52 LYS A CA 19
ATOM 19974 C C . LYS A 1 52 ? 6.029 3.363 8.527 1.00 0.56 52 LYS A C 19
ATOM 19975 O O . LYS A 1 52 ? 7.122 2.853 8.772 1.00 0.76 52 LYS A O 19
ATOM 19994 N N . LYS A 1 53 ? 4.905 2.641 8.582 1.00 0.48 53 LYS A N 19
ATOM 19995 C CA . LYS A 1 53 ? 4.850 1.297 9.141 1.00 0.59 53 LYS A CA 19
ATOM 19996 C C . LYS A 1 53 ? 3.797 0.472 8.414 1.00 0.68 53 LYS A C 19
ATOM 19997 O O . LYS A 1 53 ? 2.749 1.024 8.106 1.00 0.86 53 LYS A O 19
ATOM 20016 N N . CYS A 1 54 ? 4.084 -0.797 8.096 1.00 0.66 54 CYS A N 19
ATOM 20017 C CA . CYS A 1 54 ? 3.317 -1.546 7.107 1.00 0.65 54 CYS A CA 19
ATOM 20018 C C . CYS A 1 54 ? 1.934 -1.825 7.725 1.00 0.78 54 CYS A C 19
ATOM 20019 O O . CYS A 1 54 ? 1.878 -2.175 8.903 1.00 0.93 54 CYS A O 19
ATOM 20026 N N . PRO A 1 55 ? 0.803 -1.666 7.013 1.00 0.76 55 PRO A N 19
ATOM 20027 C CA . PRO A 1 55 ? -0.492 -1.630 7.671 1.00 0.80 55 PRO A CA 19
ATOM 20028 C C . PRO A 1 55 ? -0.942 -3.034 8.077 1.00 0.82 55 PRO A C 19
ATOM 20029 O O . PRO A 1 55 ? -1.482 -3.228 9.164 1.00 1.08 55 PRO A O 19
ATOM 20040 N N . ILE A 1 56 ? -0.755 -4.007 7.183 1.00 0.68 56 ILE A N 19
ATOM 20041 C CA . ILE A 1 56 ? -1.228 -5.373 7.371 1.00 0.71 56 ILE A CA 19
ATOM 20042 C C . ILE A 1 56 ? -0.152 -6.150 8.123 1.00 0.79 56 ILE A C 19
ATOM 20043 O O . ILE A 1 56 ? -0.385 -6.685 9.202 1.00 0.92 56 ILE A O 19
ATOM 20059 N N . CYS A 1 57 ? 1.034 -6.203 7.519 1.00 0.74 57 CYS A N 19
ATOM 20060 C CA . CYS A 1 57 ? 2.195 -6.936 8.000 1.00 0.85 57 CYS A CA 19
ATOM 20061 C C . CYS A 1 57 ? 2.734 -6.324 9.300 1.00 0.95 57 CYS A C 19
ATOM 20062 O O . CYS A 1 57 ? 3.447 -7.008 10.030 1.00 1.10 57 CYS A O 19
ATOM 20069 N N . ARG A 1 58 ? 2.396 -5.066 9.618 1.00 0.93 58 ARG A N 19
ATOM 20070 C CA . ARG A 1 58 ? 2.690 -4.438 10.909 1.00 1.08 58 ARG A CA 19
ATOM 20071 C C . ARG A 1 58 ? 4.170 -4.498 11.290 1.00 1.17 58 ARG A C 19
ATOM 20072 O O . ARG A 1 58 ? 4.507 -4.429 12.469 1.00 1.55 58 ARG A O 19
ATOM 20093 N N . VAL A 1 59 ? 5.061 -4.526 10.301 1.00 0.88 59 VAL A N 19
ATOM 20094 C CA . VAL A 1 59 ? 6.478 -4.300 10.517 1.00 0.87 59 VAL A CA 19
ATOM 20095 C C . VAL A 1 59 ? 6.751 -2.860 10.108 1.00 0.77 59 VAL A C 19
ATOM 20096 O O . VAL A 1 59 ? 6.324 -2.425 9.038 1.00 0.75 59 VAL A O 19
ATOM 20109 N N . ASP A 1 60 ? 7.393 -2.078 10.966 1.00 0.77 60 ASP A N 19
ATOM 20110 C CA . ASP A 1 60 ? 7.708 -0.700 10.659 1.00 0.77 60 ASP A CA 19
ATOM 20111 C C . ASP A 1 60 ? 8.766 -0.633 9.567 1.00 0.75 60 ASP A C 19
ATOM 20112 O O . ASP A 1 60 ? 9.955 -0.776 9.831 1.00 0.86 60 ASP A O 19
ATOM 20121 N N . ILE A 1 61 ? 8.339 -0.399 8.321 1.00 0.72 61 ILE A N 19
ATOM 20122 C CA . ILE A 1 61 ? 9.294 -0.448 7.229 1.00 0.88 61 ILE A CA 19
ATOM 20123 C C . ILE A 1 61 ? 10.261 0.737 7.232 1.00 1.09 61 ILE A C 19
ATOM 20124 O O . ILE A 1 61 ? 11.334 0.616 6.648 1.00 1.57 61 ILE A O 19
ATOM 20140 N N . GLU A 1 62 ? 9.879 1.900 7.780 1.00 0.95 62 GLU A N 19
ATOM 20141 C CA . GLU A 1 62 ? 10.678 3.134 7.724 1.00 1.10 62 GLU A CA 19
ATOM 20142 C C . GLU A 1 62 ? 11.005 3.590 6.285 1.00 1.40 62 GLU A C 19
ATOM 20143 O O . GLU A 1 62 ? 11.721 4.568 6.076 1.00 1.61 62 GLU A O 19
ATOM 20155 N N . ALA A 1 63 ? 10.477 2.912 5.262 1.00 1.94 63 ALA A N 19
ATOM 20156 C CA . ALA A 1 63 ? 10.895 3.150 3.896 1.00 2.73 63 ALA A CA 19
ATOM 20157 C C . ALA A 1 63 ? 10.489 4.543 3.443 1.00 3.39 63 ALA A C 19
ATOM 20158 O O . ALA A 1 63 ? 9.324 4.929 3.507 1.00 3.98 63 ALA A O 19
ATOM 20165 N N . GLN A 1 64 ? 11.481 5.272 2.944 1.00 3.87 64 GLN A N 19
ATOM 20166 C CA . GLN A 1 64 ? 11.335 6.632 2.459 1.00 4.90 64 GLN A CA 19
ATOM 20167 C C . GLN A 1 64 ? 12.548 6.940 1.578 1.00 5.03 64 GLN A C 19
ATOM 20168 O O . GLN A 1 64 ? 13.208 7.964 1.733 1.00 5.87 64 GLN A O 19
ATOM 20182 N N . LEU A 1 65 ? 12.887 6.001 0.688 1.00 4.79 65 LEU A N 19
ATOM 20183 C CA . LEU A 1 65 ? 14.056 6.131 -0.172 1.00 5.38 65 LEU A CA 19
ATOM 201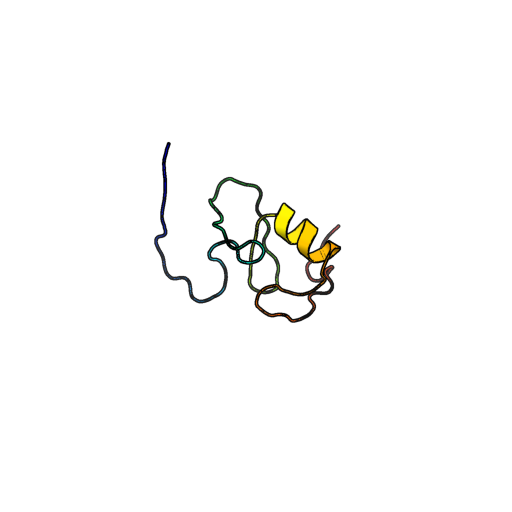84 C C . LEU A 1 65 ? 13.923 7.378 -1.051 1.00 6.29 65 LEU A C 19
ATOM 20185 O O . LEU A 1 65 ? 12.832 7.655 -1.545 1.00 6.94 65 LEU A O 19
ATOM 20201 N N . PRO A 1 66 ? 15.004 8.149 -1.231 1.00 6.93 66 PRO A N 19
ATOM 20202 C CA . PRO A 1 66 ? 14.963 9.399 -1.966 1.00 8.16 66 PRO A CA 19
ATOM 20203 C C . PRO A 1 66 ? 14.944 9.144 -3.473 1.00 8.40 66 PRO A C 19
ATOM 20204 O O . PRO A 1 66 ? 15.414 8.107 -3.938 1.00 8.49 66 PRO A O 19
ATOM 20215 N N . SER A 1 67 ? 14.431 10.131 -4.211 1.00 8.90 67 SER A N 19
ATOM 20216 C CA . SER A 1 67 ? 14.163 10.134 -5.645 1.00 9.55 67 SER A CA 19
ATOM 20217 C C . SER A 1 67 ? 12.683 9.820 -5.836 1.00 9.28 67 SER A C 19
ATOM 20218 O O . SER A 1 67 ? 11.991 9.423 -4.901 1.00 9.01 67 SER A O 19
ATOM 20226 N N . GLU A 1 68 ? 12.215 9.958 -7.069 1.00 9.77 68 GLU A N 19
ATOM 20227 C CA . GLU A 1 68 ? 10.951 9.399 -7.511 1.00 9.96 68 GLU A CA 19
ATOM 20228 C C . GLU A 1 68 ? 11.295 8.478 -8.688 1.00 10.16 68 GLU A C 19
ATOM 20229 O O . GLU A 1 68 ? 12.481 8.286 -8.983 1.00 10.17 68 GLU A O 19
ATOM 20241 N N . SER A 1 69 ? 10.296 7.873 -9.325 1.00 10.73 69 SER A N 19
ATOM 20242 C CA . SER A 1 69 ? 10.450 6.916 -10.408 1.00 11.47 69 SER A CA 19
ATOM 20243 C C . SER A 1 69 ? 9.768 7.489 -11.633 1.00 12.14 69 SER A C 19
ATOM 20244 O O . SER A 1 69 ? 10.402 7.500 -12.707 1.00 12.76 69 SER A O 19
ATOM 20255 N N . MET A 1 1 ? -29.738 -33.994 2.541 1.00 28.96 1 MET A N 20
ATOM 20256 C CA . MET A 1 1 ? -30.229 -33.687 1.185 1.00 28.48 1 MET A CA 20
ATOM 20257 C C . MET A 1 1 ? -29.058 -33.274 0.308 1.00 27.23 1 MET A C 20
ATOM 20258 O O . MET A 1 1 ? -28.415 -34.155 -0.245 1.00 27.42 1 MET A O 20
ATOM 20274 N N . LYS A 1 2 ? -28.733 -31.982 0.213 1.00 26.09 2 LYS A N 20
ATOM 20275 C CA . LYS A 1 2 ? -27.587 -31.512 -0.551 1.00 24.90 2 LYS A CA 20
ATOM 20276 C C . LYS A 1 2 ? -26.849 -30.498 0.312 1.00 24.00 2 LYS A C 20
ATOM 20277 O O . LYS A 1 2 ? -27.510 -29.751 1.030 1.00 24.08 2 LYS A O 20
ATOM 20296 N N . GLN A 1 3 ? -25.520 -30.469 0.240 1.00 23.31 3 GLN A N 20
ATOM 20297 C CA . GLN A 1 3 ? -24.699 -29.389 0.764 1.00 22.38 3 GLN A CA 20
ATOM 20298 C C . GLN A 1 3 ? -23.293 -29.557 0.186 1.00 21.52 3 GLN A C 20
ATOM 20299 O O . GLN A 1 3 ? -22.991 -30.596 -0.401 1.00 21.89 3 GLN A O 20
ATOM 20313 N N . ASP A 1 4 ? -22.444 -28.548 0.347 1.00 20.53 4 ASP A N 20
ATOM 20314 C CA . ASP A 1 4 ? -21.082 -28.510 -0.159 1.00 19.64 4 ASP A CA 20
ATOM 20315 C C . ASP A 1 4 ? -20.261 -27.615 0.772 1.00 19.21 4 ASP A C 20
ATOM 20316 O O . ASP A 1 4 ? -20.767 -27.173 1.805 1.00 19.93 4 ASP A O 20
ATOM 20325 N N . GLY A 1 5 ? -18.995 -27.369 0.435 1.00 18.22 5 GLY A N 20
ATOM 20326 C CA . GLY A 1 5 ? -18.097 -26.548 1.227 1.00 17.83 5 GLY A CA 20
ATOM 20327 C C . GLY A 1 5 ? -16.783 -26.375 0.473 1.00 16.68 5 GLY A C 20
ATOM 20328 O O . GLY A 1 5 ? -16.608 -26.943 -0.604 1.00 16.49 5 GLY A O 20
ATOM 20332 N N . GLU A 1 6 ? -15.855 -25.597 1.029 1.00 16.13 6 GLU A N 20
ATOM 20333 C CA . GLU A 1 6 ? -14.571 -25.307 0.403 1.00 15.04 6 GLU A CA 20
ATOM 20334 C C . GLU A 1 6 ? -13.544 -25.122 1.524 1.00 15.22 6 GLU A C 20
ATOM 20335 O O . GLU A 1 6 ? -13.896 -25.225 2.700 1.00 16.23 6 GLU A O 20
ATOM 20347 N N . GLU A 1 7 ? -12.284 -24.873 1.175 1.00 14.46 7 GLU A N 20
ATOM 20348 C CA . GLU A 1 7 ? -11.163 -24.844 2.104 1.00 14.72 7 GLU A CA 20
ATOM 20349 C C . GLU A 1 7 ? -10.324 -23.594 1.828 1.00 13.65 7 GLU A C 20
ATOM 20350 O O . GLU A 1 7 ? -10.121 -22.784 2.730 1.00 14.09 7 GLU A O 20
ATOM 20362 N N . GLY A 1 8 ? -9.906 -23.382 0.576 1.00 12.49 8 GLY A N 20
ATOM 20363 C CA . GLY A 1 8 ? -9.247 -22.157 0.152 1.00 11.55 8 GLY A CA 20
ATOM 20364 C C . GLY A 1 8 ? -7.793 -22.413 -0.234 1.00 10.76 8 GLY A C 20
ATOM 20365 O O . GLY A 1 8 ? -7.417 -23.523 -0.606 1.00 11.09 8 GLY A O 20
ATOM 20369 N N . THR A 1 9 ? -6.964 -21.371 -0.170 1.00 9.96 9 THR A N 20
ATOM 20370 C CA . THR A 1 9 ? -5.521 -21.484 -0.311 1.00 9.36 9 THR A CA 20
ATOM 20371 C C . THR A 1 9 ? -4.890 -20.234 0.310 1.00 8.56 9 THR A C 20
ATOM 20372 O O . THR A 1 9 ? -5.601 -19.416 0.892 1.00 8.81 9 THR A O 20
ATOM 20383 N N . GLU A 1 10 ? -3.572 -20.068 0.195 1.00 7.93 10 GLU A N 20
ATOM 20384 C CA . GLU A 1 10 ? -2.846 -18.998 0.867 1.00 7.46 10 GLU A CA 20
ATOM 20385 C C . GLU A 1 10 ? -1.870 -18.377 -0.131 1.00 6.01 10 GLU A C 20
ATOM 20386 O O . GLU A 1 10 ? -0.657 -18.528 -0.027 1.00 6.06 10 GLU A O 20
ATOM 20398 N N . GLU A 1 11 ? -2.421 -17.699 -1.139 1.00 5.38 11 GLU A N 20
ATOM 20399 C CA . GLU A 1 11 ? -1.674 -17.181 -2.280 1.00 4.65 11 GLU A CA 20
ATOM 20400 C C . GLU A 1 11 ? -2.337 -15.867 -2.714 1.00 4.19 11 GLU A C 20
ATOM 20401 O O . GLU A 1 11 ? -2.683 -15.682 -3.877 1.00 4.92 11 GLU A O 20
ATOM 20413 N N . ASP A 1 12 ? -2.595 -14.970 -1.759 1.00 3.89 12 ASP A N 20
ATOM 20414 C CA . ASP A 1 12 ? -3.405 -13.784 -1.971 1.00 4.29 12 ASP A CA 20
ATOM 20415 C C . ASP A 1 12 ? -3.123 -12.848 -0.803 1.00 3.95 12 ASP A C 20
ATOM 20416 O O . ASP A 1 12 ? -3.650 -13.022 0.292 1.00 5.15 12 ASP A O 20
ATOM 20425 N N . THR A 1 13 ? -2.207 -11.907 -1.015 1.00 2.80 13 THR A N 20
ATOM 20426 C CA . THR A 1 13 ? -1.835 -10.922 -0.007 1.00 3.19 13 THR A CA 20
ATOM 20427 C C . THR A 1 13 ? -1.832 -9.517 -0.604 1.00 2.64 13 THR A C 20
ATOM 20428 O O . THR A 1 13 ? -2.348 -8.577 0.000 1.00 3.37 13 THR A O 20
ATOM 20439 N N . GLU A 1 14 ? -1.263 -9.359 -1.798 1.00 2.12 14 GLU A N 20
ATOM 20440 C CA . GLU A 1 14 ? -1.179 -8.066 -2.451 1.00 2.60 14 GLU A CA 20
ATOM 20441 C C . GLU A 1 14 ? -2.384 -7.846 -3.373 1.00 1.85 14 GLU A C 20
ATOM 20442 O O . GLU A 1 14 ? -2.284 -7.911 -4.593 1.00 2.32 14 GLU A O 20
ATOM 20454 N N . GLU A 1 15 ? -3.538 -7.534 -2.777 1.00 1.40 15 GLU A N 20
ATOM 20455 C CA . GLU A 1 15 ? -4.743 -7.143 -3.498 1.00 1.19 15 GLU A CA 20
ATOM 20456 C C . GLU A 1 15 ? -5.418 -6.029 -2.684 1.00 1.04 15 GLU A C 20
ATOM 20457 O O . GLU A 1 15 ? -5.300 -6.036 -1.461 1.00 1.80 15 GLU A O 20
ATOM 20469 N N . LYS A 1 16 ? -6.144 -5.111 -3.345 1.00 1.15 16 LYS A N 20
ATOM 20470 C CA . LYS A 1 16 ? -6.962 -4.053 -2.767 1.00 0.91 16 LYS A CA 20
ATOM 20471 C C . LYS A 1 16 ? -6.180 -2.999 -1.974 1.00 0.80 16 LYS A C 20
ATOM 20472 O O . LYS A 1 16 ? -5.161 -3.246 -1.329 1.00 1.02 16 LYS A O 20
ATOM 20491 N N . CYS A 1 17 ? -6.677 -1.765 -2.033 1.00 0.57 17 CYS A N 20
ATOM 20492 C CA . CYS A 1 17 ? -6.031 -0.680 -1.308 1.00 0.49 17 CYS A CA 20
ATOM 20493 C C . CYS A 1 17 ? -6.308 -0.965 0.159 1.00 0.53 17 CYS A C 20
ATOM 20494 O O . CYS A 1 17 ? -7.455 -1.190 0.518 1.00 0.65 17 CYS A O 20
ATOM 20501 N N . THR A 1 18 ? -5.284 -0.959 1.007 1.00 0.51 18 THR A N 20
ATOM 20502 C CA . THR A 1 18 ? -5.449 -1.234 2.428 1.00 0.57 18 THR A CA 20
ATOM 20503 C C . THR A 1 18 ? -4.863 -0.098 3.271 1.00 0.57 18 THR A C 20
ATOM 20504 O O . THR A 1 18 ? -5.043 -0.072 4.484 1.00 0.77 18 THR A O 20
ATOM 20515 N N . ILE A 1 19 ? -4.232 0.899 2.640 1.00 0.43 19 ILE A N 20
ATOM 20516 C CA . ILE A 1 19 ? -4.052 2.198 3.262 1.00 0.38 19 ILE A CA 20
ATOM 20517 C C . ILE A 1 19 ? -5.434 2.803 3.500 1.00 0.45 19 ILE A C 20
ATOM 20518 O O . ILE A 1 19 ? -5.777 3.192 4.611 1.00 0.55 19 ILE A O 20
ATOM 20534 N N . CYS A 1 20 ? -6.195 2.921 2.409 1.00 0.43 20 CYS A N 20
ATOM 20535 C CA . CYS A 1 20 ? -7.453 3.648 2.354 1.00 0.51 20 CYS A CA 20
ATOM 20536 C C . CYS A 1 20 ? -8.644 2.698 2.522 1.00 0.60 20 CYS A C 20
ATOM 20537 O O . CYS A 1 20 ? -9.744 3.157 2.816 1.00 0.71 20 CYS A O 20
ATOM 20544 N N . LEU A 1 21 ? -8.423 1.395 2.327 1.00 0.59 21 LEU A N 20
ATOM 20545 C CA . LEU A 1 21 ? -9.465 0.374 2.226 1.00 0.69 21 LEU A CA 20
ATOM 20546 C C . LEU A 1 21 ? -10.399 0.673 1.057 1.00 0.72 21 LEU A C 20
ATOM 20547 O O . LEU A 1 21 ? -11.474 1.249 1.198 1.00 0.95 21 LEU A O 20
ATOM 20563 N N . SER A 1 22 ? -9.969 0.241 -0.124 1.00 0.72 22 SER A N 20
ATOM 20564 C CA . SER A 1 22 ? -10.672 0.386 -1.380 1.00 0.70 22 SER A CA 20
ATOM 20565 C C . SER A 1 22 ? -10.150 -0.697 -2.324 1.00 0.67 22 SER A C 20
ATOM 20566 O O . SER A 1 22 ? -9.597 -1.696 -1.878 1.00 0.78 22 SER A O 20
ATOM 20574 N N . ILE A 1 23 ? -10.285 -0.501 -3.630 1.00 0.63 23 ILE A N 20
ATOM 20575 C CA . ILE A 1 23 ? -9.862 -1.443 -4.649 1.00 0.63 23 ILE A CA 20
ATOM 20576 C C . ILE A 1 23 ? -8.592 -0.912 -5.312 1.00 0.55 23 ILE A C 20
ATOM 20577 O O . ILE A 1 23 ? -8.213 0.243 -5.108 1.00 0.58 23 ILE A O 20
ATOM 20593 N N . LEU A 1 24 ? -7.932 -1.777 -6.083 1.00 0.58 24 LEU A N 20
ATOM 20594 C CA . LEU A 1 24 ? -6.830 -1.456 -6.961 1.00 0.55 24 LEU A CA 20
ATOM 20595 C C . LEU A 1 24 ? -7.125 -2.124 -8.293 1.00 0.70 24 LEU A C 20
ATOM 20596 O O . LEU A 1 24 ? -6.958 -3.331 -8.441 1.00 0.90 24 LEU A O 20
ATOM 20612 N N . GLU A 1 25 ? -7.606 -1.339 -9.240 1.00 0.64 25 GLU A N 20
ATOM 20613 C CA . GLU A 1 25 ? -7.754 -1.736 -10.620 1.00 0.76 25 GLU A CA 20
ATOM 20614 C C . GLU A 1 25 ? -6.426 -1.483 -11.337 1.00 0.76 25 GLU A C 20
ATOM 20615 O O . GLU A 1 25 ? -5.711 -0.530 -11.022 1.00 0.72 25 GLU A O 20
ATOM 20627 N N . GLU A 1 26 ? -6.069 -2.343 -12.292 1.00 0.88 26 GLU A N 20
ATOM 20628 C CA . GLU A 1 26 ? -4.884 -2.119 -13.105 1.00 0.94 26 GLU A CA 20
ATOM 20629 C C . GLU A 1 26 ? -5.162 -0.994 -14.102 1.00 0.91 26 GLU A C 20
ATOM 20630 O O . GLU A 1 26 ? -6.312 -0.730 -14.446 1.00 0.92 26 GLU A O 20
ATOM 20642 N N . GLY A 1 27 ? -4.105 -0.341 -14.588 1.00 0.95 27 GLY A N 20
ATOM 20643 C CA . GLY A 1 27 ? -4.216 0.746 -15.551 1.00 0.99 27 GLY A CA 20
ATOM 20644 C C . GLY A 1 27 ? -3.816 2.065 -14.905 1.00 0.91 27 GLY A C 20
ATOM 20645 O O . GLY A 1 27 ? -3.102 2.855 -15.514 1.00 1.00 27 GLY A O 20
ATOM 20649 N N . GLU A 1 28 ? -4.270 2.297 -13.673 1.00 0.78 28 GLU A N 20
ATOM 20650 C CA . GLU A 1 28 ? -3.885 3.476 -12.914 1.00 0.75 28 GLU A CA 20
ATOM 20651 C C . GLU A 1 28 ? -2.408 3.408 -12.527 1.00 0.78 28 GLU A C 20
ATOM 20652 O O . GLU A 1 28 ? -1.817 2.329 -12.452 1.00 0.79 28 GLU A O 20
ATOM 20664 N N . ASP A 1 29 ? -1.827 4.568 -12.209 1.00 0.85 29 ASP A N 20
ATOM 20665 C CA . ASP A 1 29 ? -0.483 4.672 -11.654 1.00 0.93 29 ASP A CA 20
ATOM 20666 C C . ASP A 1 29 ? -0.555 4.259 -10.187 1.00 0.78 29 ASP A C 20
ATOM 20667 O O . ASP A 1 29 ? -0.646 5.069 -9.263 1.00 0.88 29 ASP A O 20
ATOM 20676 N N . VAL A 1 30 ? -0.562 2.950 -9.974 1.00 0.64 30 VAL A N 20
ATOM 20677 C CA . VAL A 1 30 ? -0.527 2.340 -8.667 1.00 0.51 30 VAL A CA 20
ATOM 20678 C C . VAL A 1 30 ? 0.945 2.123 -8.277 1.00 0.59 30 VAL A C 20
ATOM 20679 O O . VAL A 1 30 ? 1.847 2.388 -9.071 1.00 0.79 30 VAL A O 20
ATOM 20692 N N . ARG A 1 31 ? 1.227 1.648 -7.061 1.00 0.50 31 ARG A N 20
ATOM 20693 C CA . ARG A 1 31 ? 2.607 1.491 -6.596 1.00 0.61 31 ARG A CA 20
ATOM 20694 C C . ARG A 1 31 ? 2.716 0.258 -5.708 1.00 0.62 31 ARG A C 20
ATOM 20695 O O . ARG A 1 31 ? 1.773 -0.099 -5.011 1.00 0.61 31 ARG A O 20
ATOM 20716 N N . CYS A 1 32 ? 3.870 -0.405 -5.715 1.00 0.71 32 CYS A N 20
ATOM 20717 C CA . CYS A 1 32 ? 4.072 -1.639 -4.979 1.00 0.70 32 CYS A CA 20
ATOM 20718 C C . CYS A 1 32 ? 5.066 -1.371 -3.861 1.00 0.64 32 CYS A C 20
ATOM 20719 O O . CYS A 1 32 ? 6.161 -0.873 -4.118 1.00 0.69 32 CYS A O 20
ATOM 20727 N N . LEU A 1 33 ? 4.686 -1.655 -2.617 1.00 0.62 33 LEU A N 20
ATOM 20728 C CA . LEU A 1 33 ? 5.610 -1.670 -1.496 1.00 0.59 33 LEU A CA 20
ATOM 20729 C C . LEU A 1 33 ? 6.316 -3.022 -1.479 1.00 0.64 33 LEU A C 20
ATOM 20730 O O . LEU A 1 33 ? 5.764 -4.022 -1.929 1.00 0.76 33 LEU A O 20
ATOM 20746 N N . PRO A 1 34 ? 7.521 -3.090 -0.908 1.00 0.68 34 PRO A N 20
ATOM 20747 C CA . PRO A 1 34 ? 8.246 -4.342 -0.794 1.00 0.75 34 PRO A CA 20
ATOM 20748 C C . PRO A 1 34 ? 7.601 -5.297 0.217 1.00 0.70 34 PRO A C 20
ATOM 20749 O O . PRO A 1 34 ? 7.942 -6.476 0.229 1.00 0.89 34 PRO A O 20
ATOM 20760 N N . CYS A 1 35 ? 6.686 -4.831 1.078 1.00 0.61 35 CYS A N 20
ATOM 20761 C CA . CYS A 1 35 ? 6.237 -5.607 2.230 1.00 0.61 35 CYS A CA 20
ATOM 20762 C C . CYS A 1 35 ? 5.050 -6.518 1.863 1.00 0.70 35 CYS A C 20
ATOM 20763 O O . CYS A 1 35 ? 4.089 -6.610 2.645 1.00 1.05 35 CYS A O 20
ATOM 20770 N N . MET A 1 36 ? 5.123 -7.182 0.701 1.00 0.68 36 MET A N 20
ATOM 20771 C CA . MET A 1 36 ? 4.101 -8.012 0.073 1.00 0.73 36 MET A CA 20
ATOM 20772 C C . MET A 1 36 ? 2.758 -7.309 -0.049 1.00 0.66 36 MET A C 20
ATOM 20773 O O . MET A 1 36 ? 1.726 -7.951 0.074 1.00 0.67 36 MET A O 20
ATOM 20787 N N . HIS A 1 37 ? 2.745 -6.008 -0.344 1.00 0.64 37 HIS A N 20
ATOM 20788 C CA . HIS A 1 37 ? 1.515 -5.258 -0.500 1.00 0.63 37 HIS A CA 20
ATOM 20789 C C . HIS A 1 37 ? 1.701 -4.177 -1.552 1.00 0.60 37 HIS A C 20
ATOM 20790 O O . HIS A 1 37 ? 2.798 -3.650 -1.702 1.00 0.62 37 HIS A O 20
ATOM 20804 N N . LEU A 1 38 ? 0.636 -3.821 -2.270 1.00 0.60 38 LEU A N 20
ATOM 20805 C CA . LEU A 1 38 ? 0.665 -2.757 -3.266 1.00 0.59 38 LEU A CA 20
ATOM 20806 C C . LEU A 1 38 ? -0.574 -1.911 -3.053 1.00 0.52 38 LEU A C 20
ATOM 20807 O O . LEU A 1 38 ? -1.616 -2.482 -2.750 1.00 0.61 38 LEU A O 20
ATOM 20823 N N . PHE A 1 39 ? -0.473 -0.589 -3.198 1.00 0.43 39 PHE A N 20
ATOM 20824 C CA . PHE A 1 39 ? -1.593 0.327 -3.047 1.00 0.37 39 PHE A CA 20
ATOM 20825 C C . PHE A 1 39 ? -1.424 1.483 -4.024 1.00 0.36 39 PHE A C 20
ATOM 20826 O O . PHE A 1 39 ? -0.376 1.638 -4.640 1.00 0.44 39 PHE A O 20
ATOM 20843 N N . HIS A 1 40 ? -2.445 2.329 -4.143 1.00 0.33 40 HIS A N 20
ATOM 20844 C CA . HIS A 1 40 ? -2.392 3.524 -4.976 1.00 0.34 40 HIS A CA 20
ATOM 20845 C C . HIS A 1 40 ? -1.106 4.319 -4.723 1.00 0.39 40 HIS A C 20
ATOM 20846 O O . HIS A 1 40 ? -0.775 4.564 -3.564 1.00 0.41 40 HIS A O 20
ATOM 20860 N N . GLN A 1 41 ? -0.414 4.761 -5.783 1.00 0.45 41 GLN A N 20
ATOM 20861 C CA . GLN A 1 41 ? 0.793 5.577 -5.642 1.00 0.54 41 GLN A CA 20
ATOM 20862 C C . GLN A 1 41 ? 0.538 6.748 -4.700 1.00 0.56 41 GLN A C 20
ATOM 20863 O O . GLN A 1 41 ? 1.277 6.952 -3.751 1.00 0.61 41 GLN A O 20
ATOM 20877 N N . VAL A 1 42 ? -0.525 7.506 -4.939 1.00 0.57 42 VAL A N 20
ATOM 20878 C CA . VAL A 1 42 ? -0.806 8.693 -4.138 1.00 0.64 42 VAL A CA 20
ATOM 20879 C C . VAL A 1 42 ? -0.985 8.349 -2.661 1.00 0.63 42 VAL A C 20
ATOM 20880 O O . VAL A 1 42 ? -0.527 9.081 -1.787 1.00 0.71 42 VAL A O 20
ATOM 20893 N N . CYS A 1 43 ? -1.653 7.225 -2.391 1.00 0.53 43 CYS A N 20
ATOM 20894 C CA . CYS A 1 43 ? -1.894 6.761 -1.033 1.00 0.51 43 CYS A CA 20
ATOM 20895 C C . CYS A 1 43 ? -0.538 6.552 -0.353 1.00 0.55 43 CYS A C 20
ATOM 20896 O O . CYS A 1 43 ? -0.304 7.125 0.708 1.00 0.62 43 CYS A O 20
ATOM 20903 N N . VAL A 1 44 ? 0.363 5.746 -0.928 1.00 0.52 44 VAL A N 20
ATOM 20904 C CA . VAL A 1 44 ? 1.664 5.530 -0.304 1.00 0.57 44 VAL A CA 20
ATOM 20905 C C . VAL A 1 44 ? 2.407 6.858 -0.148 1.00 0.67 44 VAL A C 20
ATOM 20906 O O . VAL A 1 44 ? 2.999 7.127 0.889 1.00 0.69 44 VAL A O 20
ATOM 20919 N N . ASP A 1 45 ? 2.319 7.727 -1.146 1.00 0.73 45 ASP A N 20
ATOM 20920 C CA . ASP A 1 45 ? 3.104 8.950 -1.278 1.00 0.81 45 ASP A CA 20
ATOM 20921 C C . ASP A 1 45 ? 2.742 10.013 -0.236 1.00 0.85 45 ASP A C 20
ATOM 20922 O O . ASP A 1 45 ? 3.454 11.004 -0.092 1.00 0.99 45 ASP A O 20
ATOM 20931 N N . GLN A 1 46 ? 1.683 9.792 0.542 1.00 0.78 46 GLN A N 20
ATOM 20932 C CA . GLN A 1 46 ? 1.378 10.594 1.727 1.00 0.82 46 GLN A CA 20
ATOM 20933 C C . GLN A 1 46 ? 1.300 9.743 2.994 1.00 0.81 46 GLN A C 20
ATOM 20934 O O . GLN A 1 46 ? 1.495 10.250 4.099 1.00 0.88 46 GLN A O 20
ATOM 20948 N N . TRP A 1 47 ? 1.039 8.445 2.884 1.00 0.76 47 TRP A N 20
ATOM 20949 C CA . TRP A 1 47 ? 0.925 7.602 4.051 1.00 0.79 47 TRP A CA 20
ATOM 20950 C C . TRP A 1 47 ? 2.320 7.375 4.627 1.00 0.74 47 TRP A C 20
ATOM 20951 O O . TRP A 1 47 ? 2.470 7.309 5.836 1.00 0.98 47 TRP A O 20
ATOM 20972 N N . LEU A 1 48 ? 3.354 7.360 3.785 1.00 0.59 48 LEU A N 20
ATOM 20973 C CA . LEU A 1 48 ? 4.758 7.285 4.180 1.00 0.60 48 LEU A CA 20
ATOM 20974 C C . LEU A 1 48 ? 5.271 8.588 4.794 1.00 0.66 48 LEU A C 20
ATOM 20975 O O . LEU A 1 48 ? 6.439 8.671 5.171 1.00 0.72 48 LEU A O 20
ATOM 20991 N N . ILE A 1 49 ? 4.435 9.626 4.831 1.00 0.72 49 ILE A N 20
ATOM 20992 C CA . ILE A 1 49 ? 4.791 10.939 5.338 1.00 0.86 49 ILE A CA 20
ATOM 20993 C C . ILE A 1 49 ? 4.174 11.029 6.730 1.00 0.89 49 ILE A C 20
ATOM 20994 O O . ILE A 1 49 ? 4.866 11.302 7.706 1.00 0.97 49 ILE A O 20
ATOM 21010 N N . THR A 1 50 ? 2.865 10.781 6.839 1.00 0.88 50 THR A N 20
ATOM 21011 C CA . THR A 1 50 ? 2.182 10.812 8.128 1.00 0.97 50 THR A CA 20
ATOM 21012 C C . THR A 1 50 ? 2.375 9.522 8.929 1.00 0.88 50 THR A C 20
ATOM 21013 O O . THR A 1 50 ? 1.959 9.460 10.084 1.00 1.06 50 THR A O 20
ATOM 21024 N N . ASN A 1 51 ? 2.931 8.478 8.318 1.00 0.67 51 ASN A N 20
ATOM 21025 C CA . ASN A 1 51 ? 3.107 7.159 8.911 1.00 0.63 51 ASN A CA 20
ATOM 21026 C C . ASN A 1 51 ? 4.372 6.532 8.315 1.00 0.59 51 ASN A C 20
ATOM 21027 O O . ASN A 1 51 ? 4.952 7.103 7.396 1.00 1.04 51 ASN A O 20
ATOM 21038 N N . LYS A 1 52 ? 4.839 5.383 8.819 1.00 0.53 52 LYS A N 20
ATOM 21039 C CA . LYS A 1 52 ? 6.120 4.842 8.355 1.00 0.52 52 LYS A CA 20
ATOM 21040 C C . LYS A 1 52 ? 6.208 3.316 8.476 1.00 0.62 52 LYS A C 20
ATOM 21041 O O . LYS A 1 52 ? 7.300 2.765 8.622 1.00 0.90 52 LYS A O 20
ATOM 21060 N N . LYS A 1 53 ? 5.072 2.611 8.416 1.00 0.53 53 LYS A N 20
ATOM 21061 C CA . LYS A 1 53 ? 4.996 1.202 8.782 1.00 0.69 53 LYS A CA 20
ATOM 21062 C C . LYS A 1 53 ? 3.964 0.464 7.951 1.00 0.64 53 LYS A C 20
ATOM 21063 O O . LYS A 1 53 ? 2.964 1.086 7.618 1.00 0.64 53 LYS A O 20
ATOM 21082 N N . CYS A 1 54 ? 4.191 -0.818 7.617 1.00 0.69 54 CYS A N 20
ATOM 21083 C CA . CYS A 1 54 ? 3.333 -1.547 6.681 1.00 0.67 54 CYS A CA 20
ATOM 21084 C C . CYS A 1 54 ? 1.923 -1.560 7.300 1.00 0.67 54 CYS A C 20
ATOM 21085 O O . CYS A 1 54 ? 1.837 -1.769 8.510 1.00 0.73 54 CYS A O 20
ATOM 21092 N N . PRO A 1 55 ? 0.809 -1.367 6.575 1.00 0.66 55 PRO A N 20
ATOM 21093 C CA . PRO A 1 55 ? -0.467 -1.217 7.252 1.00 0.70 55 PRO A CA 20
ATOM 21094 C C . PRO A 1 55 ? -0.932 -2.576 7.774 1.00 0.73 55 PRO A C 20
ATOM 21095 O O . PRO A 1 55 ? -1.424 -2.681 8.894 1.00 0.99 55 PRO A O 20
ATOM 21106 N N . ILE A 1 56 ? -0.776 -3.616 6.952 1.00 0.59 56 ILE A N 20
ATOM 21107 C CA . ILE A 1 56 ? -1.177 -4.971 7.291 1.00 0.65 56 ILE A CA 20
ATOM 21108 C C . ILE A 1 56 ? -0.084 -5.588 8.160 1.00 0.70 56 ILE A C 20
ATOM 21109 O O . ILE A 1 56 ? -0.351 -6.009 9.282 1.00 0.79 56 ILE A O 20
ATOM 21125 N N . CYS A 1 57 ? 1.150 -5.648 7.644 1.00 0.69 57 CYS A N 20
ATOM 21126 C CA . CYS A 1 57 ? 2.228 -6.372 8.307 1.00 0.74 57 CYS A CA 20
ATOM 21127 C C . CYS A 1 57 ? 2.611 -5.683 9.626 1.00 0.77 57 CYS A C 20
ATOM 21128 O O . CYS A 1 57 ? 3.184 -6.322 10.503 1.00 0.83 57 CYS A O 20
ATOM 21135 N N . ARG A 1 58 ? 2.344 -4.376 9.754 1.00 0.76 58 ARG A N 20
ATOM 21136 C CA . ARG A 1 58 ? 2.728 -3.533 10.888 1.00 0.85 58 ARG A CA 20
ATOM 21137 C C . ARG A 1 58 ? 4.195 -3.666 11.294 1.00 0.87 58 ARG A C 20
ATOM 21138 O O . ARG A 1 58 ? 4.543 -3.306 12.414 1.00 1.08 58 ARG A O 20
ATOM 21159 N N . VAL A 1 59 ? 5.075 -4.086 10.386 1.00 0.74 59 VAL A N 20
ATOM 21160 C CA . VAL A 1 59 ? 6.502 -3.969 10.615 1.00 0.77 59 VAL A CA 20
ATOM 21161 C C . VAL A 1 59 ? 6.879 -2.603 10.073 1.00 0.72 59 VAL A C 20
ATOM 21162 O O . VAL A 1 59 ? 6.404 -2.214 9.004 1.00 0.70 59 VAL A O 20
ATOM 21175 N N . ASP A 1 60 ? 7.656 -1.822 10.813 1.00 0.74 60 ASP A N 20
ATOM 21176 C CA . ASP A 1 60 ? 7.937 -0.473 10.382 1.00 0.72 60 ASP A CA 20
ATOM 21177 C C . ASP A 1 60 ? 8.894 -0.523 9.191 1.00 0.71 60 ASP A C 20
ATOM 21178 O O . ASP A 1 60 ? 10.091 -0.744 9.345 1.00 0.79 60 ASP A O 20
ATOM 21187 N N . ILE A 1 61 ? 8.353 -0.337 7.987 1.00 0.68 61 ILE A N 20
ATOM 21188 C CA . ILE A 1 61 ? 9.066 -0.546 6.736 1.00 0.78 61 ILE A CA 20
ATOM 21189 C C . ILE A 1 61 ? 10.175 0.475 6.503 1.00 1.05 61 ILE A C 20
ATOM 21190 O O . ILE A 1 61 ? 11.122 0.161 5.789 1.00 1.53 61 ILE A O 20
ATOM 21206 N N . GLU A 1 62 ? 10.034 1.710 7.000 1.00 1.01 62 GLU A N 20
ATOM 21207 C CA . GLU A 1 62 ? 10.983 2.806 6.775 1.00 1.25 62 GLU A CA 20
ATOM 21208 C C . GLU A 1 62 ? 11.222 3.180 5.300 1.00 1.64 62 GLU A C 20
ATOM 21209 O O . GLU A 1 62 ? 11.950 4.130 5.016 1.00 1.84 62 GLU A O 20
ATOM 21221 N N . ALA A 1 63 ? 10.617 2.480 4.337 1.00 2.20 63 ALA A N 20
ATOM 21222 C CA . ALA A 1 63 ? 10.944 2.659 2.936 1.00 3.00 63 ALA A CA 20
ATOM 21223 C C . ALA A 1 63 ? 10.572 4.056 2.458 1.00 3.51 63 ALA A C 20
ATOM 21224 O O . ALA A 1 63 ? 9.439 4.511 2.607 1.00 4.08 63 ALA A O 20
ATOM 21231 N N . GLN A 1 64 ? 11.546 4.699 1.823 1.00 3.88 64 GLN A N 20
ATOM 21232 C CA . GLN A 1 64 ? 11.426 6.036 1.271 1.00 4.81 64 GLN A CA 20
ATOM 21233 C C . GLN A 1 64 ? 12.463 6.177 0.151 1.00 5.00 64 GLN A C 20
ATOM 21234 O O . GLN A 1 64 ? 13.209 7.151 0.080 1.00 5.58 64 GLN A O 20
ATOM 21248 N N . LEU A 1 65 ? 12.532 5.178 -0.736 1.00 5.13 65 LEU A N 20
ATOM 21249 C CA . LEU A 1 65 ? 13.396 5.290 -1.908 1.00 5.84 65 LEU A CA 20
ATOM 21250 C C . LEU A 1 65 ? 12.992 6.528 -2.714 1.00 6.66 65 LEU A C 20
ATOM 21251 O O . LEU A 1 65 ? 11.804 6.833 -2.796 1.00 7.30 65 LEU A O 20
ATOM 21267 N N . PRO A 1 66 ? 13.961 7.213 -3.336 1.00 7.23 66 PRO A N 20
ATOM 21268 C CA . PRO A 1 66 ? 13.711 8.417 -4.111 1.00 8.39 66 PRO A CA 20
ATOM 21269 C C . PRO A 1 66 ? 12.931 8.101 -5.386 1.00 8.92 66 PRO A C 20
ATOM 21270 O O . PRO A 1 66 ? 12.110 8.907 -5.811 1.00 10.09 66 PRO A O 20
ATOM 21281 N N . SER A 1 67 ? 13.187 6.936 -5.993 1.00 8.60 67 SER A N 20
ATOM 21282 C CA . SER A 1 67 ? 12.632 6.567 -7.288 1.00 9.52 67 SER A CA 20
ATOM 21283 C C . SER A 1 67 ? 13.017 7.592 -8.366 1.00 9.84 67 SER A C 20
ATOM 21284 O O . SER A 1 67 ? 13.953 8.366 -8.177 1.00 9.85 67 SER A O 20
ATOM 21292 N N . GLU A 1 68 ? 12.374 7.522 -9.534 1.00 10.59 68 GLU A N 20
ATOM 21293 C CA . GLU A 1 68 ? 12.706 8.371 -10.670 1.00 11.17 68 GLU A CA 20
ATOM 21294 C C . GLU A 1 68 ? 12.160 9.780 -10.426 1.00 11.05 68 GLU A C 20
ATOM 21295 O O . GLU A 1 68 ? 12.895 10.765 -10.464 1.00 11.29 68 GLU A O 20
ATOM 21307 N N . SER A 1 69 ? 10.851 9.866 -10.185 1.00 11.10 69 SER A N 20
ATOM 21308 C CA . SER A 1 69 ? 10.120 11.090 -9.920 1.00 11.37 69 SER A CA 20
ATOM 21309 C C . SER A 1 69 ? 8.786 10.680 -9.323 1.00 11.25 69 SER A C 20
ATOM 21310 O O . SER A 1 69 ? 8.235 9.715 -9.905 1.00 11.74 69 SER A O 20
ATOM 21321 N N . MET A 1 1 ? -27.781 -11.409 -14.091 1.00 20.00 1 MET A N 21
ATOM 21322 C CA . MET A 1 1 ? -28.214 -10.652 -12.901 1.00 19.81 1 MET A CA 21
ATOM 21323 C C . MET A 1 1 ? -27.043 -9.810 -12.423 1.00 19.14 1 MET A C 21
ATOM 21324 O O . MET A 1 1 ? -25.946 -9.974 -12.948 1.00 19.00 1 MET A O 21
ATOM 21340 N N . LYS A 1 2 ? -27.253 -8.898 -11.467 1.00 18.99 2 LYS A N 21
ATOM 21341 C CA . LYS A 1 2 ? -26.127 -8.163 -10.914 1.00 18.56 2 LYS A CA 21
ATOM 21342 C C . LYS A 1 2 ? -25.264 -9.170 -10.161 1.00 17.64 2 LYS A C 21
ATOM 21343 O O . LYS A 1 2 ? -25.777 -9.883 -9.303 1.00 17.67 2 LYS A O 21
ATOM 21362 N N . GLN A 1 3 ? -23.975 -9.229 -10.470 1.00 17.03 3 GLN A N 21
ATOM 21363 C CA . GLN A 1 3 ? -23.019 -10.085 -9.793 1.00 16.16 3 GLN A CA 21
ATOM 21364 C C . GLN A 1 3 ? -21.685 -9.351 -9.802 1.00 15.75 3 GLN A C 21
ATOM 21365 O O . GLN A 1 3 ? -21.566 -8.293 -10.421 1.00 16.36 3 GLN A O 21
ATOM 21379 N N . ASP A 1 4 ? -20.703 -9.900 -9.096 1.00 14.93 4 ASP A N 21
ATOM 21380 C CA . ASP A 1 4 ? -19.349 -9.379 -9.035 1.00 14.55 4 ASP A CA 21
ATOM 21381 C C . ASP A 1 4 ? -18.436 -10.576 -8.769 1.00 13.77 4 ASP A C 21
ATOM 21382 O O . ASP A 1 4 ? -18.906 -11.585 -8.240 1.00 13.78 4 ASP A O 21
ATOM 21391 N N . GLY A 1 5 ? -17.169 -10.513 -9.171 1.00 13.33 5 GLY A N 21
ATOM 21392 C CA . GLY A 1 5 ? -16.257 -11.638 -9.066 1.00 12.68 5 GLY A CA 21
ATOM 21393 C C . GLY A 1 5 ? -15.031 -11.401 -9.937 1.00 12.31 5 GLY A C 21
ATOM 21394 O O . GLY A 1 5 ? -15.051 -10.550 -10.822 1.00 12.77 5 GLY A O 21
ATOM 21398 N N . GLU A 1 6 ? -13.965 -12.161 -9.691 1.00 11.75 6 GLU A N 21
ATOM 21399 C CA . GLU A 1 6 ? -12.664 -11.967 -10.308 1.00 11.52 6 GLU A CA 21
ATOM 21400 C C . GLU A 1 6 ? -12.007 -13.338 -10.453 1.00 11.00 6 GLU A C 21
ATOM 21401 O O . GLU A 1 6 ? -12.362 -14.275 -9.736 1.00 10.93 6 GLU A O 21
ATOM 21413 N N . GLU A 1 7 ? -11.038 -13.455 -11.361 1.00 11.02 7 GLU A N 21
ATOM 21414 C CA . GLU A 1 7 ? -10.210 -14.630 -11.532 1.00 10.86 7 GLU A CA 21
ATOM 21415 C C . GLU A 1 7 ? -8.829 -14.091 -11.884 1.00 10.78 7 GLU A C 21
ATOM 21416 O O . GLU A 1 7 ? -8.665 -13.419 -12.899 1.00 11.58 7 GLU A O 21
ATOM 21428 N N . GLY A 1 8 ? -7.850 -14.340 -11.021 1.00 10.08 8 GLY A N 21
ATOM 21429 C CA . GLY A 1 8 ? -6.480 -13.892 -11.198 1.00 10.11 8 GLY A CA 21
ATOM 21430 C C . GLY A 1 8 ? -5.558 -14.763 -10.351 1.00 8.92 8 GLY A C 21
ATOM 21431 O O . GLY A 1 8 ? -6.030 -15.636 -9.625 1.00 8.41 8 GLY A O 21
ATOM 21435 N N . THR A 1 9 ? -4.246 -14.538 -10.441 1.00 8.78 9 THR A N 21
ATOM 21436 C CA . THR A 1 9 ? -3.272 -15.188 -9.575 1.00 7.79 9 THR A CA 21
ATOM 21437 C C . THR A 1 9 ? -2.676 -14.107 -8.690 1.00 7.49 9 THR A C 21
ATOM 21438 O O . THR A 1 9 ? -2.470 -12.990 -9.154 1.00 8.56 9 THR A O 21
ATOM 21449 N N . GLU A 1 10 ? -2.424 -14.445 -7.429 1.00 6.45 10 GLU A N 21
ATOM 21450 C CA . GLU A 1 10 ? -2.102 -13.495 -6.367 1.00 6.32 10 GLU A CA 21
ATOM 21451 C C . GLU A 1 10 ? -1.461 -14.245 -5.200 1.00 4.92 10 GLU A C 21
ATOM 21452 O O . GLU A 1 10 ? -0.429 -13.824 -4.683 1.00 5.14 10 GLU A O 21
ATOM 21464 N N . GLU A 1 11 ? -2.080 -15.362 -4.797 1.00 4.43 11 GLU A N 21
ATOM 21465 C CA . GLU A 1 11 ? -1.739 -16.152 -3.616 1.00 4.25 11 GLU A CA 21
ATOM 21466 C C . GLU A 1 11 ? -1.876 -15.328 -2.336 1.00 3.91 11 GLU A C 21
ATOM 21467 O O . GLU A 1 11 ? -2.891 -15.450 -1.657 1.00 4.72 11 GLU A O 21
ATOM 21479 N N . ASP A 1 12 ? -0.880 -14.513 -1.989 1.00 3.15 12 ASP A N 21
ATOM 21480 C CA . ASP A 1 12 ? -0.914 -13.685 -0.792 1.00 3.39 12 ASP A CA 21
ATOM 21481 C C . ASP A 1 12 ? 0.116 -12.576 -0.968 1.00 2.73 12 ASP A C 21
ATOM 21482 O O . ASP A 1 12 ? 1.285 -12.737 -0.627 1.00 3.28 12 ASP A O 21
ATOM 21491 N N . THR A 1 13 ? -0.294 -11.475 -1.597 1.00 2.01 13 THR A N 21
ATOM 21492 C CA . THR A 1 13 ? 0.551 -10.316 -1.848 1.00 1.76 13 THR A CA 21
ATOM 21493 C C . THR A 1 13 ? -0.348 -9.088 -1.991 1.00 1.80 13 THR A C 21
ATOM 21494 O O . THR A 1 13 ? -0.285 -8.171 -1.177 1.00 2.60 13 THR A O 21
ATOM 21505 N N . GLU A 1 14 ? -1.215 -9.036 -3.003 1.00 1.50 14 GLU A N 21
ATOM 21506 C CA . GLU A 1 14 ? -1.965 -7.819 -3.262 1.00 1.97 14 GLU A CA 21
ATOM 21507 C C . GLU A 1 14 ? -3.444 -8.134 -3.395 1.00 1.23 14 GLU A C 21
ATOM 21508 O O . GLU A 1 14 ? -3.820 -9.004 -4.167 1.00 1.35 14 GLU A O 21
ATOM 21520 N N . GLU A 1 15 ? -4.277 -7.449 -2.608 1.00 1.16 15 GLU A N 21
ATOM 21521 C CA . GLU A 1 15 ? -5.722 -7.538 -2.702 1.00 0.95 15 GLU A CA 21
ATOM 21522 C C . GLU A 1 15 ? -6.262 -6.218 -2.131 1.00 1.01 15 GLU A C 21
ATOM 21523 O O . GLU A 1 15 ? -6.336 -6.078 -0.914 1.00 2.08 15 GLU A O 21
ATOM 21535 N N . LYS A 1 16 ? -6.634 -5.252 -2.988 1.00 0.79 16 LYS A N 21
ATOM 21536 C CA . LYS A 1 16 ? -7.372 -4.044 -2.622 1.00 0.65 16 LYS A CA 21
ATOM 21537 C C . LYS A 1 16 ? -6.559 -3.047 -1.767 1.00 0.59 16 LYS A C 21
ATOM 21538 O O . LYS A 1 16 ? -5.566 -3.381 -1.120 1.00 0.83 16 LYS A O 21
ATOM 21557 N N . CYS A 1 17 ? -6.928 -1.762 -1.818 1.00 0.43 17 CYS A N 21
ATOM 21558 C CA . CYS A 1 17 ? -6.159 -0.729 -1.123 1.00 0.40 17 CYS A CA 21
ATOM 21559 C C . CYS A 1 17 ? -6.423 -0.938 0.361 1.00 0.45 17 CYS A C 21
ATOM 21560 O O . CYS A 1 17 ? -7.577 -1.050 0.756 1.00 0.58 17 CYS A O 21
ATOM 21567 N N . THR A 1 18 ? -5.379 -0.967 1.187 1.00 0.42 18 THR A N 21
ATOM 21568 C CA . THR A 1 18 ? -5.531 -1.138 2.625 1.00 0.47 18 THR A CA 21
ATOM 21569 C C . THR A 1 18 ? -5.101 0.126 3.373 1.00 0.43 18 THR A C 21
ATOM 21570 O O . THR A 1 18 ? -5.515 0.326 4.508 1.00 0.52 18 THR A O 21
ATOM 21581 N N . ILE A 1 19 ? -4.327 1.016 2.738 1.00 0.38 19 ILE A N 21
ATOM 21582 C CA . ILE A 1 19 ? -4.067 2.343 3.282 1.00 0.37 19 ILE A CA 21
ATOM 21583 C C . ILE A 1 19 ? -5.399 3.053 3.506 1.00 0.39 19 ILE A C 21
ATOM 21584 O O . ILE A 1 19 ? -5.707 3.500 4.607 1.00 0.45 19 ILE A O 21
ATOM 21600 N N . CYS A 1 20 ? -6.144 3.205 2.411 1.00 0.36 20 CYS A N 21
ATOM 21601 C CA . CYS A 1 20 ? -7.368 3.982 2.346 1.00 0.39 20 CYS A CA 21
ATOM 21602 C C . CYS A 1 20 ? -8.591 3.082 2.549 1.00 0.44 20 CYS A C 21
ATOM 21603 O O . CYS A 1 20 ? -9.684 3.595 2.769 1.00 0.53 20 CYS A O 21
ATOM 21610 N N . LEU A 1 21 ? -8.410 1.759 2.463 1.00 0.44 21 LEU A N 21
ATOM 21611 C CA . LEU A 1 21 ? -9.491 0.782 2.395 1.00 0.51 21 LEU A CA 21
ATOM 21612 C C . LEU A 1 21 ? -10.412 1.070 1.208 1.00 0.53 21 LEU A C 21
ATOM 21613 O O . LEU A 1 21 ? -11.476 1.672 1.320 1.00 0.83 21 LEU A O 21
ATOM 21629 N N . SER A 1 22 ? -9.984 0.595 0.042 1.00 0.50 22 SER A N 21
ATOM 21630 C CA . SER A 1 22 ? -10.682 0.729 -1.221 1.00 0.49 22 SER A CA 21
ATOM 21631 C C . SER A 1 22 ? -10.236 -0.425 -2.115 1.00 0.49 22 SER A C 21
ATOM 21632 O O . SER A 1 22 ? -9.770 -1.435 -1.605 1.00 0.60 22 SER A O 21
ATOM 21640 N N . ILE A 1 23 ? -10.333 -0.286 -3.433 1.00 0.50 23 ILE A N 21
ATOM 21641 C CA . ILE A 1 23 ? -9.977 -1.290 -4.424 1.00 0.50 23 ILE A CA 21
ATOM 21642 C C . ILE A 1 23 ? -8.718 -0.829 -5.153 1.00 0.46 23 ILE A C 21
ATOM 21643 O O . ILE A 1 23 ? -8.336 0.338 -5.056 1.00 0.50 23 ILE A O 21
ATOM 21659 N N . LEU A 1 24 ? -8.090 -1.752 -5.883 1.00 0.47 24 LEU A N 21
ATOM 21660 C CA . LEU A 1 24 ? -6.972 -1.509 -6.770 1.00 0.47 24 LEU A CA 21
ATOM 21661 C C . LEU A 1 24 ? -7.276 -2.230 -8.072 1.00 0.58 24 LEU A C 21
ATOM 21662 O O . LEU A 1 24 ? -7.132 -3.446 -8.154 1.00 0.75 24 LEU A O 21
ATOM 21678 N N . GLU A 1 25 ? -7.741 -1.490 -9.068 1.00 0.56 25 GLU A N 21
ATOM 21679 C CA . GLU A 1 25 ? -7.910 -1.995 -10.418 1.00 0.66 25 GLU A CA 21
ATOM 21680 C C . GLU A 1 25 ? -6.643 -1.681 -11.215 1.00 0.62 25 GLU A C 21
ATOM 21681 O O . GLU A 1 25 ? -5.870 -0.797 -10.848 1.00 0.58 25 GLU A O 21
ATOM 21693 N N . GLU A 1 26 ? -6.410 -2.396 -12.316 1.00 0.71 26 GLU A N 21
ATOM 21694 C CA . GLU A 1 26 ? -5.313 -2.046 -13.205 1.00 0.79 26 GLU A CA 21
ATOM 21695 C C . GLU A 1 26 ? -5.706 -0.834 -14.048 1.00 0.78 26 GLU A C 21
ATOM 21696 O O . GLU A 1 26 ? -6.887 -0.544 -14.227 1.00 0.76 26 GLU A O 21
ATOM 21708 N N . GLY A 1 27 ? -4.712 -0.137 -14.603 1.00 0.91 27 GLY A N 21
ATOM 21709 C CA . GLY A 1 27 ? -4.938 0.994 -15.489 1.00 1.00 27 GLY A CA 21
ATOM 21710 C C . GLY A 1 27 ? -4.497 2.295 -14.836 1.00 1.03 27 GLY A C 21
ATOM 21711 O O . GLY A 1 27 ? -3.992 3.180 -15.521 1.00 1.24 27 GLY A O 21
ATOM 21715 N N . GLU A 1 28 ? -4.692 2.426 -13.524 1.00 0.85 28 GLU A N 21
ATOM 21716 C CA . GLU A 1 28 ? -4.196 3.585 -12.799 1.00 0.85 28 GLU A CA 21
ATOM 21717 C C . GLU A 1 28 ? -2.710 3.420 -12.464 1.00 0.83 28 GLU A C 21
ATOM 21718 O O . GLU A 1 28 ? -2.167 2.314 -12.504 1.00 0.81 28 GLU A O 21
ATOM 21730 N N . ASP A 1 29 ? -2.055 4.523 -12.095 1.00 0.89 29 ASP A N 21
ATOM 21731 C CA . ASP A 1 29 ? -0.679 4.526 -11.619 1.00 0.89 29 ASP A CA 21
ATOM 21732 C C . ASP A 1 29 ? -0.698 4.063 -10.167 1.00 0.73 29 ASP A C 21
ATOM 21733 O O . ASP A 1 29 ? -0.670 4.845 -9.216 1.00 0.82 29 ASP A O 21
ATOM 21742 N N . VAL A 1 30 ? -0.792 2.752 -9.991 1.00 0.58 30 VAL A N 21
ATOM 21743 C CA . VAL A 1 30 ? -0.703 2.126 -8.691 1.00 0.46 30 VAL A CA 21
ATOM 21744 C C . VAL A 1 30 ? 0.783 1.923 -8.351 1.00 0.50 30 VAL A C 21
ATOM 21745 O O . VAL A 1 30 ? 1.656 2.192 -9.176 1.00 0.68 30 VAL A O 21
ATOM 21758 N N . ARG A 1 31 ? 1.110 1.441 -7.150 1.00 0.45 31 ARG A N 21
ATOM 21759 C CA . ARG A 1 31 ? 2.495 1.144 -6.784 1.00 0.50 31 ARG A CA 21
ATOM 21760 C C . ARG A 1 31 ? 2.537 -0.124 -5.937 1.00 0.50 31 ARG A C 21
ATOM 21761 O O . ARG A 1 31 ? 1.567 -0.474 -5.273 1.00 0.53 31 ARG A O 21
ATOM 21782 N N . CYS A 1 32 ? 3.674 -0.817 -5.934 1.00 0.54 32 CYS A N 21
ATOM 21783 C CA . CYS A 1 32 ? 3.868 -1.987 -5.101 1.00 0.53 32 CYS A CA 21
ATOM 21784 C C . CYS A 1 32 ? 4.965 -1.649 -4.105 1.00 0.55 32 CYS A C 21
ATOM 21785 O O . CYS A 1 32 ? 5.981 -1.064 -4.484 1.00 0.63 32 CYS A O 21
ATOM 21793 N N . LEU A 1 33 ? 4.746 -1.982 -2.834 1.00 0.54 33 LEU A N 21
ATOM 21794 C CA . LEU A 1 33 ? 5.762 -1.893 -1.804 1.00 0.56 33 LEU A CA 21
ATOM 21795 C C . LEU A 1 33 ? 6.326 -3.281 -1.539 1.00 0.54 33 LEU A C 21
ATOM 21796 O O . LEU A 1 33 ? 5.614 -4.279 -1.612 1.00 0.53 33 LEU A O 21
ATOM 21812 N N . PRO A 1 34 ? 7.604 -3.361 -1.153 1.00 0.60 34 PRO A N 21
ATOM 21813 C CA . PRO A 1 34 ? 8.265 -4.628 -0.912 1.00 0.64 34 PRO A CA 21
ATOM 21814 C C . PRO A 1 34 ? 7.754 -5.312 0.357 1.00 0.66 34 PRO A C 21
ATOM 21815 O O . PRO A 1 34 ? 8.169 -6.433 0.639 1.00 0.83 34 PRO A O 21
ATOM 21826 N N . CYS A 1 35 ? 6.840 -4.699 1.122 1.00 0.64 35 CYS A N 21
ATOM 21827 C CA . CYS A 1 35 ? 6.362 -5.268 2.376 1.00 0.70 35 CYS A CA 21
ATOM 21828 C C . CYS A 1 35 ? 5.230 -6.286 2.121 1.00 0.72 35 CYS A C 21
ATOM 21829 O O . CYS A 1 35 ? 4.304 -6.374 2.942 1.00 1.06 35 CYS A O 21
ATOM 21836 N N . MET A 1 36 ? 5.313 -7.027 1.005 1.00 0.68 36 MET A N 21
ATOM 21837 C CA . MET A 1 36 ? 4.324 -7.942 0.441 1.00 0.72 36 MET A CA 21
ATOM 21838 C C . MET A 1 36 ? 2.943 -7.319 0.266 1.00 0.66 36 MET A C 21
ATOM 21839 O O . MET A 1 36 ? 1.964 -8.033 0.411 1.00 0.69 36 MET A O 21
ATOM 21853 N N . HIS A 1 37 ? 2.830 -6.028 -0.078 1.00 0.59 37 HIS A N 21
ATOM 21854 C CA . HIS A 1 37 ? 1.547 -5.366 -0.265 1.00 0.54 37 HIS A CA 21
ATOM 21855 C C . HIS A 1 37 ? 1.668 -4.257 -1.310 1.00 0.48 37 HIS A C 21
ATOM 21856 O O . HIS A 1 37 ? 2.714 -3.624 -1.418 1.00 0.51 37 HIS A O 21
ATOM 21870 N N . LEU A 1 38 ? 0.598 -3.993 -2.063 1.00 0.46 38 LEU A N 21
ATOM 21871 C CA . LEU A 1 38 ? 0.557 -3.018 -3.145 1.00 0.44 38 LEU A CA 21
ATOM 21872 C C . LEU A 1 38 ? -0.667 -2.151 -2.923 1.00 0.41 38 LEU A C 21
ATOM 21873 O O . LEU A 1 38 ? -1.714 -2.673 -2.553 1.00 0.48 38 LEU A O 21
ATOM 21889 N N . PHE A 1 39 ? -0.527 -0.840 -3.136 1.00 0.35 39 PHE A N 21
ATOM 21890 C CA . PHE A 1 39 ? -1.587 0.141 -2.953 1.00 0.32 39 PHE A CA 21
ATOM 21891 C C . PHE A 1 39 ? -1.408 1.269 -3.965 1.00 0.31 39 PHE A C 21
ATOM 21892 O O . PHE A 1 39 ? -0.386 1.355 -4.637 1.00 0.36 39 PHE A O 21
ATOM 21909 N N . HIS A 1 40 ? -2.383 2.172 -4.052 1.00 0.28 40 HIS A N 21
ATOM 21910 C CA . HIS A 1 40 ? -2.318 3.344 -4.920 1.00 0.28 40 HIS A CA 21
ATOM 21911 C C . HIS A 1 40 ? -0.989 4.079 -4.753 1.00 0.33 40 HIS A C 21
ATOM 21912 O O . HIS A 1 40 ? -0.596 4.329 -3.614 1.00 0.33 40 HIS A O 21
ATOM 21926 N N . GLN A 1 41 ? -0.332 4.480 -5.852 1.00 0.37 41 GLN A N 21
ATOM 21927 C CA . GLN A 1 41 ? 0.915 5.235 -5.775 1.00 0.43 41 GLN A CA 21
ATOM 21928 C C . GLN A 1 41 ? 0.734 6.436 -4.865 1.00 0.45 41 GLN A C 21
ATOM 21929 O O . GLN A 1 41 ? 1.492 6.617 -3.928 1.00 0.47 41 GLN A O 21
ATOM 21943 N N . VAL A 1 42 ? -0.282 7.250 -5.126 1.00 0.49 42 VAL A N 21
ATOM 21944 C CA . VAL A 1 42 ? -0.503 8.477 -4.370 1.00 0.57 42 VAL A CA 21
ATOM 21945 C C . VAL A 1 42 ? -0.700 8.204 -2.881 1.00 0.56 42 VAL A C 21
ATOM 21946 O O . VAL A 1 42 ? -0.231 8.970 -2.041 1.00 0.65 42 VAL A O 21
ATOM 21959 N N . CYS A 1 43 ? -1.405 7.115 -2.563 1.00 0.47 43 CYS A N 21
ATOM 21960 C CA . CYS A 1 43 ? -1.640 6.712 -1.183 1.00 0.47 43 CYS A CA 21
ATOM 21961 C C . CYS A 1 43 ? -0.280 6.470 -0.525 1.00 0.51 43 CYS A C 21
ATOM 21962 O O . CYS A 1 43 ? 0.007 7.095 0.488 1.00 0.62 43 CYS A O 21
ATOM 21969 N N . VAL A 1 44 ? 0.561 5.572 -1.055 1.00 0.43 44 VAL A N 21
ATOM 21970 C CA . VAL A 1 44 ? 1.850 5.288 -0.426 1.00 0.44 44 VAL A CA 21
ATOM 21971 C C . VAL A 1 44 ? 2.707 6.554 -0.361 1.00 0.52 44 VAL A C 21
ATOM 21972 O O . VAL A 1 44 ? 3.355 6.825 0.644 1.00 0.57 44 VAL A O 21
ATOM 21985 N N . ASP A 1 45 ? 2.663 7.368 -1.405 1.00 0.56 45 ASP A N 21
ATOM 21986 C CA . ASP A 1 45 ? 3.508 8.542 -1.610 1.00 0.68 45 ASP A CA 21
ATOM 21987 C C . ASP A 1 45 ? 3.201 9.662 -0.611 1.00 0.77 45 ASP A C 21
ATOM 21988 O O . ASP A 1 45 ? 3.965 10.619 -0.505 1.00 0.95 45 ASP A O 21
ATOM 21997 N N . GLN A 1 46 ? 2.125 9.531 0.167 1.00 0.70 46 GLN A N 21
ATOM 21998 C CA . GLN A 1 46 ? 1.830 10.411 1.295 1.00 0.82 46 GLN A CA 21
ATOM 21999 C C . GLN A 1 46 ? 1.760 9.642 2.611 1.00 0.77 46 GLN A C 21
ATOM 22000 O O . GLN A 1 46 ? 2.049 10.197 3.669 1.00 0.82 46 GLN A O 21
ATOM 22014 N N . TRP A 1 47 ? 1.381 8.369 2.595 1.00 0.71 47 TRP A N 21
ATOM 22015 C CA . TRP A 1 47 ? 1.207 7.602 3.808 1.00 0.75 47 TRP A CA 21
ATOM 22016 C C . TRP A 1 47 ? 2.582 7.313 4.395 1.00 0.66 47 TRP A C 21
ATOM 22017 O O . TRP A 1 47 ? 2.736 7.296 5.604 1.00 0.91 47 TRP A O 21
ATOM 22038 N N . LEU A 1 48 ? 3.613 7.181 3.563 1.00 0.51 48 LEU A N 21
ATOM 22039 C CA . LEU A 1 48 ? 4.986 7.001 4.013 1.00 0.51 48 LEU A CA 21
ATOM 22040 C C . LEU A 1 48 ? 5.600 8.290 4.555 1.00 0.56 48 LEU A C 21
ATOM 22041 O O . LEU A 1 48 ? 6.716 8.279 5.067 1.00 0.64 48 LEU A O 21
ATOM 22057 N N . ILE A 1 49 ? 4.898 9.412 4.410 1.00 0.63 49 ILE A N 21
ATOM 22058 C CA . ILE A 1 49 ? 5.371 10.714 4.836 1.00 0.76 49 ILE A CA 21
ATOM 22059 C C . ILE A 1 49 ? 4.732 10.942 6.205 1.00 0.79 49 ILE A C 21
ATOM 22060 O O . ILE A 1 49 ? 5.418 11.020 7.225 1.00 0.92 49 ILE A O 21
ATOM 22076 N N . THR A 1 50 ? 3.399 11.005 6.239 1.00 0.78 50 THR A N 21
ATOM 22077 C CA . THR A 1 50 ? 2.659 11.284 7.463 1.00 0.88 50 THR A CA 21
ATOM 22078 C C . THR A 1 50 ? 2.643 10.081 8.405 1.00 0.80 50 THR A C 21
ATOM 22079 O O . THR A 1 50 ? 2.319 10.232 9.580 1.00 0.93 50 THR A O 21
ATOM 22090 N N . ASN A 1 51 ? 2.960 8.891 7.900 1.00 0.64 51 ASN A N 21
ATOM 22091 C CA . ASN A 1 51 ? 3.005 7.642 8.642 1.00 0.61 51 ASN A CA 21
ATOM 22092 C C . ASN A 1 51 ? 4.314 6.957 8.263 1.00 0.58 51 ASN A C 21
ATOM 22093 O O . ASN A 1 51 ? 5.071 7.517 7.472 1.00 1.06 51 ASN A O 21
ATOM 22104 N N . LYS A 1 52 ? 4.638 5.793 8.830 1.00 0.43 52 LYS A N 21
ATOM 22105 C CA . LYS A 1 52 ? 5.871 5.093 8.464 1.00 0.48 52 LYS A CA 21
ATOM 22106 C C . LYS A 1 52 ? 5.882 3.656 8.989 1.00 0.54 52 LYS A C 21
ATOM 22107 O O . LYS A 1 52 ? 6.782 3.253 9.719 1.00 0.88 52 LYS A O 21
ATOM 22126 N N . LYS A 1 53 ? 4.861 2.872 8.637 1.00 0.42 53 LYS A N 21
ATOM 22127 C CA . LYS A 1 53 ? 4.661 1.527 9.151 1.00 0.53 53 LYS A CA 21
ATOM 22128 C C . LYS A 1 53 ? 3.690 0.746 8.267 1.00 0.53 53 LYS A C 21
ATOM 22129 O O . LYS A 1 53 ? 2.790 1.370 7.720 1.00 0.55 53 LYS A O 21
ATOM 22148 N N . CYS A 1 54 ? 3.859 -0.577 8.111 1.00 0.59 54 CYS A N 21
ATOM 22149 C CA . CYS A 1 54 ? 3.078 -1.375 7.161 1.00 0.58 54 CYS A CA 21
ATOM 22150 C C . CYS A 1 54 ? 1.680 -1.597 7.776 1.00 0.65 54 CYS A C 21
ATOM 22151 O O . CYS A 1 54 ? 1.596 -1.770 8.995 1.00 0.70 54 CYS A O 21
ATOM 22158 N N . PRO A 1 55 ? 0.567 -1.583 7.016 1.00 0.70 55 PRO A N 21
ATOM 22159 C CA . PRO A 1 55 ? -0.751 -1.582 7.622 1.00 0.75 55 PRO A CA 21
ATOM 22160 C C . PRO A 1 55 ? -1.158 -2.996 8.041 1.00 0.80 55 PRO A C 21
ATOM 22161 O O . PRO A 1 55 ? -1.598 -3.184 9.172 1.00 1.07 55 PRO A O 21
ATOM 22172 N N . ILE A 1 56 ? -1.043 -3.977 7.140 1.00 0.66 56 ILE A N 21
ATOM 22173 C CA . ILE A 1 56 ? -1.460 -5.354 7.397 1.00 0.71 56 ILE A CA 21
ATOM 22174 C C . ILE A 1 56 ? -0.368 -6.054 8.199 1.00 0.74 56 ILE A C 21
ATOM 22175 O O . ILE A 1 56 ? -0.593 -6.521 9.310 1.00 0.84 56 ILE A O 21
ATOM 22191 N N . CYS A 1 57 ? 0.820 -6.132 7.600 1.00 0.71 57 CYS A N 21
ATOM 22192 C CA . CYS A 1 57 ? 1.985 -6.827 8.128 1.00 0.77 57 CYS A CA 21
ATOM 22193 C C . CYS A 1 57 ? 2.431 -6.216 9.462 1.00 0.84 57 CYS A C 21
ATOM 22194 O O . CYS A 1 57 ? 3.074 -6.902 10.250 1.00 0.94 57 CYS A O 21
ATOM 22201 N N . ARG A 1 58 ? 2.093 -4.947 9.730 1.00 0.84 58 ARG A N 21
ATOM 22202 C CA . ARG A 1 58 ? 2.387 -4.277 10.997 1.00 0.96 58 ARG A CA 21
ATOM 22203 C C . ARG A 1 58 ? 3.853 -4.418 11.403 1.00 1.11 58 ARG A C 21
ATOM 22204 O O . ARG A 1 58 ? 4.156 -4.531 12.588 1.00 1.63 58 ARG A O 21
ATOM 22225 N N . VAL A 1 59 ? 4.772 -4.316 10.444 1.00 0.76 59 VAL A N 21
ATOM 22226 C CA . VAL A 1 59 ? 6.176 -4.144 10.741 1.00 0.80 59 VAL A CA 21
ATOM 22227 C C . VAL A 1 59 ? 6.500 -2.736 10.271 1.00 0.73 59 VAL A C 21
ATOM 22228 O O . VAL A 1 59 ? 6.002 -2.305 9.228 1.00 0.68 59 VAL A O 21
ATOM 22241 N N . ASP A 1 60 ? 7.229 -1.965 11.069 1.00 0.77 60 ASP A N 21
ATOM 22242 C CA . ASP A 1 60 ? 7.362 -0.553 10.788 1.00 0.86 60 ASP A CA 21
ATOM 22243 C C . ASP A 1 60 ? 8.368 -0.357 9.663 1.00 0.82 60 ASP A C 21
ATOM 22244 O O . ASP A 1 60 ? 9.576 -0.281 9.879 1.00 0.98 60 ASP A O 21
ATOM 22253 N N . ILE A 1 61 ? 7.864 -0.271 8.439 1.00 0.76 61 ILE A N 21
ATOM 22254 C CA . ILE A 1 61 ? 8.674 -0.124 7.243 1.00 0.83 61 ILE A CA 21
ATOM 22255 C C . ILE A 1 61 ? 9.159 1.318 7.042 1.00 1.19 61 ILE A C 21
ATOM 22256 O O . ILE A 1 61 ? 9.231 1.797 5.915 1.00 2.14 61 ILE A O 21
ATOM 22272 N N . GLU A 1 62 ? 9.551 2.011 8.114 1.00 1.11 62 GLU A N 21
ATOM 22273 C CA . GLU A 1 62 ? 10.220 3.298 7.985 1.00 1.22 62 GLU A CA 21
ATOM 22274 C C . GLU A 1 62 ? 11.571 3.161 7.287 1.00 1.96 62 GLU A C 21
ATOM 22275 O O . GLU A 1 62 ? 12.055 4.107 6.665 1.00 1.88 62 GLU A O 21
ATOM 22287 N N . ALA A 1 63 ? 12.159 1.969 7.385 1.00 3.22 63 ALA A N 21
ATOM 22288 C CA . ALA A 1 63 ? 13.530 1.664 7.016 1.00 4.58 63 ALA A CA 21
ATOM 22289 C C . ALA A 1 63 ? 14.496 2.659 7.677 1.00 5.82 63 ALA A C 21
ATOM 22290 O O . ALA A 1 63 ? 14.154 3.230 8.702 1.00 6.49 63 ALA A O 21
ATOM 22297 N N . GLN A 1 64 ? 15.712 2.806 7.140 1.00 6.52 64 GLN A N 21
ATOM 22298 C CA . GLN A 1 64 ? 16.818 3.639 7.634 1.00 7.94 64 GLN A CA 21
ATOM 22299 C C . GLN A 1 64 ? 18.149 2.997 7.253 1.00 8.86 64 GLN A C 21
ATOM 22300 O O . GLN A 1 64 ? 19.101 3.702 6.930 1.00 9.72 64 GLN A O 21
ATOM 22314 N N . LEU A 1 65 ? 18.237 1.665 7.326 1.00 9.04 65 LEU A N 21
ATOM 22315 C CA . LEU A 1 65 ? 19.478 0.968 7.021 1.00 10.21 65 LEU A CA 21
ATOM 22316 C C . LEU A 1 65 ? 19.896 1.304 5.585 1.00 10.07 65 LEU A C 21
ATOM 22317 O O . LEU A 1 65 ? 19.042 1.378 4.701 1.00 9.42 65 LEU A O 21
ATOM 22333 N N . PRO A 1 66 ? 21.197 1.503 5.335 1.00 11.02 66 PRO A N 21
ATOM 22334 C CA . PRO A 1 66 ? 21.690 2.010 4.065 1.00 11.23 66 PRO A CA 21
ATOM 22335 C C . PRO A 1 66 ? 21.430 0.993 2.956 1.00 11.40 66 PRO A C 21
ATOM 22336 O O . PRO A 1 66 ? 22.111 -0.027 2.872 1.00 12.18 66 PRO A O 21
ATOM 22347 N N . SER A 1 67 ? 20.427 1.253 2.114 1.00 10.99 67 SER A N 21
ATOM 22348 C CA . SER A 1 67 ? 20.051 0.336 1.046 1.00 11.57 67 SER A CA 21
ATOM 22349 C C . SER A 1 67 ? 19.252 1.064 -0.042 1.00 11.24 67 SER A C 21
ATOM 22350 O O . SER A 1 67 ? 18.326 0.503 -0.620 1.00 11.10 67 SER A O 21
ATOM 22358 N N . GLU A 1 68 ? 19.617 2.312 -0.344 1.00 11.36 68 GLU A N 21
ATOM 22359 C CA . GLU A 1 68 ? 18.956 3.105 -1.374 1.00 11.26 68 GLU A CA 21
ATOM 22360 C C . GLU A 1 68 ? 20.016 4.000 -2.027 1.00 11.92 68 GLU A C 21
ATOM 22361 O O . GLU A 1 68 ? 21.206 3.819 -1.758 1.00 12.65 68 GLU A O 21
ATOM 22373 N N . SER A 1 69 ? 19.608 4.899 -2.923 1.00 11.98 69 SER A N 21
ATOM 22374 C CA . SER A 1 69 ? 20.508 5.794 -3.631 1.00 12.92 69 SER A CA 21
ATOM 22375 C C . SER A 1 69 ? 20.829 7.027 -2.783 1.00 13.69 69 SER A C 21
ATOM 22376 O O . SER A 1 69 ? 21.478 7.926 -3.369 1.00 14.08 69 SER A O 21
ATOM 22387 N N . MET A 1 1 ? -22.288 1.285 1.890 1.00 25.87 1 MET A N 22
ATOM 22388 C CA . MET A 1 1 ? -21.309 1.423 0.791 1.00 25.55 1 MET A CA 22
ATOM 22389 C C . MET A 1 1 ? -21.007 0.033 0.255 1.00 24.26 1 MET A C 22
ATOM 22390 O O . MET A 1 1 ? -21.426 -0.923 0.894 1.00 24.16 1 MET A O 22
ATOM 22406 N N . LYS A 1 2 ? -20.311 -0.071 -0.889 1.00 23.43 2 LYS A N 22
ATOM 22407 C CA . LYS A 1 2 ? -19.972 -1.332 -1.559 1.00 22.22 2 LYS A CA 22
ATOM 22408 C C . LYS A 1 2 ? -21.113 -2.344 -1.446 1.00 21.29 2 LYS A C 22
ATOM 22409 O O . LYS A 1 2 ? -20.959 -3.399 -0.840 1.00 20.91 2 LYS A O 22
ATOM 22428 N N . GLN A 1 3 ? -22.264 -2.007 -2.035 1.00 21.23 3 GLN A N 22
ATOM 22429 C CA . GLN A 1 3 ? -23.394 -2.925 -2.090 1.00 20.62 3 GLN A CA 22
ATOM 22430 C C . GLN A 1 3 ? -22.959 -4.189 -2.824 1.00 19.34 3 GLN A C 22
ATOM 22431 O O . GLN A 1 3 ? -23.360 -5.297 -2.472 1.00 18.97 3 GLN A O 22
ATOM 22445 N N . ASP A 1 4 ? -22.128 -3.992 -3.839 1.00 18.86 4 ASP A N 22
ATOM 22446 C CA . ASP A 1 4 ? -21.498 -4.988 -4.674 1.00 17.77 4 ASP A CA 22
ATOM 22447 C C . ASP A 1 4 ? -20.060 -4.538 -4.955 1.00 17.69 4 ASP A C 22
ATOM 22448 O O . ASP A 1 4 ? -19.615 -3.477 -4.496 1.00 18.60 4 ASP A O 22
ATOM 22457 N N . GLY A 1 5 ? -19.316 -5.363 -5.689 1.00 16.77 5 GLY A N 22
ATOM 22458 C CA . GLY A 1 5 ? -17.951 -5.082 -6.083 1.00 16.73 5 GLY A CA 22
ATOM 22459 C C . GLY A 1 5 ? -17.191 -6.388 -6.255 1.00 15.37 5 GLY A C 22
ATOM 22460 O O . GLY A 1 5 ? -17.527 -7.397 -5.639 1.00 14.63 5 GLY A O 22
ATOM 22464 N N . GLU A 1 6 ? -16.172 -6.365 -7.104 1.00 15.26 6 GLU A N 22
ATOM 22465 C CA . GLU A 1 6 ? -15.410 -7.537 -7.484 1.00 14.16 6 GLU A CA 22
ATOM 22466 C C . GLU A 1 6 ? -14.315 -7.784 -6.447 1.00 13.87 6 GLU A C 22
ATOM 22467 O O . GLU A 1 6 ? -13.785 -6.846 -5.854 1.00 14.83 6 GLU A O 22
ATOM 22479 N N . GLU A 1 7 ? -13.946 -9.052 -6.247 1.00 12.78 7 GLU A N 22
ATOM 22480 C CA . GLU A 1 7 ? -12.758 -9.393 -5.478 1.00 12.52 7 GLU A CA 22
ATOM 22481 C C . GLU A 1 7 ? -11.520 -9.039 -6.297 1.00 12.36 7 GLU A C 22
ATOM 22482 O O . GLU A 1 7 ? -10.686 -8.258 -5.843 1.00 12.80 7 GLU A O 22
ATOM 22494 N N . GLY A 1 8 ? -11.412 -9.601 -7.504 1.00 12.08 8 GLY A N 22
ATOM 22495 C CA . GLY A 1 8 ? -10.318 -9.333 -8.422 1.00 12.21 8 GLY A CA 22
ATOM 22496 C C . GLY A 1 8 ? -9.498 -10.599 -8.619 1.00 10.98 8 GLY A C 22
ATOM 22497 O O . GLY A 1 8 ? -10.040 -11.703 -8.582 1.00 10.65 8 GLY A O 22
ATOM 22501 N N . THR A 1 9 ? -8.199 -10.436 -8.858 1.00 10.60 9 THR A N 22
ATOM 22502 C CA . THR A 1 9 ? -7.242 -11.528 -8.846 1.00 9.56 9 THR A CA 22
ATOM 22503 C C . THR A 1 9 ? -6.832 -11.836 -7.399 1.00 8.72 9 THR A C 22
ATOM 22504 O O . THR A 1 9 ? -7.364 -11.248 -6.462 1.00 9.20 9 THR A O 22
ATOM 22515 N N . GLU A 1 10 ? -5.914 -12.790 -7.229 1.00 7.82 10 GLU A N 22
ATOM 22516 C CA . GLU A 1 10 ? -5.089 -13.040 -6.064 1.00 7.18 10 GLU A CA 22
ATOM 22517 C C . GLU A 1 10 ? -4.117 -14.106 -6.573 1.00 6.28 10 GLU A C 22
ATOM 22518 O O . GLU A 1 10 ? -4.497 -14.961 -7.376 1.00 7.04 10 GLU A O 22
ATOM 22530 N N . GLU A 1 11 ? -2.865 -14.032 -6.164 1.00 5.42 11 GLU A N 22
ATOM 22531 C CA . GLU A 1 11 ? -1.851 -15.019 -6.490 1.00 5.32 11 GLU A CA 22
ATOM 22532 C C . GLU A 1 11 ? -1.152 -15.457 -5.203 1.00 4.70 11 GLU A C 22
ATOM 22533 O O . GLU A 1 11 ? -1.341 -16.594 -4.773 1.00 5.45 11 GLU A O 22
ATOM 22545 N N . ASP A 1 12 ? -0.362 -14.581 -4.579 1.00 3.95 12 ASP A N 22
ATOM 22546 C CA . ASP A 1 12 ? 0.285 -14.877 -3.303 1.00 4.23 12 ASP A CA 22
ATOM 22547 C C . ASP A 1 12 ? 0.685 -13.604 -2.545 1.00 3.37 12 ASP A C 22
ATOM 22548 O O . ASP A 1 12 ? 1.637 -13.627 -1.766 1.00 3.81 12 ASP A O 22
ATOM 22557 N N . THR A 1 13 ? -0.001 -12.480 -2.774 1.00 2.44 13 THR A N 22
ATOM 22558 C CA . THR A 1 13 ? 0.480 -11.175 -2.329 1.00 1.93 13 THR A CA 22
ATOM 22559 C C . THR A 1 13 ? -0.628 -10.425 -1.583 1.00 2.20 13 THR A C 22
ATOM 22560 O O . THR A 1 13 ? -0.780 -10.631 -0.382 1.00 3.57 13 THR A O 22
ATOM 22571 N N . GLU A 1 14 ? -1.380 -9.532 -2.233 1.00 1.81 14 GLU A N 22
ATOM 22572 C CA . GLU A 1 14 ? -2.389 -8.723 -1.562 1.00 2.93 14 GLU A CA 22
ATOM 22573 C C . GLU A 1 14 ? -3.325 -8.157 -2.619 1.00 1.75 14 GLU A C 22
ATOM 22574 O O . GLU A 1 14 ? -2.894 -7.936 -3.750 1.00 2.05 14 GLU A O 22
ATOM 22586 N N . GLU A 1 15 ? -4.563 -7.847 -2.238 1.00 1.46 15 GLU A N 22
ATOM 22587 C CA . GLU A 1 15 ? -5.541 -7.241 -3.123 1.00 0.71 15 GLU A CA 22
ATOM 22588 C C . GLU A 1 15 ? -6.254 -6.126 -2.347 1.00 0.85 15 GLU A C 22
ATOM 22589 O O . GLU A 1 15 ? -6.458 -6.261 -1.142 1.00 2.03 15 GLU A O 22
ATOM 22601 N N . LYS A 1 16 ? -6.716 -5.070 -3.036 1.00 0.79 16 LYS A N 22
ATOM 22602 C CA . LYS A 1 16 ? -7.430 -3.922 -2.489 1.00 0.68 16 LYS A CA 22
ATOM 22603 C C . LYS A 1 16 ? -6.542 -2.961 -1.673 1.00 0.64 16 LYS A C 22
ATOM 22604 O O . LYS A 1 16 ? -5.588 -3.349 -1.000 1.00 0.87 16 LYS A O 22
ATOM 22623 N N . CYS A 1 17 ? -6.842 -1.661 -1.762 1.00 0.49 17 CYS A N 22
ATOM 22624 C CA . CYS A 1 17 ? -6.069 -0.631 -1.073 1.00 0.46 17 CYS A CA 22
ATOM 22625 C C . CYS A 1 17 ? -6.371 -0.780 0.412 1.00 0.52 17 CYS A C 22
ATOM 22626 O O . CYS A 1 17 ? -7.536 -0.834 0.786 1.00 0.67 17 CYS A O 22
ATOM 22633 N N . THR A 1 18 ? -5.347 -0.792 1.263 1.00 0.48 18 THR A N 22
ATOM 22634 C CA . THR A 1 18 ? -5.530 -0.906 2.705 1.00 0.53 18 THR A CA 22
ATOM 22635 C C . THR A 1 18 ? -4.969 0.321 3.431 1.00 0.53 18 THR A C 22
ATOM 22636 O O . THR A 1 18 ? -5.230 0.498 4.615 1.00 0.64 18 THR A O 22
ATOM 22647 N N . ILE A 1 19 ? -4.261 1.219 2.732 1.00 0.47 19 ILE A N 22
ATOM 22648 C CA . ILE A 1 19 ? -3.999 2.548 3.262 1.00 0.48 19 ILE A CA 22
ATOM 22649 C C . ILE A 1 19 ? -5.337 3.257 3.466 1.00 0.47 19 ILE A C 22
ATOM 22650 O O . ILE A 1 19 ? -5.634 3.759 4.546 1.00 0.54 19 ILE A O 22
ATOM 22666 N N . CYS A 1 20 ? -6.109 3.335 2.380 1.00 0.41 20 CYS A N 22
ATOM 22667 C CA . CYS A 1 20 ? -7.330 4.121 2.295 1.00 0.44 20 CYS A CA 22
ATOM 22668 C C . CYS A 1 20 ? -8.564 3.245 2.534 1.00 0.49 20 CYS A C 22
ATOM 22669 O O . CYS A 1 20 ? -9.646 3.776 2.759 1.00 0.56 20 CYS A O 22
ATOM 22676 N N . LEU A 1 21 ? -8.402 1.918 2.468 1.00 0.48 21 LEU A N 22
ATOM 22677 C CA . LEU A 1 21 ? -9.492 0.946 2.429 1.00 0.55 21 LEU A CA 22
ATOM 22678 C C . LEU A 1 21 ? -10.419 1.233 1.251 1.00 0.56 21 LEU A C 22
ATOM 22679 O O . LEU A 1 21 ? -11.495 1.811 1.375 1.00 0.86 21 LEU A O 22
ATOM 22695 N N . SER A 1 22 ? -9.980 0.778 0.084 1.00 0.51 22 SER A N 22
ATOM 22696 C CA . SER A 1 22 ? -10.676 0.906 -1.180 1.00 0.48 22 SER A CA 22
ATOM 22697 C C . SER A 1 22 ? -10.209 -0.245 -2.067 1.00 0.49 22 SER A C 22
ATOM 22698 O O . SER A 1 22 ? -9.652 -1.218 -1.574 1.00 0.60 22 SER A O 22
ATOM 22706 N N . ILE A 1 23 ? -10.404 -0.145 -3.375 1.00 0.50 23 ILE A N 22
ATOM 22707 C CA . ILE A 1 23 ? -10.041 -1.165 -4.340 1.00 0.51 23 ILE A CA 22
ATOM 22708 C C . ILE A 1 23 ? -8.788 -0.714 -5.078 1.00 0.46 23 ILE A C 22
ATOM 22709 O O . ILE A 1 23 ? -8.459 0.473 -5.100 1.00 0.47 23 ILE A O 22
ATOM 22725 N N . LEU A 1 24 ? -8.111 -1.676 -5.702 1.00 0.50 24 LEU A N 22
ATOM 22726 C CA . LEU A 1 24 ? -7.076 -1.457 -6.685 1.00 0.48 24 LEU A CA 22
ATOM 22727 C C . LEU A 1 24 ? -7.561 -2.152 -7.945 1.00 0.58 24 LEU A C 22
ATOM 22728 O O . LEU A 1 24 ? -7.562 -3.377 -8.001 1.00 0.73 24 LEU A O 22
ATOM 22744 N N . GLU A 1 25 ? -8.033 -1.380 -8.915 1.00 0.58 25 GLU A N 22
ATOM 22745 C CA . GLU A 1 25 ? -8.279 -1.880 -10.250 1.00 0.69 25 GLU A CA 22
ATOM 22746 C C . GLU A 1 25 ? -6.981 -1.726 -11.031 1.00 0.68 25 GLU A C 22
ATOM 22747 O O . GLU A 1 25 ? -6.090 -0.968 -10.642 1.00 0.67 25 GLU A O 22
ATOM 22759 N N . GLU A 1 26 ? -6.871 -2.429 -12.154 1.00 0.78 26 GLU A N 22
ATOM 22760 C CA . GLU A 1 26 ? -5.813 -2.138 -13.105 1.00 0.88 26 GLU A CA 22
ATOM 22761 C C . GLU A 1 26 ? -6.098 -0.799 -13.796 1.00 0.96 26 GLU A C 22
ATOM 22762 O O . GLU A 1 26 ? -7.166 -0.209 -13.633 1.00 1.16 26 GLU A O 22
ATOM 22774 N N . GLY A 1 27 ? -5.136 -0.290 -14.568 1.00 1.03 27 GLY A N 22
ATOM 22775 C CA . GLY A 1 27 ? -5.313 0.953 -15.303 1.00 1.19 27 GLY A CA 22
ATOM 22776 C C . GLY A 1 27 ? -4.665 2.119 -14.567 1.00 1.08 27 GLY A C 22
ATOM 22777 O O . GLY A 1 27 ? -3.997 2.936 -15.194 1.00 1.19 27 GLY A O 22
ATOM 22781 N N . GLU A 1 28 ? -4.856 2.216 -13.250 1.00 0.91 28 GLU A N 22
ATOM 22782 C CA . GLU A 1 28 ? -4.169 3.241 -12.474 1.00 0.81 28 GLU A CA 22
ATOM 22783 C C . GLU A 1 28 ? -2.673 2.931 -12.412 1.00 0.70 28 GLU A C 22
ATOM 22784 O O . GLU A 1 28 ? -2.266 1.768 -12.385 1.00 0.73 28 GLU A O 22
ATOM 22796 N N . ASP A 1 29 ? -1.849 3.975 -12.300 1.00 0.70 29 ASP A N 22
ATOM 22797 C CA . ASP A 1 29 ? -0.434 3.834 -11.989 1.00 0.78 29 ASP A CA 22
ATOM 22798 C C . ASP A 1 29 ? -0.335 3.564 -10.492 1.00 0.66 29 ASP A C 22
ATOM 22799 O O . ASP A 1 29 ? -0.104 4.467 -9.685 1.00 0.76 29 ASP A O 22
ATOM 22808 N N . VAL A 1 30 ? -0.581 2.315 -10.114 1.00 0.55 30 VAL A N 22
ATOM 22809 C CA . VAL A 1 30 ? -0.549 1.848 -8.740 1.00 0.48 30 VAL A CA 22
ATOM 22810 C C . VAL A 1 30 ? 0.913 1.559 -8.353 1.00 0.50 30 VAL A C 22
ATOM 22811 O O . VAL A 1 30 ? 1.807 1.687 -9.187 1.00 0.58 30 VAL A O 22
ATOM 22824 N N . ARG A 1 31 ? 1.198 1.171 -7.104 1.00 0.49 31 ARG A N 22
ATOM 22825 C CA . ARG A 1 31 ? 2.580 0.905 -6.692 1.00 0.50 31 ARG A CA 22
ATOM 22826 C C . ARG A 1 31 ? 2.641 -0.250 -5.690 1.00 0.44 31 ARG A C 22
ATOM 22827 O O . ARG A 1 31 ? 1.657 -0.564 -5.028 1.00 0.47 31 ARG A O 22
ATOM 22848 N N . CYS A 1 32 ? 3.792 -0.913 -5.578 1.00 0.48 32 CYS A N 22
ATOM 22849 C CA . CYS A 1 32 ? 3.928 -2.164 -4.849 1.00 0.48 32 CYS A CA 22
ATOM 22850 C C . CYS A 1 32 ? 5.089 -2.063 -3.867 1.00 0.57 32 CYS A C 22
ATOM 22851 O O . CYS A 1 32 ? 6.238 -1.854 -4.265 1.00 0.84 32 CYS A O 22
ATOM 22859 N N . LEU A 1 33 ? 4.788 -2.120 -2.572 1.00 0.46 33 LEU A N 22
ATOM 22860 C CA . LEU A 1 33 ? 5.792 -2.044 -1.528 1.00 0.47 33 LEU A CA 22
ATOM 22861 C C . LEU A 1 33 ? 6.409 -3.424 -1.336 1.00 0.50 33 LEU A C 22
ATOM 22862 O O . LEU A 1 33 ? 5.745 -4.440 -1.531 1.00 0.54 33 LEU A O 22
ATOM 22878 N N . PRO A 1 34 ? 7.671 -3.480 -0.896 1.00 0.54 34 PRO A N 22
ATOM 22879 C CA . PRO A 1 34 ? 8.354 -4.736 -0.656 1.00 0.61 34 PRO A CA 22
ATOM 22880 C C . PRO A 1 34 ? 7.767 -5.485 0.543 1.00 0.61 34 PRO A C 22
ATOM 22881 O O . PRO A 1 34 ? 8.068 -6.663 0.717 1.00 0.78 34 PRO A O 22
ATOM 22892 N N . CYS A 1 35 ? 6.936 -4.844 1.375 1.00 0.59 35 CYS A N 22
ATOM 22893 C CA . CYS A 1 35 ? 6.488 -5.423 2.635 1.00 0.69 35 CYS A CA 22
ATOM 22894 C C . CYS A 1 35 ? 5.257 -6.330 2.429 1.00 0.81 35 CYS A C 22
ATOM 22895 O O . CYS A 1 35 ? 4.357 -6.315 3.283 1.00 1.19 35 CYS A O 22
ATOM 22902 N N . MET A 1 36 ? 5.232 -7.088 1.319 1.00 0.71 36 MET A N 22
ATOM 22903 C CA . MET A 1 36 ? 4.175 -7.962 0.798 1.00 0.78 36 MET A CA 22
ATOM 22904 C C . MET A 1 36 ? 2.829 -7.276 0.572 1.00 0.72 36 MET A C 22
ATOM 22905 O O . MET A 1 36 ? 1.798 -7.934 0.604 1.00 0.72 36 MET A O 22
ATOM 22919 N N . HIS A 1 37 ? 2.804 -5.975 0.276 1.00 0.69 37 HIS A N 22
ATOM 22920 C CA . HIS A 1 37 ? 1.554 -5.250 0.131 1.00 0.67 37 HIS A CA 22
ATOM 22921 C C . HIS A 1 37 ? 1.686 -4.222 -0.984 1.00 0.56 37 HIS A C 22
ATOM 22922 O O . HIS A 1 37 ? 2.764 -3.670 -1.185 1.00 0.55 37 HIS A O 22
ATOM 22936 N N . LEU A 1 38 ? 0.605 -3.953 -1.718 1.00 0.52 38 LEU A N 22
ATOM 22937 C CA . LEU A 1 38 ? 0.608 -2.997 -2.818 1.00 0.47 38 LEU A CA 22
ATOM 22938 C C . LEU A 1 38 ? -0.607 -2.103 -2.670 1.00 0.40 38 LEU A C 22
ATOM 22939 O O . LEU A 1 38 ? -1.664 -2.592 -2.285 1.00 0.44 38 LEU A O 22
ATOM 22955 N N . PHE A 1 39 ? -0.466 -0.809 -2.956 1.00 0.36 39 PHE A N 22
ATOM 22956 C CA . PHE A 1 39 ? -1.555 0.147 -2.844 1.00 0.31 39 PHE A CA 22
ATOM 22957 C C . PHE A 1 39 ? -1.377 1.217 -3.910 1.00 0.32 39 PHE A C 22
ATOM 22958 O O . PHE A 1 39 ? -0.354 1.277 -4.585 1.00 0.38 39 PHE A O 22
ATOM 22975 N N . HIS A 1 40 ? -2.356 2.108 -4.029 1.00 0.30 40 HIS A N 22
ATOM 22976 C CA . HIS A 1 40 ? -2.246 3.272 -4.894 1.00 0.31 40 HIS A CA 22
ATOM 22977 C C . HIS A 1 40 ? -0.913 3.987 -4.690 1.00 0.35 40 HIS A C 22
ATOM 22978 O O . HIS A 1 40 ? -0.547 4.277 -3.553 1.00 0.33 40 HIS A O 22
ATOM 22992 N N . GLN A 1 41 ? -0.229 4.320 -5.788 1.00 0.41 41 GLN A N 22
ATOM 22993 C CA . GLN A 1 41 ? 0.986 5.125 -5.758 1.00 0.45 41 GLN A CA 22
ATOM 22994 C C . GLN A 1 41 ? 0.785 6.358 -4.876 1.00 0.47 41 GLN A C 22
ATOM 22995 O O . GLN A 1 41 ? 1.477 6.529 -3.886 1.00 0.46 41 GLN A O 22
ATOM 23009 N N . VAL A 1 42 ? -0.233 7.166 -5.160 1.00 0.52 42 VAL A N 22
ATOM 23010 C CA . VAL A 1 42 ? -0.477 8.394 -4.403 1.00 0.60 42 VAL A CA 22
ATOM 23011 C C . VAL A 1 42 ? -0.672 8.137 -2.908 1.00 0.56 42 VAL A C 22
ATOM 23012 O O . VAL A 1 42 ? -0.238 8.921 -2.067 1.00 0.65 42 VAL A O 22
ATOM 23025 N N . CYS A 1 43 ? -1.346 7.037 -2.575 1.00 0.46 43 CYS A N 22
ATOM 23026 C CA . CYS A 1 43 ? -1.560 6.665 -1.187 1.00 0.47 43 CYS A CA 22
ATOM 23027 C C . CYS A 1 43 ? -0.186 6.471 -0.531 1.00 0.53 43 CYS A C 22
ATOM 23028 O O . CYS A 1 43 ? 0.080 7.090 0.494 1.00 0.63 43 CYS A O 22
ATOM 23035 N N . VAL A 1 44 ? 0.699 5.635 -1.087 1.00 0.49 44 VAL A N 22
ATOM 23036 C CA . VAL A 1 44 ? 2.006 5.411 -0.472 1.00 0.54 44 VAL A CA 22
ATOM 23037 C C . VAL A 1 44 ? 2.828 6.703 -0.434 1.00 0.64 44 VAL A C 22
ATOM 23038 O O . VAL A 1 44 ? 3.492 6.985 0.560 1.00 0.71 44 VAL A O 22
ATOM 23051 N N . ASP A 1 45 ? 2.721 7.523 -1.477 1.00 0.66 45 ASP A N 22
ATOM 23052 C CA . ASP A 1 45 ? 3.494 8.739 -1.726 1.00 0.80 45 ASP A CA 22
ATOM 23053 C C . ASP A 1 45 ? 3.317 9.748 -0.595 1.00 0.82 45 ASP A C 22
ATOM 23054 O O . ASP A 1 45 ? 4.139 10.641 -0.409 1.00 0.97 45 ASP A O 22
ATOM 23063 N N . GLN A 1 46 ? 2.228 9.624 0.159 1.00 0.77 46 GLN A N 22
ATOM 23064 C CA . GLN A 1 46 ? 1.872 10.563 1.209 1.00 0.94 46 GLN A CA 22
ATOM 23065 C C . GLN A 1 46 ? 1.790 9.857 2.557 1.00 0.90 46 GLN A C 22
ATOM 23066 O O . GLN A 1 46 ? 2.075 10.455 3.594 1.00 0.98 46 GLN A O 22
ATOM 23080 N N . TRP A 1 47 ? 1.412 8.581 2.575 1.00 0.83 47 TRP A N 22
ATOM 23081 C CA . TRP A 1 47 ? 1.233 7.843 3.808 1.00 0.88 47 TRP A CA 22
ATOM 23082 C C . TRP A 1 47 ? 2.596 7.486 4.384 1.00 0.76 47 TRP A C 22
ATOM 23083 O O . TRP A 1 47 ? 2.724 7.367 5.592 1.00 0.96 47 TRP A O 22
ATOM 23104 N N . LEU A 1 48 ? 3.631 7.370 3.550 1.00 0.56 48 LEU A N 22
ATOM 23105 C CA . LEU A 1 48 ? 5.003 7.162 4.000 1.00 0.52 48 LEU A CA 22
ATOM 23106 C C . LEU A 1 48 ? 5.657 8.446 4.508 1.00 0.59 48 LEU A C 22
ATOM 23107 O O . LEU A 1 48 ? 6.816 8.424 4.918 1.00 0.66 48 LEU A O 22
ATOM 23123 N N . ILE A 1 49 ? 4.958 9.579 4.420 1.00 0.67 49 ILE A N 22
ATOM 23124 C CA . ILE A 1 49 ? 5.493 10.884 4.773 1.00 0.85 49 ILE A CA 22
ATOM 23125 C C . ILE A 1 49 ? 4.855 11.278 6.099 1.00 0.93 49 ILE A C 22
ATOM 23126 O O . ILE A 1 49 ? 5.541 11.587 7.070 1.00 1.03 49 ILE A O 22
ATOM 23142 N N . THR A 1 50 ? 3.526 11.260 6.148 1.00 0.95 50 THR A N 22
ATOM 23143 C CA . THR A 1 50 ? 2.780 11.523 7.367 1.00 1.06 50 THR A CA 22
ATOM 23144 C C . THR A 1 50 ? 2.940 10.358 8.345 1.00 1.03 50 THR A C 22
ATOM 23145 O O . THR A 1 50 ? 2.921 10.541 9.563 1.00 1.28 50 THR A O 22
ATOM 23156 N N . ASN A 1 51 ? 3.086 9.150 7.803 1.00 0.82 51 ASN A N 22
ATOM 23157 C CA . ASN A 1 51 ? 3.105 7.902 8.549 1.00 0.78 51 ASN A CA 22
ATOM 23158 C C . ASN A 1 51 ? 4.308 7.073 8.104 1.00 0.68 51 ASN A C 22
ATOM 23159 O O . ASN A 1 51 ? 5.061 7.503 7.236 1.00 1.12 51 ASN A O 22
ATOM 23170 N N . LYS A 1 52 ? 4.561 5.922 8.735 1.00 0.52 52 LYS A N 22
ATOM 23171 C CA . LYS A 1 52 ? 5.777 5.167 8.420 1.00 0.52 52 LYS A CA 22
ATOM 23172 C C . LYS A 1 52 ? 5.699 3.688 8.803 1.00 0.57 52 LYS A C 22
ATOM 23173 O O . LYS A 1 52 ? 6.716 3.067 9.105 1.00 0.68 52 LYS A O 22
ATOM 23192 N N . LYS A 1 53 ? 4.508 3.094 8.783 1.00 0.65 53 LYS A N 22
ATOM 23193 C CA . LYS A 1 53 ? 4.308 1.759 9.334 1.00 0.77 53 LYS A CA 22
ATOM 23194 C C . LYS A 1 53 ? 3.357 0.921 8.496 1.00 0.76 53 LYS A C 22
ATOM 23195 O O . LYS A 1 53 ? 2.306 1.424 8.122 1.00 0.93 53 LYS A O 22
ATOM 23214 N N . CYS A 1 54 ? 3.738 -0.329 8.183 1.00 0.66 54 CYS A N 22
ATOM 23215 C CA . CYS A 1 54 ? 2.954 -1.183 7.296 1.00 0.66 54 CYS A CA 22
ATOM 23216 C C . CYS A 1 54 ? 1.613 -1.449 8.000 1.00 0.73 54 CYS A C 22
ATOM 23217 O O . CYS A 1 54 ? 1.617 -1.577 9.221 1.00 0.77 54 CYS A O 22
ATOM 23224 N N . PRO A 1 55 ? 0.457 -1.514 7.318 1.00 0.83 55 PRO A N 22
ATOM 23225 C CA . PRO A 1 55 ? -0.804 -1.683 8.017 1.00 0.98 55 PRO A CA 22
ATOM 23226 C C . PRO A 1 55 ? -1.027 -3.153 8.388 1.00 1.00 55 PRO A C 22
ATOM 23227 O O . PRO A 1 55 ? -1.335 -3.459 9.537 1.00 1.32 55 PRO A O 22
ATOM 23238 N N . ILE A 1 56 ? -0.917 -4.058 7.410 1.00 0.76 56 ILE A N 22
ATOM 23239 C CA . ILE A 1 56 ? -1.338 -5.448 7.572 1.00 0.78 56 ILE A CA 22
ATOM 23240 C C . ILE A 1 56 ? -0.228 -6.252 8.244 1.00 0.85 56 ILE A C 22
ATOM 23241 O O . ILE A 1 56 ? -0.451 -6.866 9.283 1.00 1.03 56 ILE A O 22
ATOM 23257 N N . CYS A 1 57 ? 0.969 -6.258 7.646 1.00 0.76 57 CYS A N 22
ATOM 23258 C CA . CYS A 1 57 ? 2.143 -6.896 8.238 1.00 0.79 57 CYS A CA 22
ATOM 23259 C C . CYS A 1 57 ? 2.497 -6.191 9.548 1.00 0.82 57 CYS A C 22
ATOM 23260 O O . CYS A 1 57 ? 3.043 -6.814 10.456 1.00 0.89 57 CYS A O 22
ATOM 23267 N N . ARG A 1 58 ? 2.176 -4.898 9.661 1.00 0.80 58 ARG A N 22
ATOM 23268 C CA . ARG A 1 58 ? 2.204 -4.181 10.931 1.00 0.93 58 ARG A CA 22
ATOM 23269 C C . ARG A 1 58 ? 3.606 -4.106 11.516 1.00 1.00 58 ARG A C 22
ATOM 23270 O O . ARG A 1 58 ? 3.764 -3.925 12.721 1.00 1.36 58 ARG A O 22
ATOM 23291 N N . VAL A 1 59 ? 4.620 -4.170 10.653 1.00 0.80 59 VAL A N 22
ATOM 23292 C CA . VAL A 1 59 ? 5.985 -3.868 11.013 1.00 0.88 59 VAL A CA 22
ATOM 23293 C C . VAL A 1 59 ? 6.223 -2.446 10.532 1.00 0.85 59 VAL A C 22
ATOM 23294 O O . VAL A 1 59 ? 5.863 -2.097 9.406 1.00 0.71 59 VAL A O 22
ATOM 23307 N N . ASP A 1 60 ? 6.752 -1.584 11.390 1.00 1.08 60 ASP A N 22
ATOM 23308 C CA . ASP A 1 60 ? 6.994 -0.216 10.992 1.00 1.14 60 ASP A CA 22
ATOM 23309 C C . ASP A 1 60 ? 8.092 -0.197 9.934 1.00 1.10 60 ASP A C 22
ATOM 23310 O O . ASP A 1 60 ? 9.255 -0.427 10.252 1.00 1.26 60 ASP A O 22
ATOM 23319 N N . ILE A 1 61 ? 7.742 0.032 8.667 1.00 0.95 61 ILE A N 22
ATOM 23320 C CA . ILE A 1 61 ? 8.729 -0.130 7.615 1.00 1.02 61 ILE A CA 22
ATOM 23321 C C . ILE A 1 61 ? 9.783 0.972 7.635 1.00 1.22 61 ILE A C 22
ATOM 23322 O O . ILE A 1 61 ? 10.922 0.702 7.263 1.00 1.77 61 ILE A O 22
ATOM 23338 N N . GLU A 1 62 ? 9.407 2.216 7.961 1.00 1.05 62 GLU A N 22
ATOM 23339 C CA . GLU A 1 62 ? 10.278 3.397 7.908 1.00 1.17 62 GLU A CA 22
ATOM 23340 C C . GLU A 1 62 ? 11.031 3.587 6.580 1.00 1.46 62 GLU A C 22
ATOM 23341 O O . GLU A 1 62 ? 11.921 4.430 6.465 1.00 1.73 62 GLU A O 22
ATOM 23353 N N . ALA A 1 63 ? 10.659 2.844 5.541 1.00 1.92 63 ALA A N 22
ATOM 23354 C CA . ALA A 1 63 ? 11.356 2.874 4.276 1.00 2.64 63 ALA A CA 22
ATOM 23355 C C . ALA A 1 63 ? 11.170 4.227 3.609 1.00 3.13 63 ALA A C 22
ATOM 23356 O O . ALA A 1 63 ? 10.047 4.688 3.399 1.00 3.67 63 ALA A O 22
ATOM 23363 N N . GLN A 1 64 ? 12.291 4.809 3.200 1.00 3.63 64 GLN A N 22
ATOM 23364 C CA . GLN A 1 64 ? 12.338 6.069 2.481 1.00 4.50 64 GLN A CA 22
ATOM 23365 C C . GLN A 1 64 ? 13.361 5.974 1.355 1.00 4.62 64 GLN A C 22
ATOM 23366 O O . GLN A 1 64 ? 13.060 6.350 0.234 1.00 5.27 64 GLN A O 22
ATOM 23380 N N . LEU A 1 65 ? 14.540 5.407 1.626 1.00 4.60 65 LEU A N 22
ATOM 23381 C CA . LEU A 1 65 ? 15.572 5.164 0.619 1.00 5.27 65 LEU A CA 22
ATOM 23382 C C . LEU A 1 65 ? 15.027 4.573 -0.694 1.00 5.56 65 LEU A C 22
ATOM 23383 O O . LEU A 1 65 ? 15.315 5.125 -1.749 1.00 6.24 65 LEU A O 22
ATOM 23399 N N . PRO A 1 66 ? 14.275 3.459 -0.677 1.00 5.98 66 PRO A N 22
ATOM 23400 C CA . PRO A 1 66 ? 13.698 2.886 -1.890 1.00 7.09 66 PRO A CA 22
ATOM 23401 C C . PRO A 1 66 ? 12.335 3.502 -2.242 1.00 7.67 66 PRO A C 22
ATOM 23402 O O . PRO A 1 66 ? 11.778 3.208 -3.301 1.00 8.66 66 PRO A O 22
ATOM 23413 N N . SER A 1 67 ? 11.752 4.294 -1.343 1.00 7.74 67 SER A N 22
ATOM 23414 C CA . SER A 1 67 ? 10.449 4.894 -1.545 1.00 8.91 67 SER A CA 22
ATOM 23415 C C . SER A 1 67 ? 10.624 6.195 -2.319 1.00 8.64 67 SER A C 22
ATOM 23416 O O . SER A 1 67 ? 10.890 7.240 -1.731 1.00 8.56 67 SER A O 22
ATOM 23424 N N . GLU A 1 68 ? 10.452 6.129 -3.639 1.00 9.03 68 GLU A N 22
ATOM 23425 C CA . GLU A 1 68 ? 10.397 7.325 -4.470 1.00 9.19 68 GLU A CA 22
ATOM 23426 C C . GLU A 1 68 ? 9.314 8.270 -3.936 1.00 9.73 68 GLU A C 22
ATOM 23427 O O . GLU A 1 68 ? 8.364 7.829 -3.289 1.00 10.42 68 GLU A O 22
ATOM 23439 N N . SER A 1 69 ? 9.471 9.572 -4.184 1.00 9.90 69 SER A N 22
ATOM 23440 C CA . SER A 1 69 ? 8.599 10.615 -3.671 1.00 10.71 69 SER A CA 22
ATOM 23441 C C . SER A 1 69 ? 8.758 11.844 -4.564 1.00 10.74 69 SER A C 22
ATOM 23442 O O . SER A 1 69 ? 9.521 11.743 -5.551 1.00 10.68 69 SER A O 22
ATOM 23453 N N . MET A 1 1 ? -19.361 -0.061 3.830 1.00 26.04 1 MET A N 23
ATOM 23454 C CA . MET A 1 1 ? -19.240 -1.326 4.577 1.00 25.61 1 MET A CA 23
ATOM 23455 C C . MET A 1 1 ? -19.824 -2.487 3.773 1.00 24.27 1 MET A C 23
ATOM 23456 O O . MET A 1 1 ? -19.052 -3.292 3.280 1.00 24.00 1 MET A O 23
ATOM 23472 N N . LYS A 1 2 ? -21.147 -2.580 3.576 1.00 23.60 2 LYS A N 23
ATOM 23473 C CA . LYS A 1 2 ? -21.727 -3.681 2.798 1.00 22.49 2 LYS A CA 23
ATOM 23474 C C . LYS A 1 2 ? -21.234 -3.700 1.349 1.00 21.47 2 LYS A C 23
ATOM 23475 O O . LYS A 1 2 ? -21.051 -4.770 0.786 1.00 20.71 2 LYS A O 23
ATOM 23494 N N . GLN A 1 3 ? -21.044 -2.531 0.736 1.00 21.67 3 GLN A N 23
ATOM 23495 C CA . GLN A 1 3 ? -20.513 -2.415 -0.620 1.00 20.95 3 GLN A CA 23
ATOM 23496 C C . GLN A 1 3 ? -19.011 -2.716 -0.685 1.00 20.35 3 GLN A C 23
ATOM 23497 O O . GLN A 1 3 ? -18.474 -2.828 -1.783 1.00 20.04 3 GLN A O 23
ATOM 23511 N N . ASP A 1 4 ? -18.309 -2.777 0.450 1.00 20.39 4 ASP A N 23
ATOM 23512 C CA . ASP A 1 4 ? -16.895 -3.125 0.434 1.00 19.83 4 ASP A CA 23
ATOM 23513 C C . ASP A 1 4 ? -16.779 -4.626 0.186 1.00 18.56 4 ASP A C 23
ATOM 23514 O O . ASP A 1 4 ? -17.713 -5.375 0.470 1.00 18.54 4 ASP A O 23
ATOM 23523 N N . GLY A 1 5 ? -15.656 -5.084 -0.358 1.00 17.67 5 GLY A N 23
ATOM 23524 C CA . GLY A 1 5 ? -15.536 -6.467 -0.770 1.00 16.56 5 GLY A CA 23
ATOM 23525 C C . GLY A 1 5 ? -14.086 -6.815 -1.055 1.00 15.67 5 GLY A C 23
ATOM 23526 O O . GLY A 1 5 ? -13.172 -6.197 -0.512 1.00 16.04 5 GLY A O 23
ATOM 23530 N N . GLU A 1 6 ? -13.882 -7.805 -1.919 1.00 14.69 6 GLU A N 23
ATOM 23531 C CA . GLU A 1 6 ? -12.565 -8.220 -2.364 1.00 13.87 6 GLU A CA 23
ATOM 23532 C C . GLU A 1 6 ? -12.467 -7.952 -3.862 1.00 13.64 6 GLU A C 23
ATOM 23533 O O . GLU A 1 6 ? -13.438 -7.528 -4.489 1.00 14.42 6 GLU A O 23
ATOM 23545 N N . GLU A 1 7 ? -11.294 -8.218 -4.432 1.00 12.90 7 GLU A N 23
ATOM 23546 C CA . GLU A 1 7 ? -11.045 -8.108 -5.859 1.00 12.96 7 GLU A CA 23
ATOM 23547 C C . GLU A 1 7 ? -10.627 -9.514 -6.291 1.00 11.81 7 GLU A C 23
ATOM 23548 O O . GLU A 1 7 ? -11.436 -10.276 -6.817 1.00 11.70 7 GLU A O 23
ATOM 23560 N N . GLY A 1 8 ? -9.414 -9.914 -5.916 1.00 11.24 8 GLY A N 23
ATOM 23561 C CA . GLY A 1 8 ? -8.920 -11.267 -6.043 1.00 10.31 8 GLY A CA 23
ATOM 23562 C C . GLY A 1 8 ? -7.632 -11.379 -5.238 1.00 9.55 8 GLY A C 23
ATOM 23563 O O . GLY A 1 8 ? -7.192 -10.401 -4.637 1.00 10.32 8 GLY A O 23
ATOM 23567 N N . THR A 1 9 ? -7.042 -12.571 -5.221 1.00 8.38 9 THR A N 23
ATOM 23568 C CA . THR A 1 9 ? -5.677 -12.813 -4.780 1.00 7.58 9 THR A CA 23
ATOM 23569 C C . THR A 1 9 ? -5.298 -14.215 -5.273 1.00 6.52 9 THR A C 23
ATOM 23570 O O . THR A 1 9 ? -6.125 -14.933 -5.836 1.00 6.93 9 THR A O 23
ATOM 23581 N N . GLU A 1 10 ? -4.052 -14.602 -5.035 1.00 5.80 10 GLU A N 23
ATOM 23582 C CA . GLU A 1 10 ? -3.523 -15.946 -5.210 1.00 5.56 10 GLU A CA 23
ATOM 23583 C C . GLU A 1 10 ? -3.003 -16.393 -3.846 1.00 4.69 10 GLU A C 23
ATOM 23584 O O . GLU A 1 10 ? -3.366 -17.455 -3.350 1.00 5.17 10 GLU A O 23
ATOM 23596 N N . GLU A 1 11 ? -2.163 -15.558 -3.228 1.00 4.25 11 GLU A N 23
ATOM 23597 C CA . GLU A 1 11 ? -1.547 -15.837 -1.946 1.00 4.29 11 GLU A CA 23
ATOM 23598 C C . GLU A 1 11 ? -1.740 -14.588 -1.066 1.00 4.06 11 GLU A C 23
ATOM 23599 O O . GLU A 1 11 ? -2.857 -14.361 -0.602 1.00 4.92 11 GLU A O 23
ATOM 23611 N N . ASP A 1 12 ? -0.735 -13.725 -0.889 1.00 3.31 12 ASP A N 23
ATOM 23612 C CA . ASP A 1 12 ? -0.851 -12.513 -0.076 1.00 3.63 12 ASP A CA 23
ATOM 23613 C C . ASP A 1 12 ? 0.135 -11.511 -0.638 1.00 2.83 12 ASP A C 23
ATOM 23614 O O . ASP A 1 12 ? 1.297 -11.456 -0.249 1.00 3.28 12 ASP A O 23
ATOM 23623 N N . THR A 1 13 ? -0.321 -10.764 -1.632 1.00 2.06 13 THR A N 23
ATOM 23624 C CA . THR A 1 13 ? 0.471 -9.723 -2.261 1.00 1.81 13 THR A CA 23
ATOM 23625 C C . THR A 1 13 ? -0.453 -8.631 -2.807 1.00 1.80 13 THR A C 23
ATOM 23626 O O . THR A 1 13 ? -0.162 -7.443 -2.660 1.00 2.68 13 THR A O 23
ATOM 23637 N N . GLU A 1 14 ? -1.575 -9.015 -3.421 1.00 1.40 14 GLU A N 23
ATOM 23638 C CA . GLU A 1 14 ? -2.513 -8.091 -4.030 1.00 1.77 14 GLU A CA 23
ATOM 23639 C C . GLU A 1 14 ? -3.899 -8.403 -3.486 1.00 1.20 14 GLU A C 23
ATOM 23640 O O . GLU A 1 14 ? -4.356 -9.532 -3.619 1.00 1.80 14 GLU A O 23
ATOM 23652 N N . GLU A 1 15 ? -4.540 -7.413 -2.854 1.00 1.02 15 GLU A N 23
ATOM 23653 C CA . GLU A 1 15 ? -5.947 -7.441 -2.485 1.00 1.12 15 GLU A CA 23
ATOM 23654 C C . GLU A 1 15 ? -6.343 -6.005 -2.119 1.00 0.99 15 GLU A C 23
ATOM 23655 O O . GLU A 1 15 ? -6.088 -5.577 -0.997 1.00 1.92 15 GLU A O 23
ATOM 23667 N N . LYS A 1 16 ? -6.964 -5.268 -3.054 1.00 0.70 16 LYS A N 23
ATOM 23668 C CA . LYS A 1 16 ? -7.500 -3.915 -2.857 1.00 0.65 16 LYS A CA 23
ATOM 23669 C C . LYS A 1 16 ? -6.523 -2.950 -2.159 1.00 0.68 16 LYS A C 23
ATOM 23670 O O . LYS A 1 16 ? -5.328 -3.210 -2.050 1.00 1.23 16 LYS A O 23
ATOM 23689 N N . CYS A 1 17 ? -6.991 -1.747 -1.815 1.00 0.42 17 CYS A N 23
ATOM 23690 C CA . CYS A 1 17 ? -6.154 -0.778 -1.100 1.00 0.38 17 CYS A CA 23
ATOM 23691 C C . CYS A 1 17 ? -6.427 -0.981 0.385 1.00 0.44 17 CYS A C 23
ATOM 23692 O O . CYS A 1 17 ? -7.588 -1.032 0.779 1.00 0.58 17 CYS A O 23
ATOM 23699 N N . THR A 1 18 ? -5.384 -1.040 1.215 1.00 0.42 18 THR A N 23
ATOM 23700 C CA . THR A 1 18 ? -5.526 -1.189 2.659 1.00 0.46 18 THR A CA 23
ATOM 23701 C C . THR A 1 18 ? -4.838 -0.046 3.414 1.00 0.54 18 THR A C 23
ATOM 23702 O O . THR A 1 18 ? -4.990 0.062 4.625 1.00 0.74 18 THR A O 23
ATOM 23713 N N . ILE A 1 19 ? -4.142 0.866 2.721 1.00 0.45 19 ILE A N 23
ATOM 23714 C CA . ILE A 1 19 ? -3.812 2.156 3.312 1.00 0.47 19 ILE A CA 23
ATOM 23715 C C . ILE A 1 19 ? -5.116 2.863 3.668 1.00 0.52 19 ILE A C 23
ATOM 23716 O O . ILE A 1 19 ? -5.318 3.313 4.791 1.00 0.64 19 ILE A O 23
ATOM 23732 N N . CYS A 1 20 ? -5.959 3.009 2.645 1.00 0.47 20 CYS A N 23
ATOM 23733 C CA . CYS A 1 20 ? -7.131 3.865 2.652 1.00 0.54 20 CYS A CA 23
ATOM 23734 C C . CYS A 1 20 ? -8.401 3.044 2.892 1.00 0.58 20 CYS A C 23
ATOM 23735 O O . CYS A 1 20 ? -9.426 3.610 3.258 1.00 0.71 20 CYS A O 23
ATOM 23742 N N . LEU A 1 21 ? -8.330 1.729 2.659 1.00 0.51 21 LEU A N 23
ATOM 23743 C CA . LEU A 1 21 ? -9.478 0.855 2.450 1.00 0.51 21 LEU A CA 23
ATOM 23744 C C . LEU A 1 21 ? -10.288 1.336 1.249 1.00 0.59 21 LEU A C 23
ATOM 23745 O O . LEU A 1 21 ? -11.222 2.125 1.349 1.00 0.95 21 LEU A O 23
ATOM 23761 N N . SER A 1 22 ? -9.898 0.833 0.084 1.00 0.51 22 SER A N 23
ATOM 23762 C CA . SER A 1 22 ? -10.512 1.103 -1.200 1.00 0.55 22 SER A CA 23
ATOM 23763 C C . SER A 1 22 ? -10.138 -0.073 -2.101 1.00 0.52 22 SER A C 23
ATOM 23764 O O . SER A 1 22 ? -9.903 -1.161 -1.591 1.00 0.59 22 SER A O 23
ATOM 23772 N N . ILE A 1 23 ? -10.037 0.129 -3.414 1.00 0.68 23 ILE A N 23
ATOM 23773 C CA . ILE A 1 23 ? -9.824 -0.881 -4.432 1.00 0.60 23 ILE A CA 23
ATOM 23774 C C . ILE A 1 23 ? -8.632 -0.475 -5.281 1.00 0.52 23 ILE A C 23
ATOM 23775 O O . ILE A 1 23 ? -8.359 0.714 -5.438 1.00 0.59 23 ILE A O 23
ATOM 23791 N N . LEU A 1 24 ? -7.957 -1.469 -5.860 1.00 0.51 24 LEU A N 23
ATOM 23792 C CA . LEU A 1 24 ? -6.878 -1.283 -6.804 1.00 0.49 24 LEU A CA 23
ATOM 23793 C C . LEU A 1 24 ? -7.273 -1.999 -8.082 1.00 0.57 24 LEU A C 23
ATOM 23794 O O . LEU A 1 24 ? -7.132 -3.212 -8.188 1.00 0.73 24 LEU A O 23
ATOM 23810 N N . GLU A 1 25 ? -7.807 -1.247 -9.033 1.00 0.53 25 GLU A N 23
ATOM 23811 C CA . GLU A 1 25 ? -7.995 -1.721 -10.386 1.00 0.63 25 GLU A CA 23
ATOM 23812 C C . GLU A 1 25 ? -6.670 -1.589 -11.137 1.00 0.60 25 GLU A C 23
ATOM 23813 O O . GLU A 1 25 ? -5.900 -0.660 -10.887 1.00 0.58 25 GLU A O 23
ATOM 23825 N N . GLU A 1 26 ? -6.384 -2.530 -12.037 1.00 0.69 26 GLU A N 23
ATOM 23826 C CA . GLU A 1 26 ? -5.205 -2.433 -12.885 1.00 0.75 26 GLU A CA 23
ATOM 23827 C C . GLU A 1 26 ? -5.440 -1.391 -13.977 1.00 0.77 26 GLU A C 23
ATOM 23828 O O . GLU A 1 26 ? -6.577 -1.049 -14.292 1.00 0.81 26 GLU A O 23
ATOM 23840 N N . GLY A 1 27 ? -4.356 -0.903 -14.582 1.00 0.83 27 GLY A N 23
ATOM 23841 C CA . GLY A 1 27 ? -4.415 0.088 -15.643 1.00 0.97 27 GLY A CA 23
ATOM 23842 C C . GLY A 1 27 ? -3.857 1.406 -15.135 1.00 0.95 27 GLY A C 23
ATOM 23843 O O . GLY A 1 27 ? -3.019 2.020 -15.793 1.00 1.14 27 GLY A O 23
ATOM 23847 N N . GLU A 1 28 ? -4.313 1.832 -13.958 1.00 0.81 28 GLU A N 23
ATOM 23848 C CA . GLU A 1 28 ? -3.796 3.030 -13.318 1.00 0.84 28 GLU A CA 23
ATOM 23849 C C . GLU A 1 28 ? -2.356 2.804 -12.860 1.00 0.73 28 GLU A C 23
ATOM 23850 O O . GLU A 1 28 ? -1.934 1.673 -12.610 1.00 0.65 28 GLU A O 23
ATOM 23862 N N . ASP A 1 29 ? -1.605 3.896 -12.709 1.00 0.82 29 ASP A N 23
ATOM 23863 C CA . ASP A 1 29 ? -0.223 3.838 -12.256 1.00 0.87 29 ASP A CA 23
ATOM 23864 C C . ASP A 1 29 ? -0.218 3.731 -10.735 1.00 0.73 29 ASP A C 23
ATOM 23865 O O . ASP A 1 29 ? -0.046 4.707 -10.007 1.00 0.89 29 ASP A O 23
ATOM 23874 N N . VAL A 1 30 ? -0.497 2.527 -10.247 1.00 0.52 30 VAL A N 23
ATOM 23875 C CA . VAL A 1 30 ? -0.525 2.215 -8.834 1.00 0.47 30 VAL A CA 23
ATOM 23876 C C . VAL A 1 30 ? 0.919 1.949 -8.372 1.00 0.48 30 VAL A C 23
ATOM 23877 O O . VAL A 1 30 ? 1.846 1.983 -9.178 1.00 0.55 30 VAL A O 23
ATOM 23890 N N . ARG A 1 31 ? 1.150 1.665 -7.087 1.00 0.50 31 ARG A N 23
ATOM 23891 C CA . ARG A 1 31 ? 2.489 1.358 -6.594 1.00 0.51 31 ARG A CA 23
ATOM 23892 C C . ARG A 1 31 ? 2.459 0.036 -5.847 1.00 0.50 31 ARG A C 23
ATOM 23893 O O . ARG A 1 31 ? 1.452 -0.337 -5.258 1.00 0.55 31 ARG A O 23
ATOM 23914 N N . CYS A 1 32 ? 3.582 -0.673 -5.841 1.00 0.53 32 CYS A N 23
ATOM 23915 C CA . CYS A 1 32 ? 3.793 -1.858 -5.053 1.00 0.54 32 CYS A CA 23
ATOM 23916 C C . CYS A 1 32 ? 4.951 -1.572 -4.114 1.00 0.57 32 CYS A C 23
ATOM 23917 O O . CYS A 1 32 ? 5.994 -1.075 -4.540 1.00 0.65 32 CYS A O 23
ATOM 23925 N N . LEU A 1 33 ? 4.744 -1.833 -2.825 1.00 0.57 33 LEU A N 23
ATOM 23926 C CA . LEU A 1 33 ? 5.813 -1.797 -1.850 1.00 0.62 33 LEU A CA 23
ATOM 23927 C C . LEU A 1 33 ? 6.350 -3.210 -1.676 1.00 0.62 33 LEU A C 23
ATOM 23928 O O . LEU A 1 33 ? 5.620 -4.185 -1.842 1.00 0.62 33 LEU A O 23
ATOM 23944 N N . PRO A 1 34 ? 7.622 -3.343 -1.289 1.00 0.67 34 PRO A N 23
ATOM 23945 C CA . PRO A 1 34 ? 8.240 -4.640 -1.093 1.00 0.71 34 PRO A CA 23
ATOM 23946 C C . PRO A 1 34 ? 7.697 -5.356 0.146 1.00 0.70 34 PRO A C 23
ATOM 23947 O O . PRO A 1 34 ? 8.071 -6.501 0.384 1.00 0.83 34 PRO A O 23
ATOM 23958 N N . CYS A 1 35 ? 6.796 -4.745 0.930 1.00 0.69 35 CYS A N 23
ATOM 23959 C CA . CYS A 1 35 ? 6.311 -5.338 2.173 1.00 0.70 35 CYS A CA 23
ATOM 23960 C C . CYS A 1 35 ? 5.174 -6.349 1.911 1.00 0.70 35 CYS A C 23
ATOM 23961 O O . CYS A 1 35 ? 4.277 -6.479 2.763 1.00 1.04 35 CYS A O 23
ATOM 23968 N N . MET A 1 36 ? 5.220 -7.033 0.755 1.00 0.68 36 MET A N 23
ATOM 23969 C CA . MET A 1 36 ? 4.234 -7.938 0.178 1.00 0.71 36 MET A CA 23
ATOM 23970 C C . MET A 1 36 ? 2.847 -7.321 0.098 1.00 0.62 36 MET A C 23
ATOM 23971 O O . MET A 1 36 ? 1.866 -8.036 0.199 1.00 0.63 36 MET A O 23
ATOM 23985 N N . HIS A 1 37 ? 2.739 -6.012 -0.142 1.00 0.56 37 HIS A N 23
ATOM 23986 C CA . HIS A 1 37 ? 1.459 -5.349 -0.305 1.00 0.51 37 HIS A CA 23
ATOM 23987 C C . HIS A 1 37 ? 1.619 -4.194 -1.291 1.00 0.47 37 HIS A C 23
ATOM 23988 O O . HIS A 1 37 ? 2.676 -3.564 -1.346 1.00 0.52 37 HIS A O 23
ATOM 24002 N N . LEU A 1 38 ? 0.577 -3.903 -2.071 1.00 0.46 38 LEU A N 23
ATOM 24003 C CA . LEU A 1 38 ? 0.590 -2.838 -3.069 1.00 0.44 38 LEU A CA 23
ATOM 24004 C C . LEU A 1 38 ? -0.594 -1.922 -2.806 1.00 0.41 38 LEU A C 23
ATOM 24005 O O . LEU A 1 38 ? -1.623 -2.397 -2.338 1.00 0.45 38 LEU A O 23
ATOM 24021 N N . PHE A 1 39 ? -0.458 -0.625 -3.085 1.00 0.37 39 PHE A N 23
ATOM 24022 C CA . PHE A 1 39 ? -1.509 0.355 -2.859 1.00 0.34 39 PHE A CA 23
ATOM 24023 C C . PHE A 1 39 ? -1.384 1.480 -3.875 1.00 0.33 39 PHE A C 23
ATOM 24024 O O . PHE A 1 39 ? -0.365 1.615 -4.544 1.00 0.40 39 PHE A O 23
ATOM 24041 N N . HIS A 1 40 ? -2.403 2.335 -3.949 1.00 0.28 40 HIS A N 23
ATOM 24042 C CA . HIS A 1 40 ? -2.391 3.510 -4.809 1.00 0.29 40 HIS A CA 23
ATOM 24043 C C . HIS A 1 40 ? -1.086 4.284 -4.654 1.00 0.35 40 HIS A C 23
ATOM 24044 O O . HIS A 1 40 ? -0.690 4.568 -3.527 1.00 0.38 40 HIS A O 23
ATOM 24058 N N . GLN A 1 41 ? -0.450 4.664 -5.768 1.00 0.40 41 GLN A N 23
ATOM 24059 C CA . GLN A 1 41 ? 0.781 5.448 -5.733 1.00 0.48 41 GLN A CA 23
ATOM 24060 C C . GLN A 1 41 ? 0.598 6.680 -4.842 1.00 0.53 41 GLN A C 23
ATOM 24061 O O . GLN A 1 41 ? 1.380 6.913 -3.931 1.00 0.58 41 GLN A O 23
ATOM 24075 N N . VAL A 1 42 ? -0.475 7.440 -5.051 1.00 0.53 42 VAL A N 23
ATOM 24076 C CA . VAL A 1 42 ? -0.755 8.628 -4.249 1.00 0.60 42 VAL A CA 23
ATOM 24077 C C . VAL A 1 42 ? -0.893 8.300 -2.763 1.00 0.57 42 VAL A C 23
ATOM 24078 O O . VAL A 1 42 ? -0.421 9.052 -1.914 1.00 0.67 42 VAL A O 23
ATOM 24091 N N . CYS A 1 43 ? -1.556 7.184 -2.453 1.00 0.47 43 CYS A N 23
ATOM 24092 C CA . CYS A 1 43 ? -1.758 6.760 -1.076 1.00 0.46 43 CYS A CA 23
ATOM 24093 C C . CYS A 1 43 ? -0.392 6.541 -0.431 1.00 0.50 43 CYS A C 23
ATOM 24094 O O . CYS A 1 43 ? -0.153 7.101 0.630 1.00 0.56 43 CYS A O 23
ATOM 24101 N N . VAL A 1 44 ? 0.505 5.735 -1.015 1.00 0.49 44 VAL A N 23
ATOM 24102 C CA . VAL A 1 44 ? 1.816 5.518 -0.409 1.00 0.55 44 VAL A CA 23
ATOM 24103 C C . VAL A 1 44 ? 2.561 6.848 -0.274 1.00 0.62 44 VAL A C 23
ATOM 24104 O O . VAL A 1 44 ? 3.163 7.116 0.761 1.00 0.65 44 VAL A O 23
ATOM 24117 N N . ASP A 1 45 ? 2.451 7.712 -1.277 1.00 0.68 45 ASP A N 23
ATOM 24118 C CA . ASP A 1 45 ? 3.191 8.970 -1.395 1.00 0.79 45 ASP A CA 23
ATOM 24119 C C . ASP A 1 45 ? 2.791 9.996 -0.333 1.00 0.81 45 ASP A C 23
ATOM 24120 O O . ASP A 1 45 ? 3.451 11.022 -0.185 1.00 0.99 45 ASP A O 23
ATOM 24129 N N . GLN A 1 46 ? 1.738 9.724 0.439 1.00 0.70 46 GLN A N 23
ATOM 24130 C CA . GLN A 1 46 ? 1.375 10.528 1.604 1.00 0.76 46 GLN A CA 23
ATOM 24131 C C . GLN A 1 46 ? 1.324 9.694 2.880 1.00 0.75 46 GLN A C 23
ATOM 24132 O O . GLN A 1 46 ? 1.532 10.217 3.972 1.00 0.82 46 GLN A O 23
ATOM 24146 N N . TRP A 1 47 ? 1.057 8.397 2.792 1.00 0.72 47 TRP A N 23
ATOM 24147 C CA . TRP A 1 47 ? 0.922 7.566 3.968 1.00 0.77 47 TRP A CA 23
ATOM 24148 C C . TRP A 1 47 ? 2.305 7.302 4.542 1.00 0.71 47 TRP A C 23
ATOM 24149 O O . TRP A 1 47 ? 2.437 7.167 5.746 1.00 0.92 47 TRP A O 23
ATOM 24170 N N . LEU A 1 48 ? 3.342 7.293 3.706 1.00 0.57 48 LEU A N 23
ATOM 24171 C CA . LEU A 1 48 ? 4.729 7.155 4.128 1.00 0.57 48 LEU A CA 23
ATOM 24172 C C . LEU A 1 48 ? 5.308 8.473 4.644 1.00 0.60 48 LEU A C 23
ATOM 24173 O O . LEU A 1 48 ? 6.469 8.531 5.033 1.00 0.66 48 LEU A O 23
ATOM 24189 N N . ILE A 1 49 ? 4.513 9.542 4.606 1.00 0.62 49 ILE A N 23
ATOM 24190 C CA . ILE A 1 49 ? 4.888 10.863 5.080 1.00 0.72 49 ILE A CA 23
ATOM 24191 C C . ILE A 1 49 ? 4.263 10.990 6.469 1.00 0.75 49 ILE A C 23
ATOM 24192 O O . ILE A 1 49 ? 4.962 11.127 7.468 1.00 0.86 49 ILE A O 23
ATOM 24208 N N . THR A 1 50 ? 2.934 10.894 6.551 1.00 0.73 50 THR A N 23
ATOM 24209 C CA . THR A 1 50 ? 2.229 11.009 7.823 1.00 0.80 50 THR A CA 23
ATOM 24210 C C . THR A 1 50 ? 2.313 9.733 8.662 1.00 0.75 50 THR A C 23
ATOM 24211 O O . THR A 1 50 ? 1.850 9.726 9.801 1.00 0.95 50 THR A O 23
ATOM 24222 N N . ASN A 1 51 ? 2.825 8.640 8.100 1.00 0.58 51 ASN A N 23
ATOM 24223 C CA . ASN A 1 51 ? 2.923 7.343 8.754 1.00 0.56 51 ASN A CA 23
ATOM 24224 C C . ASN A 1 51 ? 4.198 6.654 8.268 1.00 0.56 51 ASN A C 23
ATOM 24225 O O . ASN A 1 51 ? 4.820 7.124 7.320 1.00 1.06 51 ASN A O 23
ATOM 24236 N N . LYS A 1 52 ? 4.622 5.553 8.901 1.00 0.46 52 LYS A N 23
ATOM 24237 C CA . LYS A 1 52 ? 5.877 4.903 8.501 1.00 0.51 52 LYS A CA 23
ATOM 24238 C C . LYS A 1 52 ? 5.971 3.451 8.976 1.00 0.53 52 LYS A C 23
ATOM 24239 O O . LYS A 1 52 ? 6.954 3.035 9.580 1.00 0.74 52 LYS A O 23
ATOM 24258 N N . LYS A 1 53 ? 4.933 2.663 8.692 1.00 0.49 53 LYS A N 23
ATOM 24259 C CA . LYS A 1 53 ? 4.750 1.301 9.171 1.00 0.58 53 LYS A CA 23
ATOM 24260 C C . LYS A 1 53 ? 3.791 0.573 8.236 1.00 0.57 53 LYS A C 23
ATOM 24261 O O . LYS A 1 53 ? 2.963 1.244 7.631 1.00 0.57 53 LYS A O 23
ATOM 24280 N N . CYS A 1 54 ? 3.900 -0.753 8.079 1.00 0.62 54 CYS A N 23
ATOM 24281 C CA . CYS A 1 54 ? 3.089 -1.491 7.111 1.00 0.60 54 CYS A CA 23
ATOM 24282 C C . CYS A 1 54 ? 1.666 -1.587 7.717 1.00 0.63 54 CYS A C 23
ATOM 24283 O O . CYS A 1 54 ? 1.539 -1.592 8.949 1.00 0.66 54 CYS A O 23
ATOM 24290 N N . PRO A 1 55 ? 0.567 -1.610 6.937 1.00 0.70 55 PRO A N 23
ATOM 24291 C CA . PRO A 1 55 ? -0.762 -1.611 7.523 1.00 0.74 55 PRO A CA 23
ATOM 24292 C C . PRO A 1 55 ? -1.157 -3.022 7.964 1.00 0.80 55 PRO A C 23
ATOM 24293 O O . PRO A 1 55 ? -1.605 -3.197 9.093 1.00 1.06 55 PRO A O 23
ATOM 24304 N N . ILE A 1 56 ? -1.016 -4.013 7.077 1.00 0.66 56 ILE A N 23
ATOM 24305 C CA . ILE A 1 56 ? -1.450 -5.389 7.312 1.00 0.72 56 ILE A CA 23
ATOM 24306 C C . ILE A 1 56 ? -0.375 -6.123 8.109 1.00 0.77 56 ILE A C 23
ATOM 24307 O O . ILE A 1 56 ? -0.603 -6.560 9.234 1.00 0.85 56 ILE A O 23
ATOM 24323 N N . CYS A 1 57 ? 0.803 -6.255 7.499 1.00 0.78 57 CYS A N 23
ATOM 24324 C CA . CYS A 1 57 ? 1.946 -6.987 8.025 1.00 0.87 57 CYS A CA 23
ATOM 24325 C C . CYS A 1 57 ? 2.465 -6.341 9.317 1.00 0.92 57 CYS A C 23
ATOM 24326 O O . CYS A 1 57 ? 3.126 -7.011 10.106 1.00 1.02 57 CYS A O 23
ATOM 24333 N N . ARG A 1 58 ? 2.160 -5.058 9.556 1.00 0.90 58 ARG A N 23
ATOM 24334 C CA . ARG A 1 58 ? 2.444 -4.360 10.814 1.00 1.00 58 ARG A CA 23
ATOM 24335 C C . ARG A 1 58 ? 3.916 -4.453 11.216 1.00 1.11 58 ARG A C 23
ATOM 24336 O O . ARG A 1 58 ? 4.234 -4.360 12.399 1.00 1.48 58 ARG A O 23
ATOM 24357 N N . VAL A 1 59 ? 4.818 -4.546 10.238 1.00 0.87 59 VAL A N 23
ATOM 24358 C CA . VAL A 1 59 ? 6.240 -4.353 10.455 1.00 0.88 59 VAL A CA 23
ATOM 24359 C C . VAL A 1 59 ? 6.550 -2.921 10.043 1.00 0.79 59 VAL A C 23
ATOM 24360 O O . VAL A 1 59 ? 6.047 -2.442 9.026 1.00 0.73 59 VAL A O 23
ATOM 24373 N N . ASP A 1 60 ? 7.323 -2.202 10.842 1.00 0.84 60 ASP A N 23
ATOM 24374 C CA . ASP A 1 60 ? 7.729 -0.848 10.532 1.00 0.83 60 ASP A CA 23
ATOM 24375 C C . ASP A 1 60 ? 8.697 -0.868 9.354 1.00 0.80 60 ASP A C 23
ATOM 24376 O O . ASP A 1 60 ? 9.876 -1.162 9.514 1.00 0.92 60 ASP A O 23
ATOM 24385 N N . ILE A 1 61 ? 8.211 -0.562 8.145 1.00 0.73 61 ILE A N 23
ATOM 24386 C CA . ILE A 1 61 ? 9.095 -0.642 6.994 1.00 0.82 61 ILE A CA 23
ATOM 24387 C C . ILE A 1 61 ? 10.124 0.489 6.953 1.00 1.03 61 ILE A C 23
ATOM 24388 O O . ILE A 1 61 ? 11.181 0.296 6.361 1.00 1.51 61 ILE A O 23
ATOM 24404 N N . GLU A 1 62 ? 9.805 1.677 7.490 1.00 0.90 62 GLU A N 23
ATOM 24405 C CA . GLU A 1 62 ? 10.667 2.869 7.434 1.00 1.06 62 GLU A CA 23
ATOM 24406 C C . GLU A 1 62 ? 11.244 3.144 6.033 1.00 1.46 62 GLU A C 23
ATOM 24407 O O . GLU A 1 62 ? 12.300 3.750 5.843 1.00 1.88 62 GLU A O 23
ATOM 24419 N N . ALA A 1 63 ? 10.481 2.721 5.032 1.00 1.97 63 ALA A N 23
ATOM 24420 C CA . ALA A 1 63 ? 10.736 2.952 3.625 1.00 2.79 63 ALA A CA 23
ATOM 24421 C C . ALA A 1 63 ? 10.621 4.444 3.315 1.00 3.34 63 ALA A C 23
ATOM 24422 O O . ALA A 1 63 ? 9.970 5.187 4.042 1.00 3.79 63 ALA A O 23
ATOM 24429 N N . GLN A 1 64 ? 11.224 4.863 2.199 1.00 3.89 64 GLN A N 23
ATOM 24430 C CA . GLN A 1 64 ? 11.444 6.265 1.863 1.00 4.77 64 GLN A CA 23
ATOM 24431 C C . GLN A 1 64 ? 12.157 7.002 2.998 1.00 5.26 64 GLN A C 23
ATOM 24432 O O . GLN A 1 64 ? 11.745 8.089 3.384 1.00 6.51 64 GLN A O 23
ATOM 24446 N N . LEU A 1 65 ? 13.291 6.423 3.413 1.00 5.11 65 LEU A N 23
ATOM 24447 C CA . LEU A 1 65 ? 14.222 6.846 4.455 1.00 6.53 65 LEU A CA 23
ATOM 24448 C C . LEU A 1 65 ? 13.584 6.983 5.847 1.00 8.10 65 LEU A C 23
ATOM 24449 O O . LEU A 1 65 ? 12.447 7.418 5.987 1.00 8.87 65 LEU A O 23
ATOM 24465 N N . PRO A 1 66 ? 14.309 6.617 6.915 1.00 9.20 66 PRO A N 23
ATOM 24466 C CA . PRO A 1 66 ? 13.794 6.705 8.269 1.00 11.18 66 PRO A CA 23
ATOM 24467 C C . PRO A 1 66 ? 13.834 8.162 8.735 1.00 12.58 66 PRO A C 23
ATOM 24468 O O . PRO A 1 66 ? 14.733 8.573 9.468 1.00 13.57 66 PRO A O 23
ATOM 24479 N N . SER A 1 67 ? 12.876 8.974 8.295 1.00 12.90 67 SER A N 23
ATOM 24480 C CA . SER A 1 67 ? 12.713 10.361 8.696 1.00 14.44 67 SER A CA 23
ATOM 24481 C C . SER A 1 67 ? 11.241 10.722 8.539 1.00 14.90 67 SER A C 23
ATOM 24482 O O . SER A 1 67 ? 10.515 10.062 7.801 1.00 14.34 67 SER A O 23
ATOM 24490 N N . GLU A 1 68 ? 10.798 11.781 9.211 1.00 16.08 68 GLU A N 23
ATOM 24491 C CA . GLU A 1 68 ? 9.501 12.375 8.939 1.00 16.66 68 GLU A CA 23
ATOM 24492 C C . GLU A 1 68 ? 9.761 13.477 7.917 1.00 16.54 68 GLU A C 23
ATOM 24493 O O . GLU A 1 68 ? 10.424 14.466 8.227 1.00 17.20 68 GLU A O 23
ATOM 24505 N N . SER A 1 69 ? 9.319 13.245 6.679 1.00 15.88 69 SER A N 23
ATOM 24506 C CA . SER A 1 69 ? 9.428 14.190 5.578 1.00 15.79 69 SER A CA 23
ATOM 24507 C C . SER A 1 69 ? 8.058 14.825 5.347 1.00 16.22 69 SER A C 23
ATOM 24508 O O . SER A 1 69 ? 7.189 14.673 6.233 1.00 17.23 69 SER A O 23
ATOM 24519 N N . MET A 1 1 ? 0.315 -8.010 -12.148 1.00 30.65 1 MET A N 24
ATOM 24520 C CA . MET A 1 1 ? -0.956 -7.781 -12.876 1.00 29.63 1 MET A CA 24
ATOM 24521 C C . MET A 1 1 ? -1.071 -8.775 -14.020 1.00 28.68 1 MET A C 24
ATOM 24522 O O . MET A 1 1 ? -0.251 -8.699 -14.934 1.00 29.61 1 MET A O 24
ATOM 24538 N N . LYS A 1 2 ? -2.038 -9.696 -13.936 1.00 26.98 2 LYS A N 24
ATOM 24539 C CA . LYS A 1 2 ? -2.227 -10.933 -14.705 1.00 25.96 2 LYS A CA 24
ATOM 24540 C C . LYS A 1 2 ? -1.792 -12.086 -13.817 1.00 25.15 2 LYS A C 24
ATOM 24541 O O . LYS A 1 2 ? -0.770 -12.008 -13.139 1.00 25.96 2 LYS A O 24
ATOM 24560 N N . GLN A 1 3 ? -2.591 -13.148 -13.819 1.00 23.67 3 GLN A N 24
ATOM 24561 C CA . GLN A 1 3 ? -2.408 -14.319 -12.991 1.00 22.76 3 GLN A CA 24
ATOM 24562 C C . GLN A 1 3 ? -2.811 -15.497 -13.877 1.00 21.61 3 GLN A C 24
ATOM 24563 O O . GLN A 1 3 ? -3.860 -16.108 -13.697 1.00 20.87 3 GLN A O 24
ATOM 24577 N N . ASP A 1 4 ? -1.994 -15.766 -14.896 1.00 21.68 4 ASP A N 24
ATOM 24578 C CA . ASP A 1 4 ? -2.313 -16.628 -16.030 1.00 20.90 4 ASP A CA 24
ATOM 24579 C C . ASP A 1 4 ? -1.430 -17.872 -16.008 1.00 20.83 4 ASP A C 24
ATOM 24580 O O . ASP A 1 4 ? -0.903 -18.309 -17.027 1.00 22.04 4 ASP A O 24
ATOM 24589 N N . GLY A 1 5 ? -1.313 -18.475 -14.824 1.00 19.53 5 GLY A N 24
ATOM 24590 C CA . GLY A 1 5 ? -0.523 -19.666 -14.581 1.00 19.36 5 GLY A CA 24
ATOM 24591 C C . GLY A 1 5 ? -0.038 -19.615 -13.140 1.00 18.19 5 GLY A C 24
ATOM 24592 O O . GLY A 1 5 ? -0.708 -19.036 -12.283 1.00 17.30 5 GLY A O 24
ATOM 24596 N N . GLU A 1 6 ? 1.123 -20.203 -12.868 1.00 18.35 6 GLU A N 24
ATOM 24597 C CA . GLU A 1 6 ? 1.808 -19.987 -11.607 1.00 17.51 6 GLU A CA 24
ATOM 24598 C C . GLU A 1 6 ? 2.214 -18.515 -11.481 1.00 16.82 6 GLU A C 24
ATOM 24599 O O . GLU A 1 6 ? 2.461 -17.837 -12.475 1.00 17.45 6 GLU A O 24
ATOM 24611 N N . GLU A 1 7 ? 2.288 -18.019 -10.247 1.00 15.76 7 GLU A N 24
ATOM 24612 C CA . GLU A 1 7 ? 2.678 -16.644 -9.960 1.00 15.24 7 GLU A CA 24
ATOM 24613 C C . GLU A 1 7 ? 4.125 -16.385 -10.385 1.00 15.48 7 GLU A C 24
ATOM 24614 O O . GLU A 1 7 ? 4.413 -15.386 -11.041 1.00 15.85 7 GLU A O 24
ATOM 24626 N N . GLY A 1 8 ? 5.046 -17.289 -10.042 1.00 15.53 8 GLY A N 24
ATOM 24627 C CA . GLY A 1 8 ? 6.420 -17.225 -10.515 1.00 15.89 8 GLY A CA 24
ATOM 24628 C C . GLY A 1 8 ? 7.270 -16.291 -9.658 1.00 15.39 8 GLY A C 24
ATOM 24629 O O . GLY A 1 8 ? 8.254 -16.725 -9.064 1.00 16.15 8 GLY A O 24
ATOM 24633 N N . THR A 1 9 ? 6.932 -15.004 -9.627 1.00 14.40 9 THR A N 24
ATOM 24634 C CA . THR A 1 9 ? 7.602 -14.028 -8.786 1.00 13.92 9 THR A CA 24
ATOM 24635 C C . THR A 1 9 ? 7.072 -14.115 -7.351 1.00 12.49 9 THR A C 24
ATOM 24636 O O . THR A 1 9 ? 6.156 -14.877 -7.057 1.00 11.89 9 THR A O 24
ATOM 24647 N N . GLU A 1 10 ? 7.660 -13.323 -6.450 1.00 12.16 10 GLU A N 24
ATOM 24648 C CA . GLU A 1 10 ? 7.263 -13.251 -5.051 1.00 11.01 10 GLU A CA 24
ATOM 24649 C C . GLU A 1 10 ? 6.505 -11.932 -4.852 1.00 9.99 10 GLU A C 24
ATOM 24650 O O . GLU A 1 10 ? 5.316 -11.921 -4.545 1.00 9.04 10 GLU A O 24
ATOM 24662 N N . GLU A 1 11 ? 7.177 -10.795 -5.055 1.00 10.57 11 GLU A N 24
ATOM 24663 C CA . GLU A 1 11 ? 6.556 -9.491 -4.868 1.00 10.17 11 GLU A CA 24
ATOM 24664 C C . GLU A 1 11 ? 5.787 -9.066 -6.131 1.00 10.12 11 GLU A C 24
ATOM 24665 O O . GLU A 1 11 ? 6.251 -8.223 -6.896 1.00 12.01 11 GLU A O 24
ATOM 24677 N N . ASP A 1 12 ? 4.586 -9.617 -6.334 1.00 8.36 12 ASP A N 24
ATOM 24678 C CA . ASP A 1 12 ? 3.543 -9.028 -7.178 1.00 8.79 12 ASP A CA 24
ATOM 24679 C C . ASP A 1 12 ? 2.213 -9.527 -6.623 1.00 6.79 12 ASP A C 24
ATOM 24680 O O . ASP A 1 12 ? 1.728 -10.585 -7.011 1.00 7.10 12 ASP A O 24
ATOM 24689 N N . THR A 1 13 ? 1.658 -8.804 -5.651 1.00 5.25 13 THR A N 24
ATOM 24690 C CA . THR A 1 13 ? 0.414 -9.181 -4.991 1.00 3.47 13 THR A CA 24
ATOM 24691 C C . THR A 1 13 ? -0.574 -8.020 -5.047 1.00 3.19 13 THR A C 24
ATOM 24692 O O . THR A 1 13 ? -0.207 -6.906 -5.412 1.00 4.30 13 THR A O 24
ATOM 24703 N N . GLU A 1 14 ? -1.838 -8.279 -4.713 1.00 2.15 14 GLU A N 24
ATOM 24704 C CA . GLU A 1 14 ? -2.932 -7.384 -5.042 1.00 2.34 14 GLU A CA 24
ATOM 24705 C C . GLU A 1 14 ? -4.084 -7.601 -4.062 1.00 1.30 14 GLU A C 24
ATOM 24706 O O . GLU A 1 14 ? -4.515 -8.736 -3.879 1.00 1.56 14 GLU A O 24
ATOM 24718 N N . GLU A 1 15 ? -4.609 -6.531 -3.455 1.00 1.34 15 GLU A N 24
ATOM 24719 C CA . GLU A 1 15 ? -5.935 -6.557 -2.852 1.00 1.12 15 GLU A CA 24
ATOM 24720 C C . GLU A 1 15 ? -6.444 -5.116 -2.692 1.00 1.11 15 GLU A C 24
ATOM 24721 O O . GLU A 1 15 ? -5.824 -4.190 -3.197 1.00 2.23 15 GLU A O 24
ATOM 24733 N N . LYS A 1 16 ? -7.577 -4.912 -2.015 1.00 1.49 16 LYS A N 24
ATOM 24734 C CA . LYS A 1 16 ? -8.207 -3.615 -1.792 1.00 1.32 16 LYS A CA 24
ATOM 24735 C C . LYS A 1 16 ? -7.259 -2.651 -1.054 1.00 1.24 16 LYS A C 24
ATOM 24736 O O . LYS A 1 16 ? -6.448 -3.061 -0.219 1.00 1.57 16 LYS A O 24
ATOM 24755 N N . CYS A 1 17 ? -7.375 -1.353 -1.346 1.00 0.90 17 CYS A N 24
ATOM 24756 C CA . CYS A 1 17 ? -6.525 -0.329 -0.743 1.00 0.80 17 CYS A CA 24
ATOM 24757 C C . CYS A 1 17 ? -6.816 -0.327 0.751 1.00 0.96 17 CYS A C 24
ATOM 24758 O O . CYS A 1 17 ? -7.975 -0.288 1.146 1.00 1.17 17 CYS A O 24
ATOM 24765 N N . THR A 1 18 ? -5.778 -0.338 1.584 1.00 0.90 18 THR A N 24
ATOM 24766 C CA . THR A 1 18 ? -5.951 -0.357 3.032 1.00 1.02 18 THR A CA 24
ATOM 24767 C C . THR A 1 18 ? -5.372 0.904 3.677 1.00 1.01 18 THR A C 24
ATOM 24768 O O . THR A 1 18 ? -5.736 1.229 4.801 1.00 1.18 18 THR A O 24
ATOM 24779 N N . ILE A 1 19 ? -4.526 1.662 2.969 1.00 0.85 19 ILE A N 24
ATOM 24780 C CA . ILE A 1 19 ? -4.123 2.989 3.417 1.00 0.83 19 ILE A CA 24
ATOM 24781 C C . ILE A 1 19 ? -5.364 3.873 3.534 1.00 0.97 19 ILE A C 24
ATOM 24782 O O . ILE A 1 19 ? -5.620 4.471 4.575 1.00 1.12 19 ILE A O 24
ATOM 24798 N N . CYS A 1 20 ? -6.088 3.993 2.420 1.00 0.95 20 CYS A N 24
ATOM 24799 C CA . CYS A 1 20 ? -7.244 4.869 2.289 1.00 1.04 20 CYS A CA 24
ATOM 24800 C C . CYS A 1 20 ? -8.529 4.130 2.672 1.00 1.19 20 CYS A C 24
ATOM 24801 O O . CYS A 1 20 ? -9.529 4.771 2.980 1.00 1.34 20 CYS A O 24
ATOM 24808 N N . LEU A 1 21 ? -8.500 2.795 2.623 1.00 1.18 21 LEU A N 24
ATOM 24809 C CA . LEU A 1 21 ? -9.674 1.930 2.626 1.00 1.31 21 LEU A CA 24
ATOM 24810 C C . LEU A 1 21 ? -10.582 2.219 1.439 1.00 1.29 21 LEU A C 24
ATOM 24811 O O . LEU A 1 21 ? -11.498 3.035 1.469 1.00 1.63 21 LEU A O 24
ATOM 24827 N N . SER A 1 22 ? -10.304 1.487 0.370 1.00 1.04 22 SER A N 24
ATOM 24828 C CA . SER A 1 22 ? -11.024 1.505 -0.884 1.00 0.95 22 SER A CA 24
ATOM 24829 C C . SER A 1 22 ? -10.684 0.215 -1.620 1.00 0.99 22 SER A C 24
ATOM 24830 O O . SER A 1 22 ? -10.076 -0.676 -1.044 1.00 1.11 22 SER A O 24
ATOM 24838 N N . ILE A 1 23 ? -11.033 0.114 -2.896 1.00 1.04 23 ILE A N 24
ATOM 24839 C CA . ILE A 1 23 ? -10.677 -0.999 -3.757 1.00 1.10 23 ILE A CA 24
ATOM 24840 C C . ILE A 1 23 ? -9.347 -0.688 -4.424 1.00 1.07 23 ILE A C 24
ATOM 24841 O O . ILE A 1 23 ? -8.843 0.432 -4.323 1.00 1.06 23 ILE A O 24
ATOM 24857 N N . LEU A 1 24 ? -8.809 -1.688 -5.118 1.00 1.13 24 LEU A N 24
ATOM 24858 C CA . LEU A 1 24 ? -7.873 -1.537 -6.204 1.00 1.13 24 LEU A CA 24
ATOM 24859 C C . LEU A 1 24 ? -8.365 -2.444 -7.319 1.00 1.38 24 LEU A C 24
ATOM 24860 O O . LEU A 1 24 ? -8.643 -3.617 -7.084 1.00 1.84 24 LEU A O 24
ATOM 24876 N N . GLU A 1 25 ? -8.488 -1.885 -8.509 1.00 1.15 25 GLU A N 24
ATOM 24877 C CA . GLU A 1 25 ? -8.748 -2.558 -9.757 1.00 1.38 25 GLU A CA 24
ATOM 24878 C C . GLU A 1 25 ? -7.448 -2.578 -10.566 1.00 1.48 25 GLU A C 24
ATOM 24879 O O . GLU A 1 25 ? -6.611 -1.683 -10.430 1.00 1.36 25 GLU A O 24
ATOM 24891 N N . GLU A 1 26 ? -7.246 -3.601 -11.402 1.00 1.73 26 GLU A N 24
ATOM 24892 C CA . GLU A 1 26 ? -6.094 -3.614 -12.294 1.00 1.87 26 GLU A CA 24
ATOM 24893 C C . GLU A 1 26 ? -6.270 -2.539 -13.370 1.00 1.87 26 GLU A C 24
ATOM 24894 O O . GLU A 1 26 ? -7.389 -2.132 -13.680 1.00 1.85 26 GLU A O 24
ATOM 24906 N N . GLY A 1 27 ? -5.163 -2.110 -13.981 1.00 1.96 27 GLY A N 24
ATOM 24907 C CA . GLY A 1 27 ? -5.178 -1.152 -15.077 1.00 2.06 27 GLY A CA 24
ATOM 24908 C C . GLY A 1 27 ? -4.548 0.167 -14.651 1.00 1.93 27 GLY A C 24
ATOM 24909 O O . GLY A 1 27 ? -3.738 0.720 -15.388 1.00 2.14 27 GLY A O 24
ATOM 24913 N N . GLU A 1 28 ? -4.922 0.669 -13.475 1.00 1.65 28 GLU A N 24
ATOM 24914 C CA . GLU A 1 28 ? -4.385 1.921 -12.961 1.00 1.54 28 GLU A CA 24
ATOM 24915 C C . GLU A 1 28 ? -2.908 1.780 -12.596 1.00 1.50 28 GLU A C 24
ATOM 24916 O O . GLU A 1 28 ? -2.427 0.686 -12.288 1.00 1.49 28 GLU A O 24
ATOM 24928 N N . ASP A 1 29 ? -2.197 2.912 -12.567 1.00 1.52 29 ASP A N 24
ATOM 24929 C CA . ASP A 1 29 ? -0.806 2.997 -12.134 1.00 1.47 29 ASP A CA 24
ATOM 24930 C C . ASP A 1 29 ? -0.764 2.928 -10.607 1.00 1.20 29 ASP A C 24
ATOM 24931 O O . ASP A 1 29 ? -0.621 3.923 -9.897 1.00 1.17 29 ASP A O 24
ATOM 24940 N N . VAL A 1 30 ? -0.939 1.718 -10.091 1.00 1.08 30 VAL A N 24
ATOM 24941 C CA . VAL A 1 30 ? -0.931 1.405 -8.678 1.00 0.90 30 VAL A CA 24
ATOM 24942 C C . VAL A 1 30 ? 0.502 0.994 -8.287 1.00 1.01 30 VAL A C 24
ATOM 24943 O O . VAL A 1 30 ? 1.388 0.973 -9.141 1.00 1.14 30 VAL A O 24
ATOM 24956 N N . ARG A 1 31 ? 0.776 0.659 -7.020 1.00 0.98 31 ARG A N 24
ATOM 24957 C CA . ARG A 1 31 ? 2.134 0.278 -6.621 1.00 1.06 31 ARG A CA 24
ATOM 24958 C C . ARG A 1 31 ? 2.135 -0.836 -5.577 1.00 0.95 31 ARG A C 24
ATOM 24959 O O . ARG A 1 31 ? 1.244 -0.925 -4.740 1.00 0.81 31 ARG A O 24
ATOM 24980 N N . CYS A 1 32 ? 3.168 -1.681 -5.597 1.00 1.09 32 CYS A N 24
ATOM 24981 C CA . CYS A 1 32 ? 3.340 -2.740 -4.618 1.00 1.01 32 CYS A CA 24
ATOM 24982 C C . CYS A 1 32 ? 4.368 -2.283 -3.591 1.00 0.94 32 CYS A C 24
ATOM 24983 O O . CYS A 1 32 ? 5.333 -1.601 -3.937 1.00 0.95 32 CYS A O 24
ATOM 24991 N N . LEU A 1 33 ? 4.159 -2.672 -2.336 1.00 0.97 33 LEU A N 24
ATOM 24992 C CA . LEU A 1 33 ? 5.164 -2.628 -1.290 1.00 0.97 33 LEU A CA 24
ATOM 24993 C C . LEU A 1 33 ? 5.615 -4.048 -0.969 1.00 1.14 33 LEU A C 24
ATOM 24994 O O . LEU A 1 33 ? 4.833 -4.992 -1.086 1.00 1.22 33 LEU A O 24
ATOM 25010 N N . PRO A 1 34 ? 6.841 -4.199 -0.457 1.00 1.23 34 PRO A N 24
ATOM 25011 C CA . PRO A 1 34 ? 7.397 -5.495 -0.119 1.00 1.40 34 PRO A CA 24
ATOM 25012 C C . PRO A 1 34 ? 6.730 -6.109 1.110 1.00 1.41 34 PRO A C 24
ATOM 25013 O O . PRO A 1 34 ? 6.987 -7.271 1.414 1.00 1.63 34 PRO A O 24
ATOM 25024 N N . CYS A 1 35 ? 5.855 -5.388 1.826 1.00 1.29 35 CYS A N 24
ATOM 25025 C CA . CYS A 1 35 ? 5.249 -5.920 3.042 1.00 1.32 35 CYS A CA 24
ATOM 25026 C C . CYS A 1 35 ? 4.019 -6.791 2.706 1.00 1.42 35 CYS A C 24
ATOM 25027 O O . CYS A 1 35 ? 3.042 -6.778 3.465 1.00 1.71 35 CYS A O 24
ATOM 25034 N N . MET A 1 36 ? 4.062 -7.539 1.596 1.00 1.35 36 MET A N 24
ATOM 25035 C CA . MET A 1 36 ? 2.984 -8.360 1.037 1.00 1.44 36 MET A CA 24
ATOM 25036 C C . MET A 1 36 ? 1.684 -7.596 0.813 1.00 1.32 36 MET A C 24
ATOM 25037 O O . MET A 1 36 ? 0.613 -8.193 0.848 1.00 1.36 36 MET A O 24
ATOM 25051 N N . HIS A 1 37 ? 1.751 -6.296 0.517 1.00 1.19 37 HIS A N 24
ATOM 25052 C CA . HIS A 1 37 ? 0.565 -5.489 0.303 1.00 1.07 37 HIS A CA 24
ATOM 25053 C C . HIS A 1 37 ? 0.828 -4.461 -0.785 1.00 0.95 37 HIS A C 24
ATOM 25054 O O . HIS A 1 37 ? 1.949 -3.987 -0.931 1.00 0.95 37 HIS A O 24
ATOM 25068 N N . LEU A 1 38 ? -0.204 -4.120 -1.552 1.00 0.88 38 LEU A N 24
ATOM 25069 C CA . LEU A 1 38 ? -0.136 -3.251 -2.711 1.00 0.82 38 LEU A CA 24
ATOM 25070 C C . LEU A 1 38 ? -1.299 -2.292 -2.569 1.00 0.74 38 LEU A C 24
ATOM 25071 O O . LEU A 1 38 ? -2.393 -2.717 -2.212 1.00 0.77 38 LEU A O 24
ATOM 25087 N N . PHE A 1 39 ? -1.039 -1.010 -2.812 1.00 0.65 39 PHE A N 24
ATOM 25088 C CA . PHE A 1 39 ? -2.009 0.068 -2.692 1.00 0.53 39 PHE A CA 24
ATOM 25089 C C . PHE A 1 39 ? -1.746 1.096 -3.786 1.00 0.49 39 PHE A C 24
ATOM 25090 O O . PHE A 1 39 ? -0.747 1.019 -4.494 1.00 0.63 39 PHE A O 24
ATOM 25107 N N . HIS A 1 40 ? -2.623 2.091 -3.912 1.00 0.37 40 HIS A N 24
ATOM 25108 C CA . HIS A 1 40 ? -2.440 3.173 -4.871 1.00 0.39 40 HIS A CA 24
ATOM 25109 C C . HIS A 1 40 ? -1.042 3.772 -4.747 1.00 0.50 40 HIS A C 24
ATOM 25110 O O . HIS A 1 40 ? -0.615 4.057 -3.629 1.00 0.46 40 HIS A O 24
ATOM 25124 N N . GLN A 1 41 ? -0.358 4.017 -5.874 1.00 0.65 41 GLN A N 24
ATOM 25125 C CA . GLN A 1 41 ? 0.949 4.666 -5.851 1.00 0.78 41 GLN A CA 24
ATOM 25126 C C . GLN A 1 41 ? 0.909 5.924 -4.985 1.00 0.78 41 GLN A C 24
ATOM 25127 O O . GLN A 1 41 ? 1.712 6.070 -4.077 1.00 0.82 41 GLN A O 24
ATOM 25141 N N . VAL A 1 42 ? -0.047 6.819 -5.231 1.00 0.76 42 VAL A N 24
ATOM 25142 C CA . VAL A 1 42 ? -0.148 8.066 -4.478 1.00 0.84 42 VAL A CA 24
ATOM 25143 C C . VAL A 1 42 ? -0.281 7.813 -2.980 1.00 0.78 42 VAL A C 24
ATOM 25144 O O . VAL A 1 42 ? 0.356 8.490 -2.177 1.00 0.94 42 VAL A O 24
ATOM 25157 N N . CYS A 1 43 ? -1.102 6.828 -2.610 1.00 0.60 43 CYS A N 24
ATOM 25158 C CA . CYS A 1 43 ? -1.352 6.496 -1.215 1.00 0.56 43 CYS A CA 24
ATOM 25159 C C . CYS A 1 43 ? -0.010 6.163 -0.559 1.00 0.59 43 CYS A C 24
ATOM 25160 O O . CYS A 1 43 ? 0.347 6.787 0.435 1.00 0.73 43 CYS A O 24
ATOM 25167 N N . VAL A 1 44 ? 0.750 5.201 -1.092 1.00 0.54 44 VAL A N 24
ATOM 25168 C CA . VAL A 1 44 ? 2.041 4.858 -0.505 1.00 0.61 44 VAL A CA 24
ATOM 25169 C C . VAL A 1 44 ? 2.977 6.073 -0.520 1.00 0.81 44 VAL A C 24
ATOM 25170 O O . VAL A 1 44 ? 3.665 6.349 0.458 1.00 0.89 44 VAL A O 24
ATOM 25183 N N . ASP A 1 45 ? 2.953 6.851 -1.595 1.00 0.90 45 ASP A N 24
ATOM 25184 C CA . ASP A 1 45 ? 3.873 7.950 -1.881 1.00 1.15 45 ASP A CA 24
ATOM 25185 C C . ASP A 1 45 ? 3.721 9.106 -0.892 1.00 1.26 45 ASP A C 24
ATOM 25186 O O . ASP A 1 45 ? 4.597 9.964 -0.815 1.00 1.53 45 ASP A O 24
ATOM 25195 N N . GLN A 1 46 ? 2.632 9.137 -0.121 1.00 1.14 46 GLN A N 24
ATOM 25196 C CA . GLN A 1 46 ? 2.408 10.161 0.898 1.00 1.34 46 GLN A CA 24
ATOM 25197 C C . GLN A 1 46 ? 2.352 9.538 2.289 1.00 1.22 46 GLN A C 24
ATOM 25198 O O . GLN A 1 46 ? 2.722 10.159 3.287 1.00 1.35 46 GLN A O 24
ATOM 25212 N N . TRP A 1 47 ? 1.880 8.299 2.388 1.00 0.99 47 TRP A N 24
ATOM 25213 C CA . TRP A 1 47 ? 1.663 7.667 3.668 1.00 0.95 47 TRP A CA 24
ATOM 25214 C C . TRP A 1 47 ? 3.014 7.241 4.228 1.00 0.83 47 TRP A C 24
ATOM 25215 O O . TRP A 1 47 ? 3.221 7.299 5.430 1.00 1.07 47 TRP A O 24
ATOM 25236 N N . LEU A 1 48 ? 3.979 6.909 3.370 1.00 0.78 48 LEU A N 24
ATOM 25237 C CA . LEU A 1 48 ? 5.343 6.605 3.781 1.00 0.87 48 LEU A CA 24
ATOM 25238 C C . LEU A 1 48 ? 6.118 7.846 4.205 1.00 1.10 48 LEU A C 24
ATOM 25239 O O . LEU A 1 48 ? 7.267 7.744 4.635 1.00 1.23 48 LEU A O 24
ATOM 25255 N N . ILE A 1 49 ? 5.530 9.029 4.054 1.00 1.24 49 ILE A N 24
ATOM 25256 C CA . ILE A 1 49 ? 6.181 10.280 4.381 1.00 1.54 49 ILE A CA 24
ATOM 25257 C C . ILE A 1 49 ? 5.685 10.623 5.779 1.00 1.61 49 ILE A C 24
ATOM 25258 O O . ILE A 1 49 ? 6.476 10.665 6.720 1.00 1.83 49 ILE A O 24
ATOM 25274 N N . THR A 1 50 ? 4.370 10.803 5.927 1.00 1.52 50 THR A N 24
ATOM 25275 C CA . THR A 1 50 ? 3.770 11.182 7.201 1.00 1.66 50 THR A CA 24
ATOM 25276 C C . THR A 1 50 ? 3.647 10.007 8.174 1.00 1.42 50 THR A C 24
ATOM 25277 O O . THR A 1 50 ? 3.306 10.216 9.337 1.00 1.47 50 THR A O 24
ATOM 25288 N N . ASN A 1 51 ? 3.861 8.780 7.704 1.00 1.17 51 ASN A N 24
ATOM 25289 C CA . ASN A 1 51 ? 3.744 7.548 8.472 1.00 0.96 51 ASN A CA 24
ATOM 25290 C C . ASN A 1 51 ? 4.856 6.605 7.994 1.00 0.85 51 ASN A C 24
ATOM 25291 O O . ASN A 1 51 ? 5.661 7.014 7.154 1.00 1.32 51 ASN A O 24
ATOM 25302 N N . LYS A 1 52 ? 4.965 5.387 8.546 1.00 0.62 52 LYS A N 24
ATOM 25303 C CA . LYS A 1 52 ? 6.080 4.484 8.232 1.00 0.76 52 LYS A CA 24
ATOM 25304 C C . LYS A 1 52 ? 5.880 3.078 8.837 1.00 0.68 52 LYS A C 24
ATOM 25305 O O . LYS A 1 52 ? 6.775 2.517 9.459 1.00 0.87 52 LYS A O 24
ATOM 25324 N N . LYS A 1 53 ? 4.697 2.473 8.690 1.00 0.60 53 LYS A N 24
ATOM 25325 C CA . LYS A 1 53 ? 4.393 1.192 9.323 1.00 0.73 53 LYS A CA 24
ATOM 25326 C C . LYS A 1 53 ? 3.349 0.408 8.539 1.00 0.85 53 LYS A C 24
ATOM 25327 O O . LYS A 1 53 ? 2.342 1.004 8.181 1.00 1.02 53 LYS A O 24
ATOM 25346 N N . CYS A 1 54 ? 3.563 -0.888 8.256 1.00 0.83 54 CYS A N 24
ATOM 25347 C CA . CYS A 1 54 ? 2.665 -1.638 7.382 1.00 0.90 54 CYS A CA 24
ATOM 25348 C C . CYS A 1 54 ? 1.302 -1.728 8.092 1.00 0.95 54 CYS A C 24
ATOM 25349 O O . CYS A 1 54 ? 1.277 -2.088 9.272 1.00 1.02 54 CYS A O 24
ATOM 25356 N N . PRO A 1 55 ? 0.166 -1.421 7.442 1.00 0.98 55 PRO A N 24
ATOM 25357 C CA . PRO A 1 55 ? -1.091 -1.256 8.154 1.00 1.06 55 PRO A CA 24
ATOM 25358 C C . PRO A 1 55 ? -1.647 -2.609 8.589 1.00 1.17 55 PRO A C 24
ATOM 25359 O O . PRO A 1 55 ? -2.238 -2.724 9.659 1.00 1.43 55 PRO A O 24
ATOM 25370 N N . ILE A 1 56 ? -1.486 -3.625 7.740 1.00 1.07 56 ILE A N 24
ATOM 25371 C CA . ILE A 1 56 ? -2.045 -4.951 7.953 1.00 1.13 56 ILE A CA 24
ATOM 25372 C C . ILE A 1 56 ? -1.045 -5.763 8.771 1.00 1.19 56 ILE A C 24
ATOM 25373 O O . ILE A 1 56 ? -1.386 -6.283 9.828 1.00 1.29 56 ILE A O 24
ATOM 25389 N N . CYS A 1 57 ? 0.197 -5.861 8.285 1.00 1.19 57 CYS A N 24
ATOM 25390 C CA . CYS A 1 57 ? 1.234 -6.658 8.927 1.00 1.29 57 CYS A CA 24
ATOM 25391 C C . CYS A 1 57 ? 1.557 -6.101 10.315 1.00 1.45 57 CYS A C 24
ATOM 25392 O O . CYS A 1 57 ? 2.037 -6.836 11.172 1.00 1.60 57 CYS A O 24
ATOM 25399 N N . ARG A 1 58 ? 1.356 -4.793 10.521 1.00 1.41 58 ARG A N 24
ATOM 25400 C CA . ARG A 1 58 ? 1.678 -4.098 11.763 1.00 1.47 58 ARG A CA 24
ATOM 25401 C C . ARG A 1 58 ? 3.138 -4.305 12.164 1.00 1.58 58 ARG A C 24
ATOM 25402 O O . ARG A 1 58 ? 3.466 -4.232 13.345 1.00 1.88 58 ARG A O 24
ATOM 25423 N N . VAL A 1 59 ? 4.026 -4.468 11.180 1.00 1.42 59 VAL A N 24
ATOM 25424 C CA . VAL A 1 59 ? 5.454 -4.352 11.387 1.00 1.42 59 VAL A CA 24
ATOM 25425 C C . VAL A 1 59 ? 5.829 -2.980 10.852 1.00 1.33 59 VAL A C 24
ATOM 25426 O O . VAL A 1 59 ? 5.398 -2.593 9.765 1.00 1.26 59 VAL A O 24
ATOM 25439 N N . ASP A 1 60 ? 6.569 -2.202 11.629 1.00 1.38 60 ASP A N 24
ATOM 25440 C CA . ASP A 1 60 ? 6.990 -0.881 11.218 1.00 1.32 60 ASP A CA 24
ATOM 25441 C C . ASP A 1 60 ? 7.998 -0.973 10.086 1.00 1.32 60 ASP A C 24
ATOM 25442 O O . ASP A 1 60 ? 9.188 -1.170 10.307 1.00 1.40 60 ASP A O 24
ATOM 25451 N N . ILE A 1 61 ? 7.535 -0.772 8.853 1.00 1.25 61 ILE A N 24
ATOM 25452 C CA . ILE A 1 61 ? 8.427 -0.595 7.721 1.00 1.21 61 ILE A CA 24
ATOM 25453 C C . ILE A 1 61 ? 9.031 0.815 7.695 1.00 1.48 61 ILE A C 24
ATOM 25454 O O . ILE A 1 61 ? 9.039 1.473 6.657 1.00 2.23 61 ILE A O 24
ATOM 25470 N N . GLU A 1 62 ? 9.588 1.284 8.816 1.00 1.80 62 GLU A N 24
ATOM 25471 C CA . GLU A 1 62 ? 10.336 2.530 8.816 1.00 1.95 62 GLU A CA 24
ATOM 25472 C C . GLU A 1 62 ? 11.735 2.340 8.251 1.00 2.92 62 GLU A C 24
ATOM 25473 O O . GLU A 1 62 ? 12.347 3.280 7.748 1.00 2.84 62 GLU A O 24
ATOM 25485 N N . ALA A 1 63 ? 12.215 1.103 8.310 1.00 4.14 63 ALA A N 24
ATOM 25486 C CA . ALA A 1 63 ? 13.489 0.684 7.763 1.00 5.34 63 ALA A CA 24
ATOM 25487 C C . ALA A 1 63 ? 13.303 -0.700 7.146 1.00 6.38 63 ALA A C 24
ATOM 25488 O O . ALA A 1 63 ? 12.472 -1.475 7.613 1.00 7.15 63 ALA A O 24
ATOM 25495 N N . GLN A 1 64 ? 14.050 -0.993 6.080 1.00 6.91 64 GLN A N 24
ATOM 25496 C CA . GLN A 1 64 ? 13.975 -2.253 5.344 1.00 8.53 64 GLN A CA 24
ATOM 25497 C C . GLN A 1 64 ? 15.061 -2.252 4.269 1.00 8.77 64 GLN A C 24
ATOM 25498 O O . GLN A 1 64 ? 15.806 -3.216 4.122 1.00 10.39 64 GLN A O 24
ATOM 25512 N N . LEU A 1 65 ? 15.123 -1.161 3.500 1.00 7.40 65 LEU A N 24
ATOM 25513 C CA . LEU A 1 65 ? 16.113 -0.961 2.450 1.00 7.73 65 LEU A CA 24
ATOM 25514 C C . LEU A 1 65 ? 17.511 -1.062 3.071 1.00 8.95 65 LEU A C 24
ATOM 25515 O O . LEU A 1 65 ? 17.736 -0.462 4.121 1.00 9.34 65 LEU A O 24
ATOM 25531 N N . PRO A 1 66 ? 18.445 -1.814 2.469 1.00 10.07 66 PRO A N 24
ATOM 25532 C CA . PRO A 1 66 ? 19.753 -2.072 3.053 1.00 11.61 66 PRO A CA 24
ATOM 25533 C C . PRO A 1 66 ? 20.663 -0.845 2.943 1.00 11.81 66 PRO A C 24
ATOM 25534 O O . PRO A 1 66 ? 21.532 -0.778 2.076 1.00 11.97 66 PRO A O 24
ATOM 25545 N N . SER A 1 67 ? 20.487 0.116 3.846 1.00 12.22 67 SER A N 24
ATOM 25546 C CA . SER A 1 67 ? 21.423 1.198 4.097 1.00 13.13 67 SER A CA 24
ATOM 25547 C C . SER A 1 67 ? 21.131 1.739 5.499 1.00 14.34 67 SER A C 24
ATOM 25548 O O . SER A 1 67 ? 20.274 1.205 6.201 1.00 14.72 67 SER A O 24
ATOM 25556 N N . GLU A 1 68 ? 21.826 2.799 5.905 1.00 15.18 68 GLU A N 24
ATOM 25557 C CA . GLU A 1 68 ? 21.522 3.509 7.139 1.00 16.48 68 GLU A CA 24
ATOM 25558 C C . GLU A 1 68 ? 20.590 4.681 6.827 1.00 16.26 68 GLU A C 24
ATOM 25559 O O . GLU A 1 68 ? 19.589 4.887 7.511 1.00 16.28 68 GLU A O 24
ATOM 25571 N N . SER A 1 69 ? 20.906 5.451 5.785 1.00 16.30 69 SER A N 24
ATOM 25572 C CA . SER A 1 69 ? 20.054 6.460 5.168 1.00 16.13 69 SER A CA 24
ATOM 25573 C C . SER A 1 69 ? 20.473 6.590 3.704 1.00 16.14 69 SER A C 24
ATOM 25574 O O . SER A 1 69 ? 21.272 5.729 3.265 1.00 16.73 69 SER A O 24
ATOM 25585 N N . MET A 1 1 ? -18.548 1.433 -7.466 1.00 24.65 1 MET A N 25
ATOM 25586 C CA . MET A 1 1 ? -19.924 0.996 -7.786 1.00 24.02 1 MET A CA 25
ATOM 25587 C C . MET A 1 1 ? -20.030 -0.473 -7.404 1.00 22.64 1 MET A C 25
ATOM 25588 O O . MET A 1 1 ? -19.069 -1.002 -6.857 1.00 22.64 1 MET A O 25
ATOM 25604 N N . LYS A 1 2 ? -21.159 -1.141 -7.656 1.00 21.69 2 LYS A N 25
ATOM 25605 C CA . LYS A 1 2 ? -21.196 -2.587 -7.478 1.00 20.48 2 LYS A CA 25
ATOM 25606 C C . LYS A 1 2 ? -20.183 -3.188 -8.450 1.00 19.82 2 LYS A C 25
ATOM 25607 O O . LYS A 1 2 ? -20.102 -2.739 -9.591 1.00 20.40 2 LYS A O 25
ATOM 25626 N N . GLN A 1 3 ? -19.406 -4.166 -7.994 1.00 18.85 3 GLN A N 25
ATOM 25627 C CA . GLN A 1 3 ? -18.369 -4.835 -8.761 1.00 18.18 3 GLN A CA 25
ATOM 25628 C C . GLN A 1 3 ? -18.521 -6.325 -8.472 1.00 16.79 3 GLN A C 25
ATOM 25629 O O . GLN A 1 3 ? -19.173 -6.703 -7.497 1.00 16.66 3 GLN A O 25
ATOM 25643 N N . ASP A 1 4 ? -17.920 -7.162 -9.309 1.00 15.98 4 ASP A N 25
ATOM 25644 C CA . ASP A 1 4 ? -17.959 -8.610 -9.215 1.00 14.77 4 ASP A CA 25
ATOM 25645 C C . ASP A 1 4 ? -16.550 -9.139 -9.471 1.00 14.30 4 ASP A C 25
ATOM 25646 O O . ASP A 1 4 ? -15.613 -8.361 -9.640 1.00 15.03 4 ASP A O 25
ATOM 25655 N N . GLY A 1 5 ? -16.383 -10.459 -9.464 1.00 13.30 5 GLY A N 25
ATOM 25656 C CA . GLY A 1 5 ? -15.098 -11.096 -9.675 1.00 12.88 5 GLY A CA 25
ATOM 25657 C C . GLY A 1 5 ? -15.320 -12.596 -9.773 1.00 11.88 5 GLY A C 25
ATOM 25658 O O . GLY A 1 5 ? -16.348 -13.093 -9.315 1.00 11.67 5 GLY A O 25
ATOM 25662 N N . GLU A 1 6 ? -14.372 -13.321 -10.363 1.00 11.62 6 GLU A N 25
ATOM 25663 C CA . GLU A 1 6 ? -14.496 -14.752 -10.561 1.00 11.08 6 GLU A CA 25
ATOM 25664 C C . GLU A 1 6 ? -13.088 -15.333 -10.470 1.00 10.72 6 GLU A C 25
ATOM 25665 O O . GLU A 1 6 ? -12.211 -14.841 -11.173 1.00 11.31 6 GLU A O 25
ATOM 25677 N N . GLU A 1 7 ? -12.894 -16.337 -9.608 1.00 10.14 7 GLU A N 25
ATOM 25678 C CA . GLU A 1 7 ? -11.652 -17.049 -9.327 1.00 9.93 7 GLU A CA 25
ATOM 25679 C C . GLU A 1 7 ? -10.541 -16.125 -8.802 1.00 9.36 7 GLU A C 25
ATOM 25680 O O . GLU A 1 7 ? -10.070 -15.211 -9.474 1.00 9.74 7 GLU A O 25
ATOM 25692 N N . GLY A 1 8 ? -10.142 -16.333 -7.547 1.00 8.84 8 GLY A N 25
ATOM 25693 C CA . GLY A 1 8 ? -9.139 -15.503 -6.896 1.00 8.62 8 GLY A CA 25
ATOM 25694 C C . GLY A 1 8 ? -8.235 -16.329 -5.989 1.00 7.74 8 GLY A C 25
ATOM 25695 O O . GLY A 1 8 ? -8.652 -17.359 -5.459 1.00 7.90 8 GLY A O 25
ATOM 25699 N N . THR A 1 9 ? -7.011 -15.841 -5.777 1.00 7.21 9 THR A N 25
ATOM 25700 C CA . THR A 1 9 ? -5.973 -16.524 -5.021 1.00 6.51 9 THR A CA 25
ATOM 25701 C C . THR A 1 9 ? -5.720 -15.758 -3.726 1.00 6.29 9 THR A C 25
ATOM 25702 O O . THR A 1 9 ? -5.811 -14.533 -3.705 1.00 6.80 9 THR A O 25
ATOM 25713 N N . GLU A 1 10 ? -5.358 -16.473 -2.664 1.00 6.17 10 GLU A N 25
ATOM 25714 C CA . GLU A 1 10 ? -5.091 -15.943 -1.346 1.00 6.42 10 GLU A CA 25
ATOM 25715 C C . GLU A 1 10 ? -3.960 -16.803 -0.805 1.00 5.70 10 GLU A C 25
ATOM 25716 O O . GLU A 1 10 ? -4.139 -17.993 -0.563 1.00 6.18 10 GLU A O 25
ATOM 25728 N N . GLU A 1 11 ? -2.781 -16.201 -0.690 1.00 5.25 11 GLU A N 25
ATOM 25729 C CA . GLU A 1 11 ? -1.601 -16.836 -0.122 1.00 5.35 11 GLU A CA 25
ATOM 25730 C C . GLU A 1 11 ? -1.131 -16.009 1.076 1.00 5.40 11 GLU A C 25
ATOM 25731 O O . GLU A 1 11 ? -1.286 -16.451 2.209 1.00 6.62 11 GLU A O 25
ATOM 25743 N N . ASP A 1 12 ? -0.586 -14.809 0.839 1.00 4.43 12 ASP A N 25
ATOM 25744 C CA . ASP A 1 12 ? -0.090 -13.928 1.903 1.00 4.89 12 ASP A CA 25
ATOM 25745 C C . ASP A 1 12 ? 0.193 -12.545 1.307 1.00 3.91 12 ASP A C 25
ATOM 25746 O O . ASP A 1 12 ? 1.285 -11.992 1.426 1.00 3.95 12 ASP A O 25
ATOM 25755 N N . THR A 1 13 ? -0.791 -12.011 0.583 1.00 3.41 13 THR A N 25
ATOM 25756 C CA . THR A 1 13 ? -0.568 -10.861 -0.289 1.00 2.53 13 THR A CA 25
ATOM 25757 C C . THR A 1 13 ? -1.823 -9.999 -0.383 1.00 2.89 13 THR A C 25
ATOM 25758 O O . THR A 1 13 ? -1.737 -8.773 -0.363 1.00 2.95 13 THR A O 25
ATOM 25769 N N . GLU A 1 14 ? -2.994 -10.635 -0.471 1.00 3.74 14 GLU A N 25
ATOM 25770 C CA . GLU A 1 14 ? -4.264 -9.964 -0.677 1.00 4.42 14 GLU A CA 25
ATOM 25771 C C . GLU A 1 14 ? -4.279 -9.155 -1.978 1.00 2.50 14 GLU A C 25
ATOM 25772 O O . GLU A 1 14 ? -3.424 -9.312 -2.850 1.00 2.27 14 GLU A O 25
ATOM 25784 N N . GLU A 1 15 ? -5.301 -8.319 -2.132 1.00 1.91 15 GLU A N 25
ATOM 25785 C CA . GLU A 1 15 ? -5.436 -7.363 -3.214 1.00 0.71 15 GLU A CA 25
ATOM 25786 C C . GLU A 1 15 ? -6.210 -6.170 -2.639 1.00 0.73 15 GLU A C 25
ATOM 25787 O O . GLU A 1 15 ? -6.487 -6.162 -1.438 1.00 1.86 15 GLU A O 25
ATOM 25799 N N . LYS A 1 16 ? -6.626 -5.210 -3.475 1.00 0.89 16 LYS A N 25
ATOM 25800 C CA . LYS A 1 16 ? -7.347 -4.011 -3.079 1.00 0.79 16 LYS A CA 25
ATOM 25801 C C . LYS A 1 16 ? -6.464 -3.043 -2.260 1.00 0.74 16 LYS A C 25
ATOM 25802 O O . LYS A 1 16 ? -5.566 -3.445 -1.518 1.00 0.85 16 LYS A O 25
ATOM 25821 N N . CYS A 1 17 ? -6.681 -1.730 -2.412 1.00 0.77 17 CYS A N 25
ATOM 25822 C CA . CYS A 1 17 ? -5.950 -0.745 -1.612 1.00 0.68 17 CYS A CA 25
ATOM 25823 C C . CYS A 1 17 ? -6.305 -1.021 -0.154 1.00 0.70 17 CYS A C 25
ATOM 25824 O O . CYS A 1 17 ? -7.479 -1.182 0.157 1.00 0.82 17 CYS A O 25
ATOM 25831 N N . THR A 1 18 ? -5.321 -1.054 0.741 1.00 0.65 18 THR A N 25
ATOM 25832 C CA . THR A 1 18 ? -5.549 -1.331 2.153 1.00 0.71 18 THR A CA 25
ATOM 25833 C C . THR A 1 18 ? -5.052 -0.172 3.024 1.00 0.64 18 THR A C 25
ATOM 25834 O O . THR A 1 18 ? -5.404 -0.100 4.195 1.00 0.74 18 THR A O 25
ATOM 25845 N N . ILE A 1 19 ? -4.287 0.779 2.466 1.00 0.52 19 ILE A N 25
ATOM 25846 C CA . ILE A 1 19 ? -4.054 2.055 3.131 1.00 0.47 19 ILE A CA 25
ATOM 25847 C C . ILE A 1 19 ? -5.406 2.725 3.368 1.00 0.51 19 ILE A C 25
ATOM 25848 O O . ILE A 1 19 ? -5.745 3.100 4.486 1.00 0.62 19 ILE A O 25
ATOM 25864 N N . CYS A 1 20 ? -6.139 2.918 2.271 1.00 0.45 20 CYS A N 25
ATOM 25865 C CA . CYS A 1 20 ? -7.378 3.678 2.230 1.00 0.49 20 CYS A CA 25
ATOM 25866 C C . CYS A 1 20 ? -8.591 2.753 2.370 1.00 0.59 20 CYS A C 25
ATOM 25867 O O . CYS A 1 20 ? -9.675 3.226 2.695 1.00 0.67 20 CYS A O 25
ATOM 25874 N N . LEU A 1 21 ? -8.408 1.456 2.099 1.00 0.63 21 LEU A N 25
ATOM 25875 C CA . LEU A 1 21 ? -9.483 0.496 1.859 1.00 0.75 21 LEU A CA 25
ATOM 25876 C C . LEU A 1 21 ? -10.322 0.927 0.659 1.00 0.73 21 LEU A C 25
ATOM 25877 O O . LEU A 1 21 ? -11.361 1.572 0.773 1.00 0.93 21 LEU A O 25
ATOM 25893 N N . SER A 1 22 ? -9.854 0.532 -0.521 1.00 0.74 22 SER A N 25
ATOM 25894 C CA . SER A 1 22 ? -10.497 0.764 -1.798 1.00 0.72 22 SER A CA 25
ATOM 25895 C C . SER A 1 22 ? -9.997 -0.322 -2.747 1.00 0.78 22 SER A C 25
ATOM 25896 O O . SER A 1 22 ? -9.444 -1.313 -2.298 1.00 0.89 22 SER A O 25
ATOM 25904 N N . ILE A 1 23 ? -10.138 -0.136 -4.053 1.00 0.79 23 ILE A N 25
ATOM 25905 C CA . ILE A 1 23 ? -9.764 -1.079 -5.092 1.00 0.84 23 ILE A CA 25
ATOM 25906 C C . ILE A 1 23 ? -8.608 -0.484 -5.891 1.00 0.87 23 ILE A C 25
ATOM 25907 O O . ILE A 1 23 ? -8.441 0.738 -5.944 1.00 0.94 23 ILE A O 25
ATOM 25923 N N . LEU A 1 24 ? -7.832 -1.355 -6.539 1.00 0.93 24 LEU A N 25
ATOM 25924 C CA . LEU A 1 24 ? -6.829 -0.982 -7.514 1.00 0.98 24 LEU A CA 25
ATOM 25925 C C . LEU A 1 24 ? -7.217 -1.624 -8.838 1.00 1.08 24 LEU A C 25
ATOM 25926 O O . LEU A 1 24 ? -6.985 -2.812 -9.035 1.00 1.30 24 LEU A O 25
ATOM 25942 N N . GLU A 1 25 ? -7.830 -0.862 -9.735 1.00 0.98 25 GLU A N 25
ATOM 25943 C CA . GLU A 1 25 ? -8.074 -1.316 -11.088 1.00 1.06 25 GLU A CA 25
ATOM 25944 C C . GLU A 1 25 ? -6.869 -0.917 -11.945 1.00 1.24 25 GLU A C 25
ATOM 25945 O O . GLU A 1 25 ? -6.157 0.033 -11.614 1.00 1.27 25 GLU A O 25
ATOM 25957 N N . GLU A 1 26 ? -6.600 -1.661 -13.019 1.00 1.38 26 GLU A N 25
ATOM 25958 C CA . GLU A 1 26 ? -5.453 -1.379 -13.873 1.00 1.46 26 GLU A CA 25
ATOM 25959 C C . GLU A 1 26 ? -5.690 -0.104 -14.685 1.00 1.47 26 GLU A C 25
ATOM 25960 O O . GLU A 1 26 ? -6.824 0.339 -14.853 1.00 1.47 26 GLU A O 25
ATOM 25972 N N . GLY A 1 27 ? -4.611 0.476 -15.214 1.00 1.50 27 GLY A N 25
ATOM 25973 C CA . GLY A 1 27 ? -4.663 1.707 -15.986 1.00 1.57 27 GLY A CA 25
ATOM 25974 C C . GLY A 1 27 ? -3.987 2.833 -15.217 1.00 1.40 27 GLY A C 25
ATOM 25975 O O . GLY A 1 27 ? -3.228 3.603 -15.796 1.00 1.46 27 GLY A O 25
ATOM 25979 N N . GLU A 1 28 ? -4.260 2.927 -13.915 1.00 1.24 28 GLU A N 25
ATOM 25980 C CA . GLU A 1 28 ? -3.662 3.949 -13.070 1.00 1.12 28 GLU A CA 25
ATOM 25981 C C . GLU A 1 28 ? -2.195 3.629 -12.791 1.00 0.99 28 GLU A C 25
ATOM 25982 O O . GLU A 1 28 ? -1.794 2.465 -12.723 1.00 0.93 28 GLU A O 25
ATOM 25994 N N . ASP A 1 29 ? -1.408 4.673 -12.532 1.00 1.00 29 ASP A N 25
ATOM 25995 C CA . ASP A 1 29 ? -0.032 4.561 -12.067 1.00 0.94 29 ASP A CA 25
ATOM 25996 C C . ASP A 1 29 ? -0.074 4.236 -10.577 1.00 0.84 29 ASP A C 25
ATOM 25997 O O . ASP A 1 29 ? 0.065 5.097 -9.709 1.00 0.91 29 ASP A O 25
ATOM 26006 N N . VAL A 1 30 ? -0.333 2.970 -10.268 1.00 0.74 30 VAL A N 25
ATOM 26007 C CA . VAL A 1 30 ? -0.388 2.479 -8.904 1.00 0.67 30 VAL A CA 25
ATOM 26008 C C . VAL A 1 30 ? 1.038 2.116 -8.447 1.00 0.62 30 VAL A C 25
ATOM 26009 O O . VAL A 1 30 ? 1.987 2.227 -9.221 1.00 0.71 30 VAL A O 25
ATOM 26022 N N . ARG A 1 31 ? 1.228 1.683 -7.195 1.00 0.55 31 ARG A N 25
ATOM 26023 C CA . ARG A 1 31 ? 2.563 1.427 -6.652 1.00 0.56 31 ARG A CA 25
ATOM 26024 C C . ARG A 1 31 ? 2.566 0.116 -5.879 1.00 0.55 31 ARG A C 25
ATOM 26025 O O . ARG A 1 31 ? 1.582 -0.251 -5.246 1.00 0.55 31 ARG A O 25
ATOM 26046 N N . CYS A 1 32 ? 3.689 -0.594 -5.904 1.00 0.60 32 CYS A N 25
ATOM 26047 C CA . CYS A 1 32 ? 3.850 -1.870 -5.235 1.00 0.65 32 CYS A CA 25
ATOM 26048 C C . CYS A 1 32 ? 4.967 -1.713 -4.215 1.00 0.61 32 CYS A C 25
ATOM 26049 O O . CYS A 1 32 ? 6.064 -1.285 -4.579 1.00 0.67 32 CYS A O 25
ATOM 26057 N N . LEU A 1 33 ? 4.690 -1.986 -2.941 1.00 0.60 33 LEU A N 25
ATOM 26058 C CA . LEU A 1 33 ? 5.716 -2.017 -1.912 1.00 0.62 33 LEU A CA 25
ATOM 26059 C C . LEU A 1 33 ? 6.290 -3.427 -1.806 1.00 0.68 33 LEU A C 25
ATOM 26060 O O . LEU A 1 33 ? 5.579 -4.405 -2.024 1.00 0.71 33 LEU A O 25
ATOM 26076 N N . PRO A 1 34 ? 7.563 -3.546 -1.413 1.00 0.74 34 PRO A N 25
ATOM 26077 C CA . PRO A 1 34 ? 8.236 -4.827 -1.286 1.00 0.84 34 PRO A CA 25
ATOM 26078 C C . PRO A 1 34 ? 7.687 -5.653 -0.120 1.00 0.87 34 PRO A C 25
ATOM 26079 O O . PRO A 1 34 ? 7.823 -6.873 -0.135 1.00 1.14 34 PRO A O 25
ATOM 26090 N N . CYS A 1 35 ? 7.059 -5.021 0.880 1.00 0.77 35 CYS A N 25
ATOM 26091 C CA . CYS A 1 35 ? 6.369 -5.735 1.943 1.00 0.80 35 CYS A CA 25
ATOM 26092 C C . CYS A 1 35 ? 4.979 -6.100 1.405 1.00 1.00 35 CYS A C 25
ATOM 26093 O O . CYS A 1 35 ? 3.982 -5.494 1.830 1.00 1.60 35 CYS A O 25
ATOM 26100 N N . MET A 1 36 ? 4.982 -7.081 0.491 1.00 0.81 36 MET A N 25
ATOM 26101 C CA . MET A 1 36 ? 3.942 -7.913 -0.120 1.00 0.87 36 MET A CA 25
ATOM 26102 C C . MET A 1 36 ? 2.568 -7.279 -0.269 1.00 0.79 36 MET A C 25
ATOM 26103 O O . MET A 1 36 ? 1.564 -7.980 -0.230 1.00 0.83 36 MET A O 25
ATOM 26117 N N . HIS A 1 37 ? 2.496 -5.972 -0.491 1.00 0.72 37 HIS A N 25
ATOM 26118 C CA . HIS A 1 37 ? 1.235 -5.269 -0.566 1.00 0.64 37 HIS A CA 25
ATOM 26119 C C . HIS A 1 37 ? 1.402 -4.137 -1.568 1.00 0.59 37 HIS A C 25
ATOM 26120 O O . HIS A 1 37 ? 2.492 -3.583 -1.705 1.00 0.60 37 HIS A O 25
ATOM 26134 N N . LEU A 1 38 ? 0.334 -3.794 -2.283 1.00 0.58 38 LEU A N 25
ATOM 26135 C CA . LEU A 1 38 ? 0.376 -2.777 -3.322 1.00 0.56 38 LEU A CA 25
ATOM 26136 C C . LEU A 1 38 ? -0.816 -1.867 -3.124 1.00 0.55 38 LEU A C 25
ATOM 26137 O O . LEU A 1 38 ? -1.884 -2.349 -2.760 1.00 0.61 38 LEU A O 25
ATOM 26153 N N . PHE A 1 39 ? -0.627 -0.565 -3.330 1.00 0.48 39 PHE A N 25
ATOM 26154 C CA . PHE A 1 39 ? -1.637 0.448 -3.087 1.00 0.43 39 PHE A CA 25
ATOM 26155 C C . PHE A 1 39 ? -1.437 1.582 -4.082 1.00 0.44 39 PHE A C 25
ATOM 26156 O O . PHE A 1 39 ? -0.412 1.661 -4.752 1.00 0.48 39 PHE A O 25
ATOM 26173 N N . HIS A 1 40 ? -2.393 2.505 -4.142 1.00 0.42 40 HIS A N 25
ATOM 26174 C CA . HIS A 1 40 ? -2.280 3.702 -4.962 1.00 0.43 40 HIS A CA 25
ATOM 26175 C C . HIS A 1 40 ? -0.954 4.415 -4.702 1.00 0.44 40 HIS A C 25
ATOM 26176 O O . HIS A 1 40 ? -0.599 4.601 -3.540 1.00 0.40 40 HIS A O 25
ATOM 26190 N N . GLN A 1 41 ? -0.250 4.858 -5.751 1.00 0.50 41 GLN A N 25
ATOM 26191 C CA . GLN A 1 41 ? 0.978 5.636 -5.567 1.00 0.56 41 GLN A CA 25
ATOM 26192 C C . GLN A 1 41 ? 0.743 6.790 -4.594 1.00 0.55 41 GLN A C 25
ATOM 26193 O O . GLN A 1 41 ? 1.454 6.924 -3.611 1.00 0.56 41 GLN A O 25
ATOM 26207 N N . VAL A 1 42 ? -0.278 7.609 -4.827 1.00 0.56 42 VAL A N 25
ATOM 26208 C CA . VAL A 1 42 ? -0.564 8.744 -3.954 1.00 0.60 42 VAL A CA 25
ATOM 26209 C C . VAL A 1 42 ? -0.780 8.323 -2.503 1.00 0.54 42 VAL A C 25
ATOM 26210 O O . VAL A 1 42 ? -0.386 9.037 -1.583 1.00 0.64 42 VAL A O 25
ATOM 26223 N N . CYS A 1 43 ? -1.438 7.182 -2.299 1.00 0.43 43 CYS A N 25
ATOM 26224 C CA . CYS A 1 43 ? -1.684 6.654 -0.965 1.00 0.39 43 CYS A CA 25
ATOM 26225 C C . CYS A 1 43 ? -0.337 6.379 -0.295 1.00 0.40 43 CYS A C 25
ATOM 26226 O O . CYS A 1 43 ? -0.107 6.882 0.797 1.00 0.46 43 CYS A O 25
ATOM 26233 N N . VAL A 1 44 ? 0.568 5.602 -0.900 1.00 0.39 44 VAL A N 25
ATOM 26234 C CA . VAL A 1 44 ? 1.859 5.356 -0.261 1.00 0.42 44 VAL A CA 25
ATOM 26235 C C . VAL A 1 44 ? 2.594 6.678 -0.022 1.00 0.50 44 VAL A C 25
ATOM 26236 O O . VAL A 1 44 ? 3.168 6.898 1.038 1.00 0.52 44 VAL A O 25
ATOM 26249 N N . ASP A 1 45 ? 2.517 7.594 -0.975 1.00 0.60 45 ASP A N 25
ATOM 26250 C CA . ASP A 1 45 ? 3.292 8.830 -1.023 1.00 0.71 45 ASP A CA 25
ATOM 26251 C C . ASP A 1 45 ? 2.814 9.860 0.002 1.00 0.77 45 ASP A C 25
ATOM 26252 O O . ASP A 1 45 ? 3.461 10.886 0.194 1.00 0.95 45 ASP A O 25
ATOM 26261 N N . GLN A 1 46 ? 1.710 9.583 0.696 1.00 0.69 46 GLN A N 25
ATOM 26262 C CA . GLN A 1 46 ? 1.217 10.423 1.786 1.00 0.81 46 GLN A CA 25
ATOM 26263 C C . GLN A 1 46 ? 1.171 9.643 3.099 1.00 0.84 46 GLN A C 25
ATOM 26264 O O . GLN A 1 46 ? 1.348 10.204 4.181 1.00 0.95 46 GLN A O 25
ATOM 26278 N N . TRP A 1 47 ? 0.947 8.332 3.037 1.00 0.76 47 TRP A N 25
ATOM 26279 C CA . TRP A 1 47 ? 0.813 7.535 4.237 1.00 0.83 47 TRP A CA 25
ATOM 26280 C C . TRP A 1 47 ? 2.210 7.311 4.801 1.00 0.79 47 TRP A C 25
ATOM 26281 O O . TRP A 1 47 ? 2.386 7.330 6.005 1.00 1.04 47 TRP A O 25
ATOM 26302 N N . LEU A 1 48 ? 3.243 7.228 3.964 1.00 0.64 48 LEU A N 25
ATOM 26303 C CA . LEU A 1 48 ? 4.620 7.142 4.434 1.00 0.68 48 LEU A CA 25
ATOM 26304 C C . LEU A 1 48 ? 5.112 8.455 5.038 1.00 0.78 48 LEU A C 25
ATOM 26305 O O . LEU A 1 48 ? 6.241 8.530 5.520 1.00 0.88 48 LEU A O 25
ATOM 26321 N N . ILE A 1 49 ? 4.303 9.512 4.995 1.00 0.82 49 ILE A N 25
ATOM 26322 C CA . ILE A 1 49 ? 4.653 10.808 5.536 1.00 0.98 49 ILE A CA 25
ATOM 26323 C C . ILE A 1 49 ? 4.040 10.857 6.932 1.00 1.03 49 ILE A C 25
ATOM 26324 O O . ILE A 1 49 ? 4.772 10.930 7.918 1.00 1.14 49 ILE A O 25
ATOM 26340 N N . THR A 1 50 ? 2.710 10.764 7.022 1.00 1.02 50 THR A N 25
ATOM 26341 C CA . THR A 1 50 ? 1.996 10.833 8.297 1.00 1.11 50 THR A CA 25
ATOM 26342 C C . THR A 1 50 ? 2.235 9.585 9.161 1.00 0.99 50 THR A C 25
ATOM 26343 O O . THR A 1 50 ? 2.087 9.632 10.380 1.00 1.07 50 THR A O 25
ATOM 26354 N N . ASN A 1 51 ? 2.617 8.469 8.541 1.00 0.86 51 ASN A N 25
ATOM 26355 C CA . ASN A 1 51 ? 2.822 7.169 9.167 1.00 0.77 51 ASN A CA 25
ATOM 26356 C C . ASN A 1 51 ? 4.206 6.672 8.738 1.00 0.69 51 ASN A C 25
ATOM 26357 O O . ASN A 1 51 ? 4.895 7.372 7.994 1.00 1.10 51 ASN A O 25
ATOM 26368 N N . LYS A 1 52 ? 4.663 5.502 9.203 1.00 0.63 52 LYS A N 25
ATOM 26369 C CA . LYS A 1 52 ? 5.992 5.018 8.808 1.00 0.61 52 LYS A CA 25
ATOM 26370 C C . LYS A 1 52 ? 6.117 3.487 8.868 1.00 0.51 52 LYS A C 25
ATOM 26371 O O . LYS A 1 52 ? 7.217 2.951 9.001 1.00 0.68 52 LYS A O 25
ATOM 26390 N N . LYS A 1 53 ? 4.993 2.771 8.780 1.00 0.51 53 LYS A N 25
ATOM 26391 C CA . LYS A 1 53 ? 4.893 1.352 9.105 1.00 0.59 53 LYS A CA 25
ATOM 26392 C C . LYS A 1 53 ? 3.855 0.695 8.214 1.00 0.55 53 LYS A C 25
ATOM 26393 O O . LYS A 1 53 ? 2.857 1.346 7.905 1.00 0.64 53 LYS A O 25
ATOM 26412 N N . CYS A 1 54 ? 4.117 -0.546 7.773 1.00 0.57 54 CYS A N 25
ATOM 26413 C CA . CYS A 1 54 ? 3.272 -1.235 6.805 1.00 0.56 54 CYS A CA 25
ATOM 26414 C C . CYS A 1 54 ? 1.891 -1.424 7.473 1.00 0.60 54 CYS A C 25
ATOM 26415 O O . CYS A 1 54 ? 1.844 -1.445 8.701 1.00 0.67 54 CYS A O 25
ATOM 26422 N N . PRO A 1 55 ? 0.751 -1.545 6.766 1.00 0.68 55 PRO A N 25
ATOM 26423 C CA . PRO A 1 55 ? -0.515 -1.742 7.444 1.00 0.83 55 PRO A CA 25
ATOM 26424 C C . PRO A 1 55 ? -0.645 -3.214 7.854 1.00 1.00 55 PRO A C 25
ATOM 26425 O O . PRO A 1 55 ? -0.626 -3.531 9.038 1.00 1.51 55 PRO A O 25
ATOM 26436 N N . ILE A 1 56 ? -0.788 -4.113 6.875 1.00 0.77 56 ILE A N 25
ATOM 26437 C CA . ILE A 1 56 ? -1.103 -5.519 7.118 1.00 0.88 56 ILE A CA 25
ATOM 26438 C C . ILE A 1 56 ? 0.095 -6.236 7.736 1.00 1.04 56 ILE A C 25
ATOM 26439 O O . ILE A 1 56 ? 0.001 -6.768 8.838 1.00 1.21 56 ILE A O 25
ATOM 26455 N N . CYS A 1 57 ? 1.219 -6.271 7.012 1.00 1.05 57 CYS A N 25
ATOM 26456 C CA . CYS A 1 57 ? 2.433 -6.936 7.472 1.00 1.21 57 CYS A CA 25
ATOM 26457 C C . CYS A 1 57 ? 2.969 -6.241 8.730 1.00 1.30 57 CYS A C 25
ATOM 26458 O O . CYS A 1 57 ? 3.663 -6.860 9.533 1.00 1.41 57 CYS A O 25
ATOM 26465 N N . ARG A 1 58 ? 2.654 -4.953 8.901 1.00 1.27 58 ARG A N 25
ATOM 26466 C CA . ARG A 1 58 ? 2.965 -4.171 10.090 1.00 1.31 58 ARG A CA 25
ATOM 26467 C C . ARG A 1 58 ? 4.455 -4.125 10.414 1.00 1.37 58 ARG A C 25
ATOM 26468 O O . ARG A 1 58 ? 4.820 -3.791 11.536 1.00 1.52 58 ARG A O 25
ATOM 26489 N N . VAL A 1 59 ? 5.324 -4.399 9.442 1.00 1.33 59 VAL A N 25
ATOM 26490 C CA . VAL A 1 59 ? 6.750 -4.211 9.621 1.00 1.38 59 VAL A CA 25
ATOM 26491 C C . VAL A 1 59 ? 7.025 -2.742 9.340 1.00 1.16 59 VAL A C 25
ATOM 26492 O O . VAL A 1 59 ? 6.511 -2.188 8.366 1.00 1.06 59 VAL A O 25
ATOM 26505 N N . ASP A 1 60 ? 7.784 -2.070 10.198 1.00 1.12 60 ASP A N 25
ATOM 26506 C CA . ASP A 1 60 ? 8.081 -0.674 9.972 1.00 1.00 60 ASP A CA 25
ATOM 26507 C C . ASP A 1 60 ? 8.981 -0.547 8.749 1.00 0.95 60 ASP A C 25
ATOM 26508 O O . ASP A 1 60 ? 10.178 -0.808 8.820 1.00 1.07 60 ASP A O 25
ATOM 26517 N N . ILE A 1 61 ? 8.417 -0.146 7.611 1.00 0.88 61 ILE A N 25
ATOM 26518 C CA . ILE A 1 61 ? 9.205 -0.051 6.394 1.00 0.97 61 ILE A CA 25
ATOM 26519 C C . ILE A 1 61 ? 10.187 1.122 6.433 1.00 1.03 61 ILE A C 25
ATOM 26520 O O . ILE A 1 61 ? 11.097 1.164 5.610 1.00 1.46 61 ILE A O 25
ATOM 26536 N N . GLU A 1 62 ? 9.962 2.112 7.305 1.00 0.91 62 GLU A N 25
ATOM 26537 C CA . GLU A 1 62 ? 10.744 3.343 7.453 1.00 1.05 62 GLU A CA 25
ATOM 26538 C C . GLU A 1 62 ? 10.801 4.261 6.219 1.00 1.62 62 GLU A C 25
ATOM 26539 O O . GLU A 1 62 ? 11.186 5.421 6.346 1.00 2.00 62 GLU A O 25
ATOM 26551 N N . ALA A 1 63 ? 10.367 3.782 5.049 1.00 2.29 63 ALA A N 25
ATOM 26552 C CA . ALA A 1 63 ? 10.709 4.264 3.727 1.00 3.18 63 ALA A CA 25
ATOM 26553 C C . ALA A 1 63 ? 12.218 4.311 3.458 1.00 3.27 63 ALA A C 25
ATOM 26554 O O . ALA A 1 63 ? 13.063 4.252 4.345 1.00 3.99 63 ALA A O 25
ATOM 26561 N N . GLN A 1 64 ? 12.535 4.355 2.167 1.00 3.67 64 GLN A N 25
ATOM 26562 C CA . GLN A 1 64 ? 13.881 4.436 1.621 1.00 4.48 64 GLN A CA 25
ATOM 26563 C C . GLN A 1 64 ? 13.738 5.010 0.222 1.00 4.71 64 GLN A C 25
ATOM 26564 O O . GLN A 1 64 ? 14.298 6.061 -0.062 1.00 5.36 64 GLN A O 25
ATOM 26578 N N . LEU A 1 65 ? 12.937 4.320 -0.603 1.00 4.93 65 LEU A N 25
ATOM 26579 C CA . LEU A 1 65 ? 12.593 4.683 -1.976 1.00 5.95 65 LEU A CA 25
ATOM 26580 C C . LEU A 1 65 ? 13.741 4.250 -2.905 1.00 6.36 65 LEU A C 25
ATOM 26581 O O . LEU A 1 65 ? 14.895 4.571 -2.646 1.00 6.49 65 LEU A O 25
ATOM 26597 N N . PRO A 1 66 ? 13.474 3.447 -3.949 1.00 7.27 66 PRO A N 25
ATOM 26598 C CA . PRO A 1 66 ? 14.531 2.782 -4.706 1.00 8.17 66 PRO A CA 25
ATOM 26599 C C . PRO A 1 66 ? 15.356 3.755 -5.549 1.00 8.46 66 PRO A C 25
ATOM 26600 O O . PRO A 1 66 ? 16.566 3.588 -5.677 1.00 8.95 66 PRO A O 25
ATOM 26611 N N . SER A 1 67 ? 14.715 4.746 -6.167 1.00 8.54 67 SER A N 25
ATOM 26612 C CA . SER A 1 67 ? 15.402 5.792 -6.901 1.00 9.13 67 SER A CA 25
ATOM 26613 C C . SER A 1 67 ? 14.471 6.999 -6.899 1.00 8.96 67 SER A C 25
ATOM 26614 O O . SER A 1 67 ? 13.267 6.818 -7.073 1.00 9.07 67 SER A O 25
ATOM 26622 N N . GLU A 1 68 ? 15.003 8.194 -6.641 1.00 9.05 68 GLU A N 25
ATOM 26623 C CA . GLU A 1 68 ? 14.188 9.394 -6.510 1.00 9.20 68 GLU A CA 25
ATOM 26624 C C . GLU A 1 68 ? 13.513 9.717 -7.845 1.00 9.71 68 GLU A C 25
ATOM 26625 O O . GLU A 1 68 ? 14.080 9.456 -8.907 1.00 10.20 68 GLU A O 25
ATOM 26637 N N . SER A 1 69 ? 12.319 10.309 -7.803 1.00 9.95 69 SER A N 25
ATOM 26638 C CA . SER A 1 69 ? 11.574 10.677 -8.994 1.00 10.68 69 SER A CA 25
ATOM 26639 C C . SER A 1 69 ? 10.710 11.876 -8.649 1.00 10.82 69 SER A C 25
ATOM 26640 O O . SER A 1 69 ? 9.997 11.728 -7.631 1.00 10.82 69 SER A O 25
ATOM 26651 N N . MET A 1 1 ? -7.529 -21.372 -17.001 1.00 26.50 1 MET A N 26
ATOM 26652 C CA . MET A 1 1 ? -6.817 -22.161 -15.977 1.00 26.57 1 MET A CA 26
ATOM 26653 C C . MET A 1 1 ? -5.748 -22.986 -16.677 1.00 26.71 1 MET A C 26
ATOM 26654 O O . MET A 1 1 ? -5.846 -23.189 -17.883 1.00 27.05 1 MET A O 26
ATOM 26670 N N . LYS A 1 2 ? -4.753 -23.488 -15.934 1.00 26.58 2 LYS A N 26
ATOM 26671 C CA . LYS A 1 2 ? -3.600 -24.186 -16.499 1.00 26.80 2 LYS A CA 26
ATOM 26672 C C . LYS A 1 2 ? -2.909 -23.290 -17.525 1.00 26.64 2 LYS A C 26
ATOM 26673 O O . LYS A 1 2 ? -2.109 -22.446 -17.130 1.00 27.02 2 LYS A O 26
ATOM 26692 N N . GLN A 1 3 ? -3.215 -23.425 -18.815 1.00 26.27 3 GLN A N 26
ATOM 26693 C CA . GLN A 1 3 ? -2.736 -22.463 -19.795 1.00 26.12 3 GLN A CA 26
ATOM 26694 C C . GLN A 1 3 ? -3.576 -21.189 -19.683 1.00 24.24 3 GLN A C 26
ATOM 26695 O O . GLN A 1 3 ? -4.526 -20.995 -20.437 1.00 24.03 3 GLN A O 26
ATOM 26709 N N . ASP A 1 4 ? -3.219 -20.320 -18.738 1.00 23.05 4 ASP A N 26
ATOM 26710 C CA . ASP A 1 4 ? -3.852 -19.017 -18.564 1.00 21.41 4 ASP A CA 26
ATOM 26711 C C . ASP A 1 4 ? -2.748 -17.966 -18.577 1.00 21.32 4 ASP A C 26
ATOM 26712 O O . ASP A 1 4 ? -2.612 -17.222 -19.545 1.00 22.23 4 ASP A O 26
ATOM 26721 N N . GLY A 1 5 ? -1.910 -17.954 -17.538 1.00 20.44 5 GLY A N 26
ATOM 26722 C CA . GLY A 1 5 ? -0.912 -16.916 -17.346 1.00 20.23 5 GLY A CA 26
ATOM 26723 C C . GLY A 1 5 ? -1.508 -15.821 -16.470 1.00 18.51 5 GLY A C 26
ATOM 26724 O O . GLY A 1 5 ? -2.649 -15.949 -16.033 1.00 17.51 5 GLY A O 26
ATOM 26728 N N . GLU A 1 6 ? -0.748 -14.753 -16.211 1.00 18.37 6 GLU A N 26
ATOM 26729 C CA . GLU A 1 6 ? -1.127 -13.653 -15.327 1.00 17.07 6 GLU A CA 26
ATOM 26730 C C . GLU A 1 6 ? -1.351 -14.122 -13.882 1.00 15.54 6 GLU A C 26
ATOM 26731 O O . GLU A 1 6 ? -0.470 -13.943 -13.042 1.00 15.99 6 GLU A O 26
ATOM 26743 N N . GLU A 1 7 ? -2.491 -14.748 -13.581 1.00 14.03 7 GLU A N 26
ATOM 26744 C CA . GLU A 1 7 ? -2.771 -15.426 -12.326 1.00 12.72 7 GLU A CA 26
ATOM 26745 C C . GLU A 1 7 ? -1.831 -16.628 -12.211 1.00 12.21 7 GLU A C 26
ATOM 26746 O O . GLU A 1 7 ? -2.146 -17.742 -12.628 1.00 12.21 7 GLU A O 26
ATOM 26758 N N . GLY A 1 8 ? -0.648 -16.374 -11.658 1.00 12.15 8 GLY A N 26
ATOM 26759 C CA . GLY A 1 8 ? 0.387 -17.368 -11.418 1.00 11.89 8 GLY A CA 26
ATOM 26760 C C . GLY A 1 8 ? 0.502 -17.670 -9.927 1.00 10.41 8 GLY A C 26
ATOM 26761 O O . GLY A 1 8 ? -0.221 -18.523 -9.418 1.00 9.88 8 GLY A O 26
ATOM 26765 N N . THR A 1 9 ? 1.414 -16.992 -9.224 1.00 10.01 9 THR A N 26
ATOM 26766 C CA . THR A 1 9 ? 1.450 -17.049 -7.767 1.00 8.63 9 THR A CA 26
ATOM 26767 C C . THR A 1 9 ? 0.780 -15.797 -7.210 1.00 7.56 9 THR A C 26
ATOM 26768 O O . THR A 1 9 ? 0.517 -14.855 -7.954 1.00 8.29 9 THR A O 26
ATOM 26779 N N . GLU A 1 10 ? 0.528 -15.791 -5.902 1.00 6.34 10 GLU A N 26
ATOM 26780 C CA . GLU A 1 10 ? -0.202 -14.735 -5.212 1.00 5.71 10 GLU A CA 26
ATOM 26781 C C . GLU A 1 10 ? 0.125 -14.797 -3.721 1.00 4.67 10 GLU A C 26
ATOM 26782 O O . GLU A 1 10 ? 0.462 -13.780 -3.119 1.00 5.11 10 GLU A O 26
ATOM 26794 N N . GLU A 1 11 ? 0.024 -15.999 -3.140 1.00 4.29 11 GLU A N 26
ATOM 26795 C CA . GLU A 1 11 ? 0.153 -16.256 -1.709 1.00 4.42 11 GLU A CA 26
ATOM 26796 C C . GLU A 1 11 ? -0.875 -15.454 -0.908 1.00 4.14 11 GLU A C 26
ATOM 26797 O O . GLU A 1 11 ? -1.936 -15.990 -0.607 1.00 4.93 11 GLU A O 26
ATOM 26809 N N . ASP A 1 12 ? -0.590 -14.196 -0.572 1.00 3.44 12 ASP A N 26
ATOM 26810 C CA . ASP A 1 12 ? -1.491 -13.342 0.199 1.00 3.77 12 ASP A CA 26
ATOM 26811 C C . ASP A 1 12 ? -1.232 -11.899 -0.236 1.00 2.99 12 ASP A C 26
ATOM 26812 O O . ASP A 1 12 ? -0.837 -11.035 0.550 1.00 3.57 12 ASP A O 26
ATOM 26821 N N . THR A 1 13 ? -1.402 -11.625 -1.528 1.00 2.17 13 THR A N 26
ATOM 26822 C CA . THR A 1 13 ? -1.122 -10.319 -2.096 1.00 1.79 13 THR A CA 26
ATOM 26823 C C . THR A 1 13 ? -2.070 -10.073 -3.275 1.00 2.12 13 THR A C 26
ATOM 26824 O O . THR A 1 13 ? -2.571 -11.014 -3.876 1.00 3.99 13 THR A O 26
ATOM 26835 N N . GLU A 1 14 ? -2.296 -8.794 -3.589 1.00 1.58 14 GLU A N 26
ATOM 26836 C CA . GLU A 1 14 ? -3.119 -8.273 -4.679 1.00 2.06 14 GLU A CA 26
ATOM 26837 C C . GLU A 1 14 ? -4.624 -8.410 -4.462 1.00 1.55 14 GLU A C 26
ATOM 26838 O O . GLU A 1 14 ? -5.305 -9.152 -5.156 1.00 1.98 14 GLU A O 26
ATOM 26850 N N . GLU A 1 15 ? -5.181 -7.602 -3.554 1.00 1.23 15 GLU A N 26
ATOM 26851 C CA . GLU A 1 15 ? -6.627 -7.476 -3.457 1.00 1.21 15 GLU A CA 26
ATOM 26852 C C . GLU A 1 15 ? -6.992 -6.097 -2.889 1.00 1.09 15 GLU A C 26
ATOM 26853 O O . GLU A 1 15 ? -7.054 -5.927 -1.673 1.00 1.99 15 GLU A O 26
ATOM 26865 N N . LYS A 1 16 ? -7.295 -5.120 -3.764 1.00 1.09 16 LYS A N 26
ATOM 26866 C CA . LYS A 1 16 ? -7.823 -3.809 -3.382 1.00 1.02 16 LYS A CA 26
ATOM 26867 C C . LYS A 1 16 ? -6.823 -3.059 -2.486 1.00 0.88 16 LYS A C 26
ATOM 26868 O O . LYS A 1 16 ? -5.715 -3.561 -2.299 1.00 1.34 16 LYS A O 26
ATOM 26887 N N . CYS A 1 17 ? -7.099 -1.826 -2.019 1.00 0.47 17 CYS A N 26
ATOM 26888 C CA . CYS A 1 17 ? -6.234 -1.209 -1.051 1.00 0.57 17 CYS A CA 26
ATOM 26889 C C . CYS A 1 17 ? -6.771 -1.335 0.362 1.00 0.62 17 CYS A C 26
ATOM 26890 O O . CYS A 1 17 ? -7.969 -1.420 0.602 1.00 0.73 17 CYS A O 26
ATOM 26897 N N . THR A 1 18 ? -5.826 -1.300 1.298 1.00 0.62 18 THR A N 26
ATOM 26898 C CA . THR A 1 18 ? -6.049 -1.447 2.729 1.00 0.67 18 THR A CA 26
ATOM 26899 C C . THR A 1 18 ? -5.505 -0.234 3.482 1.00 0.65 18 THR A C 26
ATOM 26900 O O . THR A 1 18 ? -5.905 0.009 4.611 1.00 0.72 18 THR A O 26
ATOM 26911 N N . ILE A 1 19 ? -4.623 0.556 2.855 1.00 0.62 19 ILE A N 26
ATOM 26912 C CA . ILE A 1 19 ? -4.264 1.871 3.365 1.00 0.58 19 ILE A CA 26
ATOM 26913 C C . ILE A 1 19 ? -5.531 2.714 3.489 1.00 0.52 19 ILE A C 26
ATOM 26914 O O . ILE A 1 19 ? -5.868 3.186 4.569 1.00 0.58 19 ILE A O 26
ATOM 26930 N N . CYS A 1 20 ? -6.200 2.929 2.353 1.00 0.43 20 CYS A N 26
ATOM 26931 C CA . CYS A 1 20 ? -7.361 3.796 2.276 1.00 0.43 20 CYS A CA 26
ATOM 26932 C C . CYS A 1 20 ? -8.648 2.991 2.468 1.00 0.48 20 CYS A C 26
ATOM 26933 O O . CYS A 1 20 ? -9.682 3.581 2.767 1.00 0.54 20 CYS A O 26
ATOM 26940 N N . LEU A 1 21 ? -8.593 1.668 2.261 1.00 0.50 21 LEU A N 26
ATOM 26941 C CA . LEU A 1 21 ? -9.778 0.847 2.049 1.00 0.61 21 LEU A CA 26
ATOM 26942 C C . LEU A 1 21 ? -10.565 1.355 0.849 1.00 0.64 21 LEU A C 26
ATOM 26943 O O . LEU A 1 21 ? -11.603 2.005 0.955 1.00 0.92 21 LEU A O 26
ATOM 26959 N N . SER A 1 22 ? -10.065 0.991 -0.324 1.00 0.62 22 SER A N 26
ATOM 26960 C CA . SER A 1 22 ? -10.698 1.234 -1.602 1.00 0.65 22 SER A CA 26
ATOM 26961 C C . SER A 1 22 ? -10.240 0.116 -2.531 1.00 0.70 22 SER A C 26
ATOM 26962 O O . SER A 1 22 ? -9.874 -0.956 -2.064 1.00 0.74 22 SER A O 26
ATOM 26970 N N . ILE A 1 23 ? -10.233 0.352 -3.837 1.00 0.81 23 ILE A N 26
ATOM 26971 C CA . ILE A 1 23 ? -9.946 -0.621 -4.863 1.00 0.83 23 ILE A CA 26
ATOM 26972 C C . ILE A 1 23 ? -8.669 -0.234 -5.578 1.00 0.76 23 ILE A C 26
ATOM 26973 O O . ILE A 1 23 ? -8.353 0.945 -5.703 1.00 0.86 23 ILE A O 26
ATOM 26989 N N . LEU A 1 24 ? -7.971 -1.236 -6.106 1.00 0.68 24 LEU A N 26
ATOM 26990 C CA . LEU A 1 24 ? -6.893 -1.042 -7.048 1.00 0.64 24 LEU A CA 26
ATOM 26991 C C . LEU A 1 24 ? -7.398 -1.554 -8.382 1.00 0.82 24 LEU A C 26
ATOM 26992 O O . LEU A 1 24 ? -7.606 -2.756 -8.535 1.00 0.97 24 LEU A O 26
ATOM 27008 N N . GLU A 1 25 ? -7.648 -0.642 -9.313 1.00 0.95 25 GLU A N 26
ATOM 27009 C CA . GLU A 1 25 ? -7.934 -0.968 -10.689 1.00 1.12 25 GLU A CA 26
ATOM 27010 C C . GLU A 1 25 ? -6.628 -0.834 -11.471 1.00 1.08 25 GLU A C 26
ATOM 27011 O O . GLU A 1 25 ? -5.771 -0.019 -11.126 1.00 1.02 25 GLU A O 26
ATOM 27023 N N . GLU A 1 26 ? -6.437 -1.666 -12.492 1.00 1.13 26 GLU A N 26
ATOM 27024 C CA . GLU A 1 26 ? -5.222 -1.615 -13.291 1.00 1.05 26 GLU A CA 26
ATOM 27025 C C . GLU A 1 26 ? -5.284 -0.442 -14.265 1.00 1.11 26 GLU A C 26
ATOM 27026 O O . GLU A 1 26 ? -6.362 0.050 -14.595 1.00 1.22 26 GLU A O 26
ATOM 27038 N N . GLY A 1 27 ? -4.121 -0.002 -14.748 1.00 1.09 27 GLY A N 26
ATOM 27039 C CA . GLY A 1 27 ? -4.021 1.100 -15.693 1.00 1.22 27 GLY A CA 26
ATOM 27040 C C . GLY A 1 27 ? -3.420 2.323 -15.013 1.00 1.20 27 GLY A C 26
ATOM 27041 O O . GLY A 1 27 ? -2.657 3.058 -15.632 1.00 1.29 27 GLY A O 26
ATOM 27045 N N . GLU A 1 28 ? -3.770 2.548 -13.746 1.00 1.11 28 GLU A N 26
ATOM 27046 C CA . GLU A 1 28 ? -3.206 3.641 -12.972 1.00 1.10 28 GLU A CA 26
ATOM 27047 C C . GLU A 1 28 ? -1.769 3.328 -12.556 1.00 0.98 28 GLU A C 26
ATOM 27048 O O . GLU A 1 28 ? -1.367 2.167 -12.453 1.00 0.88 28 GLU A O 26
ATOM 27060 N N . ASP A 1 29 ? -1.012 4.379 -12.240 1.00 1.03 29 ASP A N 26
ATOM 27061 C CA . ASP A 1 29 ? 0.313 4.286 -11.653 1.00 1.00 29 ASP A CA 26
ATOM 27062 C C . ASP A 1 29 ? 0.122 3.940 -10.181 1.00 0.79 29 ASP A C 26
ATOM 27063 O O . ASP A 1 29 ? 0.073 4.801 -9.305 1.00 0.79 29 ASP A O 26
ATOM 27072 N N . VAL A 1 30 ? -0.062 2.654 -9.913 1.00 0.69 30 VAL A N 26
ATOM 27073 C CA . VAL A 1 30 ? -0.177 2.119 -8.573 1.00 0.54 30 VAL A CA 26
ATOM 27074 C C . VAL A 1 30 ? 1.239 1.784 -8.060 1.00 0.57 30 VAL A C 26
ATOM 27075 O O . VAL A 1 30 ? 2.212 1.909 -8.802 1.00 0.72 30 VAL A O 26
ATOM 27088 N N . ARG A 1 31 ? 1.395 1.352 -6.805 1.00 0.49 31 ARG A N 26
ATOM 27089 C CA . ARG A 1 31 ? 2.713 1.013 -6.248 1.00 0.56 31 ARG A CA 26
ATOM 27090 C C . ARG A 1 31 ? 2.607 -0.312 -5.506 1.00 0.48 31 ARG A C 26
ATOM 27091 O O . ARG A 1 31 ? 1.553 -0.651 -4.973 1.00 0.50 31 ARG A O 26
ATOM 27112 N N . CYS A 1 32 ? 3.709 -1.050 -5.417 1.00 0.55 32 CYS A N 26
ATOM 27113 C CA . CYS A 1 32 ? 3.815 -2.208 -4.566 1.00 0.55 32 CYS A CA 26
ATOM 27114 C C . CYS A 1 32 ? 4.872 -1.908 -3.512 1.00 0.58 32 CYS A C 26
ATOM 27115 O O . CYS A 1 32 ? 5.928 -1.361 -3.823 1.00 0.65 32 CYS A O 26
ATOM 27123 N N . LEU A 1 33 ? 4.563 -2.225 -2.258 1.00 0.58 33 LEU A N 26
ATOM 27124 C CA . LEU A 1 33 ? 5.532 -2.236 -1.182 1.00 0.63 33 LEU A CA 26
ATOM 27125 C C . LEU A 1 33 ? 6.122 -3.640 -1.131 1.00 0.61 33 LEU A C 26
ATOM 27126 O O . LEU A 1 33 ? 5.446 -4.617 -1.449 1.00 0.60 33 LEU A O 26
ATOM 27142 N N . PRO A 1 34 ? 7.372 -3.778 -0.684 1.00 0.67 34 PRO A N 26
ATOM 27143 C CA . PRO A 1 34 ? 8.019 -5.073 -0.603 1.00 0.71 34 PRO A CA 26
ATOM 27144 C C . PRO A 1 34 ? 7.402 -5.955 0.487 1.00 0.78 34 PRO A C 26
ATOM 27145 O O . PRO A 1 34 ? 7.666 -7.154 0.519 1.00 0.98 34 PRO A O 26
ATOM 27156 N N . CYS A 1 35 ? 6.584 -5.399 1.390 1.00 0.74 35 CYS A N 26
ATOM 27157 C CA . CYS A 1 35 ? 6.128 -6.093 2.583 1.00 0.76 35 CYS A CA 26
ATOM 27158 C C . CYS A 1 35 ? 4.835 -6.882 2.297 1.00 0.87 35 CYS A C 26
ATOM 27159 O O . CYS A 1 35 ? 3.882 -6.760 3.083 1.00 1.18 35 CYS A O 26
ATOM 27166 N N . MET A 1 36 ? 4.829 -7.653 1.197 1.00 0.82 36 MET A N 26
ATOM 27167 C CA . MET A 1 36 ? 3.744 -8.451 0.607 1.00 0.83 36 MET A CA 26
ATOM 27168 C C . MET A 1 36 ? 2.421 -7.706 0.447 1.00 0.73 36 MET A C 26
ATOM 27169 O O . MET A 1 36 ? 1.352 -8.307 0.511 1.00 0.73 36 MET A O 26
ATOM 27183 N N . HIS A 1 37 ? 2.469 -6.403 0.162 1.00 0.66 37 HIS A N 26
ATOM 27184 C CA . HIS A 1 37 ? 1.272 -5.596 0.029 1.00 0.57 37 HIS A CA 26
ATOM 27185 C C . HIS A 1 37 ? 1.457 -4.552 -1.059 1.00 0.53 37 HIS A C 26
ATOM 27186 O O . HIS A 1 37 ? 2.574 -4.115 -1.303 1.00 0.57 37 HIS A O 26
ATOM 27200 N N . LEU A 1 38 ? 0.371 -4.132 -1.705 1.00 0.51 38 LEU A N 26
ATOM 27201 C CA . LEU A 1 38 ? 0.413 -3.114 -2.748 1.00 0.49 38 LEU A CA 26
ATOM 27202 C C . LEU A 1 38 ? -0.795 -2.206 -2.583 1.00 0.43 38 LEU A C 26
ATOM 27203 O O . LEU A 1 38 ? -1.836 -2.663 -2.120 1.00 0.48 38 LEU A O 26
ATOM 27219 N N . PHE A 1 39 ? -0.667 -0.930 -2.940 1.00 0.37 39 PHE A N 26
ATOM 27220 C CA . PHE A 1 39 ? -1.735 0.046 -2.799 1.00 0.35 39 PHE A CA 26
ATOM 27221 C C . PHE A 1 39 ? -1.529 1.131 -3.846 1.00 0.35 39 PHE A C 26
ATOM 27222 O O . PHE A 1 39 ? -0.489 1.183 -4.497 1.00 0.41 39 PHE A O 26
ATOM 27239 N N . HIS A 1 40 ? -2.475 2.059 -3.950 1.00 0.31 40 HIS A N 26
ATOM 27240 C CA . HIS A 1 40 ? -2.306 3.242 -4.777 1.00 0.31 40 HIS A CA 26
ATOM 27241 C C . HIS A 1 40 ? -0.980 3.923 -4.477 1.00 0.38 40 HIS A C 26
ATOM 27242 O O . HIS A 1 40 ? -0.638 4.075 -3.305 1.00 0.44 40 HIS A O 26
ATOM 27256 N N . GLN A 1 41 ? -0.268 4.381 -5.512 1.00 0.41 41 GLN A N 26
ATOM 27257 C CA . GLN A 1 41 ? 0.968 5.119 -5.307 1.00 0.49 41 GLN A CA 26
ATOM 27258 C C . GLN A 1 41 ? 0.740 6.269 -4.337 1.00 0.54 41 GLN A C 26
ATOM 27259 O O . GLN A 1 41 ? 1.493 6.412 -3.390 1.00 0.57 41 GLN A O 26
ATOM 27273 N N . VAL A 1 42 ? -0.310 7.063 -4.537 1.00 0.58 42 VAL A N 26
ATOM 27274 C CA . VAL A 1 42 ? -0.608 8.178 -3.643 1.00 0.69 42 VAL A CA 26
ATOM 27275 C C . VAL A 1 42 ? -0.834 7.715 -2.206 1.00 0.71 42 VAL A C 26
ATOM 27276 O O . VAL A 1 42 ? -0.360 8.355 -1.272 1.00 0.82 42 VAL A O 26
ATOM 27289 N N . CYS A 1 43 ? -1.561 6.607 -2.034 1.00 0.63 43 CYS A N 26
ATOM 27290 C CA . CYS A 1 43 ? -1.884 6.067 -0.719 1.00 0.69 43 CYS A CA 26
ATOM 27291 C C . CYS A 1 43 ? -0.570 5.825 0.022 1.00 0.72 43 CYS A C 26
ATOM 27292 O O . CYS A 1 43 ? -0.374 6.387 1.091 1.00 0.78 43 CYS A O 26
ATOM 27299 N N . VAL A 1 44 ? 0.344 5.013 -0.519 1.00 0.69 44 VAL A N 26
ATOM 27300 C CA . VAL A 1 44 ? 1.619 4.763 0.151 1.00 0.72 44 VAL A CA 26
ATOM 27301 C C . VAL A 1 44 ? 2.413 6.050 0.304 1.00 0.77 44 VAL A C 26
ATOM 27302 O O . VAL A 1 44 ? 2.964 6.311 1.363 1.00 0.82 44 VAL A O 26
ATOM 27315 N N . ASP A 1 45 ? 2.447 6.877 -0.729 1.00 0.78 45 ASP A N 26
ATOM 27316 C CA . ASP A 1 45 ? 3.257 8.087 -0.792 1.00 0.86 45 ASP A CA 26
ATOM 27317 C C . ASP A 1 45 ? 2.856 9.059 0.313 1.00 0.98 45 ASP A C 26
ATOM 27318 O O . ASP A 1 45 ? 3.670 9.867 0.750 1.00 1.28 45 ASP A O 26
ATOM 27327 N N . GLN A 1 46 ? 1.618 8.963 0.799 1.00 0.84 46 GLN A N 26
ATOM 27328 C CA . GLN A 1 46 ? 1.164 9.708 1.960 1.00 1.00 46 GLN A CA 26
ATOM 27329 C C . GLN A 1 46 ? 1.216 8.850 3.222 1.00 1.00 46 GLN A C 26
ATOM 27330 O O . GLN A 1 46 ? 1.365 9.390 4.313 1.00 1.13 46 GLN A O 26
ATOM 27344 N N . TRP A 1 47 ? 1.131 7.523 3.130 1.00 0.90 47 TRP A N 26
ATOM 27345 C CA . TRP A 1 47 ? 1.131 6.674 4.304 1.00 0.95 47 TRP A CA 26
ATOM 27346 C C . TRP A 1 47 ? 2.505 6.695 4.931 1.00 0.76 47 TRP A C 26
ATOM 27347 O O . TRP A 1 47 ? 2.640 6.583 6.138 1.00 0.89 47 TRP A O 26
ATOM 27368 N N . LEU A 1 48 ? 3.551 6.882 4.134 1.00 0.64 48 LEU A N 26
ATOM 27369 C CA . LEU A 1 48 ? 4.908 6.934 4.631 1.00 0.65 48 LEU A CA 26
ATOM 27370 C C . LEU A 1 48 ? 5.136 8.205 5.454 1.00 1.04 48 LEU A C 26
ATOM 27371 O O . LEU A 1 48 ? 6.163 8.334 6.114 1.00 1.32 48 LEU A O 26
ATOM 27387 N N . ILE A 1 49 ? 4.175 9.133 5.433 1.00 1.19 49 ILE A N 26
ATOM 27388 C CA . ILE A 1 49 ? 4.247 10.432 6.073 1.00 1.60 49 ILE A CA 26
ATOM 27389 C C . ILE A 1 49 ? 3.363 10.373 7.316 1.00 1.80 49 ILE A C 26
ATOM 27390 O O . ILE A 1 49 ? 3.822 10.654 8.419 1.00 2.05 49 ILE A O 26
ATOM 27406 N N . THR A 1 50 ? 2.098 9.983 7.152 1.00 1.76 50 THR A N 26
ATOM 27407 C CA . THR A 1 50 ? 1.137 9.888 8.244 1.00 2.06 50 THR A CA 26
ATOM 27408 C C . THR A 1 50 ? 1.513 8.779 9.226 1.00 1.81 50 THR A C 26
ATOM 27409 O O . THR A 1 50 ? 1.187 8.856 10.408 1.00 1.88 50 THR A O 26
ATOM 27420 N N . ASN A 1 51 ? 2.156 7.724 8.721 1.00 1.57 51 ASN A N 26
ATOM 27421 C CA . ASN A 1 51 ? 2.313 6.447 9.414 1.00 1.53 51 ASN A CA 26
ATOM 27422 C C . ASN A 1 51 ? 3.781 6.021 9.438 1.00 1.57 51 ASN A C 26
ATOM 27423 O O . ASN A 1 51 ? 4.300 5.639 10.483 1.00 3.58 51 ASN A O 26
ATOM 27434 N N . LYS A 1 52 ? 4.462 6.105 8.291 1.00 0.84 52 LYS A N 26
ATOM 27435 C CA . LYS A 1 52 ? 5.876 5.790 8.096 1.00 0.94 52 LYS A CA 26
ATOM 27436 C C . LYS A 1 52 ? 6.174 4.296 8.270 1.00 1.00 52 LYS A C 26
ATOM 27437 O O . LYS A 1 52 ? 7.302 3.922 8.576 1.00 1.26 52 LYS A O 26
ATOM 27456 N N . LYS A 1 53 ? 5.185 3.424 8.036 1.00 0.90 53 LYS A N 26
ATOM 27457 C CA . LYS A 1 53 ? 5.350 1.978 8.118 1.00 1.29 53 LYS A CA 26
ATOM 27458 C C . LYS A 1 53 ? 4.258 1.256 7.328 1.00 1.14 53 LYS A C 26
ATOM 27459 O O . LYS A 1 53 ? 3.277 1.887 6.921 1.00 1.06 53 LYS A O 26
ATOM 27478 N N . CYS A 1 54 ? 4.451 -0.054 7.104 1.00 1.14 54 CYS A N 26
ATOM 27479 C CA . CYS A 1 54 ? 3.584 -0.888 6.284 1.00 1.02 54 CYS A CA 26
ATOM 27480 C C . CYS A 1 54 ? 2.210 -0.842 6.973 1.00 1.08 54 CYS A C 26
ATOM 27481 O O . CYS A 1 54 ? 2.173 -0.852 8.202 1.00 1.21 54 CYS A O 26
ATOM 27488 N N . PRO A 1 55 ? 1.074 -0.818 6.268 1.00 1.02 55 PRO A N 26
ATOM 27489 C CA . PRO A 1 55 ? -0.227 -0.825 6.922 1.00 1.04 55 PRO A CA 26
ATOM 27490 C C . PRO A 1 55 ? -0.463 -2.114 7.712 1.00 1.09 55 PRO A C 26
ATOM 27491 O O . PRO A 1 55 ? -0.596 -2.071 8.932 1.00 1.53 55 PRO A O 26
ATOM 27502 N N . ILE A 1 56 ? -0.563 -3.257 7.030 1.00 0.79 56 ILE A N 26
ATOM 27503 C CA . ILE A 1 56 ? -0.954 -4.502 7.679 1.00 0.97 56 ILE A CA 26
ATOM 27504 C C . ILE A 1 56 ? 0.197 -4.991 8.549 1.00 1.17 56 ILE A C 26
ATOM 27505 O O . ILE A 1 56 ? 0.007 -5.245 9.737 1.00 1.40 56 ILE A O 26
ATOM 27521 N N . CYS A 1 57 ? 1.393 -5.117 7.963 1.00 1.13 57 CYS A N 26
ATOM 27522 C CA . CYS A 1 57 ? 2.549 -5.643 8.674 1.00 1.32 57 CYS A CA 26
ATOM 27523 C C . CYS A 1 57 ? 2.919 -4.708 9.829 1.00 1.46 57 CYS A C 26
ATOM 27524 O O . CYS A 1 57 ? 3.507 -5.152 10.810 1.00 1.66 57 CYS A O 26
ATOM 27531 N N . ARG A 1 58 ? 2.619 -3.405 9.714 1.00 1.43 58 ARG A N 26
ATOM 27532 C CA . ARG A 1 58 ? 2.897 -2.410 10.748 1.00 1.63 58 ARG A CA 26
ATOM 27533 C C . ARG A 1 58 ? 4.382 -2.280 11.091 1.00 1.75 58 ARG A C 26
ATOM 27534 O O . ARG A 1 58 ? 4.714 -1.584 12.049 1.00 2.13 58 ARG A O 26
ATOM 27555 N N . VAL A 1 59 ? 5.275 -2.849 10.278 1.00 1.48 59 VAL A N 26
ATOM 27556 C CA . VAL A 1 59 ? 6.710 -2.677 10.426 1.00 1.50 59 VAL A CA 26
ATOM 27557 C C . VAL A 1 59 ? 7.128 -1.512 9.544 1.00 1.42 59 VAL A C 26
ATOM 27558 O O . VAL A 1 59 ? 6.685 -1.401 8.402 1.00 1.27 59 VAL A O 26
ATOM 27571 N N . ASP A 1 60 ? 7.969 -0.629 10.062 1.00 1.66 60 ASP A N 26
ATOM 27572 C CA . ASP A 1 60 ? 8.606 0.410 9.277 1.00 1.86 60 ASP A CA 26
ATOM 27573 C C . ASP A 1 60 ? 9.416 -0.201 8.151 1.00 1.57 60 ASP A C 26
ATOM 27574 O O . ASP A 1 60 ? 10.506 -0.720 8.363 1.00 1.49 60 ASP A O 26
ATOM 27583 N N . ILE A 1 61 ? 8.888 -0.118 6.924 1.00 1.57 61 ILE A N 26
ATOM 27584 C CA . ILE A 1 61 ? 9.686 -0.526 5.785 1.00 1.58 61 ILE A CA 26
ATOM 27585 C C . ILE A 1 61 ? 10.808 0.477 5.499 1.00 1.90 61 ILE A C 26
ATOM 27586 O O . ILE A 1 61 ? 11.839 0.081 4.967 1.00 2.21 61 ILE A O 26
ATOM 27602 N N . GLU A 1 62 ? 10.570 1.777 5.727 1.00 2.09 62 GLU A N 26
ATOM 27603 C CA . GLU A 1 62 ? 11.425 2.896 5.306 1.00 2.42 62 GLU A CA 26
ATOM 27604 C C . GLU A 1 62 ? 11.824 2.891 3.816 1.00 2.90 62 GLU A C 26
ATOM 27605 O O . GLU A 1 62 ? 12.600 3.734 3.368 1.00 3.22 62 GLU A O 26
ATOM 27617 N N . ALA A 1 63 ? 11.273 1.978 3.017 1.00 3.22 63 ALA A N 26
ATOM 27618 C CA . ALA A 1 63 ? 11.624 1.808 1.623 1.00 3.94 63 ALA A CA 26
ATOM 27619 C C . ALA A 1 63 ? 11.169 3.010 0.810 1.00 4.37 63 ALA A C 26
ATOM 27620 O O . ALA A 1 63 ? 10.048 3.490 0.967 1.00 4.76 63 ALA A O 26
ATOM 27627 N N . GLN A 1 64 ? 12.025 3.451 -0.110 1.00 4.78 64 GLN A N 26
ATOM 27628 C CA . GLN A 1 64 ? 11.731 4.590 -0.964 1.00 5.57 64 GLN A CA 26
ATOM 27629 C C . GLN A 1 64 ? 12.388 4.426 -2.337 1.00 6.09 64 GLN A C 26
ATOM 27630 O O . GLN A 1 64 ? 12.776 5.409 -2.955 1.00 6.57 64 GLN A O 26
ATOM 27644 N N . LEU A 1 65 ? 12.487 3.175 -2.810 1.00 6.46 65 LEU A N 26
ATOM 27645 C CA . LEU A 1 65 ? 13.102 2.762 -4.072 1.00 7.36 65 LEU A CA 26
ATOM 27646 C C . LEU A 1 65 ? 14.355 3.589 -4.401 1.00 7.33 65 LEU A C 26
ATOM 27647 O O . LEU A 1 65 ? 14.345 4.441 -5.287 1.00 8.02 65 LEU A O 26
ATOM 27663 N N . PRO A 1 66 ? 15.458 3.338 -3.684 1.00 7.19 66 PRO A N 26
ATOM 27664 C CA . PRO A 1 66 ? 16.690 4.083 -3.870 1.00 7.81 66 PRO A CA 26
ATOM 27665 C C . PRO A 1 66 ? 17.322 3.717 -5.213 1.00 8.67 66 PRO A C 26
ATOM 27666 O O . PRO A 1 66 ? 17.381 2.543 -5.564 1.00 9.29 66 PRO A O 26
ATOM 27677 N N . SER A 1 67 ? 17.834 4.723 -5.929 1.00 9.08 67 SER A N 26
ATOM 27678 C CA . SER A 1 67 ? 18.471 4.580 -7.233 1.00 10.15 67 SER A CA 26
ATOM 27679 C C . SER A 1 67 ? 17.559 3.901 -8.257 1.00 10.57 67 SER A C 26
ATOM 27680 O O . SER A 1 67 ? 17.756 2.743 -8.614 1.00 11.24 67 SER A O 26
ATOM 27688 N N . GLU A 1 68 ? 16.598 4.660 -8.782 1.00 10.58 68 GLU A N 26
ATOM 27689 C CA . GLU A 1 68 ? 15.664 4.219 -9.808 1.00 11.28 68 GLU A CA 26
ATOM 27690 C C . GLU A 1 68 ? 15.413 5.410 -10.745 1.00 11.49 68 GLU A C 26
ATOM 27691 O O . GLU A 1 68 ? 15.885 6.512 -10.455 1.00 11.18 68 GLU A O 26
ATOM 27703 N N . SER A 1 69 ? 14.697 5.200 -11.852 1.00 12.33 69 SER A N 26
ATOM 27704 C CA . SER A 1 69 ? 14.417 6.205 -12.869 1.00 12.89 69 SER A CA 26
ATOM 27705 C C . SER A 1 69 ? 12.950 6.103 -13.248 1.00 13.16 69 SER A C 26
ATOM 27706 O O . SER A 1 69 ? 12.435 4.966 -13.160 1.00 13.55 69 SER A O 26
ATOM 27717 N N . MET A 1 1 ? -10.945 -43.817 -8.252 1.00 36.43 1 MET A N 27
ATOM 27718 C CA . MET A 1 1 ? -11.445 -42.830 -7.278 1.00 35.36 1 MET A CA 27
ATOM 27719 C C . MET A 1 1 ? -10.252 -42.205 -6.576 1.00 34.48 1 MET A C 27
ATOM 27720 O O . MET A 1 1 ? -9.652 -42.859 -5.731 1.00 35.10 1 MET A O 27
ATOM 27736 N N . LYS A 1 2 ? -9.870 -40.978 -6.938 1.00 33.17 2 LYS A N 27
ATOM 27737 C CA . LYS A 1 2 ? -8.853 -40.230 -6.213 1.00 32.22 2 LYS A CA 27
ATOM 27738 C C . LYS A 1 2 ? -8.980 -38.773 -6.640 1.00 30.36 2 LYS A C 27
ATOM 27739 O O . LYS A 1 2 ? -9.348 -38.526 -7.787 1.00 30.17 2 LYS A O 27
ATOM 27758 N N . GLN A 1 3 ? -8.710 -37.828 -5.745 1.00 29.16 3 GLN A N 27
ATOM 27759 C CA . GLN A 1 3 ? -8.787 -36.410 -6.045 1.00 27.45 3 GLN A CA 27
ATOM 27760 C C . GLN A 1 3 ? -7.914 -35.698 -5.022 1.00 26.48 3 GLN A C 27
ATOM 27761 O O . GLN A 1 3 ? -8.094 -35.916 -3.828 1.00 26.70 3 GLN A O 27
ATOM 27775 N N . ASP A 1 4 ? -6.948 -34.903 -5.473 1.00 25.61 4 ASP A N 27
ATOM 27776 C CA . ASP A 1 4 ? -6.105 -34.085 -4.611 1.00 24.62 4 ASP A CA 27
ATOM 27777 C C . ASP A 1 4 ? -5.330 -33.140 -5.521 1.00 23.57 4 ASP A C 27
ATOM 27778 O O . ASP A 1 4 ? -5.097 -33.474 -6.684 1.00 24.27 4 ASP A O 27
ATOM 27787 N N . GLY A 1 5 ? -4.923 -31.976 -5.015 1.00 22.04 5 GLY A N 27
ATOM 27788 C CA . GLY A 1 5 ? -4.094 -31.058 -5.777 1.00 21.03 5 GLY A CA 27
ATOM 27789 C C . GLY A 1 5 ? -4.224 -29.641 -5.237 1.00 19.16 5 GLY A C 27
ATOM 27790 O O . GLY A 1 5 ? -5.315 -29.215 -4.870 1.00 18.42 5 GLY A O 27
ATOM 27794 N N . GLU A 1 6 ? -3.118 -28.902 -5.218 1.00 18.54 6 GLU A N 27
ATOM 27795 C CA . GLU A 1 6 ? -3.099 -27.480 -4.928 1.00 16.80 6 GLU A CA 27
ATOM 27796 C C . GLU A 1 6 ? -1.883 -26.879 -5.628 1.00 16.32 6 GLU A C 27
ATOM 27797 O O . GLU A 1 6 ? -0.978 -27.608 -6.028 1.00 17.37 6 GLU A O 27
ATOM 27809 N N . GLU A 1 7 ? -1.848 -25.555 -5.754 1.00 14.92 7 GLU A N 27
ATOM 27810 C CA . GLU A 1 7 ? -0.685 -24.795 -6.151 1.00 14.51 7 GLU A CA 27
ATOM 27811 C C . GLU A 1 7 ? -0.979 -23.382 -5.658 1.00 12.74 7 GLU A C 27
ATOM 27812 O O . GLU A 1 7 ? -2.115 -22.915 -5.739 1.00 11.95 7 GLU A O 27
ATOM 27824 N N . GLY A 1 8 ? 0.024 -22.728 -5.092 1.00 12.43 8 GLY A N 27
ATOM 27825 C CA . GLY A 1 8 ? -0.084 -21.392 -4.536 1.00 11.10 8 GLY A CA 27
ATOM 27826 C C . GLY A 1 8 ? 1.176 -20.604 -4.864 1.00 10.54 8 GLY A C 27
ATOM 27827 O O . GLY A 1 8 ? 2.013 -21.059 -5.640 1.00 11.24 8 GLY A O 27
ATOM 27831 N N . THR A 1 9 ? 1.320 -19.419 -4.278 1.00 9.57 9 THR A N 27
ATOM 27832 C CA . THR A 1 9 ? 2.486 -18.579 -4.488 1.00 9.12 9 THR A CA 27
ATOM 27833 C C . THR A 1 9 ? 2.737 -17.790 -3.206 1.00 8.53 9 THR A C 27
ATOM 27834 O O . THR A 1 9 ? 2.111 -18.069 -2.184 1.00 8.70 9 THR A O 27
ATOM 27845 N N . GLU A 1 10 ? 3.653 -16.824 -3.248 1.00 8.23 10 GLU A N 27
ATOM 27846 C CA . GLU A 1 10 ? 4.090 -16.112 -2.059 1.00 8.02 10 GLU A CA 27
ATOM 27847 C C . GLU A 1 10 ? 4.228 -14.622 -2.363 1.00 7.29 10 GLU A C 27
ATOM 27848 O O . GLU A 1 10 ? 3.567 -13.800 -1.734 1.00 7.01 10 GLU A O 27
ATOM 27860 N N . GLU A 1 11 ? 5.052 -14.257 -3.347 1.00 7.54 11 GLU A N 27
ATOM 27861 C CA . GLU A 1 11 ? 5.342 -12.857 -3.629 1.00 7.57 11 GLU A CA 27
ATOM 27862 C C . GLU A 1 11 ? 4.565 -12.409 -4.871 1.00 7.36 11 GLU A C 27
ATOM 27863 O O . GLU A 1 11 ? 5.153 -12.046 -5.885 1.00 9.20 11 GLU A O 27
ATOM 27875 N N . ASP A 1 12 ? 3.230 -12.453 -4.807 1.00 5.63 12 ASP A N 27
ATOM 27876 C CA . ASP A 1 12 ? 2.354 -12.079 -5.906 1.00 6.32 12 ASP A CA 27
ATOM 27877 C C . ASP A 1 12 ? 0.940 -11.976 -5.337 1.00 4.81 12 ASP A C 27
ATOM 27878 O O . ASP A 1 12 ? 0.282 -12.988 -5.105 1.00 5.25 12 ASP A O 27
ATOM 27887 N N . THR A 1 13 ? 0.499 -10.762 -5.015 1.00 3.69 13 THR A N 27
ATOM 27888 C CA . THR A 1 13 ? -0.817 -10.530 -4.425 1.00 2.84 13 THR A CA 27
ATOM 27889 C C . THR A 1 13 ? -1.480 -9.273 -4.986 1.00 2.88 13 THR A C 27
ATOM 27890 O O . THR A 1 13 ? -0.808 -8.351 -5.445 1.00 3.91 13 THR A O 27
ATOM 27901 N N . GLU A 1 14 ? -2.810 -9.232 -4.894 1.00 2.36 14 GLU A N 27
ATOM 27902 C CA . GLU A 1 14 ? -3.661 -8.153 -5.380 1.00 2.64 14 GLU A CA 27
ATOM 27903 C C . GLU A 1 14 ? -4.941 -8.188 -4.532 1.00 1.78 14 GLU A C 27
ATOM 27904 O O . GLU A 1 14 ? -5.470 -9.277 -4.317 1.00 2.07 14 GLU A O 27
ATOM 27916 N N . GLU A 1 15 ? -5.404 -7.042 -4.013 1.00 1.60 15 GLU A N 27
ATOM 27917 C CA . GLU A 1 15 ? -6.752 -6.843 -3.478 1.00 1.38 15 GLU A CA 27
ATOM 27918 C C . GLU A 1 15 ? -6.940 -5.350 -3.131 1.00 1.25 15 GLU A C 27
ATOM 27919 O O . GLU A 1 15 ? -6.115 -4.515 -3.481 1.00 2.22 15 GLU A O 27
ATOM 27931 N N . LYS A 1 16 ? -8.023 -4.998 -2.428 1.00 1.49 16 LYS A N 27
ATOM 27932 C CA . LYS A 1 16 ? -8.365 -3.633 -2.011 1.00 1.26 16 LYS A CA 27
ATOM 27933 C C . LYS A 1 16 ? -7.227 -2.896 -1.285 1.00 1.00 16 LYS A C 27
ATOM 27934 O O . LYS A 1 16 ? -6.365 -3.499 -0.649 1.00 1.21 16 LYS A O 27
ATOM 27953 N N . CYS A 1 17 ? -7.276 -1.562 -1.356 1.00 0.77 17 CYS A N 27
ATOM 27954 C CA . CYS A 1 17 ? -6.357 -0.654 -0.677 1.00 0.64 17 CYS A CA 27
ATOM 27955 C C . CYS A 1 17 ? -6.539 -0.866 0.828 1.00 0.67 17 CYS A C 27
ATOM 27956 O O . CYS A 1 17 ? -7.586 -1.311 1.292 1.00 0.85 17 CYS A O 27
ATOM 27963 N N . THR A 1 18 ? -5.525 -0.527 1.618 1.00 0.74 18 THR A N 27
ATOM 27964 C CA . THR A 1 18 ? -5.612 -0.618 3.071 1.00 0.82 18 THR A CA 27
ATOM 27965 C C . THR A 1 18 ? -5.158 0.673 3.746 1.00 0.83 18 THR A C 27
ATOM 27966 O O . THR A 1 18 ? -5.630 0.979 4.835 1.00 0.96 18 THR A O 27
ATOM 27977 N N . ILE A 1 19 ? -4.309 1.473 3.092 1.00 0.73 19 ILE A N 27
ATOM 27978 C CA . ILE A 1 19 ? -4.023 2.834 3.527 1.00 0.72 19 ILE A CA 27
ATOM 27979 C C . ILE A 1 19 ? -5.337 3.596 3.680 1.00 0.74 19 ILE A C 27
ATOM 27980 O O . ILE A 1 19 ? -5.613 4.187 4.720 1.00 0.87 19 ILE A O 27
ATOM 27996 N N . CYS A 1 20 ? -6.111 3.604 2.595 1.00 0.62 20 CYS A N 27
ATOM 27997 C CA . CYS A 1 20 ? -7.350 4.350 2.466 1.00 0.59 20 CYS A CA 27
ATOM 27998 C C . CYS A 1 20 ? -8.556 3.418 2.618 1.00 0.59 20 CYS A C 27
ATOM 27999 O O . CYS A 1 20 ? -9.686 3.894 2.645 1.00 0.65 20 CYS A O 27
ATOM 28006 N N . LEU A 1 21 ? -8.330 2.097 2.644 1.00 0.63 21 LEU A N 27
ATOM 28007 C CA . LEU A 1 21 ? -9.364 1.055 2.730 1.00 0.75 21 LEU A CA 27
ATOM 28008 C C . LEU A 1 21 ? -10.299 1.036 1.511 1.00 0.69 21 LEU A C 27
ATOM 28009 O O . LEU A 1 21 ? -11.285 0.301 1.499 1.00 1.67 21 LEU A O 27
ATOM 28025 N N . SER A 1 22 ? -10.002 1.844 0.493 1.00 1.36 22 SER A N 27
ATOM 28026 C CA . SER A 1 22 ? -10.695 1.852 -0.788 1.00 1.22 22 SER A CA 27
ATOM 28027 C C . SER A 1 22 ? -10.335 0.595 -1.589 1.00 1.18 22 SER A C 27
ATOM 28028 O O . SER A 1 22 ? -9.788 -0.355 -1.052 1.00 1.27 22 SER A O 27
ATOM 28036 N N . ILE A 1 23 ? -10.616 0.583 -2.887 1.00 1.12 23 ILE A N 27
ATOM 28037 C CA . ILE A 1 23 ? -10.338 -0.510 -3.805 1.00 1.11 23 ILE A CA 27
ATOM 28038 C C . ILE A 1 23 ? -9.000 -0.230 -4.480 1.00 1.00 23 ILE A C 27
ATOM 28039 O O . ILE A 1 23 ? -8.498 0.889 -4.404 1.00 1.00 23 ILE A O 27
ATOM 28055 N N . LEU A 1 24 ? -8.436 -1.237 -5.146 1.00 1.00 24 LEU A N 27
ATOM 28056 C CA . LEU A 1 24 ? -7.400 -1.072 -6.140 1.00 0.93 24 LEU A CA 27
ATOM 28057 C C . LEU A 1 24 ? -7.961 -1.678 -7.413 1.00 1.09 24 LEU A C 27
ATOM 28058 O O . LEU A 1 24 ? -8.251 -2.868 -7.466 1.00 1.36 24 LEU A O 27
ATOM 28074 N N . GLU A 1 25 ? -8.179 -0.843 -8.412 1.00 1.03 25 GLU A N 27
ATOM 28075 C CA . GLU A 1 25 ? -8.567 -1.256 -9.738 1.00 1.20 25 GLU A CA 27
ATOM 28076 C C . GLU A 1 25 ? -7.306 -1.364 -10.594 1.00 1.04 25 GLU A C 27
ATOM 28077 O O . GLU A 1 25 ? -6.431 -0.499 -10.542 1.00 0.83 25 GLU A O 27
ATOM 28089 N N . GLU A 1 26 ? -7.190 -2.442 -11.371 1.00 1.25 26 GLU A N 27
ATOM 28090 C CA . GLU A 1 26 ? -6.057 -2.591 -12.274 1.00 1.29 26 GLU A CA 27
ATOM 28091 C C . GLU A 1 26 ? -6.214 -1.633 -13.453 1.00 1.19 26 GLU A C 27
ATOM 28092 O O . GLU A 1 26 ? -7.326 -1.239 -13.805 1.00 1.14 26 GLU A O 27
ATOM 28104 N N . GLY A 1 27 ? -5.093 -1.277 -14.084 1.00 1.27 27 GLY A N 27
ATOM 28105 C CA . GLY A 1 27 ? -5.071 -0.362 -15.215 1.00 1.34 27 GLY A CA 27
ATOM 28106 C C . GLY A 1 27 ? -4.407 0.948 -14.817 1.00 1.21 27 GLY A C 27
ATOM 28107 O O . GLY A 1 27 ? -3.678 1.535 -15.611 1.00 1.41 27 GLY A O 27
ATOM 28111 N N . GLU A 1 28 ? -4.659 1.405 -13.591 1.00 0.96 28 GLU A N 27
ATOM 28112 C CA . GLU A 1 28 ? -4.031 2.601 -13.055 1.00 0.91 28 GLU A CA 27
ATOM 28113 C C . GLU A 1 28 ? -2.574 2.330 -12.684 1.00 0.95 28 GLU A C 27
ATOM 28114 O O . GLU A 1 28 ? -2.183 1.186 -12.440 1.00 0.97 28 GLU A O 27
ATOM 28126 N N . ASP A 1 29 ? -1.782 3.400 -12.581 1.00 1.03 29 ASP A N 27
ATOM 28127 C CA . ASP A 1 29 ? -0.405 3.338 -12.102 1.00 1.10 29 ASP A CA 27
ATOM 28128 C C . ASP A 1 29 ? -0.439 3.193 -10.580 1.00 0.90 29 ASP A C 27
ATOM 28129 O O . ASP A 1 29 ? -0.284 4.148 -9.818 1.00 0.93 29 ASP A O 27
ATOM 28138 N N . VAL A 1 30 ? -0.692 1.967 -10.133 1.00 0.79 30 VAL A N 27
ATOM 28139 C CA . VAL A 1 30 ? -0.690 1.583 -8.735 1.00 0.67 30 VAL A CA 27
ATOM 28140 C C . VAL A 1 30 ? 0.728 1.119 -8.367 1.00 0.82 30 VAL A C 27
ATOM 28141 O O . VAL A 1 30 ? 1.576 0.967 -9.245 1.00 1.09 30 VAL A O 27
ATOM 28154 N N . ARG A 1 31 ? 1.015 0.881 -7.083 1.00 0.71 31 ARG A N 27
ATOM 28155 C CA . ARG A 1 31 ? 2.369 0.512 -6.653 1.00 0.78 31 ARG A CA 27
ATOM 28156 C C . ARG A 1 31 ? 2.315 -0.686 -5.709 1.00 0.75 31 ARG A C 27
ATOM 28157 O O . ARG A 1 31 ? 1.292 -0.973 -5.095 1.00 0.78 31 ARG A O 27
ATOM 28178 N N . CYS A 1 32 ? 3.436 -1.390 -5.569 1.00 0.75 32 CYS A N 27
ATOM 28179 C CA . CYS A 1 32 ? 3.557 -2.524 -4.674 1.00 0.75 32 CYS A CA 27
ATOM 28180 C C . CYS A 1 32 ? 4.642 -2.180 -3.671 1.00 0.72 32 CYS A C 27
ATOM 28181 O O . CYS A 1 32 ? 5.722 -1.734 -4.064 1.00 0.78 32 CYS A O 27
ATOM 28189 N N . LEU A 1 33 ? 4.357 -2.376 -2.386 1.00 0.67 33 LEU A N 27
ATOM 28190 C CA . LEU A 1 33 ? 5.375 -2.342 -1.355 1.00 0.68 33 LEU A CA 27
ATOM 28191 C C . LEU A 1 33 ? 5.915 -3.757 -1.182 1.00 0.75 33 LEU A C 27
ATOM 28192 O O . LEU A 1 33 ? 5.213 -4.730 -1.446 1.00 0.76 33 LEU A O 27
ATOM 28208 N N . PRO A 1 34 ? 7.157 -3.894 -0.711 1.00 0.81 34 PRO A N 27
ATOM 28209 C CA . PRO A 1 34 ? 7.768 -5.193 -0.504 1.00 0.90 34 PRO A CA 27
ATOM 28210 C C . PRO A 1 34 ? 7.175 -5.910 0.712 1.00 0.91 34 PRO A C 27
ATOM 28211 O O . PRO A 1 34 ? 7.476 -7.078 0.932 1.00 1.08 34 PRO A O 27
ATOM 28222 N N . CYS A 1 35 ? 6.329 -5.250 1.515 1.00 0.82 35 CYS A N 27
ATOM 28223 C CA . CYS A 1 35 ? 5.867 -5.786 2.786 1.00 0.79 35 CYS A CA 27
ATOM 28224 C C . CYS A 1 35 ? 4.611 -6.652 2.584 1.00 0.99 35 CYS A C 27
ATOM 28225 O O . CYS A 1 35 ? 3.679 -6.532 3.398 1.00 1.32 35 CYS A O 27
ATOM 28232 N N . MET A 1 36 ? 4.619 -7.470 1.514 1.00 0.96 36 MET A N 27
ATOM 28233 C CA . MET A 1 36 ? 3.589 -8.327 0.922 1.00 1.00 36 MET A CA 27
ATOM 28234 C C . MET A 1 36 ? 2.236 -7.646 0.745 1.00 0.94 36 MET A C 27
ATOM 28235 O O . MET A 1 36 ? 1.207 -8.311 0.816 1.00 0.96 36 MET A O 27
ATOM 28249 N N . HIS A 1 37 ? 2.210 -6.341 0.460 1.00 0.89 37 HIS A N 27
ATOM 28250 C CA . HIS A 1 37 ? 0.977 -5.600 0.254 1.00 0.80 37 HIS A CA 27
ATOM 28251 C C . HIS A 1 37 ? 1.198 -4.551 -0.832 1.00 0.72 37 HIS A C 27
ATOM 28252 O O . HIS A 1 37 ? 2.305 -4.045 -0.993 1.00 0.73 37 HIS A O 27
ATOM 28266 N N . LEU A 1 38 ? 0.146 -4.223 -1.580 1.00 0.68 38 LEU A N 27
ATOM 28267 C CA . LEU A 1 38 ? 0.190 -3.326 -2.725 1.00 0.66 38 LEU A CA 27
ATOM 28268 C C . LEU A 1 38 ? -0.960 -2.351 -2.548 1.00 0.56 38 LEU A C 27
ATOM 28269 O O . LEU A 1 38 ? -2.013 -2.759 -2.070 1.00 0.59 38 LEU A O 27
ATOM 28285 N N . PHE A 1 39 ? -0.747 -1.074 -2.883 1.00 0.50 39 PHE A N 27
ATOM 28286 C CA . PHE A 1 39 ? -1.724 -0.012 -2.697 1.00 0.41 39 PHE A CA 27
ATOM 28287 C C . PHE A 1 39 ? -1.549 1.039 -3.789 1.00 0.43 39 PHE A C 27
ATOM 28288 O O . PHE A 1 39 ? -0.567 1.027 -4.527 1.00 0.54 39 PHE A O 27
ATOM 28305 N N . HIS A 1 40 ? -2.472 2.000 -3.855 1.00 0.37 40 HIS A N 27
ATOM 28306 C CA . HIS A 1 40 ? -2.362 3.139 -4.757 1.00 0.39 40 HIS A CA 27
ATOM 28307 C C . HIS A 1 40 ? -0.999 3.798 -4.619 1.00 0.45 40 HIS A C 27
ATOM 28308 O O . HIS A 1 40 ? -0.580 4.075 -3.496 1.00 0.42 40 HIS A O 27
ATOM 28322 N N . GLN A 1 41 ? -0.335 4.094 -5.742 1.00 0.55 41 GLN A N 27
ATOM 28323 C CA . GLN A 1 41 ? 0.977 4.714 -5.684 1.00 0.69 41 GLN A CA 27
ATOM 28324 C C . GLN A 1 41 ? 0.927 5.989 -4.858 1.00 0.68 41 GLN A C 27
ATOM 28325 O O . GLN A 1 41 ? 1.681 6.134 -3.911 1.00 0.70 41 GLN A O 27
ATOM 28339 N N . VAL A 1 42 ? 0.032 6.907 -5.193 1.00 0.72 42 VAL A N 27
ATOM 28340 C CA . VAL A 1 42 ? -0.068 8.173 -4.477 1.00 0.84 42 VAL A CA 27
ATOM 28341 C C . VAL A 1 42 ? -0.277 7.968 -2.978 1.00 0.75 42 VAL A C 27
ATOM 28342 O O . VAL A 1 42 ? 0.308 8.693 -2.178 1.00 0.87 42 VAL A O 27
ATOM 28355 N N . CYS A 1 43 ? -1.105 6.985 -2.606 1.00 0.58 43 CYS A N 27
ATOM 28356 C CA . CYS A 1 43 ? -1.381 6.682 -1.207 1.00 0.56 43 CYS A CA 27
ATOM 28357 C C . CYS A 1 43 ? -0.042 6.406 -0.518 1.00 0.56 43 CYS A C 27
ATOM 28358 O O . CYS A 1 43 ? 0.277 7.086 0.449 1.00 0.73 43 CYS A O 27
ATOM 28365 N N . VAL A 1 44 ? 0.741 5.425 -0.980 1.00 0.42 44 VAL A N 27
ATOM 28366 C CA . VAL A 1 44 ? 2.013 5.096 -0.336 1.00 0.44 44 VAL A CA 27
ATOM 28367 C C . VAL A 1 44 ? 2.962 6.292 -0.366 1.00 0.63 44 VAL A C 27
ATOM 28368 O O . VAL A 1 44 ? 3.593 6.620 0.632 1.00 0.67 44 VAL A O 27
ATOM 28381 N N . ASP A 1 45 ? 3.026 6.970 -1.500 1.00 0.82 45 ASP A N 27
ATOM 28382 C CA . ASP A 1 45 ? 3.987 8.017 -1.815 1.00 1.13 45 ASP A CA 27
ATOM 28383 C C . ASP A 1 45 ? 3.809 9.240 -0.907 1.00 1.28 45 ASP A C 27
ATOM 28384 O O . ASP A 1 45 ? 4.715 10.063 -0.812 1.00 1.57 45 ASP A O 27
ATOM 28393 N N . GLN A 1 46 ? 2.689 9.332 -0.183 1.00 1.19 46 GLN A N 27
ATOM 28394 C CA . GLN A 1 46 ? 2.515 10.303 0.896 1.00 1.42 46 GLN A CA 27
ATOM 28395 C C . GLN A 1 46 ? 2.452 9.625 2.265 1.00 1.31 46 GLN A C 27
ATOM 28396 O O . GLN A 1 46 ? 2.844 10.209 3.270 1.00 1.45 46 GLN A O 27
ATOM 28410 N N . TRP A 1 47 ? 1.934 8.402 2.355 1.00 1.06 47 TRP A N 27
ATOM 28411 C CA . TRP A 1 47 ? 1.645 7.784 3.632 1.00 1.01 47 TRP A CA 27
ATOM 28412 C C . TRP A 1 47 ? 2.929 7.273 4.270 1.00 0.77 47 TRP A C 27
ATOM 28413 O O . TRP A 1 47 ? 2.964 7.064 5.470 1.00 0.87 47 TRP A O 27
ATOM 28434 N N . LEU A 1 48 ? 4.001 7.113 3.496 1.00 0.66 48 LEU A N 27
ATOM 28435 C CA . LEU A 1 48 ? 5.320 6.768 4.006 1.00 0.66 48 LEU A CA 27
ATOM 28436 C C . LEU A 1 48 ? 6.089 8.005 4.468 1.00 0.88 48 LEU A C 27
ATOM 28437 O O . LEU A 1 48 ? 7.219 7.890 4.934 1.00 1.01 48 LEU A O 27
ATOM 28453 N N . ILE A 1 49 ? 5.503 9.189 4.283 1.00 1.05 49 ILE A N 27
ATOM 28454 C CA . ILE A 1 49 ? 6.092 10.466 4.646 1.00 1.30 49 ILE A CA 27
ATOM 28455 C C . ILE A 1 49 ? 5.398 10.899 5.934 1.00 1.28 49 ILE A C 27
ATOM 28456 O O . ILE A 1 49 ? 6.031 11.097 6.969 1.00 1.30 49 ILE A O 27
ATOM 28472 N N . THR A 1 50 ? 4.071 11.022 5.891 1.00 1.32 50 THR A N 27
ATOM 28473 C CA . THR A 1 50 ? 3.287 11.431 7.045 1.00 1.42 50 THR A CA 27
ATOM 28474 C C . THR A 1 50 ? 3.167 10.288 8.053 1.00 1.23 50 THR A C 27
ATOM 28475 O O . THR A 1 50 ? 2.936 10.515 9.241 1.00 1.39 50 THR A O 27
ATOM 28486 N N . ASN A 1 51 ? 3.280 9.048 7.578 1.00 0.94 51 ASN A N 27
ATOM 28487 C CA . ASN A 1 51 ? 3.123 7.835 8.372 1.00 0.83 51 ASN A CA 27
ATOM 28488 C C . ASN A 1 51 ? 4.326 6.931 8.114 1.00 0.62 51 ASN A C 27
ATOM 28489 O O . ASN A 1 51 ? 5.146 7.241 7.254 1.00 1.08 51 ASN A O 27
ATOM 28500 N N . LYS A 1 52 ? 4.495 5.852 8.886 1.00 0.51 52 LYS A N 27
ATOM 28501 C CA . LYS A 1 52 ? 5.733 5.073 8.781 1.00 0.62 52 LYS A CA 27
ATOM 28502 C C . LYS A 1 52 ? 5.606 3.644 9.334 1.00 0.85 52 LYS A C 27
ATOM 28503 O O . LYS A 1 52 ? 6.433 3.177 10.106 1.00 1.27 52 LYS A O 27
ATOM 28522 N N . LYS A 1 53 ? 4.534 2.949 8.961 1.00 0.68 53 LYS A N 27
ATOM 28523 C CA . LYS A 1 53 ? 4.099 1.689 9.557 1.00 1.00 53 LYS A CA 27
ATOM 28524 C C . LYS A 1 53 ? 3.252 0.919 8.546 1.00 0.85 53 LYS A C 27
ATOM 28525 O O . LYS A 1 53 ? 2.582 1.567 7.752 1.00 0.62 53 LYS A O 27
ATOM 28544 N N . CYS A 1 54 ? 3.281 -0.421 8.542 1.00 1.10 54 CYS A N 27
ATOM 28545 C CA . CYS A 1 54 ? 2.495 -1.230 7.606 1.00 1.08 54 CYS A CA 27
ATOM 28546 C C . CYS A 1 54 ? 1.157 -1.519 8.315 1.00 1.12 54 CYS A C 27
ATOM 28547 O O . CYS A 1 54 ? 1.160 -1.668 9.536 1.00 1.12 54 CYS A O 27
ATOM 28554 N N . PRO A 1 55 ? -0.001 -1.575 7.635 1.00 1.24 55 PRO A N 27
ATOM 28555 C CA . PRO A 1 55 ? -1.265 -1.814 8.312 1.00 1.36 55 PRO A CA 27
ATOM 28556 C C . PRO A 1 55 ? -1.411 -3.287 8.694 1.00 1.29 55 PRO A C 27
ATOM 28557 O O . PRO A 1 55 ? -1.588 -3.604 9.865 1.00 1.55 55 PRO A O 27
ATOM 28568 N N . ILE A 1 56 ? -1.381 -4.183 7.705 1.00 1.11 56 ILE A N 27
ATOM 28569 C CA . ILE A 1 56 ? -1.727 -5.590 7.885 1.00 1.07 56 ILE A CA 27
ATOM 28570 C C . ILE A 1 56 ? -0.577 -6.300 8.590 1.00 1.02 56 ILE A C 27
ATOM 28571 O O . ILE A 1 56 ? -0.754 -6.901 9.644 1.00 1.14 56 ILE A O 27
ATOM 28587 N N . CYS A 1 57 ? 0.610 -6.233 7.983 1.00 0.90 57 CYS A N 27
ATOM 28588 C CA . CYS A 1 57 ? 1.824 -6.839 8.512 1.00 0.85 57 CYS A CA 27
ATOM 28589 C C . CYS A 1 57 ? 2.278 -6.118 9.789 1.00 0.86 57 CYS A C 27
ATOM 28590 O O . CYS A 1 57 ? 3.108 -6.655 10.517 1.00 0.85 57 CYS A O 27
ATOM 28597 N N . ARG A 1 58 ? 1.745 -4.921 10.079 1.00 1.01 58 ARG A N 27
ATOM 28598 C CA . ARG A 1 58 ? 1.945 -4.201 11.337 1.00 1.15 58 ARG A CA 27
ATOM 28599 C C . ARG A 1 58 ? 3.403 -3.863 11.650 1.00 1.08 58 ARG A C 27
ATOM 28600 O O . ARG A 1 58 ? 3.676 -3.371 12.741 1.00 1.27 58 ARG A O 27
ATOM 28621 N N . VAL A 1 59 ? 4.340 -4.085 10.730 1.00 0.95 59 VAL A N 27
ATOM 28622 C CA . VAL A 1 59 ? 5.744 -3.839 10.995 1.00 0.99 59 VAL A CA 27
ATOM 28623 C C . VAL A 1 59 ? 6.067 -2.446 10.500 1.00 0.93 59 VAL A C 27
ATOM 28624 O O . VAL A 1 59 ? 5.473 -1.956 9.539 1.00 0.99 59 VAL A O 27
ATOM 28637 N N . ASP A 1 60 ? 6.984 -1.780 11.183 1.00 0.87 60 ASP A N 27
ATOM 28638 C CA . ASP A 1 60 ? 7.273 -0.392 10.909 1.00 0.94 60 ASP A CA 27
ATOM 28639 C C . ASP A 1 60 ? 8.082 -0.286 9.627 1.00 0.96 60 ASP A C 27
ATOM 28640 O O . ASP A 1 60 ? 9.311 -0.340 9.626 1.00 1.00 60 ASP A O 27
ATOM 28649 N N . ILE A 1 61 ? 7.396 -0.088 8.510 1.00 1.05 61 ILE A N 27
ATOM 28650 C CA . ILE A 1 61 ? 8.050 0.151 7.236 1.00 1.24 61 ILE A CA 27
ATOM 28651 C C . ILE A 1 61 ? 8.498 1.615 7.121 1.00 1.77 61 ILE A C 27
ATOM 28652 O O . ILE A 1 61 ? 8.348 2.239 6.074 1.00 3.00 61 ILE A O 27
ATOM 28668 N N . GLU A 1 62 ? 9.082 2.163 8.189 1.00 1.30 62 GLU A N 27
ATOM 28669 C CA . GLU A 1 62 ? 9.858 3.391 8.126 1.00 1.42 62 GLU A CA 27
ATOM 28670 C C . GLU A 1 62 ? 11.199 3.142 7.437 1.00 1.98 62 GLU A C 27
ATOM 28671 O O . GLU A 1 62 ? 11.820 4.059 6.906 1.00 1.96 62 GLU A O 27
ATOM 28683 N N . ALA A 1 63 ? 11.628 1.880 7.442 1.00 3.07 63 ALA A N 27
ATOM 28684 C CA . ALA A 1 63 ? 12.784 1.409 6.699 1.00 4.13 63 ALA A CA 27
ATOM 28685 C C . ALA A 1 63 ? 12.589 1.627 5.194 1.00 3.93 63 ALA A C 27
ATOM 28686 O O . ALA A 1 63 ? 11.511 2.005 4.743 1.00 3.75 63 ALA A O 27
ATOM 28693 N N . GLN A 1 64 ? 13.650 1.396 4.411 1.00 4.67 64 GLN A N 27
ATOM 28694 C CA . GLN A 1 64 ? 13.802 1.819 3.017 1.00 5.12 64 GLN A CA 27
ATOM 28695 C C . GLN A 1 64 ? 13.939 3.336 2.889 1.00 4.76 64 GLN A C 27
ATOM 28696 O O . GLN A 1 64 ? 14.912 3.782 2.292 1.00 5.47 64 GLN A O 27
ATOM 28710 N N . LEU A 1 65 ? 12.979 4.114 3.397 1.00 4.62 65 LEU A N 27
ATOM 28711 C CA . LEU A 1 65 ? 12.905 5.562 3.241 1.00 5.61 65 LEU A CA 27
ATOM 28712 C C . LEU A 1 65 ? 14.222 6.207 3.700 1.00 6.52 65 LEU A C 27
ATOM 28713 O O . LEU A 1 65 ? 14.502 6.217 4.895 1.00 7.63 65 LEU A O 27
ATOM 28729 N N . PRO A 1 66 ? 15.067 6.726 2.791 1.00 6.74 66 PRO A N 27
ATOM 28730 C CA . PRO A 1 66 ? 16.382 7.208 3.175 1.00 8.09 66 PRO A CA 27
ATOM 28731 C C . PRO A 1 66 ? 16.271 8.565 3.867 1.00 9.37 66 PRO A C 27
ATOM 28732 O O . PRO A 1 66 ? 16.764 8.741 4.978 1.00 10.48 66 PRO A O 27
ATOM 28743 N N . SER A 1 67 ? 15.655 9.542 3.201 1.00 9.58 67 SER A N 27
ATOM 28744 C CA . SER A 1 67 ? 15.330 10.856 3.729 1.00 11.08 67 SER A CA 27
ATOM 28745 C C . SER A 1 67 ? 14.297 11.449 2.781 1.00 10.95 67 SER A C 27
ATOM 28746 O O . SER A 1 67 ? 14.625 11.701 1.627 1.00 10.73 67 SER A O 27
ATOM 28754 N N . GLU A 1 68 ? 13.066 11.649 3.245 1.00 11.45 68 GLU A N 27
ATOM 28755 C CA . GLU A 1 68 ? 12.047 12.427 2.555 1.00 11.75 68 GLU A CA 27
ATOM 28756 C C . GLU A 1 68 ? 11.033 12.812 3.634 1.00 13.01 68 GLU A C 27
ATOM 28757 O O . GLU A 1 68 ? 10.804 12.006 4.539 1.00 13.56 68 GLU A O 27
ATOM 28769 N N . SER A 1 69 ? 10.455 14.012 3.569 1.00 13.78 69 SER A N 27
ATOM 28770 C CA . SER A 1 69 ? 9.557 14.526 4.595 1.00 15.18 69 SER A CA 27
ATOM 28771 C C . SER A 1 69 ? 8.507 15.415 3.943 1.00 15.37 69 SER A C 27
ATOM 28772 O O . SER A 1 69 ? 8.712 15.751 2.755 1.00 14.96 69 SER A O 27
ATOM 28783 N N . MET A 1 1 ? -17.289 0.804 -1.412 1.00 25.18 1 MET A N 28
ATOM 28784 C CA . MET A 1 1 ? -17.603 1.944 -2.293 1.00 25.56 1 MET A CA 28
ATOM 28785 C C . MET A 1 1 ? -18.354 1.442 -3.516 1.00 24.52 1 MET A C 28
ATOM 28786 O O . MET A 1 1 ? -19.567 1.301 -3.446 1.00 24.55 1 MET A O 28
ATOM 28802 N N . LYS A 1 2 ? -17.662 1.146 -4.618 1.00 23.77 2 LYS A N 28
ATOM 28803 C CA . LYS A 1 2 ? -18.282 0.631 -5.829 1.00 22.92 2 LYS A CA 28
ATOM 28804 C C . LYS A 1 2 ? -17.240 -0.231 -6.533 1.00 22.05 2 LYS A C 28
ATOM 28805 O O . LYS A 1 2 ? -16.074 -0.164 -6.152 1.00 22.44 2 LYS A O 28
ATOM 28824 N N . GLN A 1 3 ? -17.662 -0.956 -7.573 1.00 21.12 3 GLN A N 28
ATOM 28825 C CA . GLN A 1 3 ? -16.816 -1.820 -8.388 1.00 20.28 3 GLN A CA 28
ATOM 28826 C C . GLN A 1 3 ? -16.543 -3.121 -7.636 1.00 18.91 3 GLN A C 28
ATOM 28827 O O . GLN A 1 3 ? -16.447 -3.131 -6.412 1.00 19.07 3 GLN A O 28
ATOM 28841 N N . ASP A 1 4 ? -16.453 -4.225 -8.372 1.00 17.77 4 ASP A N 28
ATOM 28842 C CA . ASP A 1 4 ? -16.169 -5.547 -7.836 1.00 16.45 4 ASP A CA 28
ATOM 28843 C C . ASP A 1 4 ? -15.414 -6.295 -8.928 1.00 15.86 4 ASP A C 28
ATOM 28844 O O . ASP A 1 4 ? -15.557 -5.955 -10.104 1.00 16.51 4 ASP A O 28
ATOM 28853 N N . GLY A 1 5 ? -14.605 -7.284 -8.552 1.00 14.84 5 GLY A N 28
ATOM 28854 C CA . GLY A 1 5 ? -13.721 -7.981 -9.473 1.00 14.42 5 GLY A CA 28
ATOM 28855 C C . GLY A 1 5 ? -13.636 -9.452 -9.089 1.00 12.98 5 GLY A C 28
ATOM 28856 O O . GLY A 1 5 ? -14.222 -9.870 -8.092 1.00 12.45 5 GLY A O 28
ATOM 28860 N N . GLU A 1 6 ? -12.949 -10.255 -9.900 1.00 12.63 6 GLU A N 28
ATOM 28861 C CA . GLU A 1 6 ? -12.936 -11.697 -9.708 1.00 11.53 6 GLU A CA 28
ATOM 28862 C C . GLU A 1 6 ? -11.969 -12.071 -8.582 1.00 11.02 6 GLU A C 28
ATOM 28863 O O . GLU A 1 6 ? -10.864 -11.537 -8.503 1.00 11.60 6 GLU A O 28
ATOM 28875 N N . GLU A 1 7 ? -12.361 -13.009 -7.720 1.00 10.31 7 GLU A N 28
ATOM 28876 C CA . GLU A 1 7 ? -11.489 -13.521 -6.671 1.00 10.03 7 GLU A CA 28
ATOM 28877 C C . GLU A 1 7 ? -10.548 -14.567 -7.272 1.00 9.35 7 GLU A C 28
ATOM 28878 O O . GLU A 1 7 ? -10.738 -15.773 -7.129 1.00 9.33 7 GLU A O 28
ATOM 28890 N N . GLY A 1 8 ? -9.519 -14.087 -7.972 1.00 9.28 8 GLY A N 28
ATOM 28891 C CA . GLY A 1 8 ? -8.466 -14.937 -8.505 1.00 8.90 8 GLY A CA 28
ATOM 28892 C C . GLY A 1 8 ? -7.471 -15.315 -7.409 1.00 7.89 8 GLY A C 28
ATOM 28893 O O . GLY A 1 8 ? -7.727 -15.119 -6.223 1.00 7.93 8 GLY A O 28
ATOM 28897 N N . THR A 1 9 ? -6.321 -15.871 -7.795 1.00 7.42 9 THR A N 28
ATOM 28898 C CA . THR A 1 9 ? -5.271 -16.187 -6.842 1.00 6.59 9 THR A CA 28
ATOM 28899 C C . THR A 1 9 ? -4.832 -14.916 -6.113 1.00 6.33 9 THR A C 28
ATOM 28900 O O . THR A 1 9 ? -4.755 -13.842 -6.704 1.00 7.13 9 THR A O 28
ATOM 28911 N N . GLU A 1 10 ? -4.535 -15.065 -4.827 1.00 5.81 10 GLU A N 28
ATOM 28912 C CA . GLU A 1 10 ? -4.187 -14.009 -3.900 1.00 5.97 10 GLU A CA 28
ATOM 28913 C C . GLU A 1 10 ? -3.395 -14.772 -2.854 1.00 4.87 10 GLU A C 28
ATOM 28914 O O . GLU A 1 10 ? -3.973 -15.518 -2.070 1.00 5.21 10 GLU A O 28
ATOM 28926 N N . GLU A 1 11 ? -2.071 -14.721 -2.939 1.00 4.31 11 GLU A N 28
ATOM 28927 C CA . GLU A 1 11 ? -1.237 -15.406 -1.968 1.00 4.17 11 GLU A CA 28
ATOM 28928 C C . GLU A 1 11 ? -1.238 -14.519 -0.727 1.00 4.12 11 GLU A C 28
ATOM 28929 O O . GLU A 1 11 ? -1.843 -14.844 0.290 1.00 5.16 11 GLU A O 28
ATOM 28941 N N . ASP A 1 12 ? -0.604 -13.355 -0.845 1.00 3.34 12 ASP A N 28
ATOM 28942 C CA . ASP A 1 12 ? -0.555 -12.354 0.211 1.00 3.78 12 ASP A CA 28
ATOM 28943 C C . ASP A 1 12 ? -0.121 -10.985 -0.312 1.00 3.05 12 ASP A C 28
ATOM 28944 O O . ASP A 1 12 ? 0.290 -10.149 0.485 1.00 3.75 12 ASP A O 28
ATOM 28953 N N . THR A 1 13 ? -0.202 -10.745 -1.625 1.00 2.08 13 THR A N 28
ATOM 28954 C CA . THR A 1 13 ? 0.476 -9.624 -2.269 1.00 1.83 13 THR A CA 28
ATOM 28955 C C . THR A 1 13 ? -0.498 -8.736 -3.046 1.00 1.79 13 THR A C 28
ATOM 28956 O O . THR A 1 13 ? -0.802 -7.630 -2.598 1.00 2.43 13 THR A O 28
ATOM 28967 N N . GLU A 1 14 ? -0.957 -9.156 -4.227 1.00 1.80 14 GLU A N 28
ATOM 28968 C CA . GLU A 1 14 ? -1.827 -8.322 -5.046 1.00 2.21 14 GLU A CA 28
ATOM 28969 C C . GLU A 1 14 ? -3.255 -8.354 -4.497 1.00 1.30 14 GLU A C 28
ATOM 28970 O O . GLU A 1 14 ? -4.013 -9.273 -4.787 1.00 1.37 14 GLU A O 28
ATOM 28982 N N . GLU A 1 15 ? -3.633 -7.339 -3.712 1.00 1.31 15 GLU A N 28
ATOM 28983 C CA . GLU A 1 15 ? -4.968 -7.243 -3.135 1.00 0.97 15 GLU A CA 28
ATOM 28984 C C . GLU A 1 15 ? -5.459 -5.784 -3.095 1.00 1.03 15 GLU A C 28
ATOM 28985 O O . GLU A 1 15 ? -4.835 -4.884 -3.650 1.00 2.42 15 GLU A O 28
ATOM 28997 N N . LYS A 1 16 ? -6.613 -5.561 -2.460 1.00 1.02 16 LYS A N 28
ATOM 28998 C CA . LYS A 1 16 ? -7.304 -4.278 -2.309 1.00 0.79 16 LYS A CA 28
ATOM 28999 C C . LYS A 1 16 ? -6.568 -3.310 -1.366 1.00 0.79 16 LYS A C 28
ATOM 29000 O O . LYS A 1 16 ? -5.913 -3.707 -0.403 1.00 1.21 16 LYS A O 28
ATOM 29019 N N . CYS A 1 17 ? -6.699 -2.014 -1.660 1.00 0.58 17 CYS A N 28
ATOM 29020 C CA . CYS A 1 17 ? -5.997 -0.920 -0.987 1.00 0.47 17 CYS A CA 28
ATOM 29021 C C . CYS A 1 17 ? -6.404 -0.914 0.476 1.00 0.46 17 CYS A C 28
ATOM 29022 O O . CYS A 1 17 ? -7.575 -0.731 0.797 1.00 0.70 17 CYS A O 28
ATOM 29029 N N . THR A 1 18 ? -5.435 -1.035 1.373 1.00 0.43 18 THR A N 28
ATOM 29030 C CA . THR A 1 18 ? -5.721 -1.029 2.801 1.00 0.46 18 THR A CA 28
ATOM 29031 C C . THR A 1 18 ? -5.412 0.323 3.446 1.00 0.55 18 THR A C 28
ATOM 29032 O O . THR A 1 18 ? -5.920 0.605 4.524 1.00 0.75 18 THR A O 28
ATOM 29043 N N . ILE A 1 19 ? -4.625 1.188 2.791 1.00 0.50 19 ILE A N 28
ATOM 29044 C CA . ILE A 1 19 ? -4.391 2.546 3.272 1.00 0.55 19 ILE A CA 28
ATOM 29045 C C . ILE A 1 19 ? -5.724 3.285 3.370 1.00 0.59 19 ILE A C 28
ATOM 29046 O O . ILE A 1 19 ? -6.075 3.830 4.412 1.00 0.70 19 ILE A O 28
ATOM 29062 N N . CYS A 1 20 ? -6.422 3.345 2.236 1.00 0.52 20 CYS A N 28
ATOM 29063 C CA . CYS A 1 20 ? -7.642 4.123 2.073 1.00 0.58 20 CYS A CA 28
ATOM 29064 C C . CYS A 1 20 ? -8.878 3.250 2.307 1.00 0.61 20 CYS A C 28
ATOM 29065 O O . CYS A 1 20 ? -9.968 3.778 2.505 1.00 0.71 20 CYS A O 28
ATOM 29072 N N . LEU A 1 21 ? -8.706 1.925 2.256 1.00 0.55 21 LEU A N 28
ATOM 29073 C CA . LEU A 1 21 ? -9.781 0.948 2.177 1.00 0.56 21 LEU A CA 28
ATOM 29074 C C . LEU A 1 21 ? -10.638 1.149 0.935 1.00 0.57 21 LEU A C 28
ATOM 29075 O O . LEU A 1 21 ? -11.699 1.768 0.931 1.00 0.90 21 LEU A O 28
ATOM 29091 N N . SER A 1 22 ? -10.150 0.540 -0.134 1.00 0.52 22 SER A N 28
ATOM 29092 C CA . SER A 1 22 ? -10.772 0.460 -1.438 1.00 0.62 22 SER A CA 28
ATOM 29093 C C . SER A 1 22 ? -10.148 -0.725 -2.162 1.00 0.64 22 SER A C 28
ATOM 29094 O O . SER A 1 22 ? -9.334 -1.434 -1.592 1.00 0.74 22 SER A O 28
ATOM 29102 N N . ILE A 1 23 ? -10.503 -0.922 -3.420 1.00 0.89 23 ILE A N 28
ATOM 29103 C CA . ILE A 1 23 ? -9.958 -1.900 -4.342 1.00 0.88 23 ILE A CA 28
ATOM 29104 C C . ILE A 1 23 ? -8.701 -1.314 -4.979 1.00 0.77 23 ILE A C 28
ATOM 29105 O O . ILE A 1 23 ? -8.468 -0.106 -4.912 1.00 0.77 23 ILE A O 28
ATOM 29121 N N . LEU A 1 24 ? -7.922 -2.180 -5.629 1.00 0.76 24 LEU A N 28
ATOM 29122 C CA . LEU A 1 24 ? -6.906 -1.824 -6.596 1.00 0.66 24 LEU A CA 28
ATOM 29123 C C . LEU A 1 24 ? -7.239 -2.603 -7.860 1.00 0.79 24 LEU A C 28
ATOM 29124 O O . LEU A 1 24 ? -7.140 -3.827 -7.853 1.00 0.93 24 LEU A O 28
ATOM 29140 N N . GLU A 1 25 ? -7.674 -1.923 -8.916 1.00 0.81 25 GLU A N 28
ATOM 29141 C CA . GLU A 1 25 ? -7.790 -2.516 -10.233 1.00 0.97 25 GLU A CA 28
ATOM 29142 C C . GLU A 1 25 ? -6.545 -2.156 -11.032 1.00 0.81 25 GLU A C 28
ATOM 29143 O O . GLU A 1 25 ? -5.782 -1.264 -10.655 1.00 0.79 25 GLU A O 28
ATOM 29155 N N . GLU A 1 26 ? -6.332 -2.851 -12.144 1.00 0.77 26 GLU A N 28
ATOM 29156 C CA . GLU A 1 26 ? -5.272 -2.462 -13.061 1.00 0.71 26 GLU A CA 28
ATOM 29157 C C . GLU A 1 26 ? -5.650 -1.163 -13.782 1.00 0.71 26 GLU A C 28
ATOM 29158 O O . GLU A 1 26 ? -6.802 -0.731 -13.764 1.00 0.82 26 GLU A O 28
ATOM 29170 N N . GLY A 1 27 ? -4.671 -0.516 -14.420 1.00 0.75 27 GLY A N 28
ATOM 29171 C CA . GLY A 1 27 ? -4.901 0.706 -15.176 1.00 0.91 27 GLY A CA 28
ATOM 29172 C C . GLY A 1 27 ? -4.402 1.928 -14.414 1.00 0.92 27 GLY A C 28
ATOM 29173 O O . GLY A 1 27 ? -3.821 2.828 -15.015 1.00 1.09 27 GLY A O 28
ATOM 29177 N N . GLU A 1 28 ? -4.638 1.981 -13.100 1.00 0.82 28 GLU A N 28
ATOM 29178 C CA . GLU A 1 28 ? -4.174 3.097 -12.283 1.00 0.87 28 GLU A CA 28
ATOM 29179 C C . GLU A 1 28 ? -2.647 3.075 -12.162 1.00 0.74 28 GLU A C 28
ATOM 29180 O O . GLU A 1 28 ? -2.021 2.014 -12.199 1.00 0.65 28 GLU A O 28
ATOM 29192 N N . ASP A 1 29 ? -2.046 4.245 -11.932 1.00 0.82 29 ASP A N 28
ATOM 29193 C CA . ASP A 1 29 ? -0.674 4.368 -11.456 1.00 0.86 29 ASP A CA 28
ATOM 29194 C C . ASP A 1 29 ? -0.643 3.973 -9.979 1.00 0.73 29 ASP A C 28
ATOM 29195 O O . ASP A 1 29 ? -0.633 4.785 -9.055 1.00 0.85 29 ASP A O 28
ATOM 29204 N N . VAL A 1 30 ? -0.663 2.666 -9.751 1.00 0.54 30 VAL A N 28
ATOM 29205 C CA . VAL A 1 30 ? -0.540 2.086 -8.430 1.00 0.44 30 VAL A CA 28
ATOM 29206 C C . VAL A 1 30 ? 0.953 1.893 -8.144 1.00 0.45 30 VAL A C 28
ATOM 29207 O O . VAL A 1 30 ? 1.779 1.949 -9.054 1.00 0.53 30 VAL A O 28
ATOM 29220 N N . ARG A 1 31 ? 1.315 1.630 -6.887 1.00 0.49 31 ARG A N 28
ATOM 29221 C CA . ARG A 1 31 ? 2.709 1.441 -6.491 1.00 0.57 31 ARG A CA 28
ATOM 29222 C C . ARG A 1 31 ? 2.813 0.240 -5.562 1.00 0.63 31 ARG A C 28
ATOM 29223 O O . ARG A 1 31 ? 1.883 -0.075 -4.826 1.00 0.68 31 ARG A O 28
ATOM 29244 N N . CYS A 1 32 ? 3.960 -0.430 -5.580 1.00 0.71 32 CYS A N 28
ATOM 29245 C CA . CYS A 1 32 ? 4.178 -1.663 -4.855 1.00 0.69 32 CYS A CA 28
ATOM 29246 C C . CYS A 1 32 ? 5.307 -1.443 -3.860 1.00 0.68 32 CYS A C 28
ATOM 29247 O O . CYS A 1 32 ? 6.390 -0.994 -4.233 1.00 0.71 32 CYS A O 28
ATOM 29255 N N . LEU A 1 33 ? 5.039 -1.727 -2.589 1.00 0.67 33 LEU A N 28
ATOM 29256 C CA . LEU A 1 33 ? 6.018 -1.672 -1.520 1.00 0.66 33 LEU A CA 28
ATOM 29257 C C . LEU A 1 33 ? 6.599 -3.065 -1.287 1.00 0.68 33 LEU A C 28
ATOM 29258 O O . LEU A 1 33 ? 5.924 -4.072 -1.492 1.00 0.69 33 LEU A O 28
ATOM 29274 N N . PRO A 1 34 ? 7.833 -3.140 -0.775 1.00 0.72 34 PRO A N 28
ATOM 29275 C CA . PRO A 1 34 ? 8.504 -4.403 -0.507 1.00 0.79 34 PRO A CA 28
ATOM 29276 C C . PRO A 1 34 ? 7.911 -5.152 0.698 1.00 0.80 34 PRO A C 28
ATOM 29277 O O . PRO A 1 34 ? 8.362 -6.249 1.011 1.00 1.04 34 PRO A O 28
ATOM 29288 N N . CYS A 1 35 ? 6.867 -4.620 1.347 1.00 0.67 35 CYS A N 28
ATOM 29289 C CA . CYS A 1 35 ? 6.162 -5.203 2.496 1.00 0.72 35 CYS A CA 28
ATOM 29290 C C . CYS A 1 35 ? 5.214 -6.350 2.074 1.00 0.70 35 CYS A C 28
ATOM 29291 O O . CYS A 1 35 ? 4.223 -6.615 2.784 1.00 1.06 35 CYS A O 28
ATOM 29298 N N . MET A 1 36 ? 5.524 -7.007 0.944 1.00 0.79 36 MET A N 28
ATOM 29299 C CA . MET A 1 36 ? 4.665 -7.873 0.140 1.00 0.96 36 MET A CA 28
ATOM 29300 C C . MET A 1 36 ? 3.313 -7.235 -0.110 1.00 0.95 36 MET A C 28
ATOM 29301 O O . MET A 1 36 ? 2.315 -7.932 -0.124 1.00 0.99 36 MET A O 28
ATOM 29315 N N . HIS A 1 37 ? 3.241 -5.920 -0.335 1.00 0.91 37 HIS A N 28
ATOM 29316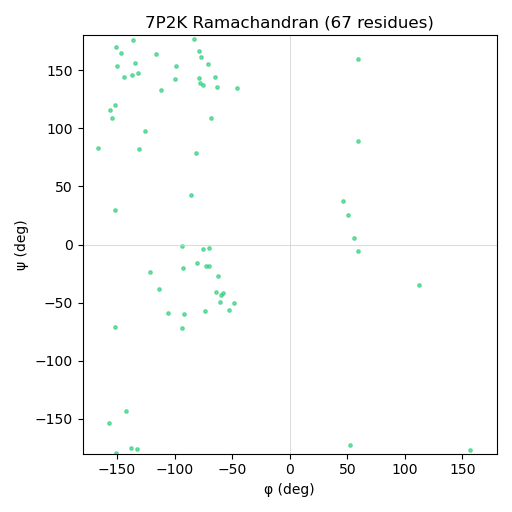 C CA . HIS A 1 37 ? 1.950 -5.262 -0.401 1.00 0.83 37 HIS A CA 28
ATOM 29317 C C . HIS A 1 37 ? 1.984 -4.047 -1.304 1.00 0.72 37 HIS A C 28
ATOM 29318 O O . HIS A 1 37 ? 3.015 -3.396 -1.425 1.00 0.75 37 HIS A O 28
ATOM 29332 N N . LEU A 1 38 ? 0.854 -3.733 -1.934 1.00 0.65 38 LEU A N 28
ATOM 29333 C CA . LEU A 1 38 ? 0.753 -2.657 -2.907 1.00 0.60 38 LEU A CA 28
ATOM 29334 C C . LEU A 1 38 ? -0.489 -1.831 -2.606 1.00 0.52 38 LEU A C 28
ATOM 29335 O O . LEU A 1 38 ? -1.436 -2.327 -2.002 1.00 0.68 38 LEU A O 28
ATOM 29351 N N . PHE A 1 39 ? -0.470 -0.558 -2.991 1.00 0.40 39 PHE A N 28
ATOM 29352 C CA . PHE A 1 39 ? -1.559 0.378 -2.764 1.00 0.34 39 PHE A CA 28
ATOM 29353 C C . PHE A 1 39 ? -1.442 1.459 -3.826 1.00 0.31 39 PHE A C 28
ATOM 29354 O O . PHE A 1 39 ? -0.436 1.542 -4.524 1.00 0.36 39 PHE A O 28
ATOM 29371 N N . HIS A 1 40 ? -2.429 2.343 -3.918 1.00 0.29 40 HIS A N 28
ATOM 29372 C CA . HIS A 1 40 ? -2.338 3.489 -4.811 1.00 0.28 40 HIS A CA 28
ATOM 29373 C C . HIS A 1 40 ? -1.046 4.260 -4.585 1.00 0.33 40 HIS A C 28
ATOM 29374 O O . HIS A 1 40 ? -0.695 4.507 -3.432 1.00 0.34 40 HIS A O 28
ATOM 29388 N N . GLN A 1 41 ? -0.372 4.684 -5.661 1.00 0.38 41 GLN A N 28
ATOM 29389 C CA . GLN A 1 41 ? 0.837 5.482 -5.517 1.00 0.45 41 GLN A CA 28
ATOM 29390 C C . GLN A 1 41 ? 0.593 6.684 -4.610 1.00 0.49 41 GLN A C 28
ATOM 29391 O O . GLN A 1 41 ? 1.351 6.920 -3.680 1.00 0.55 41 GLN A O 28
ATOM 29405 N N . VAL A 1 42 ? -0.499 7.411 -4.834 1.00 0.50 42 VAL A N 28
ATOM 29406 C CA . VAL A 1 42 ? -0.825 8.571 -4.008 1.00 0.59 42 VAL A CA 28
ATOM 29407 C C . VAL A 1 42 ? -0.955 8.198 -2.530 1.00 0.53 42 VAL A C 28
ATOM 29408 O O . VAL A 1 42 ? -0.446 8.903 -1.664 1.00 0.58 42 VAL A O 28
ATOM 29421 N N . CYS A 1 43 ? -1.633 7.084 -2.244 1.00 0.45 43 CYS A N 28
ATOM 29422 C CA . CYS A 1 43 ? -1.864 6.621 -0.882 1.00 0.43 43 CYS A CA 28
ATOM 29423 C C . CYS A 1 43 ? -0.502 6.439 -0.200 1.00 0.47 43 CYS A C 28
ATOM 29424 O O . CYS A 1 43 ? -0.267 7.008 0.864 1.00 0.53 43 CYS A O 28
ATOM 29431 N N . VAL A 1 44 ? 0.410 5.657 -0.783 1.00 0.44 44 VAL A N 28
ATOM 29432 C CA . VAL A 1 44 ? 1.724 5.449 -0.179 1.00 0.48 44 VAL A CA 28
ATOM 29433 C C . VAL A 1 44 ? 2.505 6.760 -0.097 1.00 0.55 44 VAL A C 28
ATOM 29434 O O . VAL A 1 44 ? 3.227 6.999 0.864 1.00 0.54 44 VAL A O 28
ATOM 29447 N N . ASP A 1 45 ? 2.333 7.640 -1.073 1.00 0.65 45 ASP A N 28
ATOM 29448 C CA . ASP A 1 45 ? 3.089 8.883 -1.205 1.00 0.76 45 ASP A CA 28
ATOM 29449 C C . ASP A 1 45 ? 2.780 9.863 -0.069 1.00 0.74 45 ASP A C 28
ATOM 29450 O O . ASP A 1 45 ? 3.506 10.837 0.120 1.00 0.87 45 ASP A O 28
ATOM 29459 N N . GLN A 1 46 ? 1.758 9.576 0.741 1.00 0.67 46 GLN A N 28
ATOM 29460 C CA . GLN A 1 46 ? 1.512 10.278 1.995 1.00 0.76 46 GLN A CA 28
ATOM 29461 C C . GLN A 1 46 ? 1.683 9.351 3.201 1.00 0.69 46 GLN A C 28
ATOM 29462 O O . GLN A 1 46 ? 2.128 9.792 4.264 1.00 0.80 46 GLN A O 28
ATOM 29476 N N . TRP A 1 47 ? 1.333 8.069 3.076 1.00 0.60 47 TRP A N 28
ATOM 29477 C CA . TRP A 1 47 ? 1.329 7.155 4.209 1.00 0.65 47 TRP A CA 28
ATOM 29478 C C . TRP A 1 47 ? 2.749 6.805 4.627 1.00 0.61 47 TRP A C 28
ATOM 29479 O O . TRP A 1 47 ? 2.969 6.384 5.750 1.00 0.86 47 TRP A O 28
ATOM 29500 N N . LEU A 1 48 ? 3.723 6.981 3.739 1.00 0.47 48 LEU A N 28
ATOM 29501 C CA . LEU A 1 48 ? 5.124 6.720 4.024 1.00 0.61 48 LEU A CA 28
ATOM 29502 C C . LEU A 1 48 ? 5.842 7.960 4.529 1.00 0.75 48 LEU A C 28
ATOM 29503 O O . LEU A 1 48 ? 7.036 7.919 4.816 1.00 0.93 48 LEU A O 28
ATOM 29519 N N . ILE A 1 49 ? 5.127 9.080 4.590 1.00 0.74 49 ILE A N 28
ATOM 29520 C CA . ILE A 1 49 ? 5.689 10.353 4.975 1.00 0.96 49 ILE A CA 28
ATOM 29521 C C . ILE A 1 49 ? 5.235 10.562 6.407 1.00 1.10 49 ILE A C 28
ATOM 29522 O O . ILE A 1 49 ? 6.025 10.537 7.352 1.00 1.39 49 ILE A O 28
ATOM 29538 N N . THR A 1 50 ? 3.922 10.694 6.560 1.00 1.00 50 THR A N 28
ATOM 29539 C CA . THR A 1 50 ? 3.295 10.840 7.858 1.00 1.14 50 THR A CA 28
ATOM 29540 C C . THR A 1 50 ? 3.593 9.594 8.684 1.00 1.25 50 THR A C 28
ATOM 29541 O O . THR A 1 50 ? 4.011 9.675 9.837 1.00 1.92 50 THR A O 28
ATOM 29552 N N . ASN A 1 51 ? 3.473 8.428 8.054 1.00 0.80 51 ASN A N 28
ATOM 29553 C CA . ASN A 1 51 ? 3.566 7.138 8.719 1.00 0.78 51 ASN A CA 28
ATOM 29554 C C . ASN A 1 51 ? 4.681 6.357 8.035 1.00 0.80 51 ASN A C 28
ATOM 29555 O O . ASN A 1 51 ? 5.387 6.930 7.209 1.00 1.17 51 ASN A O 28
ATOM 29566 N N . LYS A 1 52 ? 4.944 5.112 8.428 1.00 0.84 52 LYS A N 28
ATOM 29567 C CA . LYS A 1 52 ? 6.090 4.373 7.889 1.00 1.01 52 LYS A CA 28
ATOM 29568 C C . LYS A 1 52 ? 6.009 2.895 8.273 1.00 0.97 52 LYS A C 28
ATOM 29569 O O . LYS A 1 52 ? 7.014 2.249 8.560 1.00 1.20 52 LYS A O 28
ATOM 29588 N N . LYS A 1 53 ? 4.789 2.360 8.269 1.00 0.76 53 LYS A N 28
ATOM 29589 C CA . LYS A 1 53 ? 4.439 1.034 8.769 1.00 0.81 53 LYS A CA 28
ATOM 29590 C C . LYS A 1 53 ? 3.457 0.393 7.798 1.00 0.78 53 LYS A C 28
ATOM 29591 O O . LYS A 1 53 ? 2.763 1.114 7.081 1.00 0.81 53 LYS A O 28
ATOM 29610 N N . CYS A 1 54 ? 3.419 -0.942 7.760 1.00 0.88 54 CYS A N 28
ATOM 29611 C CA . CYS A 1 54 ? 2.695 -1.700 6.761 1.00 0.84 54 CYS A CA 28
ATOM 29612 C C . CYS A 1 54 ? 1.240 -1.580 7.199 1.00 0.87 54 CYS A C 28
ATOM 29613 O O . CYS A 1 54 ? 0.921 -2.038 8.297 1.00 1.19 54 CYS A O 28
ATOM 29620 N N . PRO A 1 55 ? 0.326 -1.021 6.404 1.00 0.81 55 PRO A N 28
ATOM 29621 C CA . PRO A 1 55 ? -1.067 -0.862 6.804 1.00 1.07 55 PRO A CA 28
ATOM 29622 C C . PRO A 1 55 ? -1.850 -2.178 6.655 1.00 1.73 55 PRO A C 28
ATOM 29623 O O . PRO A 1 55 ? -3.056 -2.164 6.424 1.00 3.26 55 PRO A O 28
ATOM 29634 N N . ILE A 1 56 ? -1.165 -3.316 6.795 1.00 0.77 56 ILE A N 28
ATOM 29635 C CA . ILE A 1 56 ? -1.702 -4.663 6.796 1.00 0.99 56 ILE A CA 28
ATOM 29636 C C . ILE A 1 56 ? -0.898 -5.410 7.863 1.00 1.02 56 ILE A C 28
ATOM 29637 O O . ILE A 1 56 ? -1.419 -5.745 8.923 1.00 1.31 56 ILE A O 28
ATOM 29653 N N . CYS A 1 57 ? 0.403 -5.599 7.620 1.00 0.87 57 CYS A N 28
ATOM 29654 C CA . CYS A 1 57 ? 1.273 -6.414 8.462 1.00 1.09 57 CYS A CA 28
ATOM 29655 C C . CYS A 1 57 ? 1.687 -5.683 9.751 1.00 1.12 57 CYS A C 28
ATOM 29656 O O . CYS A 1 57 ? 2.454 -6.238 10.533 1.00 1.07 57 CYS A O 28
ATOM 29663 N N . ARG A 1 58 ? 1.294 -4.414 9.928 1.00 1.19 58 ARG A N 28
ATOM 29664 C CA . ARG A 1 58 ? 1.793 -3.454 10.921 1.00 1.08 58 ARG A CA 28
ATOM 29665 C C . ARG A 1 58 ? 3.322 -3.337 11.023 1.00 1.12 58 ARG A C 28
ATOM 29666 O O . ARG A 1 58 ? 3.788 -2.627 11.914 1.00 1.41 58 ARG A O 28
ATOM 29687 N N . VAL A 1 59 ? 4.110 -3.971 10.147 1.00 1.04 59 VAL A N 28
ATOM 29688 C CA . VAL A 1 59 ? 5.558 -3.997 10.295 1.00 1.06 59 VAL A CA 28
ATOM 29689 C C . VAL A 1 59 ? 6.115 -2.666 9.855 1.00 0.87 59 VAL A C 28
ATOM 29690 O O . VAL A 1 59 ? 5.628 -2.062 8.913 1.00 0.78 59 VAL A O 28
ATOM 29703 N N . ASP A 1 60 ? 7.135 -2.179 10.527 1.00 0.93 60 ASP A N 28
ATOM 29704 C CA . ASP A 1 60 ? 7.697 -0.890 10.193 1.00 0.91 60 ASP A CA 28
ATOM 29705 C C . ASP A 1 60 ? 8.501 -1.026 8.912 1.00 1.00 60 ASP A C 28
ATOM 29706 O O . ASP A 1 60 ? 9.649 -1.460 8.911 1.00 1.26 60 ASP A O 28
ATOM 29715 N N . ILE A 1 61 ? 7.852 -0.684 7.804 1.00 0.90 61 ILE A N 28
ATOM 29716 C CA . ILE A 1 61 ? 8.408 -0.865 6.479 1.00 1.14 61 ILE A CA 28
ATOM 29717 C C . ILE A 1 61 ? 9.535 0.123 6.197 1.00 1.35 61 ILE A C 28
ATOM 29718 O O . ILE A 1 61 ? 10.501 -0.249 5.538 1.00 1.78 61 ILE A O 28
ATOM 29734 N N . GLU A 1 62 ? 9.366 1.395 6.578 1.00 1.33 62 GLU A N 28
ATOM 29735 C CA . GLU A 1 62 ? 10.226 2.525 6.200 1.00 1.59 62 GLU A CA 28
ATOM 29736 C C . GLU A 1 62 ? 10.522 2.684 4.695 1.00 2.19 62 GLU A C 28
ATOM 29737 O O . GLU A 1 62 ? 11.212 3.624 4.302 1.00 2.40 62 GLU A O 28
ATOM 29749 N N . ALA A 1 63 ? 9.986 1.831 3.822 1.00 2.75 63 ALA A N 28
ATOM 29750 C CA . ALA A 1 63 ? 10.237 1.911 2.399 1.00 3.55 63 ALA A CA 28
ATOM 29751 C C . ALA A 1 63 ? 9.674 3.214 1.848 1.00 4.07 63 ALA A C 28
ATOM 29752 O O . ALA A 1 63 ? 8.542 3.586 2.141 1.00 4.61 63 ALA A O 28
ATOM 29759 N N . GLN A 1 64 ? 10.463 3.877 1.009 1.00 4.44 64 GLN A N 28
ATOM 29760 C CA . GLN A 1 64 ? 10.078 5.105 0.333 1.00 5.41 64 GLN A CA 28
ATOM 29761 C C . GLN A 1 64 ? 10.893 5.202 -0.951 1.00 5.67 64 GLN A C 28
ATOM 29762 O O . GLN A 1 64 ? 10.315 5.365 -2.027 1.00 6.69 64 GLN A O 28
ATOM 29776 N N . LEU A 1 65 ? 12.219 5.082 -0.799 1.00 5.21 65 LEU A N 28
ATOM 29777 C CA . LEU A 1 65 ? 13.242 5.161 -1.839 1.00 5.81 65 LEU A CA 28
ATOM 29778 C C . LEU A 1 65 ? 12.735 4.590 -3.167 1.00 6.63 65 LEU A C 28
ATOM 29779 O O . LEU A 1 65 ? 12.618 3.373 -3.302 1.00 7.00 65 LEU A O 28
ATOM 29795 N N . PRO A 1 66 ? 12.409 5.446 -4.144 1.00 7.51 66 PRO A N 28
ATOM 29796 C CA . PRO A 1 66 ? 11.926 4.999 -5.434 1.00 8.71 66 PRO A CA 28
ATOM 29797 C C . PRO A 1 66 ? 13.110 4.480 -6.247 1.00 8.90 66 PRO A C 28
ATOM 29798 O O . PRO A 1 66 ? 14.135 5.149 -6.342 1.00 9.14 66 PRO A O 28
ATOM 29809 N N . SER A 1 67 ? 12.970 3.283 -6.818 1.00 9.30 67 SER A N 28
ATOM 29810 C CA . SER A 1 67 ? 14.002 2.665 -7.639 1.00 10.07 67 SER A CA 28
ATOM 29811 C C . SER A 1 67 ? 14.196 3.493 -8.914 1.00 10.49 67 SER A C 28
ATOM 29812 O O . SER A 1 67 ? 15.289 3.988 -9.180 1.00 10.60 67 SER A O 28
ATOM 29820 N N . GLU A 1 68 ? 13.122 3.702 -9.675 1.00 11.13 68 GLU A N 28
ATOM 29821 C CA . GLU A 1 68 ? 13.083 4.645 -10.778 1.00 11.61 68 GLU A CA 28
ATOM 29822 C C . GLU A 1 68 ? 11.678 5.244 -10.845 1.00 11.58 68 GLU A C 28
ATOM 29823 O O . GLU A 1 68 ? 10.773 4.778 -10.150 1.00 11.54 68 GLU A O 28
ATOM 29835 N N . SER A 1 69 ? 11.501 6.285 -11.659 1.00 11.96 69 SER A N 28
ATOM 29836 C CA . SER A 1 69 ? 10.217 6.890 -11.976 1.00 12.37 69 SER A CA 28
ATOM 29837 C C . SER A 1 69 ? 10.401 7.739 -13.234 1.00 12.95 69 SER A C 28
ATOM 29838 O O . SER A 1 69 ? 11.530 7.726 -13.775 1.00 13.29 69 SER A O 28
ATOM 29849 N N . MET A 1 1 ? -29.874 -20.715 -14.557 1.00 21.37 1 MET A N 29
ATOM 29850 C CA . MET A 1 1 ? -28.792 -19.805 -14.977 1.00 20.89 1 MET A CA 29
ATOM 29851 C C . MET A 1 1 ? -27.447 -20.330 -14.489 1.00 19.89 1 MET A C 29
ATOM 29852 O O . MET A 1 1 ? -26.808 -21.070 -15.224 1.00 20.05 1 MET A O 29
ATOM 29868 N N . LYS A 1 2 ? -27.007 -19.963 -13.283 1.00 19.02 2 LYS A N 29
ATOM 29869 C CA . LYS A 1 2 ? -25.659 -20.233 -12.797 1.00 18.09 2 LYS A CA 29
ATOM 29870 C C . LYS A 1 2 ? -25.725 -20.311 -11.278 1.00 17.50 2 LYS A C 29
ATOM 29871 O O . LYS A 1 2 ? -26.526 -19.582 -10.692 1.00 17.73 2 LYS A O 29
ATOM 29890 N N . GLN A 1 3 ? -24.937 -21.185 -10.647 1.00 17.02 3 GLN A N 29
ATOM 29891 C CA . GLN A 1 3 ? -24.946 -21.325 -9.196 1.00 16.68 3 GLN A CA 29
ATOM 29892 C C . GLN A 1 3 ? -23.733 -22.156 -8.755 1.00 16.07 3 GLN A C 29
ATOM 29893 O O . GLN A 1 3 ? -23.871 -23.191 -8.113 1.00 16.45 3 GLN A O 29
ATOM 29907 N N . ASP A 1 4 ? -22.529 -21.714 -9.123 1.00 15.32 4 ASP A N 29
ATOM 29908 C CA . ASP A 1 4 ? -21.290 -22.399 -8.767 1.00 14.79 4 ASP A CA 29
ATOM 29909 C C . ASP A 1 4 ? -20.150 -21.376 -8.820 1.00 14.04 4 ASP A C 29
ATOM 29910 O O . ASP A 1 4 ? -20.315 -20.337 -9.461 1.00 14.24 4 ASP A O 29
ATOM 29919 N N . GLY A 1 5 ? -19.012 -21.652 -8.176 1.00 13.40 5 GLY A N 29
ATOM 29920 C CA . GLY A 1 5 ? -17.788 -20.872 -8.332 1.00 12.77 5 GLY A CA 29
ATOM 29921 C C . GLY A 1 5 ? -17.257 -20.281 -7.027 1.00 11.92 5 GLY A C 29
ATOM 29922 O O . GLY A 1 5 ? -16.543 -19.284 -7.069 1.00 11.27 5 GLY A O 29
ATOM 29926 N N . GLU A 1 6 ? -17.550 -20.891 -5.875 1.00 12.28 6 GLU A N 29
ATOM 29927 C CA . GLU A 1 6 ? -17.031 -20.443 -4.588 1.00 11.89 6 GLU A CA 29
ATOM 29928 C C . GLU A 1 6 ? -16.746 -21.675 -3.726 1.00 12.57 6 GLU A C 29
ATOM 29929 O O . GLU A 1 6 ? -17.624 -22.156 -3.014 1.00 13.67 6 GLU A O 29
ATOM 29941 N N . GLU A 1 7 ? -15.524 -22.206 -3.795 1.00 12.20 7 GLU A N 29
ATOM 29942 C CA . GLU A 1 7 ? -15.053 -23.264 -2.922 1.00 12.98 7 GLU A CA 29
ATOM 29943 C C . GLU A 1 7 ? -13.527 -23.224 -3.036 1.00 12.34 7 GLU A C 29
ATOM 29944 O O . GLU A 1 7 ? -12.995 -23.187 -4.145 1.00 12.13 7 GLU A O 29
ATOM 29956 N N . GLY A 1 8 ? -12.839 -23.138 -1.903 1.00 12.26 8 GLY A N 29
ATOM 29957 C CA . GLY A 1 8 ? -11.386 -23.079 -1.831 1.00 11.82 8 GLY A CA 29
ATOM 29958 C C . GLY A 1 8 ? -10.877 -21.637 -1.815 1.00 10.81 8 GLY A C 29
ATOM 29959 O O . GLY A 1 8 ? -11.581 -20.709 -2.208 1.00 10.68 8 GLY A O 29
ATOM 29963 N N . THR A 1 9 ? -9.638 -21.437 -1.363 1.00 10.39 9 THR A N 29
ATOM 29964 C CA . THR A 1 9 ? -8.928 -20.171 -1.492 1.00 9.47 9 THR A CA 29
ATOM 29965 C C . THR A 1 9 ? -7.430 -20.443 -1.347 1.00 8.73 9 THR A C 29
ATOM 29966 O O . THR A 1 9 ? -7.054 -21.539 -0.930 1.00 9.33 9 THR A O 29
ATOM 29977 N N . GLU A 1 10 ? -6.580 -19.468 -1.682 1.00 7.81 10 GLU A N 29
ATOM 29978 C CA . GLU A 1 10 ? -5.135 -19.591 -1.508 1.00 7.31 10 GLU A CA 29
ATOM 29979 C C . GLU A 1 10 ? -4.463 -18.214 -1.563 1.00 6.12 10 GLU A C 29
ATOM 29980 O O . GLU A 1 10 ? -3.620 -17.913 -0.727 1.00 5.87 10 GLU A O 29
ATOM 29992 N N . GLU A 1 11 ? -4.834 -17.382 -2.545 1.00 5.97 11 GLU A N 29
ATOM 29993 C CA . GLU A 1 11 ? -4.297 -16.030 -2.725 1.00 5.47 11 GLU A CA 29
ATOM 29994 C C . GLU A 1 11 ? -4.443 -15.190 -1.449 1.00 5.26 11 GLU A C 29
ATOM 29995 O O . GLU A 1 11 ? -5.549 -15.048 -0.925 1.00 6.13 11 GLU A O 29
ATOM 30007 N N . ASP A 1 12 ? -3.332 -14.634 -0.950 1.00 4.42 12 ASP A N 29
ATOM 30008 C CA . ASP A 1 12 ? -3.268 -14.044 0.386 1.00 4.69 12 ASP A CA 29
ATOM 30009 C C . ASP A 1 12 ? -2.156 -12.991 0.514 1.00 3.88 12 ASP A C 29
ATOM 30010 O O . ASP A 1 12 ? -1.542 -12.866 1.573 1.00 4.37 12 ASP A O 29
ATOM 30019 N N . THR A 1 13 ? -1.857 -12.243 -0.548 1.00 2.95 13 THR A N 29
ATOM 30020 C CA . THR A 1 13 ? -0.633 -11.453 -0.610 1.00 2.53 13 THR A CA 29
ATOM 30021 C C . THR A 1 13 ? -0.907 -10.022 -1.079 1.00 2.29 13 THR A C 29
ATOM 30022 O O . THR A 1 13 ? -0.564 -9.086 -0.362 1.00 2.99 13 THR A O 29
ATOM 30033 N N . GLU A 1 14 ? -1.449 -9.816 -2.283 1.00 1.84 14 GLU A N 29
ATOM 30034 C CA . GLU A 1 14 ? -1.426 -8.500 -2.906 1.00 2.25 14 GLU A CA 29
ATOM 30035 C C . GLU A 1 14 ? -2.741 -8.196 -3.621 1.00 1.48 14 GLU A C 29
ATOM 30036 O O . GLU A 1 14 ? -2.852 -8.287 -4.839 1.00 1.80 14 GLU A O 29
ATOM 30048 N N . GLU A 1 15 ? -3.753 -7.797 -2.848 1.00 1.28 15 GLU A N 29
ATOM 30049 C CA . GLU A 1 15 ? -5.092 -7.577 -3.359 1.00 0.95 15 GLU A CA 29
ATOM 30050 C C . GLU A 1 15 ? -5.752 -6.411 -2.611 1.00 0.96 15 GLU A C 29
ATOM 30051 O O . GLU A 1 15 ? -5.863 -6.451 -1.389 1.00 1.89 15 GLU A O 29
ATOM 30063 N N . LYS A 1 16 ? -6.263 -5.410 -3.351 1.00 1.07 16 LYS A N 29
ATOM 30064 C CA . LYS A 1 16 ? -7.046 -4.282 -2.854 1.00 0.91 16 LYS A CA 29
ATOM 30065 C C . LYS A 1 16 ? -6.212 -3.268 -2.041 1.00 0.81 16 LYS A C 29
ATOM 30066 O O . LYS A 1 16 ? -5.234 -3.608 -1.375 1.00 0.98 16 LYS A O 29
ATOM 30085 N N . CYS A 1 17 ? -6.572 -1.980 -2.119 1.00 0.69 17 CYS A N 29
ATOM 30086 C CA . CYS A 1 17 ? -5.864 -0.948 -1.359 1.00 0.60 17 CYS A CA 29
ATOM 30087 C C . CYS A 1 17 ? -6.133 -1.236 0.114 1.00 0.69 17 CYS A C 29
ATOM 30088 O O . CYS A 1 17 ? -7.265 -1.542 0.472 1.00 0.87 17 CYS A O 29
ATOM 30095 N N . THR A 1 18 ? -5.118 -1.108 0.967 1.00 0.64 18 THR A N 29
ATOM 30096 C CA . THR A 1 18 ? -5.255 -1.348 2.398 1.00 0.71 18 THR A CA 29
ATOM 30097 C C . THR A 1 18 ? -4.853 -0.114 3.209 1.00 0.60 18 THR A C 29
ATOM 30098 O O . THR A 1 18 ? -5.298 0.030 4.341 1.00 0.64 18 THR A O 29
ATOM 30109 N N . ILE A 1 19 ? -4.070 0.813 2.637 1.00 0.52 19 ILE A N 29
ATOM 30110 C CA . ILE A 1 19 ? -3.857 2.127 3.240 1.00 0.47 19 ILE A CA 29
ATOM 30111 C C . ILE A 1 19 ? -5.213 2.788 3.486 1.00 0.49 19 ILE A C 29
ATOM 30112 O O . ILE A 1 19 ? -5.522 3.209 4.596 1.00 0.56 19 ILE A O 29
ATOM 30128 N N . CYS A 1 20 ? -5.980 2.924 2.403 1.00 0.46 20 CYS A N 29
ATOM 30129 C CA . CYS A 1 20 ? -7.255 3.622 2.376 1.00 0.52 20 CYS A CA 29
ATOM 30130 C C . CYS A 1 20 ? -8.412 2.643 2.599 1.00 0.66 20 CYS A C 29
ATOM 30131 O O . CYS A 1 20 ? -9.505 3.069 2.957 1.00 0.78 20 CYS A O 29
ATOM 30138 N N . LEU A 1 21 ? -8.170 1.348 2.366 1.00 0.68 21 LEU A N 29
ATOM 30139 C CA . LEU A 1 21 ? -9.187 0.315 2.222 1.00 0.81 21 LEU A CA 29
ATOM 30140 C C . LEU A 1 21 ? -10.137 0.624 1.072 1.00 0.80 21 LEU A C 29
ATOM 30141 O O . LEU A 1 21 ? -11.171 1.271 1.209 1.00 0.97 21 LEU A O 29
ATOM 30157 N N . SER A 1 22 ? -9.756 0.120 -0.092 1.00 0.85 22 SER A N 29
ATOM 30158 C CA . SER A 1 22 ? -10.477 0.277 -1.338 1.00 0.81 22 SER A CA 29
ATOM 30159 C C . SER A 1 22 ? -9.991 -0.800 -2.303 1.00 0.78 22 SER A C 29
ATOM 30160 O O . SER A 1 22 ? -9.403 -1.785 -1.879 1.00 0.90 22 SER A O 29
ATOM 30168 N N . ILE A 1 23 ? -10.189 -0.607 -3.602 1.00 0.72 23 ILE A N 29
ATOM 30169 C CA . ILE A 1 23 ? -9.754 -1.503 -4.658 1.00 0.70 23 ILE A CA 29
ATOM 30170 C C . ILE A 1 23 ? -8.586 -0.857 -5.391 1.00 0.56 23 ILE A C 29
ATOM 30171 O O . ILE A 1 23 ? -8.391 0.357 -5.318 1.00 0.51 23 ILE A O 29
ATOM 30187 N N . LEU A 1 24 ? -7.843 -1.683 -6.124 1.00 0.63 24 LEU A N 29
ATOM 30188 C CA . LEU A 1 24 ? -6.863 -1.263 -7.101 1.00 0.61 24 LEU A CA 29
ATOM 30189 C C . LEU A 1 24 ? -7.319 -1.858 -8.424 1.00 0.72 24 LEU A C 29
ATOM 30190 O O . LEU A 1 24 ? -7.266 -3.073 -8.598 1.00 0.88 24 LEU A O 29
ATOM 30206 N N . GLU A 1 25 ? -7.835 -1.030 -9.324 1.00 0.69 25 GLU A N 29
ATOM 30207 C CA . GLU A 1 25 ? -7.979 -1.420 -10.713 1.00 0.84 25 GLU A CA 29
ATOM 30208 C C . GLU A 1 25 ? -6.598 -1.431 -11.376 1.00 0.72 25 GLU A C 29
ATOM 30209 O O . GLU A 1 25 ? -5.668 -0.781 -10.902 1.00 0.68 25 GLU A O 29
ATOM 30221 N N . GLU A 1 26 ? -6.438 -2.178 -12.468 1.00 0.83 26 GLU A N 29
ATOM 30222 C CA . GLU A 1 26 ? -5.323 -1.941 -13.370 1.00 0.90 26 GLU A CA 29
ATOM 30223 C C . GLU A 1 26 ? -5.684 -0.775 -14.287 1.00 0.88 26 GLU A C 29
ATOM 30224 O O . GLU A 1 26 ? -6.858 -0.598 -14.611 1.00 0.88 26 GLU A O 29
ATOM 30236 N N . GLY A 1 27 ? -4.680 -0.045 -14.779 1.00 1.00 27 GLY A N 29
ATOM 30237 C CA . GLY A 1 27 ? -4.882 1.133 -15.608 1.00 1.08 27 GLY A CA 29
ATOM 30238 C C . GLY A 1 27 ? -4.337 2.367 -14.907 1.00 1.03 27 GLY A C 29
ATOM 30239 O O . GLY A 1 27 ? -3.519 3.078 -15.486 1.00 1.05 27 GLY A O 29
ATOM 30243 N N . GLU A 1 28 ? -4.753 2.623 -13.667 1.00 1.01 28 GLU A N 29
ATOM 30244 C CA . GLU A 1 28 ? -4.145 3.690 -12.890 1.00 0.90 28 GLU A CA 29
ATOM 30245 C C . GLU A 1 28 ? -2.657 3.425 -12.638 1.00 0.83 28 GLU A C 29
ATOM 30246 O O . GLU A 1 28 ? -2.183 2.287 -12.674 1.00 0.84 28 GLU A O 29
ATOM 30258 N N . ASP A 1 29 ? -1.912 4.491 -12.344 1.00 0.82 29 ASP A N 29
ATOM 30259 C CA . ASP A 1 29 ? -0.489 4.404 -12.065 1.00 0.81 29 ASP A CA 29
ATOM 30260 C C . ASP A 1 29 ? -0.315 4.088 -10.579 1.00 0.71 29 ASP A C 29
ATOM 30261 O O . ASP A 1 29 ? -0.144 4.971 -9.738 1.00 0.80 29 ASP A O 29
ATOM 30270 N N . VAL A 1 30 ? -0.486 2.812 -10.241 1.00 0.61 30 VAL A N 29
ATOM 30271 C CA . VAL A 1 30 ? -0.431 2.315 -8.873 1.00 0.56 30 VAL A CA 29
ATOM 30272 C C . VAL A 1 30 ? 1.015 1.943 -8.523 1.00 0.57 30 VAL A C 29
ATOM 30273 O O . VAL A 1 30 ? 1.848 1.797 -9.414 1.00 0.64 30 VAL A O 29
ATOM 30286 N N . ARG A 1 31 ? 1.320 1.720 -7.239 1.00 0.60 31 ARG A N 29
ATOM 30287 C CA . ARG A 1 31 ? 2.692 1.428 -6.818 1.00 0.64 31 ARG A CA 29
ATOM 30288 C C . ARG A 1 31 ? 2.747 0.178 -5.949 1.00 0.64 31 ARG A C 29
ATOM 30289 O O . ARG A 1 31 ? 1.769 -0.201 -5.312 1.00 0.63 31 ARG A O 29
ATOM 30310 N N . CYS A 1 32 ? 3.913 -0.463 -5.895 1.00 0.72 32 CYS A N 29
ATOM 30311 C CA . CYS A 1 32 ? 4.125 -1.697 -5.168 1.00 0.74 32 CYS A CA 29
ATOM 30312 C C . CYS A 1 32 ? 5.234 -1.477 -4.148 1.00 0.71 32 CYS A C 29
ATOM 30313 O O . CYS A 1 32 ? 6.346 -1.087 -4.506 1.00 0.74 32 CYS A O 29
ATOM 30321 N N . LEU A 1 33 ? 4.927 -1.692 -2.870 1.00 0.71 33 LEU A N 29
ATOM 30322 C CA . LEU A 1 33 ? 5.916 -1.652 -1.810 1.00 0.70 33 LEU A CA 29
ATOM 30323 C C . LEU A 1 33 ? 6.601 -3.012 -1.736 1.00 0.81 33 LEU A C 29
ATOM 30324 O O . LEU A 1 33 ? 6.002 -4.034 -2.060 1.00 0.91 33 LEU A O 29
ATOM 30340 N N . PRO A 1 34 ? 7.846 -3.049 -1.251 1.00 0.84 34 PRO A N 29
ATOM 30341 C CA . PRO A 1 34 ? 8.590 -4.287 -1.116 1.00 0.95 34 PRO A CA 29
ATOM 30342 C C . PRO A 1 34 ? 8.006 -5.186 -0.023 1.00 0.93 34 PRO A C 29
ATOM 30343 O O . PRO A 1 34 ? 8.333 -6.368 0.027 1.00 1.09 34 PRO A O 29
ATOM 30354 N N . CYS A 1 35 ? 7.154 -4.659 0.868 1.00 0.85 35 CYS A N 29
ATOM 30355 C CA . CYS A 1 35 ? 6.719 -5.374 2.058 1.00 0.89 35 CYS A CA 29
ATOM 30356 C C . CYS A 1 35 ? 5.482 -6.237 1.751 1.00 0.89 35 CYS A C 29
ATOM 30357 O O . CYS A 1 35 ? 4.533 -6.200 2.551 1.00 1.12 35 CYS A O 29
ATOM 30364 N N . MET A 1 36 ? 5.529 -6.979 0.627 1.00 0.89 36 MET A N 29
ATOM 30365 C CA . MET A 1 36 ? 4.556 -7.808 -0.076 1.00 1.00 36 MET A CA 29
ATOM 30366 C C . MET A 1 36 ? 3.167 -7.206 -0.224 1.00 0.93 36 MET A C 29
ATOM 30367 O O . MET A 1 36 ? 2.190 -7.939 -0.214 1.00 0.97 36 MET A O 29
ATOM 30381 N N . HIS A 1 37 ? 3.060 -5.890 -0.416 1.00 0.84 37 HIS A N 29
ATOM 30382 C CA . HIS A 1 37 ? 1.777 -5.220 -0.526 1.00 0.77 37 HIS A CA 29
ATOM 30383 C C . HIS A 1 37 ? 1.886 -4.100 -1.553 1.00 0.71 37 HIS A C 29
ATOM 30384 O O . HIS A 1 37 ? 2.954 -3.517 -1.711 1.00 0.73 37 HIS A O 29
ATOM 30398 N N . LEU A 1 38 ? 0.795 -3.786 -2.253 1.00 0.68 38 LEU A N 29
ATOM 30399 C CA . LEU A 1 38 ? 0.781 -2.753 -3.282 1.00 0.65 38 LEU A CA 29
ATOM 30400 C C . LEU A 1 38 ? -0.428 -1.869 -3.045 1.00 0.60 38 LEU A C 29
ATOM 30401 O O . LEU A 1 38 ? -1.471 -2.381 -2.655 1.00 0.63 38 LEU A O 29
ATOM 30417 N N . PHE A 1 39 ? -0.299 -0.557 -3.238 1.00 0.53 39 PHE A N 29
ATOM 30418 C CA . PHE A 1 39 ? -1.380 0.385 -3.001 1.00 0.45 39 PHE A CA 29
ATOM 30419 C C . PHE A 1 39 ? -1.250 1.538 -3.988 1.00 0.43 39 PHE A C 29
ATOM 30420 O O . PHE A 1 39 ? -0.224 1.690 -4.647 1.00 0.51 39 PHE A O 29
ATOM 30437 N N . HIS A 1 40 ? -2.278 2.381 -4.064 1.00 0.35 40 HIS A N 29
ATOM 30438 C CA . HIS A 1 40 ? -2.266 3.582 -4.892 1.00 0.34 40 HIS A CA 29
ATOM 30439 C C . HIS A 1 40 ? -0.967 4.364 -4.706 1.00 0.40 40 HIS A C 29
ATOM 30440 O O . HIS A 1 40 ? -0.574 4.608 -3.568 1.00 0.41 40 HIS A O 29
ATOM 30454 N N . GLN A 1 41 ? -0.321 4.788 -5.799 1.00 0.45 41 GLN A N 29
ATOM 30455 C CA . GLN A 1 41 ? 0.922 5.552 -5.704 1.00 0.51 41 GLN A CA 29
ATOM 30456 C C . GLN A 1 41 ? 0.750 6.755 -4.779 1.00 0.52 41 GLN A C 29
ATOM 30457 O O . GLN A 1 41 ? 1.540 6.961 -3.870 1.00 0.58 41 GLN A O 29
ATOM 30471 N N . VAL A 1 42 ? -0.320 7.524 -4.963 1.00 0.51 42 VAL A N 29
ATOM 30472 C CA . VAL A 1 42 ? -0.606 8.659 -4.093 1.00 0.54 42 VAL A CA 29
ATOM 30473 C C . VAL A 1 42 ? -0.739 8.237 -2.630 1.00 0.48 42 VAL A C 29
ATOM 30474 O O . VAL A 1 42 ? -0.187 8.888 -1.746 1.00 0.51 42 VAL A O 29
ATOM 30487 N N . CYS A 1 43 ? -1.455 7.137 -2.377 1.00 0.41 43 CYS A N 29
ATOM 30488 C CA . CYS A 1 43 ? -1.677 6.649 -1.022 1.00 0.39 43 CYS A CA 29
ATOM 30489 C C . CYS A 1 43 ? -0.312 6.436 -0.372 1.00 0.43 43 CYS A C 29
ATOM 30490 O O . CYS A 1 43 ? -0.085 6.958 0.711 1.00 0.48 43 CYS A O 29
ATOM 30497 N N . VAL A 1 44 ? 0.605 5.688 -0.994 1.00 0.45 44 VAL A N 29
ATOM 30498 C CA . VAL A 1 44 ? 1.914 5.461 -0.390 1.00 0.51 44 VAL A CA 29
ATOM 30499 C C . VAL A 1 44 ? 2.663 6.786 -0.218 1.00 0.56 44 VAL A C 29
ATOM 30500 O O . VAL A 1 44 ? 3.262 7.035 0.823 1.00 0.58 44 VAL A O 29
ATOM 30513 N N . ASP A 1 45 ? 2.572 7.671 -1.202 1.00 0.62 45 ASP A N 29
ATOM 30514 C CA . ASP A 1 45 ? 3.339 8.917 -1.281 1.00 0.71 45 ASP A CA 29
ATOM 30515 C C . ASP A 1 45 ? 2.903 9.934 -0.231 1.00 0.75 45 ASP A C 29
ATOM 30516 O O . ASP A 1 45 ? 3.552 10.960 -0.045 1.00 0.93 45 ASP A O 29
ATOM 30525 N N . GLN A 1 46 ? 1.809 9.658 0.471 1.00 0.66 46 GLN A N 29
ATOM 30526 C CA . GLN A 1 46 ? 1.273 10.535 1.500 1.00 0.82 46 GLN A CA 29
ATOM 30527 C C . GLN A 1 46 ? 1.247 9.808 2.841 1.00 0.85 46 GLN A C 29
ATOM 30528 O O . GLN A 1 46 ? 1.458 10.408 3.895 1.00 0.95 46 GLN A O 29
ATOM 30542 N N . TRP A 1 47 ? 1.025 8.497 2.826 1.00 0.78 47 TRP A N 29
ATOM 30543 C CA . TRP A 1 47 ? 0.910 7.704 4.028 1.00 0.83 47 TRP A CA 29
ATOM 30544 C C . TRP A 1 47 ? 2.298 7.484 4.611 1.00 0.80 47 TRP A C 29
ATOM 30545 O O . TRP A 1 47 ? 2.439 7.463 5.821 1.00 1.08 47 TRP A O 29
ATOM 30566 N N . LEU A 1 48 ? 3.338 7.399 3.779 1.00 0.61 48 LEU A N 29
ATOM 30567 C CA . LEU A 1 48 ? 4.724 7.295 4.228 1.00 0.61 48 LEU A CA 29
ATOM 30568 C C . LEU A 1 48 ? 5.274 8.631 4.733 1.00 0.66 48 LEU A C 29
ATOM 30569 O O . LEU A 1 48 ? 6.434 8.720 5.142 1.00 0.73 48 LEU A O 29
ATOM 30585 N N . ILE A 1 49 ? 4.480 9.696 4.640 1.00 0.69 49 ILE A N 29
ATOM 30586 C CA . ILE A 1 49 ? 4.863 11.035 5.048 1.00 0.80 49 ILE A CA 29
ATOM 30587 C C . ILE A 1 49 ? 4.232 11.252 6.419 1.00 0.83 49 ILE A C 29
ATOM 30588 O O . ILE A 1 49 ? 4.933 11.538 7.385 1.00 0.92 49 ILE A O 29
ATOM 30604 N N . THR A 1 50 ? 2.910 11.084 6.516 1.00 0.80 50 THR A N 29
ATOM 30605 C CA . THR A 1 50 ? 2.192 11.241 7.776 1.00 0.86 50 THR A CA 29
ATOM 30606 C C . THR A 1 50 ? 2.284 10.001 8.669 1.00 0.81 50 THR A C 29
ATOM 30607 O O . THR A 1 50 ? 1.809 10.036 9.804 1.00 1.00 50 THR A O 29
ATOM 30618 N N . ASN A 1 51 ? 2.820 8.896 8.157 1.00 0.64 51 ASN A N 29
ATOM 30619 C CA . ASN A 1 51 ? 2.924 7.609 8.834 1.00 0.60 51 ASN A CA 29
ATOM 30620 C C . ASN A 1 51 ? 4.199 6.924 8.336 1.00 0.59 51 ASN A C 29
ATOM 30621 O O . ASN A 1 51 ? 4.837 7.449 7.428 1.00 1.07 51 ASN A O 29
ATOM 30632 N N . LYS A 1 52 ? 4.617 5.787 8.911 1.00 0.46 52 LYS A N 29
ATOM 30633 C CA . LYS A 1 52 ? 5.909 5.194 8.525 1.00 0.50 52 LYS A CA 29
ATOM 30634 C C . LYS A 1 52 ? 6.037 3.714 8.934 1.00 0.51 52 LYS A C 29
ATOM 30635 O O . LYS A 1 52 ? 7.075 3.267 9.414 1.00 0.69 52 LYS A O 29
ATOM 30654 N N . LYS A 1 53 ? 4.989 2.922 8.714 1.00 0.44 53 LYS A N 29
ATOM 30655 C CA . LYS A 1 53 ? 4.869 1.538 9.167 1.00 0.55 53 LYS A CA 29
ATOM 30656 C C . LYS A 1 53 ? 4.040 0.760 8.153 1.00 0.57 53 LYS A C 29
ATOM 30657 O O . LYS A 1 53 ? 3.287 1.395 7.429 1.00 0.69 53 LYS A O 29
ATOM 30676 N N . CYS A 1 54 ? 4.166 -0.569 8.059 1.00 0.60 54 CYS A N 29
ATOM 30677 C CA . CYS A 1 54 ? 3.371 -1.359 7.115 1.00 0.61 54 CYS A CA 29
ATOM 30678 C C . CYS A 1 54 ? 1.963 -1.506 7.735 1.00 0.64 54 CYS A C 29
ATOM 30679 O O . CYS A 1 54 ? 1.848 -1.468 8.967 1.00 0.68 54 CYS A O 29
ATOM 30686 N N . PRO A 1 55 ? 0.861 -1.632 6.972 1.00 0.75 55 PRO A N 29
ATOM 30687 C CA . PRO A 1 55 ? -0.442 -1.850 7.570 1.00 0.92 55 PRO A CA 29
ATOM 30688 C C . PRO A 1 55 ? -0.595 -3.321 7.963 1.00 1.07 55 PRO A C 29
ATOM 30689 O O . PRO A 1 55 ? -0.723 -3.621 9.145 1.00 1.50 55 PRO A O 29
ATOM 30700 N N . ILE A 1 56 ? -0.602 -4.226 6.978 1.00 0.86 56 ILE A N 29
ATOM 30701 C CA . ILE A 1 56 ? -0.926 -5.639 7.167 1.00 0.99 56 ILE A CA 29
ATOM 30702 C C . ILE A 1 56 ? 0.218 -6.343 7.890 1.00 1.07 56 ILE A C 29
ATOM 30703 O O . ILE A 1 56 ? 0.035 -6.895 8.971 1.00 1.24 56 ILE A O 29
ATOM 30719 N N . CYS A 1 57 ? 1.398 -6.335 7.268 1.00 1.00 57 CYS A N 29
ATOM 30720 C CA . CYS A 1 57 ? 2.605 -6.969 7.787 1.00 1.10 57 CYS A CA 29
ATOM 30721 C C . CYS A 1 57 ? 3.020 -6.319 9.111 1.00 1.13 57 CYS A C 29
ATOM 30722 O O . CYS A 1 57 ? 3.695 -6.954 9.916 1.00 1.23 57 CYS A O 29
ATOM 30729 N N . ARG A 1 58 ? 2.598 -5.072 9.361 1.00 1.05 58 ARG A N 29
ATOM 30730 C CA . ARG A 1 58 ? 2.691 -4.428 10.670 1.00 1.09 58 ARG A CA 29
ATOM 30731 C C . ARG A 1 58 ? 4.123 -4.344 11.202 1.00 1.06 58 ARG A C 29
ATOM 30732 O O . ARG A 1 58 ? 4.315 -4.167 12.402 1.00 1.35 58 ARG A O 29
ATOM 30753 N N . VAL A 1 59 ? 5.124 -4.380 10.324 1.00 0.83 59 VAL A N 29
ATOM 30754 C CA . VAL A 1 59 ? 6.492 -4.083 10.701 1.00 0.80 59 VAL A CA 29
ATOM 30755 C C . VAL A 1 59 ? 6.712 -2.625 10.339 1.00 0.71 59 VAL A C 29
ATOM 30756 O O . VAL A 1 59 ? 6.238 -2.171 9.297 1.00 0.67 59 VAL A O 29
ATOM 30769 N N . ASP A 1 60 ? 7.380 -1.860 11.192 1.00 0.78 60 ASP A N 29
ATOM 30770 C CA . ASP A 1 60 ? 7.614 -0.461 10.900 1.00 0.82 60 ASP A CA 29
ATOM 30771 C C . ASP A 1 60 ? 8.639 -0.354 9.775 1.00 0.82 60 ASP A C 29
ATOM 30772 O O . ASP A 1 60 ? 9.843 -0.449 9.994 1.00 0.96 60 ASP A O 29
ATOM 30781 N N . ILE A 1 61 ? 8.162 -0.184 8.546 1.00 0.77 61 ILE A N 29
ATOM 30782 C CA . ILE A 1 61 ? 9.035 -0.165 7.385 1.00 0.87 61 ILE A CA 29
ATOM 30783 C C . ILE A 1 61 ? 9.854 1.121 7.300 1.00 1.04 61 ILE A C 29
ATOM 30784 O O . ILE A 1 61 ? 10.899 1.129 6.658 1.00 1.44 61 ILE A O 29
ATOM 30800 N N . GLU A 1 62 ? 9.333 2.226 7.840 1.00 1.03 62 GLU A N 29
ATOM 30801 C CA . GLU A 1 62 ? 9.849 3.589 7.728 1.00 1.27 62 GLU A CA 29
ATOM 30802 C C . GLU A 1 62 ? 10.150 4.088 6.301 1.00 1.74 62 GLU A C 29
ATOM 30803 O O . GLU A 1 62 ? 10.643 5.203 6.130 1.00 2.03 62 GLU A O 29
ATOM 30815 N N . ALA A 1 63 ? 9.856 3.295 5.268 1.00 2.20 63 ALA A N 29
ATOM 30816 C CA . ALA A 1 63 ? 10.321 3.535 3.915 1.00 2.94 63 ALA A CA 29
ATOM 30817 C C . ALA A 1 63 ? 9.861 4.884 3.390 1.00 3.76 63 ALA A C 29
ATOM 30818 O O . ALA A 1 63 ? 8.677 5.210 3.415 1.00 4.41 63 ALA A O 29
ATOM 30825 N N . GLN A 1 64 ? 10.813 5.635 2.849 1.00 4.22 64 GLN A N 29
ATOM 30826 C CA . GLN A 1 64 ? 10.556 6.898 2.185 1.00 5.30 64 GLN A CA 29
ATOM 30827 C C . GLN A 1 64 ? 11.755 7.204 1.281 1.00 5.34 64 GLN A C 29
ATOM 30828 O O . GLN A 1 64 ? 12.362 8.267 1.368 1.00 6.10 64 GLN A O 29
ATOM 30842 N N . LEU A 1 65 ? 12.151 6.230 0.454 1.00 5.07 65 LEU A N 29
ATOM 30843 C CA . LEU A 1 65 ? 13.320 6.404 -0.404 1.00 5.57 65 LEU A CA 29
ATOM 30844 C C . LEU A 1 65 ? 13.137 7.622 -1.320 1.00 6.54 65 LEU A C 29
ATOM 30845 O O . LEU A 1 65 ? 12.044 7.834 -1.842 1.00 7.29 65 LEU A O 29
ATOM 30861 N N . PRO A 1 66 ? 14.177 8.442 -1.512 1.00 7.11 66 PRO A N 29
ATOM 30862 C CA . PRO A 1 66 ? 14.088 9.613 -2.360 1.00 8.37 66 PRO A CA 29
ATOM 30863 C C . PRO A 1 66 ? 14.180 9.194 -3.826 1.00 8.54 66 PRO A C 29
ATOM 30864 O O . PRO A 1 66 ? 14.900 8.252 -4.152 1.00 8.62 66 PRO A O 29
ATOM 30875 N N . SER A 1 67 ? 13.492 9.940 -4.692 1.00 9.01 67 SER A N 29
ATOM 30876 C CA . SER A 1 67 ? 13.464 9.807 -6.144 1.00 9.65 67 SER A CA 29
ATOM 30877 C C . SER A 1 67 ? 12.207 9.030 -6.531 1.00 9.35 67 SER A C 29
ATOM 30878 O O . SER A 1 67 ? 11.870 8.022 -5.916 1.00 8.92 67 SER A O 29
ATOM 30886 N N . GLU A 1 68 ? 11.494 9.536 -7.533 1.00 10.01 68 GLU A N 29
ATOM 30887 C CA . GLU A 1 68 ? 10.230 9.011 -8.026 1.00 10.33 68 GLU A CA 29
ATOM 30888 C C . GLU A 1 68 ? 10.195 9.420 -9.505 1.00 10.92 68 GLU A C 29
ATOM 30889 O O . GLU A 1 68 ? 10.817 10.430 -9.851 1.00 11.23 68 GLU A O 29
ATOM 30901 N N . SER A 1 69 ? 9.585 8.632 -10.394 1.00 11.44 69 SER A N 29
ATOM 30902 C CA . SER A 1 69 ? 9.865 8.757 -11.820 1.00 12.17 69 SER A CA 29
ATOM 30903 C C . SER A 1 69 ? 8.645 8.413 -12.658 1.00 12.87 69 SER A C 29
ATOM 30904 O O . SER A 1 69 ? 8.290 7.214 -12.633 1.00 13.22 69 SER A O 29
ATOM 30915 N N . MET A 1 1 ? -30.416 -22.413 -6.243 1.00 20.80 1 MET A N 30
ATOM 30916 C CA . MET A 1 1 ? -30.025 -23.396 -5.214 1.00 21.14 1 MET A CA 30
ATOM 30917 C C . MET A 1 1 ? -28.709 -22.965 -4.580 1.00 20.13 1 MET A C 30
ATOM 30918 O O . MET A 1 1 ? -28.749 -22.243 -3.593 1.00 20.01 1 MET A O 30
ATOM 30934 N N . LYS A 1 2 ? -27.560 -23.349 -5.141 1.00 19.62 2 LYS A N 30
ATOM 30935 C CA . LYS A 1 2 ? -26.245 -23.002 -4.610 1.00 18.75 2 LYS A CA 30
ATOM 30936 C C . LYS A 1 2 ? -25.297 -22.867 -5.804 1.00 17.93 2 LYS A C 30
ATOM 30937 O O . LYS A 1 2 ? -25.635 -23.404 -6.858 1.00 18.42 2 LYS A O 30
ATOM 30956 N N . GLN A 1 3 ? -24.156 -22.183 -5.675 1.00 16.96 3 GLN A N 30
ATOM 30957 C CA . GLN A 1 3 ? -23.183 -22.086 -6.763 1.00 16.31 3 GLN A CA 30
ATOM 30958 C C . GLN A 1 3 ? -21.888 -21.482 -6.215 1.00 15.24 3 GLN A C 30
ATOM 30959 O O . GLN A 1 3 ? -21.650 -20.284 -6.356 1.00 14.74 3 GLN A O 30
ATOM 30973 N N . ASP A 1 4 ? -21.047 -22.289 -5.575 1.00 15.12 4 ASP A N 30
ATOM 30974 C CA . ASP A 1 4 ? -19.901 -21.785 -4.831 1.00 14.30 4 ASP A CA 30
ATOM 30975 C C . ASP A 1 4 ? -19.008 -22.965 -4.461 1.00 14.60 4 ASP A C 30
ATOM 30976 O O . ASP A 1 4 ? -19.503 -24.083 -4.322 1.00 15.76 4 ASP A O 30
ATOM 30985 N N . GLY A 1 5 ? -17.700 -22.718 -4.317 1.00 13.76 5 GLY A N 30
ATOM 30986 C CA . GLY A 1 5 ? -16.737 -23.731 -3.908 1.00 14.07 5 GLY A CA 30
ATOM 30987 C C . GLY A 1 5 ? -15.463 -23.665 -4.745 1.00 13.11 5 GLY A C 30
ATOM 30988 O O . GLY A 1 5 ? -15.258 -24.498 -5.621 1.00 13.39 5 GLY A O 30
ATOM 30992 N N . GLU A 1 6 ? -14.588 -22.698 -4.463 1.00 12.29 6 GLU A N 30
ATOM 30993 C CA . GLU A 1 6 ? -13.237 -22.656 -5.004 1.00 11.50 6 GLU A CA 30
ATOM 30994 C C . GLU A 1 6 ? -12.393 -21.984 -3.922 1.00 11.14 6 GLU A C 30
ATOM 30995 O O . GLU A 1 6 ? -12.828 -20.970 -3.384 1.00 11.29 6 GLU A O 30
ATOM 31007 N N . GLU A 1 7 ? -11.251 -22.580 -3.576 1.00 11.09 7 GLU A N 30
ATOM 31008 C CA . GLU A 1 7 ? -10.206 -22.056 -2.707 1.00 10.90 7 GLU A CA 30
ATOM 31009 C C . GLU A 1 7 ? -9.214 -23.198 -2.469 1.00 11.20 7 GLU A C 30
ATOM 31010 O O . GLU A 1 7 ? -9.605 -24.283 -2.042 1.00 12.29 7 GLU A O 30
ATOM 31022 N N . GLY A 1 8 ? -7.929 -22.973 -2.741 1.00 10.56 8 GLY A N 30
ATOM 31023 C CA . GLY A 1 8 ? -6.911 -23.991 -2.528 1.00 11.00 8 GLY A CA 30
ATOM 31024 C C . GLY A 1 8 ? -5.544 -23.452 -2.918 1.00 10.01 8 GLY A C 30
ATOM 31025 O O . GLY A 1 8 ? -4.894 -23.970 -3.820 1.00 10.12 8 GLY A O 30
ATOM 31029 N N . THR A 1 9 ? -5.121 -22.369 -2.273 1.00 9.30 9 THR A N 30
ATOM 31030 C CA . THR A 1 9 ? -3.838 -21.710 -2.483 1.00 8.39 9 THR A CA 30
ATOM 31031 C C . THR A 1 9 ? -3.461 -21.056 -1.150 1.00 8.07 9 THR A C 30
ATOM 31032 O O . THR A 1 9 ? -4.318 -20.914 -0.281 1.00 8.58 9 THR A O 30
ATOM 31043 N N . GLU A 1 10 ? -2.186 -20.708 -0.975 1.00 7.61 10 GLU A N 30
ATOM 31044 C CA . GLU A 1 10 ? -1.683 -20.107 0.253 1.00 7.56 10 GLU A CA 30
ATOM 31045 C C . GLU A 1 10 ? -2.095 -18.629 0.271 1.00 6.37 10 GLU A C 30
ATOM 31046 O O . GLU A 1 10 ? -2.977 -18.238 1.026 1.00 6.68 10 GLU A O 30
ATOM 31058 N N . GLU A 1 11 ? -1.498 -17.855 -0.641 1.00 5.54 11 GLU A N 30
ATOM 31059 C CA . GLU A 1 11 ? -1.620 -16.416 -0.831 1.00 4.84 11 GLU A CA 30
ATOM 31060 C C . GLU A 1 11 ? -1.154 -15.576 0.366 1.00 4.82 11 GLU A C 30
ATOM 31061 O O . GLU A 1 11 ? -1.608 -15.730 1.495 1.00 5.94 11 GLU A O 30
ATOM 31073 N N . ASP A 1 12 ? -0.264 -14.618 0.092 1.00 3.90 12 ASP A N 30
ATOM 31074 C CA . ASP A 1 12 ? 0.391 -13.815 1.116 1.00 4.42 12 ASP A CA 30
ATOM 31075 C C . ASP A 1 12 ? 0.499 -12.389 0.581 1.00 3.45 12 ASP A C 30
ATOM 31076 O O . ASP A 1 12 ? 1.517 -11.723 0.748 1.00 3.66 12 ASP A O 30
ATOM 31085 N N . THR A 1 13 ? -0.506 -11.936 -0.170 1.00 2.81 13 THR A N 30
ATOM 31086 C CA . THR A 1 13 ? -0.381 -10.709 -0.946 1.00 2.02 13 THR A CA 30
ATOM 31087 C C . THR A 1 13 ? -1.712 -9.966 -1.023 1.00 2.39 13 THR A C 30
ATOM 31088 O O . THR A 1 13 ? -1.738 -8.771 -0.743 1.00 2.72 13 THR A O 30
ATOM 31099 N N . GLU A 1 14 ? -2.819 -10.650 -1.332 1.00 3.05 14 GLU A N 30
ATOM 31100 C CA . GLU A 1 14 ? -4.140 -10.037 -1.335 1.00 3.94 14 GLU A CA 30
ATOM 31101 C C . GLU A 1 14 ? -4.228 -8.980 -2.448 1.00 2.07 14 GLU A C 30
ATOM 31102 O O . GLU A 1 14 ? -3.362 -8.888 -3.320 1.00 1.88 14 GLU A O 30
ATOM 31114 N N . GLU A 1 15 ? -5.305 -8.200 -2.469 1.00 1.68 15 GLU A N 30
ATOM 31115 C CA . GLU A 1 15 ? -5.585 -7.213 -3.499 1.00 0.70 15 GLU A CA 30
ATOM 31116 C C . GLU A 1 15 ? -6.403 -6.093 -2.830 1.00 0.74 15 GLU A C 30
ATOM 31117 O O . GLU A 1 15 ? -6.677 -6.187 -1.633 1.00 1.88 15 GLU A O 30
ATOM 31129 N N . LYS A 1 16 ? -6.861 -5.078 -3.579 1.00 0.91 16 LYS A N 30
ATOM 31130 C CA . LYS A 1 16 ? -7.621 -3.930 -3.090 1.00 0.76 16 LYS A CA 30
ATOM 31131 C C . LYS A 1 16 ? -6.778 -2.996 -2.194 1.00 0.67 16 LYS A C 30
ATOM 31132 O O . LYS A 1 16 ? -5.852 -3.414 -1.500 1.00 0.84 16 LYS A O 30
ATOM 31151 N N . CYS A 1 17 ? -7.049 -1.687 -2.249 1.00 0.58 17 CYS A N 30
ATOM 31152 C CA . CYS A 1 17 ? -6.281 -0.726 -1.460 1.00 0.52 17 CYS A CA 30
ATOM 31153 C C . CYS A 1 17 ? -6.633 -0.982 -0.001 1.00 0.57 17 CYS A C 30
ATOM 31154 O O . CYS A 1 17 ? -7.801 -1.155 0.320 1.00 0.70 17 CYS A O 30
ATOM 31161 N N . THR A 1 18 ? -5.640 -0.971 0.887 1.00 0.53 18 THR A N 30
ATOM 31162 C CA . THR A 1 18 ? -5.853 -1.201 2.309 1.00 0.58 18 THR A CA 30
ATOM 31163 C C . THR A 1 18 ? -5.316 -0.035 3.143 1.00 0.54 18 THR A C 30
ATOM 31164 O O . THR A 1 18 ? -5.687 0.101 4.301 1.00 0.63 18 THR A O 30
ATOM 31175 N N . ILE A 1 19 ? -4.498 0.854 2.565 1.00 0.45 19 ILE A N 30
ATOM 31176 C CA . ILE A 1 19 ? -4.209 2.128 3.206 1.00 0.43 19 ILE A CA 30
ATOM 31177 C C . ILE A 1 19 ? -5.525 2.881 3.413 1.00 0.44 19 ILE A C 30
ATOM 31178 O O . ILE A 1 19 ? -5.831 3.331 4.513 1.00 0.50 19 ILE A O 30
ATOM 31194 N N . CYS A 1 20 ? -6.273 3.049 2.319 1.00 0.40 20 CYS A N 30
ATOM 31195 C CA . CYS A 1 20 ? -7.494 3.838 2.280 1.00 0.44 20 CYS A CA 30
ATOM 31196 C C . CYS A 1 20 ? -8.732 2.949 2.435 1.00 0.50 20 CYS A C 30
ATOM 31197 O O . CYS A 1 20 ? -9.806 3.462 2.732 1.00 0.58 20 CYS A O 30
ATOM 31204 N N . LEU A 1 21 ? -8.583 1.639 2.210 1.00 0.51 21 LEU A N 30
ATOM 31205 C CA . LEU A 1 21 ? -9.679 0.689 2.030 1.00 0.59 21 LEU A CA 30
ATOM 31206 C C . LEU A 1 21 ? -10.541 1.087 0.832 1.00 0.60 21 LEU A C 30
ATOM 31207 O O . LEU A 1 21 ? -11.567 1.748 0.951 1.00 0.86 21 LEU A O 30
ATOM 31223 N N . SER A 1 22 ? -10.109 0.645 -0.345 1.00 0.58 22 SER A N 30
ATOM 31224 C CA . SER A 1 22 ? -10.779 0.852 -1.613 1.00 0.55 22 SER A CA 30
ATOM 31225 C C . SER A 1 22 ? -10.331 -0.266 -2.551 1.00 0.58 22 SER A C 30
ATOM 31226 O O . SER A 1 22 ? -9.834 -1.288 -2.093 1.00 0.69 22 SER A O 30
ATOM 31234 N N . ILE A 1 23 ? -10.468 -0.088 -3.859 1.00 0.60 23 ILE A N 30
ATOM 31235 C CA . ILE A 1 23 ? -10.075 -1.052 -4.873 1.00 0.62 23 ILE A CA 30
ATOM 31236 C C . ILE A 1 23 ? -8.759 -0.594 -5.496 1.00 0.52 23 ILE A C 30
ATOM 31237 O O . ILE A 1 23 ? -8.309 0.529 -5.257 1.00 0.47 23 ILE A O 30
ATOM 31253 N N . LEU A 1 24 ? -8.138 -1.490 -6.266 1.00 0.62 24 LEU A N 30
ATOM 31254 C CA . LEU A 1 24 ? -7.005 -1.234 -7.123 1.00 0.56 24 LEU A CA 30
ATOM 31255 C C . LEU A 1 24 ? -7.289 -1.914 -8.449 1.00 0.68 24 LEU A C 30
ATOM 31256 O O . LEU A 1 24 ? -7.175 -3.132 -8.569 1.00 0.83 24 LEU A O 30
ATOM 31272 N N . GLU A 1 25 ? -7.703 -1.121 -9.423 1.00 0.69 25 GLU A N 30
ATOM 31273 C CA . GLU A 1 25 ? -7.862 -1.515 -10.803 1.00 0.82 25 GLU A CA 30
ATOM 31274 C C . GLU A 1 25 ? -6.528 -1.304 -11.526 1.00 0.81 25 GLU A C 30
ATOM 31275 O O . GLU A 1 25 ? -5.757 -0.410 -11.174 1.00 0.78 25 GLU A O 30
ATOM 31287 N N . GLU A 1 26 ? -6.227 -2.140 -12.521 1.00 0.89 26 GLU A N 30
ATOM 31288 C CA . GLU A 1 26 ? -5.022 -1.954 -13.318 1.00 0.92 26 GLU A CA 30
ATOM 31289 C C . GLU A 1 26 ? -5.227 -0.802 -14.301 1.00 0.94 26 GLU A C 30
ATOM 31290 O O . GLU A 1 26 ? -6.358 -0.443 -14.623 1.00 0.97 26 GLU A O 30
ATOM 31302 N N . GLY A 1 27 ? -4.126 -0.235 -14.799 1.00 0.98 27 GLY A N 30
ATOM 31303 C CA . GLY A 1 27 ? -4.154 0.884 -15.728 1.00 1.06 27 GLY A CA 30
ATOM 31304 C C . GLY A 1 27 ? -3.606 2.138 -15.060 1.00 1.03 27 GLY A C 30
ATOM 31305 O O . GLY A 1 27 ? -2.831 2.868 -15.669 1.00 1.13 27 GLY A O 30
ATOM 31309 N N . GLU A 1 28 ? -4.004 2.384 -13.811 1.00 0.92 28 GLU A N 30
ATOM 31310 C CA . GLU A 1 28 ? -3.519 3.529 -13.058 1.00 0.89 28 GLU A CA 30
ATOM 31311 C C . GLU A 1 28 ? -2.045 3.345 -12.692 1.00 0.84 28 GLU A C 30
ATOM 31312 O O . GLU A 1 28 ? -1.567 2.222 -12.524 1.00 0.80 28 GLU A O 30
ATOM 31324 N N . ASP A 1 29 ? -1.343 4.461 -12.486 1.00 0.89 29 ASP A N 30
ATOM 31325 C CA . ASP A 1 29 ? 0.020 4.473 -11.964 1.00 0.89 29 ASP A CA 30
ATOM 31326 C C . ASP A 1 29 ? -0.058 4.259 -10.455 1.00 0.83 29 ASP A C 30
ATOM 31327 O O . ASP A 1 29 ? 0.057 5.185 -9.652 1.00 0.94 29 ASP A O 30
ATOM 31336 N N . VAL A 1 30 ? -0.304 3.016 -10.060 1.00 0.73 30 VAL A N 30
ATOM 31337 C CA . VAL A 1 30 ? -0.337 2.604 -8.674 1.00 0.73 30 VAL A CA 30
ATOM 31338 C C . VAL A 1 30 ? 1.108 2.338 -8.212 1.00 0.77 30 VAL A C 30
ATOM 31339 O O . VAL A 1 30 ? 2.043 2.460 -9.004 1.00 0.88 30 VAL A O 30
ATOM 31352 N N . ARG A 1 31 ? 1.334 1.948 -6.952 1.00 0.72 31 ARG A N 30
ATOM 31353 C CA . ARG A 1 31 ? 2.674 1.549 -6.509 1.00 0.65 31 ARG A CA 30
ATOM 31354 C C . ARG A 1 31 ? 2.581 0.233 -5.745 1.00 0.59 31 ARG A C 30
ATOM 31355 O O . ARG A 1 31 ? 1.534 -0.113 -5.203 1.00 0.61 31 ARG A O 30
ATOM 31376 N N . CYS A 1 32 ? 3.686 -0.502 -5.669 1.00 0.61 32 CYS A N 30
ATOM 31377 C CA . CYS A 1 32 ? 3.800 -1.706 -4.872 1.00 0.59 32 CYS A CA 30
ATOM 31378 C C . CYS A 1 32 ? 5.044 -1.529 -4.013 1.00 0.57 32 CYS A C 30
ATOM 31379 O O . CYS A 1 32 ? 6.060 -1.046 -4.515 1.00 0.67 32 CYS A O 30
ATOM 31387 N N . LEU A 1 33 ? 4.962 -1.879 -2.728 1.00 0.60 33 LEU A N 30
ATOM 31388 C CA . LEU A 1 33 ? 6.130 -1.941 -1.861 1.00 0.75 33 LEU A CA 30
ATOM 31389 C C . LEU A 1 33 ? 6.552 -3.395 -1.739 1.00 0.70 33 LEU A C 30
ATOM 31390 O O . LEU A 1 33 ? 5.727 -4.299 -1.861 1.00 0.64 33 LEU A O 30
ATOM 31406 N N . PRO A 1 34 ? 7.820 -3.641 -1.399 1.00 0.81 34 PRO A N 30
ATOM 31407 C CA . PRO A 1 34 ? 8.309 -4.985 -1.174 1.00 0.81 34 PRO A CA 30
ATOM 31408 C C . PRO A 1 34 ? 7.656 -5.646 0.044 1.00 0.77 34 PRO A C 30
ATOM 31409 O O . PRO A 1 34 ? 7.850 -6.844 0.232 1.00 0.92 34 PRO A O 30
ATOM 31420 N N . CYS A 1 35 ? 6.855 -4.935 0.859 1.00 0.73 35 CYS A N 30
ATOM 31421 C CA . CYS A 1 35 ? 6.132 -5.607 1.934 1.00 0.79 35 CYS A CA 30
ATOM 31422 C C . CYS A 1 35 ? 4.787 -6.048 1.348 1.00 1.08 35 CYS A C 30
ATOM 31423 O O . CYS A 1 35 ? 3.741 -5.505 1.748 1.00 1.68 35 CYS A O 30
ATOM 31430 N N . MET A 1 36 ? 4.883 -7.024 0.429 1.00 0.88 36 MET A N 30
ATOM 31431 C CA . MET A 1 36 ? 3.903 -7.909 -0.203 1.00 0.93 36 MET A CA 30
ATOM 31432 C C . MET A 1 36 ? 2.507 -7.334 -0.357 1.00 0.86 36 MET A C 30
ATOM 31433 O O . MET A 1 36 ? 1.526 -8.059 -0.269 1.00 0.85 36 MET A O 30
ATOM 31447 N N . HIS A 1 37 ? 2.397 -6.047 -0.654 1.00 0.84 37 HIS A N 30
ATOM 31448 C CA . HIS A 1 37 ? 1.127 -5.382 -0.813 1.00 0.81 37 HIS A CA 30
ATOM 31449 C C . HIS A 1 37 ? 1.322 -4.258 -1.819 1.00 0.75 37 HIS A C 30
ATOM 31450 O O . HIS A 1 37 ? 2.441 -3.795 -2.052 1.00 0.82 37 HIS A O 30
ATOM 31464 N N . LEU A 1 38 ? 0.234 -3.813 -2.430 1.00 0.69 38 LEU A N 30
ATOM 31465 C CA . LEU A 1 38 ? 0.271 -2.723 -3.388 1.00 0.64 38 LEU A CA 30
ATOM 31466 C C . LEU A 1 38 ? -0.896 -1.804 -3.100 1.00 0.57 38 LEU A C 30
ATOM 31467 O O . LEU A 1 38 ? -1.955 -2.283 -2.709 1.00 0.62 38 LEU A O 30
ATOM 31483 N N . PHE A 1 39 ? -0.696 -0.497 -3.255 1.00 0.49 39 PHE A N 30
ATOM 31484 C CA . PHE A 1 39 ? -1.720 0.502 -3.011 1.00 0.44 39 PHE A CA 30
ATOM 31485 C C . PHE A 1 39 ? -1.459 1.693 -3.908 1.00 0.47 39 PHE A C 30
ATOM 31486 O O . PHE A 1 39 ? -0.359 1.849 -4.434 1.00 0.58 39 PHE A O 30
ATOM 31503 N N . HIS A 1 40 ? -2.459 2.563 -4.030 1.00 0.43 40 HIS A N 30
ATOM 31504 C CA . HIS A 1 40 ? -2.358 3.786 -4.805 1.00 0.48 40 HIS A CA 30
ATOM 31505 C C . HIS A 1 40 ? -1.047 4.498 -4.502 1.00 0.51 40 HIS A C 30
ATOM 31506 O O . HIS A 1 40 ? -0.705 4.682 -3.336 1.00 0.48 40 HIS A O 30
ATOM 31520 N N . GLN A 1 41 ? -0.327 4.912 -5.545 1.00 0.56 41 GLN A N 30
ATOM 31521 C CA . GLN A 1 41 ? 0.948 5.593 -5.387 1.00 0.57 41 GLN A CA 30
ATOM 31522 C C . GLN A 1 41 ? 0.834 6.741 -4.384 1.00 0.59 41 GLN A C 30
ATOM 31523 O O . GLN A 1 41 ? 1.623 6.824 -3.453 1.00 0.56 41 GLN A O 30
ATOM 31537 N N . VAL A 1 42 ? -0.195 7.573 -4.516 1.00 0.66 42 VAL A N 30
ATOM 31538 C CA . VAL A 1 42 ? -0.443 8.667 -3.582 1.00 0.73 42 VAL A CA 30
ATOM 31539 C C . VAL A 1 42 ? -0.652 8.177 -2.149 1.00 0.65 42 VAL A C 30
ATOM 31540 O O . VAL A 1 42 ? -0.144 8.777 -1.207 1.00 0.73 42 VAL A O 30
ATOM 31553 N N . CYS A 1 43 ? -1.416 7.095 -1.979 1.00 0.53 43 CYS A N 30
ATOM 31554 C CA . CYS A 1 43 ? -1.720 6.539 -0.665 1.00 0.48 43 CYS A CA 30
ATOM 31555 C C . CYS A 1 43 ? -0.403 6.219 0.048 1.00 0.52 43 CYS A C 30
ATOM 31556 O O . CYS A 1 43 ? -0.203 6.656 1.177 1.00 0.65 43 CYS A O 30
ATOM 31563 N N . VAL A 1 44 ? 0.509 5.469 -0.577 1.00 0.45 44 VAL A N 30
ATOM 31564 C CA . VAL A 1 44 ? 1.794 5.198 0.058 1.00 0.48 44 VAL A CA 30
ATOM 31565 C C . VAL A 1 44 ? 2.574 6.495 0.258 1.00 0.58 44 VAL A C 30
ATOM 31566 O O . VAL A 1 44 ? 3.191 6.687 1.303 1.00 0.60 44 VAL A O 30
ATOM 31579 N N . ASP A 1 45 ? 2.512 7.412 -0.704 1.00 0.66 45 ASP A N 30
ATOM 31580 C CA . ASP A 1 45 ? 3.256 8.670 -0.661 1.00 0.86 45 ASP A CA 30
ATOM 31581 C C . ASP A 1 45 ? 2.813 9.565 0.492 1.00 0.98 45 ASP A C 30
ATOM 31582 O O . ASP A 1 45 ? 3.526 10.491 0.861 1.00 1.21 45 ASP A O 30
ATOM 31591 N N . GLN A 1 46 ? 1.660 9.274 1.100 1.00 0.90 46 GLN A N 30
ATOM 31592 C CA . GLN A 1 46 ? 1.285 9.885 2.369 1.00 1.10 46 GLN A CA 30
ATOM 31593 C C . GLN A 1 46 ? 1.517 8.937 3.542 1.00 1.03 46 GLN A C 30
ATOM 31594 O O . GLN A 1 46 ? 1.794 9.401 4.642 1.00 1.14 46 GLN A O 30
ATOM 31608 N N . TRP A 1 47 ? 1.432 7.619 3.363 1.00 0.91 47 TRP A N 30
ATOM 31609 C CA . TRP A 1 47 ? 1.544 6.678 4.471 1.00 1.02 47 TRP A CA 30
ATOM 31610 C C . TRP A 1 47 ? 2.980 6.560 4.964 1.00 0.88 47 TRP A C 30
ATOM 31611 O O . TRP A 1 47 ? 3.237 5.922 5.978 1.00 1.25 47 TRP A O 30
ATOM 31632 N N . LEU A 1 48 ? 3.918 7.155 4.233 1.00 0.65 48 LEU A N 30
ATOM 31633 C CA . LEU A 1 48 ? 5.319 7.217 4.598 1.00 0.65 48 LEU A CA 30
ATOM 31634 C C . LEU A 1 48 ? 5.680 8.569 5.215 1.00 0.72 48 LEU A C 30
ATOM 31635 O O . LEU A 1 48 ? 6.828 8.787 5.592 1.00 0.81 48 LEU A O 30
ATOM 31651 N N . ILE A 1 49 ? 4.713 9.487 5.277 1.00 0.82 49 ILE A N 30
ATOM 31652 C CA . ILE A 1 49 ? 4.881 10.859 5.725 1.00 0.99 49 ILE A CA 30
ATOM 31653 C C . ILE A 1 49 ? 4.142 10.998 7.056 1.00 1.04 49 ILE A C 30
ATOM 31654 O O . ILE A 1 49 ? 4.716 11.396 8.066 1.00 1.18 49 ILE A O 30
ATOM 31670 N N . THR A 1 50 ? 2.850 10.675 7.058 1.00 0.99 50 THR A N 30
ATOM 31671 C CA . THR A 1 50 ? 1.987 10.713 8.230 1.00 1.11 50 THR A CA 30
ATOM 31672 C C . THR A 1 50 ? 2.160 9.437 9.055 1.00 1.02 50 THR A C 30
ATOM 31673 O O . THR A 1 50 ? 1.922 9.420 10.262 1.00 1.14 50 THR A O 30
ATOM 31684 N N . ASN A 1 51 ? 2.587 8.360 8.395 1.00 0.84 51 ASN A N 30
ATOM 31685 C CA . ASN A 1 51 ? 2.864 7.061 8.987 1.00 0.73 51 ASN A CA 30
ATOM 31686 C C . ASN A 1 51 ? 4.289 6.698 8.580 1.00 0.59 51 ASN A C 30
ATOM 31687 O O . ASN A 1 51 ? 4.932 7.446 7.847 1.00 1.06 51 ASN A O 30
ATOM 31698 N N . LYS A 1 52 ? 4.807 5.571 9.067 1.00 0.51 52 LYS A N 30
ATOM 31699 C CA . LYS A 1 52 ? 6.146 5.125 8.693 1.00 0.56 52 LYS A CA 30
ATOM 31700 C C . LYS A 1 52 ? 6.246 3.597 8.657 1.00 0.53 52 LYS A C 30
ATOM 31701 O O . LYS A 1 52 ? 7.320 3.018 8.796 1.00 0.79 52 LYS A O 30
ATOM 31720 N N . LYS A 1 53 ? 5.112 2.929 8.456 1.00 0.48 53 LYS A N 30
ATOM 31721 C CA . LYS A 1 53 ? 4.953 1.505 8.685 1.00 0.65 53 LYS A CA 30
ATOM 31722 C C . LYS A 1 53 ? 3.904 0.921 7.747 1.00 0.64 53 LYS A C 30
ATOM 31723 O O . LYS A 1 53 ? 2.988 1.636 7.340 1.00 0.64 53 LYS A O 30
ATOM 31742 N N . CYS A 1 54 ? 4.062 -0.355 7.377 1.00 0.74 54 CYS A N 30
ATOM 31743 C CA . CYS A 1 54 ? 3.192 -0.995 6.401 1.00 0.79 54 CYS A CA 30
ATOM 31744 C C . CYS A 1 54 ? 1.800 -1.128 7.048 1.00 0.80 54 CYS A C 30
ATOM 31745 O O . CYS A 1 54 ? 1.720 -1.379 8.250 1.00 0.83 54 CYS A O 30
ATOM 31752 N N . PRO A 1 55 ? 0.692 -0.983 6.304 1.00 0.83 55 PRO A N 30
ATOM 31753 C CA . PRO A 1 55 ? -0.652 -1.066 6.866 1.00 0.89 55 PRO A CA 30
ATOM 31754 C C . PRO A 1 55 ? -1.001 -2.458 7.410 1.00 0.89 55 PRO A C 30
ATOM 31755 O O . PRO A 1 55 ? -1.430 -2.561 8.556 1.00 1.10 55 PRO A O 30
ATOM 31766 N N . ILE A 1 56 ? -0.893 -3.517 6.598 1.00 0.77 56 ILE A N 30
ATOM 31767 C CA . ILE A 1 56 ? -1.344 -4.852 7.003 1.00 0.75 56 ILE A CA 30
ATOM 31768 C C . ILE A 1 56 ? -0.214 -5.556 7.743 1.00 0.82 56 ILE A C 30
ATOM 31769 O O . ILE A 1 56 ? -0.368 -5.966 8.892 1.00 0.90 56 ILE A O 30
ATOM 31785 N N . CYS A 1 57 ? 0.911 -5.724 7.046 1.00 0.88 57 CYS A N 30
ATOM 31786 C CA . CYS A 1 57 ? 2.065 -6.468 7.521 1.00 1.02 57 CYS A CA 30
ATOM 31787 C C . CYS A 1 57 ? 2.649 -5.792 8.765 1.00 1.10 57 CYS A C 30
ATOM 31788 O O . CYS A 1 57 ? 3.255 -6.467 9.593 1.00 1.17 57 CYS A O 30
ATOM 31795 N N . ARG A 1 58 ? 2.466 -4.471 8.913 1.00 1.11 58 ARG A N 30
ATOM 31796 C CA . ARG A 1 58 ? 2.846 -3.716 10.110 1.00 1.17 58 ARG A CA 30
ATOM 31797 C C . ARG A 1 58 ? 4.326 -3.885 10.447 1.00 1.25 58 ARG A C 30
ATOM 31798 O O . ARG A 1 58 ? 4.730 -3.627 11.577 1.00 1.43 58 ARG A O 30
ATOM 31819 N N . VAL A 1 59 ? 5.147 -4.235 9.457 1.00 1.22 59 VAL A N 30
ATOM 31820 C CA . VAL A 1 59 ? 6.583 -4.103 9.572 1.00 1.34 59 VAL A CA 30
ATOM 31821 C C . VAL A 1 59 ? 6.880 -2.639 9.272 1.00 1.14 59 VAL A C 30
ATOM 31822 O O . VAL A 1 59 ? 6.277 -2.060 8.366 1.00 0.98 59 VAL A O 30
ATOM 31835 N N . ASP A 1 60 ? 7.753 -2.000 10.043 1.00 1.19 60 ASP A N 30
ATOM 31836 C CA . ASP A 1 60 ? 8.052 -0.601 9.812 1.00 1.07 60 ASP A CA 30
ATOM 31837 C C . ASP A 1 60 ? 8.900 -0.494 8.557 1.00 1.05 60 ASP A C 30
ATOM 31838 O O . ASP A 1 60 ? 10.113 -0.682 8.588 1.00 1.20 60 ASP A O 30
ATOM 31847 N N . ILE A 1 61 ? 8.259 -0.230 7.426 1.00 0.96 61 ILE A N 30
ATOM 31848 C CA . ILE A 1 61 ? 8.980 -0.182 6.173 1.00 1.05 61 ILE A CA 30
ATOM 31849 C C . ILE A 1 61 ? 9.829 1.081 6.056 1.00 1.15 61 ILE A C 30
ATOM 31850 O O . ILE A 1 61 ? 10.855 1.027 5.390 1.00 1.47 61 ILE A O 30
ATOM 31866 N N . GLU A 1 62 ? 9.360 2.219 6.586 1.00 1.21 62 GLU A N 30
ATOM 31867 C CA . GLU A 1 62 ? 9.926 3.564 6.407 1.00 1.40 62 GLU A CA 30
ATOM 31868 C C . GLU A 1 62 ? 10.220 3.990 4.954 1.00 2.03 62 GLU A C 30
ATOM 31869 O O . GLU A 1 62 ? 10.682 5.105 4.723 1.00 2.26 62 GLU A O 30
ATOM 31881 N N . ALA A 1 63 ? 9.903 3.156 3.958 1.00 2.61 63 ALA A N 30
ATOM 31882 C CA . ALA A 1 63 ? 10.450 3.206 2.615 1.00 3.31 63 ALA A CA 30
ATOM 31883 C C . ALA A 1 63 ? 11.977 3.351 2.632 1.00 3.32 63 ALA A C 30
ATOM 31884 O O . ALA A 1 63 ? 12.620 3.004 3.616 1.00 3.81 63 ALA A O 30
ATOM 31891 N N . GLN A 1 64 ? 12.559 3.787 1.508 1.00 3.86 64 GLN A N 30
ATOM 31892 C CA . GLN A 1 64 ? 14.000 3.934 1.318 1.00 4.63 64 GLN A CA 30
ATOM 31893 C C . GLN A 1 64 ? 14.774 2.759 1.940 1.00 5.02 64 GLN A C 30
ATOM 31894 O O . GLN A 1 64 ? 15.645 2.953 2.787 1.00 6.06 64 GLN A O 30
ATOM 31908 N N . LEU A 1 65 ? 14.426 1.535 1.522 1.00 5.20 65 LEU A N 30
ATOM 31909 C CA . LEU A 1 65 ? 14.978 0.306 2.088 1.00 6.54 65 LEU A CA 30
ATOM 31910 C C . LEU A 1 65 ? 16.508 0.356 2.020 1.00 7.43 65 LEU A C 30
ATOM 31911 O O . LEU A 1 65 ? 17.055 0.967 1.103 1.00 7.44 65 LEU A O 30
ATOM 31927 N N . PRO A 1 66 ? 17.211 -0.287 2.965 1.00 8.75 66 PRO A N 30
ATOM 31928 C CA . PRO A 1 66 ? 18.655 -0.172 3.117 1.00 10.04 66 PRO A CA 30
ATOM 31929 C C . PRO A 1 66 ? 19.392 -0.975 2.037 1.00 10.97 66 PRO A C 30
ATOM 31930 O O . PRO A 1 66 ? 19.961 -2.027 2.314 1.00 11.97 66 PRO A O 30
ATOM 31941 N N . SER A 1 67 ? 19.381 -0.477 0.799 1.00 10.93 67 SER A N 30
ATOM 31942 C CA . SER A 1 67 ? 19.976 -1.105 -0.369 1.00 12.01 67 SER A CA 30
ATOM 31943 C C . SER A 1 67 ? 19.792 -0.150 -1.552 1.00 11.88 67 SER A C 30
ATOM 31944 O O . SER A 1 67 ? 19.297 -0.558 -2.599 1.00 11.93 67 SER A O 30
ATOM 31952 N N . GLU A 1 68 ? 20.175 1.119 -1.396 1.00 12.00 68 GLU A N 30
ATOM 31953 C CA . GLU A 1 68 ? 20.000 2.133 -2.429 1.00 12.07 68 GLU A CA 30
ATOM 31954 C C . GLU A 1 68 ? 21.268 2.995 -2.467 1.00 12.98 68 GLU A C 30
ATOM 31955 O O . GLU A 1 68 ? 22.300 2.583 -1.936 1.00 13.77 68 GLU A O 30
ATOM 31967 N N . SER A 1 69 ? 21.210 4.186 -3.067 1.00 13.17 69 SER A N 30
ATOM 31968 C CA . SER A 1 69 ? 22.279 5.175 -3.015 1.00 14.34 69 SER A CA 30
ATOM 31969 C C . SER A 1 69 ? 21.656 6.543 -2.765 1.00 14.35 69 SER A C 30
ATOM 31970 O O . SER A 1 69 ? 22.431 7.461 -2.425 1.00 14.99 69 SER A O 30
#

Organism: Homo sapiens (NCBI:txid9606)

InterPro domains:
  IPR001841 Zinc finger, RING-type [PF13639] (941-983)
  IPR001841 Zinc finger, RING-type [PS50089] (942-983)
  IPR001841 Zinc finger, RING-type [SM00184] (942-982)
  IPR013083 Zinc finger, RING/FYVE/PHD-type [G3DSA:3.30.40.10] (927-993)
  IPR029306 E3 ubiquitin-protein ligase Arkadia, N-terminal [PF15303] (18-292)
  IPR051073 ZNRF3/Arkadia E3 ubiquitin-protein ligases [PTHR16200] (11-736)

Solvent-accessible surface area: 6066 Å² total; per-residue (Å²): 252,173,164,140,61,154,182,70,140,93,178,72,60,110,63,99,4,42,17,62,146,60,104,32,111,182,84,76,129,48,117,75,29,75,15,114,11,35,2,32,76,113,17,4,81,114,84,32,129,103,48,108,82,0,21,57,48,175,93,90,8,138,44,172,115,65,116,150,169

Sequence (69 aa):
MKQDGEEGTEEDTEEKCTICLSILEEGEDVRCLPCMHLFHQVCVDQWLITNKKCPICRVDIEAQLPSESMKQDGEEGTEEDTEEKCTICLSILEEGEDVRCLPCMHLFHQVCVDQWLITNKKCPICRVDIEAQLPSESMKQDGEEGTEEDTEEKCTICLSILEEGEDVRCLPCMHLFHQVCVDQWLITNKKCPICRVDIEAQLPSESMKQDGEEGTEEDTEEKCTICLSILEEGEDVRCLPCMHLFHQVCVDQWLITNKKCPICRVDIEAQLPSESMKQDGEEGTEEDTEEKCTICLSILEEGEDVRCLPCMHLFHQVCVDQWLITNKKCPICRVDIEAQLPSESMKQDGEEGTEEDTEEKCTICLSILEEGEDVRCLPCMHLFHQVCVDQWLITNKKCPICRVDIEAQLPSESMKQDGEEGTEEDTEEKCTICLSILEEGEDVRCLPCMHLFHQVCVDQWLITNKKCPICRVDIEAQLPSESMKQDGEEGTEEDTEEKCTICLSILEEGEDVRCLPCMHLFHQVCVDQWLITNKKCPICRVDIEAQLPSESMKQDGEEGTEEDTEEKCTICLSILEEGEDVRCLPCMHLFHQVCVDQWLITNKKCPICRVDIEAQLPSESMKQDGEEGTEEDTEEKCTICLSILEEGEDVRCLPCMHLFHQVCVDQWLITNKKCPICRVDIEAQLPSESMKQDGEEGTEEDTEEKCTICLSILEEGEDVRCLPCMHLFHQVCVDQWLITNKKCPICRVDIEAQLPSESMKQDGEEGTEEDTEEKCTICLSILEEGEDVRCLPCMHLFHQVCVDQWLITNKKCPICRVDIEAQLPSESMKQDGEEGTEEDTEEKCTICLSILEEGEDVRCLPCMHLFHQVCVDQWLITNKKCPICRVDIEAQLPSESMKQDGEEGTEEDTEEKCTICLSILEEGEDVRCLPCMHLFHQVCVDQWLITNKKCPICRVDIEAQLPSESMKQDGEEGTEEDTEEKCTICLSILEEGEDVRCLPCMHLFHQVCVDQWLITNKKCPICRVDIEAQLPSESMKQDGEEGTEEDTEEKCTICLSILEEGEDVRCLPCMHLFHQVCVDQWLITNKKCPICRVDIEAQLPSESMKQDGEEGTEEDTEEKCTICLSILEEGEDVRCLPCMHLFHQVCVDQWLITNKKCPICRVDIEAQLPSESMKQDGEEGTEEDTEEKCTICLSILEEGEDVRCLPCMHLFHQVCVDQWLITNKKCPICRVDIEAQLPSESMKQDGEEGTEEDTEEKCTICLSILEEGEDVRCLPCMHLFHQVCVDQWLITNKKCPICRVDIEAQLPSESMKQDGEEGTEEDTEEKCTICLSILEEGEDVRCLPCMHLFHQVCVDQWLITNKKCPICRVDIEAQLPSESMKQDGEEGTEEDTEEKCTICLSILEEGEDVRCLPCMHLFHQVCVDQWLITNKKCPICRVDIEAQLPSESMKQDGEEGTEEDTEEKCTICLSILEEGEDVRCLPCMHLFHQVCVDQWLITNKKCPICRVDIEAQLPSESMKQDGEEGTEEDTEEKCTICLSILEEGEDVRCLPCMHLFHQVCVDQWLITNKKCPICRVDIEAQLPSESMKQDGEEGTEEDTEEKCTICLSILEEGEDVRCLPCMHLFHQVCVDQWLITNKKCPICRVDIEAQLPSESMKQDGEEGTEEDTEEKCTICLSILEEGEDVRCLPCMHLFHQVCVDQWLITNKKCPICRVDIEAQLPSESMKQDGEEGTEEDTEEKCTICLSILEEGEDVRCLPCMHLFHQVCVDQWLITNKKCPICRVDIEAQLPSESMKQDGEEGTEEDTEEKCTICLSILEEGEDVRCLPCMHLFHQVCVDQWLITNKKCPICRVDIEAQLPSESMKQDGEEGTEEDTEEKCTICLSILEEGEDVRCLPCMHLFHQVCVDQWLITNKKCPICRVDIEAQLPSESMKQDGEEGTEEDTEEKCTICLSILEEGEDVRCLPCMHLFHQVCVDQWLITNKKCPICRVDIEAQLPSESMKQDGEEGTEEDTEEKCTICLSILEEGEDVRCLPCMHLFHQVCVDQWLITNKKCPICRVDIEAQLPSES

Secondary structure (DSSP, 8-state):
-------S--SSSS-SBTTTTB---BTB-EEEETTTEEEEHHHHHHHTTT--S-TTT-S---S--S---

Nearest PDB structures (foldseek):
  7p2k-assembly1_A  TM=8.441E-01  e=5.234E-12  Homo sapiens
  2kiz-assembly1_A  TM=6.605E-01  e=1.960E-09  Homo sapiens
  5lg7-assembly1_A  TM=5.828E-01  e=1.660E-08  Homo sapiens
  1x4j-assembly1_A  TM=7.094E-01  e=1.342E-03  Homo sapiens
  2ep4-assembly1_A  TM=6.327E-01  e=1.650E-03  Homo sapiens